Protein 2WOO (pdb70)

Foldseek 3Di:
DQFPVVVLVLLLAAEEEEAAQDPFCRQLQLLLVQVVNLVRFQAEEEEEQAPVQVNCQFAVHHAEQDWDARPPGDHYIYHYDHQVVLLVVLPVVFPCVVVVVVCVVQPCLSSLLSLLLSVVVVVVVDGSHYYYRFYNDDPRCVNLCSLVSVVVSLVVCLPPDPVCQRVLCSSLVSNPHDDCVSSVVVVVSSVVSLVQQLDVSYYAYEYEFAQADVRVVRRVVVVVVCVVSNGHYAEYEHEAAADPPDDDDPVNVVSNVSSVVSVVVVVVVRVRHNYFYYHRDPDDNHHPVSSNVRSVSNHPPDD/DAFPVVVLVLLLAAEEEEAFQDPFCRQLQLLLVQVVNLVRFQAEEEEEQAPVQVNCQFAVHHAEQDWDARPPHDHYIYHYDHQVVLLVVLPVVFPCVVVVVVCVVQPCLSSLLSLLLSVVVVVVVDGSHYYYRFYNDDPRCVNLCSLVSVVVSLVVCLPPDPVCQRVLCSSLVSNPHDDCVSSVVVVVSSVVSLVQQLDVSYYAYEYEFAQADVRVVVRVVVVVVCVVSNGHYAEYEHEAAADDPDDDDPVNVVSNVSSVVSVVVVVVVRVRHNYFYYHRDPDDNHHPVSSNVRSVSNHPPDD/DAFPVVVLVLLLAAEEEEAFQDPFCRQLQLLLVQVVNLVRFQAEEEEEQAPVQVNCQFAVHHAEQDWDARPPGDHYIYHYDHQVVLLVVLPVVFPCVVVVVVCVVQPCLSSLLSLLLSVVVVVVVDGSHYYYRFYNDDPRCVNLCSLVSVVVSLVVCLPDDPVCQRVLCSSLVSNPHDDCVSSVVVVVSSVVSLVQQLDPSYYAYEYEFAQADVRVVRRVVVVVVCVVSNGHYAEYEYEAAADDPDDDPPVNVVSNVSSVVSVVVVVVVRVRHNYFYYHRDPDDNHHPVSSNVRSVSNHPPDD/DAFPVVVLVLLLAAEEEEAFQDPFCRQLQLLLVQVVNLVRFQAEEEEEQAPVQVNCQFAVHHAEQDWDARPPGDHYIYHYDHQVVLLVVLPVVFPCVVVVVVCVVQPCLSSLLSLLLSVVVVVVVDGSHYYYRFYNDDPRCVNLCSLVSVVVSLVVCLPDDPVCQRVLCSSLVSNPHDDCVSSVVVVVSSVVSLCQQLDPSYYAYEYEFAQADVRVVRRVVVVVVCVVSNGHYAEYEHEAAADPPDDDPPVNVVSNVSSVVSVVVVVVVRVRHNYHYDHRDPDDNHHPVSSNVRSVSNHPPDD/DQFPVVVLVLLLAAEEEEAFQDPFCRLLQLLLVQVVNLVRFQAEEEEEQAPVQVNCQFAVHHAEQDWDARPPGDHYIYHYDHQVVLLVVLPVVFPCVVVVVVCVVQPCLSSLLSLLLSVVVVVVVDGSHYYYRFYNDDPSCVNLCSLVSVVVSLVVCLPPDPVCQRVLCSSLVSNPHDDCVSSVVVVVSSVVSLCQQLDVSYYAYEYEFAQADVRVVRRVVVVVVCVVSNGHYAEYEHEAAADPPDDDPPVNVVSNVSSVVSVVVVVVVRVRHNYHYYHRDPDDNHHPVSSNVRSVSNHPPDD/DQFPVVVLVLLLAAEEEEAFQDPFCRQLQLLLVQVVNLVRFQAEEEEEQAPVQVNCQFAVHHAEQDWDARPPGDHYIYHYDHQVVLLVVLPVVFPCVVVVVVCVVQPCLSSLLSLLLSVVVVVVVDGSHYYYRFYNDDPRCVNLCSLVSVVVSLVVCLPPDPVCQRVLCSSLVSNPHDDCVSSVVVVVSSVVSLVQQLDVSYYAYEYEFAQADVRVVRRVVVVVVCVVSNGHYAEYEHEAAADPPDDDPPVNVVSNVSSVVSVVVVVVVRVRHNYFYYHRDPDDNHHPVSSNVRSVSNHPPDD

Organism: Schizosaccharomyces pombe (strain 972 / ATCC 24843) (NCBI:txid284812)

Nearest PDB structures (foldseek):
  2woo-assembly1_A  TM=1.003E+00  e=1.350E-62  Schizosaccharomyces pombe
  8hac-assembly1_A  TM=8.360E-01  e=7.751E-36  Phaeodactylum tricornutum CCAP 1055/1
  4xwo-assembly3_N  TM=8.757E-01  e=7.308E-34  Saccharomyces cerevisiae S288C
  4xwo-assembly4_T  TM=8.605E-01  e=8.491E-33  Saccharomyces cerevisiae S288C
  2woj-assembly1_D  TM=8.559E-01  e=5.586E-33  Saccharomyces cerevisiae

GO terms:
  GO:0140597 protein carrier activity (F, TAS)
  GO:0005634 nucleus (C, HDA)
  GO:0005829 cytosol (C, HDA)
  GO:0042802 identical protein binding (F, IPI)

CATH classification: 3.40.50.300

B-factor: mean 120.52, std 38.82, range [39.13, 295.69]

InterPro domains:
  IPR016300 Arsenical pump ATPase, ArsA/GET3 [PTHR10803] (15-321)
  IPR016300 Arsenical pump ATPase, ArsA/GET3 [TIGR00345] (23-317)
  IPR025723 ArsA/GET3, Anion-transporting ATPase-like domain [PF02374] (20-318)
  IPR027417 P-loop containing nucleoside triphosphate hydrolase [G3DSA:3.40.50.300] (1-329)
  IPR027417 P-loop containing nucleoside triphosphate hydrolase [SSF52540] (16-315)
  IPR027542 Arsenical pump ATPase, ArsA/GET3, eukaryotic [MF_03112] (6-325)

Structure (mmCIF, N/CA/C/O backbone):
data_2WOO
#
_entry.id   2WOO
#
_cell.length_a   73.795
_cell.length_b   92.922
_cell.length_c   286.468
_cell.angle_alpha   90.00
_cell.angle_beta   90.00
_cell.angle_gamma   90.00
#
_symmetry.space_group_name_H-M   'P 21 21 21'
#
loop_
_entity.id
_entity.type
_entity.pdbx_description
1 polymer 'ATPASE GET3'
2 non-polymer 'ZINC ION'
#
loop_
_atom_site.group_PDB
_atom_site.id
_atom_site.type_symbol
_atom_site.label_atom_id
_atom_site.label_alt_id
_atom_site.label_comp_id
_atom_site.label_asym_id
_atom_site.label_entity_id
_atom_site.label_seq_id
_atom_site.pdbx_PDB_ins_code
_atom_site.Cartn_x
_atom_site.Cartn_y
_atom_site.Cartn_z
_atom_site.occupancy
_atom_site.B_iso_or_equiv
_atom_site.auth_seq_id
_atom_site.auth_comp_id
_atom_site.auth_asym_id
_atom_site.auth_atom_id
_atom_site.pdbx_PDB_model_num
ATOM 1 N N . PRO A 1 7 ? 47.683 29.422 32.342 1.00 88.65 7 PRO A N 1
ATOM 2 C CA . PRO A 1 7 ? 47.295 30.843 32.378 1.00 90.55 7 PRO A CA 1
ATOM 3 C C . PRO A 1 7 ? 46.301 31.107 33.516 1.00 92.57 7 PRO A C 1
ATOM 4 O O . PRO A 1 7 ? 45.128 31.350 33.265 1.00 98.50 7 PRO A O 1
ATOM 8 N N . GLY A 1 8 ? 46.779 31.076 34.756 1.00 90.46 8 GLY A N 1
ATOM 9 C CA . GLY A 1 8 ? 45.918 30.930 35.927 1.00 81.54 8 GLY A CA 1
ATOM 10 C C . GLY A 1 8 ? 44.991 32.062 36.325 1.00 80.90 8 GLY A C 1
ATOM 11 O O . GLY A 1 8 ? 45.081 32.617 37.416 1.00 76.01 8 GLY A O 1
ATOM 12 N N . THR A 1 9 ? 44.055 32.382 35.456 1.00 79.79 9 THR A N 1
ATOM 13 C CA . THR A 1 9 ? 43.186 33.499 35.725 1.00 84.36 9 THR A CA 1
ATOM 14 C C . THR A 1 9 ? 41.924 33.403 34.892 1.00 88.89 9 THR A C 1
ATOM 15 O O . THR A 1 9 ? 41.960 32.940 33.756 1.00 94.73 9 THR A O 1
ATOM 19 N N . LEU A 1 10 ? 40.807 33.842 35.456 1.00 78.53 10 LEU A N 1
ATOM 20 C CA . LEU A 1 10 ? 39.528 33.751 34.770 1.00 77.69 10 LEU A CA 1
ATOM 21 C C . LEU A 1 10 ? 39.344 34.804 33.688 1.00 87.66 10 LEU A C 1
ATOM 22 O O . LEU A 1 10 ? 38.218 35.167 33.368 1.00 84.92 10 LEU A O 1
ATOM 27 N N . GLU A 1 11 ? 40.436 35.304 33.122 1.00 102.07 11 GLU A N 1
ATOM 28 C CA . GLU A 1 11 ? 40.332 36.349 32.110 1.00 99.13 11 GLU A CA 1
ATOM 29 C C . GLU A 1 11 ? 39.540 35.837 30.911 1.00 94.42 11 GLU A C 1
ATOM 30 O O . GLU A 1 11 ? 38.725 36.554 30.333 1.00 98.46 11 GLU A O 1
ATOM 36 N N . ASN A 1 12 ? 39.783 34.579 30.559 1.00 89.04 12 ASN A N 1
ATOM 37 C CA . ASN A 1 12 ? 39.202 33.956 29.374 1.00 91.48 12 ASN A CA 1
ATOM 38 C C . ASN A 1 12 ? 37.672 33.882 29.365 1.00 92.47 12 ASN A C 1
ATOM 39 O O . ASN A 1 12 ? 37.066 33.506 28.366 1.00 95.42 12 ASN A O 1
ATOM 44 N N . LEU A 1 13 ? 37.048 34.223 30.482 1.00 88.16 13 LEU A N 1
ATOM 45 C CA . LEU A 1 13 ? 35.597 34.274 30.549 1.00 83.09 13 LEU A CA 1
ATOM 46 C C . LEU A 1 13 ? 35.107 35.673 30.229 1.00 90.65 13 LEU A C 1
ATOM 47 O O . LEU A 1 13 ? 34.066 35.846 29.608 1.00 92.05 13 LEU A O 1
ATOM 52 N N . LEU A 1 14 ? 35.860 36.679 30.655 1.00 87.09 14 LEU A N 1
ATOM 53 C CA . LEU A 1 14 ? 35.488 38.053 30.363 1.00 86.87 14 LEU A CA 1
ATOM 54 C C . LEU A 1 14 ? 35.718 38.341 28.889 1.00 95.88 14 LEU A C 1
ATOM 55 O O . LEU A 1 14 ? 35.016 39.162 28.285 1.00 97.42 14 LEU A O 1
ATOM 60 N N . GLU A 1 15 ? 36.692 37.640 28.311 1.00 95.28 15 GLU A N 1
ATOM 61 C CA . GLU A 1 15 ? 37.020 37.787 26.894 1.00 99.38 15 GLU A CA 1
ATOM 62 C C . GLU A 1 15 ? 35.983 37.157 25.955 1.00 100.69 15 GLU A C 1
ATOM 63 O O . GLU A 1 15 ? 35.545 37.794 24.998 1.00 106.71 15 GLU A O 1
ATOM 69 N N . GLN A 1 16 ? 35.599 35.911 26.225 1.00 91.43 16 GLN A N 1
ATOM 70 C CA . GLN A 1 16 ? 34.632 35.202 25.394 1.00 85.78 16 GLN A CA 1
ATOM 71 C C . GLN A 1 16 ? 33.241 35.831 25.542 1.00 88.54 16 GLN A C 1
ATOM 72 O O . GLN A 1 16 ? 32.477 35.488 26.433 1.00 92.11 16 GLN A O 1
ATOM 78 N N . THR A 1 17 ? 32.913 36.762 24.661 1.00 81.20 17 THR A N 1
ATOM 79 C CA . THR A 1 17 ? 31.687 37.524 24.795 1.00 78.67 17 THR A CA 1
ATOM 80 C C . THR A 1 17 ? 30.484 36.790 24.225 1.00 78.55 17 THR A C 1
ATOM 81 O O . THR A 1 17 ? 29.357 37.257 24.334 1.00 80.41 17 THR A O 1
ATOM 85 N N . SER A 1 18 ? 30.717 35.641 23.613 1.00 87.29 18 SER A N 1
ATOM 86 C CA . SER A 1 18 ? 29.624 34.830 23.091 1.00 82.65 18 SER A CA 1
ATOM 87 C C . SER A 1 18 ? 28.894 34.113 24.223 1.00 86.74 18 SER A C 1
ATOM 88 O O . SER A 1 18 ? 27.747 33.717 24.084 1.00 83.65 18 SER A O 1
ATOM 91 N N . LEU A 1 19 ? 29.583 33.949 25.345 1.00 93.40 19 LEU A N 1
ATOM 92 C CA . LEU A 1 19 ? 29.040 33.260 26.503 1.00 84.03 19 LEU A CA 1
ATOM 93 C C . LEU A 1 19 ? 27.747 33.885 26.999 1.00 83.90 19 LEU A C 1
ATOM 94 O O . LEU A 1 19 ? 27.688 35.081 27.229 1.00 91.06 19 LEU A O 1
ATOM 99 N N . LYS A 1 20 ? 26.720 33.061 27.179 1.00 76.70 20 LYS A N 1
ATOM 100 C CA . LYS A 1 20 ? 25.425 33.512 27.695 1.00 81.30 20 LYS A CA 1
ATOM 101 C C . LYS A 1 20 ? 25.081 32.920 29.066 1.00 77.77 20 LYS A C 1
ATOM 102 O O . LYS A 1 20 ? 24.409 33.556 29.866 1.00 75.88 20 LYS A O 1
ATOM 108 N N . TRP A 1 21 ? 25.524 31.696 29.325 1.00 80.96 21 TRP A N 1
ATOM 109 C CA . TRP A 1 21 ? 25.328 31.067 30.623 1.00 69.65 21 TRP A CA 1
ATOM 110 C C . TRP A 1 21 ? 26.626 30.577 31.222 1.00 72.58 21 TRP A C 1
ATOM 111 O O . TRP A 1 21 ? 27.375 29.845 30.585 1.00 82.32 21 TRP A O 1
ATOM 122 N N . ILE A 1 22 ? 26.897 30.957 32.458 1.00 57.13 22 ILE A N 1
ATOM 123 C CA . ILE A 1 22 ? 28.077 30.441 33.118 1.00 60.68 22 ILE A CA 1
ATOM 124 C C . ILE A 1 22 ? 27.675 29.847 34.444 1.00 64.07 22 ILE A C 1
ATOM 125 O O . ILE A 1 22 ? 27.191 30.552 35.308 1.00 68.31 22 ILE A O 1
ATOM 130 N N . PHE A 1 23 ? 27.858 28.540 34.590 1.00 72.74 23 PHE A N 1
ATOM 131 C CA . PHE A 1 23 ? 27.516 27.838 35.819 1.00 69.15 23 PHE A CA 1
ATOM 132 C C . PHE A 1 23 ? 28.739 27.729 36.701 1.00 68.30 23 PHE A C 1
ATOM 133 O O . PHE A 1 23 ? 29.809 27.392 36.227 1.00 72.76 23 PHE A O 1
ATOM 141 N N . VAL A 1 24 ? 28.587 28.019 37.983 1.00 55.49 24 VAL A N 1
ATOM 142 C CA . VAL A 1 24 ? 29.662 27.762 38.929 1.00 59.98 24 VAL A CA 1
ATOM 143 C C . VAL A 1 24 ? 29.195 26.868 40.076 1.00 64.77 24 VAL A C 1
ATOM 144 O O . VAL A 1 24 ? 28.134 27.083 40.659 1.00 62.67 24 VAL A O 1
ATOM 148 N N . GLY A 1 25 ? 29.990 25.846 40.377 1.00 69.86 25 GLY A N 1
ATOM 149 C CA . GLY A 1 25 ? 29.590 24.824 41.323 1.00 71.85 25 GLY A CA 1
ATOM 150 C C . GLY A 1 25 ? 30.784 24.141 41.962 1.00 77.75 25 GLY A C 1
ATOM 151 O O . GLY A 1 25 ? 31.902 24.203 41.475 1.00 71.71 25 GLY A O 1
ATOM 152 N N . GLY A 1 26 ? 30.530 23.487 43.082 1.00 75.13 26 GLY A N 1
ATOM 153 C CA . GLY A 1 26 ? 31.565 22.816 43.827 1.00 68.04 26 GLY A CA 1
ATOM 154 C C . GLY A 1 26 ? 30.935 22.325 45.107 1.00 81.61 26 GLY A C 1
ATOM 155 O O . GLY A 1 26 ? 30.115 23.025 45.702 1.00 86.89 26 GLY A O 1
ATOM 156 N N . LYS A 1 27 ? 31.311 21.124 45.526 1.00 96.25 27 LYS A N 1
ATOM 157 C CA . LYS A 1 27 ? 30.705 20.497 46.690 1.00 97.67 27 LYS A CA 1
ATOM 158 C C . LYS A 1 27 ? 30.987 21.286 47.970 1.00 102.19 27 LYS A C 1
ATOM 159 O O . LYS A 1 27 ? 32.030 21.126 48.605 1.00 91.98 27 LYS A O 1
ATOM 165 N N . GLY A 1 28 ? 30.009 22.132 48.314 1.00 115.18 28 GLY A N 1
ATOM 166 C CA . GLY A 1 28 ? 30.060 23.148 49.363 1.00 106.01 28 GLY A CA 1
ATOM 167 C C . GLY A 1 28 ? 31.146 23.155 50.420 1.00 99.77 28 GLY A C 1
ATOM 168 O O . GLY A 1 28 ? 31.671 22.116 50.804 1.00 98.34 28 GLY A O 1
ATOM 169 N N . GLY A 1 29 ? 31.458 24.354 50.905 1.00 87.70 29 GLY A N 1
ATOM 170 C CA . GLY A 1 29 ? 32.423 24.529 51.971 1.00 79.51 29 GLY A CA 1
ATOM 171 C C . GLY A 1 29 ? 33.728 25.037 51.422 1.00 77.93 29 GLY A C 1
ATOM 172 O O . GLY A 1 29 ? 34.764 24.941 52.067 1.00 79.63 29 GLY A O 1
ATOM 173 N N . VAL A 1 30 ? 33.673 25.589 50.219 1.00 93.48 30 VAL A N 1
ATOM 174 C CA . VAL A 1 30 ? 34.891 25.901 49.477 1.00 87.44 30 VAL A CA 1
ATOM 175 C C . VAL A 1 30 ? 34.879 27.313 48.914 1.00 83.78 30 VAL A C 1
ATOM 176 O O . VAL A 1 30 ? 35.578 27.609 47.955 1.00 80.67 30 VAL A O 1
ATOM 180 N N . GLY A 1 31 ? 34.085 28.186 49.520 1.00 91.21 31 GLY A N 1
ATOM 181 C CA . GLY A 1 31 ? 34.001 29.567 49.081 1.00 87.99 31 GLY A CA 1
ATOM 182 C C . GLY A 1 31 ? 33.387 29.669 47.704 1.00 82.42 31 GLY A C 1
ATOM 183 O O . GLY A 1 31 ? 33.722 30.550 46.917 1.00 79.98 31 GLY A O 1
ATOM 184 N N . LYS A 1 32 ? 32.476 28.751 47.417 1.00 88.74 32 LYS A N 1
ATOM 185 C CA . LYS A 1 32 ? 31.779 28.737 46.143 1.00 84.18 32 LYS A CA 1
ATOM 186 C C . LYS A 1 32 ? 30.991 30.020 45.937 1.00 85.83 32 LYS A C 1
ATOM 187 O O . LYS A 1 32 ? 31.086 30.633 44.879 1.00 87.72 32 LYS A O 1
ATOM 193 N N . THR A 1 33 ? 30.230 30.439 46.947 1.00 81.60 33 THR A N 1
ATOM 194 C CA . THR A 1 33 ? 29.395 31.637 46.807 1.00 87.21 33 THR A CA 1
ATOM 195 C C . THR A 1 33 ? 30.192 32.911 46.554 1.00 80.91 33 THR A C 1
ATOM 196 O O . THR A 1 33 ? 29.849 33.718 45.707 1.00 80.69 33 THR A O 1
ATOM 200 N N . THR A 1 34 ? 31.253 33.095 47.314 1.00 84.11 34 THR A N 1
ATOM 201 C CA . THR A 1 34 ? 32.151 34.214 47.098 1.00 83.85 34 THR A CA 1
ATOM 202 C C . THR A 1 34 ? 32.652 34.234 45.664 1.00 86.15 34 THR A C 1
ATOM 203 O O . THR A 1 34 ? 32.700 35.290 45.038 1.00 88.74 34 THR A O 1
ATOM 207 N N . THR A 1 35 ? 33.013 33.064 45.144 1.00 91.93 35 THR A N 1
ATOM 208 C CA . THR A 1 35 ? 33.493 32.958 43.767 1.00 86.28 35 THR A CA 1
ATOM 209 C C . THR A 1 35 ? 32.425 33.348 42.729 1.00 87.91 35 THR A C 1
ATOM 210 O O . THR A 1 35 ? 32.717 34.069 41.770 1.00 89.08 35 THR A O 1
ATOM 214 N N . SER A 1 36 ? 31.193 32.883 42.920 1.00 81.18 36 SER A N 1
ATOM 215 C CA . SER A 1 36 ? 30.112 33.228 42.004 1.00 76.67 36 SER A CA 1
ATOM 216 C C . SER A 1 36 ? 29.941 34.734 41.918 1.00 83.39 36 SER A C 1
ATOM 217 O O . SER A 1 36 ? 29.839 35.293 40.830 1.00 82.31 36 SER A O 1
ATOM 220 N N . CYS A 1 37 ? 29.908 35.380 43.081 1.00 89.37 37 CYS A N 1
ATOM 221 C CA . CYS A 1 37 ? 29.746 36.829 43.183 1.00 85.72 37 CYS A CA 1
ATOM 222 C C . CYS A 1 37 ? 30.911 37.568 42.534 1.00 87.73 37 CYS A C 1
ATOM 223 O O . CYS A 1 37 ? 30.720 38.399 41.656 1.00 88.80 37 CYS A O 1
ATOM 226 N N . SER A 1 38 ? 32.121 37.262 42.973 1.00 89.75 38 SER A N 1
ATOM 227 C CA . SER A 1 38 ? 33.297 37.898 42.418 1.00 88.31 38 SER A CA 1
ATOM 228 C C . SER A 1 38 ? 33.301 37.802 40.898 1.00 92.06 38 SER A C 1
ATOM 229 O O . SER A 1 38 ? 33.723 38.725 40.208 1.00 98.90 38 SER A O 1
ATOM 232 N N . LEU A 1 39 ? 32.826 36.686 40.367 1.00 83.98 39 LEU A N 1
ATOM 233 C CA . LEU A 1 39 ? 32.815 36.516 38.923 1.00 81.75 39 LEU A CA 1
ATOM 234 C C . LEU A 1 39 ? 31.724 37.347 38.284 1.00 84.32 39 LEU A C 1
ATOM 235 O O . LEU A 1 39 ? 31.860 37.775 37.141 1.00 89.75 39 LEU A O 1
ATOM 240 N N . ALA A 1 40 ? 30.633 37.561 39.012 1.00 73.53 40 ALA A N 1
ATOM 241 C CA . ALA A 1 40 ? 29.503 38.313 38.470 1.00 75.54 40 ALA A CA 1
ATOM 242 C C . ALA A 1 40 ? 29.829 39.793 38.417 1.00 80.31 40 ALA A C 1
ATOM 243 O O . ALA A 1 40 ? 29.506 40.474 37.451 1.00 84.01 40 ALA A O 1
ATOM 245 N N . ILE A 1 41 ? 30.471 40.283 39.471 1.00 76.73 41 ILE A N 1
ATOM 246 C CA . ILE A 1 41 ? 30.958 41.654 39.516 1.00 76.31 41 ILE A CA 1
ATOM 247 C C . ILE A 1 41 ? 31.903 41.938 38.332 1.00 85.57 41 ILE A C 1
ATOM 248 O O . ILE A 1 41 ? 31.653 42.848 37.534 1.00 86.84 41 ILE A O 1
ATOM 253 N N . GLN A 1 42 ? 32.972 41.149 38.209 1.00 85.49 42 GLN A N 1
ATOM 254 C CA . GLN A 1 42 ? 33.924 41.296 37.103 1.00 80.98 42 GLN A CA 1
ATOM 255 C C . GLN A 1 42 ? 33.274 41.230 35.724 1.00 81.30 42 GLN A C 1
ATOM 256 O O . GLN A 1 42 ? 33.696 41.916 34.804 1.00 85.60 42 GLN A O 1
ATOM 262 N N . MET A 1 43 ? 32.257 40.391 35.585 1.00 94.75 43 MET A N 1
ATOM 263 C CA . MET A 1 43 ? 31.558 40.253 34.325 1.00 97.78 43 MET A CA 1
ATOM 264 C C . MET A 1 43 ? 30.718 41.498 34.055 1.00 104.17 43 MET A C 1
ATOM 265 O O . MET A 1 43 ? 30.516 41.877 32.904 1.00 110.64 43 MET A O 1
ATOM 270 N N . SER A 1 44 ? 30.221 42.130 35.113 1.00 78.63 44 SER A N 1
ATOM 271 C CA . SER A 1 44 ? 29.353 43.279 34.945 1.00 80.62 44 SER A CA 1
ATOM 272 C C . SER A 1 44 ? 30.145 44.474 34.430 1.00 87.48 44 SER A C 1
ATOM 273 O O . SER A 1 44 ? 29.580 45.394 33.854 1.00 94.73 44 SER A O 1
ATOM 276 N N . LYS A 1 45 ? 31.460 44.450 34.625 1.00 105.19 45 LYS A N 1
ATOM 277 C CA . LYS A 1 45 ? 32.327 45.533 34.144 1.00 107.07 45 LYS A CA 1
ATOM 278 C C . LYS A 1 45 ? 32.524 45.510 32.630 1.00 110.32 45 LYS A C 1
ATOM 279 O O . LYS A 1 45 ? 32.939 46.502 32.032 1.00 118.03 45 LYS A O 1
ATOM 285 N N . VAL A 1 46 ? 32.224 44.378 32.010 1.00 84.74 46 VAL A N 1
ATOM 286 C CA . VAL A 1 46 ? 32.549 44.192 30.608 1.00 78.80 46 VAL A CA 1
ATOM 287 C C . VAL A 1 46 ? 31.353 43.703 29.783 1.00 79.35 46 VAL A C 1
ATOM 288 O O . VAL A 1 46 ? 31.509 43.278 28.643 1.00 73.21 46 VAL A O 1
ATOM 292 N N . ARG A 1 47 ? 30.156 43.793 30.360 1.00 86.46 47 ARG A N 1
ATOM 293 C CA . ARG A 1 47 ? 28.929 43.393 29.676 1.00 82.89 47 ARG A CA 1
ATOM 294 C C . ARG A 1 47 ? 27.815 44.387 29.933 1.00 89.17 47 ARG A C 1
ATOM 295 O O . ARG A 1 47 ? 27.883 45.184 30.859 1.00 94.86 47 ARG A O 1
ATOM 303 N N . SER A 1 48 ? 26.775 44.332 29.118 1.00 85.95 48 SER A N 1
ATOM 304 C CA . SER A 1 48 ? 25.673 45.269 29.259 1.00 91.65 48 SER A CA 1
ATOM 305 C C . SER A 1 48 ? 24.782 44.933 30.455 1.00 89.74 48 SER A C 1
ATOM 306 O O . SER A 1 48 ? 24.442 45.799 31.256 1.00 90.69 48 SER A O 1
ATOM 309 N N . SER A 1 49 ? 24.410 43.668 30.572 1.00 97.12 49 SER A N 1
ATOM 310 C CA . SER A 1 49 ? 23.442 43.257 31.573 1.00 96.17 49 SER A CA 1
ATOM 311 C C . SER A 1 49 ? 23.833 41.891 32.125 1.00 93.36 49 SER A C 1
ATOM 312 O O . SER A 1 49 ? 23.890 40.920 31.384 1.00 97.25 49 SER A O 1
ATOM 315 N N . VAL A 1 50 ? 24.107 41.813 33.423 1.00 92.08 50 VAL A N 1
ATOM 316 C CA . VAL A 1 50 ? 24.506 40.553 34.046 1.00 82.32 50 VAL A CA 1
ATOM 317 C C . VAL A 1 50 ? 23.525 40.142 35.143 1.00 89.47 50 VAL A C 1
ATOM 318 O O . VAL A 1 50 ? 23.090 40.982 35.922 1.00 99.50 50 VAL A O 1
ATOM 322 N N . LEU A 1 51 ? 23.172 38.858 35.195 1.00 89.35 51 LEU A N 1
ATOM 323 C CA . LEU A 1 51 ? 22.291 38.325 36.240 1.00 82.97 51 LEU A CA 1
ATOM 324 C C . LEU A 1 51 ? 22.980 37.237 37.050 1.00 81.66 51 LEU A C 1
ATOM 325 O O . LEU A 1 51 ? 23.600 36.347 36.480 1.00 85.18 51 LEU A O 1
ATOM 330 N N . LEU A 1 52 ? 22.860 37.307 38.376 1.00 75.92 52 LEU A N 1
ATOM 331 C CA . LEU A 1 52 ? 23.458 36.320 39.274 1.00 69.53 52 LEU A CA 1
ATOM 332 C C . LEU A 1 52 ? 22.366 35.595 40.054 1.00 73.95 52 LEU A C 1
ATOM 333 O O . LEU A 1 52 ? 21.800 36.153 40.988 1.00 81.58 52 LEU A O 1
ATOM 338 N N . ILE A 1 53 ? 22.060 34.359 39.664 1.00 77.84 53 ILE A N 1
ATOM 339 C CA . ILE A 1 53 ? 20.988 33.587 40.304 1.00 78.50 53 ILE A CA 1
ATOM 340 C C . ILE A 1 53 ? 21.532 32.437 41.140 1.00 79.24 53 ILE A C 1
ATOM 341 O O . ILE A 1 53 ? 22.519 31.819 40.763 1.00 81.46 53 ILE A O 1
ATOM 346 N N . SER A 1 54 ? 20.901 32.155 42.276 1.00 67.24 54 SER A N 1
ATOM 347 C CA . SER A 1 54 ? 21.369 31.074 43.131 1.00 73.41 54 SER A CA 1
ATOM 348 C C . SER A 1 54 ? 20.237 30.178 43.586 1.00 84.12 54 SER A C 1
ATOM 349 O O . SER A 1 54 ? 19.176 30.662 43.955 1.00 89.69 54 SER A O 1
ATOM 352 N N . THR A 1 55 ? 20.472 28.868 43.560 1.00 87.83 55 THR A N 1
ATOM 353 C CA . THR A 1 55 ? 19.481 27.897 44.003 1.00 94.46 55 THR A CA 1
ATOM 354 C C . THR A 1 55 ? 19.852 27.295 45.350 1.00 101.34 55 THR A C 1
ATOM 355 O O . THR A 1 55 ? 19.205 26.356 45.818 1.00 103.28 55 THR A O 1
ATOM 359 N N . ASP A 1 56 ? 20.898 27.843 45.966 1.00 132.28 56 ASP A N 1
ATOM 360 C CA . ASP A 1 56 ? 21.251 27.504 47.340 1.00 137.47 56 ASP A CA 1
ATOM 361 C C . ASP A 1 56 ? 20.183 28.084 48.267 1.00 148.83 56 ASP A C 1
ATOM 362 O O . ASP A 1 56 ? 20.047 29.307 48.377 1.00 147.45 56 ASP A O 1
ATOM 367 N N . PRO A 1 57 ? 19.415 27.204 48.931 1.00 122.79 57 PRO A N 1
ATOM 368 C CA . PRO A 1 57 ? 18.276 27.615 49.756 1.00 121.11 57 PRO A CA 1
ATOM 369 C C . PRO A 1 57 ? 18.740 28.460 50.926 1.00 123.20 57 PRO A C 1
ATOM 370 O O . PRO A 1 57 ? 17.969 29.251 51.459 1.00 126.61 57 PRO A O 1
ATOM 374 N N . ALA A 1 58 ? 20.003 28.299 51.303 1.00 119.50 58 ALA A N 1
ATOM 375 C CA . ALA A 1 58 ? 20.566 28.991 52.458 1.00 123.24 58 ALA A CA 1
ATOM 376 C C . ALA A 1 58 ? 20.686 30.506 52.266 1.00 126.02 58 ALA A C 1
ATOM 377 O O . ALA A 1 58 ? 21.409 31.175 53.006 1.00 125.36 58 ALA A O 1
ATOM 379 N N . HIS A 1 59 ? 19.975 31.042 51.279 1.00 124.13 59 HIS A N 1
ATOM 380 C CA . HIS A 1 59 ? 20.019 32.473 50.985 1.00 117.78 59 HIS A CA 1
ATOM 381 C C . HIS A 1 59 ? 21.422 33.056 51.143 1.00 112.53 59 HIS A C 1
ATOM 382 O O . HIS A 1 59 ? 21.606 34.155 51.661 1.00 111.61 59 HIS A O 1
ATOM 389 N N . ASN A 1 60 ? 22.398 32.288 50.667 1.00 113.92 60 ASN A N 1
ATOM 390 C CA . ASN A 1 60 ? 23.819 32.621 50.705 1.00 111.05 60 ASN A CA 1
ATOM 391 C C . ASN A 1 60 ? 24.167 33.910 49.973 1.00 102.78 60 ASN A C 1
ATOM 392 O O . ASN A 1 60 ? 25.182 34.551 50.253 1.00 96.18 60 ASN A O 1
ATOM 397 N N . LEU A 1 61 ? 23.326 34.260 49.009 1.00 104.74 61 LEU A N 1
ATOM 398 C CA . LEU A 1 61 ? 23.555 35.413 48.152 1.00 102.17 61 LEU A CA 1
ATOM 399 C C . LEU A 1 61 ? 23.235 36.692 48.917 1.00 106.43 61 LEU A C 1
ATOM 400 O O . LEU A 1 61 ? 23.969 37.682 48.838 1.00 98.33 61 LEU A O 1
ATOM 405 N N . SER A 1 62 ? 22.135 36.653 49.665 1.00 97.27 62 SER A N 1
ATOM 406 C CA . SER A 1 62 ? 21.769 37.739 50.558 1.00 93.09 62 SER A CA 1
ATOM 407 C C . SER A 1 62 ? 22.870 37.958 51.581 1.00 96.75 62 SER A C 1
ATOM 408 O O . SER A 1 62 ? 23.442 39.041 51.658 1.00 96.86 62 SER A O 1
ATOM 411 N N . ASP A 1 63 ? 23.169 36.918 52.358 1.00 138.43 63 ASP A N 1
ATOM 412 C CA . ASP A 1 63 ? 24.204 36.989 53.397 1.00 143.45 63 ASP A CA 1
ATOM 413 C C . ASP A 1 63 ? 25.528 37.573 52.911 1.00 138.72 63 ASP A C 1
ATOM 414 O O . ASP A 1 63 ? 26.334 38.038 53.712 1.00 147.15 63 ASP A O 1
ATOM 419 N N . ALA A 1 64 ? 25.757 37.541 51.604 1.00 105.55 64 ALA A N 1
ATOM 420 C CA . ALA A 1 64 ? 27.032 37.993 51.059 1.00 105.72 64 ALA A CA 1
ATOM 421 C C . ALA A 1 64 ? 27.027 39.483 50.705 1.00 107.65 64 ALA A C 1
ATOM 422 O O . ALA A 1 64 ? 28.013 40.190 50.905 1.00 104.18 64 ALA A O 1
ATOM 424 N N . PHE A 1 65 ? 25.906 39.961 50.185 1.00 104.22 65 PHE A N 1
ATOM 425 C CA . PHE A 1 65 ? 25.823 41.348 49.763 1.00 107.70 65 PHE A CA 1
ATOM 426 C C . PHE A 1 65 ? 25.252 42.269 50.844 1.00 116.63 65 PHE A C 1
ATOM 427 O O . PHE A 1 65 ? 25.374 43.498 50.758 1.00 119.57 65 PHE A O 1
ATOM 435 N N . GLY A 1 66 ? 24.631 41.669 51.855 1.00 103.00 66 GLY A N 1
ATOM 436 C CA . GLY A 1 66 ? 23.963 42.431 52.892 1.00 105.53 66 GLY A CA 1
ATOM 437 C C . GLY A 1 66 ? 22.487 42.596 52.586 1.00 108.31 66 GLY A C 1
ATOM 438 O O . GLY A 1 66 ? 21.641 42.509 53.479 1.00 112.56 66 GLY A O 1
ATOM 439 N N . THR A 1 67 ? 22.177 42.828 51.316 1.00 113.31 67 THR A N 1
ATOM 440 C CA . THR A 1 67 ? 20.797 42.987 50.881 1.00 116.84 67 THR A CA 1
ATOM 441 C C . THR A 1 67 ? 20.018 41.680 50.981 1.00 119.26 67 THR A C 1
ATOM 442 O O . THR A 1 67 ? 20.604 40.604 51.130 1.00 116.16 67 THR A O 1
ATOM 446 N N . LYS A 1 68 ? 18.694 41.785 50.904 1.00 127.04 68 LYS A N 1
ATOM 447 C CA . LYS A 1 68 ? 17.837 40.614 50.806 1.00 128.21 68 LYS A CA 1
ATOM 448 C C . LYS A 1 68 ? 17.377 40.447 49.366 1.00 123.04 68 LYS A C 1
ATOM 449 O O . LYS A 1 68 ? 16.887 41.391 48.746 1.00 122.17 68 LYS A O 1
ATOM 455 N N . PHE A 1 69 ? 17.561 39.245 48.835 1.00 110.49 69 PHE A N 1
ATOM 456 C CA . PHE A 1 69 ? 17.110 38.935 47.492 1.00 107.26 69 PHE A CA 1
ATOM 457 C C . PHE A 1 69 ? 16.038 37.865 47.545 1.00 108.18 69 PHE A C 1
ATOM 458 O O . PHE A 1 69 ? 15.898 37.164 48.547 1.00 112.49 69 PHE A O 1
ATOM 466 N N . GLY A 1 70 ? 15.287 37.732 46.460 1.00 98.88 70 GLY A N 1
ATOM 467 C CA . GLY A 1 70 ? 14.170 36.813 46.443 1.00 104.96 70 GLY A CA 1
ATOM 468 C C . GLY A 1 70 ? 13.881 36.241 45.077 1.00 105.38 70 GLY A C 1
ATOM 469 O O . GLY A 1 70 ? 14.715 36.312 44.178 1.00 101.79 70 GLY A O 1
ATOM 470 N N . LYS A 1 71 ? 12.684 35.682 44.928 1.00 115.04 71 LYS A N 1
ATOM 471 C CA . LYS A 1 71 ? 12.317 34.940 43.731 1.00 110.84 71 LYS A CA 1
ATOM 472 C C . LYS A 1 71 ? 12.100 35.834 42.520 1.00 110.15 71 LYS A C 1
ATOM 473 O O . LYS A 1 71 ? 11.531 35.399 41.521 1.00 117.26 71 LYS A O 1
ATOM 479 N N . ASP A 1 72 ? 12.548 37.080 42.602 1.00 112.68 72 ASP A N 1
ATOM 480 C CA . ASP A 1 72 ? 12.543 37.934 41.418 1.00 120.50 72 ASP A CA 1
ATOM 481 C C . ASP A 1 72 ? 13.655 38.987 41.377 1.00 122.00 72 ASP A C 1
ATOM 482 O O . ASP A 1 72 ? 14.105 39.495 42.410 1.00 121.50 72 ASP A O 1
ATOM 487 N N . ALA A 1 73 ? 14.084 39.293 40.153 1.00 128.51 73 ALA A N 1
ATOM 488 C CA . ALA A 1 73 ? 15.309 40.043 39.889 1.00 122.00 73 ALA A CA 1
ATOM 489 C C . ALA A 1 73 ? 15.310 41.426 40.509 1.00 130.06 73 ALA A C 1
ATOM 490 O O . ALA A 1 73 ? 14.447 42.248 40.199 1.00 144.04 73 ALA A O 1
ATOM 492 N N . ARG A 1 74 ? 16.287 41.682 41.374 1.00 100.02 74 ARG A N 1
ATOM 493 C CA . ARG A 1 74 ? 16.456 43.002 41.955 1.00 108.18 74 ARG A CA 1
ATOM 494 C C . ARG A 1 74 ? 17.848 43.534 41.676 1.00 105.59 74 ARG A C 1
ATOM 495 O O . ARG A 1 74 ? 18.826 42.892 42.017 1.00 109.12 74 ARG A O 1
ATOM 503 N N . LYS A 1 75 ? 17.942 44.701 41.051 1.00 102.80 75 LYS A N 1
ATOM 504 C CA . LYS A 1 75 ? 19.239 45.342 40.857 1.00 107.41 75 LYS A CA 1
ATOM 505 C C . LYS A 1 75 ? 20.049 45.276 42.150 1.00 104.64 75 LYS A C 1
ATOM 506 O O . LYS A 1 75 ? 19.515 45.470 43.230 1.00 104.84 75 LYS A O 1
ATOM 512 N N . VAL A 1 76 ? 21.337 44.985 42.040 1.00 104.03 76 VAL A N 1
ATOM 513 C CA . VAL A 1 76 ? 22.193 44.874 43.214 1.00 104.42 76 VAL A CA 1
ATOM 514 C C . VAL A 1 76 ? 22.732 46.235 43.610 1.00 114.86 76 VAL A C 1
ATOM 515 O O . VAL A 1 76 ? 23.356 46.922 42.804 1.00 119.24 76 VAL A O 1
ATOM 519 N N . PRO A 1 77 ? 22.482 46.634 44.860 1.00 124.47 77 PRO A N 1
ATOM 520 C CA . PRO A 1 77 ? 22.963 47.891 45.439 1.00 123.71 77 PRO A CA 1
ATOM 521 C C . PRO A 1 77 ? 24.474 48.071 45.281 1.00 128.65 77 PRO A C 1
ATOM 522 O O . PRO A 1 77 ? 25.272 47.383 45.925 1.00 124.42 77 PRO A O 1
ATOM 526 N N . GLY A 1 78 ? 24.863 49.003 44.420 1.00 116.82 78 GLY A N 1
ATOM 527 C CA . GLY A 1 78 ? 26.266 49.326 44.246 1.00 111.79 78 GLY A CA 1
ATOM 528 C C . GLY A 1 78 ? 26.733 49.179 42.812 1.00 116.28 78 GLY A C 1
ATOM 529 O O . GLY A 1 78 ? 27.884 49.485 42.494 1.00 109.46 78 GLY A O 1
ATOM 530 N N . PHE A 1 79 ? 25.836 48.709 41.946 1.00 123.61 79 PHE A N 1
ATOM 531 C CA . PHE A 1 79 ? 26.177 48.432 40.552 1.00 121.36 79 PHE A CA 1
ATOM 532 C C . PHE A 1 79 ? 25.076 48.893 39.603 1.00 120.27 79 PHE A C 1
ATOM 533 O O . PHE A 1 79 ? 23.897 48.940 39.964 1.00 113.71 79 PHE A O 1
ATOM 541 N N . ASP A 1 80 ? 25.468 49.224 38.379 1.00 139.06 80 ASP A N 1
ATOM 542 C CA . ASP A 1 80 ? 24.516 49.680 37.374 1.00 151.93 80 ASP A CA 1
ATOM 543 C C . ASP A 1 80 ? 23.716 48.519 36.787 1.00 144.26 80 ASP A C 1
ATOM 544 O O . ASP A 1 80 ? 22.490 48.503 36.847 1.00 135.96 80 ASP A O 1
ATOM 549 N N . ASN A 1 81 ? 24.431 47.542 36.240 1.00 122.28 81 ASN A N 1
ATOM 550 C CA . ASN A 1 81 ? 23.831 46.528 35.386 1.00 114.12 81 ASN A CA 1
ATOM 551 C C . ASN A 1 81 ? 23.747 45.133 35.980 1.00 104.92 81 ASN A C 1
ATOM 552 O O . ASN A 1 81 ? 23.316 44.203 35.306 1.00 99.90 81 ASN A O 1
ATOM 557 N N . LEU A 1 82 ? 24.159 44.984 37.232 1.00 105.37 82 LEU A N 1
ATOM 558 C CA . LEU A 1 82 ? 24.126 43.685 37.891 1.00 97.14 82 LEU A CA 1
ATOM 559 C C . LEU A 1 82 ? 22.839 43.486 38.685 1.00 94.80 82 LEU A C 1
ATOM 560 O O . LEU A 1 82 ? 22.555 44.241 39.598 1.00 100.27 82 LEU A O 1
ATOM 565 N N . SER A 1 83 ? 22.058 42.475 38.321 1.00 91.94 83 SER A N 1
ATOM 566 C CA . SER A 1 83 ? 20.843 42.120 39.050 1.00 90.73 83 SER A CA 1
ATOM 567 C C . SER A 1 83 ? 21.031 40.742 39.685 1.00 84.04 83 SER A C 1
ATOM 568 O O . SER A 1 83 ? 21.824 39.950 39.205 1.00 84.94 83 SER A O 1
ATOM 571 N N . ALA A 1 84 ? 20.312 40.450 40.763 1.00 87.31 84 ALA A N 1
ATOM 572 C CA . ALA A 1 84 ? 20.469 39.167 41.446 1.00 77.68 84 ALA A CA 1
ATOM 573 C C . ALA A 1 84 ? 19.146 38.597 41.933 1.00 80.74 84 ALA A C 1
ATOM 574 O O . ALA A 1 84 ? 18.300 39.324 42.442 1.00 94.03 84 ALA A O 1
ATOM 576 N N . MET A 1 85 ? 18.959 37.293 41.770 1.00 95.86 85 MET A N 1
ATOM 577 C CA . MET A 1 85 ? 17.757 36.638 42.289 1.00 103.98 85 MET A CA 1
ATOM 578 C C . MET A 1 85 ? 18.098 35.335 43.003 1.00 95.34 85 MET A C 1
ATOM 579 O O . MET A 1 85 ? 19.090 34.687 42.698 1.00 95.93 85 MET A O 1
ATOM 584 N N . GLU A 1 86 ? 17.275 34.960 43.964 1.00 79.49 86 GLU A N 1
ATOM 585 C CA . GLU A 1 86 ? 17.613 33.848 44.812 1.00 84.81 86 GLU A CA 1
ATOM 586 C C . GLU A 1 86 ? 16.417 32.921 44.937 1.00 91.56 86 GLU A C 1
ATOM 587 O O . GLU A 1 86 ? 15.481 33.199 45.668 1.00 100.92 86 GLU A O 1
ATOM 593 N N . ILE A 1 87 ? 16.454 31.811 44.216 1.00 89.42 87 ILE A N 1
ATOM 594 C CA . ILE A 1 87 ? 15.283 30.971 44.082 1.00 91.79 87 ILE A CA 1
ATOM 595 C C . ILE A 1 87 ? 15.507 29.602 44.711 1.00 97.78 87 ILE A C 1
ATOM 596 O O . ILE A 1 87 ? 16.598 29.040 44.635 1.00 95.40 87 ILE A O 1
ATOM 601 N N . ASP A 1 88 ? 14.462 29.087 45.357 1.00 117.97 88 ASP A N 1
ATOM 602 C CA . ASP A 1 88 ? 14.451 27.731 45.900 1.00 121.26 88 ASP A CA 1
ATOM 603 C C . ASP A 1 88 ? 13.449 26.895 45.112 1.00 124.34 88 ASP A C 1
ATOM 604 O O . ASP A 1 88 ? 12.282 27.268 44.994 1.00 127.49 88 ASP A O 1
ATOM 609 N N . PRO A 1 89 ? 13.909 25.769 44.553 1.00 121.41 89 PRO A N 1
ATOM 610 C CA . PRO A 1 89 ? 13.076 24.895 43.721 1.00 116.90 89 PRO A CA 1
ATOM 611 C C . PRO A 1 89 ? 11.909 24.290 44.482 1.00 127.54 89 PRO A C 1
ATOM 612 O O . PRO A 1 89 ? 10.791 24.343 43.980 1.00 134.12 89 PRO A O 1
ATOM 616 N N . ASN A 1 90 ? 12.160 23.728 45.663 1.00 117.86 90 ASN A N 1
ATOM 617 C CA . ASN A 1 90 ? 11.108 23.099 46.466 1.00 115.01 90 ASN A CA 1
ATOM 618 C C . ASN A 1 90 ? 9.892 23.986 46.662 1.00 118.68 90 ASN A C 1
ATOM 619 O O . ASN A 1 90 ? 8.778 23.495 46.825 1.00 123.30 90 ASN A O 1
ATOM 624 N N . LEU A 1 91 ? 10.114 25.295 46.652 1.00 134.24 91 LEU A N 1
ATOM 625 C CA . LEU A 1 91 ? 9.021 26.253 46.713 1.00 132.57 91 LEU A CA 1
ATOM 626 C C . LEU A 1 91 ? 8.390 26.400 45.335 1.00 134.59 91 LEU A C 1
ATOM 627 O O . LEU A 1 91 ? 7.183 26.237 45.181 1.00 143.10 91 LEU A O 1
ATOM 632 N N . SER A 1 92 ? 9.211 26.699 44.333 1.00 135.90 92 SER A N 1
ATOM 633 C CA . SER A 1 92 ? 8.729 26.835 42.961 1.00 136.48 92 SER A CA 1
ATOM 634 C C . SER A 1 92 ? 7.924 25.612 42.508 1.00 138.41 92 SER A C 1
ATOM 635 O O . SER A 1 92 ? 7.090 25.712 41.604 1.00 137.37 92 SER A O 1
ATOM 638 N N . ILE A 1 93 ? 8.173 24.465 43.139 1.00 125.22 93 ILE A N 1
ATOM 639 C CA . ILE A 1 93 ? 7.441 23.238 42.823 1.00 129.88 93 ILE A CA 1
ATOM 640 C C . ILE A 1 93 ? 6.004 23.308 43.335 1.00 136.69 93 ILE A C 1
ATOM 641 O O . ILE A 1 93 ? 5.053 23.189 42.560 1.00 135.51 93 ILE A O 1
ATOM 646 N N . GLN A 1 94 ? 5.850 23.505 44.642 1.00 132.10 94 GLN A N 1
ATOM 647 C CA . GLN A 1 94 ? 4.524 23.576 45.248 1.00 137.94 94 GLN A CA 1
ATOM 648 C C . GLN A 1 94 ? 3.751 24.814 44.783 1.00 140.31 94 GLN A C 1
ATOM 649 O O . GLN A 1 94 ? 2.519 24.828 44.813 1.00 142.46 94 GLN A O 1
ATOM 655 N N . GLU A 1 95 ? 4.476 25.846 44.354 1.00 157.86 95 GLU A N 1
ATOM 656 C CA . GLU A 1 95 ? 3.854 27.056 43.810 1.00 160.03 95 GLU A CA 1
ATOM 657 C C . GLU A 1 95 ? 3.174 26.747 42.483 1.00 161.65 95 GLU A C 1
ATOM 658 O O . GLU A 1 95 ? 2.033 27.144 42.248 1.00 166.97 95 GLU A O 1
ATOM 664 N N . MET A 1 96 ? 3.890 26.034 41.619 1.00 157.80 96 MET A N 1
ATOM 665 C CA . MET A 1 96 ? 3.419 25.755 40.266 1.00 163.09 96 MET A CA 1
ATOM 666 C C . MET A 1 96 ? 2.373 24.631 40.191 1.00 164.78 96 MET A C 1
ATOM 667 O O . MET A 1 96 ? 1.530 24.628 39.293 1.00 164.69 96 MET A O 1
ATOM 672 N N . THR A 1 97 ? 2.429 23.681 41.123 1.00 171.03 97 THR A N 1
ATOM 673 C CA . THR A 1 97 ? 1.518 22.530 41.100 1.00 174.93 97 THR A CA 1
ATOM 674 C C . THR A 1 97 ? 0.095 22.876 41.563 1.00 182.68 97 THR A C 1
ATOM 675 O O . THR A 1 97 ? -0.884 22.561 40.878 1.00 181.78 97 THR A O 1
ATOM 679 N N . GLU A 1 98 ? -0.013 23.509 42.730 1.00 185.04 98 GLU A N 1
ATOM 680 C CA . GLU A 1 98 ? -1.299 23.983 43.242 1.00 189.98 98 GLU A CA 1
ATOM 681 C C . GLU A 1 98 ? -1.916 24.988 42.263 1.00 187.84 98 GLU A C 1
ATOM 682 O O . GLU A 1 98 ? -3.141 25.108 42.148 1.00 181.72 98 GLU A O 1
ATOM 688 N N . GLN A 1 99 ? -1.035 25.697 41.562 1.00 184.43 99 GLN A N 1
ATOM 689 C CA . GLN A 1 99 ? -1.392 26.697 40.560 1.00 181.38 99 GLN A CA 1
ATOM 690 C C . GLN A 1 99 ? -2.186 26.076 39.410 1.00 180.44 99 GLN A C 1
ATOM 691 O O . GLN A 1 99 ? -2.781 26.787 38.599 1.00 175.32 99 GLN A O 1
ATOM 697 N N . ALA A 1 100 ? -2.191 24.745 39.354 1.00 173.22 100 ALA A N 1
ATOM 698 C CA . ALA A 1 100 ? -2.945 24.005 38.343 1.00 172.44 100 ALA A CA 1
ATOM 699 C C . ALA A 1 100 ? -4.419 23.881 38.724 1.00 170.57 100 ALA A C 1
ATOM 700 O O . ALA A 1 100 ? -4.862 22.827 39.181 1.00 162.51 100 ALA A O 1
ATOM 702 N N . LEU A 1 109 ? -2.375 19.063 35.463 1.00 143.33 109 LEU A N 1
ATOM 703 C CA . LEU A 1 109 ? -2.607 18.375 36.730 1.00 151.98 109 LEU A CA 1
ATOM 704 C C . LEU A 1 109 ? -1.303 17.740 37.252 1.00 157.42 109 LEU A C 1
ATOM 705 O O . LEU A 1 109 ? -0.380 17.439 36.481 1.00 142.62 109 LEU A O 1
ATOM 710 N N . SER A 1 110 ? -1.226 17.561 38.568 1.00 192.98 110 SER A N 1
ATOM 711 C CA . SER A 1 110 ? -0.050 16.958 39.192 1.00 187.03 110 SER A CA 1
ATOM 712 C C . SER A 1 110 ? -0.315 15.513 39.600 1.00 187.01 110 SER A C 1
ATOM 713 O O . SER A 1 110 ? 0.615 14.718 39.705 1.00 181.68 110 SER A O 1
ATOM 716 N N . GLY A 1 111 ? -1.581 15.179 39.840 1.00 193.65 111 GLY A N 1
ATOM 717 C CA . GLY A 1 111 ? -1.949 13.808 40.140 1.00 190.53 111 GLY A CA 1
ATOM 718 C C . GLY A 1 111 ? -1.273 12.910 39.129 1.00 188.27 111 GLY A C 1
ATOM 719 O O . GLY A 1 111 ? -0.435 12.077 39.476 1.00 186.28 111 GLY A O 1
ATOM 720 N N . MET A 1 112 ? -1.631 13.106 37.865 1.00 167.65 112 MET A N 1
ATOM 721 C CA . MET A 1 112 ? -0.976 12.435 36.755 1.00 161.80 112 MET A CA 1
ATOM 722 C C . MET A 1 112 ? 0.545 12.560 36.876 1.00 161.25 112 MET A C 1
ATOM 723 O O . MET A 1 112 ? 1.264 11.563 36.812 1.00 160.13 112 MET A O 1
ATOM 728 N N . MET A 1 113 ? 1.025 13.788 37.060 1.00 178.70 113 MET A N 1
ATOM 729 C CA . MET A 1 113 ? 2.458 14.056 37.233 1.00 178.88 113 MET A CA 1
ATOM 730 C C . MET A 1 113 ? 3.093 13.216 38.355 1.00 174.07 113 MET A C 1
ATOM 731 O O . MET A 1 113 ? 4.281 12.898 38.308 1.00 162.15 113 MET A O 1
ATOM 736 N N . GLN A 1 114 ? 2.295 12.861 39.360 1.00 193.27 114 GLN A N 1
ATOM 737 C CA . GLN A 1 114 ? 2.758 12.005 40.450 1.00 193.55 114 GLN A CA 1
ATOM 738 C C . GLN A 1 114 ? 2.986 10.587 39.965 1.00 193.94 114 GLN A C 1
ATOM 739 O O . GLN A 1 114 ? 4.018 9.972 40.246 1.00 188.40 114 GLN A O 1
ATOM 745 N N . ASP A 1 115 ? 1.997 10.067 39.245 1.00 184.03 115 ASP A N 1
ATOM 746 C CA . ASP A 1 115 ? 2.090 8.743 38.653 1.00 184.41 115 ASP A CA 1
ATOM 747 C C . ASP A 1 115 ? 3.287 8.758 37.721 1.00 176.54 115 ASP A C 1
ATOM 748 O O . ASP A 1 115 ? 3.837 7.721 37.360 1.00 179.12 115 ASP A O 1
ATOM 753 N N . LEU A 1 116 ? 3.685 9.967 37.350 1.00 115.52 116 LEU A N 1
ATOM 754 C CA . LEU A 1 116 ? 4.853 10.187 36.532 1.00 107.86 116 LEU A CA 1
ATOM 755 C C . LEU A 1 116 ? 6.032 10.277 37.478 1.00 106.49 116 LEU A C 1
ATOM 756 O O . LEU A 1 116 ? 7.138 9.840 37.160 1.00 103.36 116 LEU A O 1
ATOM 761 N N . ALA A 1 117 ? 5.762 10.829 38.658 1.00 154.24 117 ALA A N 1
ATOM 762 C CA . ALA A 1 117 ? 6.796 11.222 39.612 1.00 154.22 117 ALA A CA 1
ATOM 763 C C . ALA A 1 117 ? 7.616 10.064 40.166 1.00 155.50 117 ALA A C 1
ATOM 764 O O . ALA A 1 117 ? 8.787 10.233 40.515 1.00 152.90 117 ALA A O 1
ATOM 766 N N . PHE A 1 118 ? 7.006 8.889 40.249 1.00 176.67 118 PHE A N 1
ATOM 767 C CA . PHE A 1 118 ? 7.703 7.744 40.817 1.00 185.21 118 PHE A CA 1
ATOM 768 C C . PHE A 1 118 ? 8.445 6.958 39.734 1.00 185.84 118 PHE A C 1
ATOM 769 O O . PHE A 1 118 ? 9.508 6.385 39.995 1.00 188.41 118 PHE A O 1
ATOM 777 N N . THR A 1 119 ? 7.881 6.918 38.527 1.00 134.95 119 THR A N 1
ATOM 778 C CA . THR A 1 119 ? 8.560 6.278 37.404 1.00 129.79 119 THR A CA 1
ATOM 779 C C . THR A 1 119 ? 9.734 7.150 36.994 1.00 123.71 119 THR A C 1
ATOM 780 O O . THR A 1 119 ? 10.836 6.662 36.750 1.00 123.79 119 THR A O 1
ATOM 784 N N . ILE A 1 120 ? 9.488 8.451 36.935 1.00 143.50 120 ILE A N 1
ATOM 785 C CA . ILE A 1 120 ? 10.530 9.414 36.624 1.00 133.53 120 ILE A CA 1
ATOM 786 C C . ILE A 1 120 ? 10.855 10.218 37.871 1.00 133.57 120 ILE A C 1
ATOM 787 O O . ILE A 1 120 ? 10.092 11.090 38.277 1.00 128.54 120 ILE A O 1
ATOM 792 N N . PRO A 1 121 ? 11.987 9.909 38.504 1.00 157.89 121 PRO A N 1
ATOM 793 C CA . PRO A 1 121 ? 12.348 10.639 39.726 1.00 157.17 121 PRO A CA 1
ATOM 794 C C . PRO A 1 121 ? 12.808 12.065 39.420 1.00 150.41 121 PRO A C 1
ATOM 795 O O . PRO A 1 121 ? 13.783 12.244 38.681 1.00 139.59 121 PRO A O 1
ATOM 799 N N . GLY A 1 122 ? 12.106 13.058 39.966 1.00 111.08 122 GLY A N 1
ATOM 800 C CA . GLY A 1 122 ? 12.544 14.439 39.872 1.00 102.49 122 GLY A CA 1
ATOM 801 C C . GLY A 1 122 ? 12.114 15.186 38.624 1.00 94.43 122 GLY A C 1
ATOM 802 O O . GLY A 1 122 ? 12.856 16.030 38.118 1.00 88.72 122 GLY A O 1
ATOM 803 N N . ILE A 1 123 ? 10.920 14.877 38.130 1.00 84.57 123 ILE A N 1
ATOM 804 C CA . ILE A 1 123 ? 10.326 15.623 37.036 1.00 87.62 123 ILE A CA 1
ATOM 805 C C . ILE A 1 123 ? 9.826 16.944 37.576 1.00 91.64 123 ILE A C 1
ATOM 806 O O . ILE A 1 123 ? 9.804 17.952 36.869 1.00 97.54 123 ILE A O 1
ATOM 811 N N . ASP A 1 124 ? 9.398 16.931 38.831 1.00 95.22 124 ASP A N 1
ATOM 812 C CA . ASP A 1 124 ? 8.902 18.140 39.465 1.00 101.49 124 ASP A CA 1
ATOM 813 C C . ASP A 1 124 ? 10.027 19.149 39.620 1.00 96.34 124 ASP A C 1
ATOM 814 O O . ASP A 1 124 ? 9.870 20.330 39.320 1.00 98.56 124 ASP A O 1
ATOM 819 N N . GLU A 1 125 ? 11.171 18.670 40.078 1.00 100.02 125 GLU A N 1
ATOM 820 C CA . GLU A 1 125 ? 12.350 19.505 40.194 1.00 93.81 125 GLU A CA 1
ATOM 821 C C . GLU A 1 125 ? 12.795 19.981 38.816 1.00 90.60 125 GLU A C 1
ATOM 822 O O . GLU A 1 125 ? 13.347 21.071 38.682 1.00 95.16 125 GLU A O 1
ATOM 828 N N . ALA A 1 126 ? 12.550 19.166 37.792 1.00 90.31 126 ALA A N 1
ATOM 829 C CA . ALA A 1 126 ? 12.968 19.497 36.431 1.00 85.37 126 ALA A CA 1
ATOM 830 C C . ALA A 1 126 ? 11.983 20.417 35.721 1.00 87.36 126 ALA A C 1
ATOM 831 O O . ALA A 1 126 ? 12.378 21.278 34.933 1.00 86.80 126 ALA A O 1
ATOM 833 N N . LEU A 1 127 ? 10.698 20.233 35.988 1.00 79.96 127 LEU A N 1
ATOM 834 C CA . LEU A 1 127 ? 9.686 21.118 35.429 1.00 81.18 127 LEU A CA 1
ATOM 835 C C . LEU A 1 127 ? 9.833 22.508 36.011 1.00 83.60 127 LEU A C 1
ATOM 836 O O . LEU A 1 127 ? 9.556 23.513 35.350 1.00 79.91 127 LEU A O 1
ATOM 841 N N . ALA A 1 128 ? 10.257 22.553 37.266 1.00 92.96 128 ALA A N 1
ATOM 842 C CA . ALA A 1 128 ? 10.561 23.815 37.905 1.00 89.95 128 ALA A CA 1
ATOM 843 C C . ALA A 1 128 ? 11.656 24.488 37.107 1.00 87.38 128 ALA A C 1
ATOM 844 O O . ALA A 1 128 ? 11.448 25.548 36.525 1.00 95.95 128 ALA A O 1
ATOM 846 N N . PHE A 1 129 ? 12.817 23.849 37.054 1.00 80.56 129 PHE A N 1
ATOM 847 C CA . PHE A 1 129 ? 13.941 24.396 36.308 1.00 82.05 129 PHE A CA 1
ATOM 848 C C . PHE A 1 129 ? 13.564 24.833 34.896 1.00 81.81 129 PHE A C 1
ATOM 849 O O . PHE A 1 129 ? 14.117 25.793 34.362 1.00 81.76 129 PHE A O 1
ATOM 857 N N . ALA A 1 130 ? 12.625 24.124 34.289 1.00 81.69 130 ALA A N 1
ATOM 858 C CA . ALA A 1 130 ? 12.212 24.475 32.945 1.00 81.20 130 ALA A CA 1
ATOM 859 C C . ALA A 1 130 ? 11.590 25.870 32.920 1.00 89.11 130 ALA A C 1
ATOM 860 O O . ALA A 1 130 ? 11.857 26.661 32.017 1.00 92.22 130 ALA A O 1
ATOM 862 N N . GLU A 1 131 ? 10.768 26.184 33.916 1.00 94.11 131 GLU A N 1
ATOM 863 C CA . GLU A 1 131 ? 10.124 27.489 33.926 1.00 99.45 131 GLU A CA 1
ATOM 864 C C . GLU A 1 131 ? 11.084 28.566 34.415 1.00 95.47 131 GLU A C 1
ATOM 865 O O . GLU A 1 131 ? 11.120 29.665 33.856 1.00 97.02 131 GLU A O 1
ATOM 871 N N . ILE A 1 132 ? 11.881 28.249 35.432 1.00 87.24 132 ILE A N 1
ATOM 872 C CA . ILE A 1 132 ? 12.906 29.186 35.867 1.00 88.13 132 ILE A CA 1
ATOM 873 C C . ILE A 1 132 ? 13.672 29.676 34.628 1.00 91.71 132 ILE A C 1
ATOM 874 O O . ILE A 1 132 ? 13.853 30.879 34.416 1.00 95.02 132 ILE A O 1
ATOM 879 N N . LEU A 1 133 ? 14.105 28.747 33.788 1.00 89.01 133 LEU A N 1
ATOM 880 C CA . LEU A 1 133 ? 14.866 29.135 32.610 1.00 79.32 133 LEU A CA 1
ATOM 881 C C . LEU A 1 133 ? 14.048 30.010 31.662 1.00 90.21 133 LEU A C 1
ATOM 882 O O . LEU A 1 133 ? 14.547 31.034 31.213 1.00 94.29 133 LEU A O 1
ATOM 887 N N . LYS A 1 134 ? 12.802 29.634 31.362 1.00 88.77 134 LYS A N 1
ATOM 888 C CA . LYS A 1 134 ? 12.022 30.427 30.419 1.00 89.27 134 LYS A CA 1
ATOM 889 C C . LYS A 1 134 ? 11.905 31.863 30.913 1.00 95.12 134 LYS A C 1
ATOM 890 O O . LYS A 1 134 ? 11.962 32.793 30.105 1.00 98.94 134 LYS A O 1
ATOM 896 N N . GLN A 1 135 ? 11.768 32.047 32.230 1.00 94.70 135 GLN A N 1
ATOM 897 C CA . GLN A 1 135 ? 11.771 33.394 32.803 1.00 97.16 135 GLN A CA 1
ATOM 898 C C . GLN A 1 135 ? 13.091 34.123 32.540 1.00 103.41 135 GLN A C 1
ATOM 899 O O . GLN A 1 135 ? 13.080 35.206 31.949 1.00 112.06 135 GLN A O 1
ATOM 905 N N . ILE A 1 136 ? 14.216 33.544 32.975 1.00 83.23 136 ILE A N 1
ATOM 906 C CA . ILE A 1 136 ? 15.527 34.131 32.693 1.00 84.21 136 ILE A CA 1
ATOM 907 C C . ILE A 1 136 ? 15.675 34.542 31.218 1.00 89.79 136 ILE A C 1
ATOM 908 O O . ILE A 1 136 ? 16.115 35.652 30.915 1.00 91.15 136 ILE A O 1
ATOM 913 N N . LYS A 1 137 ? 15.302 33.652 30.303 1.00 85.01 137 LYS A N 1
ATOM 914 C CA . LYS A 1 137 ? 15.415 33.947 28.881 1.00 84.33 137 LYS A CA 1
ATOM 915 C C . LYS A 1 137 ? 14.627 35.196 28.517 1.00 92.35 137 LYS A C 1
ATOM 916 O O . LYS A 1 137 ? 15.092 36.005 27.723 1.00 102.39 137 LYS A O 1
ATOM 922 N N . SER A 1 138 ? 13.442 35.356 29.099 1.00 94.91 138 SER A N 1
ATOM 923 C CA . SER A 1 138 ? 12.559 36.460 28.742 1.00 98.57 138 SER A CA 1
ATOM 924 C C . SER A 1 138 ? 13.090 37.817 29.206 1.00 105.51 138 SER A C 1
ATOM 925 O O . SER A 1 138 ? 12.830 38.842 28.572 1.00 112.05 138 SER A O 1
ATOM 928 N N . MET A 1 139 ? 13.835 37.819 30.307 1.00 84.43 139 MET A N 1
ATOM 929 C CA . MET A 1 139 ? 14.391 39.051 30.855 1.00 85.63 139 MET A CA 1
ATOM 930 C C . MET A 1 139 ? 15.602 39.520 30.057 1.00 85.36 139 MET A C 1
ATOM 931 O O . MET A 1 139 ? 16.130 40.604 30.298 1.00 88.73 139 MET A O 1
ATOM 936 N N . GLU A 1 140 ? 16.034 38.690 29.110 1.00 92.30 140 GLU A N 1
ATOM 937 C CA . GLU A 1 140 ? 17.145 39.012 28.209 1.00 95.46 140 GLU A CA 1
ATOM 938 C C . GLU A 1 140 ? 18.329 39.713 28.866 1.00 97.81 140 GLU A C 1
ATOM 939 O O . GLU A 1 140 ? 18.541 40.909 28.650 1.00 99.21 140 GLU A O 1
ATOM 945 N N . PHE A 1 141 ? 19.097 38.972 29.663 1.00 81.34 141 PHE A N 1
ATOM 946 C CA . PHE A 1 141 ? 20.343 39.486 30.197 1.00 75.03 141 PHE A CA 1
ATOM 947 C C . PHE A 1 141 ? 21.437 39.061 29.245 1.00 78.47 141 PHE A C 1
ATOM 948 O O . PHE A 1 141 ? 21.381 37.980 28.681 1.00 79.41 141 PHE A O 1
ATOM 956 N N . ASP A 1 142 ? 22.436 39.913 29.068 1.00 99.30 142 ASP A N 1
ATOM 957 C CA . ASP A 1 142 ? 23.532 39.622 28.158 1.00 95.09 142 ASP A CA 1
ATOM 958 C C . ASP A 1 142 ? 24.259 38.365 28.616 1.00 93.17 142 ASP A C 1
ATOM 959 O O . ASP A 1 142 ? 24.646 37.539 27.800 1.00 97.81 142 ASP A O 1
ATOM 964 N N . CYS A 1 143 ? 24.437 38.228 29.925 1.00 90.80 143 CYS A N 1
ATOM 965 C CA . CYS A 1 143 ? 25.118 37.074 30.515 1.00 88.67 143 CYS A CA 1
ATOM 966 C C . CYS A 1 143 ? 24.572 36.746 31.909 1.00 85.59 143 CYS A C 1
ATOM 967 O O . CYS A 1 143 ? 24.427 37.633 32.742 1.00 88.91 143 CYS A O 1
ATOM 970 N N . VAL A 1 144 ? 24.271 35.478 32.164 1.00 81.61 144 VAL A N 1
ATOM 971 C CA . VAL A 1 144 ? 23.779 35.067 33.476 1.00 83.07 144 VAL A CA 1
ATOM 972 C C . VAL A 1 144 ? 24.679 34.024 34.172 1.00 82.84 144 VAL A C 1
ATOM 973 O O . VAL A 1 144 ? 25.069 33.026 33.558 1.00 86.64 144 VAL A O 1
ATOM 977 N N . ILE A 1 145 ? 25.017 34.279 35.443 1.00 68.89 145 ILE A N 1
ATOM 978 C CA . ILE A 1 145 ? 25.874 33.402 36.247 1.00 63.81 145 ILE A CA 1
ATOM 979 C C . ILE A 1 145 ? 25.061 32.551 37.231 1.00 68.81 145 ILE A C 1
ATOM 980 O O . ILE A 1 145 ? 24.398 33.093 38.099 1.00 70.30 145 ILE A O 1
ATOM 985 N N . PHE A 1 146 ? 25.110 31.226 37.098 1.00 83.01 146 PHE A N 1
ATOM 986 C CA . PHE A 1 146 ? 24.313 30.327 37.936 1.00 76.63 146 PHE A CA 1
ATOM 987 C C . PHE A 1 146 ? 25.139 29.819 39.073 1.00 77.58 146 PHE A C 1
ATOM 988 O O . PHE A 1 146 ? 26.181 29.228 38.854 1.00 80.98 146 PHE A O 1
ATOM 996 N N . ASP A 1 147 ? 24.635 30.005 40.283 1.00 89.48 147 ASP A N 1
ATOM 997 C CA . ASP A 1 147 ? 25.292 29.557 41.503 1.00 94.58 147 ASP A CA 1
ATOM 998 C C . ASP A 1 147 ? 24.579 28.295 41.995 1.00 99.17 147 ASP A C 1
ATOM 999 O O . ASP A 1 147 ? 23.505 28.371 42.569 1.00 101.91 147 ASP A O 1
ATOM 1004 N N . THR A 1 148 ? 25.180 27.136 41.752 1.00 68.40 148 THR A N 1
ATOM 1005 C CA . THR A 1 148 ? 24.562 25.849 42.055 1.00 61.75 148 THR A CA 1
ATOM 1006 C C . THR A 1 148 ? 24.524 25.538 43.549 1.00 67.51 148 THR A C 1
ATOM 1007 O O . THR A 1 148 ? 25.222 26.163 44.337 1.00 72.53 148 THR A O 1
ATOM 1011 N N . ALA A 1 149 ? 23.704 24.568 43.935 1.00 67.83 149 ALA A N 1
ATOM 1012 C CA . ALA A 1 149 ? 23.610 24.167 45.327 1.00 67.42 149 ALA A CA 1
ATOM 1013 C C . ALA A 1 149 ? 24.907 23.501 45.766 1.00 76.17 149 ALA A C 1
ATOM 1014 O O . ALA A 1 149 ? 25.652 22.984 44.938 1.00 81.25 149 ALA A O 1
ATOM 1016 N N . PRO A 1 150 ? 25.187 23.512 47.076 1.00 88.18 150 PRO A N 1
ATOM 1017 C CA . PRO A 1 150 ? 26.452 23.019 47.623 1.00 85.46 150 PRO A CA 1
ATOM 1018 C C . PRO A 1 150 ? 26.411 21.533 47.947 1.00 98.33 150 PRO A C 1
ATOM 1019 O O . PRO A 1 150 ? 27.440 20.948 48.267 1.00 93.85 150 PRO A O 1
ATOM 1023 N N . THR A 1 151 ? 25.234 20.924 47.867 1.00 105.90 151 THR A N 1
ATOM 1024 C CA . THR A 1 151 ? 25.084 19.533 48.275 1.00 100.61 151 THR A CA 1
ATOM 1025 C C . THR A 1 151 ? 24.136 18.755 47.379 1.00 97.52 151 THR A C 1
ATOM 1026 O O . THR A 1 151 ? 23.274 19.328 46.716 1.00 91.83 151 THR A O 1
ATOM 1030 N N . GLY A 1 152 ? 24.294 17.437 47.388 1.00 105.02 152 GLY A N 1
ATOM 1031 C CA . GLY A 1 152 ? 23.458 16.565 46.593 1.00 105.81 152 GLY A CA 1
ATOM 1032 C C . GLY A 1 152 ? 23.937 16.633 45.169 1.00 103.68 152 GLY A C 1
ATOM 1033 O O . GLY A 1 152 ? 25.138 16.741 44.926 1.00 105.44 152 GLY A O 1
ATOM 1034 N N . HIS A 1 153 ? 23.006 16.586 44.225 1.00 119.21 153 HIS A N 1
ATOM 1035 C CA . HIS A 1 153 ? 23.372 16.642 42.816 1.00 121.37 153 HIS A CA 1
ATOM 1036 C C . HIS A 1 153 ? 23.569 18.098 42.403 1.00 111.92 153 HIS A C 1
ATOM 1037 O O . HIS A 1 153 ? 22.611 18.835 42.196 1.00 103.17 153 HIS A O 1
ATOM 1044 N N . THR A 1 154 ? 24.826 18.519 42.320 1.00 99.10 154 THR A N 1
ATOM 1045 C CA . THR A 1 154 ? 25.123 19.916 42.036 1.00 90.89 154 THR A CA 1
ATOM 1046 C C . THR A 1 154 ? 24.754 20.281 40.601 1.00 87.51 154 THR A C 1
ATOM 1047 O O . THR A 1 154 ? 24.710 21.458 40.245 1.00 84.23 154 THR A O 1
ATOM 1051 N N . LEU A 1 155 ? 24.455 19.272 39.788 1.00 91.98 155 LEU A N 1
ATOM 1052 C CA . LEU A 1 155 ? 24.207 19.493 38.370 1.00 79.04 155 LEU A CA 1
ATOM 1053 C C . LEU A 1 155 ? 22.752 19.261 37.934 1.00 82.14 155 LEU A C 1
ATOM 1054 O O . LEU A 1 155 ? 22.492 19.097 36.744 1.00 82.86 155 LEU A O 1
ATOM 1059 N N . ARG A 1 156 ? 21.808 19.244 38.876 1.00 75.97 156 ARG A N 1
ATOM 1060 C CA . ARG A 1 156 ? 20.434 18.927 38.525 1.00 67.66 156 ARG A CA 1
ATOM 1061 C C . ARG A 1 156 ? 19.988 19.821 37.397 1.00 72.84 156 ARG A C 1
ATOM 1062 O O . ARG A 1 156 ? 19.260 19.393 36.512 1.00 80.51 156 ARG A O 1
ATOM 1070 N N . PHE A 1 157 ? 20.416 21.075 37.431 1.00 71.99 157 PHE A N 1
ATOM 1071 C CA . PHE A 1 157 ? 19.891 22.047 36.488 1.00 74.08 157 PHE A CA 1
ATOM 1072 C C . PHE A 1 157 ? 20.247 21.691 35.064 1.00 72.57 157 PHE A C 1
ATOM 1073 O O . PHE A 1 157 ? 19.395 21.713 34.188 1.00 73.29 157 PHE A O 1
ATOM 1081 N N . LEU A 1 158 ? 21.512 21.372 34.833 1.00 83.13 158 LEU A N 1
ATOM 1082 C CA . LEU A 1 158 ? 21.977 21.037 33.495 1.00 84.20 158 LEU A CA 1
ATOM 1083 C C . LEU A 1 158 ? 21.376 19.732 33.011 1.00 85.39 158 LEU A C 1
ATOM 1084 O O . LEU A 1 158 ? 21.419 19.418 31.824 1.00 91.39 158 LEU A O 1
ATOM 1089 N N . ASN A 1 159 ? 20.809 18.975 33.935 1.00 74.79 159 ASN A N 1
ATOM 1090 C CA . ASN A 1 159 ? 20.232 17.688 33.594 1.00 82.95 159 ASN A CA 1
ATOM 1091 C C . ASN A 1 159 ? 18.718 17.732 33.343 1.00 87.56 159 ASN A C 1
ATOM 1092 O O . ASN A 1 159 ? 18.110 16.711 33.034 1.00 89.27 159 ASN A O 1
ATOM 1097 N N . PHE A 1 160 ? 18.104 18.906 33.467 1.00 86.45 160 PHE A N 1
ATOM 1098 C CA . PHE A 1 160 ? 16.643 18.977 33.401 1.00 85.74 160 PHE A CA 1
ATOM 1099 C C . PHE A 1 160 ? 16.047 18.609 32.040 1.00 86.65 160 PHE A C 1
ATOM 1100 O O . PHE A 1 160 ? 14.965 18.045 31.981 1.00 90.09 160 PHE A O 1
ATOM 1108 N N . PRO A 1 161 ? 16.751 18.910 30.943 1.00 78.90 161 PRO A N 1
ATOM 1109 C CA . PRO A 1 161 ? 16.222 18.472 29.654 1.00 75.26 161 PRO A CA 1
ATOM 1110 C C . PRO A 1 161 ? 16.207 16.959 29.572 1.00 83.60 161 PRO A C 1
ATOM 1111 O O . PRO A 1 161 ? 15.273 16.378 29.046 1.00 95.34 161 PRO A O 1
ATOM 1115 N N . THR A 1 162 ? 17.236 16.319 30.095 1.00 84.88 162 THR A N 1
ATOM 1116 C CA . THR A 1 162 ? 17.266 14.865 30.107 1.00 86.31 162 THR A CA 1
ATOM 1117 C C . THR A 1 162 ? 16.045 14.292 30.805 1.00 86.65 162 THR A C 1
ATOM 1118 O O . THR A 1 162 ? 15.360 13.443 30.249 1.00 95.34 162 THR A O 1
ATOM 1122 N N . VAL A 1 163 ? 15.776 14.751 32.025 1.00 70.43 163 VAL A N 1
ATOM 1123 C CA . VAL A 1 163 ? 14.621 14.260 32.777 1.00 69.47 163 VAL A CA 1
ATOM 1124 C C . VAL A 1 163 ? 13.308 14.514 32.039 1.00 72.37 163 VAL A C 1
ATOM 1125 O O . VAL A 1 163 ? 12.452 13.651 32.005 1.00 79.58 163 VAL A O 1
ATOM 1129 N N . LEU A 1 164 ? 13.147 15.690 31.449 1.00 69.35 164 LEU A N 1
ATOM 1130 C CA . LEU A 1 164 ? 11.941 15.968 30.686 1.00 70.59 164 LEU A CA 1
ATOM 1131 C C . LEU A 1 164 ? 11.806 15.005 29.507 1.00 79.06 164 LEU A C 1
ATOM 1132 O O . LEU A 1 164 ? 10.755 14.412 29.297 1.00 86.34 164 LEU A O 1
ATOM 1137 N N . GLU A 1 165 ? 12.875 14.843 28.740 1.00 88.64 165 GLU A N 1
ATOM 1138 C CA . GLU A 1 165 ? 12.826 13.997 27.558 1.00 92.18 165 GLU A CA 1
ATOM 1139 C C . GLU A 1 165 ? 12.413 12.563 27.879 1.00 98.06 165 GLU A C 1
ATOM 1140 O O . GLU A 1 165 ? 11.753 11.919 27.066 1.00 105.01 165 GLU A O 1
ATOM 1146 N N . LYS A 1 166 ? 12.792 12.059 29.052 1.00 95.04 166 LYS A N 1
ATOM 1147 C CA . LYS A 1 166 ? 12.357 10.725 29.459 1.00 98.58 166 LYS A CA 1
ATOM 1148 C C . LYS A 1 166 ? 10.844 10.714 29.615 1.00 106.85 166 LYS A C 1
ATOM 1149 O O . LYS A 1 166 ? 10.149 9.873 29.052 1.00 115.49 166 LYS A O 1
ATOM 1155 N N . ALA A 1 167 ? 10.345 11.656 30.404 1.00 82.06 167 ALA A N 1
ATOM 1156 C CA . ALA A 1 167 ? 8.927 11.785 30.652 1.00 77.75 167 ALA A CA 1
ATOM 1157 C C . ALA A 1 167 ? 8.153 11.895 29.344 1.00 87.30 167 ALA A C 1
ATOM 1158 O O . ALA A 1 167 ? 7.049 11.373 29.238 1.00 96.13 167 ALA A O 1
ATOM 1160 N N . LEU A 1 168 ? 8.728 12.560 28.344 1.00 82.65 168 LEU A N 1
ATOM 1161 C CA . LEU A 1 168 ? 8.046 12.715 27.060 1.00 83.97 168 LEU A CA 1
ATOM 1162 C C . LEU A 1 168 ? 8.006 11.405 26.289 1.00 91.72 168 LEU A C 1
ATOM 1163 O O . LEU A 1 168 ? 7.143 11.188 25.447 1.00 96.09 168 LEU A O 1
ATOM 1168 N N . GLY A 1 169 ? 8.949 10.527 26.584 1.00 104.38 169 GLY A N 1
ATOM 1169 C CA . GLY A 1 169 ? 8.966 9.223 25.957 1.00 109.26 169 GLY A CA 1
ATOM 1170 C C . GLY A 1 169 ? 7.908 8.329 26.566 1.00 111.90 169 GLY A C 1
ATOM 1171 O O . GLY A 1 169 ? 7.337 7.476 25.892 1.00 113.87 169 GLY A O 1
ATOM 1172 N N . LYS A 1 170 ? 7.645 8.532 27.852 1.00 98.69 170 LYS A N 1
ATOM 1173 C CA . LYS A 1 170 ? 6.647 7.750 28.556 1.00 99.91 170 LYS A CA 1
ATOM 1174 C C . LYS A 1 170 ? 5.250 8.232 28.187 1.00 104.16 170 LYS A C 1
ATOM 1175 O O . LYS A 1 170 ? 4.297 7.470 28.250 1.00 111.70 170 LYS A O 1
ATOM 1181 N N . LEU A 1 171 ? 5.138 9.498 27.795 1.00 79.60 171 LEU A N 1
ATOM 1182 C CA . LEU A 1 171 ? 3.847 10.094 27.466 1.00 81.92 171 LEU A CA 1
ATOM 1183 C C . LEU A 1 171 ? 3.431 9.856 26.016 1.00 93.95 171 LEU A C 1
ATOM 1184 O O . LEU A 1 171 ? 2.243 9.876 25.689 1.00 103.02 171 LEU A O 1
ATOM 1189 N N . GLY A 1 172 ? 4.407 9.638 25.145 1.00 102.58 172 GLY A N 1
ATOM 1190 C CA . GLY A 1 172 ? 4.128 9.425 23.736 1.00 106.14 172 GLY A CA 1
ATOM 1191 C C . GLY A 1 172 ? 3.283 8.192 23.490 1.00 112.29 172 GLY A C 1
ATOM 1192 O O . GLY A 1 172 ? 2.413 8.190 22.626 1.00 114.32 172 GLY A O 1
ATOM 1193 N N . GLY A 1 173 ? 3.545 7.142 24.263 1.00 115.97 173 GLY A N 1
ATOM 1194 C CA . GLY A 1 173 ? 2.823 5.889 24.151 1.00 115.18 173 GLY A CA 1
ATOM 1195 C C . GLY A 1 173 ? 1.454 5.928 24.799 1.00 118.49 173 GLY A C 1
ATOM 1196 O O . GLY A 1 173 ? 0.648 5.018 24.604 1.00 121.50 173 GLY A O 1
ATOM 1197 N N . LEU A 1 174 ? 1.192 6.985 25.567 1.00 108.13 174 LEU A N 1
ATOM 1198 C CA . LEU A 1 174 ? -0.103 7.174 26.226 1.00 106.58 174 LEU A CA 1
ATOM 1199 C C . LEU A 1 174 ? -1.161 7.723 25.280 1.00 108.39 174 LEU A C 1
ATOM 1200 O O . LEU A 1 174 ? -0.887 8.618 24.477 1.00 104.24 174 LEU A O 1
ATOM 1205 N N . SER A 1 175 ? -2.373 7.187 25.398 1.00 147.67 175 SER A N 1
ATOM 1206 C CA . SER A 1 175 ? -3.506 7.598 24.571 1.00 154.76 175 SER A CA 1
ATOM 1207 C C . SER A 1 175 ? -3.906 9.038 24.875 1.00 151.09 175 SER A C 1
ATOM 1208 O O . SER A 1 175 ? -3.155 9.771 25.520 1.00 152.36 175 SER A O 1
ATOM 1211 N N . SER A 1 176 ? -5.089 9.440 24.415 1.00 119.00 176 SER A N 1
ATOM 1212 C CA . SER A 1 176 ? -5.626 10.747 24.766 1.00 120.48 176 SER A CA 1
ATOM 1213 C C . SER A 1 176 ? -5.889 10.781 26.270 1.00 128.69 176 SER A C 1
ATOM 1214 O O . SER A 1 176 ? -5.183 10.128 27.033 1.00 130.59 176 SER A O 1
ATOM 1217 N N . ARG A 1 177 ? -6.900 11.533 26.695 1.00 124.12 177 ARG A N 1
ATOM 1218 C CA . ARG A 1 177 ? -7.281 11.610 28.111 1.00 127.36 177 ARG A CA 1
ATOM 1219 C C . ARG A 1 177 ? -6.164 12.122 29.018 1.00 125.83 177 ARG A C 1
ATOM 1220 O O . ARG A 1 177 ? -6.417 12.515 30.158 1.00 129.95 177 ARG A O 1
ATOM 1228 N N . PHE A 1 178 ? -4.935 12.108 28.511 1.00 126.02 178 PHE A N 1
ATOM 1229 C CA . PHE A 1 178 ? -3.815 12.755 29.178 1.00 118.74 178 PHE A CA 1
ATOM 1230 C C . PHE A 1 178 ? -3.608 14.122 28.541 1.00 115.63 178 PHE A C 1
ATOM 1231 O O . PHE A 1 178 ? -2.662 14.838 28.865 1.00 110.41 178 PHE A O 1
ATOM 1239 N N . GLY A 1 179 ? -4.507 14.466 27.622 1.00 138.48 179 GLY A N 1
ATOM 1240 C CA . GLY A 1 179 ? -4.543 15.783 27.019 1.00 131.81 179 GLY A CA 1
ATOM 1241 C C . GLY A 1 179 ? -4.364 16.888 28.043 1.00 135.71 179 GLY A C 1
ATOM 1242 O O . GLY A 1 179 ? -3.581 17.804 27.824 1.00 140.36 179 GLY A O 1
ATOM 1243 N N . PRO A 1 180 ? -5.098 16.816 29.165 1.00 145.43 180 PRO A N 1
ATOM 1244 C CA . PRO A 1 180 ? -4.920 17.763 30.272 1.00 145.50 180 PRO A CA 1
ATOM 1245 C C . PRO A 1 180 ? -3.462 17.958 30.713 1.00 140.00 180 PRO A C 1
ATOM 1246 O O . PRO A 1 180 ? -2.987 19.095 30.741 1.00 137.15 180 PRO A O 1
ATOM 1250 N N . MET A 1 181 ? -2.762 16.880 31.049 1.00 153.87 181 MET A N 1
ATOM 1251 C CA . MET A 1 181 ? -1.413 17.019 31.589 1.00 152.98 181 MET A CA 1
ATOM 1252 C C . MET A 1 181 ? -0.355 17.340 30.525 1.00 150.51 181 MET A C 1
ATOM 1253 O O . MET A 1 181 ? 0.595 18.071 30.792 1.00 150.54 181 MET A O 1
ATOM 1258 N N . ILE A 1 182 ? -0.513 16.792 29.326 1.00 106.97 182 ILE A N 1
ATOM 1259 C CA . ILE A 1 182 ? 0.373 17.141 28.220 1.00 101.10 182 ILE A CA 1
ATOM 1260 C C . ILE A 1 182 ? 0.280 18.642 27.912 1.00 106.14 182 ILE A C 1
ATOM 1261 O O . ILE A 1 182 ? 1.295 19.321 27.764 1.00 103.63 182 ILE A O 1
ATOM 1266 N N . ASN A 1 183 ? -0.946 19.154 27.823 1.00 122.79 183 ASN A N 1
ATOM 1267 C CA . ASN A 1 183 ? -1.180 20.577 27.597 1.00 117.13 183 ASN A CA 1
ATOM 1268 C C . ASN A 1 183 ? -0.744 21.396 28.801 1.00 112.58 183 ASN A C 1
ATOM 1269 O O . ASN A 1 183 ? -0.349 22.550 28.663 1.00 111.77 183 ASN A O 1
ATOM 1274 N N . GLN A 1 184 ? -0.815 20.784 29.979 1.00 123.80 184 GLN A N 1
ATOM 1275 C CA . GLN A 1 184 ? -0.436 21.447 31.224 1.00 126.85 184 GLN A CA 1
ATOM 1276 C C . GLN A 1 184 ? 1.085 21.610 31.323 1.00 120.58 184 GLN A C 1
ATOM 1277 O O . GLN A 1 184 ? 1.578 22.640 31.775 1.00 117.93 184 GLN A O 1
ATOM 1283 N N . MET A 1 185 ? 1.822 20.586 30.898 1.00 134.95 185 MET A N 1
ATOM 1284 C CA . MET A 1 185 ? 3.279 20.650 30.846 1.00 126.33 185 MET A CA 1
ATOM 1285 C C . MET A 1 185 ? 3.711 21.657 29.798 1.00 127.40 185 MET A C 1
ATOM 1286 O O . MET A 1 185 ? 4.632 22.435 30.011 1.00 129.64 185 MET A O 1
ATOM 1291 N N . GLY A 1 186 ? 3.035 21.633 28.659 1.00 112.08 186 GLY A N 1
ATOM 1292 C CA . GLY A 1 186 ? 3.394 22.479 27.541 1.00 109.15 186 GLY A CA 1
ATOM 1293 C C . GLY A 1 186 ? 3.418 23.961 27.845 1.00 107.48 186 GLY A C 1
ATOM 1294 O O . GLY A 1 186 ? 4.217 24.698 27.270 1.00 106.91 186 GLY A O 1
ATOM 1295 N N . SER A 1 187 ? 2.547 24.408 28.743 1.00 113.64 187 SER A N 1
ATOM 1296 C CA . SER A 1 187 ? 2.450 25.835 29.029 1.00 117.73 187 SER A CA 1
ATOM 1297 C C . SER A 1 187 ? 3.557 26.312 29.964 1.00 115.77 187 SER A C 1
ATOM 1298 O O . SER A 1 187 ? 4.079 27.416 29.803 1.00 114.30 187 SER A O 1
ATOM 1301 N N . ILE A 1 188 ? 3.924 25.479 30.932 1.00 113.20 188 ILE A N 1
ATOM 1302 C CA . ILE A 1 188 ? 4.959 25.863 31.884 1.00 112.43 188 ILE A CA 1
ATOM 1303 C C . ILE A 1 188 ? 6.336 25.923 31.220 1.00 112.09 188 ILE A C 1
ATOM 1304 O O . ILE A 1 188 ? 7.269 26.493 31.777 1.00 113.82 188 ILE A O 1
ATOM 1309 N N . MET A 1 189 ? 6.453 25.340 30.030 1.00 116.62 189 MET A N 1
ATOM 1310 C CA . MET A 1 189 ? 7.681 25.422 29.240 1.00 106.39 189 MET A CA 1
ATOM 1311 C C . MET A 1 189 ? 7.597 26.543 28.196 1.00 114.76 189 MET A C 1
ATOM 1312 O O . MET A 1 189 ? 8.485 27.390 28.125 1.00 112.61 189 MET A O 1
ATOM 1317 N N . GLY A 1 190 ? 6.535 26.546 27.388 1.00 113.65 190 GLY A N 1
ATOM 1318 C CA . GLY A 1 190 ? 6.377 27.529 26.326 1.00 98.26 190 GLY A CA 1
ATOM 1319 C C . GLY A 1 190 ? 5.197 27.253 25.412 1.00 103.90 190 GLY A C 1
ATOM 1320 O O . GLY A 1 190 ? 5.310 26.513 24.435 1.00 98.08 190 GLY A O 1
ATOM 1321 N N . GLN A 1 196 ? -1.413 25.075 18.891 1.00 150.97 196 GLN A N 1
ATOM 1322 C CA . GLN A 1 196 ? -2.193 24.751 20.079 1.00 160.45 196 GLN A CA 1
ATOM 1323 C C . GLN A 1 196 ? -2.837 23.382 19.902 1.00 167.48 196 GLN A C 1
ATOM 1324 O O . GLN A 1 196 ? -3.466 23.121 18.878 1.00 167.74 196 GLN A O 1
ATOM 1330 N N . ASP A 1 197 ? -2.662 22.507 20.890 1.00 178.66 197 ASP A N 1
ATOM 1331 C CA . ASP A 1 197 ? -3.251 21.162 20.863 1.00 180.85 197 ASP A CA 1
ATOM 1332 C C . ASP A 1 197 ? -2.572 20.222 19.849 1.00 180.64 197 ASP A C 1
ATOM 1333 O O . ASP A 1 197 ? -1.486 20.520 19.342 1.00 176.15 197 ASP A O 1
ATOM 1338 N N . LEU A 1 198 ? -3.228 19.093 19.566 1.00 145.67 198 LEU A N 1
ATOM 1339 C CA . LEU A 1 198 ? -2.736 18.073 18.630 1.00 139.69 198 LEU A CA 1
ATOM 1340 C C . LEU A 1 198 ? -1.668 17.164 19.260 1.00 140.37 198 LEU A C 1
ATOM 1341 O O . LEU A 1 198 ? -1.373 17.275 20.449 1.00 135.76 198 LEU A O 1
ATOM 1346 N N . PHE A 1 199 ? -1.110 16.250 18.468 1.00 184.75 199 PHE A N 1
ATOM 1347 C CA . PHE A 1 199 ? 0.043 15.466 18.909 1.00 184.54 199 PHE A CA 1
ATOM 1348 C C . PHE A 1 199 ? 1.309 16.291 18.659 1.00 181.48 199 PHE A C 1
ATOM 1349 O O . PHE A 1 199 ? 2.350 16.066 19.280 1.00 183.01 199 PHE A O 1
ATOM 1357 N N . GLY A 1 200 ? 1.206 17.263 17.758 1.00 171.29 200 GLY A N 1
ATOM 1358 C CA . GLY A 1 200 ? 2.320 18.146 17.459 1.00 165.46 200 GLY A CA 1
ATOM 1359 C C . GLY A 1 200 ? 2.858 18.899 18.666 1.00 164.47 200 GLY A C 1
ATOM 1360 O O . GLY A 1 200 ? 4.074 19.040 18.823 1.00 164.13 200 GLY A O 1
ATOM 1361 N N . LYS A 1 201 ? 1.954 19.384 19.515 1.00 143.41 201 LYS A N 1
ATOM 1362 C CA . LYS A 1 201 ? 2.333 20.111 20.724 1.00 136.11 201 LYS A CA 1
ATOM 1363 C C . LYS A 1 201 ? 3.143 19.209 21.647 1.00 132.09 201 LYS A C 1
ATOM 1364 O O . LYS A 1 201 ? 3.914 19.675 22.480 1.00 127.10 201 LYS A O 1
ATOM 1370 N N . MET A 1 202 ? 2.944 17.908 21.478 1.00 145.43 202 MET A N 1
ATOM 1371 C CA . MET A 1 202 ? 3.693 16.874 22.180 1.00 144.50 202 MET A CA 1
ATOM 1372 C C . MET A 1 202 ? 5.092 16.743 21.578 1.00 134.70 202 MET A C 1
ATOM 1373 O O . MET A 1 202 ? 6.038 16.338 22.246 1.00 134.44 202 MET A O 1
ATOM 1378 N N . GLU A 1 203 ? 5.203 17.105 20.305 1.00 135.46 203 GLU A N 1
ATOM 1379 C CA . GLU A 1 203 ? 6.454 17.048 19.558 1.00 137.82 203 GLU A CA 1
ATOM 1380 C C . GLU A 1 203 ? 7.106 18.422 19.466 1.00 129.32 203 GLU A C 1
ATOM 1381 O O . GLU A 1 203 ? 8.211 18.570 18.939 1.00 126.50 203 GLU A O 1
ATOM 1387 N N . SER A 1 204 ? 6.411 19.437 19.953 1.00 127.43 204 SER A N 1
ATOM 1388 C CA . SER A 1 204 ? 6.940 20.787 19.865 1.00 123.47 204 SER A CA 1
ATOM 1389 C C . SER A 1 204 ? 7.671 21.124 21.163 1.00 118.06 204 SER A C 1
ATOM 1390 O O . SER A 1 204 ? 8.536 21.998 21.203 1.00 113.11 204 SER A O 1
ATOM 1393 N N . MET A 1 205 ? 7.319 20.409 22.225 1.00 114.07 205 MET A N 1
ATOM 1394 C CA . MET A 1 205 ? 8.084 20.462 23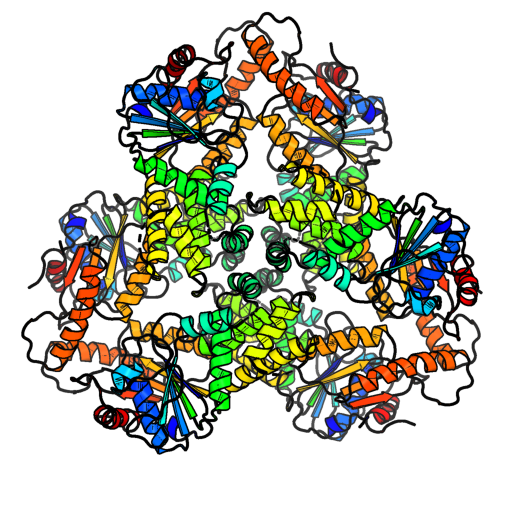.451 1.00 105.26 205 MET A CA 1
ATOM 1395 C C . MET A 1 205 ? 9.423 19.810 23.183 1.00 105.73 205 MET A C 1
ATOM 1396 O O . MET A 1 205 ? 10.461 20.326 23.584 1.00 104.85 205 MET A O 1
ATOM 1401 N N . ARG A 1 206 ? 9.390 18.661 22.513 1.00 102.08 206 ARG A N 1
ATOM 1402 C CA . ARG A 1 206 ? 10.612 17.951 22.157 1.00 98.29 206 ARG A CA 1
ATOM 1403 C C . ARG A 1 206 ? 11.553 18.895 21.458 1.00 94.69 206 ARG A C 1
ATOM 1404 O O . ARG A 1 206 ? 12.770 18.754 21.562 1.00 99.78 206 ARG A O 1
ATOM 1412 N N . ALA A 1 207 ? 10.988 19.861 20.745 1.00 90.20 207 ALA A N 1
ATOM 1413 C CA . ALA A 1 207 ? 11.793 20.827 20.006 1.00 95.44 207 ALA A CA 1
ATOM 1414 C C . ALA A 1 207 ? 12.298 21.925 20.924 1.00 90.27 207 ALA A C 1
ATOM 1415 O O . ALA A 1 207 ? 13.374 22.481 20.712 1.00 91.24 207 ALA A O 1
ATOM 1417 N N . ASN A 1 208 ? 11.504 22.237 21.942 1.00 93.48 208 ASN A N 1
ATOM 1418 C CA . ASN A 1 208 ? 11.917 23.176 22.967 1.00 93.73 208 ASN A CA 1
ATOM 1419 C C . ASN A 1 208 ? 13.071 22.596 23.783 1.00 93.07 208 ASN A C 1
ATOM 1420 O O . ASN A 1 208 ? 14.089 23.255 23.985 1.00 93.36 208 ASN A O 1
ATOM 1425 N N . ILE A 1 209 ? 12.905 21.358 24.238 1.00 103.76 209 ILE A N 1
ATOM 1426 C CA . ILE A 1 209 ? 13.955 20.646 24.953 1.00 89.87 209 ILE A CA 1
ATOM 1427 C C . ILE A 1 209 ? 15.208 20.583 24.116 1.00 91.21 209 ILE A C 1
ATOM 1428 O O . ILE A 1 209 ? 16.269 20.993 24.557 1.00 95.58 209 ILE A O 1
ATOM 1433 N N . SER A 1 210 ? 15.090 20.072 22.901 1.00 81.02 210 SER A N 1
ATOM 1434 C CA . SER A 1 210 ? 16.247 19.989 22.023 1.00 87.91 210 SER A CA 1
ATOM 1435 C C . SER A 1 210 ? 16.974 21.317 21.937 1.00 86.15 210 SER A C 1
ATOM 1436 O O . SER A 1 210 ? 18.188 21.346 21.766 1.00 87.91 210 SER A O 1
ATOM 1439 N N . GLU A 1 211 ? 16.233 22.417 22.045 1.00 95.90 211 GLU A N 1
ATOM 1440 C CA . GLU A 1 211 ? 16.832 23.749 21.986 1.00 95.67 211 GLU A CA 1
ATOM 1441 C C . GLU A 1 211 ? 17.729 24.043 23.184 1.00 92.81 211 GLU A C 1
ATOM 1442 O O . GLU A 1 211 ? 18.876 24.462 23.033 1.00 93.53 211 GLU A O 1
ATOM 1448 N N . VAL A 1 212 ? 17.200 23.821 24.377 1.00 81.57 212 VAL A N 1
ATOM 1449 C CA . VAL A 1 212 ? 17.975 24.014 25.583 1.00 72.49 212 VAL A CA 1
ATOM 1450 C C . VAL A 1 212 ? 19.253 23.181 25.513 1.00 72.87 212 VAL A C 1
ATOM 1451 O O . VAL A 1 212 ? 20.346 23.709 25.651 1.00 75.87 212 VAL A O 1
ATOM 1455 N N . ASN A 1 213 ? 19.108 21.883 25.275 1.00 74.26 213 ASN A N 1
ATOM 1456 C CA . ASN A 1 213 ? 20.248 20.979 25.151 1.00 71.64 213 ASN A CA 1
ATOM 1457 C C . ASN A 1 213 ? 21.340 21.502 24.219 1.00 77.79 213 ASN A C 1
ATOM 1458 O O . ASN A 1 213 ? 22.519 21.513 24.581 1.00 79.82 213 ASN A O 1
ATOM 1463 N N . LYS A 1 214 ? 20.949 21.922 23.019 1.00 98.66 214 LYS A N 1
ATOM 1464 C CA . LYS A 1 214 ? 21.876 22.510 22.051 1.00 99.62 214 LYS A CA 1
ATOM 1465 C C . LYS A 1 214 ? 22.711 23.614 22.679 1.00 94.09 214 LYS A C 1
ATOM 1466 O O . LYS A 1 214 ? 23.932 23.608 22.579 1.00 94.68 214 LYS A O 1
ATOM 1472 N N . GLN A 1 215 ? 22.042 24.568 23.318 1.00 86.48 215 GLN A N 1
ATOM 1473 C CA . GLN A 1 215 ? 22.731 25.680 23.964 1.00 86.89 215 GLN A CA 1
ATOM 1474 C C . GLN A 1 215 ? 23.640 25.235 25.095 1.00 81.93 215 GLN A C 1
ATOM 1475 O O . GLN A 1 215 ? 24.791 25.613 25.140 1.00 88.47 215 GLN A O 1
ATOM 1481 N N . PHE A 1 216 ? 23.129 24.426 26.004 1.00 71.67 216 PHE A N 1
ATOM 1482 C CA . PHE A 1 216 ? 23.949 23.919 27.083 1.00 70.02 216 PHE A CA 1
ATOM 1483 C C . PHE A 1 216 ? 25.221 23.262 26.571 1.00 72.20 216 PHE A C 1
ATOM 1484 O O . PHE A 1 216 ? 26.293 23.450 27.137 1.00 76.77 216 PHE A O 1
ATOM 1492 N N . LYS A 1 217 ? 25.103 22.501 25.491 1.00 58.21 217 LYS A N 1
ATOM 1493 C CA . LYS A 1 217 ? 26.211 21.682 25.016 1.00 57.13 217 LYS A CA 1
ATOM 1494 C C . LYS A 1 217 ? 27.134 22.414 24.043 1.00 67.44 217 LYS A C 1
ATOM 1495 O O . LYS A 1 217 ? 28.066 21.826 23.513 1.00 69.02 217 LYS A O 1
ATOM 1501 N N . ASN A 1 218 ? 26.886 23.702 23.828 1.00 67.39 218 ASN A N 1
ATOM 1502 C CA . ASN A 1 218 ? 27.632 24.497 22.850 1.00 65.05 218 ASN A CA 1
ATOM 1503 C C . ASN A 1 218 ? 28.657 25.439 23.494 1.00 69.37 218 ASN A C 1
ATOM 1504 O O . ASN A 1 218 ? 28.318 26.525 23.934 1.00 73.55 218 ASN A O 1
ATOM 1509 N N . PRO A 1 219 ? 29.924 25.026 23.539 1.00 67.57 219 PRO A N 1
ATOM 1510 C CA . PRO A 1 219 ? 31.001 25.741 24.224 1.00 68.22 219 PRO A CA 1
ATOM 1511 C C . PRO A 1 219 ? 31.059 27.240 23.970 1.00 75.64 219 PRO A C 1
ATOM 1512 O O . PRO A 1 219 ? 31.629 27.959 24.788 1.00 78.95 219 PRO A O 1
ATOM 1516 N N . ASP A 1 220 ? 30.505 27.704 22.857 1.00 88.51 220 ASP A N 1
ATOM 1517 C CA . ASP A 1 220 ? 30.534 29.126 22.534 1.00 92.87 220 ASP A CA 1
ATOM 1518 C C . ASP A 1 220 ? 29.521 29.861 23.402 1.00 94.80 220 ASP A C 1
ATOM 1519 O O . ASP A 1 220 ? 29.634 31.062 23.629 1.00 97.29 220 ASP A O 1
ATOM 1524 N N . LEU A 1 221 ? 28.524 29.127 23.885 1.00 78.41 221 LEU A N 1
ATOM 1525 C CA . LEU A 1 221 ? 27.385 29.728 24.567 1.00 71.89 221 LEU A CA 1
ATOM 1526 C C . LEU A 1 221 ? 27.371 29.468 26.066 1.00 72.39 221 LEU A C 1
ATOM 1527 O O . LEU A 1 221 ? 27.095 30.371 26.834 1.00 78.14 221 LEU A O 1
ATOM 1532 N N . THR A 1 222 ? 27.658 28.243 26.489 1.00 79.66 222 THR A N 1
ATOM 1533 C CA . THR A 1 222 ? 27.666 27.935 27.915 1.00 75.77 222 THR A CA 1
ATOM 1534 C C . THR A 1 222 ? 28.795 27.038 28.398 1.00 68.27 222 THR A C 1
ATOM 1535 O O . THR A 1 222 ? 29.014 25.948 27.875 1.00 73.28 222 THR A O 1
ATOM 1539 N N . THR A 1 223 ? 29.491 27.522 29.421 1.00 58.54 223 THR A N 1
ATOM 1540 C CA . THR A 1 223 ? 30.589 26.809 30.061 1.00 64.76 223 THR A CA 1
ATOM 1541 C C . THR A 1 223 ? 30.358 26.729 31.574 1.00 61.98 223 THR A C 1
ATOM 1542 O O . THR A 1 223 ? 29.487 27.391 32.099 1.00 60.79 223 THR A O 1
ATOM 1546 N N . PHE A 1 224 ? 31.158 25.921 32.257 1.00 61.22 224 PHE A N 1
ATOM 1547 C CA . PHE A 1 224 ? 31.036 25.662 33.689 1.00 57.25 224 PHE A CA 1
ATOM 1548 C C . PHE A 1 224 ? 32.377 25.945 34.369 1.00 70.50 224 PHE A C 1
ATOM 1549 O O . PHE A 1 224 ? 33.438 25.687 33.790 1.00 74.49 224 PHE A O 1
ATOM 1557 N N . VAL A 1 225 ? 32.339 26.486 35.586 1.00 62.72 225 VAL A N 1
ATOM 1558 C CA . VAL A 1 225 ? 33.558 26.704 36.354 1.00 60.89 225 VAL A CA 1
ATOM 1559 C C . VAL A 1 225 ? 33.503 26.029 37.715 1.00 60.39 225 VAL A C 1
ATOM 1560 O O . VAL A 1 225 ? 32.664 26.338 38.533 1.00 60.67 225 VAL A O 1
ATOM 1564 N N . CYS A 1 226 ? 34.405 25.085 37.935 1.00 66.22 226 CYS A N 1
ATOM 1565 C CA . CYS A 1 226 ? 34.444 24.328 39.171 1.00 65.47 226 CYS A CA 1
ATOM 1566 C C . CYS A 1 226 ? 35.244 25.075 40.214 1.00 72.93 226 CYS A C 1
ATOM 1567 O O . CYS A 1 226 ? 36.284 25.656 39.898 1.00 75.07 226 CYS A O 1
ATOM 1570 N N . VAL A 1 227 ? 34.783 25.034 41.461 1.00 61.95 227 VAL A N 1
ATOM 1571 C CA . VAL A 1 227 ? 35.568 25.562 42.561 1.00 63.60 227 VAL A CA 1
ATOM 1572 C C . VAL A 1 227 ? 35.785 24.502 43.621 1.00 65.44 227 VAL A C 1
ATOM 1573 O O . VAL A 1 227 ? 34.935 23.647 43.828 1.00 67.17 227 VAL A O 1
ATOM 1577 N N . CYS A 1 228 ? 36.949 24.544 44.260 1.00 67.21 228 CYS A N 1
ATOM 1578 C CA . CYS A 1 228 ? 37.306 23.563 45.271 1.00 73.83 228 CYS A CA 1
ATOM 1579 C C . CYS A 1 228 ? 38.344 24.128 46.211 1.00 77.66 228 CYS A C 1
ATOM 1580 O O . CYS A 1 228 ? 38.753 25.269 46.073 1.00 84.56 228 CYS A O 1
ATOM 1583 N N . ILE A 1 229 ? 38.782 23.313 47.160 1.00 67.60 229 ILE A N 1
ATOM 1584 C CA . ILE A 1 229 ? 39.880 23.693 48.032 1.00 69.60 229 ILE A CA 1
ATOM 1585 C C . ILE A 1 229 ? 40.915 22.604 47.938 1.00 77.26 229 ILE A C 1
ATOM 1586 O O . ILE A 1 229 ? 40.607 21.509 47.484 1.00 86.19 229 ILE A O 1
ATOM 1591 N N . SER A 1 230 ? 42.135 22.892 48.368 1.00 72.46 230 SER A N 1
ATOM 1592 C CA . SER A 1 230 ? 43.232 21.969 48.135 1.00 72.90 230 SER A CA 1
ATOM 1593 C C . SER A 1 230 ? 43.318 20.883 49.189 1.00 79.56 230 SER A C 1
ATOM 1594 O O . SER A 1 230 ? 44.312 20.756 49.886 1.00 85.91 230 SER A O 1
ATOM 1597 N N . GLU A 1 231 ? 42.267 20.088 49.295 1.00 80.55 231 GLU A N 1
ATOM 1598 C CA . GLU A 1 231 ? 42.281 18.965 50.213 1.00 88.93 231 GLU A CA 1
ATOM 1599 C C . GLU A 1 231 ? 41.899 17.683 49.488 1.00 90.03 231 GLU A C 1
ATOM 1600 O O . GLU A 1 231 ? 41.444 17.725 48.356 1.00 90.60 231 GLU A O 1
ATOM 1606 N N . PHE A 1 232 ? 42.086 16.547 50.146 1.00 85.44 232 PHE A N 1
ATOM 1607 C CA . PHE A 1 232 ? 41.845 15.253 49.527 1.00 85.59 232 PHE A CA 1
ATOM 1608 C C . PHE A 1 232 ? 40.397 15.072 49.109 1.00 80.95 232 PHE A C 1
ATOM 1609 O O . PHE A 1 232 ? 40.102 14.830 47.942 1.00 81.70 232 PHE A O 1
ATOM 1617 N N . LEU A 1 233 ? 39.495 15.188 50.075 1.00 77.56 233 LEU A N 1
ATOM 1618 C CA . LEU A 1 233 ? 38.075 14.981 49.830 1.00 72.44 233 LEU A CA 1
ATOM 1619 C C . LEU A 1 233 ? 37.552 15.911 48.751 1.00 71.38 233 LEU A C 1
ATOM 1620 O O . LEU A 1 233 ? 36.788 15.499 47.900 1.00 74.88 233 LEU A O 1
ATOM 1625 N N . SER A 1 234 ? 37.973 17.165 48.786 1.00 79.44 234 SER A N 1
ATOM 1626 C CA . SER A 1 234 ? 37.526 18.131 47.802 1.00 73.50 234 SER A CA 1
ATOM 1627 C C . SER A 1 234 ? 38.063 17.842 46.407 1.00 80.28 234 SER A C 1
ATOM 1628 O O . SER A 1 234 ? 37.429 18.205 45.424 1.00 88.27 234 SER A O 1
ATOM 1631 N N . LEU A 1 235 ? 39.228 17.206 46.309 1.00 75.35 235 LEU A N 1
ATOM 1632 C CA . LEU A 1 235 ? 39.754 16.802 45.006 1.00 77.48 235 LEU A CA 1
ATOM 1633 C C . LEU A 1 235 ? 38.943 15.653 44.473 1.00 83.99 235 LEU A C 1
ATOM 1634 O O . LEU A 1 235 ? 38.585 15.624 43.299 1.00 88.12 235 LEU A O 1
ATOM 1639 N N . TYR A 1 236 ? 38.661 14.694 45.343 1.00 73.59 236 TYR A N 1
ATOM 1640 C CA . TYR A 1 236 ? 37.903 13.527 44.943 1.00 74.59 236 TYR A CA 1
ATOM 1641 C C . TYR A 1 236 ? 36.521 13.917 44.409 1.00 78.76 236 TYR A C 1
ATOM 1642 O O . TYR A 1 236 ? 36.180 13.591 43.274 1.00 81.23 236 TYR A O 1
ATOM 1651 N N . GLU A 1 237 ? 35.735 14.625 45.215 1.00 83.23 237 GLU A N 1
ATOM 1652 C CA . GLU A 1 237 ? 34.392 15.016 44.806 1.00 79.15 237 GLU A CA 1
ATOM 1653 C C . GLU A 1 237 ? 34.396 15.903 43.577 1.00 73.90 237 GLU A C 1
ATOM 1654 O O . GLU A 1 237 ? 33.424 15.933 42.835 1.00 81.06 237 GLU A O 1
ATOM 1660 N N . THR A 1 238 ? 35.482 16.629 43.370 1.00 66.03 238 THR A N 1
ATOM 1661 C CA . THR A 1 238 ? 35.609 17.507 42.213 1.00 66.76 238 THR A CA 1
ATOM 1662 C C . THR A 1 238 ? 35.860 16.725 40.923 1.00 73.89 238 THR A C 1
ATOM 1663 O O . THR A 1 238 ? 35.331 17.080 39.876 1.00 75.38 238 THR A O 1
ATOM 1667 N N . GLU A 1 239 ? 36.669 15.668 40.994 1.00 93.27 239 GLU A N 1
ATOM 1668 C CA . GLU A 1 239 ? 36.903 14.807 39.835 1.00 92.55 239 GLU A CA 1
ATOM 1669 C C . GLU A 1 239 ? 35.618 14.120 39.403 1.00 89.52 239 GLU A C 1
ATOM 1670 O O . GLU A 1 239 ? 35.311 14.053 38.214 1.00 90.91 239 GLU A O 1
ATOM 1676 N N . ARG A 1 240 ? 34.871 13.599 40.372 1.00 90.94 240 ARG A N 1
ATOM 1677 C CA . ARG A 1 240 ? 33.609 12.948 40.070 1.00 97.52 240 ARG A CA 1
ATOM 1678 C C . ARG A 1 240 ? 32.665 13.927 39.374 1.00 95.26 240 ARG A C 1
ATOM 1679 O O . ARG A 1 240 ? 31.819 13.534 38.579 1.00 98.64 240 ARG A O 1
ATOM 1687 N N . MET A 1 241 ? 32.833 15.209 39.656 1.00 91.33 241 MET A N 1
ATOM 1688 C CA . MET A 1 241 ? 31.985 16.232 39.073 1.00 82.64 241 MET A CA 1
ATOM 1689 C C . MET A 1 241 ? 32.432 16.574 37.664 1.00 80.52 241 MET A C 1
ATOM 1690 O O . MET A 1 241 ? 31.624 16.882 36.797 1.00 82.55 241 MET A O 1
ATOM 1695 N N . ILE A 1 242 ? 33.726 16.527 37.424 1.00 72.70 242 ILE A N 1
ATOM 1696 C CA . ILE A 1 242 ? 34.199 16.802 36.087 1.00 74.95 242 ILE A CA 1
ATOM 1697 C C . ILE A 1 242 ? 33.906 15.635 35.154 1.00 82.47 242 ILE A C 1
ATOM 1698 O O . ILE A 1 242 ? 33.637 15.834 33.971 1.00 87.13 242 ILE A O 1
ATOM 1703 N N . GLN A 1 243 ? 33.951 14.416 35.678 1.00 86.34 243 GLN A N 1
ATOM 1704 C CA . GLN A 1 243 ? 33.575 13.259 34.877 1.00 89.01 243 GLN A CA 1
ATOM 1705 C C . GLN A 1 243 ? 32.095 13.345 34.524 1.00 86.97 243 GLN A C 1
ATOM 1706 O O . GLN A 1 243 ? 31.725 13.243 33.358 1.00 93.51 243 GLN A O 1
ATOM 1712 N N . GLU A 1 244 ? 31.252 13.541 35.532 1.00 84.55 244 GLU A N 1
ATOM 1713 C CA . GLU A 1 244 ? 29.824 13.734 35.316 1.00 80.54 244 GLU A CA 1
ATOM 1714 C C . GLU A 1 244 ? 29.547 14.854 34.298 1.00 82.60 244 GLU A C 1
ATOM 1715 O O . GLU A 1 244 ? 28.583 14.797 33.541 1.00 80.02 244 GLU A O 1
ATOM 1721 N N . LEU A 1 245 ? 30.396 15.870 34.268 1.00 72.72 245 LEU A N 1
ATOM 1722 C CA . LEU A 1 245 ? 30.198 16.961 33.334 1.00 69.60 245 LEU A CA 1
ATOM 1723 C C . LEU A 1 245 ? 30.451 16.527 31.908 1.00 73.82 245 LEU A C 1
ATOM 1724 O O . LEU A 1 245 ? 29.563 16.625 31.085 1.00 85.34 245 LEU A O 1
ATOM 1729 N N . THR A 1 246 ? 31.657 16.058 31.603 1.00 82.61 246 THR A N 1
ATOM 1730 C CA . THR A 1 246 ? 31.960 15.608 30.244 1.00 89.74 246 THR A CA 1
ATOM 1731 C C . THR A 1 246 ? 30.911 14.604 29.787 1.00 82.61 246 THR A C 1
ATOM 1732 O O . THR A 1 246 ? 30.598 14.520 28.602 1.00 86.87 246 THR A O 1
ATOM 1736 N N . SER A 1 247 ? 30.360 13.863 30.741 1.00 72.56 247 SER A N 1
ATOM 1737 C CA . SER A 1 247 ? 29.272 12.937 30.475 1.00 72.83 247 SER A CA 1
ATOM 1738 C C . SER A 1 247 ? 27.992 13.663 30.054 1.00 78.70 247 SER A C 1
ATOM 1739 O O . SER A 1 247 ? 27.306 13.234 29.130 1.00 79.06 247 SER A O 1
ATOM 1742 N N . TYR A 1 248 ? 27.672 14.754 30.741 1.00 73.95 248 TYR A N 1
ATOM 1743 C CA . TYR A 1 248 ? 26.561 15.618 30.366 1.00 66.23 248 TYR A CA 1
ATOM 1744 C C . TYR A 1 248 ? 26.882 16.475 29.155 1.00 69.23 248 TYR A C 1
ATOM 1745 O O . TYR A 1 248 ? 26.053 17.235 28.691 1.00 74.52 248 TYR A O 1
ATOM 1754 N N . GLU A 1 249 ? 28.103 16.366 28.664 1.00 77.21 249 GLU A N 1
ATOM 1755 C CA . GLU A 1 249 ? 28.538 17.083 27.473 1.00 77.89 249 GLU A CA 1
ATOM 1756 C C . GLU A 1 249 ? 28.587 18.592 27.653 1.00 76.88 249 GLU A C 1
ATOM 1757 O O . GLU A 1 249 ? 28.522 19.333 26.674 1.00 77.32 249 GLU A O 1
ATOM 1763 N N . ILE A 1 250 ? 28.719 19.041 28.897 1.00 70.78 250 ILE A N 1
ATOM 1764 C CA . ILE A 1 250 ? 28.867 20.466 29.193 1.00 72.40 250 ILE A CA 1
ATOM 1765 C C . ILE A 1 250 ? 30.333 20.889 29.269 1.00 74.72 250 ILE A C 1
ATOM 1766 O O . ILE A 1 250 ? 31.136 20.222 29.915 1.00 79.47 250 ILE A O 1
ATOM 1771 N N . ASP A 1 251 ? 30.692 21.993 28.620 1.00 71.46 251 ASP A N 1
ATOM 1772 C CA . ASP A 1 251 ? 32.100 22.355 28.544 1.00 73.23 251 ASP A CA 1
ATOM 1773 C C . ASP A 1 251 ? 32.606 22.842 29.875 1.00 73.38 251 ASP A C 1
ATOM 1774 O O . ASP A 1 251 ? 31.870 23.455 30.612 1.00 75.43 251 ASP A O 1
ATOM 1779 N N . THR A 1 252 ? 33.873 22.579 30.173 1.00 72.99 252 THR A N 1
ATOM 1780 C CA . THR A 1 252 ? 34.493 23.126 31.372 1.00 70.86 252 THR A CA 1
ATOM 1781 C C . THR A 1 252 ? 36.001 23.289 31.226 1.00 73.33 252 THR A C 1
ATOM 1782 O O . THR A 1 252 ? 36.696 22.359 30.839 1.00 76.15 252 THR A O 1
ATOM 1786 N N . HIS A 1 253 ? 36.496 24.481 31.536 1.00 71.30 253 HIS A N 1
ATOM 1787 C CA . HIS A 1 253 ? 37.917 24.777 31.393 1.00 69.95 253 HIS A CA 1
ATOM 1788 C C . HIS A 1 253 ? 38.452 25.783 32.413 1.00 74.50 253 HIS A C 1
ATOM 1789 O O . HIS A 1 253 ? 39.484 26.406 32.186 1.00 77.17 253 HIS A O 1
ATOM 1796 N N . ASN A 1 254 ? 37.745 25.939 33.531 1.00 81.18 254 ASN A N 1
ATOM 1797 C CA . ASN A 1 254 ? 38.224 26.760 34.639 1.00 73.87 254 ASN A CA 1
ATOM 1798 C C . ASN A 1 254 ? 38.009 26.088 35.971 1.00 75.94 254 ASN A C 1
ATOM 1799 O O . ASN A 1 254 ? 36.998 25.427 36.185 1.00 75.42 254 ASN A O 1
ATOM 1804 N N . ILE A 1 255 ? 38.965 26.266 36.872 1.00 70.97 255 ILE A N 1
ATOM 1805 C CA . ILE A 1 255 ? 38.835 25.698 38.194 1.00 72.59 255 ILE A CA 1
ATOM 1806 C C . ILE A 1 255 ? 39.568 26.567 39.195 1.00 73.58 255 ILE A C 1
ATOM 1807 O O . ILE A 1 255 ? 40.767 26.698 39.115 1.00 83.58 255 ILE A O 1
ATOM 1812 N N . VAL A 1 256 ? 38.837 27.189 40.115 1.00 64.19 256 VAL A N 1
ATOM 1813 C CA . VAL A 1 256 ? 39.446 28.049 41.124 1.00 72.64 256 VAL A CA 1
ATOM 1814 C C . VAL A 1 256 ? 39.609 27.334 42.472 1.00 80.57 256 VAL A C 1
ATOM 1815 O O . VAL A 1 256 ? 38.662 26.721 42.971 1.00 79.74 256 VAL A O 1
ATOM 1819 N N . VAL A 1 257 ? 40.813 27.401 43.050 1.00 68.87 257 VAL A N 1
ATOM 1820 C CA . VAL A 1 257 ? 41.065 26.747 44.327 1.00 72.67 257 VAL A CA 1
ATOM 1821 C C . VAL A 1 257 ? 41.190 27.779 45.447 1.00 73.64 257 VAL A C 1
ATOM 1822 O O . VAL A 1 257 ? 42.066 28.632 45.430 1.00 83.96 257 VAL A O 1
ATOM 1826 N N . ASN A 1 258 ? 40.288 27.712 46.417 1.00 73.28 258 ASN A N 1
ATOM 1827 C CA . ASN A 1 258 ? 40.189 28.760 47.422 1.00 74.99 258 ASN A CA 1
ATOM 1828 C C . ASN A 1 258 ? 40.861 28.439 48.737 1.00 85.15 258 ASN A C 1
ATOM 1829 O O . ASN A 1 258 ? 41.486 27.387 48.916 1.00 86.54 258 ASN A O 1
ATOM 1834 N N . GLN A 1 259 ? 40.711 29.383 49.655 1.00 87.96 259 GLN A N 1
ATOM 1835 C CA . GLN A 1 259 ? 41.256 29.286 51.005 1.00 96.68 259 GLN A CA 1
ATOM 1836 C C . GLN A 1 259 ? 42.570 28.520 51.138 1.00 93.09 259 GLN A C 1
ATOM 1837 O O . GLN A 1 259 ? 42.818 27.882 52.160 1.00 95.52 259 GLN A O 1
ATOM 1843 N N . LEU A 1 260 ? 43.422 28.588 50.124 1.00 82.44 260 LEU A N 1
ATOM 1844 C CA . LEU A 1 260 ? 44.766 28.067 50.312 1.00 90.41 260 LEU A CA 1
ATOM 1845 C C . LEU A 1 260 ? 45.673 29.194 50.754 1.00 85.81 260 LEU A C 1
ATOM 1846 O O . LEU A 1 260 ? 45.512 30.336 50.335 1.00 88.23 260 LEU A O 1
ATOM 1851 N N . LEU A 1 261 ? 46.612 28.872 51.631 1.00 88.58 261 LEU A N 1
ATOM 1852 C CA . LEU A 1 261 ? 47.489 29.890 52.188 1.00 97.62 261 LEU A CA 1
ATOM 1853 C C . LEU A 1 261 ? 48.879 29.816 51.585 1.00 98.54 261 LEU A C 1
ATOM 1854 O O . LEU A 1 261 ? 49.596 28.826 51.739 1.00 93.37 261 LEU A O 1
ATOM 1859 N N . LEU A 1 262 ? 49.238 30.876 50.874 1.00 105.68 262 LEU A N 1
ATOM 1860 C CA . LEU A 1 262 ? 50.494 30.901 50.154 1.00 120.32 262 LEU A CA 1
ATOM 1861 C C . LEU A 1 262 ? 51.382 32.081 50.536 1.00 131.59 262 LEU A C 1
ATOM 1862 O O . LEU A 1 262 ? 51.582 33.009 49.749 1.00 128.20 262 LEU A O 1
ATOM 1867 N N . ASP A 1 263 ? 51.890 32.032 51.767 1.00 160.26 263 ASP A N 1
ATOM 1868 C CA . ASP A 1 263 ? 53.023 32.847 52.192 1.00 163.20 263 ASP A CA 1
ATOM 1869 C C . ASP A 1 263 ? 54.206 31.893 52.354 1.00 162.89 263 ASP A C 1
ATOM 1870 O O . ASP A 1 263 ? 54.289 31.169 53.348 1.00 165.08 263 ASP A O 1
ATOM 1875 N N . PRO A 1 264 ? 55.125 31.897 51.376 1.00 133.31 264 PRO A N 1
ATOM 1876 C CA . PRO A 1 264 ? 56.185 30.892 51.222 1.00 134.30 264 PRO A CA 1
ATOM 1877 C C . PRO A 1 264 ? 56.934 30.631 52.520 1.00 138.18 264 PRO A C 1
ATOM 1878 O O . PRO A 1 264 ? 57.223 29.484 52.867 1.00 133.40 264 PRO A O 1
ATOM 1882 N N . ASN A 1 265 ? 57.249 31.708 53.223 1.00 136.98 265 ASN A N 1
ATOM 1883 C CA . ASN A 1 265 ? 57.948 31.621 54.492 1.00 144.37 265 ASN A CA 1
ATOM 1884 C C . ASN A 1 265 ? 57.038 32.022 55.642 1.00 145.81 265 ASN A C 1
ATOM 1885 O O . ASN A 1 265 ? 57.013 33.186 56.051 1.00 144.86 265 ASN A O 1
ATOM 1890 N N . THR A 1 266 ? 56.279 31.054 56.148 1.00 137.78 266 THR A N 1
ATOM 1891 C CA . THR A 1 266 ? 55.375 31.294 57.265 1.00 137.31 266 THR A CA 1
ATOM 1892 C C . THR A 1 266 ? 55.932 30.644 58.527 1.00 136.11 266 THR A C 1
ATOM 1893 O O . THR A 1 266 ? 56.612 29.619 58.455 1.00 133.35 266 THR A O 1
ATOM 1897 N N . THR A 1 267 ? 55.644 31.246 59.679 1.00 123.86 267 THR A N 1
ATOM 1898 C CA . THR A 1 267 ? 56.298 30.875 60.937 1.00 127.25 267 THR A CA 1
ATOM 1899 C C . THR A 1 267 ? 55.427 30.008 61.845 1.00 123.71 267 THR A C 1
ATOM 1900 O O . THR A 1 267 ? 55.926 29.280 62.699 1.00 117.48 267 THR A O 1
ATOM 1904 N N . CYS A 1 268 ? 54.120 30.095 61.657 1.00 147.30 268 CYS A N 1
ATOM 1905 C CA . CYS A 1 268 ? 53.181 29.292 62.423 1.00 140.39 268 CYS A CA 1
ATOM 1906 C C . CYS A 1 268 ? 53.349 27.810 62.105 1.00 135.82 268 CYS A C 1
ATOM 1907 O O . CYS A 1 268 ? 53.220 27.402 60.955 1.00 138.71 268 CYS A O 1
ATOM 1910 N N . PRO A 1 269 ? 53.641 26.995 63.123 1.00 130.92 269 PRO A N 1
ATOM 1911 C CA . PRO A 1 269 ? 53.903 25.567 62.908 1.00 137.97 269 PRO A CA 1
ATOM 1912 C C . PRO A 1 269 ? 52.707 24.858 62.278 1.00 134.68 269 PRO A C 1
ATOM 1913 O O . PRO A 1 269 ? 52.890 23.946 61.463 1.00 129.49 269 PRO A O 1
ATOM 1917 N N . GLN A 1 270 ? 51.503 25.277 62.663 1.00 114.24 270 GLN A N 1
ATOM 1918 C CA . GLN A 1 270 ? 50.272 24.701 62.136 1.00 108.55 270 GLN A CA 1
ATOM 1919 C C . GLN A 1 270 ? 50.094 25.083 60.670 1.00 106.35 270 GLN A C 1
ATOM 1920 O O . GLN A 1 270 ? 49.953 24.221 59.808 1.00 103.23 270 GLN A O 1
ATOM 1926 N N . CYS A 1 271 ? 50.096 26.388 60.404 1.00 123.94 271 CYS A N 1
ATOM 1927 C CA . CYS A 1 271 ? 49.971 26.920 59.048 1.00 112.28 271 CYS A CA 1
ATOM 1928 C C . CYS A 1 271 ? 50.993 26.315 58.108 1.00 113.69 271 CYS A C 1
ATOM 1929 O O . CYS A 1 271 ? 50.750 26.202 56.908 1.00 109.65 271 CYS A O 1
ATOM 1932 N N . MET A 1 272 ? 52.145 25.942 58.656 1.00 126.25 272 MET A N 1
ATOM 1933 C CA . MET A 1 272 ? 53.183 25.292 57.868 1.00 125.83 272 MET A CA 1
ATOM 1934 C C . MET A 1 272 ? 52.733 23.892 57.481 1.00 122.19 272 MET A C 1
ATOM 1935 O O . MET A 1 272 ? 52.881 23.481 56.336 1.00 121.73 272 MET A O 1
ATOM 1940 N N . ALA A 1 273 ? 52.183 23.165 58.445 1.00 110.91 273 ALA A N 1
ATOM 1941 C CA . ALA A 1 273 ? 51.639 21.840 58.188 1.00 110.65 273 ALA A CA 1
ATOM 1942 C C . ALA A 1 273 ? 50.540 21.898 57.122 1.00 114.65 273 ALA A C 1
ATOM 1943 O O . ALA A 1 273 ? 50.609 21.191 56.116 1.00 109.46 273 ALA A O 1
ATOM 1945 N N . ARG A 1 274 ? 49.530 22.737 57.362 1.00 131.55 274 ARG A N 1
ATOM 1946 C CA . ARG A 1 274 ? 48.482 23.023 56.387 1.00 119.69 274 ARG A CA 1
ATOM 1947 C C . ARG A 1 274 ? 49.076 23.267 55.013 1.00 120.39 274 ARG A C 1
ATOM 1948 O O . ARG A 1 274 ? 48.782 22.550 54.060 1.00 123.61 274 ARG A O 1
ATOM 1956 N N . ARG A 1 275 ? 49.917 24.287 54.914 1.00 105.46 275 ARG A N 1
ATOM 1957 C CA . ARG A 1 275 ? 50.527 24.638 53.641 1.00 100.42 275 ARG A CA 1
ATOM 1958 C C . ARG A 1 275 ? 51.224 23.454 52.970 1.00 101.60 275 ARG A C 1
ATOM 1959 O O . ARG A 1 275 ? 51.206 23.334 51.746 1.00 102.01 275 ARG A O 1
ATOM 1967 N N . LYS A 1 276 ? 51.829 22.576 53.764 1.00 98.62 276 LYS A N 1
ATOM 1968 C CA . LYS A 1 276 ? 52.524 21.416 53.203 1.00 105.40 276 LYS A CA 1
ATOM 1969 C C . LYS A 1 276 ? 51.512 20.532 52.478 1.00 95.40 276 LYS A C 1
ATOM 1970 O O . LYS A 1 276 ? 51.647 20.275 51.280 1.00 94.15 276 LYS A O 1
ATOM 1976 N N . MET A 1 277 ? 50.498 20.080 53.212 1.00 85.68 277 MET A N 1
ATOM 1977 C CA . MET A 1 277 ? 49.431 19.266 52.642 1.00 84.80 277 MET A CA 1
ATOM 1978 C C . MET A 1 277 ? 48.832 19.939 51.423 1.00 83.03 277 MET A C 1
ATOM 1979 O O . MET A 1 277 ? 48.746 19.347 50.356 1.00 82.14 277 MET A O 1
ATOM 1984 N N . GLN A 1 278 ? 48.413 21.184 51.583 1.00 96.57 278 GLN A N 1
ATOM 1985 C CA . GLN A 1 278 ? 47.841 21.924 50.471 1.00 89.81 278 GLN A CA 1
ATOM 1986 C C . GLN A 1 278 ? 48.731 21.865 49.243 1.00 92.25 278 GLN A C 1
ATOM 1987 O O . GLN A 1 278 ? 48.275 21.552 48.152 1.00 95.39 278 GLN A O 1
ATOM 1993 N N . GLN A 1 279 ? 50.009 22.169 49.418 1.00 106.78 279 GLN A N 1
ATOM 1994 C CA . GLN A 1 279 ? 50.895 22.315 48.275 1.00 104.95 279 GLN A CA 1
ATOM 1995 C C . GLN A 1 279 ? 51.096 21.018 47.492 1.00 107.33 279 GLN A C 1
ATOM 1996 O O . GLN A 1 279 ? 51.372 21.067 46.294 1.00 108.62 279 GLN A O 1
ATOM 2002 N N . LYS A 1 280 ? 50.949 19.869 48.152 1.00 94.98 280 LYS A N 1
ATOM 2003 C CA . LYS A 1 280 ? 51.078 18.580 47.466 1.00 96.10 280 LYS A CA 1
ATOM 2004 C C . LYS A 1 280 ? 49.825 18.211 46.674 1.00 99.56 280 LYS A C 1
ATOM 2005 O O . LYS A 1 280 ? 49.910 17.500 45.674 1.00 104.29 280 LYS A O 1
ATOM 2011 N N . TYR A 1 281 ? 48.662 18.676 47.127 1.00 106.86 281 TYR A N 1
ATOM 2012 C CA . TYR A 1 281 ? 47.427 18.463 46.381 1.00 97.16 281 TYR A CA 1
ATOM 2013 C C . TYR A 1 281 ? 47.305 19.483 45.251 1.00 95.21 281 TYR A C 1
ATOM 2014 O O . TYR A 1 281 ? 46.859 19.147 44.167 1.00 98.49 281 TYR A O 1
ATOM 2023 N N . LEU A 1 282 ? 47.727 20.718 45.499 1.00 82.34 282 LEU A N 1
ATOM 2024 C CA . LEU A 1 282 ? 47.768 21.724 44.445 1.00 81.40 282 LEU A CA 1
ATOM 2025 C C . LEU A 1 282 ? 48.709 21.282 43.330 1.00 86.38 282 LEU A C 1
ATOM 2026 O O . LEU A 1 282 ? 48.539 21.654 42.174 1.00 86.36 282 LEU A O 1
ATOM 2031 N N . ALA A 1 283 ? 49.710 20.485 43.684 1.00 106.93 283 ALA A N 1
ATOM 2032 C CA . ALA A 1 283 ? 50.620 19.915 42.695 1.00 104.76 283 ALA A CA 1
ATOM 2033 C C . ALA A 1 283 ? 49.888 18.879 41.842 1.00 103.37 283 ALA A C 1
ATOM 2034 O O . ALA A 1 283 ? 50.069 18.824 40.631 1.00 101.28 283 ALA A O 1
ATOM 2036 N N . GLN A 1 284 ? 49.058 18.061 42.482 1.00 88.57 284 GLN A N 1
ATOM 2037 C CA . GLN A 1 284 ? 48.269 17.076 41.764 1.00 89.14 284 GLN A CA 1
ATOM 2038 C C . GLN A 1 284 ? 47.311 17.764 40.789 1.00 89.99 284 GLN A C 1
ATOM 2039 O O . GLN A 1 284 ? 47.194 17.375 39.631 1.00 91.99 284 GLN A O 1
ATOM 2045 N N . ILE A 1 285 ? 46.623 18.792 41.268 1.00 83.73 285 ILE A N 1
ATOM 2046 C CA . ILE A 1 285 ? 45.684 19.523 40.435 1.00 77.91 285 ILE A CA 1
ATOM 2047 C C . ILE A 1 285 ? 46.387 20.073 39.215 1.00 79.46 285 ILE A C 1
ATOM 2048 O O . ILE A 1 285 ? 45.979 19.825 38.097 1.00 88.25 285 ILE A O 1
ATOM 2053 N N . GLU A 1 286 ? 47.454 20.822 39.435 1.00 93.53 286 GLU A N 1
ATOM 2054 C CA . GLU A 1 286 ? 48.171 21.456 38.340 1.00 94.83 286 GLU A CA 1
ATOM 2055 C C . GLU A 1 286 ? 48.484 20.464 37.228 1.00 92.63 286 GLU A C 1
ATOM 2056 O O . GLU A 1 286 ? 48.508 20.817 36.061 1.00 94.63 286 GLU A O 1
ATOM 2062 N N . GLU A 1 287 ? 48.704 19.215 37.608 1.00 111.45 287 GLU A N 1
ATOM 2063 C CA . GLU A 1 287 ? 49.127 18.183 36.675 1.00 118.11 287 GLU A CA 1
ATOM 2064 C C . GLU A 1 287 ? 47.945 17.535 35.954 1.00 117.59 287 GLU A C 1
ATOM 2065 O O . GLU A 1 287 ? 47.990 17.359 34.743 1.00 124.28 287 GLU A O 1
ATOM 2071 N N . LEU A 1 288 ? 46.895 17.178 36.693 1.00 112.32 288 LEU A N 1
ATOM 2072 C CA . LEU A 1 288 ? 45.687 16.572 36.104 1.00 106.76 288 LEU A CA 1
ATOM 2073 C C . LEU A 1 288 ? 44.955 17.470 35.118 1.00 106.92 288 LEU A C 1
ATOM 2074 O O . LEU A 1 288 ? 44.278 16.987 34.210 1.00 105.84 288 LEU A O 1
ATOM 2079 N N . TYR A 1 289 ? 45.082 18.777 35.306 1.00 100.36 289 TYR A N 1
ATOM 2080 C CA . TYR A 1 289 ? 44.341 19.730 34.498 1.00 92.13 289 TYR A CA 1
ATOM 2081 C C . TYR A 1 289 ? 45.251 20.735 33.779 1.00 100.10 289 TYR A C 1
ATOM 2082 O O . TYR A 1 289 ? 45.261 21.926 34.087 1.00 95.15 289 TYR A O 1
ATOM 2091 N N . GLU A 1 290 ? 46.020 20.232 32.816 1.00 109.91 290 GLU A N 1
ATOM 2092 C CA . GLU A 1 290 ? 46.854 21.076 31.973 1.00 113.12 290 GLU A CA 1
ATOM 2093 C C . GLU A 1 290 ? 45.935 21.902 31.091 1.00 107.44 290 GLU A C 1
ATOM 2094 O O . GLU A 1 290 ? 46.282 23.007 30.681 1.00 103.29 290 GLU A O 1
ATOM 2100 N N . ASP A 1 291 ? 44.754 21.353 30.814 1.00 96.90 291 ASP A N 1
ATOM 2101 C CA . ASP A 1 291 ? 43.794 21.952 29.883 1.00 94.02 291 ASP A CA 1
ATOM 2102 C C . ASP A 1 291 ? 42.765 22.876 30.541 1.00 92.77 291 ASP A C 1
ATOM 2103 O O . ASP A 1 291 ? 41.801 23.306 29.906 1.00 85.90 291 ASP A O 1
ATOM 2108 N N . PHE A 1 292 ? 42.992 23.186 31.812 1.00 87.43 292 PHE A N 1
ATOM 2109 C CA . PHE A 1 292 ? 42.120 24.062 32.583 1.00 79.06 292 PHE A CA 1
ATOM 2110 C C . PHE A 1 292 ? 42.899 25.284 33.058 1.00 81.24 292 PHE A C 1
ATOM 2111 O O . PHE A 1 292 ? 44.049 25.164 33.490 1.00 90.82 292 PHE A O 1
ATOM 2119 N N . HIS A 1 293 ? 42.279 26.456 33.011 1.00 71.08 293 HIS A N 1
ATOM 2120 C CA . HIS A 1 293 ? 42.823 27.592 33.729 1.00 70.05 293 HIS A CA 1
ATOM 2121 C C . HIS A 1 293 ? 42.672 27.323 35.210 1.00 70.32 293 HIS A C 1
ATOM 2122 O O . HIS A 1 293 ? 41.573 27.406 35.738 1.00 74.72 293 HIS A O 1
ATOM 2129 N N . VAL A 1 294 ? 43.758 27.004 35.897 1.00 76.56 294 VAL A N 1
ATOM 2130 C CA . VAL A 1 294 ? 43.655 26.792 37.334 1.00 76.06 294 VAL A CA 1
ATOM 2131 C C . VAL A 1 294 ? 44.086 28.048 38.078 1.00 73.88 294 VAL A C 1
ATOM 2132 O O . VAL A 1 294 ? 45.254 28.413 38.057 1.00 88.35 294 VAL A O 1
ATOM 2136 N N . VAL A 1 295 ? 43.122 28.723 38.695 1.00 61.54 295 VAL A N 1
ATOM 2137 C CA . VAL A 1 295 ? 43.363 29.983 39.389 1.00 71.63 295 VAL A CA 1
ATOM 2138 C C . VAL A 1 295 ? 43.483 29.806 40.904 1.00 68.20 295 VAL A C 1
ATOM 2139 O O . VAL A 1 295 ? 42.620 29.207 41.531 1.00 72.24 295 VAL A O 1
ATOM 2143 N N . LYS A 1 296 ? 44.554 30.329 41.493 1.00 75.68 296 LYS A N 1
ATOM 2144 C CA . LYS A 1 296 ? 44.775 30.151 42.923 1.00 80.41 296 LYS A CA 1
ATOM 2145 C C . LYS A 1 296 ? 44.529 31.438 43.696 1.00 83.37 296 LYS A C 1
ATOM 2146 O O . LYS A 1 296 ? 45.078 32.487 43.349 1.00 85.35 296 LYS A O 1
ATOM 2152 N N . VAL A 1 297 ? 43.685 31.343 44.729 1.00 67.14 297 VAL A N 1
ATOM 2153 C CA . VAL A 1 297 ? 43.308 32.483 45.562 1.00 71.97 297 VAL A CA 1
ATOM 2154 C C . VAL A 1 297 ? 43.447 32.137 47.035 1.00 74.98 297 VAL A C 1
ATOM 2155 O O . VAL A 1 297 ? 43.157 31.012 47.430 1.00 75.58 297 VAL A O 1
ATOM 2159 N N . PRO A 1 298 ? 43.896 33.113 47.849 1.00 98.08 298 PRO A N 1
ATOM 2160 C CA . PRO A 1 298 ? 44.288 32.903 49.249 1.00 96.63 298 PRO A CA 1
ATOM 2161 C C . PRO A 1 298 ? 43.126 32.811 50.245 1.00 102.14 298 PRO A C 1
ATOM 2162 O O . PRO A 1 298 ? 41.960 33.086 49.936 1.00 100.91 298 PRO A O 1
ATOM 2166 N N . GLN A 1 299 ? 43.469 32.406 51.460 1.00 119.11 299 GLN A N 1
ATOM 2167 C CA . GLN A 1 299 ? 42.523 32.380 52.561 1.00 118.97 299 GLN A CA 1
ATOM 2168 C C . GLN A 1 299 ? 42.452 33.774 53.151 1.00 126.66 299 GLN A C 1
ATOM 2169 O O . GLN A 1 299 ? 43.455 34.307 53.620 1.00 136.45 299 GLN A O 1
ATOM 2175 N N . VAL A 1 300 ? 41.274 34.377 53.113 1.00 103.84 300 VAL A N 1
ATOM 2176 C CA . VAL A 1 300 ? 41.083 35.666 53.756 1.00 109.83 300 VAL A CA 1
ATOM 2177 C C . VAL A 1 300 ? 40.708 35.466 55.225 1.00 119.99 300 VAL A C 1
ATOM 2178 O O . VAL A 1 300 ? 39.824 34.662 55.542 1.00 117.62 300 VAL A O 1
ATOM 2182 N N . PRO A 1 301 ? 41.399 36.186 56.129 1.00 123.43 301 PRO A N 1
ATOM 2183 C CA . PRO A 1 301 ? 41.168 36.087 57.574 1.00 122.44 301 PRO A CA 1
ATOM 2184 C C . PRO A 1 301 ? 39.749 36.490 57.969 1.00 120.55 301 PRO A C 1
ATOM 2185 O O . PRO A 1 301 ? 39.132 35.827 58.804 1.00 121.26 301 PRO A O 1
ATOM 2189 N N . ALA A 1 302 ? 39.244 37.565 57.375 1.00 130.25 302 ALA A N 1
ATOM 2190 C CA . ALA A 1 302 ? 37.882 38.020 57.646 1.00 139.89 302 ALA A CA 1
ATOM 2191 C C . ALA A 1 302 ? 36.918 37.403 56.649 1.00 133.93 302 ALA A C 1
ATOM 2192 O O . ALA A 1 302 ? 37.297 37.136 55.514 1.00 133.86 302 ALA A O 1
ATOM 2194 N N . GLU A 1 303 ? 35.677 37.170 57.069 1.00 132.16 303 GLU A N 1
ATOM 2195 C CA . GLU A 1 303 ? 34.655 36.686 56.148 1.00 134.10 303 GLU A CA 1
ATOM 2196 C C . GLU A 1 303 ? 34.363 37.776 55.122 1.00 136.30 303 GLU A C 1
ATOM 2197 O O . GLU A 1 303 ? 34.269 38.954 55.465 1.00 135.10 303 GLU A O 1
ATOM 2203 N N . VAL A 1 304 ? 34.243 37.384 53.858 1.00 123.56 304 VAL A N 1
ATOM 2204 C CA . VAL A 1 304 ? 34.018 38.347 52.792 1.00 115.02 304 VAL A CA 1
ATOM 2205 C C . VAL A 1 304 ? 32.564 38.764 52.757 1.00 114.70 304 VAL A C 1
ATOM 2206 O O . VAL A 1 304 ? 31.682 37.966 52.451 1.00 107.79 304 VAL A O 1
ATOM 2210 N N . ARG A 1 305 ? 32.327 40.029 53.075 1.00 131.01 305 ARG A N 1
ATOM 2211 C CA . ARG A 1 305 ? 30.975 40.549 53.184 1.00 130.72 305 ARG A CA 1
ATOM 2212 C C . ARG A 1 305 ? 30.952 42.037 52.833 1.00 131.67 305 ARG A C 1
ATOM 2213 O O . ARG A 1 305 ? 31.884 42.777 53.157 1.00 131.77 305 ARG A O 1
ATOM 2221 N N . GLY A 1 306 ? 29.894 42.465 52.153 1.00 137.39 306 GLY A N 1
ATOM 2222 C CA . GLY A 1 306 ? 29.753 43.855 51.755 1.00 143.01 306 GLY A CA 1
ATOM 2223 C C . GLY A 1 306 ? 30.173 44.082 50.321 1.00 140.63 306 GLY A C 1
ATOM 2224 O O . GLY A 1 306 ? 31.090 43.429 49.834 1.00 142.60 306 GLY A O 1
ATOM 2225 N N . THR A 1 307 ? 29.510 45.015 49.646 1.00 139.95 307 THR A N 1
ATOM 2226 C CA . THR A 1 307 ? 29.783 45.267 48.233 1.00 139.87 307 THR A CA 1
ATOM 2227 C C . THR A 1 307 ? 31.161 45.907 47.961 1.00 141.10 307 THR A C 1
ATOM 2228 O O . THR A 1 307 ? 31.521 46.156 46.812 1.00 139.26 307 THR A O 1
ATOM 2232 N N . GLU A 1 308 ? 31.927 46.162 49.017 1.00 140.77 308 GLU A N 1
ATOM 2233 C CA . GLU A 1 308 ? 33.267 46.730 48.870 1.00 145.52 308 GLU A CA 1
ATOM 2234 C C . GLU A 1 308 ? 34.353 45.685 49.108 1.00 139.88 308 GLU A C 1
ATOM 2235 O O . GLU A 1 308 ? 35.393 45.685 48.443 1.00 134.22 308 GLU A O 1
ATOM 2241 N N . ALA A 1 309 ? 34.108 44.807 50.073 1.00 139.37 309 ALA A N 1
ATOM 2242 C CA . ALA A 1 309 ? 34.998 43.688 50.333 1.00 135.41 309 ALA A CA 1
ATOM 2243 C C . ALA A 1 309 ? 34.958 42.739 49.146 1.00 125.87 309 ALA A C 1
ATOM 2244 O O . ALA A 1 309 ? 35.977 42.162 48.771 1.00 125.33 309 ALA A O 1
ATOM 2246 N N . LEU A 1 310 ? 33.776 42.592 48.553 1.00 109.28 310 LEU A N 1
ATOM 2247 C CA . LEU A 1 310 ? 33.601 41.724 47.395 1.00 102.08 310 LEU A CA 1
ATOM 2248 C C . LEU A 1 310 ? 34.326 42.283 46.180 1.00 107.38 310 LEU A C 1
ATOM 2249 O O . LEU A 1 310 ? 35.050 41.561 45.501 1.00 107.01 310 LEU A O 1
ATOM 2254 N N . LYS A 1 311 ? 34.137 43.568 45.902 1.00 108.82 311 LYS A N 1
ATOM 2255 C CA . LYS A 1 311 ? 34.830 44.181 44.776 1.00 108.61 311 LYS A CA 1
ATOM 2256 C C . LYS A 1 311 ? 36.333 43.911 44.861 1.00 111.06 311 LYS A C 1
ATOM 2257 O O . LYS A 1 311 ? 36.956 43.468 43.896 1.00 106.52 311 LYS A O 1
ATOM 2263 N N . SER A 1 312 ? 36.906 44.169 46.030 1.00 132.84 312 SER A N 1
ATOM 2264 C CA . SER A 1 312 ? 38.340 44.025 46.221 1.00 137.71 312 SER A CA 1
ATOM 2265 C C . SER A 1 312 ? 38.789 42.576 46.104 1.00 132.57 312 SER A C 1
ATOM 2266 O O . SER A 1 312 ? 39.904 42.304 45.667 1.00 135.28 312 SER A O 1
ATOM 2269 N N . PHE A 1 313 ? 37.924 41.649 46.498 1.00 118.16 313 PHE A N 1
ATOM 2270 C CA . PHE A 1 313 ? 38.252 40.229 46.423 1.00 113.82 313 PHE A CA 1
ATOM 2271 C C . PHE A 1 313 ? 38.240 39.743 44.977 1.00 114.44 313 PHE A C 1
ATOM 2272 O O . PHE A 1 313 ? 39.140 39.016 44.559 1.00 114.31 313 PHE A O 1
ATOM 2280 N N . SER A 1 314 ? 37.227 40.159 44.215 1.00 96.72 314 SER A N 1
ATOM 2281 C CA . SER A 1 314 ? 37.065 39.716 42.831 1.00 90.56 314 SER A CA 1
ATOM 2282 C C . SER A 1 314 ? 38.339 39.956 42.044 1.00 92.48 314 SER A C 1
ATOM 2283 O O . SER A 1 314 ? 38.553 39.384 40.983 1.00 90.26 314 SER A O 1
ATOM 2286 N N . GLU A 1 315 ? 39.184 40.816 42.586 1.00 112.91 315 GLU A N 1
ATOM 2287 C CA . GLU A 1 315 ? 40.439 41.169 41.963 1.00 116.46 315 GLU A CA 1
ATOM 2288 C C . GLU A 1 315 ? 41.273 39.930 41.672 1.00 115.46 315 GLU A C 1
ATOM 2289 O O . GLU A 1 315 ? 41.897 39.837 40.619 1.00 117.43 315 GLU A O 1
ATOM 2295 N N . MET A 1 316 ? 41.287 38.983 42.606 1.00 99.71 316 MET A N 1
ATOM 2296 C CA . MET A 1 316 ? 42.244 37.883 42.550 1.00 97.71 316 MET A CA 1
ATOM 2297 C C . MET A 1 316 ? 41.807 36.824 41.571 1.00 97.54 316 MET A C 1
ATOM 2298 O O . MET A 1 316 ? 42.537 35.875 41.297 1.00 98.09 316 MET A O 1
ATOM 2303 N N . LEU A 1 317 ? 40.606 36.996 41.046 1.00 83.04 317 LEU A N 1
ATOM 2304 C CA . LEU A 1 317 ? 40.086 36.102 40.032 1.00 81.87 317 LEU A CA 1
ATOM 2305 C C . LEU A 1 317 ? 40.541 36.507 38.631 1.00 83.00 317 LEU A C 1
ATOM 2306 O O . LEU A 1 317 ? 40.549 35.691 37.713 1.00 81.98 317 LEU A O 1
ATOM 2311 N N . VAL A 1 318 ? 40.907 37.773 38.465 1.00 92.49 318 VAL A N 1
ATOM 2312 C CA . VAL A 1 318 ? 41.391 38.265 37.175 1.00 101.00 318 VAL A CA 1
ATOM 2313 C C . VAL A 1 318 ? 42.879 38.668 37.184 1.00 102.19 318 VAL A C 1
ATOM 2314 O O . VAL A 1 318 ? 43.470 38.902 36.129 1.00 101.08 318 VAL A O 1
ATOM 2318 N N . LYS A 1 319 ? 43.477 38.731 38.372 1.00 115.26 319 LYS A N 1
ATOM 2319 C CA . LYS A 1 319 ? 44.893 39.054 38.513 1.00 114.53 319 LYS A CA 1
ATOM 2320 C C . LYS A 1 319 ? 45.575 38.120 39.511 1.00 112.29 319 LYS A C 1
ATOM 2321 O O . LYS A 1 319 ? 45.371 38.237 40.718 1.00 109.73 319 LYS A O 1
ATOM 2327 N N . PRO A 1 320 ? 46.398 37.190 39.005 1.00 127.06 320 PRO A N 1
ATOM 2328 C CA . PRO A 1 320 ? 47.105 36.225 39.856 1.00 126.14 320 PRO A CA 1
ATOM 2329 C C . PRO A 1 320 ? 47.637 36.894 41.119 1.00 136.01 320 PRO A C 1
ATOM 2330 O O . PRO A 1 320 ? 48.196 37.984 41.043 1.00 144.52 320 PRO A O 1
ATOM 2334 N N . TYR A 1 321 ? 47.474 36.246 42.265 1.00 148.48 321 TYR A N 1
ATOM 2335 C CA . TYR A 1 321 ? 47.861 36.843 43.538 1.00 150.67 321 TYR A CA 1
ATOM 2336 C C . TYR A 1 321 ? 49.243 36.382 44.014 1.00 157.12 321 TYR A C 1
ATOM 2337 O O . TYR A 1 321 ? 49.548 35.189 43.971 1.00 155.87 321 TYR A O 1
ATOM 2346 N N . VAL A 1 322 ? 50.069 37.330 44.466 1.00 153.06 322 VAL A N 1
ATOM 2347 C CA . VAL A 1 322 ? 51.345 37.008 45.120 1.00 157.75 322 VAL A CA 1
ATOM 2348 C C . VAL A 1 322 ? 51.594 37.874 46.366 1.00 156.74 322 VAL A C 1
ATOM 2349 O O . VAL A 1 322 ? 51.993 37.374 47.428 1.00 152.37 322 VAL A O 1
ATOM 2353 N N . PRO B 1 7 ? 29.800 12.525 76.879 1.00 108.43 7 PRO B N 1
ATOM 2354 C CA . PRO B 1 7 ? 30.946 11.836 77.510 1.00 107.49 7 PRO B CA 1
ATOM 2355 C C . PRO B 1 7 ? 32.086 11.591 76.509 1.00 107.34 7 PRO B C 1
ATOM 2356 O O . PRO B 1 7 ? 32.335 10.455 76.103 1.00 111.44 7 PRO B O 1
ATOM 2360 N N . GLY B 1 8 ? 32.784 12.659 76.138 1.00 114.18 8 GLY B N 1
ATOM 2361 C CA . GLY B 1 8 ? 33.593 12.696 74.923 1.00 109.30 8 GLY B CA 1
ATOM 2362 C C . GLY B 1 8 ? 34.856 11.861 74.832 1.00 108.68 8 GLY B C 1
ATOM 2363 O O . GLY B 1 8 ? 35.959 12.380 74.644 1.00 99.98 8 GLY B O 1
ATOM 2364 N N . THR B 1 9 ? 34.700 10.550 74.909 1.00 96.57 9 THR B N 1
ATOM 2365 C CA . THR B 1 9 ? 35.863 9.694 74.914 1.00 92.27 9 THR B CA 1
ATOM 2366 C C . THR B 1 9 ? 35.467 8.274 74.558 1.00 96.78 9 THR B C 1
ATOM 2367 O O . THR B 1 9 ? 34.372 7.825 74.890 1.00 106.83 9 THR B O 1
ATOM 2371 N N . LEU B 1 10 ? 36.358 7.571 73.874 1.00 78.77 10 LEU B N 1
ATOM 2372 C CA . LEU B 1 10 ? 36.091 6.207 73.427 1.00 84.02 10 LEU B CA 1
ATOM 2373 C C . LEU B 1 10 ? 36.181 5.163 74.530 1.00 90.42 10 LEU B C 1
ATOM 2374 O O . LEU B 1 10 ? 36.449 3.995 74.251 1.00 87.58 10 LEU B O 1
ATOM 2379 N N . GLU B 1 11 ? 35.965 5.571 75.775 1.00 104.42 11 GLU B N 1
ATOM 2380 C CA . GLU B 1 11 ? 36.105 4.646 76.891 1.00 104.73 11 GLU B CA 1
ATOM 2381 C C . GLU B 1 11 ? 35.096 3.520 76.734 1.00 99.33 11 GLU B C 1
ATOM 2382 O O . GLU B 1 11 ? 35.393 2.359 77.003 1.00 105.37 11 GLU B O 1
ATOM 2388 N N . ASN B 1 12 ? 33.905 3.875 76.274 1.00 94.13 12 ASN B N 1
ATOM 2389 C CA . ASN B 1 12 ? 32.792 2.939 76.207 1.00 100.83 12 ASN B CA 1
ATOM 2390 C C . ASN B 1 12 ? 33.014 1.744 75.294 1.00 106.40 12 ASN B C 1
ATOM 2391 O O . ASN B 1 12 ? 32.197 0.820 75.263 1.00 109.09 12 ASN B O 1
ATOM 2396 N N . LEU B 1 13 ? 34.103 1.779 74.532 1.00 119.72 13 LEU B N 1
ATOM 2397 C CA . LEU B 1 13 ? 34.467 0.666 73.660 1.00 116.98 13 LEU B CA 1
ATOM 2398 C C . LEU B 1 13 ? 35.399 -0.306 74.385 1.00 124.91 13 LEU B C 1
ATOM 2399 O O . LEU B 1 13 ? 35.317 -1.525 74.206 1.00 131.56 13 LEU B O 1
ATOM 2404 N N . LEU B 1 14 ? 36.290 0.234 75.205 1.00 101.22 14 LEU B N 1
ATOM 2405 C CA . LEU B 1 14 ? 37.177 -0.606 75.984 1.00 101.23 14 LEU B CA 1
ATOM 2406 C C . LEU B 1 14 ? 36.363 -1.327 77.052 1.00 111.25 14 LEU B C 1
ATOM 2407 O O . LEU B 1 14 ? 36.674 -2.454 77.421 1.00 115.34 14 LEU B O 1
ATOM 2412 N N . GLU B 1 15 ? 35.299 -0.677 77.517 1.00 97.19 15 GLU B N 1
ATOM 2413 C CA . GLU B 1 15 ? 34.437 -1.243 78.547 1.00 103.89 15 GLU B CA 1
ATOM 2414 C C . GLU B 1 15 ? 33.560 -2.382 78.031 1.00 105.08 15 GLU B C 1
ATOM 2415 O O . GLU B 1 15 ? 33.468 -3.429 78.658 1.00 114.46 15 GLU B O 1
ATOM 2421 N N . GLN B 1 16 ? 32.901 -2.171 76.900 1.00 106.45 16 GLN B N 1
ATOM 2422 C CA . GLN B 1 16 ? 32.014 -3.186 76.342 1.00 106.21 16 GLN B CA 1
ATOM 2423 C C . GLN B 1 16 ? 32.830 -4.368 75.851 1.00 108.09 16 GLN B C 1
ATOM 2424 O O . GLN B 1 16 ? 33.342 -4.356 74.740 1.00 113.39 16 GLN B O 1
ATOM 2430 N N . THR B 1 17 ? 32.953 -5.393 76.680 1.00 98.41 17 THR B N 1
ATOM 2431 C CA . THR B 1 17 ? 33.846 -6.497 76.365 1.00 101.92 17 THR B CA 1
ATOM 2432 C C . THR B 1 17 ? 33.167 -7.536 75.483 1.00 98.72 17 THR B C 1
ATOM 2433 O O . THR B 1 17 ? 33.804 -8.475 75.013 1.00 100.58 17 THR B O 1
ATOM 2437 N N . SER B 1 18 ? 31.871 -7.374 75.266 1.00 103.80 18 SER B N 1
ATOM 2438 C CA . SER B 1 18 ? 31.149 -8.288 74.400 1.00 100.36 18 SER B CA 1
ATOM 2439 C C . SER B 1 18 ? 31.504 -8.040 72.939 1.00 107.59 18 SER B C 1
ATOM 2440 O O . SER B 1 18 ? 31.357 -8.925 72.094 1.00 108.17 18 SER B O 1
ATOM 2443 N N . LEU B 1 19 ? 31.970 -6.828 72.650 1.00 105.08 19 LEU B N 1
ATOM 2444 C CA . LEU B 1 19 ? 32.339 -6.426 71.294 1.00 96.54 19 LEU B CA 1
ATOM 2445 C C . LEU B 1 19 ? 33.384 -7.337 70.656 1.00 96.46 19 LEU B C 1
ATOM 2446 O O . LEU B 1 19 ? 34.440 -7.571 71.229 1.00 100.26 19 LEU B O 1
ATOM 2451 N N . LYS B 1 20 ? 33.087 -7.828 69.456 1.00 103.02 20 LYS B N 1
ATOM 2452 C CA . LYS B 1 20 ? 34.001 -8.692 68.709 1.00 105.19 20 LYS B CA 1
ATOM 2453 C C . LYS B 1 20 ? 34.529 -8.028 67.430 1.00 103.23 20 LYS B C 1
ATOM 2454 O O . LYS B 1 20 ? 35.671 -8.271 67.025 1.00 96.05 20 LYS B O 1
ATOM 2460 N N . TRP B 1 21 ? 33.684 -7.209 66.796 1.00 104.36 21 TRP B N 1
ATOM 2461 C CA . TRP B 1 21 ? 34.062 -6.457 65.602 1.00 92.65 21 TRP B CA 1
ATOM 2462 C C . TRP B 1 21 ? 33.824 -4.972 65.767 1.00 87.67 21 TRP B C 1
ATOM 2463 O O . TRP B 1 21 ? 32.725 -4.545 66.107 1.00 95.02 21 TRP B O 1
ATOM 2474 N N . ILE B 1 22 ? 34.850 -4.181 65.505 1.00 68.78 22 ILE B N 1
ATOM 2475 C CA . ILE B 1 22 ? 34.686 -2.744 65.518 1.00 73.01 22 ILE B CA 1
ATOM 2476 C C . ILE B 1 22 ? 35.185 -2.184 64.205 1.00 74.48 22 ILE B C 1
ATOM 2477 O O . ILE B 1 22 ? 36.360 -2.301 63.897 1.00 83.27 22 ILE B O 1
ATOM 2482 N N . PHE B 1 23 ? 34.285 -1.599 63.423 1.00 75.17 23 PHE B N 1
ATOM 2483 C CA . PHE B 1 23 ? 34.650 -0.972 62.158 1.00 73.78 23 PHE B CA 1
ATOM 2484 C C . PHE B 1 23 ? 34.904 0.517 62.343 1.00 74.45 23 PHE B C 1
ATOM 2485 O O . PHE B 1 23 ? 34.150 1.208 63.023 1.00 78.06 23 PHE B O 1
ATOM 2493 N N . VAL B 1 24 ? 35.977 1.020 61.753 1.00 64.18 24 VAL B N 1
ATOM 2494 C CA . VAL B 1 24 ? 36.197 2.458 61.753 1.00 69.66 24 VAL B CA 1
ATOM 2495 C C . VAL B 1 24 ? 36.351 2.970 60.327 1.00 71.37 24 VAL B C 1
ATOM 2496 O O . VAL B 1 24 ? 37.099 2.403 59.533 1.00 73.22 24 VAL B O 1
ATOM 2500 N N . GLY B 1 25 ? 35.608 4.020 59.995 1.00 60.99 25 GLY B N 1
ATOM 2501 C CA . GLY B 1 25 ? 35.596 4.524 58.641 1.00 64.88 25 GLY B CA 1
ATOM 2502 C C . GLY B 1 25 ? 35.306 6.000 58.577 1.00 71.31 25 GLY B C 1
ATOM 2503 O O . GLY B 1 25 ? 34.792 6.588 59.518 1.00 67.93 25 GLY B O 1
ATOM 2504 N N . GLY B 1 26 ? 35.640 6.599 57.448 1.00 69.22 26 GLY B N 1
ATOM 2505 C CA . GLY B 1 26 ? 35.428 8.014 57.250 1.00 70.47 26 GLY B CA 1
ATOM 2506 C C . GLY B 1 26 ? 36.002 8.369 55.898 1.00 81.68 26 GLY B C 1
ATOM 2507 O O . GLY B 1 26 ? 37.059 7.860 55.525 1.00 82.41 26 GLY B O 1
ATOM 2508 N N . LYS B 1 27 ? 35.302 9.231 55.164 1.00 98.87 27 LYS B N 1
ATOM 2509 C CA . LYS B 1 27 ? 35.700 9.582 53.811 1.00 95.62 27 LYS B CA 1
ATOM 2510 C C . LYS B 1 27 ? 37.062 10.293 53.765 1.00 99.53 27 LYS B C 1
ATOM 2511 O O . LYS B 1 27 ? 37.158 11.517 53.928 1.00 87.63 27 LYS B O 1
ATOM 2517 N N . GLY B 1 28 ? 38.090 9.474 53.523 1.00 126.50 28 GLY B N 1
ATOM 2518 C CA . GLY B 1 28 ? 39.513 9.791 53.605 1.00 116.25 28 GLY B CA 1
ATOM 2519 C C . GLY B 1 28 ? 40.007 11.220 53.685 1.00 115.84 28 GLY B C 1
ATOM 2520 O O . GLY B 1 28 ? 39.372 12.141 53.165 1.00 116.00 28 GLY B O 1
ATOM 2521 N N . GLY B 1 29 ? 41.166 11.385 54.328 1.00 108.39 29 GLY B N 1
ATOM 2522 C CA . GLY B 1 29 ? 41.802 12.682 54.511 1.00 101.79 29 GLY B CA 1
ATOM 2523 C C . GLY B 1 29 ? 41.517 13.273 55.885 1.00 101.84 29 GLY B C 1
ATOM 2524 O O . GLY B 1 29 ? 41.613 14.483 56.103 1.00 102.11 29 GLY B O 1
ATOM 2525 N N . VAL B 1 30 ? 41.164 12.409 56.824 1.00 84.80 30 VAL B N 1
ATOM 2526 C CA . VAL B 1 30 ? 40.684 12.868 58.110 1.00 81.88 30 VAL B CA 1
ATOM 2527 C C . VAL B 1 30 ? 41.348 12.134 59.256 1.00 82.05 30 VAL B C 1
ATOM 2528 O O . VAL B 1 30 ? 40.774 12.011 60.333 1.00 78.96 30 VAL B O 1
ATOM 2532 N N . GLY B 1 31 ? 42.560 11.651 59.023 1.00 88.27 31 GLY B N 1
ATOM 2533 C CA . GLY B 1 31 ? 43.298 10.941 60.049 1.00 85.11 31 GLY B CA 1
ATOM 2534 C C . GLY B 1 31 ? 42.599 9.662 60.454 1.00 79.20 31 GLY B C 1
ATOM 2535 O O . GLY B 1 31 ? 42.686 9.242 61.602 1.00 79.26 31 GLY B O 1
ATOM 2536 N N . LYS B 1 32 ? 41.906 9.044 59.504 1.00 81.58 32 LYS B N 1
ATOM 2537 C CA . LYS B 1 32 ? 41.202 7.804 59.766 1.00 79.32 32 LYS B CA 1
ATOM 2538 C C . LYS B 1 32 ? 42.144 6.691 60.198 1.00 83.29 32 LYS B C 1
ATOM 2539 O O . LYS B 1 32 ? 41.867 5.980 61.155 1.00 89.65 32 LYS B O 1
ATOM 2545 N N . THR B 1 33 ? 43.268 6.548 59.511 1.00 78.82 33 THR B N 1
ATOM 2546 C CA . THR B 1 33 ? 44.208 5.469 59.819 1.00 83.08 33 THR B CA 1
ATOM 2547 C C . THR B 1 33 ? 44.821 5.591 61.208 1.00 79.26 33 THR B C 1
ATOM 2548 O O . THR B 1 33 ? 44.878 4.623 61.954 1.00 76.47 33 THR B O 1
ATOM 2552 N N . THR B 1 34 ? 45.292 6.787 61.537 1.00 87.42 34 THR B N 1
ATOM 2553 C CA . THR B 1 34 ? 45.799 7.070 62.864 1.00 81.86 34 THR B CA 1
ATOM 2554 C C . THR B 1 34 ? 44.778 6.672 63.918 1.00 86.76 34 THR B C 1
ATOM 2555 O O . THR B 1 34 ? 45.125 6.055 64.913 1.00 94.86 34 THR B O 1
ATOM 2559 N N . THR B 1 35 ? 43.515 7.011 63.698 1.00 83.46 35 THR B N 1
ATOM 2560 C CA . THR B 1 35 ? 42.465 6.651 64.642 1.00 77.97 35 THR B CA 1
ATOM 2561 C C . THR B 1 35 ? 42.302 5.139 64.791 1.00 80.49 35 THR B C 1
ATOM 2562 O O . THR B 1 35 ? 42.159 4.635 65.895 1.00 82.91 35 THR B O 1
ATOM 2566 N N . SER B 1 36 ? 42.329 4.411 63.683 1.00 82.00 36 SER B N 1
ATOM 2567 C CA . SER B 1 36 ? 42.167 2.965 63.740 1.00 79.29 36 SER B CA 1
ATOM 2568 C C . SER B 1 36 ? 43.246 2.349 64.595 1.00 86.89 36 SER B C 1
ATOM 2569 O O . SER B 1 36 ? 42.965 1.517 65.451 1.00 89.57 36 SER B O 1
ATOM 2572 N N . CYS B 1 37 ? 44.484 2.759 64.343 1.00 81.50 37 CYS B N 1
ATOM 2573 C CA . CYS B 1 37 ? 45.635 2.289 65.097 1.00 77.01 37 CYS B CA 1
ATOM 2574 C C . CYS B 1 37 ? 45.528 2.648 66.581 1.00 84.90 37 CYS B C 1
ATOM 2575 O O . CYS B 1 37 ? 45.579 1.775 67.446 1.00 88.68 37 CYS B O 1
ATOM 2578 N N . SER B 1 38 ? 45.391 3.934 66.876 1.00 85.32 38 SER B N 1
ATOM 2579 C CA . SER B 1 38 ? 45.264 4.377 68.253 1.00 81.75 38 SER B CA 1
ATOM 2580 C C . SER B 1 38 ? 44.215 3.582 68.985 1.00 83.41 38 SER B C 1
ATOM 2581 O O . SER B 1 38 ? 44.388 3.272 70.146 1.00 96.15 38 SER B O 1
ATOM 2584 N N . LEU B 1 39 ? 43.131 3.233 68.310 1.00 82.59 39 LEU B N 1
ATOM 2585 C CA . LEU B 1 39 ? 42.085 2.454 68.954 1.00 84.36 39 LEU B CA 1
ATOM 2586 C C . LEU B 1 39 ? 42.494 1.009 69.164 1.00 88.77 39 LEU B C 1
ATOM 2587 O O . LEU B 1 39 ? 42.066 0.374 70.130 1.00 94.22 39 LEU B O 1
ATOM 2592 N N . ALA B 1 40 ? 43.307 0.486 68.251 1.00 91.85 40 ALA B N 1
ATOM 2593 C CA . ALA B 1 40 ? 43.738 -0.907 68.331 1.00 93.45 40 ALA B CA 1
ATOM 2594 C C . ALA B 1 40 ? 44.730 -1.098 69.466 1.00 102.01 40 ALA B C 1
ATOM 2595 O O . ALA B 1 40 ? 44.643 -2.064 70.223 1.00 109.90 40 ALA B O 1
ATOM 2597 N N . ILE B 1 41 ? 45.673 -0.168 69.580 1.00 88.32 41 ILE B N 1
ATOM 2598 C CA . ILE B 1 41 ? 46.598 -0.136 70.706 1.00 87.07 41 ILE B CA 1
ATOM 2599 C C . ILE B 1 41 ? 45.845 -0.129 72.048 1.00 92.36 41 ILE B C 1
ATOM 2600 O O . ILE B 1 41 ? 46.034 -1.022 72.869 1.00 99.62 41 ILE B O 1
ATOM 2605 N N . GLN B 1 42 ? 44.973 0.854 72.254 1.00 96.79 42 GLN B N 1
ATOM 2606 C CA . GLN B 1 42 ? 44.207 0.959 73.493 1.00 95.90 42 GLN B CA 1
ATOM 2607 C C . GLN B 1 42 ? 43.397 -0.288 73.780 1.00 95.57 42 GLN B C 1
ATOM 2608 O O . GLN B 1 42 ? 43.179 -0.639 74.928 1.00 102.19 42 GLN B O 1
ATOM 2614 N N . MET B 1 43 ? 42.933 -0.948 72.734 1.00 100.21 43 MET B N 1
ATOM 2615 C CA . MET B 1 43 ? 42.114 -2.135 72.911 1.00 107.68 43 MET B CA 1
ATOM 2616 C C . MET B 1 43 ? 42.995 -3.293 73.331 1.00 111.02 43 MET B C 1
ATOM 2617 O O . MET B 1 43 ? 42.561 -4.200 74.041 1.00 119.07 43 MET B O 1
ATOM 2622 N N . SER B 1 44 ? 44.241 -3.263 72.886 1.00 102.83 44 SER B N 1
ATOM 2623 C CA . SER B 1 44 ? 45.152 -4.355 73.176 1.00 108.16 44 SER B CA 1
ATOM 2624 C C . SER B 1 44 ? 45.532 -4.376 74.658 1.00 117.30 44 SER B C 1
ATOM 2625 O O . SER B 1 44 ? 45.929 -5.410 75.202 1.00 126.54 44 SER B O 1
ATOM 2628 N N . LYS B 1 45 ? 45.399 -3.233 75.316 1.00 111.21 45 LYS B N 1
ATOM 2629 C CA . LYS B 1 45 ? 45.745 -3.136 76.728 1.00 108.91 45 LYS B CA 1
ATOM 2630 C C . LYS B 1 45 ? 44.708 -3.798 77.611 1.00 116.06 45 LYS B C 1
ATOM 2631 O O . LYS B 1 45 ? 44.976 -4.061 78.769 1.00 128.53 45 LYS B O 1
ATOM 2637 N N . VAL B 1 46 ? 43.524 -4.064 77.072 1.00 96.87 46 VAL B N 1
ATOM 2638 C CA . VAL B 1 46 ? 42.416 -4.512 77.898 1.00 89.92 46 VAL B CA 1
ATOM 2639 C C . VAL B 1 46 ? 41.757 -5.769 77.333 1.00 98.61 46 VAL B C 1
ATOM 2640 O O . VAL B 1 46 ? 40.680 -6.173 77.778 1.00 97.62 46 VAL B O 1
ATOM 2644 N N . ARG B 1 47 ? 42.415 -6.395 76.359 1.00 108.55 47 ARG B N 1
ATOM 2645 C CA . ARG B 1 47 ? 41.904 -7.623 75.751 1.00 108.94 47 ARG B CA 1
ATOM 2646 C C . ARG B 1 47 ? 43.019 -8.640 75.557 1.00 117.16 47 ARG B C 1
ATOM 2647 O O . ARG B 1 47 ? 44.202 -8.288 75.575 1.00 112.56 47 ARG B O 1
ATOM 2655 N N . SER B 1 48 ? 42.639 -9.900 75.364 1.00 105.83 48 SER B N 1
ATOM 2656 C CA . SER B 1 48 ? 43.619 -10.967 75.215 1.00 105.87 48 SER B CA 1
ATOM 2657 C C . SER B 1 48 ? 44.314 -10.907 73.863 1.00 107.02 48 SER B C 1
ATOM 2658 O O . SER B 1 48 ? 45.538 -10.937 73.778 1.00 109.27 48 SER B O 1
ATOM 2661 N N . SER B 1 49 ? 43.520 -10.810 72.804 1.00 122.55 49 SER B N 1
ATOM 2662 C CA . SER B 1 49 ? 44.039 -10.880 71.447 1.00 118.71 49 SER B CA 1
ATOM 2663 C C . SER B 1 49 ? 43.312 -9.880 70.539 1.00 116.03 49 SER B C 1
ATOM 2664 O O . SER B 1 49 ? 42.102 -9.974 70.352 1.00 116.15 49 SER B O 1
ATOM 2667 N N . VAL B 1 50 ? 44.052 -8.926 69.980 1.00 93.09 50 VAL B N 1
ATOM 2668 C CA . VAL B 1 50 ? 43.470 -7.912 69.108 1.00 80.53 50 VAL B CA 1
ATOM 2669 C C . VAL B 1 50 ? 44.091 -7.957 67.698 1.00 86.87 50 VAL B C 1
ATOM 2670 O O . VAL B 1 50 ? 45.307 -8.080 67.544 1.00 90.12 50 VAL B O 1
ATOM 2674 N N . LEU B 1 51 ? 43.243 -7.866 66.674 1.00 105.67 51 LEU B N 1
ATOM 2675 C CA . LEU B 1 51 ? 43.686 -7.817 65.276 1.00 93.33 51 LEU B CA 1
ATOM 2676 C C . LEU B 1 51 ? 43.261 -6.512 64.596 1.00 86.99 51 LEU B C 1
ATOM 2677 O O . LEU B 1 51 ? 42.117 -6.076 64.728 1.00 92.02 51 LEU B O 1
ATOM 2682 N N . LEU B 1 52 ? 44.189 -5.896 63.872 1.00 82.79 52 LEU B N 1
ATOM 2683 C CA . LEU B 1 52 ? 43.921 -4.660 63.153 1.00 79.68 52 LEU B CA 1
ATOM 2684 C C . LEU B 1 52 ? 44.084 -4.887 61.656 1.00 84.11 52 LEU B C 1
ATOM 2685 O O . LEU B 1 52 ? 45.202 -4.965 61.163 1.00 92.48 52 LEU B O 1
ATOM 2690 N N . ILE B 1 53 ? 42.973 -4.998 60.932 1.00 76.10 53 ILE B N 1
ATOM 2691 C CA . ILE B 1 53 ? 43.018 -5.258 59.495 1.00 79.34 53 ILE B CA 1
ATOM 2692 C C . ILE B 1 53 ? 42.604 -4.037 58.672 1.00 78.04 53 ILE B C 1
ATOM 2693 O O . ILE B 1 53 ? 41.703 -3.299 59.069 1.00 78.89 53 ILE B O 1
ATOM 2698 N N . SER B 1 54 ? 43.265 -3.820 57.537 1.00 65.21 54 SER B N 1
ATOM 2699 C CA . SER B 1 54 ? 42.933 -2.693 56.676 1.00 70.39 54 SER B CA 1
ATOM 2700 C C . SER B 1 54 ? 42.793 -3.072 55.209 1.00 83.43 54 SER B C 1
ATOM 2701 O O . SER B 1 54 ? 43.597 -3.825 54.683 1.00 88.63 54 SER B O 1
ATOM 2704 N N . THR B 1 55 ? 41.771 -2.534 54.550 1.00 102.99 55 THR B N 1
ATOM 2705 C CA . THR B 1 55 ? 41.536 -2.816 53.138 1.00 107.34 55 THR B CA 1
ATOM 2706 C C . THR B 1 55 ? 41.886 -1.607 52.283 1.00 114.74 55 THR B C 1
ATOM 2707 O O . THR B 1 55 ? 41.606 -1.580 51.083 1.00 116.50 55 THR B O 1
ATOM 2711 N N . ASP B 1 56 ? 42.488 -0.602 52.913 1.00 118.95 56 ASP B N 1
ATOM 2712 C CA . ASP B 1 56 ? 43.045 0.532 52.186 1.00 122.51 56 ASP B CA 1
ATOM 2713 C C . ASP B 1 56 ? 44.276 0.036 51.439 1.00 128.58 56 ASP B C 1
ATOM 2714 O O . ASP B 1 56 ? 45.268 -0.360 52.055 1.00 126.45 56 ASP B O 1
ATOM 2719 N N . PRO B 1 57 ? 44.205 0.046 50.101 1.00 140.81 57 PRO B N 1
ATOM 2720 C CA . PRO B 1 57 ? 45.256 -0.508 49.242 1.00 140.77 57 PRO B CA 1
ATOM 2721 C C . PRO B 1 57 ? 46.550 0.263 49.409 1.00 141.49 57 PRO B C 1
ATOM 2722 O O . PRO B 1 57 ? 47.619 -0.286 49.153 1.00 143.50 57 PRO B O 1
ATOM 2726 N N . ALA B 1 58 ? 46.442 1.515 49.847 1.00 148.03 58 ALA B N 1
ATOM 2727 C CA . ALA B 1 58 ? 47.597 2.400 50.003 1.00 149.80 58 ALA B CA 1
ATOM 2728 C C . ALA B 1 58 ? 48.556 1.962 51.113 1.00 151.39 58 ALA B C 1
ATOM 2729 O O . ALA B 1 58 ? 49.388 2.755 51.561 1.00 155.31 58 ALA B O 1
ATOM 2731 N N . HIS B 1 59 ? 48.449 0.708 51.545 1.00 141.32 59 HIS B N 1
ATOM 2732 C CA . HIS B 1 59 ? 49.315 0.177 52.598 1.00 136.87 59 HIS B CA 1
ATOM 2733 C C . HIS B 1 59 ? 49.582 1.214 53.696 1.00 132.49 59 HIS B C 1
ATOM 2734 O O . HIS B 1 59 ? 50.697 1.360 54.188 1.00 134.49 59 HIS B O 1
ATOM 2741 N N . ASN B 1 60 ? 48.518 1.918 54.064 1.00 128.01 60 ASN B N 1
ATOM 2742 C CA . ASN B 1 60 ? 48.526 2.959 55.082 1.00 121.00 60 ASN B CA 1
ATOM 2743 C C . ASN B 1 60 ? 48.930 2.450 56.452 1.00 113.48 60 ASN B C 1
ATOM 2744 O O . ASN B 1 60 ? 49.386 3.215 57.297 1.00 110.82 60 ASN B O 1
ATOM 2749 N N . LEU B 1 61 ? 48.724 1.158 56.673 1.00 96.48 61 LEU B N 1
ATOM 2750 C CA . LEU B 1 61 ? 48.973 0.537 57.964 1.00 94.16 61 LEU B CA 1
ATOM 2751 C C . LEU B 1 61 ? 50.468 0.346 58.152 1.00 98.73 61 LEU B C 1
ATOM 2752 O O . LEU B 1 61 ? 51.001 0.589 59.225 1.00 96.69 61 LEU B O 1
ATOM 2757 N N . SER B 1 62 ? 51.138 -0.086 57.089 1.00 101.35 62 SER B N 1
ATOM 2758 C CA . SER B 1 62 ? 52.590 -0.167 57.064 1.00 95.08 62 SER B CA 1
ATOM 2759 C C . SER B 1 62 ? 53.212 1.199 57.296 1.00 98.27 62 SER B C 1
ATOM 2760 O O . SER B 1 62 ? 53.965 1.386 58.242 1.00 108.02 62 SER B O 1
ATOM 2763 N N . ASP B 1 63 ? 52.891 2.154 56.432 1.00 95.75 63 ASP B N 1
ATOM 2764 C CA . ASP B 1 63 ? 53.424 3.508 56.552 1.00 101.56 63 ASP B CA 1
ATOM 2765 C C . ASP B 1 63 ? 53.291 4.098 57.954 1.00 100.56 63 ASP B C 1
ATOM 2766 O O . ASP B 1 63 ? 54.008 5.031 58.305 1.00 113.36 63 ASP B O 1
ATOM 2771 N N . ALA B 1 64 ? 52.378 3.563 58.755 1.00 102.42 64 ALA B N 1
ATOM 2772 C CA . ALA B 1 64 ? 52.128 4.138 60.071 1.00 104.63 64 ALA B CA 1
ATOM 2773 C C . ALA B 1 64 ? 53.010 3.526 61.152 1.00 107.68 64 ALA B C 1
ATOM 2774 O O . ALA B 1 64 ? 53.484 4.223 62.049 1.00 113.87 64 ALA B O 1
ATOM 2776 N N . PHE B 1 65 ? 53.231 2.223 61.065 1.00 86.80 65 PHE B N 1
ATOM 2777 C CA . PHE B 1 65 ? 53.988 1.530 62.088 1.00 93.10 65 PHE B CA 1
ATOM 2778 C C . PHE B 1 65 ? 55.471 1.433 61.741 1.00 107.27 65 PHE B C 1
ATOM 2779 O O . PHE B 1 65 ? 56.303 1.130 62.602 1.00 109.49 65 PHE B O 1
ATOM 2787 N N . GLY B 1 66 ? 55.801 1.698 60.481 1.00 124.38 66 GLY B N 1
ATOM 2788 C CA . GLY B 1 66 ? 57.161 1.525 60.007 1.00 124.62 66 GLY B CA 1
ATOM 2789 C C . GLY B 1 66 ? 57.375 0.148 59.406 1.00 129.22 66 GLY B C 1
ATOM 2790 O O . GLY B 1 66 ? 58.064 0.016 58.398 1.00 134.54 66 GLY B O 1
ATOM 2791 N N . THR B 1 67 ? 56.782 -0.872 60.025 1.00 104.67 67 THR B N 1
ATOM 2792 C CA . THR B 1 67 ? 56.874 -2.247 59.542 1.00 105.57 67 THR B CA 1
ATOM 2793 C C . THR B 1 67 ? 56.127 -2.432 58.233 1.00 103.00 67 THR B C 1
ATOM 2794 O O . THR B 1 67 ? 55.345 -1.579 57.829 1.00 100.62 67 THR B O 1
ATOM 2798 N N . LYS B 1 68 ? 56.382 -3.553 57.571 1.00 103.65 68 LYS B N 1
ATOM 2799 C CA . LYS B 1 68 ? 55.616 -3.946 56.402 1.00 103.84 68 LYS B CA 1
ATOM 2800 C C . LYS B 1 68 ? 54.652 -5.062 56.773 1.00 98.48 68 LYS B C 1
ATOM 2801 O O . LYS B 1 68 ? 55.044 -6.071 57.358 1.00 96.06 68 LYS B O 1
ATOM 2807 N N . PHE B 1 69 ? 53.382 -4.861 56.444 1.00 108.72 69 PHE B N 1
ATOM 2808 C CA . PHE B 1 69 ? 52.354 -5.864 56.687 1.00 106.05 69 PHE B CA 1
ATOM 2809 C C . PHE B 1 69 ? 51.811 -6.373 55.366 1.00 106.38 69 PHE B C 1
ATOM 2810 O O . PHE B 1 69 ? 51.999 -5.749 54.320 1.00 106.52 69 PHE B O 1
ATOM 2818 N N . GLY B 1 70 ? 51.129 -7.509 55.418 1.00 107.53 70 GLY B N 1
ATOM 2819 C CA . GLY B 1 70 ? 50.659 -8.141 54.204 1.00 111.19 70 GLY B CA 1
ATOM 2820 C C . GLY B 1 70 ? 49.421 -8.976 54.413 1.00 109.48 70 GLY B C 1
ATOM 2821 O O . GLY B 1 70 ? 48.746 -8.854 55.433 1.00 105.08 70 GLY B O 1
ATOM 2822 N N . LYS B 1 71 ? 49.144 -9.839 53.440 1.00 110.34 71 LYS B N 1
ATOM 2823 C CA . LYS B 1 71 ? 47.890 -10.580 53.394 1.00 110.72 71 LYS B CA 1
ATOM 2824 C C . LYS B 1 71 ? 47.800 -11.660 54.459 1.00 106.16 71 LYS B C 1
ATOM 2825 O O . LYS B 1 71 ? 46.934 -12.532 54.396 1.00 111.14 71 LYS B O 1
ATOM 2831 N N . ASP B 1 72 ? 48.691 -11.609 55.438 1.00 98.45 72 ASP B N 1
ATOM 2832 C CA . ASP B 1 72 ? 48.564 -12.508 56.580 1.00 110.83 72 ASP B CA 1
ATOM 2833 C C . ASP B 1 72 ? 49.093 -11.944 57.903 1.00 111.38 72 ASP B C 1
ATOM 2834 O O . ASP B 1 72 ? 50.033 -11.146 57.935 1.00 107.04 72 ASP B O 1
ATOM 2839 N N . ALA B 1 73 ? 48.455 -12.380 58.986 1.00 108.27 73 ALA B N 1
ATOM 2840 C CA . ALA B 1 73 ? 48.617 -11.785 60.301 1.00 98.47 73 ALA B CA 1
ATOM 2841 C C . ALA B 1 73 ? 50.041 -11.851 60.813 1.00 107.06 73 ALA B C 1
ATOM 2842 O O . ALA B 1 73 ? 50.608 -12.928 60.966 1.00 116.98 73 ALA B O 1
ATOM 2844 N N . ARG B 1 74 ? 50.605 -10.683 61.091 1.00 93.15 74 ARG B N 1
ATOM 2845 C CA . ARG B 1 74 ? 51.923 -10.587 61.696 1.00 96.97 74 ARG B CA 1
ATOM 2846 C C . ARG B 1 74 ? 51.860 -9.781 62.979 1.00 97.11 74 ARG B C 1
ATOM 2847 O O . ARG B 1 74 ? 51.412 -8.642 62.979 1.00 97.78 74 ARG B O 1
ATOM 2855 N N . LYS B 1 75 ? 52.310 -10.374 64.078 1.00 133.40 75 LYS B N 1
ATOM 2856 C CA . LYS B 1 75 ? 52.392 -9.644 65.336 1.00 136.63 75 LYS B CA 1
ATOM 2857 C C . LYS B 1 75 ? 53.054 -8.286 65.107 1.00 130.12 75 LYS B C 1
ATOM 2858 O O . LYS B 1 75 ? 54.030 -8.173 64.368 1.00 119.22 75 LYS B O 1
ATOM 2864 N N . VAL B 1 76 ? 52.507 -7.256 65.737 1.00 116.39 76 VAL B N 1
ATOM 2865 C CA . VAL B 1 76 ? 53.015 -5.905 65.558 1.00 115.97 76 VAL B CA 1
ATOM 2866 C C . VAL B 1 76 ? 54.168 -5.643 66.498 1.00 126.87 76 VAL B C 1
ATOM 2867 O O . VAL B 1 76 ? 54.045 -5.801 67.715 1.00 131.10 76 VAL B O 1
ATOM 2871 N N . PRO B 1 77 ? 55.303 -5.243 65.929 1.00 161.41 77 PRO B N 1
ATOM 2872 C CA . PRO B 1 77 ? 56.508 -4.900 66.678 1.00 159.31 77 PRO B CA 1
ATOM 2873 C C . PRO B 1 77 ? 56.244 -3.856 67.765 1.00 161.73 77 PRO B C 1
ATOM 2874 O O . PRO B 1 77 ? 55.979 -2.695 67.451 1.00 156.06 77 PRO B O 1
ATOM 2878 N N . GLY B 1 78 ? 56.317 -4.276 69.028 1.00 125.58 78 GLY B N 1
ATOM 2879 C CA . GLY B 1 78 ? 56.166 -3.367 70.149 1.00 117.53 78 GLY B CA 1
ATOM 2880 C C . GLY B 1 78 ? 55.030 -3.750 71.074 1.00 116.17 78 GLY B C 1
ATOM 2881 O O . GLY B 1 78 ? 54.787 -3.096 72.081 1.00 110.63 78 GLY B O 1
ATOM 2882 N N . PHE B 1 79 ? 54.329 -4.820 70.730 1.00 114.26 79 PHE B N 1
ATOM 2883 C CA . PHE B 1 79 ? 53.175 -5.246 71.505 1.00 118.45 79 PHE B CA 1
ATOM 2884 C C . PHE B 1 79 ? 53.120 -6.765 71.639 1.00 117.23 79 PHE B C 1
ATOM 2885 O O . PHE B 1 79 ? 53.639 -7.503 70.806 1.00 111.73 79 PHE B O 1
ATOM 2893 N N . ASP B 1 80 ? 52.482 -7.224 72.704 1.00 140.87 80 ASP B N 1
ATOM 2894 C CA . ASP B 1 80 ? 52.356 -8.650 72.956 1.00 154.97 80 ASP B CA 1
ATOM 2895 C C . ASP B 1 80 ? 51.269 -9.265 72.089 1.00 151.30 80 ASP B C 1
ATOM 2896 O O . ASP B 1 80 ? 51.531 -10.194 71.323 1.00 145.53 80 ASP B O 1
ATOM 2901 N N . ASN B 1 81 ? 50.055 -8.727 72.209 1.00 141.89 81 ASN B N 1
ATOM 2902 C CA . ASN B 1 81 ? 48.854 -9.377 71.684 1.00 137.18 81 ASN B CA 1
ATOM 2903 C C . ASN B 1 81 ? 48.214 -8.717 70.466 1.00 125.29 81 ASN B C 1
ATOM 2904 O O . ASN B 1 81 ? 47.161 -9.154 70.001 1.00 120.24 81 ASN B O 1
ATOM 2909 N N . LEU B 1 82 ? 48.849 -7.672 69.950 1.00 118.15 82 LEU B N 1
ATOM 2910 C CA . LEU B 1 82 ? 48.334 -6.972 68.778 1.00 112.56 82 LEU B CA 1
ATOM 2911 C C . LEU B 1 82 ? 48.952 -7.495 67.474 1.00 110.04 82 LEU B C 1
ATOM 2912 O O . LEU B 1 82 ? 50.168 -7.413 67.277 1.00 107.81 82 LEU B O 1
ATOM 2917 N N . SER B 1 83 ? 48.109 -8.038 66.594 1.00 106.88 83 SER B N 1
ATOM 2918 C CA . SER B 1 83 ? 48.549 -8.492 65.275 1.00 106.87 83 SER B CA 1
ATOM 2919 C C . SER B 1 83 ? 47.908 -7.609 64.208 1.00 99.39 83 SER B C 1
ATOM 2920 O O . SER B 1 83 ? 46.859 -7.024 64.451 1.00 100.28 83 SER B O 1
ATOM 2923 N N . ALA B 1 84 ? 48.525 -7.515 63.031 1.00 85.41 84 ALA B N 1
ATOM 2924 C CA . ALA B 1 84 ? 48.010 -6.649 61.968 1.00 74.56 84 ALA B CA 1
ATOM 2925 C C . ALA B 1 84 ? 48.144 -7.263 60.581 1.00 73.95 84 ALA B C 1
ATOM 2926 O O . ALA B 1 84 ? 49.160 -7.853 60.248 1.00 79.77 84 ALA B O 1
ATOM 2928 N N . MET B 1 85 ? 47.104 -7.124 59.769 1.00 100.47 85 MET B N 1
ATOM 2929 C CA . MET B 1 85 ? 47.171 -7.583 58.387 1.00 106.50 85 MET B CA 1
ATOM 2930 C C . MET B 1 85 ? 46.589 -6.551 57.438 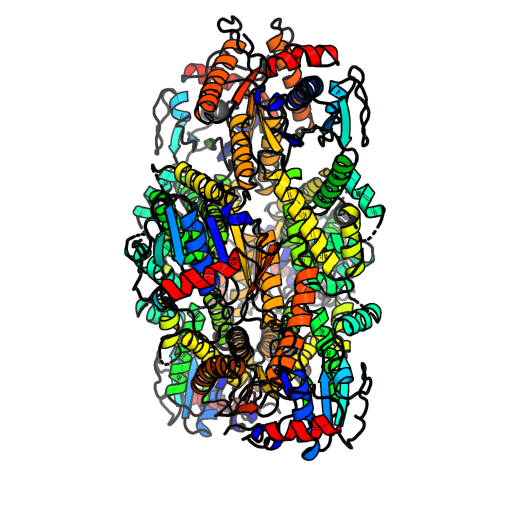1.00 95.54 85 MET B C 1
ATOM 2931 O O . MET B 1 85 ? 45.735 -5.759 57.809 1.00 91.69 85 MET B O 1
ATOM 2936 N N . GLU B 1 86 ? 47.070 -6.558 56.209 1.00 83.42 86 GLU B N 1
ATOM 2937 C CA . GLU B 1 86 ? 46.745 -5.496 55.282 1.00 87.49 86 GLU B CA 1
ATOM 2938 C C . GLU B 1 86 ? 46.388 -6.118 53.951 1.00 93.04 86 GLU B C 1
ATOM 2939 O O . GLU B 1 86 ? 47.254 -6.524 53.193 1.00 103.81 86 GLU B O 1
ATOM 2945 N N . ILE B 1 87 ? 45.099 -6.197 53.673 1.00 105.04 87 ILE B N 1
ATOM 2946 C CA . ILE B 1 87 ? 44.612 -6.949 52.529 1.00 106.03 87 ILE B CA 1
ATOM 2947 C C . ILE B 1 87 ? 43.949 -6.047 51.478 1.00 111.06 87 ILE B C 1
ATOM 2948 O O . ILE B 1 87 ? 43.252 -5.078 51.804 1.00 113.09 87 ILE B O 1
ATOM 2953 N N . ASP B 1 88 ? 44.197 -6.361 50.212 1.00 123.26 88 ASP B N 1
ATOM 2954 C CA . ASP B 1 88 ? 43.563 -5.667 49.098 1.00 131.61 88 ASP B CA 1
ATOM 2955 C C . ASP B 1 88 ? 42.620 -6.653 48.413 1.00 134.94 88 ASP B C 1
ATOM 2956 O O . ASP B 1 88 ? 43.044 -7.729 47.999 1.00 137.02 88 ASP B O 1
ATOM 2961 N N . PRO B 1 89 ? 41.332 -6.294 48.309 1.00 106.54 89 PRO B N 1
ATOM 2962 C CA . PRO B 1 89 ? 40.309 -7.155 47.704 1.00 101.20 89 PRO B CA 1
ATOM 2963 C C . PRO B 1 89 ? 40.585 -7.479 46.234 1.00 112.53 89 PRO B C 1
ATOM 2964 O O . PRO B 1 89 ? 40.519 -8.647 45.863 1.00 114.19 89 PRO B O 1
ATOM 2968 N N . ASN B 1 90 ? 40.885 -6.469 45.418 1.00 154.01 90 ASN B N 1
ATOM 2969 C CA . ASN B 1 90 ? 41.139 -6.674 43.988 1.00 150.40 90 ASN B CA 1
ATOM 2970 C C . ASN B 1 90 ? 42.149 -7.775 43.717 1.00 154.30 90 ASN B C 1
ATOM 2971 O O . ASN B 1 90 ? 42.098 -8.422 42.674 1.00 159.18 90 ASN B O 1
ATOM 2976 N N . LEU B 1 91 ? 43.072 -7.973 44.654 1.00 144.75 91 LEU B N 1
ATOM 2977 C CA . LEU B 1 91 ? 44.036 -9.066 44.564 1.00 143.86 91 LEU B CA 1
ATOM 2978 C C . LEU B 1 91 ? 43.373 -10.371 45.006 1.00 144.94 91 LEU B C 1
ATOM 2979 O O . LEU B 1 91 ? 43.390 -11.364 44.279 1.00 149.98 91 LEU B O 1
ATOM 2984 N N . SER B 1 92 ? 42.773 -10.357 46.194 1.00 137.45 92 SER B N 1
ATOM 2985 C CA . SER B 1 92 ? 42.080 -11.532 46.719 1.00 136.77 92 SER B CA 1
ATOM 2986 C C . SER B 1 92 ? 41.036 -12.062 45.741 1.00 140.12 92 SER B C 1
ATOM 2987 O O . SER B 1 92 ? 40.674 -13.236 45.800 1.00 141.45 92 SER B O 1
ATOM 2990 N N . ILE B 1 93 ? 40.550 -11.194 44.851 1.00 145.81 93 ILE B N 1
ATOM 2991 C CA . ILE B 1 93 ? 39.579 -11.595 43.827 1.00 147.57 93 ILE B CA 1
ATOM 2992 C C . ILE B 1 93 ? 40.235 -12.457 42.748 1.00 151.50 93 ILE B C 1
ATOM 2993 O O . ILE B 1 93 ? 39.824 -13.592 42.526 1.00 153.40 93 ILE B O 1
ATOM 2998 N N . GLN B 1 94 ? 41.256 -11.917 42.087 1.00 174.22 94 GLN B N 1
ATOM 2999 C CA . GLN B 1 94 ? 41.961 -12.647 41.032 1.00 178.07 94 GLN B CA 1
ATOM 3000 C C . GLN B 1 94 ? 42.723 -13.855 41.581 1.00 179.03 94 GLN B C 1
ATOM 3001 O O . GLN B 1 94 ? 42.989 -14.804 40.849 1.00 181.79 94 GLN B O 1
ATOM 3007 N N . GLU B 1 95 ? 43.072 -13.817 42.865 1.00 158.58 95 GLU B N 1
ATOM 3008 C CA . GLU B 1 95 ? 43.725 -14.951 43.524 1.00 161.10 95 GLU B CA 1
ATOM 3009 C C . GLU B 1 95 ? 42.764 -16.138 43.631 1.00 163.07 95 GLU B C 1
ATOM 3010 O O . GLU B 1 95 ? 43.122 -17.275 43.330 1.00 164.42 95 GLU B O 1
ATOM 3016 N N . MET B 1 96 ? 41.539 -15.856 44.065 1.00 160.80 96 MET B N 1
ATOM 3017 C CA . MET B 1 96 ? 40.548 -16.892 44.342 1.00 162.86 96 MET B CA 1
ATOM 3018 C C . MET B 1 96 ? 39.873 -17.434 43.080 1.00 165.32 96 MET B C 1
ATOM 3019 O O . MET B 1 96 ? 39.447 -18.588 43.055 1.00 165.29 96 MET B O 1
ATOM 3024 N N . THR B 1 97 ? 39.766 -16.604 42.041 1.00 169.00 97 THR B N 1
ATOM 3025 C CA . THR B 1 97 ? 39.069 -17.000 40.811 1.00 172.15 97 THR B CA 1
ATOM 3026 C C . THR B 1 97 ? 39.890 -17.956 39.946 1.00 177.98 97 THR B C 1
ATOM 3027 O O . THR B 1 97 ? 39.393 -19.010 39.541 1.00 177.06 97 THR B O 1
ATOM 3031 N N . GLU B 1 98 ? 41.137 -17.579 39.658 1.00 176.31 98 GLU B N 1
ATOM 3032 C CA . GLU B 1 98 ? 42.066 -18.437 38.918 1.00 179.23 98 GLU B CA 1
ATOM 3033 C C . GLU B 1 98 ? 42.296 -19.736 39.690 1.00 179.26 98 GLU B C 1
ATOM 3034 O O . GLU B 1 98 ? 42.549 -20.792 39.109 1.00 177.15 98 GLU B O 1
ATOM 3040 N N . GLN B 1 99 ? 42.197 -19.630 41.011 1.00 207.74 99 GLN B N 1
ATOM 3041 C CA . GLN B 1 99 ? 42.341 -20.752 41.932 1.00 207.41 99 GLN B CA 1
ATOM 3042 C C . GLN B 1 99 ? 41.278 -21.837 41.689 1.00 209.96 99 GLN B C 1
ATOM 3043 O O . GLN B 1 99 ? 41.385 -22.956 42.201 1.00 206.79 99 GLN B O 1
ATOM 3049 N N . ALA B 1 100 ? 40.256 -21.496 40.904 1.00 190.57 100 ALA B N 1
ATOM 3050 C CA . ALA B 1 100 ? 39.199 -22.439 40.539 1.00 188.65 100 ALA B CA 1
ATOM 3051 C C . ALA B 1 100 ? 39.633 -23.353 39.391 1.00 187.28 100 ALA B C 1
ATOM 3052 O O . ALA B 1 100 ? 39.224 -23.166 38.241 1.00 180.71 100 ALA B O 1
ATOM 3054 N N . LEU B 1 109 ? 33.578 -22.175 39.344 1.00 156.30 109 LEU B N 1
ATOM 3055 C CA . LEU B 1 109 ? 33.939 -21.467 38.119 1.00 161.83 109 LEU B CA 1
ATOM 3056 C C . LEU B 1 109 ? 33.561 -19.984 38.222 1.00 167.27 109 LEU B C 1
ATOM 3057 O O . LEU B 1 109 ? 32.654 -19.604 38.977 1.00 157.43 109 LEU B O 1
ATOM 3062 N N . SER B 1 110 ? 34.272 -19.148 37.469 1.00 252.75 110 SER B N 1
ATOM 3063 C CA . SER B 1 110 ? 34.011 -17.709 37.461 1.00 250.83 110 SER B CA 1
ATOM 3064 C C . SER B 1 110 ? 33.253 -17.277 36.204 1.00 249.78 110 SER B C 1
ATOM 3065 O O . SER B 1 110 ? 32.551 -16.261 36.215 1.00 243.48 110 SER B O 1
ATOM 3068 N N . GLY B 1 111 ? 33.407 -18.039 35.121 1.00 193.00 111 GLY B N 1
ATOM 3069 C CA . GLY B 1 111 ? 32.656 -17.782 33.906 1.00 188.24 111 GLY B CA 1
ATOM 3070 C C . GLY B 1 111 ? 31.209 -17.559 34.284 1.00 183.93 111 GLY B C 1
ATOM 3071 O O . GLY B 1 111 ? 30.659 -16.478 34.085 1.00 182.25 111 GLY B O 1
ATOM 3072 N N . MET B 1 112 ? 30.604 -18.592 34.858 1.00 165.39 112 MET B N 1
ATOM 3073 C CA . MET B 1 112 ? 29.271 -18.489 35.429 1.00 164.90 112 MET B CA 1
ATOM 3074 C C . MET B 1 112 ? 29.152 -17.253 36.336 1.00 165.52 112 MET B C 1
ATOM 3075 O O . MET B 1 112 ? 28.241 -16.435 36.178 1.00 161.49 112 MET B O 1
ATOM 3080 N N . MET B 1 113 ? 30.083 -17.124 37.281 1.00 185.44 113 MET B N 1
ATOM 3081 C CA . MET B 1 113 ? 30.122 -15.986 38.206 1.00 183.45 113 MET B CA 1
ATOM 3082 C C . MET B 1 113 ? 30.105 -14.636 37.472 1.00 175.85 113 MET B C 1
ATOM 3083 O O . MET B 1 113 ? 29.591 -13.642 37.988 1.00 166.20 113 MET B O 1
ATOM 3088 N N . GLN B 1 114 ? 30.664 -14.612 36.265 1.00 180.79 114 GLN B N 1
ATOM 3089 C CA . GLN B 1 114 ? 30.655 -13.409 35.438 1.00 184.11 114 GLN B CA 1
ATOM 3090 C C . GLN B 1 114 ? 29.247 -13.097 34.965 1.00 185.43 114 GLN B C 1
ATOM 3091 O O . GLN B 1 114 ? 28.781 -11.956 35.055 1.00 184.68 114 GLN B O 1
ATOM 3097 N N . ASP B 1 115 ? 28.581 -14.122 34.441 1.00 194.76 115 ASP B N 1
ATOM 3098 C CA . ASP B 1 115 ? 27.207 -13.990 33.988 1.00 198.78 115 ASP B CA 1
ATOM 3099 C C . ASP B 1 115 ? 26.383 -13.579 35.199 1.00 190.42 115 ASP B C 1
ATOM 3100 O O . ASP B 1 115 ? 25.267 -13.070 35.081 1.00 193.19 115 ASP B O 1
ATOM 3105 N N . LEU B 1 116 ? 26.973 -13.798 36.368 1.00 122.91 116 LEU B N 1
ATOM 3106 C CA . LEU B 1 116 ? 26.393 -13.391 37.624 1.00 117.33 116 LEU B CA 1
ATOM 3107 C C . LEU B 1 116 ? 26.844 -11.964 37.875 1.00 112.13 116 LEU B C 1
ATOM 3108 O O . LEU B 1 116 ? 26.104 -11.138 38.412 1.00 107.10 116 LEU B O 1
ATOM 3113 N N . ALA B 1 117 ? 28.067 -11.685 37.443 1.00 118.06 117 ALA B N 1
ATOM 3114 C CA . ALA B 1 117 ? 28.772 -10.453 37.772 1.00 116.42 117 ALA B CA 1
ATOM 3115 C C . ALA B 1 117 ? 28.120 -9.186 37.243 1.00 117.85 117 ALA B C 1
ATOM 3116 O O . ALA B 1 117 ? 28.263 -8.113 37.827 1.00 114.54 117 ALA B O 1
ATOM 3118 N N . PHE B 1 118 ? 27.412 -9.297 36.134 1.00 196.02 118 PHE B N 1
ATOM 3119 C CA . PHE B 1 118 ? 26.815 -8.113 35.549 1.00 205.09 118 PHE B CA 1
ATOM 3120 C C . PHE B 1 118 ? 25.388 -7.906 36.071 1.00 207.80 118 PHE B C 1
ATOM 3121 O O . PHE B 1 118 ? 24.926 -6.772 36.212 1.00 212.24 118 PHE B O 1
ATOM 3129 N N . THR B 1 119 ? 24.682 -8.998 36.347 1.00 141.69 119 THR B N 1
ATOM 3130 C CA . THR B 1 119 ? 23.348 -8.888 36.931 1.00 138.93 119 THR B CA 1
ATOM 3131 C C . THR B 1 119 ? 23.501 -8.433 38.370 1.00 131.49 119 THR B C 1
ATOM 3132 O O . THR B 1 119 ? 22.771 -7.560 38.841 1.00 128.81 119 THR B O 1
ATOM 3136 N N . ILE B 1 120 ? 24.469 -9.033 39.055 1.00 121.14 120 ILE B N 1
ATOM 3137 C CA . ILE B 1 120 ? 24.783 -8.672 40.424 1.00 112.31 120 ILE B CA 1
ATOM 3138 C C . ILE B 1 120 ? 26.119 -7.948 40.452 1.00 111.18 120 ILE B C 1
ATOM 3139 O O . ILE B 1 120 ? 27.168 -8.563 40.303 1.00 110.13 120 ILE B O 1
ATOM 3144 N N . PRO B 1 121 ? 26.087 -6.624 40.615 1.00 120.15 121 PRO B N 1
ATOM 3145 C CA . PRO B 1 121 ? 27.349 -5.875 40.638 1.00 118.16 121 PRO B CA 1
ATOM 3146 C C . PRO B 1 121 ? 28.119 -6.079 41.944 1.00 109.36 121 PRO B C 1
ATOM 3147 O O . PRO B 1 121 ? 27.616 -5.760 43.021 1.00 99.19 121 PRO B O 1
ATOM 3151 N N . GLY B 1 122 ? 29.327 -6.620 41.845 1.00 105.15 122 GLY B N 1
ATOM 3152 C CA . GLY B 1 122 ? 30.207 -6.705 42.995 1.00 98.66 122 GLY B CA 1
ATOM 3153 C C . GLY B 1 122 ? 30.080 -7.954 43.841 1.00 92.46 122 GLY B C 1
ATOM 3154 O O . GLY B 1 122 ? 30.293 -7.896 45.045 1.00 89.15 122 GLY B O 1
ATOM 3155 N N . ILE B 1 123 ? 29.743 -9.079 43.216 1.00 91.09 123 ILE B N 1
ATOM 3156 C CA . ILE B 1 123 ? 29.678 -10.368 43.904 1.00 88.03 123 ILE B CA 1
ATOM 3157 C C . ILE B 1 123 ? 31.080 -10.847 44.134 1.00 89.06 123 ILE B C 1
ATOM 3158 O O . ILE B 1 123 ? 31.348 -11.557 45.099 1.00 95.58 123 ILE B O 1
ATOM 3163 N N . ASP B 1 124 ? 31.974 -10.480 43.222 1.00 115.31 124 ASP B N 1
ATOM 3164 C CA . ASP B 1 124 ? 33.381 -10.866 43.328 1.00 117.25 124 ASP B CA 1
ATOM 3165 C C . ASP B 1 124 ? 34.026 -10.186 44.521 1.00 108.99 124 ASP B C 1
ATOM 3166 O O . ASP B 1 124 ? 34.735 -10.820 45.293 1.00 109.31 124 ASP B O 1
ATOM 3171 N N . GLU B 1 125 ? 33.744 -8.897 44.674 1.00 106.23 125 GLU B N 1
ATOM 3172 C CA . GLU B 1 125 ? 34.219 -8.129 45.810 1.00 98.98 125 GLU B CA 1
ATOM 3173 C C . GLU B 1 125 ? 33.590 -8.649 47.095 1.00 95.44 125 GLU B C 1
ATOM 3174 O O . GLU B 1 125 ? 34.200 -8.570 48.149 1.00 101.90 125 GLU B O 1
ATOM 3180 N N . ALA B 1 126 ? 32.376 -9.184 47.007 1.00 79.66 126 ALA B N 1
ATOM 3181 C CA . ALA B 1 126 ? 31.675 -9.688 48.188 1.00 76.26 126 ALA B CA 1
ATOM 3182 C C . ALA B 1 126 ? 32.059 -11.115 48.535 1.00 70.94 126 ALA B C 1
ATOM 3183 O O . ALA B 1 126 ? 32.095 -11.480 49.696 1.00 72.39 126 ALA B O 1
ATOM 3185 N N . LEU B 1 127 ? 32.339 -11.922 47.523 1.00 75.37 127 LEU B N 1
ATOM 3186 C CA . LEU B 1 127 ? 32.805 -13.283 47.751 1.00 81.97 127 LEU B CA 1
ATOM 3187 C C . LEU B 1 127 ? 34.167 -13.240 48.400 1.00 80.85 127 LEU B C 1
ATOM 3188 O O . LEU B 1 127 ? 34.513 -14.095 49.218 1.00 76.12 127 LEU B O 1
ATOM 3193 N N . ALA B 1 128 ? 34.944 -12.240 48.006 1.00 88.58 128 ALA B N 1
ATOM 3194 C CA . ALA B 1 128 ? 36.233 -12.004 48.615 1.00 80.84 128 ALA B CA 1
ATOM 3195 C C . ALA B 1 128 ? 36.001 -11.771 50.092 1.00 83.17 128 ALA B C 1
ATOM 3196 O O . ALA B 1 128 ? 36.452 -12.546 50.924 1.00 95.92 128 ALA B O 1
ATOM 3198 N N . PHE B 1 129 ? 35.268 -10.717 50.420 1.00 88.75 129 PHE B N 1
ATOM 3199 C CA . PHE B 1 129 ? 34.991 -10.402 51.813 1.00 89.51 129 PHE B CA 1
ATOM 3200 C C . PHE B 1 129 ? 34.480 -11.608 52.581 1.00 92.80 129 PHE B C 1
ATOM 3201 O O . PHE B 1 129 ? 34.760 -11.766 53.762 1.00 96.21 129 PHE B O 1
ATOM 3209 N N . ALA B 1 130 ? 33.732 -12.470 51.915 1.00 92.73 130 ALA B N 1
ATOM 3210 C CA . ALA B 1 130 ? 33.194 -13.636 52.596 1.00 92.25 130 ALA B CA 1
ATOM 3211 C C . ALA B 1 130 ? 34.301 -14.530 53.094 1.00 98.13 130 ALA B C 1
ATOM 3212 O O . ALA B 1 130 ? 34.221 -15.031 54.206 1.00 104.50 130 ALA B O 1
ATOM 3214 N N . GLU B 1 131 ? 35.330 -14.740 52.277 1.00 99.57 131 GLU B N 1
ATOM 3215 C CA . GLU B 1 131 ? 36.447 -15.588 52.699 1.00 104.81 131 GLU B CA 1
ATOM 3216 C C . GLU B 1 131 ? 37.407 -14.868 53.653 1.00 99.20 131 GLU B C 1
ATOM 3217 O O . GLU B 1 131 ? 37.876 -15.459 54.620 1.00 102.32 131 GLU B O 1
ATOM 3223 N N . ILE B 1 132 ? 37.681 -13.592 53.405 1.00 84.93 132 ILE B N 1
ATOM 3224 C CA . ILE B 1 132 ? 38.472 -12.829 54.360 1.00 84.15 132 ILE B CA 1
ATOM 3225 C C . ILE B 1 132 ? 37.887 -13.053 55.745 1.00 84.33 132 ILE B C 1
ATOM 3226 O O . ILE B 1 132 ? 38.614 -13.380 56.676 1.00 88.22 132 ILE B O 1
ATOM 3231 N N . LEU B 1 133 ? 36.572 -12.907 55.879 1.00 85.66 133 LEU B N 1
ATOM 3232 C CA . LEU B 1 133 ? 35.932 -13.072 57.187 1.00 83.39 133 LEU B CA 1
ATOM 3233 C C . LEU B 1 133 ? 36.089 -14.476 57.751 1.00 93.42 133 LEU B C 1
ATOM 3234 O O . LEU B 1 133 ? 36.430 -14.620 58.913 1.00 99.27 133 LEU B O 1
ATOM 3239 N N . LYS B 1 134 ? 35.846 -15.513 56.951 1.00 105.30 134 LYS B N 1
ATOM 3240 C CA . LYS B 1 134 ? 35.996 -16.874 57.470 1.00 107.53 134 LYS B CA 1
ATOM 3241 C C . LYS B 1 134 ? 37.411 -17.104 58.013 1.00 108.09 134 LYS B C 1
ATOM 3242 O O . LYS B 1 134 ? 37.577 -17.779 59.025 1.00 113.19 134 LYS B O 1
ATOM 3248 N N . GLN B 1 135 ? 38.420 -16.522 57.367 1.00 95.67 135 GLN B N 1
ATOM 3249 C CA . GLN B 1 135 ? 39.784 -16.577 57.891 1.00 98.09 135 GLN B CA 1
ATOM 3250 C C . GLN B 1 135 ? 39.904 -15.891 59.242 1.00 103.45 135 GLN B C 1
ATOM 3251 O O . GLN B 1 135 ? 40.333 -16.511 60.208 1.00 113.52 135 GLN B O 1
ATOM 3257 N N . ILE B 1 136 ? 39.536 -14.615 59.317 1.00 88.40 136 ILE B N 1
ATOM 3258 C CA . ILE B 1 136 ? 39.543 -13.913 60.602 1.00 92.78 136 ILE B CA 1
ATOM 3259 C C . ILE B 1 136 ? 38.855 -14.724 61.714 1.00 95.05 136 ILE B C 1
ATOM 3260 O O . ILE B 1 136 ? 39.385 -14.860 62.814 1.00 96.93 136 ILE B O 1
ATOM 3265 N N . LYS B 1 137 ? 37.680 -15.264 61.425 1.00 87.44 137 LYS B N 1
ATOM 3266 C CA . LYS B 1 137 ? 36.943 -16.043 62.411 1.00 94.21 137 LYS B CA 1
ATOM 3267 C C . LYS B 1 137 ? 37.763 -17.222 62.908 1.00 100.66 137 LYS B C 1
ATOM 3268 O O . LYS B 1 137 ? 37.741 -17.545 64.091 1.00 111.84 137 LYS B O 1
ATOM 3274 N N . SER B 1 138 ? 38.488 -17.863 62.003 1.00 100.36 138 SER B N 1
ATOM 3275 C CA . SER B 1 138 ? 39.253 -19.057 62.352 1.00 108.74 138 SER B CA 1
ATOM 3276 C C . SER B 1 138 ? 40.447 -18.775 63.273 1.00 111.09 138 SER B C 1
ATOM 3277 O O . SER B 1 138 ? 40.805 -19.614 64.101 1.00 116.04 138 SER B O 1
ATOM 3280 N N . MET B 1 139 ? 41.056 -17.597 63.124 1.00 100.85 139 MET B N 1
ATOM 3281 C CA . MET B 1 139 ? 42.226 -17.215 63.919 1.00 99.08 139 MET B CA 1
ATOM 3282 C C . MET B 1 139 ? 41.820 -16.819 65.339 1.00 101.58 139 MET B C 1
ATOM 3283 O O . MET B 1 139 ? 42.672 -16.553 66.189 1.00 98.51 139 MET B O 1
ATOM 3288 N N . GLU B 1 140 ? 40.510 -16.773 65.578 1.00 133.19 140 GLU B N 1
ATOM 3289 C CA . GLU B 1 140 ? 39.951 -16.471 66.902 1.00 139.30 140 GLU B CA 1
ATOM 3290 C C . GLU B 1 140 ? 40.680 -15.357 67.668 1.00 135.38 140 GLU B C 1
ATOM 3291 O O . GLU B 1 140 ? 41.403 -15.625 68.626 1.00 137.82 140 GLU B O 1
ATOM 3297 N N . PHE B 1 141 ? 40.492 -14.112 67.247 1.00 100.31 141 PHE B N 1
ATOM 3298 C CA . PHE B 1 141 ? 40.979 -12.995 68.032 1.00 95.65 141 PHE B CA 1
ATOM 3299 C C . PHE B 1 141 ? 39.847 -12.562 68.944 1.00 99.55 141 PHE B C 1
ATOM 3300 O O . PHE B 1 141 ? 38.683 -12.657 68.577 1.00 102.85 141 PHE B O 1
ATOM 3308 N N . ASP B 1 142 ? 40.179 -12.087 70.136 1.00 107.96 142 ASP B N 1
ATOM 3309 C CA . ASP B 1 142 ? 39.154 -11.641 71.072 1.00 108.91 142 ASP B CA 1
ATOM 3310 C C . ASP B 1 142 ? 38.357 -10.465 70.484 1.00 106.83 142 ASP B C 1
ATOM 3311 O O . ASP B 1 142 ? 37.134 -10.391 70.626 1.00 106.56 142 ASP B O 1
ATOM 3316 N N . CYS B 1 143 ? 39.068 -9.559 69.814 1.00 102.72 143 CYS B N 1
ATOM 3317 C CA . CYS B 1 143 ? 38.475 -8.378 69.189 1.00 94.79 143 CYS B CA 1
ATOM 3318 C C . CYS B 1 143 ? 39.261 -7.952 67.940 1.00 93.39 143 CYS B C 1
ATOM 3319 O O . CYS B 1 143 ? 40.489 -7.876 67.962 1.00 90.07 143 CYS B O 1
ATOM 3322 N N . VAL B 1 144 ? 38.550 -7.670 66.851 1.00 82.01 144 VAL B N 1
ATOM 3323 C CA . VAL B 1 144 ? 39.200 -7.239 65.617 1.00 73.78 144 VAL B CA 1
ATOM 3324 C C . VAL B 1 144 ? 38.705 -5.865 65.161 1.00 67.16 144 VAL B C 1
ATOM 3325 O O . VAL B 1 144 ? 37.512 -5.618 65.125 1.00 74.49 144 VAL B O 1
ATOM 3329 N N . ILE B 1 145 ? 39.638 -4.973 64.844 1.00 68.00 145 ILE B N 1
ATOM 3330 C CA . ILE B 1 145 ? 39.329 -3.622 64.387 1.00 69.82 145 ILE B CA 1
ATOM 3331 C C . ILE B 1 145 ? 39.498 -3.506 62.859 1.00 77.76 145 ILE B C 1
ATOM 3332 O O . ILE B 1 145 ? 40.608 -3.689 62.350 1.00 73.05 145 ILE B O 1
ATOM 3337 N N . PHE B 1 146 ? 38.409 -3.203 62.134 1.00 85.33 146 PHE B N 1
ATOM 3338 C CA . PHE B 1 146 ? 38.448 -3.039 60.675 1.00 77.56 146 PHE B CA 1
ATOM 3339 C C . PHE B 1 146 ? 38.690 -1.600 60.270 1.00 78.49 146 PHE B C 1
ATOM 3340 O O . PHE B 1 146 ? 37.947 -0.708 60.667 1.00 77.05 146 PHE B O 1
ATOM 3348 N N . ASP B 1 147 ? 39.711 -1.392 59.448 1.00 74.20 147 ASP B N 1
ATOM 3349 C CA . ASP B 1 147 ? 40.046 -0.079 58.923 1.00 77.09 147 ASP B CA 1
ATOM 3350 C C . ASP B 1 147 ? 39.555 -0.009 57.472 1.00 82.35 147 ASP B C 1
ATOM 3351 O O . ASP B 1 147 ? 40.182 -0.561 56.573 1.00 85.45 147 ASP B O 1
ATOM 3356 N N . THR B 1 148 ? 38.420 0.653 57.253 1.00 71.72 148 THR B N 1
ATOM 3357 C CA . THR B 1 148 ? 37.780 0.696 55.936 1.00 71.41 148 THR B CA 1
ATOM 3358 C C . THR B 1 148 ? 38.525 1.579 54.939 1.00 76.68 148 THR B C 1
ATOM 3359 O O . THR B 1 148 ? 39.354 2.400 55.332 1.00 77.34 148 THR B O 1
ATOM 3363 N N . ALA B 1 149 ? 38.226 1.410 53.653 1.00 75.42 149 ALA B N 1
ATOM 3364 C CA . ALA B 1 149 ? 38.852 2.227 52.612 1.00 75.38 149 ALA B CA 1
ATOM 3365 C C . ALA B 1 149 ? 38.396 3.681 52.720 1.00 78.68 149 ALA B C 1
ATOM 3366 O O . ALA B 1 149 ? 37.332 3.967 53.254 1.00 83.89 149 ALA B O 1
ATOM 3368 N N . PRO B 1 150 ? 39.204 4.611 52.208 1.00 89.15 150 PRO B N 1
ATOM 3369 C CA . PRO B 1 150 ? 38.946 6.047 52.364 1.00 85.63 150 PRO B CA 1
ATOM 3370 C C . PRO B 1 150 ? 38.056 6.617 51.261 1.00 98.12 150 PRO B C 1
ATOM 3371 O O . PRO B 1 150 ? 37.626 7.765 51.348 1.00 96.49 150 PRO B O 1
ATOM 3375 N N . THR B 1 151 ? 37.786 5.827 50.229 1.00 116.27 151 THR B N 1
ATOM 3376 C CA . THR B 1 151 ? 37.050 6.324 49.072 1.00 110.12 151 THR B CA 1
ATOM 3377 C C . THR B 1 151 ? 36.077 5.299 48.516 1.00 109.34 151 THR B C 1
ATOM 3378 O O . THR B 1 151 ? 36.230 4.087 48.722 1.00 103.50 151 THR B O 1
ATOM 3382 N N . GLY B 1 152 ? 35.086 5.798 47.789 1.00 99.75 152 GLY B N 1
ATOM 3383 C CA . GLY B 1 152 ? 34.092 4.933 47.196 1.00 102.33 152 GLY B CA 1
ATOM 3384 C C . GLY B 1 152 ? 33.126 4.504 48.266 1.00 101.40 152 GLY B C 1
ATOM 3385 O O . GLY B 1 152 ? 32.811 5.280 49.166 1.00 106.34 152 GLY B O 1
ATOM 3386 N N . HIS B 1 153 ? 32.664 3.265 48.189 1.00 89.50 153 HIS B N 1
ATOM 3387 C CA . HIS B 1 153 ? 31.704 2.785 49.169 1.00 94.49 153 HIS B CA 1
ATOM 3388 C C . HIS B 1 153 ? 32.446 2.296 50.394 1.00 86.93 153 HIS B C 1
ATOM 3389 O O . HIS B 1 153 ? 33.002 1.204 50.389 1.00 80.95 153 HIS B O 1
ATOM 3396 N N . THR B 1 154 ? 32.475 3.118 51.438 1.00 105.39 154 THR B N 1
ATOM 3397 C CA . THR B 1 154 ? 33.272 2.805 52.627 1.00 99.11 154 THR B CA 1
ATOM 3398 C C . THR B 1 154 ? 32.684 1.629 53.407 1.00 93.38 154 THR B C 1
ATOM 3399 O O . THR B 1 154 ? 33.311 1.093 54.327 1.00 84.03 154 THR B O 1
ATOM 3403 N N . LEU B 1 155 ? 31.484 1.215 53.012 1.00 95.74 155 LEU B N 1
ATOM 3404 C CA . LEU B 1 155 ? 30.776 0.178 53.747 1.00 86.66 155 LEU B CA 1
ATOM 3405 C C . LEU B 1 155 ? 30.600 -1.127 52.988 1.00 84.47 155 LEU B C 1
ATOM 3406 O O . LEU B 1 155 ? 29.775 -1.943 53.390 1.00 83.54 155 LEU B O 1
ATOM 3411 N N . ARG B 1 156 ? 31.372 -1.337 51.919 1.00 83.75 156 ARG B N 1
ATOM 3412 C CA . ARG B 1 156 ? 31.184 -2.532 51.103 1.00 80.59 156 ARG B CA 1
ATOM 3413 C C . ARG B 1 156 ? 31.187 -3.757 51.984 1.00 84.83 156 ARG B C 1
ATOM 3414 O O . ARG B 1 156 ? 30.413 -4.683 51.768 1.00 94.98 156 ARG B O 1
ATOM 3422 N N . PHE B 1 157 ? 32.062 -3.767 52.977 1.00 76.52 157 PHE B N 1
ATOM 3423 C CA . PHE B 1 157 ? 32.264 -4.973 53.760 1.00 79.48 157 PHE B CA 1
ATOM 3424 C C . PHE B 1 157 ? 31.008 -5.385 54.507 1.00 79.25 157 PHE B C 1
ATOM 3425 O O . PHE B 1 157 ? 30.615 -6.544 54.471 1.00 80.21 157 PHE B O 1
ATOM 3433 N N . LEU B 1 158 ? 30.390 -4.433 55.196 1.00 95.40 158 LEU B N 1
ATOM 3434 C CA . LEU B 1 158 ? 29.186 -4.709 55.966 1.00 95.68 158 LEU B CA 1
ATOM 3435 C C . LEU B 1 158 ? 28.027 -5.084 55.051 1.00 99.23 158 LEU B C 1
ATOM 3436 O O . LEU B 1 158 ? 27.024 -5.623 55.504 1.00 107.13 158 LEU B O 1
ATOM 3441 N N . ASN B 1 159 ? 28.172 -4.799 53.763 1.00 78.08 159 ASN B N 1
ATOM 3442 C CA . ASN B 1 159 ? 27.117 -5.058 52.802 1.00 83.06 159 ASN B CA 1
ATOM 3443 C C . ASN B 1 159 ? 27.263 -6.396 52.077 1.00 87.88 159 ASN B C 1
ATOM 3444 O O . ASN B 1 159 ? 26.411 -6.773 51.266 1.00 89.56 159 ASN B O 1
ATOM 3449 N N . PHE B 1 160 ? 28.328 -7.130 52.370 1.00 97.35 160 PHE B N 1
ATOM 3450 C CA . PHE B 1 160 ? 28.610 -8.336 51.587 1.00 97.74 160 PHE B CA 1
ATOM 3451 C C . PHE B 1 160 ? 27.562 -9.455 51.717 1.00 99.84 160 PHE B C 1
ATOM 3452 O O . PHE B 1 160 ? 27.309 -10.172 50.751 1.00 101.65 160 PHE B O 1
ATOM 3460 N N . PRO B 1 161 ? 26.940 -9.600 52.897 1.00 88.30 161 PRO B N 1
ATOM 3461 C CA . PRO B 1 161 ? 25.883 -10.606 53.006 1.00 88.20 161 PRO B CA 1
ATOM 3462 C C . PRO B 1 161 ? 24.725 -10.246 52.102 1.00 95.36 161 PRO B C 1
ATOM 3463 O O . PRO B 1 161 ? 24.153 -11.121 51.456 1.00 101.65 161 PRO B O 1
ATOM 3467 N N . THR B 1 162 ? 24.387 -8.965 52.054 1.00 94.02 162 THR B N 1
ATOM 3468 C CA . THR B 1 162 ? 23.319 -8.516 51.178 1.00 93.71 162 THR B CA 1
ATOM 3469 C C . THR B 1 162 ? 23.597 -8.934 49.742 1.00 97.80 162 THR B C 1
ATOM 3470 O O . THR B 1 162 ? 22.749 -9.552 49.100 1.00 104.64 162 THR B O 1
ATOM 3474 N N . VAL B 1 163 ? 24.783 -8.604 49.237 1.00 87.82 163 VAL B N 1
ATOM 3475 C CA . VAL B 1 163 ? 25.117 -8.934 47.856 1.00 84.74 163 VAL B CA 1
ATOM 3476 C C . VAL B 1 163 ? 25.055 -10.437 47.627 1.00 91.01 163 VAL B C 1
ATOM 3477 O O . VAL B 1 163 ? 24.573 -10.889 46.597 1.00 98.26 163 VAL B O 1
ATOM 3481 N N . LEU B 1 164 ? 25.543 -11.219 48.582 1.00 92.48 164 LEU B N 1
ATOM 3482 C CA . LEU B 1 164 ? 25.511 -12.663 48.418 1.00 93.82 164 LEU B CA 1
ATOM 3483 C C . LEU B 1 164 ? 24.069 -13.149 48.345 1.00 102.12 164 LEU B C 1
ATOM 3484 O O . LEU B 1 164 ? 23.702 -13.906 47.446 1.00 106.88 164 LEU B O 1
ATOM 3489 N N . GLU B 1 165 ? 23.249 -12.694 49.287 1.00 100.88 165 GLU B N 1
ATOM 3490 C CA . GLU B 1 165 ? 21.860 -13.141 49.367 1.00 109.09 165 GLU B CA 1
ATOM 3491 C C . GLU B 1 165 ? 21.062 -12.888 48.082 1.00 114.11 165 GLU B C 1
ATOM 3492 O O . GLU B 1 165 ? 20.168 -13.666 47.754 1.00 120.31 165 GLU B O 1
ATOM 3498 N N . LYS B 1 166 ? 21.376 -11.806 47.365 1.00 114.74 166 LYS B N 1
ATOM 3499 C CA . LYS B 1 166 ? 20.749 -11.545 46.067 1.00 111.26 166 LYS B CA 1
ATOM 3500 C C . LYS B 1 166 ? 21.148 -12.639 45.098 1.00 117.34 166 LYS B C 1
ATOM 3501 O O . LYS B 1 166 ? 20.297 -13.258 44.468 1.00 128.75 166 LYS B O 1
ATOM 3507 N N . ALA B 1 167 ? 22.451 -12.864 44.979 1.00 107.72 167 ALA B N 1
ATOM 3508 C CA . ALA B 1 167 ? 22.979 -13.890 44.094 1.00 107.93 167 ALA B CA 1
ATOM 3509 C C . ALA B 1 167 ? 22.367 -15.257 44.384 1.00 117.00 167 ALA B C 1
ATOM 3510 O O . ALA B 1 167 ? 22.137 -16.044 43.469 1.00 124.88 167 ALA B O 1
ATOM 3512 N N . LEU B 1 168 ? 22.104 -15.544 45.655 1.00 129.48 168 LEU B N 1
ATOM 3513 C CA . LEU B 1 168 ? 21.506 -16.825 46.018 1.00 133.15 168 LEU B CA 1
ATOM 3514 C C . LEU B 1 168 ? 20.039 -16.901 45.608 1.00 145.64 168 LEU B C 1
ATOM 3515 O O . LEU B 1 168 ? 19.494 -17.986 45.413 1.00 153.67 168 LEU B O 1
ATOM 3520 N N . GLY B 1 169 ? 19.401 -15.743 45.483 1.00 110.68 169 GLY B N 1
ATOM 3521 C CA . GLY B 1 169 ? 18.032 -15.688 45.008 1.00 115.38 169 GLY B CA 1
ATOM 3522 C C . GLY B 1 169 ? 17.959 -15.941 43.513 1.00 116.65 169 GLY B C 1
ATOM 3523 O O . GLY B 1 169 ? 16.999 -16.528 43.019 1.00 121.80 169 GLY B O 1
ATOM 3524 N N . LYS B 1 170 ? 18.985 -15.498 42.795 1.00 90.75 170 LYS B N 1
ATOM 3525 C CA . LYS B 1 170 ? 19.057 -15.689 41.359 1.00 91.36 170 LYS B CA 1
ATOM 3526 C C . LYS B 1 170 ? 19.456 -17.125 41.021 1.00 98.00 170 LYS B C 1
ATOM 3527 O O . LYS B 1 170 ? 19.126 -17.634 39.957 1.00 107.00 170 LYS B O 1
ATOM 3533 N N . LEU B 1 171 ? 20.164 -17.780 41.932 1.00 119.23 171 LEU B N 1
ATOM 3534 C CA . LEU B 1 171 ? 20.621 -19.149 41.704 1.00 122.34 171 LEU B CA 1
ATOM 3535 C C . LEU B 1 171 ? 19.579 -20.205 42.072 1.00 136.89 171 LEU B C 1
ATOM 3536 O O . LEU B 1 171 ? 19.612 -21.320 41.544 1.00 144.97 171 LEU B O 1
ATOM 3541 N N . GLY B 1 172 ? 18.673 -19.860 42.986 1.00 162.78 172 GLY B N 1
ATOM 3542 C CA . GLY B 1 172 ? 17.650 -20.784 43.453 1.00 167.21 172 GLY B CA 1
ATOM 3543 C C . GLY B 1 172 ? 16.742 -21.244 42.330 1.00 176.52 172 GLY B C 1
ATOM 3544 O O . GLY B 1 172 ? 16.354 -22.415 42.271 1.00 179.96 172 GLY B O 1
ATOM 3545 N N . GLY B 1 173 ? 16.413 -20.316 41.433 1.00 179.57 173 GLY B N 1
ATOM 3546 C CA . GLY B 1 173 ? 15.550 -20.598 40.296 1.00 180.94 173 GLY B CA 1
ATOM 3547 C C . GLY B 1 173 ? 16.256 -21.326 39.166 1.00 182.85 173 GLY B C 1
ATOM 3548 O O . GLY B 1 173 ? 15.603 -21.813 38.237 1.00 183.54 173 GLY B O 1
ATOM 3549 N N . LEU B 1 174 ? 17.586 -21.396 39.247 1.00 198.88 174 LEU B N 1
ATOM 3550 C CA . LEU B 1 174 ? 18.399 -22.109 38.259 1.00 196.29 174 LEU B CA 1
ATOM 3551 C C . LEU B 1 174 ? 18.392 -23.622 38.480 1.00 204.40 174 LEU B C 1
ATOM 3552 O O . LEU B 1 174 ? 18.474 -24.103 39.621 1.00 200.20 174 LEU B O 1
ATOM 3557 N N . SER B 1 175 ? 18.309 -24.358 37.372 1.00 210.41 175 SER B N 1
ATOM 3558 C CA . SER B 1 175 ? 18.288 -25.816 37.390 1.00 215.87 175 SER B CA 1
ATOM 3559 C C . SER B 1 175 ? 19.620 -26.366 37.884 1.00 211.36 175 SER B C 1
ATOM 3560 O O . SER B 1 175 ? 20.443 -25.627 38.433 1.00 208.66 175 SER B O 1
ATOM 3563 N N . SER B 1 176 ? 19.832 -27.665 37.684 1.00 232.93 176 SER B N 1
ATOM 3564 C CA . SER B 1 176 ? 21.130 -28.272 37.971 1.00 234.96 176 SER B CA 1
ATOM 3565 C C . SER B 1 176 ? 22.173 -27.653 37.038 1.00 236.25 176 SER B C 1
ATOM 3566 O O . SER B 1 176 ? 22.041 -26.490 36.652 1.00 234.38 176 SER B O 1
ATOM 3569 N N . ARG B 1 177 ? 23.199 -28.425 36.679 1.00 214.42 177 ARG B N 1
ATOM 3570 C CA . ARG B 1 177 ? 24.251 -27.969 35.759 1.00 214.34 177 ARG B CA 1
ATOM 3571 C C . ARG B 1 177 ? 25.008 -26.732 36.252 1.00 210.48 177 ARG B C 1
ATOM 3572 O O . ARG B 1 177 ? 26.074 -26.399 35.733 1.00 211.48 177 ARG B O 1
ATOM 3580 N N . PHE B 1 178 ? 24.447 -26.048 37.242 1.00 206.98 178 PHE B N 1
ATOM 3581 C CA . PHE B 1 178 ? 25.150 -24.978 37.940 1.00 200.05 178 PHE B CA 1
ATOM 3582 C C . PHE B 1 178 ? 25.697 -25.554 39.238 1.00 196.18 178 PHE B C 1
ATOM 3583 O O . PHE B 1 178 ? 26.234 -24.828 40.076 1.00 190.68 178 PHE B O 1
ATOM 3591 N N . GLY B 1 179 ? 25.532 -26.865 39.397 1.00 160.44 179 GLY B N 1
ATOM 3592 C CA . GLY B 1 179 ? 26.103 -27.591 40.515 1.00 157.19 179 GLY B CA 1
ATOM 3593 C C . GLY B 1 179 ? 27.550 -27.207 40.765 1.00 157.33 179 GLY B C 1
ATOM 3594 O O . GLY B 1 179 ? 27.941 -26.978 41.908 1.00 159.83 179 GLY B O 1
ATOM 3595 N N . PRO B 1 180 ? 28.361 -27.146 39.696 1.00 200.38 180 PRO B N 1
ATOM 3596 C CA . PRO B 1 180 ? 29.745 -26.661 39.798 1.00 199.44 180 PRO B CA 1
ATOM 3597 C C . PRO B 1 180 ? 29.909 -25.327 40.550 1.00 195.94 180 PRO B C 1
ATOM 3598 O O . PRO B 1 180 ? 30.687 -25.269 41.510 1.00 191.48 180 PRO B O 1
ATOM 3602 N N . MET B 1 181 ? 29.199 -24.279 40.130 1.00 161.98 181 MET B N 1
ATOM 3603 C CA . MET B 1 181 ? 29.401 -22.953 40.717 1.00 155.71 181 MET B CA 1
ATOM 3604 C C . MET B 1 181 ? 28.750 -22.795 42.095 1.00 154.22 181 MET B C 1
ATOM 3605 O O . MET B 1 181 ? 29.284 -22.098 42.956 1.00 151.26 181 MET B O 1
ATOM 3610 N N . ILE B 1 182 ? 27.602 -23.437 42.300 1.00 182.67 182 ILE B N 1
ATOM 3611 C CA . ILE B 1 182 ? 26.962 -23.450 43.614 1.00 179.03 182 ILE B CA 1
ATOM 3612 C C . ILE B 1 182 ? 27.873 -24.119 44.646 1.00 183.82 182 ILE B C 1
ATOM 3613 O O . ILE B 1 182 ? 28.069 -23.590 45.743 1.00 182.42 182 ILE B O 1
ATOM 3618 N N . ASN B 1 183 ? 28.424 -25.280 44.284 1.00 190.76 183 ASN B N 1
ATOM 3619 C CA . ASN B 1 183 ? 29.389 -25.992 45.128 1.00 187.64 183 ASN B CA 1
ATOM 3620 C C . ASN B 1 183 ? 30.700 -25.223 45.250 1.00 181.92 183 ASN B C 1
ATOM 3621 O O . ASN B 1 183 ? 31.402 -25.333 46.257 1.00 180.15 183 ASN B O 1
ATOM 3626 N N . GLN B 1 184 ? 31.017 -24.445 44.217 1.00 152.04 184 GLN B N 1
ATOM 3627 C CA . GLN B 1 184 ? 32.239 -23.654 44.186 1.00 150.52 184 GLN B CA 1
ATOM 3628 C C . GLN B 1 184 ? 32.144 -22.444 45.120 1.00 147.54 184 GLN B C 1
ATOM 3629 O O . GLN B 1 184 ? 33.110 -22.101 45.807 1.00 142.48 184 GLN B O 1
ATOM 3635 N N . MET B 1 185 ? 30.978 -21.799 45.137 1.00 166.68 185 MET B N 1
ATOM 3636 C CA . MET B 1 185 ? 30.699 -20.712 46.077 1.00 159.26 185 MET B CA 1
ATOM 3637 C C . MET B 1 185 ? 30.681 -21.226 47.517 1.00 164.44 185 MET B C 1
ATOM 3638 O O . MET B 1 185 ? 31.227 -20.590 48.426 1.00 161.44 185 MET B O 1
ATOM 3643 N N . GLY B 1 186 ? 30.037 -22.378 47.711 1.00 185.05 186 GLY B N 1
ATOM 3644 C CA . GLY B 1 186 ? 29.872 -22.976 49.025 1.00 180.68 186 GLY B CA 1
ATOM 3645 C C . GLY B 1 186 ? 31.164 -23.211 49.790 1.00 181.55 186 GLY B C 1
ATOM 3646 O O . GLY B 1 186 ? 31.178 -23.104 51.020 1.00 180.83 186 GLY B O 1
ATOM 3647 N N . SER B 1 187 ? 32.245 -23.527 49.076 1.00 141.27 187 SER B N 1
ATOM 3648 C CA . SER B 1 187 ? 33.514 -23.843 49.727 1.00 140.13 187 SER B CA 1
ATOM 3649 C C . SER B 1 187 ? 34.272 -22.591 50.172 1.00 139.64 187 SER B C 1
ATOM 3650 O O . SER B 1 187 ? 34.904 -22.586 51.232 1.00 142.11 187 SER B O 1
ATOM 3653 N N . ILE B 1 188 ? 34.202 -21.528 49.378 1.00 144.43 188 ILE B N 1
ATOM 3654 C CA . ILE B 1 188 ? 34.902 -20.295 49.730 1.00 143.17 188 ILE B CA 1
ATOM 3655 C C . ILE B 1 188 ? 34.260 -19.595 50.936 1.00 142.77 188 ILE B C 1
ATOM 3656 O O . ILE B 1 188 ? 34.873 -18.717 51.549 1.00 140.66 188 ILE B O 1
ATOM 3661 N N . MET B 1 189 ? 33.032 -19.995 51.270 1.00 159.74 189 MET B N 1
ATOM 3662 C CA . MET B 1 189 ? 32.338 -19.498 52.463 1.00 153.57 189 MET B CA 1
ATOM 3663 C C . MET B 1 189 ? 32.513 -20.450 53.647 1.00 158.28 189 MET B C 1
ATOM 3664 O O . MET B 1 189 ? 32.928 -20.030 54.724 1.00 154.62 189 MET B O 1
ATOM 3669 N N . GLY B 1 190 ? 32.187 -21.727 53.440 1.00 142.47 190 GLY B N 1
ATOM 3670 C CA . GLY B 1 190 ? 32.260 -22.733 54.490 1.00 133.33 190 GLY B CA 1
ATOM 3671 C C . GLY B 1 190 ? 31.677 -24.085 54.101 1.00 135.51 190 GLY B C 1
ATOM 3672 O O . GLY B 1 190 ? 30.476 -24.336 54.252 1.00 130.26 190 GLY B O 1
ATOM 3673 N N . GLN B 1 196 ? 27.096 -32.249 52.327 1.00 184.11 196 GLN B N 1
ATOM 3674 C CA . GLN B 1 196 ? 27.777 -32.106 51.047 1.00 188.16 196 GLN B CA 1
ATOM 3675 C C . GLN B 1 196 ? 26.772 -32.313 49.924 1.00 195.66 196 GLN B C 1
ATOM 3676 O O . GLN B 1 196 ? 26.026 -33.293 49.932 1.00 197.20 196 GLN B O 1
ATOM 3682 N N . ASP B 1 197 ? 26.737 -31.380 48.975 1.00 244.58 197 ASP B N 1
ATOM 3683 C CA . ASP B 1 197 ? 25.842 -31.479 47.817 1.00 248.83 197 ASP B CA 1
ATOM 3684 C C . ASP B 1 197 ? 24.366 -31.233 48.173 1.00 249.26 197 ASP B C 1
ATOM 3685 O O . ASP B 1 197 ? 24.058 -30.734 49.262 1.00 244.22 197 ASP B O 1
ATOM 3690 N N . LEU B 1 198 ? 23.474 -31.593 47.244 1.00 189.60 198 LEU B N 1
ATOM 3691 C CA . LEU B 1 198 ? 22.019 -31.442 47.391 1.00 184.08 198 LEU B CA 1
ATOM 3692 C C . LEU B 1 198 ? 21.560 -30.002 47.121 1.00 184.67 198 LEU B C 1
ATOM 3693 O O . LEU B 1 198 ? 22.361 -29.151 46.726 1.00 177.75 198 LEU B O 1
ATOM 3698 N N . PHE B 1 199 ? 20.268 -29.738 47.315 1.00 237.39 199 PHE B N 1
ATOM 3699 C CA . PHE B 1 199 ? 19.755 -28.367 47.289 1.00 236.10 199 PHE B CA 1
ATOM 3700 C C . PHE B 1 199 ? 19.958 -27.743 48.675 1.00 232.56 199 PHE B C 1
ATOM 3701 O O . PHE B 1 199 ? 19.988 -26.517 48.823 1.00 229.43 199 PHE B O 1
ATOM 3709 N N . GLY B 1 200 ? 20.112 -28.598 49.684 1.00 205.42 200 GLY B N 1
ATOM 3710 C CA . GLY B 1 200 ? 20.351 -28.147 51.044 1.00 200.27 200 GLY B CA 1
ATOM 3711 C C . GLY B 1 200 ? 21.594 -27.280 51.189 1.00 198.82 200 GLY B C 1
ATOM 3712 O O . GLY B 1 200 ? 21.583 -26.293 51.932 1.00 197.67 200 GLY B O 1
ATOM 3713 N N . LYS B 1 201 ? 22.666 -27.649 50.485 1.00 169.20 201 LYS B N 1
ATOM 3714 C CA . LYS B 1 201 ? 23.918 -26.891 50.513 1.00 161.35 201 LYS B CA 1
ATOM 3715 C C . LYS B 1 201 ? 23.712 -25.490 49.945 1.00 152.59 201 LYS B C 1
ATOM 3716 O O . LYS B 1 201 ? 24.450 -24.559 50.253 1.00 145.11 201 LYS B O 1
ATOM 3722 N N . MET B 1 202 ? 22.694 -25.368 49.106 1.00 168.16 202 MET B N 1
ATOM 3723 C CA . MET B 1 202 ? 22.239 -24.099 48.560 1.00 167.84 202 MET B CA 1
ATOM 3724 C C . MET B 1 202 ? 21.489 -23.283 49.629 1.00 163.42 202 MET B C 1
ATOM 3725 O O . MET B 1 202 ? 21.460 -22.052 49.587 1.00 157.35 202 MET B O 1
ATOM 3730 N N . GLU B 1 203 ? 20.892 -23.992 50.587 1.00 174.52 203 GLU B N 1
ATOM 3731 C CA . GLU B 1 203 ? 20.128 -23.405 51.692 1.00 175.43 203 GLU B CA 1
ATOM 3732 C C . GLU B 1 203 ? 20.955 -23.326 52.969 1.00 163.71 203 GLU B C 1
ATOM 3733 O O . GLU B 1 203 ? 20.498 -22.795 53.985 1.00 157.39 203 GLU B O 1
ATOM 3739 N N . SER B 1 204 ? 22.156 -23.890 52.926 1.00 127.49 204 SER B N 1
ATOM 3740 C CA . SER B 1 204 ? 23.001 -23.926 54.107 1.00 122.87 204 SER B CA 1
ATOM 3741 C C . SER B 1 204 ? 23.953 -22.740 54.063 1.00 113.37 204 SER B C 1
ATOM 3742 O O . SER B 1 204 ? 24.457 -22.301 55.093 1.00 109.70 204 SER B O 1
ATOM 3745 N N . MET B 1 205 ? 24.176 -22.214 52.862 1.00 142.31 205 MET B N 1
ATOM 3746 C CA . MET B 1 205 ? 24.862 -20.935 52.700 1.00 132.35 205 MET B CA 1
ATOM 3747 C C . MET B 1 205 ? 23.953 -19.843 53.224 1.00 130.28 205 MET B C 1
ATOM 3748 O O . MET B 1 205 ? 24.392 -18.955 53.949 1.00 128.15 205 MET B O 1
ATOM 3753 N N . ARG B 1 206 ? 22.680 -19.908 52.846 1.00 116.04 206 ARG B N 1
ATOM 3754 C CA . ARG B 1 206 ? 21.698 -18.948 53.336 1.00 114.70 206 ARG B CA 1
ATOM 3755 C C . ARG B 1 206 ? 21.782 -18.852 54.844 1.00 110.82 206 ARG B C 1
ATOM 3756 O O . ARG B 1 206 ? 21.529 -17.800 55.421 1.00 107.72 206 ARG B O 1
ATOM 3764 N N . ALA B 1 207 ? 22.132 -19.964 55.479 1.00 128.65 207 ALA B N 1
ATOM 3765 C CA . ALA B 1 207 ? 22.195 -20.019 56.934 1.00 130.46 207 ALA B CA 1
ATOM 3766 C C . ALA B 1 207 ? 23.497 -19.416 57.404 1.00 122.55 207 ALA B C 1
ATOM 3767 O O . ALA B 1 207 ? 23.563 -18.837 58.484 1.00 122.83 207 ALA B O 1
ATOM 3769 N N . ASN B 1 208 ? 24.532 -19.558 56.583 1.00 131.94 208 ASN B N 1
ATOM 3770 C CA . ASN B 1 208 ? 25.823 -18.960 56.878 1.00 132.28 208 ASN B CA 1
ATOM 3771 C C . ASN B 1 208 ? 25.733 -17.446 56.755 1.00 130.56 208 ASN B C 1
ATOM 3772 O O . ASN B 1 208 ? 26.212 -16.709 57.617 1.00 131.51 208 ASN B O 1
ATOM 3777 N N . ILE B 1 209 ? 25.113 -16.986 55.676 1.00 116.68 209 ILE B N 1
ATOM 3778 C CA . ILE B 1 209 ? 24.887 -15.563 55.482 1.00 106.48 209 ILE B CA 1
ATOM 3779 C C . ILE B 1 209 ? 24.064 -15.001 56.626 1.00 109.53 209 ILE B C 1
ATOM 3780 O O . ILE B 1 209 ? 24.451 -14.018 57.255 1.00 110.71 209 ILE B O 1
ATOM 3785 N N . SER B 1 210 ? 22.919 -15.623 56.889 1.00 111.74 210 SER B N 1
ATOM 3786 C CA . SER B 1 210 ? 22.046 -15.173 57.968 1.00 112.68 210 SER B CA 1
ATOM 3787 C C . SER B 1 210 ? 22.835 -15.012 59.265 1.00 110.43 210 SER B C 1
ATOM 3788 O O . SER B 1 210 ? 22.543 -14.136 60.069 1.00 106.80 210 SER B O 1
ATOM 3791 N N . GLU B 1 211 ? 23.842 -15.861 59.456 1.00 100.02 211 GLU B N 1
ATOM 3792 C CA . GLU B 1 211 ? 24.670 -15.810 60.654 1.00 99.89 211 GLU B CA 1
ATOM 3793 C C . GLU B 1 211 ? 25.476 -14.526 60.719 1.00 91.64 211 GLU B C 1
ATOM 3794 O O . GLU B 1 211 ? 25.456 -13.825 61.729 1.00 91.39 211 GLU B O 1
ATOM 3800 N N . VAL B 1 212 ? 26.195 -14.228 59.645 1.00 99.52 212 VAL B N 1
ATOM 3801 C CA . VAL B 1 212 ? 26.999 -13.021 59.591 1.00 89.04 212 VAL B CA 1
ATOM 3802 C C . VAL B 1 212 ? 26.119 -11.801 59.846 1.00 91.86 212 VAL B C 1
ATOM 3803 O O . VAL B 1 212 ? 26.402 -11.000 60.738 1.00 93.02 212 VAL B O 1
ATOM 3807 N N . ASN B 1 213 ? 25.041 -11.673 59.076 1.00 90.51 213 ASN B N 1
ATOM 3808 C CA . ASN B 1 213 ? 24.078 -10.591 59.282 1.00 92.61 213 ASN B CA 1
ATOM 3809 C C . ASN B 1 213 ? 23.634 -10.386 60.744 1.00 98.11 213 ASN B C 1
ATOM 3810 O O . ASN B 1 213 ? 23.658 -9.263 61.248 1.00 93.55 213 ASN B O 1
ATOM 3815 N N . LYS B 1 214 ? 23.208 -11.468 61.401 1.00 124.33 214 LYS B N 1
ATOM 3816 C CA . LYS B 1 214 ? 22.834 -11.435 62.815 1.00 122.03 214 LYS B CA 1
ATOM 3817 C C . LYS B 1 214 ? 23.919 -10.757 63.651 1.00 122.23 214 LYS B C 1
ATOM 3818 O O . LYS B 1 214 ? 23.629 -9.860 64.448 1.00 123.84 214 LYS B O 1
ATOM 3824 N N . GLN B 1 215 ? 25.166 -11.193 63.478 1.00 109.03 215 GLN B N 1
ATOM 3825 C CA . GLN B 1 215 ? 26.262 -10.639 64.254 1.00 108.43 215 GLN B CA 1
ATOM 3826 C C . GLN B 1 215 ? 26.470 -9.174 63.928 1.00 103.26 215 GLN B C 1
ATOM 3827 O O . GLN B 1 215 ? 26.516 -8.350 64.826 1.00 108.67 215 GLN B O 1
ATOM 3833 N N . PHE B 1 216 ? 26.572 -8.844 62.648 1.00 86.88 216 PHE B N 1
ATOM 3834 C CA . PHE B 1 216 ? 26.783 -7.455 62.257 1.00 85.84 216 PHE B CA 1
ATOM 3835 C C . PHE B 1 216 ? 25.747 -6.537 62.884 1.00 90.50 216 PHE B C 1
ATOM 3836 O O . PHE B 1 216 ? 26.067 -5.438 63.349 1.00 87.37 216 PHE B O 1
ATOM 3844 N N . LYS B 1 217 ? 24.503 -7.003 62.897 1.00 96.33 217 LYS B N 1
ATOM 3845 C CA . LYS B 1 217 ? 23.372 -6.177 63.303 1.00 92.27 217 LYS B CA 1
ATOM 3846 C C . LYS B 1 217 ? 23.108 -6.207 64.811 1.00 105.24 217 LYS B C 1
ATOM 3847 O O . LYS B 1 217 ? 22.133 -5.614 65.281 1.00 107.05 217 LYS B O 1
ATOM 3853 N N . ASN B 1 218 ? 23.978 -6.883 65.562 1.00 84.38 218 ASN B N 1
ATOM 3854 C CA . ASN B 1 218 ? 23.780 -7.068 66.996 1.00 83.09 218 ASN B CA 1
ATOM 3855 C C . ASN B 1 218 ? 24.688 -6.187 67.843 1.00 82.40 218 ASN B C 1
ATOM 3856 O O . ASN B 1 218 ? 25.826 -6.538 68.090 1.00 91.48 218 ASN B O 1
ATOM 3861 N N . PRO B 1 219 ? 24.176 -5.048 68.317 1.00 81.10 219 PRO B N 1
ATOM 3862 C CA . PRO B 1 219 ? 24.946 -4.017 69.032 1.00 81.63 219 PRO B CA 1
ATOM 3863 C C . PRO B 1 219 ? 25.866 -4.523 70.136 1.00 88.87 219 PRO B C 1
ATOM 3864 O O . PRO B 1 219 ? 26.787 -3.805 70.518 1.00 84.52 219 PRO B O 1
ATOM 3868 N N . ASP B 1 220 ? 25.605 -5.714 70.663 1.00 104.74 220 ASP B N 1
ATOM 3869 C CA . ASP B 1 220 ? 26.431 -6.272 71.727 1.00 105.83 220 ASP B CA 1
ATOM 3870 C C . ASP B 1 220 ? 27.713 -6.818 71.126 1.00 106.28 220 ASP B C 1
ATOM 3871 O O . ASP B 1 220 ? 28.735 -6.928 71.810 1.00 109.25 220 ASP B O 1
ATOM 3876 N N . LEU B 1 221 ? 27.650 -7.160 69.840 1.00 104.52 221 LEU B N 1
ATOM 3877 C CA . LEU B 1 221 ? 28.761 -7.819 69.160 1.00 100.07 221 LEU B CA 1
ATOM 3878 C C . LEU B 1 221 ? 29.553 -6.913 68.220 1.00 100.44 221 LEU B C 1
ATOM 3879 O O . LEU B 1 221 ? 30.782 -6.949 68.224 1.00 105.57 221 LEU B O 1
ATOM 3884 N N . THR B 1 222 ? 28.866 -6.105 67.413 1.00 109.08 222 THR B N 1
ATOM 3885 C CA . THR B 1 222 ? 29.565 -5.215 66.467 1.00 107.17 222 THR B CA 1
ATOM 3886 C C . THR B 1 222 ? 29.000 -3.798 66.335 1.00 95.16 222 THR B C 1
ATOM 3887 O O . THR B 1 222 ? 27.817 -3.603 66.069 1.00 99.83 222 THR B O 1
ATOM 3891 N N . THR B 1 223 ? 29.879 -2.823 66.512 1.00 78.20 223 THR B N 1
ATOM 3892 C CA . THR B 1 223 ? 29.537 -1.420 66.376 1.00 80.58 223 THR B CA 1
ATOM 3893 C C . THR B 1 223 ? 30.498 -0.754 65.382 1.00 87.78 223 THR B C 1
ATOM 3894 O O . THR B 1 223 ? 31.469 -1.372 64.938 1.00 88.48 223 THR B O 1
ATOM 3898 N N . PHE B 1 224 ? 30.228 0.509 65.053 1.00 79.22 224 PHE B N 1
ATOM 3899 C CA . PHE B 1 224 ? 30.974 1.257 64.044 1.00 71.80 224 PHE B CA 1
ATOM 3900 C C . PHE B 1 224 ? 31.397 2.591 64.647 1.00 76.96 224 PHE B C 1
ATOM 3901 O O . PHE B 1 224 ? 30.654 3.183 65.428 1.00 80.86 224 PHE B O 1
ATOM 3909 N N . VAL B 1 225 ? 32.588 3.066 64.298 1.00 77.59 225 VAL B N 1
ATOM 3910 C CA . VAL B 1 225 ? 33.024 4.388 64.747 1.00 80.31 225 VAL B CA 1
ATOM 3911 C C . VAL B 1 225 ? 33.429 5.290 63.590 1.00 77.60 225 VAL B C 1
ATOM 3912 O O . VAL B 1 225 ? 34.317 4.964 62.822 1.00 77.33 225 VAL B O 1
ATOM 3916 N N . CYS B 1 226 ? 32.751 6.424 63.476 1.00 72.84 226 CYS B N 1
ATOM 3917 C CA . CYS B 1 226 ? 32.938 7.338 62.364 1.00 70.92 226 CYS B CA 1
ATOM 3918 C C . CYS B 1 226 ? 33.996 8.327 62.730 1.00 74.45 226 CYS B C 1
ATOM 3919 O O . CYS B 1 226 ? 34.023 8.806 63.846 1.00 79.72 226 CYS B O 1
ATOM 3922 N N . VAL B 1 227 ? 34.852 8.655 61.778 1.00 72.17 227 VAL B N 1
ATOM 3923 C CA . VAL B 1 227 ? 35.810 9.722 61.972 1.00 74.79 227 VAL B CA 1
ATOM 3924 C C . VAL B 1 227 ? 35.678 10.771 60.876 1.00 71.97 227 VAL B C 1
ATOM 3925 O O . VAL B 1 227 ? 35.379 10.462 59.736 1.00 71.49 227 VAL B O 1
ATOM 3929 N N . CYS B 1 228 ? 35.890 12.021 61.250 1.00 71.70 228 CYS B N 1
ATOM 3930 C CA . CYS B 1 228 ? 35.784 13.123 60.325 1.00 75.64 228 CYS B CA 1
ATOM 3931 C C . CYS B 1 228 ? 36.621 14.302 60.798 1.00 80.08 228 CYS B C 1
ATOM 3932 O O . CYS B 1 228 ? 37.299 14.223 61.814 1.00 85.15 228 CYS B O 1
ATOM 3935 N N . ILE B 1 229 ? 36.567 15.396 60.051 1.00 60.36 229 ILE B N 1
ATOM 3936 C CA . ILE B 1 229 ? 37.185 16.639 60.465 1.00 64.03 229 ILE B CA 1
ATOM 3937 C C . ILE B 1 229 ? 36.105 17.694 60.463 1.00 67.65 229 ILE B C 1
ATOM 3938 O O . ILE B 1 229 ? 35.047 17.490 59.893 1.00 73.40 229 ILE B O 1
ATOM 3943 N N . SER B 1 230 ? 36.358 18.815 61.118 1.00 78.64 230 SER B N 1
ATOM 3944 C CA . SER B 1 230 ? 35.314 19.805 61.335 1.00 75.07 230 SER B CA 1
ATOM 3945 C C . SER B 1 230 ? 35.213 20.775 60.164 1.00 86.34 230 SER B C 1
ATOM 3946 O O . SER B 1 230 ? 35.414 21.982 60.314 1.00 90.68 230 SER B O 1
ATOM 3949 N N . GLU B 1 231 ? 34.889 20.243 58.993 1.00 86.98 231 GLU B N 1
ATOM 3950 C CA . GLU B 1 231 ? 34.658 21.075 57.825 1.00 86.70 231 GLU B CA 1
ATOM 3951 C C . GLU B 1 231 ? 33.316 20.728 57.214 1.00 91.45 231 GLU B C 1
ATOM 3952 O O . GLU B 1 231 ? 32.683 19.741 57.589 1.00 94.47 231 GLU B O 1
ATOM 3958 N N . PHE B 1 232 ? 32.875 21.542 56.271 1.00 89.42 232 PHE B N 1
ATOM 3959 C CA . PHE B 1 232 ? 31.554 21.370 55.681 1.00 89.59 232 PHE B CA 1
ATOM 3960 C C . PHE B 1 232 ? 31.421 20.053 54.925 1.00 85.86 232 PHE B C 1
ATOM 3961 O O . PHE B 1 232 ? 30.531 19.249 55.200 1.00 83.07 232 PHE B O 1
ATOM 3969 N N . LEU B 1 233 ? 32.316 19.843 53.967 1.00 91.89 233 LEU B N 1
ATOM 3970 C CA . LEU B 1 233 ? 32.252 18.669 53.116 1.00 85.13 233 LEU B CA 1
ATOM 3971 C C . LEU B 1 233 ? 32.338 17.400 53.952 1.00 92.10 233 LEU B C 1
ATOM 3972 O O . LEU B 1 233 ? 31.636 16.432 53.679 1.00 93.25 233 LEU B O 1
ATOM 3977 N N . SER B 1 234 ? 33.191 17.401 54.973 1.00 89.21 234 SER B N 1
ATOM 3978 C CA . SER B 1 234 ? 33.368 16.211 55.790 1.00 76.71 234 SER B CA 1
ATOM 3979 C C . SER B 1 234 ? 32.160 15.935 56.660 1.00 81.79 234 SER B C 1
ATOM 3980 O O . SER B 1 234 ? 31.899 14.789 57.004 1.00 86.90 234 SER B O 1
ATOM 3983 N N . LEU B 1 235 ? 31.425 16.980 57.027 1.00 88.36 235 LEU B N 1
ATOM 3984 C CA . LEU B 1 235 ? 30.189 16.787 57.779 1.00 92.98 235 LEU B CA 1
ATOM 3985 C C . LEU B 1 235 ? 29.149 16.161 56.885 1.00 95.95 235 LEU B C 1
ATOM 3986 O O . LEU B 1 235 ? 28.466 15.221 57.277 1.00 97.75 235 LEU B O 1
ATOM 3991 N N . TYR B 1 236 ? 29.030 16.705 55.679 1.00 80.40 236 TYR B N 1
ATOM 3992 C CA . TYR B 1 236 ? 28.039 16.232 54.730 1.00 82.32 236 TYR B CA 1
ATOM 3993 C C . TYR B 1 236 ? 28.244 14.753 54.434 1.00 80.95 236 TYR B C 1
ATOM 3994 O O . TYR B 1 236 ? 27.346 13.958 54.648 1.00 84.79 236 TYR B O 1
ATOM 4003 N N . GLU B 1 237 ? 29.427 14.378 53.965 1.00 93.49 237 GLU B N 1
ATOM 4004 C CA . GLU B 1 237 ? 29.690 12.981 53.629 1.00 90.06 237 GLU B CA 1
ATOM 4005 C C . GLU B 1 237 ? 29.529 12.065 54.835 1.00 83.26 237 GLU B C 1
ATOM 4006 O O . GLU B 1 237 ? 29.237 10.883 54.689 1.00 87.30 237 GLU B O 1
ATOM 4012 N N . THR B 1 238 ? 29.718 12.619 56.024 1.00 70.25 238 THR B N 1
ATOM 4013 C CA . THR B 1 238 ? 29.632 11.837 57.246 1.00 71.98 238 THR B CA 1
ATOM 4014 C C . THR B 1 238 ? 28.185 11.552 57.609 1.00 80.12 238 THR B C 1
ATOM 4015 O O . THR B 1 238 ? 27.870 10.468 58.078 1.00 83.01 238 THR B O 1
ATOM 4019 N N . GLU B 1 239 ? 27.301 12.520 57.391 1.00 102.13 239 GLU B N 1
ATOM 4020 C CA . GLU B 1 239 ? 25.869 12.296 57.599 1.00 102.52 239 GLU B CA 1
ATOM 4021 C C . GLU B 1 239 ? 25.327 11.248 56.647 1.00 94.14 239 GLU B C 1
ATOM 4022 O O . GLU B 1 239 ? 24.558 10.389 57.046 1.00 95.62 239 GLU B O 1
ATOM 4028 N N . ARG B 1 240 ? 25.718 11.335 55.383 1.00 94.46 240 ARG B N 1
ATOM 4029 C CA . ARG B 1 240 ? 25.277 10.361 54.392 1.00 105.66 240 ARG B CA 1
ATOM 4030 C C . ARG B 1 240 ? 25.719 8.965 54.801 1.00 100.83 240 ARG B C 1
ATOM 4031 O O . ARG B 1 240 ? 25.065 7.970 54.488 1.00 103.10 240 ARG B O 1
ATOM 4039 N N . MET B 1 241 ? 26.827 8.902 55.526 1.00 94.05 241 MET B N 1
ATOM 4040 C CA . MET B 1 241 ? 27.368 7.627 55.954 1.00 86.10 241 MET B CA 1
ATOM 4041 C C . MET B 1 241 ? 26.608 7.092 57.154 1.00 86.57 241 MET B C 1
ATOM 4042 O O . MET B 1 241 ? 26.424 5.893 57.292 1.00 91.48 241 MET B O 1
ATOM 4047 N N . ILE B 1 242 ? 26.166 7.976 58.031 1.00 79.46 242 ILE B N 1
ATOM 4048 C CA . ILE B 1 242 ? 25.428 7.523 59.196 1.00 79.22 242 ILE B CA 1
ATOM 4049 C C . ILE B 1 242 ? 24.018 7.097 58.805 1.00 88.64 242 ILE B C 1
ATOM 4050 O O . ILE B 1 242 ? 23.455 6.169 59.388 1.00 89.66 242 ILE B O 1
ATOM 4055 N N . GLN B 1 243 ? 23.448 7.770 57.811 1.00 96.25 243 GLN B N 1
ATOM 4056 C CA . GLN B 1 243 ? 22.145 7.376 57.314 1.00 99.02 243 GLN B CA 1
ATOM 4057 C C . GLN B 1 243 ? 22.276 6.006 56.676 1.00 95.90 243 GLN B C 1
ATOM 4058 O O . GLN B 1 243 ? 21.519 5.092 57.003 1.00 105.30 243 GLN B O 1
ATOM 4064 N N . GLU B 1 244 ? 23.241 5.863 55.774 1.00 86.02 244 GLU B N 1
ATOM 4065 C CA . GLU B 1 244 ? 23.500 4.578 55.135 1.00 88.62 244 GLU B CA 1
ATOM 4066 C C . GLU B 1 244 ? 23.706 3.468 56.179 1.00 91.65 244 GLU B C 1
ATOM 4067 O O . GLU B 1 244 ? 23.371 2.304 55.943 1.00 92.16 244 GLU B O 1
ATOM 4073 N N . LEU B 1 245 ? 24.246 3.828 57.340 1.00 89.75 245 LEU B N 1
ATOM 4074 C CA . LEU B 1 245 ? 24.495 2.838 58.386 1.00 89.71 245 LEU B CA 1
ATOM 4075 C C . LEU B 1 245 ? 23.193 2.364 59.014 1.00 92.91 245 LEU B C 1
ATOM 4076 O O . LEU B 1 245 ? 22.880 1.176 58.962 1.00 97.59 245 LEU B O 1
ATOM 4081 N N . THR B 1 246 ? 22.436 3.286 59.602 1.00 87.97 246 THR B N 1
ATOM 4082 C CA . THR B 1 246 ? 21.166 2.918 60.213 1.00 96.97 246 THR B CA 1
ATOM 4083 C C . THR B 1 246 ? 20.330 2.118 59.208 1.00 89.61 246 THR B C 1
ATOM 4084 O O . THR B 1 246 ? 19.588 1.214 59.572 1.00 92.48 246 THR B O 1
ATOM 4088 N N . SER B 1 247 ? 20.480 2.446 57.936 1.00 87.41 247 SER B N 1
ATOM 4089 C CA . SER B 1 247 ? 19.842 1.691 56.872 1.00 89.47 247 SER B CA 1
ATOM 4090 C C . SER B 1 247 ? 20.352 0.244 56.811 1.00 94.55 247 SER B C 1
ATOM 4091 O O . SER B 1 247 ? 19.570 -0.689 56.641 1.00 93.81 247 SER B O 1
ATOM 4094 N N . TYR B 1 248 ? 21.664 0.065 56.949 1.00 91.10 248 TYR B N 1
ATOM 4095 C CA . TYR B 1 248 ? 22.266 -1.268 56.988 1.00 87.97 248 TYR B CA 1
ATOM 4096 C C . TYR B 1 248 ? 22.005 -1.949 58.346 1.00 90.89 248 TYR B C 1
ATOM 4097 O O . TYR B 1 248 ? 22.334 -3.125 58.565 1.00 89.93 248 TYR B O 1
ATOM 4106 N N . GLU B 1 249 ? 21.418 -1.188 59.259 1.00 97.71 249 GLU B N 1
ATOM 4107 C CA . GLU B 1 249 ? 21.099 -1.692 60.587 1.00 103.12 249 GLU B CA 1
ATOM 4108 C C . GLU B 1 249 ? 22.336 -1.968 61.442 1.00 102.22 249 GLU B C 1
ATOM 4109 O O . GLU B 1 249 ? 22.281 -2.758 62.375 1.00 107.88 249 GLU B O 1
ATOM 4115 N N . ILE B 1 250 ? 23.449 -1.322 61.125 1.00 82.97 250 ILE B N 1
ATOM 4116 C CA . ILE B 1 250 ? 24.662 -1.458 61.920 1.00 82.73 250 ILE B CA 1
ATOM 4117 C C . ILE B 1 250 ? 24.708 -0.390 63.010 1.00 82.83 250 ILE B C 1
ATOM 4118 O O . ILE B 1 250 ? 24.475 0.785 62.737 1.00 87.32 250 ILE B O 1
ATOM 4123 N N . ASP B 1 251 ? 25.007 -0.782 64.244 1.00 83.73 251 ASP B N 1
ATOM 4124 C CA . ASP B 1 251 ? 24.997 0.190 65.327 1.00 87.99 251 ASP B CA 1
ATOM 4125 C C . ASP B 1 251 ? 26.146 1.179 65.231 1.00 89.88 251 ASP B C 1
ATOM 4126 O O . ASP B 1 251 ? 27.242 0.828 64.792 1.00 91.56 251 ASP B O 1
ATOM 4131 N N . THR B 1 252 ? 25.909 2.412 65.667 1.00 89.03 252 THR B N 1
ATOM 4132 C CA . THR B 1 252 ? 26.989 3.390 65.734 1.00 86.47 252 THR B CA 1
ATOM 4133 C C . THR B 1 252 ? 26.740 4.451 66.793 1.00 92.04 252 THR B C 1
ATOM 4134 O O . THR B 1 252 ? 25.662 5.047 66.839 1.00 97.37 252 THR B O 1
ATOM 4138 N N . HIS B 1 253 ? 27.738 4.685 67.640 1.00 93.50 253 HIS B N 1
ATOM 4139 C CA . HIS B 1 253 ? 27.580 5.634 68.731 1.00 90.16 253 HIS B CA 1
ATOM 4140 C C . HIS B 1 253 ? 28.884 6.299 69.130 1.00 92.04 253 HIS B C 1
ATOM 4141 O O . HIS B 1 253 ? 29.013 6.789 70.248 1.00 96.66 253 HIS B O 1
ATOM 4148 N N . ASN B 1 254 ? 29.845 6.322 68.216 1.00 72.32 254 ASN B N 1
ATOM 4149 C CA . ASN B 1 254 ? 31.051 7.105 68.427 1.00 69.64 254 ASN B CA 1
ATOM 4150 C C . ASN B 1 254 ? 31.467 7.865 67.193 1.00 71.67 254 ASN B C 1
ATOM 4151 O O . ASN B 1 254 ? 31.308 7.385 66.080 1.00 74.49 254 ASN B O 1
ATOM 4156 N N . ILE B 1 255 ? 32.034 9.043 67.392 1.00 77.93 255 ILE B N 1
ATOM 4157 C CA . ILE B 1 255 ? 32.492 9.836 66.271 1.00 78.65 255 ILE B CA 1
ATOM 4158 C C . ILE B 1 255 ? 33.634 10.728 66.721 1.00 80.81 255 ILE B C 1
ATOM 4159 O O . ILE B 1 255 ? 33.455 11.576 67.577 1.00 87.59 255 ILE B O 1
ATOM 4164 N N . VAL B 1 256 ? 34.817 10.508 66.157 1.00 70.45 256 VAL B N 1
ATOM 4165 C CA . VAL B 1 256 ? 36.004 11.281 66.525 1.00 79.32 256 VAL B CA 1
ATOM 4166 C C . VAL B 1 256 ? 36.330 12.339 65.490 1.00 85.47 256 VAL B C 1
ATOM 4167 O O . VAL B 1 256 ? 36.383 12.053 64.293 1.00 89.49 256 VAL B O 1
ATOM 4171 N N . VAL B 1 257 ? 36.551 13.567 65.948 1.00 82.64 257 VAL B N 1
ATOM 4172 C CA . VAL B 1 257 ? 36.834 14.652 65.017 1.00 88.02 257 VAL B CA 1
ATOM 4173 C C . VAL B 1 257 ? 38.294 15.079 65.113 1.00 82.75 257 VAL B C 1
ATOM 4174 O O . VAL B 1 257 ? 38.750 15.535 66.150 1.00 92.80 257 VAL B O 1
ATOM 4178 N N . ASN B 1 258 ? 39.030 14.920 64.025 1.00 70.13 258 ASN B N 1
ATOM 4179 C CA . ASN B 1 258 ? 40.470 15.111 64.072 1.00 78.28 258 ASN B CA 1
ATOM 4180 C C . ASN B 1 258 ? 40.958 16.454 63.572 1.00 83.70 258 ASN B C 1
ATOM 4181 O O . ASN B 1 258 ? 40.189 17.331 63.204 1.00 87.43 258 ASN B O 1
ATOM 4186 N N . GLN B 1 259 ? 42.273 16.577 63.559 1.00 89.94 259 GLN B N 1
ATOM 4187 C CA . GLN B 1 259 ? 42.964 17.778 63.124 1.00 99.00 259 GLN B CA 1
ATOM 4188 C C . GLN B 1 259 ? 42.244 19.101 63.369 1.00 95.18 259 GLN B C 1
ATOM 4189 O O . GLN B 1 259 ? 42.403 20.046 62.602 1.00 96.77 259 GLN B O 1
ATOM 4195 N N . LEU B 1 260 ? 41.477 19.190 64.448 1.00 93.07 260 LEU B N 1
ATOM 4196 C CA . LEU B 1 260 ? 40.955 20.497 64.835 1.00 102.77 260 LEU B CA 1
ATOM 4197 C C . LEU B 1 260 ? 41.887 21.153 65.831 1.00 96.86 260 LEU B C 1
ATOM 4198 O O . LEU B 1 260 ? 42.463 20.483 66.677 1.00 104.41 260 LEU B O 1
ATOM 4203 N N . LEU B 1 261 ? 42.062 22.460 65.708 1.00 69.57 261 LEU B N 1
ATOM 4204 C CA . LEU B 1 261 ? 43.025 23.142 66.552 1.00 80.81 261 LEU B CA 1
ATOM 4205 C C . LEU B 1 261 ? 42.341 23.927 67.646 1.00 85.84 261 LEU B C 1
ATOM 4206 O O . LEU B 1 261 ? 41.586 24.856 67.374 1.00 83.72 261 LEU B O 1
ATOM 4211 N N . LEU B 1 262 ? 42.602 23.527 68.887 1.00 102.72 262 LEU B N 1
ATOM 4212 C CA . LEU B 1 262 ? 41.909 24.103 70.026 1.00 114.61 262 LEU B CA 1
ATOM 4213 C C . LEU B 1 262 ? 42.846 24.685 71.079 1.00 120.28 262 LEU B C 1
ATOM 4214 O O . LEU B 1 262 ? 42.961 24.165 72.182 1.00 115.12 262 LEU B O 1
ATOM 4219 N N . ASP B 1 263 ? 43.516 25.769 70.705 1.00 98.34 263 ASP B N 1
ATOM 4220 C CA . ASP B 1 263 ? 44.164 26.663 71.651 1.00 100.01 263 ASP B CA 1
ATOM 4221 C C . ASP B 1 263 ? 43.340 27.949 71.664 1.00 102.73 263 ASP B C 1
ATOM 4222 O O . ASP B 1 263 ? 43.436 28.760 70.744 1.00 105.42 263 ASP B O 1
ATOM 4227 N N . PRO B 1 264 ? 42.528 28.137 72.716 1.00 121.51 264 PRO B N 1
ATOM 4228 C CA . PRO B 1 264 ? 41.487 29.168 72.810 1.00 122.10 264 PRO B CA 1
ATOM 4229 C C . PRO B 1 264 ? 41.996 30.534 72.400 1.00 126.16 264 PRO B C 1
ATOM 4230 O O . PRO B 1 264 ? 41.326 31.266 71.670 1.00 124.59 264 PRO B O 1
ATOM 4234 N N . ASN B 1 265 ? 43.183 30.868 72.884 1.00 123.28 265 ASN B N 1
ATOM 4235 C CA . ASN B 1 265 ? 43.813 32.138 72.573 1.00 131.40 265 ASN B CA 1
ATOM 4236 C C . ASN B 1 265 ? 45.026 31.954 71.667 1.00 128.84 265 ASN B C 1
ATOM 4237 O O . ASN B 1 265 ? 46.164 31.853 72.132 1.00 125.84 265 ASN B O 1
ATOM 4242 N N . THR B 1 266 ? 44.770 31.901 70.366 1.00 114.70 266 THR B N 1
ATOM 4243 C CA . THR B 1 266 ? 45.838 31.743 69.394 1.00 116.10 266 THR B CA 1
ATOM 4244 C C . THR B 1 266 ? 46.078 33.067 68.674 1.00 114.35 266 THR B C 1
ATOM 4245 O O . THR B 1 266 ? 45.156 33.858 68.498 1.00 109.63 266 THR B O 1
ATOM 4249 N N . THR B 1 267 ? 47.321 33.305 68.268 1.00 136.73 267 THR B N 1
ATOM 4250 C CA . THR B 1 267 ? 47.725 34.616 67.768 1.00 138.17 267 THR B CA 1
ATOM 4251 C C . THR B 1 267 ? 47.855 34.673 66.252 1.00 139.64 267 THR B C 1
ATOM 4252 O O . THR B 1 267 ? 47.770 35.747 65.662 1.00 138.28 267 THR B O 1
ATOM 4256 N N . CYS B 1 268 ? 48.070 33.519 65.628 1.00 128.73 268 CYS B N 1
ATOM 4257 C CA . CYS B 1 268 ? 48.135 33.431 64.172 1.00 122.07 268 CYS B CA 1
ATOM 4258 C C . CYS B 1 268 ? 46.805 33.809 63.532 1.00 115.29 268 CYS B C 1
ATOM 4259 O O . CYS B 1 268 ? 45.778 33.194 63.814 1.00 116.64 268 CYS B O 1
ATOM 4262 N N . PRO B 1 269 ? 46.815 34.826 62.664 1.00 99.98 269 PRO B N 1
ATOM 4263 C CA . PRO B 1 269 ? 45.569 35.320 62.067 1.00 106.80 269 PRO B CA 1
ATOM 4264 C C . PRO B 1 269 ? 44.846 34.232 61.264 1.00 106.69 269 PRO B C 1
ATOM 4265 O O . PRO B 1 269 ? 43.611 34.179 61.269 1.00 96.06 269 PRO B O 1
ATOM 4269 N N . GLN B 1 270 ? 45.621 33.377 60.592 1.00 129.71 270 GLN B N 1
ATOM 4270 C CA . GLN B 1 270 ? 45.087 32.275 59.794 1.00 119.63 270 GLN B CA 1
ATOM 4271 C C . GLN B 1 270 ? 44.473 31.212 60.701 1.00 114.12 270 GLN B C 1
ATOM 4272 O O . GLN B 1 270 ? 43.313 30.846 60.540 1.00 114.34 270 GLN B O 1
ATOM 4278 N N . CYS B 1 271 ? 45.261 30.711 61.647 1.00 106.46 271 CYS B N 1
ATOM 4279 C CA . CYS B 1 271 ? 44.785 29.708 62.594 1.00 100.45 271 CYS B CA 1
ATOM 4280 C C . CYS B 1 271 ? 43.534 30.179 63.326 1.00 102.12 271 CYS B C 1
ATOM 4281 O O . CYS B 1 271 ? 42.701 29.374 63.742 1.00 94.46 271 CYS B O 1
ATOM 4284 N N . MET B 1 272 ? 43.410 31.489 63.492 1.00 109.24 272 MET B N 1
ATOM 4285 C CA . MET B 1 272 ? 42.229 32.049 64.123 1.00 110.89 272 MET B CA 1
ATOM 4286 C C . MET B 1 272 ? 41.019 31.871 63.217 1.00 110.11 272 MET B C 1
ATOM 4287 O O . MET B 1 272 ? 39.938 31.495 63.670 1.00 107.58 272 MET B O 1
ATOM 4292 N N . ALA B 1 273 ? 41.209 32.161 61.934 1.00 110.76 273 ALA B N 1
ATOM 4293 C CA . ALA B 1 273 ? 40.162 31.976 60.934 1.00 105.05 273 ALA B CA 1
ATOM 4294 C C . ALA B 1 273 ? 39.720 30.511 60.891 1.00 106.21 273 ALA B C 1
ATOM 4295 O O . ALA B 1 273 ? 38.531 30.212 61.042 1.00 97.34 273 ALA B O 1
ATOM 4297 N N . ARG B 1 274 ? 40.687 29.613 60.682 1.00 111.85 274 ARG B N 1
ATOM 4298 C CA . ARG B 1 274 ? 40.468 28.168 60.720 1.00 98.04 274 ARG B CA 1
ATOM 4299 C C . ARG B 1 274 ? 39.642 27.783 61.936 1.00 94.95 274 ARG B C 1
ATOM 4300 O O . ARG B 1 274 ? 38.579 27.194 61.814 1.00 89.46 274 ARG B O 1
ATOM 4308 N N . ARG B 1 275 ? 40.152 28.121 63.114 1.00 95.61 275 ARG B N 1
ATOM 4309 C CA . ARG B 1 275 ? 39.482 27.795 64.361 1.00 87.49 275 ARG B CA 1
ATOM 4310 C C . ARG B 1 275 ? 38.051 28.326 64.409 1.00 89.98 275 ARG B C 1
ATOM 4311 O O . ARG B 1 275 ? 37.168 27.682 64.970 1.00 90.99 275 ARG B O 1
ATOM 4319 N N . LYS B 1 276 ? 37.812 29.494 63.822 1.00 108.26 276 LYS B N 1
ATOM 4320 C CA . LYS B 1 276 ? 36.463 30.060 63.818 1.00 114.48 276 LYS B CA 1
ATOM 4321 C C . LYS B 1 276 ? 35.526 29.120 63.062 1.00 108.32 276 LYS B C 1
ATOM 4322 O O . LYS B 1 276 ? 34.541 28.626 63.615 1.00 105.42 276 LYS B O 1
ATOM 4328 N N . MET B 1 277 ? 35.849 28.873 61.794 1.00 105.13 277 MET B N 1
ATOM 4329 C CA . MET B 1 277 ? 35.098 27.930 60.967 1.00 101.43 277 MET B CA 1
ATOM 4330 C C . MET B 1 277 ? 34.921 26.610 61.689 1.00 94.90 277 MET B C 1
ATOM 4331 O O . MET B 1 277 ? 33.811 26.139 61.872 1.00 94.02 277 MET B O 1
ATOM 4336 N N . GLN B 1 278 ? 36.026 26.017 62.110 1.00 97.85 278 GLN B N 1
ATOM 4337 C CA . GLN B 1 278 ? 35.967 24.741 62.794 1.00 91.34 278 GLN B CA 1
ATOM 4338 C C . GLN B 1 278 ? 34.970 24.770 63.925 1.00 92.71 278 GLN B C 1
ATOM 4339 O O . GLN B 1 278 ? 34.127 23.885 64.035 1.00 99.04 278 GLN B O 1
ATOM 4345 N N . GLN B 1 279 ? 35.060 25.789 64.765 1.00 93.32 279 GLN B N 1
ATOM 4346 C CA . GLN B 1 279 ? 34.271 25.798 65.983 1.00 95.91 279 GLN B CA 1
ATOM 4347 C C . GLN B 1 279 ? 32.767 25.894 65.726 1.00 102.52 279 GLN B C 1
ATOM 4348 O O . GLN B 1 279 ? 31.975 25.465 66.568 1.00 101.30 279 GLN B O 1
ATOM 4354 N N . LYS B 1 280 ? 32.371 26.440 64.571 1.00 103.56 280 LYS B N 1
ATOM 4355 C CA . LYS B 1 280 ? 30.945 26.545 64.237 1.00 106.38 280 LYS B CA 1
ATOM 4356 C C . LYS B 1 280 ? 30.392 25.224 63.705 1.00 104.57 280 LYS B C 1
ATOM 4357 O O . LYS B 1 280 ? 29.204 24.945 63.843 1.00 108.31 280 LYS B O 1
ATOM 4363 N N . TYR B 1 281 ? 31.251 24.420 63.087 1.00 97.58 281 TYR B N 1
ATOM 4364 C CA . TYR B 1 281 ? 30.830 23.117 62.592 1.00 91.69 281 TYR B CA 1
ATOM 4365 C C . TYR B 1 281 ? 30.884 22.108 63.724 1.00 91.74 281 TYR B C 1
ATOM 4366 O O . TYR B 1 281 ? 30.041 21.223 63.817 1.00 93.47 281 TYR B O 1
ATOM 4375 N N . LEU B 1 282 ? 31.868 22.255 64.602 1.00 92.10 282 LEU B N 1
ATOM 4376 C CA . LEU B 1 282 ? 31.929 21.414 65.789 1.00 91.64 282 LEU B CA 1
ATOM 4377 C C . LEU B 1 282 ? 30.692 21.643 66.646 1.00 95.79 282 LEU B C 1
ATOM 4378 O O . LEU B 1 282 ? 30.243 20.741 67.351 1.00 99.43 282 LEU B O 1
ATOM 4383 N N . ALA B 1 283 ? 30.144 22.854 66.577 1.00 110.27 283 ALA B N 1
ATOM 4384 C CA . ALA B 1 283 ? 28.915 23.183 67.291 1.00 108.50 283 ALA B CA 1
ATOM 4385 C C . ALA B 1 283 ? 27.730 22.432 66.680 1.00 109.90 283 ALA B C 1
ATOM 4386 O O . ALA B 1 283 ? 26.875 21.914 67.395 1.00 109.30 283 ALA B O 1
ATOM 4388 N N . GLN B 1 284 ? 27.687 22.374 65.352 1.00 110.16 284 GLN B N 1
ATOM 4389 C CA . GLN B 1 284 ? 26.635 21.641 64.663 1.00 106.77 284 GLN B CA 1
ATOM 4390 C C . GLN B 1 284 ? 26.708 20.172 65.037 1.00 109.04 284 GLN B C 1
ATOM 4391 O O . GLN B 1 284 ? 25.690 19.556 65.336 1.00 114.27 284 GLN B O 1
ATOM 4397 N N . ILE B 1 285 ? 27.915 19.614 65.022 1.00 93.84 285 ILE B N 1
ATOM 4398 C CA . ILE B 1 285 ? 28.091 18.204 65.339 1.00 90.22 285 ILE B CA 1
ATOM 4399 C C . ILE B 1 285 ? 27.584 17.909 66.735 1.00 96.98 285 ILE B C 1
ATOM 4400 O O . ILE B 1 285 ? 26.769 17.006 66.940 1.00 103.01 285 ILE B O 1
ATOM 4405 N N . GLU B 1 286 ? 28.083 18.666 67.702 1.00 107.60 286 GLU B N 1
ATOM 4406 C CA . GLU B 1 286 ? 27.704 18.455 69.089 1.00 111.92 286 GLU B CA 1
ATOM 4407 C C . GLU B 1 286 ? 26.182 18.378 69.253 1.00 115.31 286 GLU B C 1
ATOM 4408 O O . GLU B 1 286 ? 25.673 17.635 70.095 1.00 117.87 286 GLU B O 1
ATOM 4414 N N . GLU B 1 287 ? 25.465 19.137 68.427 1.00 140.30 287 GLU B N 1
ATOM 4415 C CA . GLU B 1 287 ? 24.010 19.230 68.512 1.00 144.37 287 GLU B CA 1
ATOM 4416 C C . GLU B 1 287 ? 23.273 18.087 67.795 1.00 144.34 287 GLU B C 1
ATOM 4417 O O . GLU B 1 287 ? 22.354 17.495 68.357 1.00 151.37 287 GLU B O 1
ATOM 4423 N N . LEU B 1 288 ? 23.672 17.782 66.563 1.00 109.45 288 LEU B N 1
ATOM 4424 C CA . LEU B 1 288 ? 23.078 16.675 65.812 1.00 107.35 288 LEU B CA 1
ATOM 4425 C C . LEU B 1 288 ? 23.253 15.302 66.474 1.00 110.95 288 LEU B C 1
ATOM 4426 O O . LEU B 1 288 ? 22.443 14.395 66.259 1.00 110.16 288 LEU B O 1
ATOM 4431 N N . TYR B 1 289 ? 24.318 15.147 67.259 1.00 104.62 289 TYR B N 1
ATOM 4432 C CA . TYR B 1 289 ? 24.666 13.848 67.818 1.00 98.19 289 TYR B CA 1
ATOM 4433 C C . TYR B 1 289 ? 24.781 13.890 69.340 1.00 103.49 289 TYR B C 1
ATOM 4434 O O . TYR B 1 289 ? 25.863 13.741 69.906 1.00 96.47 289 TYR B O 1
ATOM 4443 N N . GLU B 1 290 ? 23.642 14.102 69.991 1.00 129.86 290 GLU B N 1
ATOM 4444 C CA . GLU B 1 290 ? 23.542 14.029 71.445 1.00 133.13 290 GLU B CA 1
ATOM 4445 C C . GLU B 1 290 ? 23.748 12.584 71.880 1.00 127.45 290 GLU B C 1
ATOM 4446 O O . GLU B 1 290 ? 24.244 12.323 72.972 1.00 124.72 290 GLU B O 1
ATOM 4452 N N . ASP B 1 291 ? 23.357 11.655 71.008 1.00 119.69 291 ASP B N 1
ATOM 4453 C CA . ASP B 1 291 ? 23.390 10.221 71.291 1.00 114.47 291 ASP B CA 1
ATOM 4454 C C . ASP B 1 291 ? 24.712 9.531 70.906 1.00 114.52 291 ASP B C 1
ATOM 4455 O O . ASP B 1 291 ? 24.801 8.303 70.922 1.00 115.14 291 ASP B O 1
ATOM 4460 N N . PHE B 1 292 ? 25.726 10.326 70.571 1.00 101.11 292 PHE B N 1
ATOM 4461 C CA . PHE B 1 292 ? 27.027 9.820 70.157 1.00 92.13 292 PHE B CA 1
ATOM 4462 C C . PHE B 1 292 ? 28.083 10.352 71.102 1.00 93.95 292 PHE B C 1
ATOM 4463 O O . PHE B 1 292 ? 28.049 11.526 71.452 1.00 101.21 292 PHE B O 1
ATOM 4471 N N . HIS B 1 293 ? 29.041 9.511 71.486 1.00 96.12 293 HIS B N 1
ATOM 4472 C CA . HIS B 1 293 ? 30.255 10.001 72.137 1.00 92.03 293 HIS B CA 1
ATOM 4473 C C . HIS B 1 293 ? 31.060 10.764 71.119 1.00 90.72 293 HIS B C 1
ATOM 4474 O O . HIS B 1 293 ? 31.682 10.166 70.247 1.00 95.24 293 HIS B O 1
ATOM 4481 N N . VAL B 1 294 ? 31.060 12.082 71.205 1.00 93.79 294 VAL B N 1
ATOM 4482 C CA . VAL B 1 294 ? 31.847 12.843 70.248 1.00 92.28 294 VAL B CA 1
ATOM 4483 C C . VAL B 1 294 ? 33.188 13.251 70.868 1.00 92.94 294 VAL B C 1
ATOM 4484 O O . VAL B 1 294 ? 33.247 14.081 71.773 1.00 103.93 294 VAL B O 1
ATOM 4488 N N . VAL B 1 295 ? 34.262 12.638 70.384 1.00 83.41 295 VAL B N 1
ATOM 4489 C CA . VAL B 1 295 ? 35.588 12.848 70.940 1.00 84.46 295 VAL B CA 1
ATOM 4490 C C . VAL B 1 295 ? 36.404 13.812 70.082 1.00 83.89 295 VAL B C 1
ATOM 4491 O O . VAL B 1 295 ? 36.512 13.637 68.869 1.00 83.77 295 VAL B O 1
ATOM 4495 N N . LYS B 1 296 ? 36.979 14.833 70.712 1.00 95.88 296 LYS B N 1
ATOM 4496 C CA . LYS B 1 296 ? 37.730 15.848 69.977 1.00 95.95 296 LYS B CA 1
ATOM 4497 C C . LYS B 1 296 ? 39.218 15.708 70.212 1.00 97.72 296 LYS B C 1
ATOM 4498 O O . LYS B 1 296 ? 39.654 15.643 71.352 1.00 106.73 296 LYS B O 1
ATOM 4504 N N . VAL B 1 297 ? 39.984 15.649 69.123 1.00 81.10 297 VAL B N 1
ATOM 4505 C CA . VAL B 1 297 ? 41.441 15.494 69.170 1.00 86.95 297 VAL B CA 1
ATOM 4506 C C . VAL B 1 297 ? 42.135 16.502 68.265 1.00 88.78 297 VAL B C 1
ATOM 4507 O O . VAL B 1 297 ? 41.627 16.824 67.197 1.00 91.27 297 VAL B O 1
ATOM 4511 N N . PRO B 1 298 ? 43.306 16.994 68.690 1.00 85.87 298 PRO B N 1
ATOM 4512 C CA . PRO B 1 298 ? 43.968 18.150 68.076 1.00 88.48 298 PRO B CA 1
ATOM 4513 C C . PRO B 1 298 ? 44.746 17.837 66.818 1.00 90.70 298 PRO B C 1
ATOM 4514 O O . PRO B 1 298 ? 44.958 16.684 66.479 1.00 91.84 298 PRO B O 1
ATOM 4518 N N . GLN B 1 299 ? 45.166 18.890 66.133 1.00 84.74 299 GLN B N 1
ATOM 4519 C CA . GLN B 1 299 ? 46.024 18.767 64.976 1.00 88.10 299 GLN B CA 1
ATOM 4520 C C . GLN B 1 299 ? 47.449 18.636 65.465 1.00 98.26 299 GLN B C 1
ATOM 4521 O O . GLN B 1 299 ? 47.958 19.530 66.127 1.00 107.52 299 GLN B O 1
ATOM 4527 N N . VAL B 1 300 ? 48.094 17.520 65.155 1.00 110.13 300 VAL B N 1
ATOM 4528 C CA . VAL B 1 300 ? 49.500 17.349 65.501 1.00 112.90 300 VAL B CA 1
ATOM 4529 C C . VAL B 1 300 ? 50.376 17.911 64.395 1.00 120.30 300 VAL B C 1
ATOM 4530 O O . VAL B 1 300 ? 50.165 17.600 63.226 1.00 120.03 300 VAL B O 1
ATOM 4534 N N . PRO B 1 301 ? 51.356 18.754 64.761 1.00 150.31 301 PRO B N 1
ATOM 4535 C CA . PRO B 1 301 ? 52.267 19.397 63.798 1.00 151.45 301 PRO B CA 1
ATOM 4536 C C . PRO B 1 301 ? 53.088 18.383 62.997 1.00 147.01 301 PRO B C 1
ATOM 4537 O O . PRO B 1 301 ? 53.254 18.540 61.785 1.00 144.17 301 PRO B O 1
ATOM 4541 N N . ALA B 1 302 ? 53.598 17.359 63.674 1.00 147.35 302 ALA B N 1
ATOM 4542 C CA . ALA B 1 302 ? 54.360 16.312 63.009 1.00 156.09 302 ALA B CA 1
ATOM 4543 C C . ALA B 1 302 ? 53.431 15.183 62.584 1.00 152.70 302 ALA B C 1
ATOM 4544 O O . ALA B 1 302 ? 52.420 14.941 63.237 1.00 151.17 302 ALA B O 1
ATOM 4546 N N . GLU B 1 303 ? 53.763 14.501 61.488 1.00 136.39 303 GLU B N 1
ATOM 4547 C CA . GLU B 1 303 ? 53.008 13.320 61.082 1.00 136.68 303 GLU B CA 1
ATOM 4548 C C . GLU B 1 303 ? 53.206 12.214 62.113 1.00 139.37 303 GLU B C 1
ATOM 4549 O O . GLU B 1 303 ? 54.325 11.977 62.567 1.00 138.14 303 GLU B O 1
ATOM 4555 N N . VAL B 1 304 ? 52.115 11.552 62.492 1.00 130.19 304 VAL B N 1
ATOM 4556 C CA . VAL B 1 304 ? 52.174 10.502 63.503 1.00 121.24 304 VAL B CA 1
ATOM 4557 C C . VAL B 1 304 ? 52.728 9.210 62.928 1.00 125.07 304 VAL B C 1
ATOM 4558 O O . VAL B 1 304 ? 52.089 8.557 62.107 1.00 118.28 304 VAL B O 1
ATOM 4562 N N . ARG B 1 305 ? 53.922 8.844 63.380 1.00 156.57 305 ARG B N 1
ATOM 4563 C CA . ARG B 1 305 ? 54.634 7.699 62.836 1.00 152.13 305 ARG B CA 1
ATOM 4564 C C . ARG B 1 305 ? 55.515 7.065 63.905 1.00 150.27 305 ARG B C 1
ATOM 4565 O O . ARG B 1 305 ? 56.129 7.763 64.711 1.00 152.26 305 ARG B O 1
ATOM 4573 N N . GLY B 1 306 ? 55.573 5.740 63.911 1.00 100.78 306 GLY B N 1
ATOM 4574 C CA . GLY B 1 306 ? 56.356 5.023 64.899 1.00 111.93 306 GLY B CA 1
ATOM 4575 C C . GLY B 1 306 ? 55.501 4.504 66.040 1.00 109.39 306 GLY B C 1
ATOM 4576 O O . GLY B 1 306 ? 54.518 5.134 66.418 1.00 104.63 306 GLY B O 1
ATOM 4577 N N . THR B 1 307 ? 55.883 3.357 66.597 1.00 140.39 307 THR B N 1
ATOM 4578 C CA . THR B 1 307 ? 55.101 2.707 67.649 1.00 135.33 307 THR B CA 1
ATOM 4579 C C . THR B 1 307 ? 55.147 3.460 68.986 1.00 141.43 307 THR B C 1
ATOM 4580 O O . THR B 1 307 ? 54.508 3.052 69.957 1.00 139.92 307 THR B O 1
ATOM 4584 N N . GLU B 1 308 ? 55.898 4.558 69.034 1.00 177.66 308 GLU B N 1
ATOM 4585 C CA . GLU B 1 308 ? 55.976 5.370 70.244 1.00 180.16 308 GLU B CA 1
ATOM 4586 C C . GLU B 1 308 ? 55.152 6.641 70.112 1.00 175.65 308 GLU B C 1
ATOM 4587 O O . GLU B 1 308 ? 54.515 7.080 71.070 1.00 177.18 308 GLU B O 1
ATOM 4593 N N . ALA B 1 309 ? 55.178 7.233 68.922 1.00 173.33 309 ALA B N 1
ATOM 4594 C CA . ALA B 1 309 ? 54.353 8.398 68.631 1.00 171.57 309 ALA B CA 1
ATOM 4595 C C . ALA B 1 309 ? 52.897 7.987 68.646 1.00 158.57 309 ALA B C 1
ATOM 4596 O O . ALA B 1 309 ? 52.044 8.747 69.085 1.00 161.45 309 ALA B O 1
ATOM 4598 N N . LEU B 1 310 ? 52.625 6.776 68.171 1.00 102.51 310 LEU B N 1
ATOM 4599 C CA . LEU B 1 310 ? 51.264 6.246 68.160 1.00 99.18 310 LEU B CA 1
ATOM 4600 C C . LEU B 1 310 ? 50.744 5.979 69.571 1.00 102.02 310 LEU B C 1
ATOM 4601 O O . LEU B 1 310 ? 49.606 6.332 69.902 1.00 101.91 310 LEU B O 1
ATOM 4606 N N . LYS B 1 311 ? 51.566 5.346 70.400 1.00 121.51 311 LYS B N 1
ATOM 4607 C CA . LYS B 1 311 ? 51.157 5.075 71.769 1.00 123.97 311 LYS B CA 1
ATOM 4608 C C . LYS B 1 311 ? 50.710 6.365 72.446 1.00 124.41 311 LYS B C 1
ATOM 4609 O O . LYS B 1 311 ? 49.623 6.421 73.034 1.00 115.79 311 LYS B O 1
ATOM 4615 N N . SER B 1 312 ? 51.544 7.400 72.331 1.00 134.10 312 SER B N 1
ATOM 4616 C CA . SER B 1 312 ? 51.293 8.689 72.979 1.00 140.44 312 SER B CA 1
ATOM 4617 C C . SER B 1 312 ? 50.059 9.406 72.427 1.00 134.84 312 SER B C 1
ATOM 4618 O O . SER B 1 312 ? 49.370 10.123 73.152 1.00 135.71 312 SER B O 1
ATOM 4621 N N . PHE B 1 313 ? 49.788 9.209 71.143 1.00 112.78 313 PHE B N 1
ATOM 4622 C CA . PHE B 1 313 ? 48.630 9.813 70.497 1.00 104.31 313 PHE B CA 1
ATOM 4623 C C . PHE B 1 313 ? 47.353 9.128 70.950 1.00 103.64 313 PHE B C 1
ATOM 4624 O O . PHE B 1 313 ? 46.370 9.797 71.250 1.00 105.29 313 PHE B O 1
ATOM 4632 N N . SER B 1 314 ? 47.370 7.798 71.015 1.00 89.53 314 SER B N 1
ATOM 4633 C CA . SER B 1 314 ? 46.178 7.033 71.381 1.00 88.17 314 SER B CA 1
ATOM 4634 C C . SER B 1 314 ? 45.607 7.522 72.695 1.00 85.55 314 SER B C 1
ATOM 4635 O O . SER B 1 314 ? 44.466 7.242 73.036 1.00 82.28 314 SER B O 1
ATOM 4638 N N . GLU B 1 315 ? 46.426 8.261 73.424 1.00 89.06 315 GLU B N 1
ATOM 4639 C CA . GLU B 1 315 ? 46.051 8.815 74.709 1.00 94.65 315 GLU B CA 1
ATOM 4640 C C . GLU B 1 315 ? 44.777 9.654 74.614 1.00 94.17 315 GLU B C 1
ATOM 4641 O O . GLU B 1 315 ? 43.886 9.559 75.466 1.00 91.89 315 GLU B O 1
ATOM 4647 N N . MET B 1 316 ? 44.693 10.467 73.567 1.00 107.43 316 MET B N 1
ATOM 4648 C CA . MET B 1 316 ? 43.655 11.483 73.475 1.00 102.21 316 MET B CA 1
ATOM 4649 C C . MET B 1 316 ? 42.319 10.888 73.085 1.00 106.73 316 MET B C 1
ATOM 4650 O O . MET B 1 316 ? 41.300 11.578 73.073 1.00 104.75 316 MET B O 1
ATOM 4655 N N . LEU B 1 317 ? 42.332 9.602 72.759 1.00 98.95 317 LEU B N 1
ATOM 4656 C CA . LEU B 1 317 ? 41.114 8.886 72.420 1.00 93.08 317 LEU B CA 1
ATOM 4657 C C . LEU B 1 317 ? 40.431 8.354 73.666 1.00 94.01 317 LEU B C 1
ATOM 4658 O O . LEU B 1 317 ? 39.243 8.061 73.637 1.00 96.38 317 LEU B O 1
ATOM 4663 N N . VAL B 1 318 ? 41.182 8.224 74.759 1.00 98.84 318 VAL B N 1
ATOM 4664 C CA . VAL B 1 318 ? 40.614 7.737 76.020 1.00 106.99 318 VAL B CA 1
ATOM 4665 C C . VAL B 1 318 ? 40.624 8.793 77.140 1.00 105.06 318 VAL B C 1
ATOM 4666 O O . VAL B 1 318 ? 39.987 8.616 78.178 1.00 101.04 318 VAL B O 1
ATOM 4670 N N . LYS B 1 319 ? 41.341 9.891 76.911 1.00 112.10 319 LYS B N 1
ATOM 4671 C CA . LYS B 1 319 ? 41.404 10.996 77.866 1.00 110.66 319 LYS B CA 1
ATOM 4672 C C . LYS B 1 319 ? 41.242 12.354 77.184 1.00 106.10 319 LYS B C 1
ATOM 4673 O O . LYS B 1 319 ? 42.159 12.834 76.522 1.00 102.44 319 LYS B O 1
ATOM 4679 N N . PRO B 1 320 ? 40.072 12.983 77.359 1.00 103.93 320 PRO B N 1
ATOM 4680 C CA . PRO B 1 320 ? 39.773 14.269 76.726 1.00 100.82 320 PRO B CA 1
ATOM 4681 C C . PRO B 1 320 ? 40.981 15.189 76.776 1.00 108.67 320 PRO B C 1
ATOM 4682 O O . PRO B 1 320 ? 41.628 15.275 77.807 1.00 117.45 320 PRO B O 1
ATOM 4686 N N . TYR B 1 321 ? 41.277 15.874 75.682 1.00 121.76 321 TYR B N 1
ATOM 4687 C CA . TYR B 1 321 ? 42.473 16.707 75.609 1.00 127.71 321 TYR B CA 1
ATOM 4688 C C . TYR B 1 321 ? 42.187 18.188 75.888 1.00 137.39 321 TYR B C 1
ATOM 4689 O O . TYR B 1 321 ? 41.211 18.737 75.379 1.00 137.39 321 TYR B O 1
ATOM 4698 N N . VAL B 1 322 ? 43.036 18.828 76.697 1.00 141.77 322 VAL B N 1
ATOM 4699 C CA . VAL B 1 322 ? 42.974 20.280 76.894 1.00 139.81 322 VAL B CA 1
ATOM 4700 C C . VAL B 1 322 ? 44.370 20.903 76.939 1.00 135.45 322 VAL B C 1
ATOM 4701 O O . VAL B 1 322 ? 44.630 21.926 76.300 1.00 132.26 322 VAL B O 1
ATOM 4705 N N . PRO C 1 7 ? 15.602 27.976 -0.576 1.00 71.81 7 PRO C N 1
ATOM 4706 C CA . PRO C 1 7 ? 16.797 28.023 -1.449 1.00 74.57 7 PRO C CA 1
ATOM 4707 C C . PRO C 1 7 ? 17.187 26.625 -1.919 1.00 71.57 7 PRO C C 1
ATOM 4708 O O . PRO C 1 7 ? 18.168 26.081 -1.445 1.00 74.64 7 PRO C O 1
ATOM 4712 N N . GLY C 1 8 ? 16.425 26.072 -2.855 1.00 68.70 8 GLY C N 1
ATOM 4713 C CA . GLY C 1 8 ? 16.374 24.638 -3.094 1.00 61.43 8 GLY C CA 1
ATOM 4714 C C . GLY C 1 8 ? 17.545 23.967 -3.758 1.00 58.07 8 GLY C C 1
ATOM 4715 O O . GLY C 1 8 ? 17.433 23.383 -4.822 1.00 56.23 8 GLY C O 1
ATOM 4716 N N . THR C 1 9 ? 18.677 23.997 -3.094 1.00 63.06 9 THR C N 1
ATOM 4717 C CA . THR C 1 9 ? 19.880 23.487 -3.701 1.00 60.04 9 THR C CA 1
ATOM 4718 C C . THR C 1 9 ? 20.934 23.225 -2.644 1.00 61.77 9 THR C C 1
ATOM 4719 O O . THR C 1 9 ? 21.028 23.944 -1.668 1.00 69.53 9 THR C O 1
ATOM 4723 N N . LEU C 1 10 ? 21.720 22.176 -2.831 1.00 68.82 10 LEU C N 1
ATOM 4724 C CA . LEU C 1 10 ? 22.743 21.790 -1.857 1.00 71.94 10 LEU C CA 1
ATOM 4725 C C . LEU C 1 10 ? 23.987 22.676 -1.890 1.00 75.75 10 LEU C C 1
ATOM 4726 O O . LEU C 1 10 ? 25.060 22.237 -1.516 1.00 69.89 10 LEU C O 1
ATOM 4731 N N . GLU C 1 11 ? 23.851 23.914 -2.339 1.00 88.89 11 GLU C N 1
ATOM 4732 C CA . GLU C 1 11 ? 24.997 24.799 -2.433 1.00 83.99 11 GLU C CA 1
ATOM 4733 C C . GLU C 1 11 ? 25.599 24.995 -1.052 1.00 80.16 11 GLU C C 1
ATOM 4734 O O . GLU C 1 11 ? 26.804 25.038 -0.892 1.00 88.33 11 GLU C O 1
ATOM 4740 N N . ASN C 1 12 ? 24.744 25.097 -0.049 1.00 63.80 12 ASN C N 1
ATOM 4741 C CA . ASN C 1 12 ? 25.166 25.440 1.295 1.00 64.95 12 ASN C CA 1
ATOM 4742 C C . ASN C 1 12 ? 26.093 24.430 1.935 1.00 68.66 12 ASN C C 1
ATOM 4743 O O . ASN C 1 12 ? 26.617 24.669 3.011 1.00 76.12 12 ASN C O 1
ATOM 4748 N N . LEU C 1 13 ? 26.275 23.287 1.291 1.00 71.32 13 LEU C N 1
ATOM 4749 C CA . LEU C 1 13 ? 27.199 22.272 1.786 1.00 67.60 13 LEU C CA 1
ATOM 4750 C C . LEU C 1 13 ? 28.581 22.477 1.187 1.00 75.14 13 LEU C C 1
ATOM 4751 O O . LEU C 1 13 ? 29.593 22.266 1.845 1.00 84.14 13 LEU C O 1
ATOM 4756 N N . LEU C 1 14 ? 28.625 22.890 -0.069 1.00 70.17 14 LEU C N 1
ATOM 4757 C CA . LEU C 1 14 ? 29.886 23.163 -0.713 1.00 69.50 14 LEU C CA 1
ATOM 4758 C C . LEU C 1 14 ? 30.483 24.426 -0.120 1.00 80.53 14 LEU C C 1
ATOM 4759 O O . LEU C 1 14 ? 31.697 24.573 -0.066 1.00 88.31 14 LEU C O 1
ATOM 4764 N N . GLU C 1 15 ? 29.625 25.327 0.345 1.00 73.55 15 GLU C N 1
ATOM 4765 C CA . GLU C 1 15 ? 30.064 26.590 0.926 1.00 75.59 15 GLU C CA 1
ATOM 4766 C C . GLU C 1 15 ? 30.646 26.429 2.329 1.00 82.87 15 GLU C C 1
ATOM 4767 O O . GLU C 1 15 ? 31.697 26.984 2.632 1.00 92.92 15 GLU C O 1
ATOM 4773 N N . GLN C 1 16 ? 29.959 25.683 3.188 1.00 84.57 16 GLN C N 1
ATOM 4774 C CA . GLN C 1 16 ? 30.407 25.469 4.566 1.00 78.42 16 GLN C CA 1
ATOM 4775 C C . GLN C 1 16 ? 31.645 24.589 4.565 1.00 76.87 16 GLN C C 1
ATOM 4776 O O . GLN C 1 16 ? 31.552 23.372 4.513 1.00 81.04 16 GLN C O 1
ATOM 4782 N N . THR C 1 17 ? 32.812 25.213 4.610 1.00 70.26 17 THR C N 1
ATOM 4783 C CA . THR C 1 17 ? 34.060 24.482 4.444 1.00 72.79 17 THR C CA 1
ATOM 4784 C C . THR C 1 17 ? 34.540 23.882 5.750 1.00 66.48 17 THR C C 1
ATOM 4785 O O . THR C 1 17 ? 35.496 23.116 5.765 1.00 66.73 17 THR C O 1
ATOM 4789 N N . SER C 1 18 ? 33.873 24.227 6.842 1.00 69.65 18 SER C N 1
ATOM 4790 C CA . SER C 1 18 ? 34.213 23.675 8.142 1.00 63.68 18 SER C CA 1
ATOM 4791 C C . SER C 1 18 ? 33.757 22.228 8.265 1.00 72.24 18 SER C C 1
ATOM 4792 O O . SER C 1 18 ? 34.286 21.482 9.078 1.00 72.50 18 SER C O 1
ATOM 4795 N N . LEU C 1 19 ? 32.782 21.841 7.444 1.00 71.12 19 LEU C N 1
ATOM 4796 C CA . LEU C 1 19 ? 32.219 20.495 7.459 1.00 59.97 19 LEU C CA 1
ATOM 4797 C C . LEU C 1 19 ? 33.257 19.426 7.215 1.00 63.51 19 LEU C C 1
ATOM 4798 O O . LEU C 1 19 ? 33.999 19.502 6.252 1.00 71.84 19 LEU C O 1
ATOM 4803 N N . LYS C 1 20 ? 33.291 18.421 8.083 1.00 70.58 20 LYS C N 1
ATOM 4804 C CA . LYS C 1 20 ? 34.222 17.297 7.966 1.00 76.30 20 LYS C CA 1
ATOM 4805 C C . LYS C 1 20 ? 33.505 15.972 7.684 1.00 71.40 20 LYS C C 1
ATOM 4806 O O . LYS C 1 20 ? 34.024 15.113 6.994 1.00 70.73 20 LYS C O 1
ATOM 4812 N N . TRP C 1 21 ? 32.317 15.805 8.242 1.00 70.16 21 TRP C N 1
ATOM 4813 C CA . TRP C 1 21 ? 31.510 14.623 7.989 1.00 66.97 21 TRP C CA 1
ATOM 4814 C C . TRP C 1 21 ? 30.11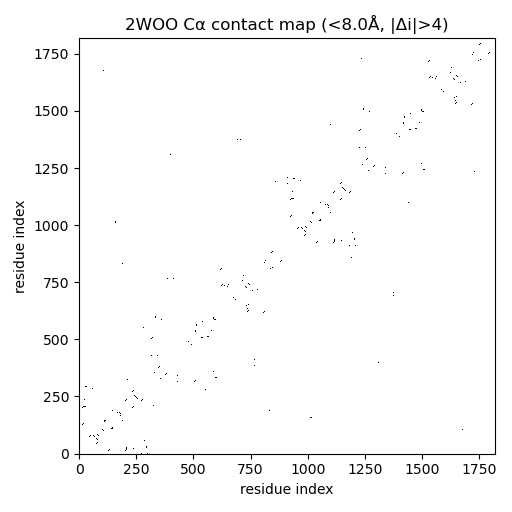8 14.972 7.483 1.00 63.20 21 TRP C C 1
ATOM 4815 O O . TRP C 1 21 ? 29.412 15.765 8.075 1.00 67.49 21 TRP C O 1
ATOM 4826 N N . ILE C 1 22 ? 29.713 14.363 6.386 1.00 47.95 22 ILE C N 1
ATOM 4827 C CA . ILE C 1 22 ? 28.367 14.563 5.894 1.00 50.65 22 ILE C CA 1
ATOM 4828 C C . ILE C 1 22 ? 27.703 13.217 5.689 1.00 51.59 22 ILE C C 1
ATOM 4829 O O . ILE C 1 22 ? 28.126 12.436 4.862 1.00 60.14 22 ILE C O 1
ATOM 4834 N N . PHE C 1 23 ? 26.681 12.930 6.479 1.00 66.18 23 PHE C N 1
ATOM 4835 C CA . PHE C 1 23 ? 25.947 11.675 6.351 1.00 70.21 23 PHE C CA 1
ATOM 4836 C C . PHE C 1 23 ? 24.747 11.828 5.429 1.00 64.62 23 PHE C C 1
ATOM 4837 O O . PHE C 1 23 ? 24.005 12.792 5.519 1.00 69.47 23 PHE C O 1
ATOM 4845 N N . VAL C 1 24 ? 24.557 10.886 4.529 1.00 45.20 24 VAL C N 1
ATOM 4846 C CA . VAL C 1 24 ? 23.343 10.886 3.722 1.00 55.92 24 VAL C CA 1
ATOM 4847 C C . VAL C 1 24 ? 22.572 9.572 3.865 1.00 56.16 24 VAL C C 1
ATOM 4848 O O . VAL C 1 24 ? 23.138 8.495 3.810 1.00 56.55 24 VAL C O 1
ATOM 4852 N N . GLY C 1 25 ? 21.278 9.672 4.105 1.00 54.68 25 GLY C N 1
ATOM 4853 C CA . GLY C 1 25 ? 20.509 8.493 4.408 1.00 61.86 25 GLY C CA 1
ATOM 4854 C C . GLY C 1 25 ? 19.060 8.664 4.043 1.00 69.97 25 GLY C C 1
ATOM 4855 O O . GLY C 1 25 ? 18.565 9.764 3.882 1.00 63.54 25 GLY C O 1
ATOM 4856 N N . GLY C 1 26 ? 18.375 7.545 3.908 1.00 75.16 26 GLY C N 1
ATOM 4857 C CA . GLY C 1 26 ? 16.978 7.545 3.535 1.00 69.75 26 GLY C CA 1
ATOM 4858 C C . GLY C 1 26 ? 16.534 6.114 3.351 1.00 78.64 26 GLY C C 1
ATOM 4859 O O . GLY C 1 26 ? 17.254 5.319 2.760 1.00 87.57 26 GLY C O 1
ATOM 4860 N N . LYS C 1 27 ? 15.359 5.782 3.866 1.00 77.89 27 LYS C N 1
ATOM 4861 C CA . LYS C 1 27 ? 14.864 4.410 3.817 1.00 79.52 27 LYS C CA 1
ATOM 4862 C C . LYS C 1 27 ? 14.715 3.874 2.385 1.00 80.28 27 LYS C C 1
ATOM 4863 O O . LYS C 1 27 ? 13.712 4.074 1.715 1.00 69.05 27 LYS C O 1
ATOM 4869 N N . GLY C 1 28 ? 15.762 3.170 1.968 1.00 107.93 28 GLY C N 1
ATOM 4870 C CA . GLY C 1 28 ? 16.015 2.715 0.610 1.00 100.87 28 GLY C CA 1
ATOM 4871 C C . GLY C 1 28 ? 14.922 2.669 -0.425 1.00 95.80 28 GLY C C 1
ATOM 4872 O O . GLY C 1 28 ? 13.754 2.524 -0.093 1.00 96.73 28 GLY C O 1
ATOM 4873 N N . GLY C 1 29 ? 15.337 2.769 -1.688 1.00 80.70 29 GLY C N 1
ATOM 4874 C CA . GLY C 1 29 ? 14.438 2.747 -2.829 1.00 70.56 29 GLY C CA 1
ATOM 4875 C C . GLY C 1 29 ? 14.162 4.139 -3.351 1.00 63.26 29 GLY C C 1
ATOM 4876 O O . GLY C 1 29 ? 13.190 4.369 -4.048 1.00 64.48 29 GLY C O 1
ATOM 4877 N N . VAL C 1 30 ? 15.033 5.074 -3.011 1.00 80.76 30 VAL C N 1
ATOM 4878 C CA . VAL C 1 30 ? 14.759 6.479 -3.256 1.00 76.96 30 VAL C CA 1
ATOM 4879 C C . VAL C 1 30 ? 15.944 7.186 -3.885 1.00 73.74 30 VAL C C 1
ATOM 4880 O O . VAL C 1 30 ? 16.086 8.399 -3.772 1.00 67.28 30 VAL C O 1
ATOM 4884 N N . GLY C 1 31 ? 16.788 6.420 -4.560 1.00 72.26 31 GLY C N 1
ATOM 4885 C CA . GLY C 1 31 ? 17.920 6.994 -5.252 1.00 68.86 31 GLY C CA 1
ATOM 4886 C C . GLY C 1 31 ? 18.890 7.603 -4.279 1.00 65.22 31 GLY C C 1
ATOM 4887 O O . GLY C 1 31 ? 19.542 8.597 -4.581 1.00 61.81 31 GLY C O 1
ATOM 4888 N N . LYS C 1 32 ? 18.978 6.995 -3.102 1.00 77.68 32 LYS C N 1
ATOM 4889 C CA . LYS C 1 32 ? 19.907 7.445 -2.074 1.00 70.07 32 LYS C CA 1
ATOM 4890 C C . LYS C 1 32 ? 21.345 7.352 -2.556 1.00 69.79 32 LYS C C 1
ATOM 4891 O O . LYS C 1 32 ? 22.101 8.291 -2.402 1.00 68.95 32 LYS C O 1
ATOM 4897 N N . THR C 1 33 ? 21.712 6.233 -3.174 1.00 76.06 33 THR C N 1
ATOM 4898 C CA . THR C 1 33 ? 23.099 6.029 -3.598 1.00 83.21 33 THR C CA 1
ATOM 4899 C C . THR C 1 33 ? 23.552 7.028 -4.646 1.00 75.46 33 THR C C 1
ATOM 4900 O O . THR C 1 33 ? 24.631 7.591 -4.561 1.00 73.87 33 THR C O 1
ATOM 4904 N N . THR C 1 34 ? 22.730 7.221 -5.658 1.00 90.85 34 THR C N 1
ATOM 4905 C CA . THR C 1 34 ? 23.004 8.234 -6.659 1.00 88.18 34 THR C CA 1
ATOM 4906 C C . THR C 1 34 ? 23.234 9.600 -6.004 1.00 90.32 34 THR C C 1
ATOM 4907 O O . THR C 1 34 ? 24.113 10.351 -6.423 1.00 89.69 34 THR C O 1
ATOM 4911 N N . THR C 1 35 ? 22.450 9.917 -4.973 1.00 70.65 35 THR C N 1
ATOM 4912 C CA . THR C 1 35 ? 22.574 11.207 -4.295 1.00 61.48 35 THR C CA 1
ATOM 4913 C C . THR C 1 35 ? 23.895 11.319 -3.552 1.00 62.90 35 THR C C 1
ATOM 4914 O O . THR C 1 35 ? 24.552 12.353 -3.609 1.00 63.69 35 THR C O 1
ATOM 4918 N N . SER C 1 36 ? 24.294 10.252 -2.866 1.00 65.46 36 SER C N 1
ATOM 4919 C CA . SER C 1 36 ? 25.563 10.243 -2.152 1.00 56.20 36 SER C CA 1
ATOM 4920 C C . SER C 1 36 ? 26.721 10.532 -3.100 1.00 63.02 36 SER C C 1
ATOM 4921 O O . SER C 1 36 ? 27.566 11.373 -2.823 1.00 63.13 36 SER C O 1
ATOM 4924 N N . CYS C 1 37 ? 26.744 9.822 -4.223 1.00 66.79 37 CYS C N 1
ATOM 4925 C CA . CYS C 1 37 ? 27.766 9.985 -5.251 1.00 64.24 37 CYS C CA 1
ATOM 4926 C C . CYS C 1 37 ? 27.776 11.382 -5.845 1.00 66.20 37 CYS C C 1
ATOM 4927 O O . CYS C 1 37 ? 28.798 12.040 -5.870 1.00 75.28 37 CYS C O 1
ATOM 4930 N N . SER C 1 38 ? 26.637 11.836 -6.338 1.00 80.12 38 SER C N 1
ATOM 4931 C CA . SER C 1 38 ? 26.546 13.171 -6.909 1.00 75.69 38 SER C CA 1
ATOM 4932 C C . SER C 1 38 ? 27.069 14.224 -5.941 1.00 73.09 38 SER C C 1
ATOM 4933 O O . SER C 1 38 ? 27.690 15.195 -6.331 1.00 74.03 38 SER C O 1
ATOM 4936 N N . LEU C 1 39 ? 26.827 14.024 -4.661 1.00 66.12 39 LEU C N 1
ATOM 4937 C CA . LEU C 1 39 ? 27.258 15.000 -3.681 1.00 64.18 39 LEU C CA 1
ATOM 4938 C C . LEU C 1 39 ? 28.743 14.907 -3.465 1.00 68.51 39 LEU C C 1
ATOM 4939 O O . LEU C 1 39 ? 29.375 15.897 -3.157 1.00 75.11 39 LEU C O 1
ATOM 4944 N N . ALA C 1 40 ? 29.296 13.706 -3.591 1.00 66.60 40 ALA C N 1
ATOM 4945 C CA . ALA C 1 40 ? 30.729 13.486 -3.400 1.00 63.90 40 ALA C CA 1
ATOM 4946 C C . ALA C 1 40 ? 31.540 14.085 -4.544 1.00 68.85 40 ALA C C 1
ATOM 4947 O O . ALA C 1 40 ? 32.571 14.726 -4.327 1.00 73.98 40 ALA C O 1
ATOM 4949 N N . ILE C 1 41 ? 31.068 13.862 -5.763 1.00 69.20 41 ILE C N 1
ATOM 4950 C CA . ILE C 1 41 ? 31.636 14.492 -6.938 1.00 71.46 41 ILE C CA 1
ATOM 4951 C C . ILE C 1 41 ? 31.678 16.019 -6.800 1.00 76.09 41 ILE C C 1
ATOM 4952 O O . ILE C 1 41 ? 32.734 16.620 -6.912 1.00 86.63 41 ILE C O 1
ATOM 4957 N N . GLN C 1 42 ? 30.537 16.642 -6.542 1.00 71.69 42 GLN C N 1
ATOM 4958 C CA . GLN C 1 42 ? 30.472 18.089 -6.400 1.00 68.26 42 GLN C CA 1
ATOM 4959 C C . GLN C 1 42 ? 31.374 18.607 -5.296 1.00 69.52 42 GLN C C 1
ATOM 4960 O O . GLN C 1 42 ? 31.912 19.699 -5.393 1.00 71.50 42 GLN C O 1
ATOM 4966 N N . MET C 1 43 ? 31.522 17.828 -4.233 1.00 84.51 43 MET C N 1
ATOM 4967 C CA . MET C 1 43 ? 32.334 18.242 -3.101 1.00 86.74 43 MET C CA 1
ATOM 4968 C C . MET C 1 43 ? 33.786 18.167 -3.500 1.00 89.21 43 MET C C 1
ATOM 4969 O O . MET C 1 43 ? 34.593 18.958 -3.053 1.00 96.79 43 MET C O 1
ATOM 4974 N N . SER C 1 44 ? 34.116 17.206 -4.349 1.00 78.99 44 SER C N 1
ATOM 4975 C CA . SER C 1 44 ? 35.492 17.015 -4.749 1.00 82.78 44 SER C CA 1
ATOM 4976 C C . SER C 1 44 ? 35.995 18.188 -5.591 1.00 90.00 44 SER C C 1
ATOM 4977 O O . SER C 1 44 ? 37.193 18.431 -5.674 1.00 103.25 44 SER C O 1
ATOM 4980 N N . LYS C 1 45 ? 35.082 18.924 -6.204 1.00 77.58 45 LYS C N 1
ATOM 4981 C CA . LYS C 1 45 ? 35.469 20.053 -7.030 1.00 75.99 45 LYS C CA 1
ATOM 4982 C C . LYS C 1 45 ? 35.894 21.244 -6.197 1.00 84.00 45 LYS C C 1
ATOM 4983 O O . LYS C 1 45 ? 36.500 22.174 -6.720 1.00 95.78 45 LYS C O 1
ATOM 4989 N N . VAL C 1 46 ? 35.577 21.225 -4.906 1.00 83.54 46 VAL C N 1
ATOM 4990 C CA . VAL C 1 46 ? 35.767 22.407 -4.069 1.00 80.54 46 VAL C CA 1
ATOM 4991 C C . VAL C 1 46 ? 36.548 22.092 -2.780 1.00 79.48 46 VAL C C 1
ATOM 4992 O O . VAL C 1 46 ? 36.650 22.920 -1.881 1.00 76.33 46 VAL C O 1
ATOM 4996 N N . ARG C 1 47 ? 37.116 20.895 -2.713 1.00 73.13 47 ARG C N 1
ATOM 4997 C CA . ARG C 1 47 ? 37.885 20.481 -1.550 1.00 77.73 47 ARG C CA 1
ATOM 4998 C C . ARG C 1 47 ? 39.144 19.760 -1.973 1.00 86.72 47 ARG C C 1
ATOM 4999 O O . ARG C 1 47 ? 39.249 19.294 -3.096 1.00 87.08 47 ARG C O 1
ATOM 5007 N N . SER C 1 48 ? 40.096 19.650 -1.057 1.00 87.40 48 SER C N 1
ATOM 5008 C CA . SER C 1 48 ? 41.371 19.018 -1.363 1.00 90.87 48 SER C CA 1
ATOM 5009 C C . SER C 1 48 ? 41.243 17.506 -1.489 1.00 89.67 48 SER C C 1
ATOM 5010 O O . SER C 1 48 ? 41.739 16.912 -2.432 1.00 90.16 48 SER C O 1
ATOM 5013 N N . SER C 1 49 ? 40.575 16.887 -0.531 1.00 97.98 49 SER C N 1
ATOM 5014 C CA . SER C 1 49 ? 40.531 15.444 -0.471 1.00 94.21 49 SER C CA 1
ATOM 5015 C C . SER C 1 49 ? 39.167 15.007 0.032 1.00 96.53 49 SER C C 1
ATOM 5016 O O . SER C 1 49 ? 38.778 15.350 1.141 1.00 101.54 49 SER C O 1
ATOM 5019 N N . VAL C 1 50 ? 38.442 14.247 -0.779 1.00 85.89 50 VAL C N 1
ATOM 5020 C CA . VAL C 1 50 ? 37.109 13.789 -0.410 1.00 73.33 50 VAL C CA 1
ATOM 5021 C C . VAL C 1 50 ? 37.023 12.268 -0.403 1.00 77.90 50 VAL C C 1
ATOM 5022 O O . VAL C 1 50 ? 37.538 11.620 -1.300 1.00 91.45 50 VAL C O 1
ATOM 5026 N N . LEU C 1 51 ? 36.380 11.703 0.613 1.00 72.41 51 LEU C N 1
ATOM 5027 C CA . LEU C 1 51 ? 36.163 10.259 0.701 1.00 72.05 51 LEU C CA 1
ATOM 5028 C C . LEU C 1 51 ? 34.669 9.898 0.708 1.00 74.83 51 LEU C C 1
ATOM 5029 O O . LEU C 1 51 ? 33.875 10.524 1.401 1.00 75.94 51 LEU C O 1
ATOM 5034 N N . LEU C 1 52 ? 34.291 8.883 -0.064 1.00 79.39 52 LEU C N 1
ATOM 5035 C CA . LEU C 1 52 ? 32.909 8.426 -0.133 1.00 70.71 52 LEU C CA 1
ATOM 5036 C C . LEU C 1 52 ? 32.797 6.988 0.355 1.00 74.92 52 LEU C C 1
ATOM 5037 O O . LEU C 1 52 ? 33.155 6.067 -0.360 1.00 86.35 52 LEU C O 1
ATOM 5042 N N . ILE C 1 53 ? 32.307 6.791 1.571 1.00 64.75 53 ILE C N 1
ATOM 5043 C CA . ILE C 1 53 ? 32.240 5.450 2.142 1.00 72.80 53 ILE C CA 1
ATOM 5044 C C . ILE C 1 53 ? 30.801 4.969 2.240 1.00 71.95 53 ILE C C 1
ATOM 5045 O O . ILE C 1 53 ? 29.923 5.756 2.534 1.00 69.29 53 ILE C O 1
ATOM 5050 N N . SER C 1 54 ? 30.559 3.685 1.988 1.00 68.72 54 SER C N 1
ATOM 5051 C CA . SER C 1 54 ? 29.212 3.131 2.098 1.00 73.94 54 SER C CA 1
ATOM 5052 C C . SER C 1 54 ? 29.143 1.838 2.907 1.00 85.69 54 SER C C 1
ATOM 5053 O O . SER C 1 54 ? 29.983 0.962 2.757 1.00 93.11 54 SER C O 1
ATOM 5056 N N . THR C 1 55 ? 28.127 1.718 3.753 1.00 73.82 55 THR C N 1
ATOM 5057 C CA . THR C 1 55 ? 27.944 0.513 4.544 1.00 86.60 55 THR C CA 1
ATOM 5058 C C . THR C 1 55 ? 26.775 -0.317 4.021 1.00 95.80 55 THR C C 1
ATOM 5059 O O . THR C 1 55 ? 26.329 -1.273 4.655 1.00 99.40 55 THR C O 1
ATOM 5063 N N . ASP C 1 56 ? 26.281 0.059 2.853 1.00 91.08 56 ASP C N 1
ATOM 5064 C CA . ASP C 1 56 ? 25.299 -0.753 2.162 1.00 101.35 56 ASP C CA 1
ATOM 5065 C C . ASP C 1 56 ? 26.007 -1.983 1.621 1.00 109.63 56 ASP C C 1
ATOM 5066 O O . ASP C 1 56 ? 26.883 -1.865 0.759 1.00 105.14 56 ASP C O 1
ATOM 5071 N N . PRO C 1 57 ? 25.631 -3.168 2.133 1.00 140.74 57 PRO C N 1
ATOM 5072 C CA . PRO C 1 57 ? 26.308 -4.426 1.800 1.00 146.20 57 PRO C CA 1
ATOM 5073 C C . PRO C 1 57 ? 26.144 -4.750 0.325 1.00 149.76 57 PRO C C 1
ATOM 5074 O O . PRO C 1 57 ? 26.994 -5.445 -0.252 1.00 151.82 57 PRO C O 1
ATOM 5078 N N . ALA C 1 58 ? 25.070 -4.231 -0.271 1.00 98.51 58 ALA C N 1
ATOM 5079 C CA . ALA C 1 58 ? 24.735 -4.500 -1.670 1.00 98.47 58 ALA C CA 1
ATOM 5080 C C . ALA C 1 58 ? 25.750 -3.932 -2.671 1.00 101.12 58 ALA C C 1
ATOM 5081 O O . ALA C 1 58 ? 25.440 -3.793 -3.855 1.00 96.97 58 ALA C O 1
ATOM 5083 N N . HIS C 1 59 ? 26.954 -3.617 -2.197 1.00 134.75 59 HIS C N 1
ATOM 5084 C CA . HIS C 1 59 ? 28.000 -3.041 -3.041 1.00 127.56 59 HIS C CA 1
ATOM 5085 C C . HIS C 1 59 ? 27.429 -2.077 -4.090 1.00 123.09 59 HIS C C 1
ATOM 5086 O O . HIS C 1 59 ? 27.840 -2.071 -5.244 1.00 125.12 59 HIS C O 1
ATOM 5093 N N . ASN C 1 60 ? 26.481 -1.259 -3.645 1.00 125.34 60 ASN C N 1
ATOM 5094 C CA . ASN C 1 60 ? 25.801 -0.248 -4.447 1.00 115.33 60 ASN C CA 1
ATOM 5095 C C . ASN C 1 60 ? 26.737 0.785 -5.040 1.00 106.39 60 ASN C C 1
ATOM 5096 O O . ASN C 1 60 ? 26.435 1.400 -6.050 1.00 104.89 60 ASN C O 1
ATOM 5101 N N . LEU C 1 61 ? 27.861 1.000 -4.377 1.00 97.15 61 LEU C N 1
ATOM 5102 C CA . LEU C 1 61 ? 28.810 2.019 -4.779 1.00 94.48 61 LEU C CA 1
ATOM 5103 C C . LEU C 1 61 ? 29.577 1.547 -6.006 1.00 98.36 61 LEU C C 1
ATOM 5104 O O . LEU C 1 61 ? 29.852 2.328 -6.911 1.00 90.20 61 LEU C O 1
ATOM 5109 N N . SER C 1 62 ? 29.926 0.261 -6.015 1.00 109.41 62 SER C N 1
ATOM 5110 C CA . SER C 1 62 ? 30.563 -0.375 -7.164 1.00 107.39 62 SER C CA 1
ATOM 5111 C C . SER C 1 62 ? 29.637 -0.336 -8.376 1.00 108.70 62 SER C C 1
ATOM 5112 O O . SER C 1 62 ? 29.996 0.193 -9.425 1.00 112.83 62 SER C O 1
ATOM 5115 N N . ASP C 1 63 ? 28.440 -0.892 -8.223 1.00 95.41 63 ASP C N 1
ATOM 5116 C CA . ASP C 1 63 ? 27.457 -0.920 -9.304 1.00 94.53 63 ASP C CA 1
ATOM 5117 C C . ASP C 1 63 ? 27.209 0.447 -9.930 1.00 88.24 63 ASP C C 1
ATOM 5118 O O . ASP C 1 63 ? 26.735 0.536 -11.043 1.00 101.86 63 ASP C O 1
ATOM 5123 N N . ALA C 1 64 ? 27.524 1.517 -9.220 1.00 88.07 64 ALA C N 1
ATOM 5124 C CA . ALA C 1 64 ? 27.237 2.856 -9.720 1.00 81.74 64 ALA C CA 1
ATOM 5125 C C . ALA C 1 64 ? 28.378 3.437 -10.544 1.00 88.42 64 ALA C C 1
ATOM 5126 O O . ALA C 1 64 ? 28.143 4.116 -11.532 1.00 90.01 64 ALA C O 1
ATOM 5128 N N . PHE C 1 65 ? 29.615 3.177 -10.133 1.00 93.15 65 PHE C N 1
ATOM 5129 C CA . PHE C 1 65 ? 30.772 3.734 -10.817 1.00 94.00 65 PHE C CA 1
ATOM 5130 C C . PHE C 1 65 ? 31.336 2.801 -11.879 1.00 103.29 65 PHE C C 1
ATOM 5131 O O . PHE C 1 65 ? 32.118 3.222 -12.730 1.00 104.41 65 PHE C O 1
ATOM 5139 N N . GLY C 1 66 ? 30.933 1.537 -11.826 1.00 96.45 66 GLY C N 1
ATOM 5140 C CA . GLY C 1 66 ? 31.464 0.532 -12.724 1.00 99.84 66 GLY C CA 1
ATOM 5141 C C . GLY C 1 66 ? 32.612 -0.212 -12.076 1.00 106.10 66 GLY C C 1
ATOM 5142 O O . GLY C 1 66 ? 32.711 -1.427 -12.191 1.00 113.84 66 GLY C O 1
ATOM 5143 N N . THR C 1 67 ? 33.471 0.519 -11.375 1.00 120.29 67 THR C N 1
ATOM 5144 C CA . THR C 1 67 ? 34.621 -0.071 -10.694 1.00 121.34 67 THR C CA 1
ATOM 5145 C C . THR C 1 67 ? 34.197 -0.974 -9.547 1.00 119.91 67 THR C C 1
ATOM 5146 O O . THR C 1 67 ? 33.045 -0.974 -9.128 1.00 117.57 67 THR C O 1
ATOM 5150 N N . LYS C 1 68 ? 35.142 -1.757 -9.046 1.00 134.59 68 LYS C N 1
ATOM 5151 C CA . LYS C 1 68 ? 34.929 -2.522 -7.824 1.00 138.11 68 LYS C CA 1
ATOM 5152 C C . LYS C 1 68 ? 35.670 -1.862 -6.665 1.00 132.91 68 LYS C C 1
ATOM 5153 O O . LYS C 1 68 ? 36.868 -1.552 -6.773 1.00 127.14 68 LYS C O 1
ATOM 5159 N N . PHE C 1 69 ? 34.943 -1.631 -5.572 1.00 117.20 69 PHE C N 1
ATOM 5160 C CA . PHE C 1 69 ? 35.525 -1.044 -4.373 1.00 114.44 69 PHE C CA 1
ATOM 5161 C C . PHE C 1 69 ? 35.454 -2.037 -3.232 1.00 113.74 69 PHE C C 1
ATOM 5162 O O . PHE C 1 69 ? 34.676 -2.990 -3.278 1.00 115.63 69 PHE C O 1
ATOM 5170 N N . GLY C 1 70 ? 36.261 -1.808 -2.203 1.00 97.56 70 GLY C N 1
ATOM 5171 C CA . GLY C 1 70 ? 36.347 -2.755 -1.113 1.00 103.39 70 GLY C CA 1
ATOM 5172 C C . GLY C 1 70 ? 36.692 -2.110 0.202 1.00 100.81 70 GLY C C 1
ATOM 5173 O O . GLY C 1 70 ? 36.613 -0.898 0.343 1.00 92.98 70 GLY C O 1
ATOM 5174 N N . LYS C 1 71 ? 37.099 -2.935 1.158 1.00 122.24 71 LYS C N 1
ATOM 5175 C CA . LYS C 1 71 ? 37.309 -2.494 2.529 1.00 117.19 71 LYS C CA 1
ATOM 5176 C C . LYS C 1 71 ? 38.502 -1.551 2.699 1.00 115.57 71 LYS C C 1
ATOM 5177 O O . LYS C 1 71 ? 38.947 -1.301 3.817 1.00 121.78 71 LYS C O 1
ATOM 5183 N N . ASP C 1 72 ? 39.018 -1.021 1.597 1.00 152.53 72 ASP C N 1
ATOM 5184 C CA . ASP C 1 72 ? 40.066 -0.006 1.697 1.00 161.56 72 ASP C CA 1
ATOM 5185 C C . ASP C 1 72 ? 40.084 1.013 0.554 1.00 157.11 72 ASP C C 1
ATOM 5186 O O . ASP C 1 72 ? 39.739 0.715 -0.595 1.00 154.69 72 ASP C O 1
ATOM 5191 N N . ALA C 1 73 ? 40.494 2.223 0.905 1.00 103.74 73 ALA C N 1
ATOM 5192 C CA . ALA C 1 73 ? 40.333 3.382 0.051 1.00 98.97 73 ALA C CA 1
ATOM 5193 C C . ALA C 1 73 ? 41.034 3.239 -1.293 1.00 110.34 73 ALA C C 1
ATOM 5194 O O . ALA C 1 73 ? 42.248 3.057 -1.358 1.00 125.29 73 ALA C O 1
ATOM 5196 N N . ARG C 1 74 ? 40.257 3.336 -2.365 1.00 127.53 74 ARG C N 1
ATOM 5197 C CA . ARG C 1 74 ? 40.810 3.357 -3.714 1.00 135.67 74 ARG C CA 1
ATOM 5198 C C . ARG C 1 74 ? 40.389 4.621 -4.449 1.00 128.01 74 ARG C C 1
ATOM 5199 O O . ARG C 1 74 ? 39.205 4.904 -4.555 1.00 131.93 74 ARG C O 1
ATOM 5207 N N . LYS C 1 75 ? 41.354 5.385 -4.946 1.00 119.97 75 LYS C N 1
ATOM 5208 C CA . LYS C 1 75 ? 41.041 6.536 -5.783 1.00 126.24 75 LYS C CA 1
ATOM 5209 C C . LYS C 1 75 ? 39.989 6.139 -6.818 1.00 123.85 75 LYS C C 1
ATOM 5210 O O . LYS C 1 75 ? 40.045 5.047 -7.385 1.00 120.82 75 LYS C O 1
ATOM 5216 N N . VAL C 1 76 ? 39.023 7.022 -7.047 1.00 103.09 76 VAL C N 1
ATOM 5217 C CA . VAL C 1 76 ? 37.956 6.757 -8.005 1.00 104.35 76 VAL C CA 1
ATOM 5218 C C . VAL C 1 76 ? 38.401 7.133 -9.420 1.00 111.62 76 VAL C C 1
ATOM 5219 O O . VAL C 1 76 ? 38.798 8.270 -9.681 1.00 109.16 76 VAL C O 1
ATOM 5223 N N . PRO C 1 77 ? 38.353 6.161 -10.339 1.00 122.32 77 PRO C N 1
ATOM 5224 C CA . PRO C 1 77 ? 38.678 6.359 -11.754 1.00 118.85 77 PRO C CA 1
ATOM 5225 C C . PRO C 1 77 ? 37.905 7.521 -12.372 1.00 124.39 77 PRO C C 1
ATOM 5226 O O . PRO C 1 77 ? 36.689 7.418 -12.577 1.00 124.13 77 PRO C O 1
ATOM 5230 N N . GLY C 1 78 ? 38.603 8.612 -12.666 1.00 114.35 78 GLY C N 1
ATOM 5231 C CA . GLY C 1 78 ? 37.990 9.742 -13.342 1.00 110.87 78 GLY C CA 1
ATOM 5232 C C . GLY C 1 78 ? 38.116 11.038 -12.570 1.00 113.84 78 GLY C C 1
ATOM 5233 O O . GLY C 1 78 ? 37.687 12.097 -13.037 1.00 104.36 78 GLY C O 1
ATOM 5234 N N . PHE C 1 79 ? 38.710 10.951 -11.382 1.00 127.13 79 PHE C N 1
ATOM 5235 C CA . PHE C 1 79 ? 38.828 12.106 -10.494 1.00 124.94 79 PHE C CA 1
ATOM 5236 C C . PHE C 1 79 ? 40.198 12.152 -9.829 1.00 124.62 79 PHE C C 1
ATOM 5237 O O . PHE C 1 79 ? 40.847 11.118 -9.643 1.00 125.24 79 PHE C O 1
ATOM 5245 N N . ASP C 1 80 ? 40.633 13.354 -9.473 1.00 158.68 80 ASP C N 1
ATOM 5246 C CA . ASP C 1 80 ? 41.930 13.524 -8.832 1.00 176.52 80 ASP C CA 1
ATOM 5247 C C . ASP C 1 80 ? 41.880 13.137 -7.357 1.00 172.54 80 ASP C C 1
ATOM 5248 O O . ASP C 1 80 ? 42.623 12.263 -6.896 1.00 165.81 80 ASP C O 1
ATOM 5253 N N . ASN C 1 81 ? 40.981 13.788 -6.628 1.00 159.03 81 ASN C N 1
ATOM 5254 C CA . ASN C 1 81 ? 41.004 13.763 -5.171 1.00 154.35 81 ASN C CA 1
ATOM 5255 C C . ASN C 1 81 ? 39.886 12.955 -4.507 1.00 142.44 81 ASN C C 1
ATOM 5256 O O . ASN C 1 81 ? 39.783 12.919 -3.281 1.00 142.50 81 ASN C O 1
ATOM 5261 N N . LEU C 1 82 ? 39.058 12.299 -5.308 1.00 91.99 82 LEU C N 1
ATOM 5262 C CA . LEU C 1 82 ? 37.965 11.510 -4.758 1.00 87.47 82 LEU C CA 1
ATOM 5263 C C . LEU C 1 82 ? 38.339 10.041 -4.584 1.00 85.90 82 LEU C C 1
ATOM 5264 O O . LEU C 1 82 ? 38.657 9.364 -5.549 1.00 90.50 82 LEU C O 1
ATOM 5269 N N . SER C 1 83 ? 38.289 9.548 -3.354 1.00 82.67 83 SER C N 1
ATOM 5270 C CA . SER C 1 83 ? 38.550 8.144 -3.090 1.00 85.45 83 SER C CA 1
ATOM 5271 C C . SER C 1 83 ? 37.276 7.521 -2.568 1.00 79.33 83 SER C C 1
ATOM 5272 O O . SER C 1 83 ? 36.438 8.224 -2.033 1.00 77.71 83 SER C O 1
ATOM 5275 N N . ALA C 1 84 ? 37.127 6.208 -2.708 1.00 96.72 84 ALA C N 1
ATOM 5276 C CA . ALA C 1 84 ? 35.901 5.540 -2.273 1.00 88.08 84 ALA C CA 1
ATOM 5277 C C . ALA C 1 84 ? 36.153 4.188 -1.640 1.00 92.05 84 ALA C C 1
ATOM 5278 O O . ALA C 1 84 ? 36.970 3.422 -2.128 1.00 106.21 84 ALA C O 1
ATOM 5280 N N . MET C 1 85 ? 35.437 3.887 -0.566 1.00 87.29 85 MET C N 1
ATOM 5281 C CA . MET C 1 85 ? 35.548 2.576 0.056 1.00 100.13 85 MET C CA 1
ATOM 5282 C C . MET C 1 85 ? 34.176 2.020 0.410 1.00 93.24 85 MET C C 1
ATOM 5283 O O . MET C 1 85 ? 33.232 2.760 0.630 1.00 86.87 85 MET C O 1
ATOM 5288 N N . GLU C 1 86 ? 34.078 0.702 0.459 1.00 81.49 86 GLU C N 1
ATOM 5289 C CA . GLU C 1 86 ? 32.801 0.046 0.602 1.00 79.58 86 GLU C CA 1
ATOM 5290 C C . GLU C 1 86 ? 32.904 -1.069 1.630 1.00 89.14 86 GLU C C 1
ATOM 5291 O O . GLU C 1 86 ? 33.398 -2.156 1.341 1.00 97.56 86 GLU C O 1
ATOM 5297 N N . ILE C 1 87 ? 32.420 -0.792 2.833 1.00 91.14 87 ILE C N 1
ATOM 5298 C CA . ILE C 1 87 ? 32.648 -1.665 3.968 1.00 94.31 87 ILE C CA 1
ATOM 5299 C C . ILE C 1 87 ? 31.351 -2.282 4.473 1.00 98.21 87 ILE C C 1
ATOM 5300 O O . ILE C 1 87 ? 30.314 -1.634 4.495 1.00 101.53 87 ILE C O 1
ATOM 5305 N N . ASP C 1 88 ? 31.421 -3.550 4.857 1.00 126.51 88 ASP C N 1
ATOM 5306 C CA . ASP C 1 88 ? 30.306 -4.235 5.490 1.00 132.22 88 ASP C CA 1
ATOM 5307 C C . ASP C 1 88 ? 30.686 -4.536 6.934 1.00 136.71 88 ASP C C 1
ATOM 5308 O O . ASP C 1 88 ? 31.717 -5.150 7.187 1.00 142.67 88 ASP C O 1
ATOM 5313 N N . PRO C 1 89 ? 29.862 -4.083 7.888 1.00 111.48 89 PRO C N 1
ATOM 5314 C CA . PRO C 1 89 ? 30.111 -4.261 9.322 1.00 107.68 89 PRO C CA 1
ATOM 5315 C C . PRO C 1 89 ? 30.141 -5.720 9.754 1.00 119.29 89 PRO C C 1
ATOM 5316 O O . PRO C 1 89 ? 31.070 -6.100 10.462 1.00 127.27 89 PRO C O 1
ATOM 5320 N N . ASN C 1 90 ? 29.153 -6.515 9.343 1.00 136.89 90 ASN C N 1
ATOM 5321 C CA . ASN C 1 90 ? 29.095 -7.932 9.715 1.00 137.55 90 ASN C CA 1
ATOM 5322 C C . ASN C 1 90 ? 30.387 -8.685 9.439 1.00 144.77 90 ASN C C 1
ATOM 5323 O O . ASN C 1 90 ? 30.701 -9.658 10.123 1.00 151.94 90 ASN C O 1
ATOM 5328 N N . LEU C 1 91 ? 31.127 -8.237 8.429 1.00 117.26 91 LEU C N 1
ATOM 5329 C CA . LEU C 1 91 ? 32.446 -8.782 8.146 1.00 115.65 91 LEU C CA 1
ATOM 5330 C C . LEU C 1 91 ? 33.469 -8.191 9.113 1.00 117.52 91 LEU C C 1
ATOM 5331 O O . LEU C 1 91 ? 34.171 -8.922 9.807 1.00 126.85 91 LEU C O 1
ATOM 5336 N N . SER C 1 92 ? 33.539 -6.867 9.169 1.00 144.96 92 SER C N 1
ATOM 5337 C CA . SER C 1 92 ? 34.452 -6.196 10.085 1.00 146.07 92 SER C CA 1
ATOM 5338 C C . SER C 1 92 ? 34.303 -6.697 11.523 1.00 148.61 92 SER C C 1
ATOM 5339 O O . SER C 1 92 ? 35.236 -6.577 12.323 1.00 151.90 92 SER C O 1
ATOM 5342 N N . ILE C 1 93 ? 33.138 -7.258 11.846 1.00 100.17 93 ILE C N 1
ATOM 5343 C CA . ILE C 1 93 ? 32.893 -7.792 13.183 1.00 106.48 93 ILE C CA 1
ATOM 5344 C C . ILE C 1 93 ? 33.656 -9.092 13.381 1.00 116.16 93 ILE C C 1
ATOM 5345 O O . ILE C 1 93 ? 34.490 -9.201 14.279 1.00 123.62 93 ILE C O 1
ATOM 5350 N N . GLN C 1 94 ? 33.380 -10.079 12.538 1.00 119.98 94 GLN C N 1
ATOM 5351 C CA . GLN C 1 94 ? 34.048 -11.374 12.656 1.00 131.40 94 GLN C CA 1
ATOM 5352 C C . GLN C 1 94 ? 35.554 -11.284 12.362 1.00 131.45 94 GLN C C 1
ATOM 5353 O O . GLN C 1 94 ? 36.334 -12.117 12.821 1.00 133.63 94 GLN C O 1
ATOM 5359 N N . GLU C 1 95 ? 35.953 -10.271 11.598 1.00 192.34 95 GLU C N 1
ATOM 5360 C CA . GLU C 1 95 ? 37.365 -10.027 11.314 1.00 197.01 95 GLU C CA 1
ATOM 5361 C C . GLU C 1 95 ? 38.092 -9.612 12.591 1.00 201.64 95 GLU C C 1
ATOM 5362 O O . GLU C 1 95 ? 39.179 -10.113 12.889 1.00 210.32 95 GLU C O 1
ATOM 5368 N N . MET C 1 96 ? 37.484 -8.691 13.336 1.00 157.68 96 MET C N 1
ATOM 5369 C CA . MET C 1 96 ? 38.122 -8.096 14.507 1.00 161.09 96 MET C CA 1
ATOM 5370 C C . MET C 1 96 ? 38.063 -8.992 15.747 1.00 163.21 96 MET C C 1
ATOM 5371 O O . MET C 1 96 ? 38.937 -8.907 16.615 1.00 165.65 96 MET C O 1
ATOM 5376 N N . THR C 1 97 ? 37.041 -9.846 15.831 1.00 121.93 97 THR C N 1
ATOM 5377 C CA . THR C 1 97 ? 36.848 -10.699 17.011 1.00 129.06 97 THR C CA 1
ATOM 5378 C C . THR C 1 97 ? 37.786 -11.905 17.047 1.00 140.04 97 THR C C 1
ATOM 5379 O O . THR C 1 97 ? 38.449 -12.154 18.061 1.00 140.82 97 THR C O 1
ATOM 5383 N N . GLU C 1 98 ? 37.825 -12.660 15.951 1.00 166.22 98 GLU C N 1
ATOM 5384 C CA . GLU C 1 98 ? 38.772 -13.765 15.808 1.00 171.98 98 GLU C CA 1
ATOM 5385 C C . GLU C 1 98 ? 40.219 -13.249 15.921 1.00 173.41 98 GLU C C 1
ATOM 5386 O O . GLU C 1 98 ? 41.119 -13.956 16.392 1.00 171.41 98 GLU C O 1
ATOM 5392 N N . GLN C 1 99 ? 40.414 -12.003 15.490 1.00 225.05 99 GLN C N 1
ATOM 5393 C CA . GLN C 1 99 ? 41.697 -11.300 15.534 1.00 222.61 99 GLN C CA 1
ATOM 5394 C C . GLN C 1 99 ? 42.223 -11.149 16.968 1.00 222.89 99 GLN C C 1
ATOM 5395 O O . GLN C 1 99 ? 43.385 -10.796 17.181 1.00 222.57 99 GLN C O 1
ATOM 5401 N N . ALA C 1 100 ? 41.360 -11.423 17.944 1.00 165.50 100 ALA C N 1
ATOM 5402 C CA . ALA C 1 100 ? 41.734 -11.382 19.354 1.00 164.16 100 ALA C CA 1
ATOM 5403 C C . ALA C 1 100 ? 42.448 -12.667 19.777 1.00 164.87 100 ALA C C 1
ATOM 5404 O O . ALA C 1 100 ? 41.857 -13.542 20.410 1.00 160.55 100 ALA C O 1
ATOM 5406 N N . LEU C 1 109 ? 39.155 -10.087 24.357 1.00 164.31 109 LEU C N 1
ATOM 5407 C CA . LEU C 1 109 ? 38.355 -11.294 24.176 1.00 175.76 109 LEU C CA 1
ATOM 5408 C C . LEU C 1 109 ? 36.905 -10.937 23.805 1.00 183.61 109 LEU C C 1
ATOM 5409 O O . LEU C 1 109 ? 36.411 -9.844 24.126 1.00 168.28 109 LEU C O 1
ATOM 5414 N N . SER C 1 110 ? 36.237 -11.861 23.116 1.00 295.69 110 SER C N 1
ATOM 5415 C CA . SER C 1 110 ? 34.845 -11.669 22.708 1.00 288.57 110 SER C CA 1
ATOM 5416 C C . SER C 1 110 ? 33.882 -12.465 23.598 1.00 287.34 110 SER C C 1
ATOM 5417 O O . SER C 1 110 ? 32.726 -12.075 23.769 1.00 281.97 110 SER C O 1
ATOM 5420 N N . GLY C 1 111 ? 34.356 -13.576 24.161 1.00 228.75 111 GLY C N 1
ATOM 5421 C CA . GLY C 1 111 ? 33.555 -14.338 25.102 1.00 223.60 111 GLY C CA 1
ATOM 5422 C C . GLY C 1 111 ? 32.906 -13.371 26.071 1.00 222.29 111 GLY C C 1
ATOM 5423 O O . GLY C 1 111 ? 31.679 -13.244 26.126 1.00 217.25 111 GLY C O 1
ATOM 5424 N N . MET C 1 112 ? 33.748 -12.670 26.823 1.00 208.54 112 MET C N 1
ATOM 5425 C CA . MET C 1 112 ? 33.304 -11.591 27.694 1.00 199.94 112 MET C CA 1
ATOM 5426 C C . MET C 1 112 ? 32.378 -10.632 26.939 1.00 198.25 112 MET C C 1
ATOM 5427 O O . MET C 1 112 ? 31.268 -10.342 27.391 1.00 196.11 112 MET C O 1
ATOM 5432 N N . MET C 1 113 ? 32.840 -10.153 25.785 1.00 194.44 113 MET C N 1
ATOM 5433 C CA . MET C 1 113 ? 32.061 -9.248 24.937 1.00 193.92 113 MET C CA 1
ATOM 5434 C C . MET C 1 113 ? 30.667 -9.808 24.626 1.00 189.54 113 MET C C 1
ATOM 5435 O O . MET C 1 113 ? 29.712 -9.052 24.414 1.00 178.61 113 MET C O 1
ATOM 5440 N N . GLN C 1 114 ? 30.559 -11.134 24.605 1.00 239.18 114 GLN C N 1
ATOM 5441 C CA . GLN C 1 114 ? 29.283 -11.800 24.375 1.00 244.60 114 GLN C CA 1
ATOM 5442 C C . GLN C 1 114 ? 28.379 -11.623 25.570 1.00 244.63 114 GLN C C 1
ATOM 5443 O O . GLN C 1 114 ? 27.199 -11.269 25.436 1.00 247.51 114 GLN C O 1
ATOM 5449 N N . ASP C 1 115 ? 28.939 -11.886 26.744 1.00 150.77 115 ASP C N 1
ATOM 5450 C CA . ASP C 1 115 ? 28.210 -11.702 27.983 1.00 156.12 115 ASP C CA 1
ATOM 5451 C C . ASP C 1 115 ? 27.815 -10.236 28.059 1.00 146.65 115 ASP C C 1
ATOM 5452 O O . ASP C 1 115 ? 26.894 -9.840 28.778 1.00 149.86 115 ASP C O 1
ATOM 5457 N N . LEU C 1 116 ? 28.525 -9.438 27.277 1.00 126.98 116 LEU C N 1
ATOM 5458 C CA . LEU C 1 116 ? 28.233 -8.032 27.135 1.00 122.15 116 LEU C CA 1
ATOM 5459 C C . LEU C 1 116 ? 27.169 -7.889 26.054 1.00 119.75 116 LEU C C 1
ATOM 5460 O O . LEU C 1 116 ? 26.266 -7.052 26.142 1.00 117.31 116 LEU C O 1
ATOM 5465 N N . ALA C 1 117 ? 27.277 -8.751 25.049 1.00 121.83 117 ALA C N 1
ATOM 5466 C CA . ALA C 1 117 ? 26.505 -8.643 23.824 1.00 118.23 117 ALA C CA 1
ATOM 5467 C C . ALA C 1 117 ? 24.995 -8.776 24.005 1.00 121.66 117 ALA C C 1
ATOM 5468 O O . ALA C 1 117 ? 24.225 -8.197 23.230 1.00 119.79 117 ALA C O 1
ATOM 5470 N N . PHE C 1 118 ? 24.568 -9.520 25.020 1.00 176.95 118 PHE C N 1
ATOM 5471 C CA . PHE C 1 118 ? 23.139 -9.721 25.220 1.00 191.26 118 PHE C CA 1
ATOM 5472 C C . PHE C 1 118 ? 22.556 -8.637 26.131 1.00 190.15 118 PHE C C 1
ATOM 5473 O O . PHE C 1 118 ? 21.397 -8.250 25.974 1.00 194.17 118 PHE C O 1
ATOM 5481 N N . THR C 1 119 ? 23.352 -8.158 27.086 1.00 131.04 119 THR C N 1
ATOM 5482 C CA . THR C 1 119 ? 22.915 -7.065 27.945 1.00 125.17 119 THR C CA 1
ATOM 5483 C C . THR C 1 119 ? 22.921 -5.787 27.135 1.00 119.07 119 THR C C 1
ATOM 5484 O O . THR C 1 119 ? 22.003 -4.971 27.223 1.00 123.21 119 THR C O 1
ATOM 5488 N N . ILE C 1 120 ? 23.966 -5.626 26.335 1.00 116.41 120 ILE C N 1
ATOM 5489 C CA . ILE C 1 120 ? 24.071 -4.489 25.441 1.00 110.57 120 ILE C CA 1
ATOM 5490 C C . ILE C 1 120 ? 23.905 -4.964 24.002 1.00 109.60 120 ILE C C 1
ATOM 5491 O O . ILE C 1 120 ? 24.793 -5.580 23.433 1.00 107.88 120 ILE C O 1
ATOM 5496 N N . PRO C 1 121 ? 22.744 -4.705 23.412 1.00 143.87 121 PRO C N 1
ATOM 5497 C CA . PRO C 1 121 ? 22.546 -5.167 22.037 1.00 144.83 121 PRO C CA 1
ATOM 5498 C C . PRO C 1 121 ? 23.333 -4.315 21.041 1.00 137.35 121 PRO C C 1
ATOM 5499 O O . PRO C 1 121 ? 23.135 -3.099 20.986 1.00 128.90 121 PRO C O 1
ATOM 5503 N N . GLY C 1 122 ? 24.223 -4.942 20.278 1.00 117.25 122 GLY C N 1
ATOM 5504 C CA . GLY C 1 122 ? 24.909 -4.264 19.189 1.00 108.53 122 GLY C CA 1
ATOM 5505 C C . GLY C 1 122 ? 26.179 -3.513 19.554 1.00 100.06 122 GLY C C 1
ATOM 5506 O O . GLY C 1 122 ? 26.490 -2.484 18.956 1.00 93.38 122 GLY C O 1
ATOM 5507 N N . ILE C 1 123 ? 26.913 -4.023 20.536 1.00 88.42 123 ILE C N 1
ATOM 5508 C CA . ILE C 1 123 ? 28.209 -3.472 20.891 1.00 87.39 123 ILE C CA 1
ATOM 5509 C C . ILE C 1 123 ? 29.224 -3.892 19.849 1.00 94.82 123 ILE C C 1
ATOM 5510 O O . ILE C 1 123 ? 30.196 -3.185 19.593 1.00 96.75 123 ILE C O 1
ATOM 5515 N N . ASP C 1 124 ? 29.015 -5.070 19.271 1.00 117.20 124 ASP C N 1
ATOM 5516 C CA . ASP C 1 124 ? 29.900 -5.581 18.232 1.00 117.46 124 ASP C CA 1
ATOM 5517 C C . ASP C 1 124 ? 29.790 -4.717 16.980 1.00 114.32 124 ASP C C 1
ATOM 5518 O O . ASP C 1 124 ? 30.800 -4.353 16.372 1.00 112.60 124 ASP C O 1
ATOM 5523 N N . GLU C 1 125 ? 28.557 -4.376 16.612 1.00 109.05 125 GLU C N 1
ATOM 5524 C CA . GLU C 1 125 ? 28.308 -3.477 15.495 1.00 101.45 125 GLU C CA 1
ATOM 5525 C C . GLU C 1 125 ? 28.880 -2.094 15.793 1.00 94.82 125 GLU C C 1
ATOM 5526 O O . GLU C 1 125 ? 29.333 -1.396 14.894 1.00 96.07 125 GLU C O 1
ATOM 5532 N N . ALA C 1 126 ? 28.865 -1.709 17.064 1.00 85.25 126 ALA C N 1
ATOM 5533 C CA . ALA C 1 126 ? 29.357 -0.397 17.473 1.00 80.67 126 ALA C CA 1
ATOM 5534 C C . ALA C 1 126 ? 30.876 -0.343 17.629 1.00 80.12 126 ALA C C 1
ATOM 5535 O O . ALA C 1 126 ? 31.501 0.664 17.321 1.00 77.10 126 ALA C O 1
ATOM 5537 N N . LEU C 1 127 ? 31.468 -1.423 18.120 1.00 81.26 127 LEU C N 1
ATOM 5538 C CA . LEU C 1 127 ? 32.916 -1.509 18.224 1.00 79.31 127 LEU C CA 1
ATOM 5539 C C . LEU C 1 127 ? 33.523 -1.503 16.836 1.00 81.51 127 LEU C C 1
ATOM 5540 O O . LEU C 1 127 ? 34.610 -0.971 16.617 1.00 76.43 127 LEU C O 1
ATOM 5545 N N . ALA C 1 128 ? 32.811 -2.112 15.898 1.00 96.20 128 ALA C N 1
ATOM 5546 C CA . ALA C 1 128 ? 33.227 -2.084 14.515 1.00 90.44 128 ALA C CA 1
ATOM 5547 C C . ALA C 1 128 ? 33.278 -0.631 14.089 1.00 89.17 128 ALA C C 1
ATOM 5548 O O . ALA C 1 128 ? 34.342 -0.123 13.758 1.00 99.00 128 ALA C O 1
ATOM 5550 N N . PHE C 1 129 ? 32.137 0.051 14.135 1.00 76.75 129 PHE C N 1
ATOM 5551 C CA . PHE C 1 129 ? 32.086 1.450 13.726 1.00 76.59 129 PHE C CA 1
ATOM 5552 C C . PHE C 1 129 ? 33.167 2.277 14.406 1.00 72.52 129 PHE C C 1
ATOM 5553 O O . PHE C 1 129 ? 33.697 3.212 13.823 1.00 71.99 129 PHE C O 1
ATOM 5561 N N . ALA C 1 130 ? 33.495 1.937 15.641 1.00 68.00 130 ALA C N 1
ATOM 5562 C CA . ALA C 1 130 ? 34.521 2.680 16.351 1.00 70.41 130 ALA C CA 1
ATOM 5563 C C . ALA C 1 130 ? 35.861 2.606 15.623 1.00 84.33 130 ALA C C 1
ATOM 5564 O O . ALA C 1 130 ? 36.569 3.618 15.497 1.00 85.55 130 ALA C O 1
ATOM 5566 N N . GLU C 1 131 ? 36.217 1.416 15.140 1.00 89.05 131 GLU C N 1
ATOM 5567 C CA . GLU C 1 131 ? 37.488 1.270 14.445 1.00 93.44 131 GLU C CA 1
ATOM 5568 C C . GLU C 1 131 ? 37.436 1.798 13.013 1.00 90.90 131 GLU C C 1
ATOM 5569 O O . GLU C 1 131 ? 38.383 2.442 12.560 1.00 92.81 131 GLU C O 1
ATOM 5575 N N . ILE C 1 132 ? 36.333 1.547 12.308 1.00 86.95 132 ILE C N 1
ATOM 5576 C CA . ILE C 1 132 ? 36.150 2.142 10.985 1.00 82.96 132 ILE C CA 1
ATOM 5577 C C . ILE C 1 132 ? 36.452 3.636 11.080 1.00 84.73 132 ILE C C 1
ATOM 5578 O O . ILE C 1 132 ? 37.203 4.169 10.268 1.00 85.11 132 ILE C O 1
ATOM 5583 N N . LEU C 1 133 ? 35.892 4.305 12.090 1.00 68.94 133 LEU C N 1
ATOM 5584 C CA . LEU C 1 133 ? 36.116 5.737 12.252 1.00 63.52 133 LEU C CA 1
ATOM 5585 C C . LEU C 1 133 ? 37.585 6.067 12.490 1.00 74.30 133 LEU C C 1
ATOM 5586 O O . LEU C 1 133 ? 38.137 6.955 11.835 1.00 71.45 133 LEU C O 1
ATOM 5591 N N . LYS C 1 134 ? 38.228 5.359 13.417 1.00 84.38 134 LYS C N 1
ATOM 5592 C CA . LYS C 1 134 ? 39.623 5.673 13.700 1.00 87.42 134 LYS C CA 1
ATOM 5593 C C . LYS C 1 134 ? 40.477 5.581 12.435 1.00 88.57 134 LYS C C 1
ATOM 5594 O O . LYS C 1 134 ? 41.389 6.386 12.233 1.00 91.04 134 LYS C O 1
ATOM 5600 N N . GLN C 1 135 ? 40.161 4.622 11.570 1.00 81.31 135 GLN C N 1
ATOM 5601 C CA . GLN C 1 135 ? 40.849 4.517 10.286 1.00 81.56 135 GLN C CA 1
ATOM 5602 C C . GLN C 1 135 ? 40.615 5.746 9.429 1.00 87.34 135 GLN C C 1
ATOM 5603 O O . GLN C 1 135 ? 41.576 6.402 9.042 1.00 96.22 135 GLN C O 1
ATOM 5609 N N . ILE C 1 136 ? 39.350 6.064 9.141 1.00 84.53 136 ILE C N 1
ATOM 5610 C CA . ILE C 1 136 ? 39.022 7.273 8.383 1.00 78.57 136 ILE C CA 1
ATOM 5611 C C . ILE C 1 136 ? 39.753 8.509 8.926 1.00 84.51 136 ILE C C 1
ATOM 5612 O O . ILE C 1 136 ? 40.323 9.282 8.160 1.00 85.07 136 ILE C O 1
ATOM 5617 N N . LYS C 1 137 ? 39.734 8.695 10.244 1.00 85.18 137 LYS C N 1
ATOM 5618 C CA . LYS C 1 137 ? 40.396 9.842 10.846 1.00 86.32 137 LYS C CA 1
ATOM 5619 C C . LYS C 1 137 ? 41.879 9.869 10.480 1.00 94.82 137 LYS C C 1
ATOM 5620 O O . LYS C 1 137 ? 42.440 10.939 10.225 1.00 101.95 137 LYS C O 1
ATOM 5626 N N . SER C 1 138 ? 42.505 8.693 10.444 1.00 97.86 138 SER C N 1
ATOM 5627 C CA . SER C 1 138 ? 43.953 8.597 10.228 1.00 107.55 138 SER C CA 1
ATOM 5628 C C . SER C 1 138 ? 44.382 8.927 8.790 1.00 113.46 138 SER C C 1
ATOM 5629 O O . SER C 1 138 ? 45.487 9.437 8.563 1.00 114.62 138 SER C O 1
ATOM 5632 N N . MET C 1 139 ? 43.508 8.637 7.828 1.00 107.14 139 MET C N 1
ATOM 5633 C CA . MET C 1 139 ? 43.785 8.925 6.425 1.00 99.35 139 MET C CA 1
ATOM 5634 C C . MET C 1 139 ? 43.600 10.409 6.116 1.00 100.41 139 MET C C 1
ATOM 5635 O O . MET C 1 139 ? 43.850 10.851 5.004 1.00 99.61 139 MET C O 1
ATOM 5640 N N . GLU C 1 140 ? 43.147 11.167 7.108 1.00 98.42 140 GLU C N 1
ATOM 5641 C CA . GLU C 1 140 ? 42.985 12.614 6.985 1.00 102.81 140 GLU C CA 1
ATOM 5642 C C . GLU C 1 140 ? 42.434 13.098 5.642 1.00 99.88 140 GLU C C 1
ATOM 5643 O O . GLU C 1 140 ? 43.170 13.662 4.841 1.00 100.43 140 GLU C O 1
ATOM 5649 N N . PHE C 1 141 ? 41.144 12.883 5.402 1.00 89.97 141 PHE C N 1
ATOM 5650 C CA . PHE C 1 141 ? 40.499 13.472 4.241 1.00 86.34 141 PHE C CA 1
ATOM 5651 C C . PHE C 1 141 ? 39.918 14.804 4.665 1.00 87.04 141 PHE C C 1
ATOM 5652 O O . PHE C 1 141 ? 39.484 14.954 5.798 1.00 89.59 141 PHE C O 1
ATOM 5660 N N . ASP C 1 142 ? 39.902 15.773 3.763 1.00 97.25 142 ASP C N 1
ATOM 5661 C CA . ASP C 1 142 ? 39.360 17.079 4.086 1.00 94.87 142 ASP C CA 1
ATOM 5662 C C . ASP C 1 142 ? 37.874 16.968 4.431 1.00 96.56 142 ASP C C 1
ATOM 5663 O O . ASP C 1 142 ? 37.394 17.627 5.349 1.00 99.60 142 ASP C O 1
ATOM 5668 N N . CYS C 1 143 ? 37.155 16.123 3.694 1.00 92.53 143 CYS C N 1
ATOM 5669 C CA . CYS C 1 143 ? 35.721 15.903 3.903 1.00 82.91 143 CYS C CA 1
ATOM 5670 C C . CYS C 1 143 ? 35.323 14.480 3.526 1.00 78.28 143 CYS C C 1
ATOM 5671 O O . CYS C 1 143 ? 35.689 14.000 2.468 1.00 87.50 143 CYS C O 1
ATOM 5674 N N . VAL C 1 144 ? 34.576 13.805 4.386 1.00 68.43 144 VAL C N 1
ATOM 5675 C CA . VAL C 1 144 ? 34.097 12.455 4.080 1.00 71.60 144 VAL C CA 1
ATOM 5676 C C . VAL C 1 144 ? 32.552 12.318 4.056 1.00 67.93 144 VAL C C 1
ATOM 5677 O O . VAL C 1 144 ? 31.868 12.784 4.959 1.00 69.08 144 VAL C O 1
ATOM 5681 N N . ILE C 1 145 ? 32.024 11.689 3.005 1.00 63.91 145 ILE C N 1
ATOM 5682 C CA . ILE C 1 145 ? 30.587 11.500 2.804 1.00 60.35 145 ILE C CA 1
ATOM 5683 C C . ILE C 1 145 ? 30.156 10.068 3.140 1.00 61.79 145 ILE C C 1
ATOM 5684 O O . ILE C 1 145 ? 30.584 9.133 2.493 1.00 59.78 145 ILE C O 1
ATOM 5689 N N . PHE C 1 146 ? 29.310 9.897 4.152 1.00 68.49 146 PHE C N 1
ATOM 5690 C CA . PHE C 1 146 ? 28.859 8.569 4.568 1.00 68.78 146 PHE C CA 1
ATOM 5691 C C . PHE C 1 146 ? 27.559 8.222 3.903 1.00 66.29 146 PHE C C 1
ATOM 5692 O O . PHE C 1 146 ? 26.620 8.966 3.988 1.00 68.28 146 PHE C O 1
ATOM 5700 N N . ASP C 1 147 ? 27.506 7.063 3.278 1.00 67.30 147 ASP C N 1
ATOM 5701 C CA . ASP C 1 147 ? 26.320 6.583 2.594 1.00 70.77 147 ASP C CA 1
ATOM 5702 C C . ASP C 1 147 ? 25.743 5.482 3.472 1.00 78.60 147 ASP C C 1
ATOM 5703 O O . ASP C 1 147 ? 26.284 4.383 3.512 1.00 91.60 147 ASP C O 1
ATOM 5708 N N . THR C 1 148 ? 24.660 5.779 4.186 1.00 55.40 148 THR C N 1
ATOM 5709 C CA . THR C 1 148 ? 24.090 4.850 5.166 1.00 60.57 148 THR C CA 1
ATOM 5710 C C . THR C 1 148 ? 23.325 3.694 4.529 1.00 66.02 148 THR C C 1
ATOM 5711 O O . THR C 1 148 ? 22.999 3.740 3.352 1.00 66.61 148 THR C O 1
ATOM 5715 N N . ALA C 1 149 ? 23.043 2.655 5.311 1.00 72.04 149 ALA C N 1
ATOM 5716 C CA . ALA C 1 149 ? 22.315 1.493 4.805 1.00 73.41 149 ALA C CA 1
ATOM 5717 C C . ALA C 1 149 ? 20.883 1.883 4.501 1.00 80.05 149 ALA C C 1
ATOM 5718 O O . ALA C 1 149 ? 20.375 2.840 5.067 1.00 85.32 149 ALA C O 1
ATOM 5720 N N . PRO C 1 150 ? 20.219 1.140 3.605 1.00 77.68 150 PRO C N 1
ATOM 5721 C CA . PRO C 1 150 ? 18.878 1.494 3.140 1.00 67.39 150 PRO C CA 1
ATOM 5722 C C . PRO C 1 150 ? 17.793 0.907 4.015 1.00 79.64 150 PRO C C 1
ATOM 5723 O O . PRO C 1 150 ? 16.634 1.260 3.855 1.00 80.21 150 PRO C O 1
ATOM 5727 N N . THR C 1 151 ? 18.158 0.026 4.935 1.00 105.21 151 THR C N 1
ATOM 5728 C CA . THR C 1 151 ? 17.162 -0.678 5.737 1.00 105.06 151 THR C CA 1
ATOM 5729 C C . THR C 1 151 ? 17.566 -0.855 7.193 1.00 102.93 151 THR C C 1
ATOM 5730 O O . THR C 1 151 ? 18.738 -0.820 7.535 1.00 97.55 151 THR C O 1
ATOM 5734 N N . GLY C 1 152 ? 16.580 -1.075 8.048 1.00 111.49 152 GLY C N 1
ATOM 5735 C CA . GLY C 1 152 ? 16.854 -1.235 9.459 1.00 110.49 152 GLY C CA 1
ATOM 5736 C C . GLY C 1 152 ? 17.147 0.111 10.073 1.00 105.75 152 GLY C C 1
ATOM 5737 O O . GLY C 1 152 ? 16.540 1.112 9.699 1.00 108.99 152 GLY C O 1
ATOM 5738 N N . HIS C 1 153 ? 18.078 0.146 11.018 1.00 91.22 153 HIS C N 1
ATOM 5739 C CA . HIS C 1 153 ? 18.399 1.393 11.690 1.00 88.41 153 HIS C CA 1
ATOM 5740 C C . HIS C 1 153 ? 19.392 2.151 10.842 1.00 79.31 153 HIS C C 1
ATOM 5741 O O . HIS C 1 153 ? 20.560 1.824 10.816 1.00 68.08 153 HIS C O 1
ATOM 5748 N N . THR C 1 154 ? 18.913 3.150 10.114 1.00 91.38 154 THR C N 1
ATOM 5749 C CA . THR C 1 154 ? 19.769 3.855 9.177 1.00 81.38 154 THR C CA 1
ATOM 5750 C C . THR C 1 154 ? 20.797 4.718 9.899 1.00 73.56 154 THR C C 1
ATOM 5751 O O . THR C 1 154 ? 21.709 5.255 9.284 1.00 71.84 154 THR C O 1
ATOM 5755 N N . LEU C 1 155 ? 20.655 4.835 11.211 1.00 73.08 155 LEU C N 1
ATOM 5756 C CA . LEU C 1 155 ? 21.494 5.736 11.986 1.00 63.08 155 LEU C CA 1
ATOM 5757 C C . LEU C 1 155 ? 22.395 5.021 12.986 1.00 63.48 155 LEU C C 1
ATOM 5758 O O . LEU C 1 155 ? 22.873 5.647 13.920 1.00 61.93 155 LEU C O 1
ATOM 5763 N N . ARG C 1 156 ? 22.637 3.725 12.798 1.00 64.88 156 ARG C N 1
ATOM 5764 C CA . ARG C 1 156 ? 23.440 2.976 13.758 1.00 59.92 156 ARG C CA 1
ATOM 5765 C C . ARG C 1 156 ? 24.755 3.680 13.983 1.00 64.53 156 ARG C C 1
ATOM 5766 O O . ARG C 1 156 ? 25.237 3.735 15.102 1.00 71.26 156 ARG C O 1
ATOM 5774 N N . PHE C 1 157 ? 25.337 4.211 12.916 1.00 68.39 157 PHE C N 1
ATOM 5775 C CA . PHE C 1 157 ? 26.676 4.769 12.997 1.00 68.37 157 PHE C CA 1
ATOM 5776 C C . PHE C 1 157 ? 26.738 5.952 13.945 1.00 68.23 157 PHE C C 1
ATOM 5777 O O . PHE C 1 157 ? 27.602 6.036 14.794 1.00 69.64 157 PHE C O 1
ATOM 5785 N N . LEU C 1 158 ? 25.816 6.881 13.801 1.00 73.04 158 LEU C N 1
ATOM 5786 C CA . LEU C 1 158 ? 25.823 8.049 14.654 1.00 75.32 158 LEU C CA 1
ATOM 5787 C C . LEU C 1 158 ? 25.557 7.670 16.105 1.00 74.51 158 LEU C C 1
ATOM 5788 O O . LEU C 1 158 ? 25.811 8.451 17.021 1.00 77.68 158 LEU C O 1
ATOM 5793 N N . ASN C 1 159 ? 25.053 6.464 16.312 1.00 51.14 159 ASN C N 1
ATOM 5794 C CA . ASN C 1 159 ? 24.659 6.047 17.640 1.00 57.08 159 ASN C CA 1
ATOM 5795 C C . ASN C 1 159 ? 25.733 5.252 18.347 1.00 65.09 159 ASN C C 1
ATOM 5796 O O . ASN C 1 159 ? 25.556 4.865 19.494 1.00 67.87 159 ASN C O 1
ATOM 5801 N N . PHE C 1 160 ? 26.851 5.000 17.676 1.00 75.73 160 PHE C N 1
ATOM 5802 C CA . PHE C 1 160 ? 27.847 4.080 18.225 1.00 72.98 160 PHE C CA 1
ATOM 5803 C C . PHE C 1 160 ? 28.512 4.539 19.529 1.00 79.57 160 PHE C C 1
ATOM 5804 O O . PHE C 1 160 ? 28.841 3.711 20.380 1.00 80.93 160 PHE C O 1
ATOM 5812 N N . PRO C 1 161 ? 28.708 5.853 19.702 1.00 75.28 161 PRO C N 1
ATOM 5813 C CA . PRO C 1 161 ? 29.240 6.311 20.985 1.00 65.68 161 PRO C CA 1
ATOM 5814 C C . PRO C 1 161 ? 28.263 6.020 22.106 1.00 75.76 161 PRO C C 1
ATOM 5815 O O . PRO C 1 161 ? 28.682 5.614 23.181 1.00 84.89 161 PRO C O 1
ATOM 5819 N N . THR C 1 162 ? 26.974 6.220 21.864 1.00 77.79 162 THR C N 1
ATOM 5820 C CA . THR C 1 162 ? 25.974 5.899 22.873 1.00 75.67 162 THR C CA 1
ATOM 5821 C C . THR C 1 162 ? 26.111 4.447 23.322 1.00 80.32 162 THR C C 1
ATOM 5822 O O . THR C 1 162 ? 26.230 4.175 24.508 1.00 83.70 162 THR C O 1
ATOM 5826 N N . VAL C 1 163 ? 26.110 3.513 22.374 1.00 66.30 163 VAL C N 1
ATOM 5827 C CA . VAL C 1 163 ? 26.206 2.101 22.720 1.00 60.92 163 VAL C CA 1
ATOM 5828 C C . VAL C 1 163 ? 27.491 1.805 23.484 1.00 68.06 163 VAL C C 1
ATOM 5829 O O . VAL C 1 163 ? 27.478 1.030 24.434 1.00 75.51 163 VAL C O 1
ATOM 5833 N N . LEU C 1 164 ? 28.604 2.408 23.078 1.00 76.26 164 LEU C N 1
ATOM 5834 C CA . LEU C 1 164 ? 29.857 2.180 23.798 1.00 77.49 164 LEU C CA 1
ATOM 5835 C C . LEU C 1 164 ? 29.736 2.684 25.221 1.00 84.51 164 LEU C C 1
ATOM 5836 O O . LEU C 1 164 ? 30.031 1.964 26.160 1.00 93.36 164 LEU C O 1
ATOM 5841 N N . GLU C 1 165 ? 29.284 3.918 25.383 1.00 79.87 165 GLU C N 1
ATOM 5842 C CA . GLU C 1 165 ? 29.179 4.515 26.708 1.00 82.54 165 GLU C CA 1
ATOM 5843 C C . GLU C 1 165 ? 28.340 3.695 27.699 1.00 85.71 165 GLU C C 1
ATOM 5844 O O . GLU C 1 165 ? 28.621 3.700 28.882 1.00 91.53 165 GLU C O 1
ATOM 5850 N N . LYS C 1 166 ? 27.313 3.001 27.223 1.00 86.00 166 LYS C N 1
ATOM 5851 C CA . LYS C 1 166 ? 26.527 2.124 28.090 1.00 85.38 166 LYS C CA 1
ATOM 5852 C C . LYS C 1 166 ? 27.418 0.993 28.562 1.00 89.87 166 LYS C C 1
ATOM 5853 O O . LYS C 1 166 ? 27.494 0.702 29.742 1.00 100.19 166 LYS C O 1
ATOM 5859 N N . ALA C 1 167 ? 28.084 0.344 27.619 1.00 96.66 167 ALA C N 1
ATOM 5860 C CA . ALA C 1 167 ? 28.980 -0.760 27.931 1.00 101.85 167 ALA C CA 1
ATOM 5861 C C . ALA C 1 167 ? 30.067 -0.354 28.929 1.00 106.52 167 ALA C C 1
ATOM 5862 O O . ALA C 1 167 ? 30.478 -1.153 29.768 1.00 112.74 167 ALA C O 1
ATOM 5864 N N . LEU C 1 168 ? 30.534 0.886 28.837 1.00 85.24 168 LEU C N 1
ATOM 5865 C CA . LEU C 1 168 ? 31.552 1.371 29.762 1.00 86.31 168 LEU C CA 1
ATOM 5866 C C . LEU C 1 168 ? 30.981 1.603 31.149 1.00 95.61 168 LEU C C 1
ATOM 5867 O O . LEU C 1 168 ? 31.704 1.584 32.133 1.00 100.77 168 LEU C O 1
ATOM 5872 N N . GLY C 1 169 ? 29.678 1.825 31.223 1.00 87.70 169 GLY C N 1
ATOM 5873 C CA . GLY C 1 169 ? 29.016 1.972 32.502 1.00 91.93 169 GLY C CA 1
ATOM 5874 C C . GLY C 1 169 ? 28.857 0.632 33.186 1.00 93.21 169 GLY C C 1
ATOM 5875 O O . GLY C 1 169 ? 28.913 0.530 34.406 1.00 99.17 169 GLY C O 1
ATOM 5876 N N . LYS C 1 170 ? 28.665 -0.407 32.388 1.00 91.86 170 LYS C N 1
ATOM 5877 C CA . LYS C 1 170 ? 28.493 -1.747 32.917 1.00 96.24 170 LYS C CA 1
ATOM 5878 C C . LYS C 1 170 ? 29.842 -2.320 33.336 1.00 99.16 170 LYS C C 1
ATOM 5879 O O . LYS C 1 170 ? 29.907 -3.174 34.216 1.00 102.21 170 LYS C O 1
ATOM 5885 N N . LEU C 1 171 ? 30.913 -1.841 32.705 1.00 95.24 171 LEU C N 1
ATOM 5886 C CA . LEU C 1 171 ? 32.266 -2.326 32.986 1.00 98.22 171 LEU C CA 1
ATOM 5887 C C . LEU C 1 171 ? 32.922 -1.631 34.174 1.00 108.49 171 LEU C C 1
ATOM 5888 O O . LEU C 1 171 ? 33.797 -2.195 34.823 1.00 115.29 171 LEU C O 1
ATOM 5893 N N . GLY C 1 172 ? 32.503 -0.403 34.452 1.00 133.57 172 GLY C N 1
ATOM 5894 C CA . GLY C 1 172 ? 33.064 0.363 35.551 1.00 135.00 172 GLY C CA 1
ATOM 5895 C C . GLY C 1 172 ? 32.852 -0.304 36.894 1.00 143.09 172 GLY C C 1
ATOM 5896 O O . GLY C 1 172 ? 33.737 -0.270 37.750 1.00 147.15 172 GLY C O 1
ATOM 5897 N N . GLY C 1 173 ? 31.677 -0.909 37.073 1.00 127.81 173 GLY C N 1
ATOM 5898 C CA . GLY C 1 173 ? 31.338 -1.617 38.296 1.00 127.18 173 GLY C CA 1
ATOM 5899 C C . GLY C 1 173 ? 31.987 -2.987 38.420 1.00 131.74 173 GLY C C 1
ATOM 5900 O O . GLY C 1 173 ? 31.967 -3.594 39.490 1.00 133.43 173 GLY C O 1
ATOM 5901 N N . LEU C 1 174 ? 32.567 -3.475 37.324 1.00 120.23 174 LEU C N 1
ATOM 5902 C CA . LEU C 1 174 ? 33.266 -4.759 37.319 1.00 116.46 174 LEU C CA 1
ATOM 5903 C C . LEU C 1 174 ? 34.669 -4.661 37.915 1.00 122.13 174 LEU C C 1
ATOM 5904 O O . LEU C 1 174 ? 35.397 -3.696 37.669 1.00 119.44 174 LEU C O 1
ATOM 5909 N N . SER C 1 175 ? 35.042 -5.677 38.687 1.00 120.21 175 SER C N 1
ATOM 5910 C CA . SER C 1 175 ? 36.359 -5.752 39.316 1.00 128.20 175 SER C CA 1
ATOM 5911 C C . SER C 1 175 ? 37.469 -5.902 38.283 1.00 125.42 175 SER C C 1
ATOM 5912 O O . SER C 1 175 ? 37.253 -5.685 37.095 1.00 128.65 175 SER C O 1
ATOM 5915 N N . SER C 1 176 ? 38.658 -6.284 38.735 1.00 139.71 176 SER C N 1
ATOM 5916 C CA . SER C 1 176 ? 39.742 -6.595 37.812 1.00 146.77 176 SER C CA 1
ATOM 5917 C C . SER C 1 176 ? 39.349 -7.828 37.005 1.00 152.19 176 SER C C 1
ATOM 5918 O O . SER C 1 176 ? 38.170 -8.038 36.745 1.00 153.25 176 SER C O 1
ATOM 5921 N N . ARG C 1 177 ? 40.329 -8.638 36.614 1.00 161.57 177 ARG C N 1
ATOM 5922 C CA . ARG C 1 177 ? 40.084 -9.873 35.859 1.00 164.12 177 ARG C CA 1
ATOM 5923 C C . ARG C 1 177 ? 39.381 -9.650 34.514 1.00 163.68 177 ARG C C 1
ATOM 5924 O O . ARG C 1 177 ? 39.385 -10.529 33.651 1.00 166.67 177 ARG C O 1
ATOM 5932 N N . PHE C 1 178 ? 38.776 -8.476 34.346 1.00 130.68 178 PHE C N 1
ATOM 5933 C CA . PHE C 1 178 ? 38.239 -8.054 33.059 1.00 121.34 178 PHE C CA 1
ATOM 5934 C C . PHE C 1 178 ? 39.272 -7.157 32.389 1.00 118.45 178 PHE C C 1
ATOM 5935 O O . PHE C 1 178 ? 39.026 -6.588 31.326 1.00 115.43 178 PHE C O 1
ATOM 5943 N N . GLY C 1 179 ? 40.428 -7.035 33.036 1.00 151.19 179 GLY C N 1
ATOM 5944 C CA . GLY C 1 179 ? 41.562 -6.319 32.484 1.00 146.47 179 GLY C CA 1
ATOM 5945 C C . GLY C 1 179 ? 41.803 -6.671 31.032 1.00 148.72 179 GLY C C 1
ATOM 5946 O O . GLY C 1 179 ? 42.012 -5.788 30.204 1.00 152.40 179 GLY C O 1
ATOM 5947 N N . PRO C 1 180 ? 41.783 -7.971 30.714 1.00 127.27 180 PRO C N 1
ATOM 5948 C CA . PRO C 1 180 ? 41.880 -8.419 29.322 1.00 130.85 180 PRO C CA 1
ATOM 5949 C C . PRO C 1 180 ? 40.923 -7.704 28.355 1.00 124.36 180 PRO C C 1
ATOM 5950 O O . PRO C 1 180 ? 41.389 -7.155 27.354 1.00 122.95 180 PRO C O 1
ATOM 5954 N N . MET C 1 181 ? 39.623 -7.699 28.643 1.00 135.13 181 MET C N 1
ATOM 5955 C CA . MET C 1 181 ? 38.650 -7.157 27.693 1.00 130.03 181 MET C CA 1
ATOM 5956 C C . MET C 1 181 ? 38.603 -5.632 27.678 1.00 124.83 181 MET C C 1
ATOM 5957 O O . MET C 1 181 ? 38.397 -5.026 26.628 1.00 124.63 181 MET C O 1
ATOM 5962 N N . ILE C 1 182 ? 38.795 -5.014 28.837 1.00 106.63 182 ILE C N 1
ATOM 5963 C CA . ILE C 1 182 ? 38.898 -3.560 28.908 1.00 100.11 182 ILE C CA 1
ATOM 5964 C C . ILE C 1 182 ? 40.082 -3.069 28.074 1.00 107.02 182 ILE C C 1
ATOM 5965 O O . ILE C 1 182 ? 39.941 -2.140 27.283 1.00 105.51 182 ILE C O 1
ATOM 5970 N N . ASN C 1 183 ? 41.242 -3.702 28.252 1.00 136.94 183 ASN C N 1
ATOM 5971 C CA . ASN C 1 183 ? 42.439 -3.392 27.462 1.00 133.99 183 ASN C CA 1
ATOM 5972 C C . ASN C 1 183 ? 42.247 -3.769 25.991 1.00 131.04 183 ASN C C 1
ATOM 5973 O O . ASN C 1 183 ? 42.845 -3.166 25.099 1.00 128.76 183 ASN C O 1
ATOM 5978 N N . GLN C 1 184 ? 41.404 -4.770 25.750 1.00 139.45 184 GLN C N 1
ATOM 5979 C CA . GLN C 1 184 ? 41.136 -5.252 24.399 1.00 139.99 184 GLN C CA 1
ATOM 5980 C C . GLN C 1 184 ? 40.242 -4.274 23.643 1.00 132.68 184 GLN C C 1
ATOM 5981 O O . GLN C 1 184 ? 40.437 -4.030 22.455 1.00 129.99 184 GLN C O 1
ATOM 5987 N N . MET C 1 185 ? 39.256 -3.719 24.339 1.00 132.63 185 MET C N 1
ATOM 5988 C CA . MET C 1 185 ? 38.403 -2.683 23.766 1.00 125.41 185 MET C CA 1
ATOM 5989 C C . MET C 1 185 ? 39.201 -1.418 23.495 1.00 126.69 185 MET C C 1
ATOM 5990 O O . MET C 1 185 ? 39.056 -0.787 22.451 1.00 124.98 185 MET C O 1
ATOM 5995 N N . GLY C 1 186 ? 40.039 -1.051 24.456 1.00 148.91 186 GLY C N 1
ATOM 5996 C CA . GLY C 1 186 ? 40.821 0.168 24.379 1.00 144.47 186 GLY C CA 1
ATOM 5997 C C . GLY C 1 186 ? 41.695 0.297 23.146 1.00 146.62 186 GLY C C 1
ATOM 5998 O O . GLY C 1 186 ? 41.911 1.406 22.655 1.00 145.73 186 GLY C O 1
ATOM 5999 N N . SER C 1 187 ? 42.204 -0.823 22.641 1.00 132.64 187 SER C N 1
ATOM 6000 C CA . SER C 1 187 ? 43.112 -0.771 21.506 1.00 135.31 187 SER C CA 1
ATOM 6001 C C . SER C 1 187 ? 42.365 -0.595 20.182 1.00 136.68 187 SER C C 1
ATOM 6002 O O . SER C 1 187 ? 42.837 0.107 19.286 1.00 140.47 187 SER C O 1
ATOM 6005 N N . ILE C 1 188 ? 41.197 -1.216 20.058 1.00 120.89 188 ILE C N 1
ATOM 6006 C CA . ILE C 1 188 ? 40.440 -1.112 18.816 1.00 117.88 188 ILE C CA 1
ATOM 6007 C C . ILE C 1 188 ? 39.881 0.298 18.632 1.00 115.18 188 ILE C C 1
ATOM 6008 O O . ILE C 1 188 ? 39.480 0.670 17.533 1.00 116.07 188 ILE C O 1
ATOM 6013 N N . MET C 1 189 ? 39.871 1.081 19.709 1.00 120.55 189 MET C N 1
ATOM 6014 C CA . MET C 1 189 ? 39.453 2.480 19.651 1.00 111.78 189 MET C CA 1
ATOM 6015 C C . MET C 1 189 ? 40.652 3.411 19.496 1.00 118.83 189 MET C C 1
ATOM 6016 O O . MET C 1 189 ? 40.669 4.252 18.601 1.00 115.21 189 MET C O 1
ATOM 6021 N N . GLY C 1 190 ? 41.643 3.263 20.377 1.00 117.94 190 GLY C N 1
ATOM 6022 C CA . GLY C 1 190 ? 42.812 4.128 20.382 1.00 105.58 190 GLY C CA 1
ATOM 6023 C C . GLY C 1 190 ? 43.730 3.920 21.578 1.00 115.84 190 GLY C C 1
ATOM 6024 O O . GLY C 1 190 ? 43.576 4.542 22.636 1.00 110.82 190 GLY C O 1
ATOM 6025 N N . GLN C 1 196 ? 48.964 3.627 29.548 1.00 201.85 196 GLN C N 1
ATOM 6026 C CA . GLN C 1 196 ? 48.779 2.191 29.380 1.00 210.69 196 GLN C CA 1
ATOM 6027 C C . GLN C 1 196 ? 48.336 1.576 30.706 1.00 219.74 196 GLN C C 1
ATOM 6028 O O . GLN C 1 196 ? 48.958 1.814 31.744 1.00 214.99 196 GLN C O 1
ATOM 6034 N N . ASP C 1 197 ? 47.248 0.804 30.666 1.00 243.27 197 ASP C N 1
ATOM 6035 C CA . ASP C 1 197 ? 46.729 0.116 31.853 1.00 242.12 197 ASP C CA 1
ATOM 6036 C C . ASP C 1 197 ? 46.052 1.073 32.847 1.00 241.23 197 ASP C C 1
ATOM 6037 O O . ASP C 1 197 ? 45.749 2.225 32.508 1.00 238.10 197 ASP C O 1
ATOM 6042 N N . LEU C 1 198 ? 45.827 0.583 34.069 1.00 165.88 198 LEU C N 1
ATOM 6043 C CA . LEU C 1 198 ? 45.181 1.342 35.152 1.00 159.56 198 LEU C CA 1
ATOM 6044 C C . LEU C 1 198 ? 43.647 1.400 35.003 1.00 158.02 198 LEU C C 1
ATOM 6045 O O . LEU C 1 198 ? 43.074 0.776 34.107 1.00 148.46 198 LEU C O 1
ATOM 6050 N N . PHE C 1 199 ? 42.985 2.129 35.900 1.00 182.66 199 PHE C N 1
ATOM 6051 C CA . PHE C 1 199 ? 41.561 2.418 35.740 1.00 177.49 199 PHE C CA 1
ATOM 6052 C C . PHE C 1 199 ? 41.421 3.629 34.814 1.00 173.81 199 PHE C C 1
ATOM 6053 O O . PHE C 1 199 ? 40.378 3.835 34.196 1.00 175.05 199 PHE C O 1
ATOM 6061 N N . GLY C 1 200 ? 42.488 4.418 34.708 1.00 137.35 200 GLY C N 1
ATOM 6062 C CA . GLY C 1 200 ? 42.496 5.580 33.840 1.00 129.78 200 GLY C CA 1
ATOM 6063 C C . GLY C 1 200 ? 42.194 5.251 32.387 1.00 132.84 200 GLY C C 1
ATOM 6064 O O . GLY C 1 200 ? 41.461 5.985 31.717 1.00 130.14 200 GLY C O 1
ATOM 6065 N N . LYS C 1 201 ? 42.760 4.149 31.898 1.00 151.63 201 LYS C N 1
ATOM 6066 C CA . LYS C 1 201 ? 42.545 3.720 30.519 1.00 146.60 201 LYS C CA 1
ATOM 6067 C C . LYS C 1 201 ? 41.076 3.394 30.289 1.00 142.45 201 LYS C C 1
ATOM 6068 O O . LYS C 1 201 ? 40.584 3.418 29.162 1.00 138.47 201 LYS C O 1
ATOM 6074 N N . MET C 1 202 ? 40.391 3.084 31.382 1.00 164.42 202 MET C N 1
ATOM 6075 C CA . MET C 1 202 ? 38.952 2.860 31.396 1.00 165.16 202 MET C CA 1
ATOM 6076 C C . MET C 1 202 ? 38.203 4.193 31.309 1.00 158.53 202 MET C C 1
ATOM 6077 O O . MET C 1 202 ? 37.067 4.254 30.844 1.00 156.43 202 MET C O 1
ATOM 6082 N N . GLU C 1 203 ? 38.862 5.256 31.761 1.00 137.06 203 GLU C N 1
ATOM 6083 C CA . GLU C 1 203 ? 38.309 6.606 31.767 1.00 134.61 203 GLU C CA 1
ATOM 6084 C C . GLU C 1 203 ? 38.864 7.415 30.609 1.00 127.15 203 GLU C C 1
ATOM 6085 O O . GLU C 1 203 ? 38.471 8.564 30.395 1.00 124.57 203 GLU C O 1
ATOM 6091 N N . SER C 1 204 ? 39.800 6.828 29.874 1.00 124.54 204 SER C N 1
ATOM 6092 C CA . SER C 1 204 ? 40.412 7.543 28.763 1.00 121.51 204 SER C CA 1
ATOM 6093 C C . SER C 1 204 ? 39.689 7.193 27.468 1.00 112.32 204 SER C C 1
ATOM 6094 O O . SER C 1 204 ? 39.728 7.953 26.505 1.00 107.72 204 SER C O 1
ATOM 6097 N N . MET C 1 205 ? 39.022 6.042 27.463 1.00 102.80 205 MET C N 1
ATOM 6098 C CA . MET C 1 205 ? 38.079 5.713 26.407 1.00 95.50 205 MET C CA 1
ATOM 6099 C C . MET C 1 205 ? 36.890 6.652 26.511 1.00 93.19 205 MET C C 1
ATOM 6100 O O . MET C 1 205 ? 36.432 7.183 25.511 1.00 93.72 205 MET C O 1
ATOM 6105 N N . ARG C 1 206 ? 36.389 6.844 27.728 1.00 92.28 206 ARG C N 1
ATOM 6106 C CA . ARG C 1 206 ? 35.293 7.773 27.969 1.00 88.70 206 ARG C CA 1
ATOM 6107 C C . ARG C 1 206 ? 35.598 9.119 27.333 1.00 85.53 206 ARG C C 1
ATOM 6108 O O . ARG C 1 206 ? 34.698 9.840 26.890 1.00 81.73 206 ARG C O 1
ATOM 6116 N N . ALA C 1 207 ? 36.879 9.454 27.290 1.00 85.78 207 ALA C N 1
ATOM 6117 C CA . ALA C 1 207 ? 37.306 10.734 26.749 1.00 90.03 207 ALA C CA 1
ATOM 6118 C C . ALA C 1 207 ? 37.381 10.674 25.235 1.00 81.82 207 ALA C C 1
ATOM 6119 O O . ALA C 1 207 ? 37.186 11.671 24.551 1.00 81.94 207 ALA C O 1
ATOM 6121 N N . ASN C 1 208 ? 37.679 9.492 24.718 1.00 89.27 208 ASN C N 1
ATOM 6122 C CA . ASN C 1 208 ? 37.648 9.261 23.285 1.00 90.86 208 ASN C CA 1
ATOM 6123 C C . ASN C 1 208 ? 36.214 9.310 22.761 1.00 90.80 208 ASN C C 1
ATOM 6124 O O . ASN C 1 208 ? 35.925 9.996 21.787 1.00 89.25 208 ASN C O 1
ATOM 6129 N N . ILE C 1 209 ? 35.320 8.578 23.419 1.00 89.82 209 ILE C N 1
ATOM 6130 C CA . ILE C 1 209 ? 33.910 8.617 23.093 1.00 76.90 209 ILE C CA 1
ATOM 6131 C C . ILE C 1 209 ? 33.399 10.034 23.155 1.00 78.08 209 ILE C C 1
ATOM 6132 O O . ILE C 1 209 ? 32.808 10.514 22.206 1.00 83.60 209 ILE C O 1
ATOM 6137 N N . SER C 1 210 ? 33.618 10.705 24.276 1.00 82.22 210 SER C N 1
ATOM 6138 C CA . SER C 1 210 ? 33.157 12.080 24.420 1.00 89.13 210 SER C CA 1
ATOM 6139 C C . SER C 1 210 ? 33.612 12.935 23.248 1.00 80.17 210 SER C C 1
ATOM 6140 O O . SER C 1 210 ? 32.925 13.864 22.844 1.00 78.72 210 SER C O 1
ATOM 6143 N N . GLU C 1 211 ? 34.775 12.615 22.702 1.00 80.84 211 GLU C N 1
ATOM 6144 C CA . GLU C 1 211 ? 35.309 13.362 21.571 1.00 83.79 211 GLU C CA 1
ATOM 6145 C C . GLU C 1 211 ? 34.493 13.191 20.305 1.00 78.31 211 GLU C C 1
ATOM 6146 O O . GLU C 1 211 ? 34.123 14.162 19.662 1.00 77.04 211 GLU C O 1
ATOM 6152 N N . VAL C 1 212 ? 34.228 11.944 19.944 1.00 76.61 212 VAL C N 1
ATOM 6153 C CA . VAL C 1 212 ? 33.389 11.650 18.803 1.00 64.57 212 VAL C CA 1
ATOM 6154 C C . VAL C 1 212 ? 32.049 12.359 18.937 1.00 66.61 212 VAL C C 1
ATOM 6155 O O . VAL C 1 212 ? 31.671 13.130 18.065 1.00 69.04 212 VAL C O 1
ATOM 6159 N N . ASN C 1 213 ? 31.347 12.118 20.040 1.00 71.94 213 ASN C N 1
ATOM 6160 C CA . ASN C 1 213 ? 30.073 12.771 20.308 1.00 67.63 213 ASN C CA 1
ATOM 6161 C C . ASN C 1 213 ? 30.099 14.272 20.070 1.00 68.70 213 ASN C C 1
ATOM 6162 O O . ASN C 1 213 ? 29.235 14.799 19.395 1.00 71.40 213 ASN C O 1
ATOM 6167 N N . LYS C 1 214 ? 31.091 14.954 20.631 1.00 77.79 214 LYS C N 1
ATOM 6168 C CA . LYS C 1 214 ? 31.268 16.394 20.442 1.00 77.77 214 LYS C CA 1
ATOM 6169 C C . LYS C 1 214 ? 31.254 16.777 18.976 1.00 69.55 214 LYS C C 1
ATOM 6170 O O . LYS C 1 214 ? 30.570 17.711 18.577 1.00 72.73 214 LYS C O 1
ATOM 6176 N N . GLN C 1 215 ? 32.029 16.061 18.175 1.00 73.36 215 GLN C N 1
ATOM 6177 C CA . GLN C 1 215 ? 32.100 16.332 16.748 1.00 74.20 215 GLN C CA 1
ATOM 6178 C C . GLN C 1 215 ? 30.799 16.037 16.011 1.00 70.65 215 GLN C C 1
ATOM 6179 O O . GLN C 1 215 ? 30.325 16.854 15.235 1.00 70.99 215 GLN C O 1
ATOM 6185 N N . PHE C 1 216 ? 30.221 14.869 16.249 1.00 66.55 216 PHE C N 1
ATOM 6186 C CA . PHE C 1 216 ? 28.934 14.541 15.653 1.00 63.35 216 PHE C CA 1
ATOM 6187 C C . PHE C 1 216 ? 27.868 15.596 15.947 1.00 68.54 216 PHE C C 1
ATOM 6188 O O . PHE C 1 216 ? 27.067 15.939 15.072 1.00 72.06 216 PHE C O 1
ATOM 6196 N N . LYS C 1 217 ? 27.856 16.111 17.172 1.00 50.99 217 LYS C N 1
ATOM 6197 C CA . LYS C 1 217 ? 26.818 17.030 17.608 1.00 49.31 217 LYS C CA 1
ATOM 6198 C C . LYS C 1 217 ? 27.098 18.504 17.305 1.00 59.33 217 LYS C C 1
ATOM 6199 O O . LYS C 1 217 ? 26.312 19.370 17.657 1.00 65.33 217 LYS C O 1
ATOM 6205 N N . ASN C 1 218 ? 28.200 18.784 16.622 1.00 66.07 218 ASN C N 1
ATOM 6206 C CA . ASN C 1 218 ? 28.626 20.155 16.335 1.00 64.36 218 ASN C CA 1
ATOM 6207 C C . ASN C 1 218 ? 28.363 20.591 14.892 1.00 63.26 218 ASN C C 1
ATOM 6208 O O . ASN C 1 218 ? 29.116 20.279 13.996 1.00 66.19 218 ASN C O 1
ATOM 6213 N N . PRO C 1 219 ? 27.284 21.330 14.673 1.00 54.35 219 PRO C N 1
ATOM 6214 C CA . PRO C 1 219 ? 26.814 21.727 13.346 1.00 57.70 219 PRO C CA 1
ATOM 6215 C C . PRO C 1 219 ? 27.880 22.279 12.411 1.00 64.39 219 PRO C C 1
ATOM 6216 O O . PRO C 1 219 ? 27.693 22.252 11.197 1.00 63.49 219 PRO C O 1
ATOM 6220 N N . ASP C 1 220 ? 28.968 22.799 12.963 1.00 76.29 220 ASP C N 1
ATOM 6221 C CA . ASP C 1 220 ? 30.027 23.375 12.147 1.00 75.10 220 ASP C CA 1
ATOM 6222 C C . ASP C 1 220 ? 30.822 22.247 11.519 1.00 74.61 220 ASP C C 1
ATOM 6223 O O . ASP C 1 220 ? 31.458 22.425 10.492 1.00 80.51 220 ASP C O 1
ATOM 6228 N N . LEU C 1 221 ? 30.784 21.080 12.146 1.00 61.21 221 LEU C N 1
ATOM 6229 C CA . LEU C 1 221 ? 31.634 19.970 11.744 1.00 57.67 221 LEU C CA 1
ATOM 6230 C C . LEU C 1 221 ? 30.902 18.850 11.022 1.00 58.11 221 LEU C C 1
ATOM 6231 O O . LEU C 1 221 ? 31.397 18.349 10.031 1.00 62.05 221 LEU C O 1
ATOM 6236 N N . THR C 1 222 ? 29.734 18.450 11.521 1.00 86.18 222 THR C N 1
ATOM 6237 C CA . THR C 1 222 ? 28.961 17.369 10.891 1.00 78.88 222 THR C CA 1
ATOM 6238 C C . THR C 1 222 ? 27.451 17.580 10.789 1.00 70.48 222 THR C C 1
ATOM 6239 O O . THR C 1 222 ? 26.769 17.852 11.777 1.00 79.08 222 THR C O 1
ATOM 6243 N N . THR C 1 223 ? 26.947 17.440 9.569 1.00 52.44 223 THR C N 1
ATOM 6244 C CA . THR C 1 223 ? 25.528 17.575 9.268 1.00 55.31 223 THR C CA 1
ATOM 6245 C C . THR C 1 223 ? 25.031 16.344 8.517 1.00 58.71 223 THR C C 1
ATOM 6246 O O . THR C 1 223 ? 25.819 15.519 8.084 1.00 59.51 223 THR C O 1
ATOM 6250 N N . PHE C 1 224 ? 23.715 16.227 8.370 1.00 59.70 224 PHE C N 1
ATOM 6251 C CA . PHE C 1 224 ? 23.075 15.056 7.776 1.00 56.17 224 PHE C CA 1
ATOM 6252 C C . PHE C 1 224 ? 22.191 15.521 6.646 1.00 61.38 224 PHE C C 1
ATOM 6253 O O . PHE C 1 224 ? 21.606 16.595 6.737 1.00 65.83 224 PHE C O 1
ATOM 6261 N N . VAL C 1 225 ? 22.112 14.740 5.573 1.00 51.63 225 VAL C N 1
ATOM 6262 C CA . VAL C 1 225 ? 21.191 15.053 4.487 1.00 55.44 225 VAL C CA 1
ATOM 6263 C C . VAL C 1 225 ? 20.258 13.895 4.184 1.00 56.08 225 VAL C C 1
ATOM 6264 O O . VAL C 1 225 ? 20.703 12.810 3.848 1.00 52.52 225 VAL C O 1
ATOM 6268 N N . CYS C 1 226 ? 18.957 14.146 4.338 1.00 60.47 226 CYS C N 1
ATOM 6269 C CA . CYS C 1 226 ? 17.921 13.143 4.135 1.00 55.32 226 CYS C CA 1
ATOM 6270 C C . CYS C 1 226 ? 17.526 13.112 2.684 1.00 59.86 226 CYS C C 1
ATOM 6271 O O . CYS C 1 226 ? 17.375 14.157 2.069 1.00 62.79 226 CYS C O 1
ATOM 6274 N N . VAL C 1 227 ? 17.343 11.916 2.141 1.00 60.25 227 VAL C N 1
ATOM 6275 C CA . VAL C 1 227 ? 16.765 11.780 0.817 1.00 66.47 227 VAL C CA 1
ATOM 6276 C C . VAL C 1 227 ? 15.496 10.921 0.831 1.00 67.63 227 VAL C C 1
ATOM 6277 O O . VAL C 1 227 ? 15.374 9.981 1.611 1.00 68.96 227 VAL C O 1
ATOM 6281 N N . CYS C 1 228 ? 14.537 11.284 -0.014 1.00 66.61 228 CYS C N 1
ATOM 6282 C CA . CYS C 1 228 ? 13.268 10.578 -0.070 1.00 71.68 228 CYS C CA 1
ATOM 6283 C C . CYS C 1 228 ? 12.637 10.739 -1.427 1.00 72.05 228 CYS C C 1
ATOM 6284 O O . CYS C 1 228 ? 13.185 11.403 -2.298 1.00 72.48 228 CYS C O 1
ATOM 6287 N N . ILE C 1 229 ? 11.475 10.123 -1.599 1.00 59.15 229 ILE C N 1
ATOM 6288 C CA . ILE C 1 229 ? 10.665 10.333 -2.790 1.00 60.11 229 ILE C CA 1
ATOM 6289 C C . ILE C 1 229 ? 9.310 10.870 -2.362 1.00 63.06 229 ILE C C 1
ATOM 6290 O O . ILE C 1 229 ? 8.939 10.760 -1.202 1.00 68.68 229 ILE C O 1
ATOM 6295 N N . SER C 1 230 ? 8.578 11.464 -3.292 1.00 51.99 230 SER C N 1
ATOM 6296 C CA . SER C 1 230 ? 7.335 12.140 -2.939 1.00 55.51 230 SER C CA 1
ATOM 6297 C C . SER C 1 230 ? 6.134 11.187 -2.848 1.00 61.23 230 SER C C 1
ATOM 6298 O O . SER C 1 230 ? 5.178 11.305 -3.592 1.00 66.05 230 SER C O 1
ATOM 6301 N N . GLU C 1 231 ? 6.198 10.245 -1.922 1.00 71.75 231 GLU C N 1
ATOM 6302 C CA . GLU C 1 231 ? 5.106 9.332 -1.688 1.00 74.56 231 GLU C CA 1
ATOM 6303 C C . GLU C 1 231 ? 4.786 9.289 -0.201 1.00 80.66 231 GLU C C 1
ATOM 6304 O O . GLU C 1 231 ? 5.541 9.798 0.618 1.00 83.30 231 GLU C O 1
ATOM 6310 N N . PHE C 1 232 ? 3.662 8.678 0.145 1.00 82.30 232 PHE C N 1
ATOM 6311 C CA . PHE C 1 232 ? 3.176 8.679 1.514 1.00 80.80 232 PHE C CA 1
ATOM 6312 C C . PHE C 1 232 ? 4.128 7.960 2.446 1.00 77.41 232 PHE C C 1
ATOM 6313 O O . PHE C 1 232 ? 4.576 8.515 3.434 1.00 77.76 232 PHE C O 1
ATOM 6321 N N . LEU C 1 233 ? 4.430 6.714 2.126 1.00 77.62 233 LEU C N 1
ATOM 6322 C CA . LEU C 1 233 ? 5.265 5.895 2.983 1.00 71.58 233 LEU C CA 1
ATOM 6323 C C . LEU C 1 233 ? 6.642 6.524 3.178 1.00 73.98 233 LEU C C 1
ATOM 6324 O O . LEU C 1 233 ? 7.189 6.510 4.277 1.00 74.66 233 LEU C O 1
ATOM 6329 N N . SER C 1 234 ? 7.197 7.089 2.112 1.00 69.52 234 SER C N 1
ATOM 6330 C CA . SER C 1 234 ? 8.513 7.694 2.188 1.00 57.15 234 SER C CA 1
ATOM 6331 C C . SER C 1 234 ? 8.515 8.964 3.025 1.00 65.33 234 SER C C 1
ATOM 6332 O O . SER C 1 234 ? 9.519 9.301 3.642 1.00 69.95 234 SER C O 1
ATOM 6335 N N . LEU C 1 235 ? 7.402 9.685 3.048 1.00 72.71 235 LEU C N 1
ATOM 6336 C CA . LEU C 1 235 ? 7.307 10.854 3.908 1.00 70.14 235 LEU C CA 1
ATOM 6337 C C . LEU C 1 235 ? 7.272 10.409 5.345 1.00 73.35 235 LEU C C 1
ATOM 6338 O O . LEU C 1 235 ? 7.934 10.982 6.192 1.00 78.94 235 LEU C O 1
ATOM 6343 N N . TYR C 1 236 ? 6.487 9.376 5.612 1.00 73.46 236 TYR C N 1
ATOM 6344 C CA . TYR C 1 236 ? 6.306 8.889 6.964 1.00 80.85 236 TYR C CA 1
ATOM 6345 C C . TYR C 1 236 ? 7.642 8.437 7.545 1.00 79.17 236 TYR C C 1
ATOM 6346 O O . TYR C 1 236 ? 8.081 8.941 8.582 1.00 83.56 236 TYR C O 1
ATOM 6355 N N . GLU C 1 237 ? 8.302 7.504 6.873 1.00 87.17 237 GLU C N 1
ATOM 6356 C CA . GLU C 1 237 ? 9.575 6.992 7.374 1.00 84.78 237 GLU C CA 1
ATOM 6357 C C . GLU C 1 237 ? 10.625 8.080 7.470 1.00 76.06 237 GLU C C 1
ATOM 6358 O O . GLU C 1 237 ? 11.551 7.990 8.267 1.00 80.41 237 GLU C O 1
ATOM 6364 N N . THR C 1 238 ? 10.475 9.112 6.655 1.00 66.23 238 THR C N 1
ATOM 6365 C CA . THR C 1 238 ? 11.398 10.234 6.673 1.00 66.11 238 THR C CA 1
ATOM 6366 C C . THR C 1 238 ? 11.217 11.118 7.904 1.00 73.00 238 THR C C 1
ATOM 6367 O O . THR C 1 238 ? 12.197 11.576 8.486 1.00 78.33 238 THR C O 1
ATOM 6371 N N . GLU C 1 239 ? 9.973 11.357 8.308 1.00 71.98 239 GLU C N 1
ATOM 6372 C CA . GLU C 1 239 ? 9.712 12.138 9.508 1.00 69.53 239 GLU C CA 1
ATOM 6373 C C . GLU C 1 239 ? 10.225 11.423 10.736 1.00 63.05 239 GLU C C 1
ATOM 6374 O O . GLU C 1 239 ? 10.803 12.032 11.618 1.00 66.64 239 GLU C O 1
ATOM 6380 N N . ARG C 1 240 ? 10.000 10.125 10.801 1.00 62.89 240 ARG C N 1
ATOM 6381 C CA . ARG C 1 240 ? 10.478 9.352 11.935 1.00 77.91 240 ARG C CA 1
ATOM 6382 C C . ARG C 1 240 ? 11.997 9.439 12.039 1.00 70.75 240 ARG C C 1
ATOM 6383 O O . ARG C 1 240 ? 12.563 9.365 13.123 1.00 72.15 240 ARG C O 1
ATOM 6391 N N . MET C 1 241 ? 12.645 9.614 10.899 1.00 77.82 241 MET C N 1
ATOM 6392 C CA . MET C 1 241 ? 14.088 9.690 10.848 1.00 67.76 241 MET C CA 1
ATOM 6393 C C . MET C 1 241 ? 14.570 11.052 11.284 1.00 67.72 241 MET C C 1
ATOM 6394 O O . MET C 1 241 ? 15.615 11.174 11.903 1.00 73.42 241 MET C O 1
ATOM 6399 N N . ILE C 1 242 ? 13.821 12.090 10.955 1.00 69.33 242 ILE C N 1
ATOM 6400 C CA . ILE C 1 242 ? 14.215 13.428 11.371 1.00 68.82 242 ILE C CA 1
ATOM 6401 C C . ILE C 1 242 ? 13.982 13.623 12.868 1.00 74.06 242 ILE C C 1
ATOM 6402 O O . ILE C 1 242 ? 14.724 14.339 13.535 1.00 75.87 242 ILE C O 1
ATOM 6407 N N . GLN C 1 243 ? 12.952 12.980 13.401 1.00 67.65 243 GLN C N 1
ATOM 6408 C CA . GLN C 1 243 ? 12.712 13.042 14.831 1.00 71.37 243 GLN C CA 1
ATOM 6409 C C . GLN C 1 243 ? 13.844 12.327 15.543 1.00 63.65 243 GLN C C 1
ATOM 6410 O O . GLN C 1 243 ? 14.459 12.871 16.444 1.00 68.87 243 GLN C O 1
ATOM 6416 N N . GLU C 1 244 ? 14.122 11.106 15.122 1.00 69.53 244 GLU C N 1
ATOM 6417 C CA . GLU C 1 244 ? 15.227 10.343 15.674 1.00 69.59 244 GLU C CA 1
ATOM 6418 C C . GLU C 1 244 ? 16.542 11.124 15.614 1.00 68.41 244 GLU C C 1
ATOM 6419 O O . GLU C 1 244 ? 17.391 10.976 16.476 1.00 65.44 244 GLU C O 1
ATOM 6425 N N . LEU C 1 245 ? 16.704 11.958 14.597 1.00 67.66 245 LEU C N 1
ATOM 6426 C CA . LEU C 1 245 ? 17.922 12.740 14.449 1.00 61.78 245 LEU C CA 1
ATOM 6427 C C . LEU C 1 245 ? 18.015 13.829 15.498 1.00 66.74 245 LEU C C 1
ATOM 6428 O O . LEU C 1 245 ? 18.959 13.855 16.269 1.00 79.39 245 LEU C O 1
ATOM 6433 N N . THR C 1 246 ? 17.049 14.738 15.533 1.00 74.14 246 THR C N 1
ATOM 6434 C CA . THR C 1 246 ? 17.061 15.786 16.551 1.00 81.86 246 THR C CA 1
ATOM 6435 C C . THR C 1 246 ? 17.230 15.178 17.949 1.00 73.39 246 THR C C 1
ATOM 6436 O O . THR C 1 246 ? 17.812 15.788 18.843 1.00 77.55 246 THR C O 1
ATOM 6440 N N . SER C 1 247 ? 16.733 13.962 18.117 1.00 62.65 247 SER C N 1
ATOM 6441 C CA . SER C 1 247 ? 16.912 13.213 19.349 1.00 61.61 247 SER C CA 1
ATOM 6442 C C . SER C 1 247 ? 18.376 12.847 19.591 1.00 69.41 247 SER C C 1
ATOM 6443 O O . SER C 1 247 ? 18.874 12.957 20.707 1.00 69.00 247 SER C O 1
ATOM 6446 N N . TYR C 1 248 ? 19.056 12.398 18.542 1.00 65.22 248 TYR C N 1
ATOM 6447 C CA . TYR C 1 248 ? 20.476 12.090 18.598 1.00 56.29 248 TYR C CA 1
ATOM 6448 C C . TYR C 1 248 ? 21.309 13.364 18.581 1.00 60.62 248 TYR C C 1
ATOM 6449 O O . TYR C 1 248 ? 22.528 13.308 18.656 1.00 61.10 248 TYR C O 1
ATOM 6458 N N . GLU C 1 249 ? 20.640 14.502 18.450 1.00 60.40 249 GLU C N 1
ATOM 6459 C CA . GLU C 1 249 ? 21.279 15.806 18.470 1.00 59.27 249 GLU C CA 1
ATOM 6460 C C . GLU C 1 249 ? 22.201 16.052 17.281 1.00 64.17 249 GLU C C 1
ATOM 6461 O O . GLU C 1 249 ? 23.122 16.870 17.363 1.00 60.61 249 GLU C O 1
ATOM 6467 N N . ILE C 1 250 ? 21.944 15.358 16.176 1.00 60.76 250 ILE C N 1
ATOM 6468 C CA . ILE C 1 250 ? 22.687 15.569 14.947 1.00 56.28 250 ILE C CA 1
ATOM 6469 C C . ILE C 1 250 ? 22.005 16.610 14.074 1.00 55.68 250 ILE C C 1
ATOM 6470 O O . ILE C 1 250 ? 20.814 16.543 13.862 1.00 64.87 250 ILE C O 1
ATOM 6475 N N . ASP C 1 251 ? 22.755 17.572 13.557 1.00 66.37 251 ASP C N 1
ATOM 6476 C CA . ASP C 1 251 ? 22.148 18.630 12.751 1.00 70.00 251 ASP C CA 1
ATOM 6477 C C . ASP C 1 251 ? 21.636 18.131 11.408 1.00 64.37 251 ASP C C 1
ATOM 6478 O O . ASP C 1 251 ? 22.221 17.251 10.812 1.00 71.11 251 ASP C O 1
ATOM 6483 N N . THR C 1 252 ? 20.553 18.711 10.917 1.00 58.00 252 THR C N 1
ATOM 6484 C CA . THR C 1 252 ? 20.088 18.400 9.574 1.00 56.47 252 THR C CA 1
ATOM 6485 C C . THR C 1 252 ? 19.300 19.545 8.973 1.00 57.16 252 THR C C 1
ATOM 6486 O O . THR C 1 252 ? 18.424 20.095 9.613 1.00 62.50 252 THR C O 1
ATOM 6490 N N . HIS C 1 253 ? 19.630 19.912 7.743 1.00 69.29 253 HIS C N 1
ATOM 6491 C CA . HIS C 1 253 ? 18.998 21.047 7.086 1.00 59.84 253 HIS C CA 1
ATOM 6492 C C . HIS C 1 253 ? 18.988 20.918 5.577 1.00 65.46 253 HIS C C 1
ATOM 6493 O O . HIS C 1 253 ? 18.905 21.905 4.876 1.00 70.52 253 HIS C O 1
ATOM 6500 N N . ASN C 1 254 ? 19.074 19.693 5.077 1.00 67.21 254 ASN C N 1
ATOM 6501 C CA . ASN C 1 254 ? 18.876 19.433 3.658 1.00 62.85 254 ASN C CA 1
ATOM 6502 C C . ASN C 1 254 ? 18.063 18.191 3.428 1.00 62.82 254 ASN C C 1
ATOM 6503 O O . ASN C 1 254 ? 18.199 17.225 4.151 1.00 64.56 254 ASN C O 1
ATOM 6508 N N . ILE C 1 255 ? 17.235 18.216 2.395 1.00 53.64 255 ILE C N 1
ATOM 6509 C CA . ILE C 1 255 ? 16.436 17.065 2.044 1.00 53.38 255 ILE C CA 1
ATOM 6510 C C . ILE C 1 255 ? 16.170 17.064 0.558 1.00 55.93 255 ILE C C 1
ATOM 6511 O O . ILE C 1 255 ? 15.549 17.967 0.050 1.00 62.52 255 ILE C O 1
ATOM 6516 N N . VAL C 1 256 ? 16.679 16.057 -0.141 1.00 54.93 256 VAL C N 1
ATOM 6517 C CA . VAL C 1 256 ? 16.504 15.954 -1.580 1.00 59.64 256 VAL C CA 1
ATOM 6518 C C . VAL C 1 256 ? 15.410 14.953 -1.938 1.00 65.40 256 VAL C C 1
ATOM 6519 O O . VAL C 1 256 ? 15.367 13.850 -1.404 1.00 67.76 256 VAL C O 1
ATOM 6523 N N . VAL C 1 257 ? 14.511 15.347 -2.831 1.00 54.59 257 VAL C N 1
ATOM 6524 C CA . VAL C 1 257 ? 13.425 14.465 -3.201 1.00 63.22 257 VAL C CA 1
ATOM 6525 C C . VAL C 1 257 ? 13.597 14.011 -4.638 1.00 62.54 257 VAL C C 1
ATOM 6526 O O . VAL C 1 257 ? 13.609 14.820 -5.559 1.00 66.67 257 VAL C O 1
ATOM 6530 N N . ASN C 1 258 ? 13.733 12.703 -4.818 1.00 61.03 258 ASN C N 1
ATOM 6531 C CA . ASN C 1 258 ? 14.095 12.147 -6.112 1.00 67.37 258 ASN C CA 1
ATOM 6532 C C . ASN C 1 258 ? 12.939 11.581 -6.937 1.00 74.90 258 ASN C C 1
ATOM 6533 O O . ASN C 1 258 ? 11.774 11.620 -6.555 1.00 71.87 258 ASN C O 1
ATOM 6538 N N . GLN C 1 259 ? 13.319 11.032 -8.080 1.00 81.83 259 GLN C N 1
ATOM 6539 C CA . GLN C 1 259 ? 12.410 10.425 -9.030 1.00 84.44 259 GLN C CA 1
ATOM 6540 C C . GLN C 1 259 ? 11.030 11.051 -9.099 1.00 82.83 259 GLN C C 1
ATOM 6541 O O . GLN C 1 259 ? 10.057 10.357 -9.379 1.00 89.52 259 GLN C O 1
ATOM 6547 N N . LEU C 1 260 ? 10.932 12.355 -8.865 1.00 68.82 260 LEU C N 1
ATOM 6548 C CA . LEU C 1 260 ? 9.658 13.013 -9.123 1.00 80.88 260 LEU C CA 1
ATOM 6549 C C . LEU C 1 260 ? 9.650 13.572 -10.524 1.00 74.82 260 LEU C C 1
ATOM 6550 O O . LEU C 1 260 ? 10.669 14.035 -11.006 1.00 79.02 260 LEU C O 1
ATOM 6555 N N . LEU C 1 261 ? 8.503 13.494 -11.188 1.00 63.69 261 LEU C N 1
ATOM 6556 C CA . LEU C 1 261 ? 8.422 13.914 -12.576 1.00 74.00 261 LEU C CA 1
ATOM 6557 C C . LEU C 1 261 ? 7.734 15.253 -12.702 1.00 70.48 261 LEU C C 1
ATOM 6558 O O . LEU C 1 261 ? 6.596 15.403 -12.318 1.00 66.64 261 LEU C O 1
ATOM 6563 N N . LEU C 1 262 ? 8.462 16.235 -13.216 1.00 72.16 262 LEU C N 1
ATOM 6564 C CA . LEU C 1 262 ? 7.961 17.592 -13.261 1.00 83.22 262 LEU C CA 1
ATOM 6565 C C . LEU C 1 262 ? 8.028 18.191 -14.646 1.00 91.78 262 LEU C C 1
ATOM 6566 O O . LEU C 1 262 ? 8.810 19.101 -14.901 1.00 88.79 262 LEU C O 1
ATOM 6571 N N . ASP C 1 263 ? 7.201 17.652 -15.537 1.00 99.50 263 ASP C N 1
ATOM 6572 C CA . ASP C 1 263 ? 6.869 18.301 -16.799 1.00 101.00 263 ASP C CA 1
ATOM 6573 C C . ASP C 1 263 ? 5.424 18.754 -16.682 1.00 98.52 263 ASP C C 1
ATOM 6574 O O . ASP C 1 263 ? 4.516 17.944 -16.770 1.00 105.43 263 ASP C O 1
ATOM 6579 N N . PRO C 1 264 ? 5.213 20.058 -16.479 1.00 100.78 264 PRO C N 1
ATOM 6580 C CA . PRO C 1 264 ? 3.927 20.645 -16.083 1.00 102.60 264 PRO C CA 1
ATOM 6581 C C . PRO C 1 264 ? 2.784 20.155 -16.954 1.00 110.92 264 PRO C C 1
ATOM 6582 O O . PRO C 1 264 ? 1.704 19.814 -16.464 1.00 106.24 264 PRO C O 1
ATOM 6586 N N . ASN C 1 265 ? 3.035 20.131 -18.253 1.00 121.90 265 ASN C N 1
ATOM 6587 C CA . ASN C 1 265 ? 2.049 19.675 -19.212 1.00 126.99 265 ASN C CA 1
ATOM 6588 C C . ASN C 1 265 ? 2.458 18.347 -19.832 1.00 127.32 265 ASN C C 1
ATOM 6589 O O . ASN C 1 265 ? 3.086 18.300 -20.888 1.00 124.93 265 ASN C O 1
ATOM 6594 N N . THR C 1 266 ? 2.104 17.264 -19.155 1.00 125.11 266 THR C N 1
ATOM 6595 C CA . THR C 1 266 ? 2.418 15.934 -19.642 1.00 123.70 266 THR C CA 1
ATOM 6596 C C . THR C 1 266 ? 1.153 15.272 -20.165 1.00 128.81 266 THR C C 1
ATOM 6597 O O . THR C 1 266 ? 0.053 15.544 -19.674 1.00 131.71 266 THR C O 1
ATOM 6601 N N . THR C 1 267 ? 1.312 14.404 -21.159 1.00 144.27 267 THR C N 1
ATOM 6602 C CA . THR C 1 267 ? 0.169 13.854 -21.882 1.00 149.88 267 THR C CA 1
ATOM 6603 C C . THR C 1 267 ? -0.210 12.422 -21.479 1.00 154.11 267 THR C C 1
ATOM 6604 O O . THR C 1 267 ? -1.350 11.999 -21.672 1.00 157.69 267 THR C O 1
ATOM 6608 N N . CYS C 1 268 ? 0.748 11.681 -20.935 1.00 127.39 268 CYS C N 1
ATOM 6609 C CA . CYS C 1 268 ? 0.512 10.326 -20.440 1.00 124.34 268 CYS C CA 1
ATOM 6610 C C . CYS C 1 268 ? -0.486 10.325 -19.279 1.00 117.79 268 CYS C C 1
ATOM 6611 O O . CYS C 1 268 ? -0.262 10.967 -18.261 1.00 119.67 268 CYS C O 1
ATOM 6614 N N . PRO C 1 269 ? -1.599 9.601 -19.427 1.00 115.69 269 PRO C N 1
ATOM 6615 C CA . PRO C 1 269 ? -2.646 9.635 -18.401 1.00 126.81 269 PRO C CA 1
ATOM 6616 C C . PRO C 1 269 ? -2.128 9.137 -17.059 1.00 121.40 269 PRO C C 1
ATOM 6617 O O . PRO C 1 269 ? -2.543 9.646 -16.013 1.00 117.66 269 PRO C O 1
ATOM 6621 N N . GLN C 1 270 ? -1.232 8.153 -17.106 1.00 129.80 270 GLN C N 1
ATOM 6622 C CA . GLN C 1 270 ? -0.650 7.564 -15.904 1.00 128.67 270 GLN C CA 1
ATOM 6623 C C . GLN C 1 270 ? 0.292 8.554 -15.227 1.00 126.82 270 GLN C C 1
ATOM 6624 O O . GLN C 1 270 ? 0.139 8.868 -14.047 1.00 124.76 270 GLN C O 1
ATOM 6630 N N . CYS C 1 271 ? 1.273 9.032 -15.988 1.00 118.89 271 CYS C N 1
ATOM 6631 C CA . CYS C 1 271 ? 2.232 10.029 -15.517 1.00 104.09 271 CYS C CA 1
ATOM 6632 C C . CYS C 1 271 ? 1.528 11.259 -14.939 1.00 104.32 271 CYS C C 1
ATOM 6633 O O . CYS C 1 271 ? 2.063 11.921 -14.059 1.00 102.24 271 CYS C O 1
ATOM 6636 N N . MET C 1 272 ? 0.334 11.564 -15.440 1.00 111.93 272 MET C N 1
ATOM 6637 C CA . MET C 1 272 ? -0.457 12.671 -14.911 1.00 111.49 272 MET C CA 1
ATOM 6638 C C . MET C 1 272 ? -0.967 12.327 -13.520 1.00 111.06 272 MET C C 1
ATOM 6639 O O . MET C 1 272 ? -0.943 13.162 -12.614 1.00 108.52 272 MET C O 1
ATOM 6644 N N . ALA C 1 273 ? -1.443 11.095 -13.364 1.00 122.25 273 ALA C N 1
ATOM 6645 C CA . ALA C 1 273 ? -1.909 10.605 -12.071 1.00 122.96 273 ALA C CA 1
ATOM 6646 C C . ALA C 1 273 ? -0.779 10.656 -11.052 1.00 122.00 273 ALA C C 1
ATOM 6647 O O . ALA C 1 273 ? -0.936 11.253 -9.983 1.00 119.05 273 ALA C O 1
ATOM 6649 N N . ARG C 1 274 ? 0.345 10.022 -11.396 1.00 109.36 274 ARG C N 1
ATOM 6650 C CA . ARG C 1 274 ? 1.573 10.064 -10.603 1.00 99.00 274 ARG C CA 1
ATOM 6651 C C . ARG C 1 274 ? 1.902 11.486 -10.169 1.00 93.19 274 ARG C C 1
ATOM 6652 O O . ARG C 1 274 ? 1.966 11.803 -8.980 1.00 86.51 274 ARG C O 1
ATOM 6660 N N . ARG C 1 275 ? 2.110 12.346 -11.151 1.00 79.89 275 ARG C N 1
ATOM 6661 C CA . ARG C 1 275 ? 2.424 13.729 -10.877 1.00 71.19 275 ARG C CA 1
ATOM 6662 C C . ARG C 1 275 ? 1.421 14.397 -9.930 1.00 78.97 275 ARG C C 1
ATOM 6663 O O . ARG C 1 275 ? 1.807 15.215 -9.109 1.00 77.47 275 ARG C O 1
ATOM 6671 N N . LYS C 1 276 ? 0.139 14.055 -10.036 1.00 94.88 276 LYS C N 1
ATOM 6672 C CA . LYS C 1 276 ? -0.877 14.646 -9.168 1.00 97.00 276 LYS C CA 1
ATOM 6673 C C . LYS C 1 276 ? -0.572 14.282 -7.728 1.00 89.68 276 LYS C C 1
ATOM 6674 O O . LYS C 1 276 ? -0.413 15.159 -6.888 1.00 88.92 276 LYS C O 1
ATOM 6680 N N . MET C 1 277 ? -0.497 12.983 -7.452 1.00 97.78 277 MET C N 1
ATOM 6681 C CA . MET C 1 277 ? -0.147 12.487 -6.122 1.00 96.25 277 MET C CA 1
ATOM 6682 C C . MET C 1 277 ? 1.157 13.095 -5.638 1.00 92.43 277 MET C C 1
ATOM 6683 O O . MET C 1 277 ? 1.231 13.653 -4.546 1.00 91.67 277 MET C O 1
ATOM 6688 N N . GLN C 1 278 ? 2.195 12.991 -6.457 1.00 82.64 278 GLN C N 1
ATOM 6689 C CA . GLN C 1 278 ? 3.482 13.551 -6.077 1.00 77.50 278 GLN C CA 1
ATOM 6690 C C . GLN C 1 278 ? 3.344 14.998 -5.642 1.00 76.00 278 GLN C C 1
ATOM 6691 O O . GLN C 1 278 ? 3.809 15.373 -4.572 1.00 81.87 278 GLN C O 1
ATOM 6697 N N . GLN C 1 279 ? 2.694 15.807 -6.468 1.00 82.43 279 GLN C N 1
ATOM 6698 C CA . GLN C 1 279 ? 2.676 17.240 -6.238 1.00 80.34 279 GLN C CA 1
ATOM 6699 C C . GLN C 1 279 ? 1.976 17.633 -4.935 1.00 84.62 279 GLN C C 1
ATOM 6700 O O . GLN C 1 279 ? 2.248 18.702 -4.401 1.00 84.95 279 GLN C O 1
ATOM 6706 N N . LYS C 1 280 ? 1.100 16.771 -4.419 1.00 88.93 280 LYS C N 1
ATOM 6707 C CA . LYS C 1 280 ? 0.375 17.075 -3.188 1.00 92.61 280 LYS C CA 1
ATOM 6708 C C . LYS C 1 280 ? 1.207 16.710 -1.985 1.00 90.99 280 LYS C C 1
ATOM 6709 O O . LYS C 1 280 ? 1.035 17.291 -0.919 1.00 100.00 280 LYS C O 1
ATOM 6715 N N . TYR C 1 281 ? 2.098 15.737 -2.147 1.00 78.88 281 TYR C N 1
ATOM 6716 C CA . TYR C 1 281 ? 3.007 15.375 -1.069 1.00 72.90 281 TYR C CA 1
ATOM 6717 C C . TYR C 1 281 ? 4.201 16.322 -1.057 1.00 70.99 281 TYR C C 1
ATOM 6718 O O . TYR C 1 281 ? 4.682 16.712 0.002 1.00 74.34 281 TYR C O 1
ATOM 6727 N N . LEU C 1 282 ? 4.658 16.718 -2.239 1.00 67.71 282 LEU C N 1
ATOM 6728 C CA . LEU C 1 282 ? 5.703 17.723 -2.339 1.00 66.62 282 LEU C CA 1
ATOM 6729 C C . LEU C 1 282 ? 5.240 19.034 -1.723 1.00 71.06 282 LEU C C 1
ATOM 6730 O O . LEU C 1 282 ? 6.045 19.818 -1.239 1.00 78.96 282 LEU C O 1
ATOM 6735 N N . ALA C 1 283 ? 3.937 19.268 -1.731 1.00 72.54 283 ALA C N 1
ATOM 6736 C CA . ALA C 1 283 ? 3.372 20.450 -1.103 1.00 70.58 283 ALA C CA 1
ATOM 6737 C C . ALA C 1 283 ? 3.450 20.324 0.405 1.00 66.79 283 ALA C C 1
ATOM 6738 O O . ALA C 1 283 ? 3.729 21.291 1.094 1.00 70.16 283 ALA C O 1
ATOM 6740 N N . GLN C 1 284 ? 3.203 19.128 0.915 1.00 64.91 284 GLN C N 1
ATOM 6741 C CA . GLN C 1 284 ? 3.320 18.879 2.342 1.00 69.32 284 GLN C CA 1
ATOM 6742 C C . GLN C 1 284 ? 4.757 19.073 2.811 1.00 74.93 284 GLN C C 1
ATOM 6743 O O . GLN C 1 284 ? 5.008 19.720 3.826 1.00 79.68 284 GLN C O 1
ATOM 6749 N N . ILE C 1 285 ? 5.700 18.501 2.073 1.00 76.47 285 ILE C N 1
ATOM 6750 C CA . ILE C 1 285 ? 7.100 18.638 2.411 1.00 68.40 285 ILE C CA 1
ATOM 6751 C C . ILE C 1 285 ? 7.492 20.098 2.462 1.00 74.85 285 ILE C C 1
ATOM 6752 O O . ILE C 1 285 ? 8.039 20.556 3.451 1.00 85.26 285 ILE C O 1
ATOM 6757 N N . GLU C 1 286 ? 7.225 20.830 1.391 1.00 75.30 286 GLU C N 1
ATOM 6758 C CA . GLU C 1 286 ? 7.615 22.231 1.324 1.00 81.12 286 GLU C CA 1
ATOM 6759 C C . GLU C 1 286 ? 7.169 23.018 2.557 1.00 82.05 286 GLU C C 1
ATOM 6760 O O . GLU C 1 286 ? 7.839 23.958 2.977 1.00 87.00 286 GLU C O 1
ATOM 6766 N N . GLU C 1 287 ? 6.043 22.614 3.137 1.00 63.54 287 GLU C N 1
ATOM 6767 C CA . GLU C 1 287 ? 5.447 23.317 4.263 1.00 69.97 287 GLU C CA 1
ATOM 6768 C C . GLU C 1 287 ? 6.025 22.880 5.608 1.00 69.89 287 GLU C C 1
ATOM 6769 O O . GLU C 1 287 ? 6.333 23.719 6.444 1.00 75.90 287 GLU C O 1
ATOM 6775 N N . LEU C 1 288 ? 6.170 21.576 5.820 1.00 77.97 288 LEU C N 1
ATOM 6776 C CA . LEU C 1 288 ? 6.766 21.048 7.050 1.00 73.37 288 LEU C CA 1
ATOM 6777 C C . LEU C 1 288 ? 8.219 21.452 7.293 1.00 78.38 288 LEU C C 1
ATOM 6778 O O . LEU C 1 288 ? 8.679 21.510 8.429 1.00 78.47 288 LEU C O 1
ATOM 6783 N N . TYR C 1 289 ? 8.947 21.714 6.220 1.00 89.32 289 TYR C N 1
ATOM 6784 C CA . TYR C 1 289 ? 10.359 22.006 6.320 1.00 73.37 289 TYR C CA 1
ATOM 6785 C C . TYR C 1 289 ? 10.728 23.348 5.684 1.00 78.86 289 TYR C C 1
ATOM 6786 O O . TYR C 1 289 ? 11.388 23.405 4.654 1.00 75.64 289 TYR C O 1
ATOM 6795 N N . GLU C 1 290 ? 10.284 24.429 6.319 1.00 99.19 290 GLU C N 1
ATOM 6796 C CA . GLU C 1 290 ? 10.634 25.780 5.899 1.00 105.96 290 GLU C CA 1
ATOM 6797 C C . GLU C 1 290 ? 12.108 25.989 6.187 1.00 101.16 290 GLU C C 1
ATOM 6798 O O . GLU C 1 290 ? 12.779 26.769 5.510 1.00 96.04 290 GLU C O 1
ATOM 6804 N N . ASP C 1 291 ? 12.598 25.279 7.203 1.00 88.88 291 ASP C N 1
ATOM 6805 C CA . ASP C 1 291 ? 13.970 25.415 7.695 1.00 81.77 291 ASP C CA 1
ATOM 6806 C C . ASP C 1 291 ? 14.998 24.463 7.055 1.00 78.83 291 ASP C C 1
ATOM 6807 O O . ASP C 1 291 ? 16.127 24.355 7.532 1.00 70.88 291 ASP C O 1
ATOM 6812 N N . PHE C 1 292 ? 14.590 23.789 5.980 1.00 68.61 292 PHE C N 1
ATOM 6813 C CA . PHE C 1 292 ? 15.418 22.841 5.246 1.00 53.61 292 PHE C CA 1
ATOM 6814 C C . PHE C 1 292 ? 15.552 23.284 3.807 1.00 53.10 292 PHE C C 1
ATOM 6815 O O . PHE C 1 292 ? 14.583 23.717 3.202 1.00 72.18 292 PHE C O 1
ATOM 6823 N N . HIS C 1 293 ? 16.733 23.148 3.233 1.00 44.84 293 HIS C N 1
ATOM 6824 C CA . HIS C 1 293 ? 16.875 23.327 1.806 1.00 50.00 293 HIS C CA 1
ATOM 6825 C C . HIS C 1 293 ? 16.240 22.138 1.147 1.00 50.55 293 HIS C C 1
ATOM 6826 O O . HIS C 1 293 ? 16.780 21.047 1.210 1.00 53.07 293 HIS C O 1
ATOM 6833 N N . VAL C 1 294 ? 15.095 22.318 0.509 1.00 53.05 294 VAL C N 1
ATOM 6834 C CA . VAL C 1 294 ? 14.470 21.175 -0.124 1.00 51.55 294 VAL C CA 1
ATOM 6835 C C . VAL C 1 294 ? 14.739 21.220 -1.608 1.00 47.47 294 VAL C C 1
ATOM 6836 O O . VAL C 1 294 ? 14.261 22.095 -2.294 1.00 58.09 294 VAL C O 1
ATOM 6840 N N . VAL C 1 295 ? 15.547 20.278 -2.083 1.00 55.39 295 VAL C N 1
ATOM 6841 C CA . VAL C 1 295 ? 16.006 20.232 -3.473 1.00 57.49 295 VAL C CA 1
ATOM 6842 C C . VAL C 1 295 ? 15.260 19.181 -4.280 1.00 53.31 295 VAL C C 1
ATOM 6843 O O . VAL C 1 295 ? 15.177 18.029 -3.888 1.00 56.49 295 VAL C O 1
ATOM 6847 N N . LYS C 1 296 ? 14.716 19.581 -5.417 1.00 59.01 296 LYS C N 1
ATOM 6848 C CA . LYS C 1 296 ? 13.885 18.683 -6.202 1.00 63.74 296 LYS C CA 1
ATOM 6849 C C . LYS C 1 296 ? 14.606 18.275 -7.467 1.00 63.86 296 LYS C C 1
ATOM 6850 O O . LYS C 1 296 ? 15.095 19.122 -8.209 1.00 67.26 296 LYS C O 1
ATOM 6856 N N . VAL C 1 297 ? 14.686 16.965 -7.686 1.00 58.24 297 VAL C N 1
ATOM 6857 C CA . VAL C 1 297 ? 15.350 16.385 -8.858 1.00 63.10 297 VAL C CA 1
ATOM 6858 C C . VAL C 1 297 ? 14.475 15.344 -9.567 1.00 68.29 297 VAL C C 1
ATOM 6859 O O . VAL C 1 297 ? 13.764 14.588 -8.917 1.00 72.49 297 VAL C O 1
ATOM 6863 N N . PRO C 1 298 ? 14.532 15.302 -10.909 1.00 61.51 298 PRO C N 1
ATOM 6864 C CA . PRO C 1 298 ? 13.606 14.538 -11.742 1.00 61.98 298 PRO C CA 1
ATOM 6865 C C . PRO C 1 298 ? 13.887 13.043 -11.807 1.00 68.46 298 PRO C C 1
ATOM 6866 O O . PRO C 1 298 ? 14.922 12.559 -11.371 1.00 65.71 298 PRO C O 1
ATOM 6870 N N . GLN C 1 299 ? 12.930 12.316 -12.361 1.00 88.44 299 GLN C N 1
ATOM 6871 C CA . GLN C 1 299 ? 13.081 10.901 -12.629 1.00 89.82 299 GLN C CA 1
ATOM 6872 C C . GLN C 1 299 ? 13.841 10.763 -13.926 1.00 97.69 299 GLN C C 1
ATOM 6873 O O . GLN C 1 299 ? 13.401 11.249 -14.959 1.00 107.15 299 GLN C O 1
ATOM 6879 N N . VAL C 1 300 ? 14.994 10.118 -13.879 1.00 70.94 300 VAL C N 1
ATOM 6880 C CA . VAL C 1 300 ? 15.733 9.841 -15.098 1.00 75.19 300 VAL C CA 1
ATOM 6881 C C . VAL C 1 300 ? 15.281 8.506 -15.688 1.00 86.66 300 VAL C C 1
ATOM 6882 O O . VAL C 1 300 ? 15.174 7.514 -14.971 1.00 88.40 300 VAL C O 1
ATOM 6886 N N . PRO C 1 301 ? 14.997 8.483 -16.998 1.00 94.49 301 PRO C N 1
ATOM 6887 C CA . PRO C 1 301 ? 14.514 7.285 -17.690 1.00 94.92 301 PRO C CA 1
ATOM 6888 C C . PRO C 1 301 ? 15.531 6.152 -17.673 1.00 96.66 301 PRO C C 1
ATOM 6889 O O . PRO C 1 301 ? 15.161 5.001 -17.463 1.00 99.71 301 PRO C O 1
ATOM 6893 N N . ALA C 1 302 ? 16.797 6.475 -17.895 1.00 93.04 302 ALA C N 1
ATOM 6894 C CA . ALA C 1 302 ? 17.860 5.479 -17.835 1.00 102.69 302 ALA C CA 1
ATOM 6895 C C . ALA C 1 302 ? 18.441 5.392 -16.430 1.00 99.96 302 ALA C C 1
ATOM 6896 O O . ALA C 1 302 ? 18.463 6.384 -15.713 1.00 99.51 302 ALA C O 1
ATOM 6898 N N . GLU C 1 303 ? 18.908 4.212 -16.032 1.00 101.26 303 GLU C N 1
ATOM 6899 C CA . GLU C 1 303 ? 19.576 4.077 -14.744 1.00 104.24 303 GLU C CA 1
ATOM 6900 C C . GLU C 1 303 ? 20.882 4.860 -14.792 1.00 103.08 303 GLU C C 1
ATOM 6901 O O . GLU C 1 303 ? 21.595 4.812 -15.789 1.00 100.82 303 GLU C O 1
ATOM 6907 N N . VAL C 1 304 ? 21.183 5.595 -13.724 1.00 103.37 304 VAL C N 1
ATOM 6908 C CA . VAL C 1 304 ? 22.399 6.406 -13.672 1.00 95.51 304 VAL C CA 1
ATOM 6909 C C . VAL C 1 304 ? 23.632 5.564 -13.375 1.00 99.86 304 VAL C C 1
ATOM 6910 O O . VAL C 1 304 ? 23.796 5.036 -12.276 1.00 94.22 304 VAL C O 1
ATOM 6914 N N . ARG C 1 305 ? 24.501 5.451 -14.370 1.00 117.29 305 ARG C N 1
ATOM 6915 C CA . ARG C 1 305 ? 25.653 4.577 -14.281 1.00 114.69 305 ARG C CA 1
ATOM 6916 C C . ARG C 1 305 ? 26.798 5.149 -15.118 1.00 114.66 305 ARG C C 1
ATOM 6917 O O . ARG C 1 305 ? 26.580 5.701 -16.192 1.00 113.08 305 ARG C O 1
ATOM 6925 N N . GLY C 1 306 ? 28.019 5.035 -14.610 1.00 117.43 306 GLY C N 1
ATOM 6926 C CA . GLY C 1 306 ? 29.184 5.549 -15.308 1.00 121.62 306 GLY C CA 1
ATOM 6927 C C . GLY C 1 306 ? 29.623 6.894 -14.776 1.00 117.77 306 GLY C C 1
ATOM 6928 O O . GLY C 1 306 ? 28.805 7.700 -14.365 1.00 120.51 306 GLY C O 1
ATOM 6929 N N . THR C 1 307 ? 30.922 7.144 -14.787 1.00 122.64 307 THR C N 1
ATOM 6930 C CA . THR C 1 307 ? 31.462 8.369 -14.208 1.00 122.84 307 THR C CA 1
ATOM 6931 C C . THR C 1 307 ? 31.123 9.613 -15.036 1.00 120.96 307 THR C C 1
ATOM 6932 O O . THR C 1 307 ? 31.508 10.721 -14.691 1.00 122.99 307 THR C O 1
ATOM 6936 N N . GLU C 1 308 ? 30.401 9.433 -16.128 1.00 110.23 308 GLU C N 1
ATOM 6937 C CA . GLU C 1 308 ? 30.009 10.570 -16.952 1.00 114.46 308 GLU C CA 1
ATOM 6938 C C . GLU C 1 308 ? 28.539 10.889 -16.774 1.00 107.79 308 GLU C C 1
ATOM 6939 O O . GLU C 1 308 ? 28.151 12.051 -16.764 1.00 101.87 308 GLU C O 1
ATOM 6945 N N . ALA C 1 309 ? 27.723 9.847 -16.652 1.00 111.69 309 ALA C N 1
ATOM 6946 C CA . ALA C 1 309 ? 26.304 10.012 -16.356 1.00 107.38 309 ALA C CA 1
ATOM 6947 C C . ALA C 1 309 ? 26.140 10.602 -14.963 1.00 95.80 309 ALA C C 1
ATOM 6948 O O . ALA C 1 309 ? 25.235 11.394 -14.723 1.00 92.42 309 ALA C O 1
ATOM 6950 N N . LEU C 1 310 ? 27.027 10.210 -14.051 1.00 92.19 310 LEU C N 1
ATOM 6951 C CA . LEU C 1 310 ? 27.000 10.708 -12.685 1.00 80.23 310 LEU C CA 1
ATOM 6952 C C . LEU C 1 310 ? 27.390 12.172 -12.635 1.00 80.87 310 LEU C C 1
ATOM 6953 O O . LEU C 1 310 ? 26.733 12.963 -11.983 1.00 82.40 310 LEU C O 1
ATOM 6958 N N . LYS C 1 311 ? 28.463 12.542 -13.319 1.00 90.89 311 LYS C N 1
ATOM 6959 C CA . LYS C 1 311 ? 28.872 13.943 -13.337 1.00 90.15 311 LYS C CA 1
ATOM 6960 C C . LYS C 1 311 ? 27.714 14.831 -13.769 1.00 90.54 311 LYS C C 1
ATOM 6961 O O . LYS C 1 311 ? 27.406 15.821 -13.115 1.00 82.97 311 LYS C O 1
ATOM 6967 N N . SER C 1 312 ? 27.069 14.459 -14.872 1.00 110.90 312 SER C N 1
ATOM 6968 C CA . SER C 1 312 ? 25.979 15.250 -15.445 1.00 110.66 312 SER C CA 1
ATOM 6969 C C . SER C 1 312 ? 24.763 15.312 -14.528 1.00 103.32 312 SER C C 1
ATOM 6970 O O . SER C 1 312 ? 24.057 16.312 -14.503 1.00 103.41 312 SER C O 1
ATOM 6973 N N . PHE C 1 313 ? 24.520 14.240 -13.781 1.00 92.07 313 PHE C N 1
ATOM 6974 C CA . PHE C 1 313 ? 23.393 14.181 -12.851 1.00 84.07 313 PHE C CA 1
ATOM 6975 C C . PHE C 1 313 ? 23.647 15.071 -11.645 1.00 81.80 313 PHE C C 1
ATOM 6976 O O . PHE C 1 313 ? 22.761 15.786 -11.207 1.00 80.12 313 PHE C O 1
ATOM 6984 N N . SER C 1 314 ? 24.867 15.034 -11.116 1.00 93.47 314 SER C N 1
ATOM 6985 C CA . SER C 1 314 ? 25.207 15.793 -9.914 1.00 86.34 314 SER C CA 1
ATOM 6986 C C . SER C 1 314 ? 24.869 17.256 -10.112 1.00 82.03 314 SER C C 1
ATOM 6987 O O . SER C 1 314 ? 24.777 18.016 -9.165 1.00 77.81 314 SER C O 1
ATOM 6990 N N . GLU C 1 315 ? 24.681 17.636 -11.364 1.00 91.28 315 GLU C N 1
ATOM 6991 C CA . GLU C 1 315 ? 24.377 19.003 -11.728 1.00 93.53 315 GLU C CA 1
ATOM 6992 C C . GLU C 1 315 ? 23.127 19.515 -11.014 1.00 93.38 315 GLU C C 1
ATOM 6993 O O . GLU C 1 315 ? 23.084 20.657 -10.562 1.00 84.88 315 GLU C O 1
ATOM 6999 N N . MET C 1 316 ? 22.110 18.662 -10.917 1.00 86.35 316 MET C N 1
ATOM 7000 C CA . MET C 1 316 ? 20.791 19.090 -10.476 1.00 76.78 316 MET C CA 1
ATOM 7001 C C . MET C 1 316 ? 20.735 19.243 -8.980 1.00 79.69 316 MET C C 1
ATOM 7002 O O . MET C 1 316 ? 19.732 19.702 -8.447 1.00 78.64 316 MET C O 1
ATOM 7007 N N . LEU C 1 317 ? 21.810 18.851 -8.310 1.00 79.94 317 LEU C N 1
ATOM 7008 C CA . LEU C 1 317 ? 21.925 19.000 -6.867 1.00 73.69 317 LEU C CA 1
ATOM 7009 C C . LEU C 1 317 ? 22.463 20.370 -6.502 1.00 74.21 317 LEU C C 1
ATOM 7010 O O . LEU C 1 317 ? 22.293 20.813 -5.380 1.00 73.41 317 LEU C O 1
ATOM 7015 N N . VAL C 1 318 ? 23.122 21.039 -7.443 1.00 73.18 318 VAL C N 1
ATOM 7016 C CA . VAL C 1 318 ? 23.651 22.383 -7.198 1.00 76.91 318 VAL C CA 1
ATOM 7017 C C . VAL C 1 318 ? 22.983 23.463 -8.068 1.00 78.79 318 VAL C C 1
ATOM 7018 O O . VAL C 1 318 ? 23.182 24.655 -7.846 1.00 74.07 318 VAL C O 1
ATOM 7022 N N . LYS C 1 319 ? 22.185 23.040 -9.048 1.00 97.37 319 LYS C N 1
ATOM 7023 C CA . LYS C 1 319 ? 21.446 23.965 -9.903 1.00 93.07 319 LYS C CA 1
ATOM 7024 C C . LYS C 1 319 ? 20.012 23.497 -10.104 1.00 91.20 319 LYS C C 1
ATOM 7025 O O . LYS C 1 319 ? 19.766 22.545 -10.836 1.00 93.95 319 LYS C O 1
ATOM 7031 N N . PRO C 1 320 ? 19.054 24.179 -9.466 1.00 75.85 320 PRO C N 1
ATOM 7032 C CA . PRO C 1 320 ? 17.634 23.832 -9.570 1.00 75.48 320 PRO C CA 1
ATOM 7033 C C . PRO C 1 320 ? 17.241 23.450 -10.996 1.00 82.11 320 PRO C C 1
ATOM 7034 O O . PRO C 1 320 ? 17.613 24.140 -11.929 1.00 92.64 320 PRO C O 1
ATOM 7038 N N . TYR C 1 321 ? 16.490 22.371 -11.163 1.00 66.76 321 TYR C N 1
ATOM 7039 C CA . TYR C 1 321 ? 16.168 21.874 -12.492 1.00 71.39 321 TYR C CA 1
ATOM 7040 C C . TYR C 1 321 ? 14.812 22.366 -12.978 1.00 80.70 321 TYR C C 1
ATOM 7041 O O . TYR C 1 321 ? 13.847 22.353 -12.217 1.00 78.67 321 TYR C O 1
ATOM 7050 N N . VAL C 1 322 ? 14.744 22.806 -14.238 1.00 102.47 322 VAL C N 1
ATOM 7051 C CA . VAL C 1 322 ? 13.466 23.104 -14.898 1.00 103.02 322 VAL C CA 1
ATOM 7052 C C . VAL C 1 322 ? 13.413 22.601 -16.347 1.00 98.71 322 VAL C C 1
ATOM 7053 O O . VAL C 1 322 ? 12.416 22.016 -16.790 1.00 96.05 322 VAL C O 1
ATOM 7057 N N . PRO D 1 7 ? -2.094 -19.273 -8.328 1.00 115.60 7 PRO D N 1
ATOM 7058 C CA . PRO D 1 7 ? -3.506 -19.044 -8.695 1.00 121.48 7 PRO D CA 1
ATOM 7059 C C . PRO D 1 7 ? -3.958 -17.601 -8.394 1.00 120.54 7 PRO D C 1
ATOM 7060 O O . PRO D 1 7 ? -4.738 -17.348 -7.470 1.00 125.28 7 PRO D O 1
ATOM 7064 N N . GLY D 1 8 ? -3.481 -16.664 -9.204 1.00 105.40 8 GLY D N 1
ATOM 7065 C CA . GLY D 1 8 ? -3.479 -15.255 -8.852 1.00 98.50 8 GLY D CA 1
ATOM 7066 C C . GLY D 1 8 ? -4.788 -14.505 -8.778 1.00 99.03 8 GLY D C 1
ATOM 7067 O O . GLY D 1 8 ? -5.021 -13.550 -9.515 1.00 90.66 8 GLY D O 1
ATOM 7068 N N . THR D 1 9 ? -5.636 -14.897 -7.849 1.00 122.09 9 THR D N 1
ATOM 7069 C CA . THR D 1 9 ? -6.929 -14.267 -7.782 1.00 129.69 9 THR D CA 1
ATOM 7070 C C . THR D 1 9 ? -7.566 -14.544 -6.430 1.00 136.21 9 THR D C 1
ATOM 7071 O O . THR D 1 9 ? -7.314 -15.587 -5.819 1.00 142.04 9 THR D O 1
ATOM 7075 N N . LEU D 1 10 ? -8.381 -13.603 -5.963 1.00 100.41 10 LEU D N 1
ATOM 7076 C CA . LEU D 1 10 ? -9.011 -13.722 -4.656 1.00 102.61 10 LEU D CA 1
ATOM 7077 C C . LEU D 1 10 ? -10.218 -14.645 -4.651 1.00 111.53 10 LEU D C 1
ATOM 7078 O O . LEU D 1 10 ? -11.091 -14.506 -3.794 1.00 113.70 10 LEU D O 1
ATOM 7083 N N . GLU D 1 11 ? -10.282 -15.577 -5.597 1.00 123.68 11 GLU D N 1
ATOM 7084 C CA . GLU D 1 11 ? -11.453 -16.442 -5.692 1.00 130.88 11 GLU D CA 1
ATOM 7085 C C . GLU D 1 11 ? -11.618 -17.226 -4.396 1.00 126.92 11 GLU D C 1
ATOM 7086 O O . GLU D 1 11 ? -12.732 -17.395 -3.884 1.00 131.70 11 GLU D O 1
ATOM 7092 N N . ASN D 1 12 ? -10.489 -17.677 -3.862 1.00 107.06 12 ASN D N 1
ATOM 7093 C CA . ASN D 1 12 ? -10.469 -18.562 -2.702 1.00 113.17 12 ASN D CA 1
ATOM 7094 C C . ASN D 1 12 ? -11.094 -17.981 -1.438 1.00 115.35 12 ASN D C 1
ATOM 7095 O O . ASN D 1 12 ? -11.250 -18.681 -0.438 1.00 120.48 12 ASN D O 1
ATOM 7100 N N . LEU D 1 13 ? -11.435 -16.700 -1.475 1.00 123.32 13 LEU D N 1
ATOM 7101 C CA . LEU D 1 13 ? -12.092 -16.059 -0.344 1.00 123.64 13 LEU D CA 1
ATOM 7102 C C . LEU D 1 13 ? -13.605 -16.119 -0.509 1.00 131.49 13 LEU D C 1
ATOM 7103 O O . LEU D 1 13 ? -14.349 -16.285 0.468 1.00 133.67 13 LEU D O 1
ATOM 7108 N N . LEU D 1 14 ? -14.055 -15.978 -1.752 1.00 143.58 14 LEU D N 1
ATOM 7109 C CA . LEU D 1 14 ? -15.478 -16.082 -2.048 1.00 151.22 14 LEU D CA 1
ATOM 7110 C C . LEU D 1 14 ? -15.938 -17.529 -1.863 1.00 160.03 14 LEU D C 1
ATOM 7111 O O . LEU D 1 14 ? -17.088 -17.783 -1.491 1.00 159.89 14 LEU D O 1
ATOM 7116 N N . GLU D 1 15 ? -15.014 -18.463 -2.104 1.00 185.05 15 GLU D N 1
ATOM 7117 C CA . GLU D 1 15 ? -15.277 -19.894 -1.969 1.00 190.56 15 GLU D CA 1
ATOM 7118 C C . GLU D 1 15 ? -15.388 -20.361 -0.523 1.00 193.38 15 GLU D C 1
ATOM 7119 O O . GLU D 1 15 ? -16.331 -21.068 -0.164 1.00 206.46 15 GLU D O 1
ATOM 7125 N N . GLN D 1 16 ? -14.413 -19.992 0.299 1.00 137.61 16 GLN D N 1
ATOM 7126 C CA . GLN D 1 16 ? -14.415 -20.382 1.706 1.00 134.41 16 GLN D CA 1
ATOM 7127 C C . GLN D 1 16 ? -15.550 -19.675 2.443 1.00 133.43 16 GLN D C 1
ATOM 7128 O O . GLN D 1 16 ? -15.408 -18.532 2.869 1.00 134.08 16 GLN D O 1
ATOM 7134 N N . THR D 1 17 ? -16.679 -20.358 2.584 1.00 141.97 17 THR D N 1
ATOM 7135 C CA . THR D 1 17 ? -17.878 -19.735 3.141 1.00 148.86 17 THR D CA 1
ATOM 7136 C C . THR D 1 17 ? -17.889 -19.765 4.668 1.00 145.82 17 THR D C 1
ATOM 7137 O O . THR D 1 17 ? -18.762 -19.165 5.303 1.00 144.00 17 THR D O 1
ATOM 7141 N N . SER D 1 18 ? -16.919 -20.471 5.249 1.00 131.41 18 SER D N 1
ATOM 7142 C CA . SER D 1 18 ? -16.805 -20.559 6.699 1.00 123.33 18 SER D CA 1
ATOM 7143 C C . SER D 1 18 ? -16.272 -19.246 7.258 1.00 128.01 18 SER D C 1
ATOM 7144 O O . SER D 1 18 ? -16.505 -18.923 8.428 1.00 128.14 18 SER D O 1
ATOM 7147 N N . LEU D 1 19 ? -15.562 -18.498 6.410 1.00 117.91 19 LEU D N 1
ATOM 7148 C CA . LEU D 1 19 ? -14.992 -17.202 6.784 1.00 108.92 19 LEU D CA 1
ATOM 7149 C C . LEU D 1 19 ? -16.022 -16.214 7.345 1.00 112.94 19 LEU D C 1
ATOM 7150 O O . LEU D 1 19 ? -17.048 -15.944 6.711 1.00 112.49 19 LEU D O 1
ATOM 7155 N N . LYS D 1 20 ? -15.727 -15.675 8.529 1.00 126.64 20 LYS D N 1
ATOM 7156 C CA . LYS D 1 20 ? -16.588 -14.691 9.173 1.00 129.23 20 LYS D CA 1
ATOM 7157 C C . LYS D 1 20 ? -15.922 -13.319 9.269 1.00 125.02 20 LYS D C 1
ATOM 7158 O O . LYS D 1 20 ? -16.598 -12.289 9.204 1.00 123.78 20 LYS D O 1
ATOM 7164 N N . TRP D 1 21 ? -14.603 -13.306 9.438 1.00 124.27 21 TRP D N 1
ATOM 7165 C CA . TRP D 1 21 ? -13.852 -12.053 9.468 1.00 118.76 21 TRP D CA 1
ATOM 7166 C C . TRP D 1 21 ? -12.728 -12.050 8.438 1.00 112.93 21 TRP D C 1
ATOM 7167 O O . TRP D 1 21 ? -11.915 -12.969 8.389 1.00 117.56 21 TRP D O 1
ATOM 7178 N N . ILE D 1 22 ? -12.676 -11.009 7.623 1.00 85.72 22 ILE D N 1
ATOM 7179 C CA . ILE D 1 22 ? -11.545 -10.835 6.734 1.00 89.32 22 ILE D CA 1
ATOM 7180 C C . ILE D 1 22 ? -10.913 -9.444 6.904 1.00 90.87 22 ILE D C 1
ATOM 7181 O O . ILE D 1 22 ? -11.544 -8.420 6.640 1.00 94.28 22 ILE D O 1
ATOM 7186 N N . PHE D 1 23 ? -9.671 -9.416 7.374 1.00 83.84 23 PHE D N 1
ATOM 7187 C CA . PHE D 1 23 ? -8.966 -8.166 7.570 1.00 79.52 23 PHE D CA 1
ATOM 7188 C C . PHE D 1 23 ? -8.128 -7.840 6.351 1.00 78.54 23 PHE D C 1
ATOM 7189 O O . PHE D 1 23 ? -7.433 -8.698 5.817 1.00 80.47 23 PHE D O 1
ATOM 7197 N N . VAL D 1 24 ? -8.194 -6.600 5.898 1.00 82.07 24 VAL D N 1
ATOM 7198 C CA . VAL D 1 24 ? -7.287 -6.177 4.848 1.00 88.07 24 VAL D CA 1
ATOM 7199 C C . VAL D 1 24 ? -6.478 -4.953 5.287 1.00 92.55 24 VAL D C 1
ATOM 7200 O O . VAL D 1 24 ? -7.023 -3.989 5.832 1.00 92.51 24 VAL D O 1
ATOM 7204 N N . GLY D 1 25 ? -5.167 -5.020 5.077 1.00 93.25 25 GLY D N 1
ATOM 7205 C CA . GLY D 1 25 ? -4.270 -4.000 5.580 1.00 91.28 25 GLY D CA 1
ATOM 7206 C C . GLY D 1 25 ? -3.016 -3.875 4.746 1.00 95.59 25 GLY D C 1
ATOM 7207 O O . GLY D 1 25 ? -2.648 -4.778 3.990 1.00 91.95 25 GLY D O 1
ATOM 7208 N N . GLY D 1 26 ? -2.356 -2.736 4.884 1.00 82.43 26 GLY D N 1
ATOM 7209 C CA . GLY D 1 26 ? -1.157 -2.475 4.124 1.00 81.42 26 GLY D CA 1
ATOM 7210 C C . GLY D 1 26 ? -0.744 -1.069 4.452 1.00 90.61 26 GLY D C 1
ATOM 7211 O O . GLY D 1 26 ? -1.602 -0.190 4.574 1.00 89.02 26 GLY D O 1
ATOM 7212 N N . LYS D 1 27 ? 0.564 -0.865 4.606 1.00 99.16 27 LYS D N 1
ATOM 7213 C CA . LYS D 1 27 ? 1.103 0.430 5.019 1.00 95.11 27 LYS D CA 1
ATOM 7214 C C . LYS D 1 27 ? 0.825 1.520 3.987 1.00 93.34 27 LYS D C 1
ATOM 7215 O O . LYS D 1 27 ? 1.550 1.680 3.006 1.00 83.15 27 LYS D O 1
ATOM 7221 N N . GLY D 1 28 ? -0.252 2.254 4.260 1.00 120.92 28 GLY D N 1
ATOM 7222 C CA . GLY D 1 28 ? -0.889 3.213 3.366 1.00 116.31 28 GLY D CA 1
ATOM 7223 C C . GLY D 1 28 ? -0.191 3.751 2.132 1.00 112.44 28 GLY D C 1
ATOM 7224 O O . GLY D 1 28 ? 1.032 3.851 2.077 1.00 110.73 28 GLY D O 1
ATOM 7225 N N . GLY D 1 29 ? -0.996 4.124 1.142 1.00 94.14 29 GLY D N 1
ATOM 7226 C CA . GLY D 1 29 ? -0.489 4.676 -0.104 1.00 83.22 29 GLY D CA 1
ATOM 7227 C C . GLY D 1 29 ? -0.476 3.657 -1.224 1.00 81.41 29 GLY D C 1
ATOM 7228 O O . GLY D 1 29 ? 0.194 3.836 -2.232 1.00 82.88 29 GLY D O 1
ATOM 7229 N N . VAL D 1 30 ? -1.239 2.586 -1.054 1.00 89.96 30 VAL D N 1
ATOM 7230 C CA . VAL D 1 30 ? -1.125 1.436 -1.933 1.00 84.83 30 VAL D CA 1
ATOM 7231 C C . VAL D 1 30 ? -2.481 0.958 -2.420 1.00 87.58 30 VAL D C 1
ATOM 7232 O O . VAL D 1 30 ? -2.647 -0.196 -2.810 1.00 84.67 30 VAL D O 1
ATOM 7236 N N . GLY D 1 31 ? -3.455 1.854 -2.410 1.00 101.38 31 GLY D N 1
ATOM 7237 C CA . GLY D 1 31 ? -4.776 1.507 -2.892 1.00 97.88 31 GLY D CA 1
ATOM 7238 C C . GLY D 1 31 ? -5.430 0.491 -1.988 1.00 94.03 31 GLY D C 1
ATOM 7239 O O . GLY D 1 31 ? -6.222 -0.329 -2.442 1.00 97.14 31 GLY D O 1
ATOM 7240 N N . LYS D 1 32 ? -5.097 0.552 -0.702 1.00 80.55 32 LYS D N 1
ATOM 7241 C CA . LYS D 1 32 ? -5.681 -0.349 0.281 1.00 77.17 32 LYS D CA 1
ATOM 7242 C C . LYS D 1 32 ? -7.196 -0.194 0.361 1.00 80.95 32 LYS D C 1
ATOM 7243 O O . LYS D 1 32 ? -7.917 -1.178 0.361 1.00 82.33 32 LYS D O 1
ATOM 7249 N N . THR D 1 33 ? -7.681 1.040 0.408 1.00 83.24 33 THR D N 1
ATOM 7250 C CA . THR D 1 33 ? -9.120 1.273 0.532 1.00 93.09 33 THR D CA 1
ATOM 7251 C C . THR D 1 33 ? -9.936 0.750 -0.651 1.00 92.59 33 THR D C 1
ATOM 7252 O O . THR D 1 33 ? -10.972 0.104 -0.482 1.00 90.85 33 THR D O 1
ATOM 7256 N N . THR D 1 34 ? -9.474 1.055 -1.852 1.00 98.55 34 THR D N 1
ATOM 7257 C CA . THR D 1 34 ? -10.079 0.509 -3.054 1.00 95.80 34 THR D CA 1
ATOM 7258 C C . THR D 1 34 ? -10.180 -1.014 -2.958 1.00 103.57 34 THR D C 1
ATOM 7259 O O . THR D 1 34 ? -11.220 -1.600 -3.243 1.00 108.91 34 THR D O 1
ATOM 7263 N N . THR D 1 35 ? -9.100 -1.658 -2.536 1.00 116.17 35 THR D N 1
ATOM 7264 C CA . THR D 1 35 ? -9.093 -3.112 -2.407 1.00 108.94 35 THR D CA 1
ATOM 7265 C C . THR D 1 35 ? -10.139 -3.604 -1.395 1.00 110.48 35 THR D C 1
ATOM 7266 O O . THR D 1 35 ? -10.847 -4.566 -1.656 1.00 115.37 35 THR D O 1
ATOM 7270 N N . SER D 1 36 ? -10.242 -2.944 -0.248 1.00 87.88 36 SER D N 1
ATOM 7271 C CA . SER D 1 36 ? -11.203 -3.360 0.769 1.00 88.03 36 SER D CA 1
ATOM 7272 C C . SER D 1 36 ? -12.607 -3.339 0.205 1.00 95.64 36 SER D C 1
ATOM 7273 O O . SER D 1 36 ? -13.365 -4.292 0.373 1.00 98.71 36 SER D O 1
ATOM 7276 N N . CYS D 1 37 ? -12.937 -2.239 -0.467 1.00 105.04 37 CYS D N 1
ATOM 7277 C CA . CYS D 1 37 ? -14.251 -2.057 -1.098 1.00 106.28 37 CYS D CA 1
ATOM 7278 C C . CYS D 1 37 ? -14.515 -3.107 -2.179 1.00 108.74 37 CYS D C 1
ATOM 7279 O O . CYS D 1 37 ? -15.503 -3.832 -2.122 1.00 109.35 37 CYS D O 1
ATOM 7282 N N . SER D 1 38 ? -13.623 -3.183 -3.161 1.00 112.11 38 SER D N 1
ATOM 7283 C CA . SER D 1 38 ? -13.753 -4.156 -4.235 1.00 108.59 38 SER D CA 1
ATOM 7284 C C . SER D 1 38 ? -13.970 -5.558 -3.688 1.00 114.83 38 SER D C 1
ATOM 7285 O O . SER D 1 38 ? -14.700 -6.347 -4.272 1.00 126.42 38 SER D O 1
ATOM 7288 N N . LEU D 1 39 ? -13.343 -5.872 -2.564 1.00 101.67 39 LEU D N 1
ATOM 7289 C CA . LEU D 1 39 ? -13.502 -7.194 -1.986 1.00 100.01 39 LEU D CA 1
ATOM 7290 C C . LEU D 1 39 ? -14.850 -7.327 -1.299 1.00 105.30 39 LEU D C 1
ATOM 7291 O O . LEU D 1 39 ? -15.412 -8.416 -1.254 1.00 115.26 39 LEU D O 1
ATOM 7296 N N . ALA D 1 40 ? -15.361 -6.226 -0.756 1.00 91.57 40 ALA D N 1
ATOM 7297 C CA . ALA D 1 40 ? -16.640 -6.255 -0.051 1.00 98.17 40 ALA D CA 1
ATOM 7298 C C . ALA D 1 40 ? -17.796 -6.427 -1.037 1.00 109.04 40 ALA D C 1
ATOM 7299 O O . ALA D 1 40 ? -18.748 -7.178 -0.797 1.00 116.19 40 ALA D O 1
ATOM 7301 N N . ILE D 1 41 ? -17.698 -5.718 -2.153 1.00 107.97 41 ILE D N 1
ATOM 7302 C CA . ILE D 1 41 ? -18.670 -5.831 -3.225 1.00 109.53 41 ILE D CA 1
ATOM 7303 C C . ILE D 1 41 ? -18.744 -7.278 -3.722 1.00 114.04 41 ILE D C 1
ATOM 7304 O O . ILE D 1 41 ? -19.803 -7.890 -3.689 1.00 123.90 41 ILE D O 1
ATOM 7309 N N . GLN D 1 42 ? -17.619 -7.829 -4.160 1.00 129.26 42 GLN D N 1
ATOM 7310 C CA . GLN D 1 42 ? -17.566 -9.215 -4.626 1.00 127.79 42 GLN D CA 1
ATOM 7311 C C . GLN D 1 42 ? -18.078 -10.223 -3.607 1.00 134.19 42 GLN D C 1
ATOM 7312 O O . GLN D 1 42 ? -18.642 -11.251 -3.973 1.00 142.76 42 GLN D O 1
ATOM 7318 N N . MET D 1 43 ? -17.861 -9.942 -2.327 1.00 124.38 43 MET D N 1
ATOM 7319 C CA . MET D 1 43 ? -18.304 -10.845 -1.268 1.00 128.39 43 MET D CA 1
ATOM 7320 C C . MET D 1 43 ? -19.811 -10.749 -1.107 1.00 136.65 43 MET D C 1
ATOM 7321 O O . MET D 1 43 ? -20.467 -11.730 -0.760 1.00 143.62 43 MET D O 1
ATOM 7326 N N . SER D 1 44 ? -20.356 -9.559 -1.352 1.00 152.90 44 SER D N 1
ATOM 7327 C CA . SER D 1 44 ? -21.790 -9.338 -1.203 1.00 160.02 44 SER D CA 1
ATOM 7328 C C . SER D 1 44 ? -22.591 -10.122 -2.255 1.00 170.84 44 SER D C 1
ATOM 7329 O O . SER D 1 44 ? -23.767 -10.437 -2.046 1.00 178.38 44 SER D O 1
ATOM 7332 N N . LYS D 1 45 ? -21.942 -10.449 -3.373 1.00 148.03 45 LYS D N 1
ATOM 7333 C CA . LYS D 1 45 ? -22.590 -11.200 -4.446 1.00 152.33 45 LYS D CA 1
ATOM 7334 C C . LYS D 1 45 ? -22.794 -12.663 -4.081 1.00 158.79 45 LYS D C 1
ATOM 7335 O O . LYS D 1 45 ? -23.591 -13.363 -4.707 1.00 172.28 45 LYS D O 1
ATOM 7341 N N . VAL D 1 46 ? -22.076 -13.131 -3.071 1.00 149.16 46 VAL D N 1
ATOM 7342 C CA . VAL D 1 46 ? -22.068 -14.555 -2.784 1.00 149.36 46 VAL D CA 1
ATOM 7343 C C . VAL D 1 46 ? -22.356 -14.846 -1.299 1.00 151.32 46 VAL D C 1
ATOM 7344 O O . VAL D 1 46 ? -22.151 -15.967 -0.819 1.00 148.24 46 VAL D O 1
ATOM 7348 N N . ARG D 1 47 ? -22.854 -13.838 -0.582 1.00 156.39 47 ARG D N 1
ATOM 7349 C CA . ARG D 1 47 ? -23.202 -14.008 0.830 1.00 160.51 47 ARG D CA 1
ATOM 7350 C C . ARG D 1 47 ? -24.502 -13.301 1.152 1.00 167.39 47 ARG D C 1
ATOM 7351 O O . ARG D 1 47 ? -24.951 -12.429 0.407 1.00 166.02 47 ARG D O 1
ATOM 7359 N N . SER D 1 48 ? -25.091 -13.668 2.281 1.00 150.22 48 SER D N 1
ATOM 7360 C CA . SER D 1 48 ? -26.362 -13.090 2.680 1.00 156.94 48 SER D CA 1
ATOM 7361 C C . SER D 1 48 ? -26.208 -11.650 3.156 1.00 157.27 48 SER D C 1
ATOM 7362 O O . SER D 1 48 ? -26.936 -10.755 2.721 1.00 160.57 48 SER D O 1
ATOM 7365 N N . SER D 1 49 ? -25.256 -11.435 4.055 1.00 159.87 49 SER D N 1
ATOM 7366 C CA . SER D 1 49 ? -25.097 -10.138 4.700 1.00 156.00 49 SER D CA 1
ATOM 7367 C C . SER D 1 49 ? -23.610 -9.808 4.891 1.00 152.59 49 SER D C 1
ATOM 7368 O O . SER D 1 49 ? -22.889 -10.524 5.586 1.00 150.63 49 SER D O 1
ATOM 7371 N N . VAL D 1 50 ? -23.156 -8.726 4.263 1.00 129.61 50 VAL D N 1
ATOM 7372 C CA . VAL D 1 50 ? -21.757 -8.318 4.335 1.00 110.42 50 VAL D CA 1
ATOM 7373 C C . VAL D 1 50 ? -21.605 -6.918 4.953 1.00 115.93 50 VAL D C 1
ATOM 7374 O O . VAL D 1 50 ? -22.352 -5.991 4.618 1.00 122.47 50 VAL D O 1
ATOM 7378 N N . LEU D 1 51 ? -20.642 -6.776 5.862 1.00 117.87 51 LEU D N 1
ATOM 7379 C CA . LEU D 1 51 ? -20.350 -5.487 6.482 1.00 109.39 51 LEU D CA 1
ATOM 7380 C C . LEU D 1 51 ? -18.920 -5.055 6.157 1.00 104.43 51 LEU D C 1
ATOM 7381 O O . LEU D 1 51 ? -17.995 -5.856 6.229 1.00 104.67 51 LEU D O 1
ATOM 7386 N N . LEU D 1 52 ? -18.752 -3.786 5.794 1.00 123.14 52 LEU D N 1
ATOM 7387 C CA . LEU D 1 52 ? -17.436 -3.219 5.512 1.00 117.43 52 LEU D CA 1
ATOM 7388 C C . LEU D 1 52 ? -17.120 -2.087 6.508 1.00 118.94 52 LEU D C 1
ATOM 7389 O O . LEU D 1 52 ? -17.669 -0.983 6.402 1.00 124.11 52 LEU D O 1
ATOM 7394 N N . ILE D 1 53 ? -16.249 -2.365 7.480 1.00 93.68 53 ILE D N 1
ATOM 7395 C CA . ILE D 1 53 ? -15.915 -1.375 8.508 1.00 95.66 53 ILE D CA 1
ATOM 7396 C C . ILE D 1 53 ? -14.493 -0.846 8.354 1.00 91.54 53 ILE D C 1
ATOM 7397 O O . ILE D 1 53 ? -13.593 -1.586 7.980 1.00 89.36 53 ILE D O 1
ATOM 7402 N N . SER D 1 54 ? -14.292 0.439 8.626 1.00 92.77 54 SER D N 1
ATOM 7403 C CA . SER D 1 54 ? -12.962 1.020 8.505 1.00 95.98 54 SER D CA 1
ATOM 7404 C C . SER D 1 54 ? -12.604 1.881 9.709 1.00 108.48 54 SER D C 1
ATOM 7405 O O . SER D 1 54 ? -13.424 2.641 10.212 1.00 112.30 54 SER D O 1
ATOM 7408 N N . THR D 1 55 ? -11.366 1.751 10.171 1.00 141.86 55 THR D N 1
ATOM 7409 C CA . THR D 1 55 ? -10.886 2.534 11.309 1.00 146.32 55 THR D CA 1
ATOM 7410 C C . THR D 1 55 ? -9.920 3.629 10.857 1.00 150.27 55 THR D C 1
ATOM 7411 O O . THR D 1 55 ? -9.285 4.295 11.684 1.00 149.87 55 THR D O 1
ATOM 7415 N N . ASP D 1 56 ? -9.814 3.795 9.539 1.00 171.37 56 ASP D N 1
ATOM 7416 C CA . ASP D 1 56 ? -9.052 4.892 8.959 1.00 175.34 56 ASP D CA 1
ATOM 7417 C C . ASP D 1 56 ? -9.842 6.161 9.227 1.00 180.18 56 ASP D C 1
ATOM 7418 O O . ASP D 1 56 ? -10.954 6.320 8.711 1.00 181.06 56 ASP D O 1
ATOM 7423 N N . PRO D 1 57 ? -9.271 7.062 10.049 1.00 141.54 57 PRO D N 1
ATOM 7424 C CA . PRO D 1 57 ? -9.944 8.289 10.487 1.00 145.91 57 PRO D CA 1
ATOM 7425 C C . PRO D 1 57 ? -10.230 9.206 9.308 1.00 148.75 57 PRO D C 1
ATOM 7426 O O . PRO D 1 57 ? -11.169 10.004 9.356 1.00 148.83 57 PRO D O 1
ATOM 7430 N N . ALA D 1 58 ? -9.428 9.070 8.256 1.00 164.36 58 ALA D N 1
ATOM 7431 C CA . ALA D 1 58 ? -9.541 9.904 7.061 1.00 165.51 58 ALA D CA 1
ATOM 7432 C C . ALA D 1 58 ? -10.853 9.707 6.290 1.00 167.75 58 ALA D C 1
ATOM 7433 O O . ALA D 1 58 ? -10.959 10.113 5.132 1.00 168.89 58 ALA D O 1
ATOM 7435 N N . HIS D 1 59 ? -11.844 9.091 6.927 1.00 121.69 59 HIS D N 1
ATOM 7436 C CA . HIS D 1 59 ? -13.130 8.837 6.285 1.00 121.33 59 HIS D CA 1
ATOM 7437 C C . HIS D 1 59 ? -12.991 8.428 4.818 1.00 118.09 59 HIS D C 1
ATOM 7438 O O . HIS D 1 59 ? -13.761 8.855 3.958 1.00 116.76 59 HIS D O 1
ATOM 7445 N N . ASN D 1 60 ? -11.995 7.580 4.570 1.00 151.78 60 ASN D N 1
ATOM 7446 C CA . ASN D 1 60 ? -11.644 7.061 3.248 1.00 144.90 60 ASN D CA 1
ATOM 7447 C C . ASN D 1 60 ? -12.774 6.277 2.597 1.00 137.42 60 ASN D C 1
ATOM 7448 O O . ASN D 1 60 ? -12.842 6.141 1.375 1.00 134.79 60 ASN D O 1
ATOM 7453 N N . LEU D 1 61 ? -13.650 5.740 3.430 1.00 117.06 61 LEU D N 1
ATOM 7454 C CA . LEU D 1 61 ? -14.725 4.888 2.959 1.00 119.95 61 LEU D CA 1
ATOM 7455 C C . LEU D 1 61 ? -15.819 5.749 2.336 1.00 128.95 61 LEU D C 1
ATOM 7456 O O . LEU D 1 61 ? -16.395 5.401 1.299 1.00 125.37 61 LEU D O 1
ATOM 7461 N N . SER D 1 62 ? -16.101 6.880 2.980 1.00 122.62 62 SER D N 1
ATOM 7462 C CA . SER D 1 62 ? -17.013 7.880 2.433 1.00 117.60 62 SER D CA 1
ATOM 7463 C C . SER D 1 62 ? -16.505 8.400 1.084 1.00 120.00 62 SER D C 1
ATOM 7464 O O . SER D 1 62 ? -17.174 8.256 0.058 1.00 124.57 62 SER D O 1
ATOM 7467 N N . ASP D 1 63 ? -15.314 8.994 1.089 1.00 135.33 63 ASP D N 1
ATOM 7468 C CA . ASP D 1 63 ? -14.703 9.518 -0.133 1.00 132.59 63 ASP D CA 1
ATOM 7469 C C . ASP D 1 63 ? -14.729 8.543 -1.304 1.00 129.75 63 ASP D C 1
ATOM 7470 O O . ASP D 1 63 ? -14.617 8.957 -2.448 1.00 142.04 63 ASP D O 1
ATOM 7475 N N . ALA D 1 64 ? -14.867 7.252 -1.026 1.00 125.10 64 ALA D N 1
ATOM 7476 C CA . ALA D 1 64 ? -14.813 6.247 -2.083 1.00 126.36 64 ALA D CA 1
ATOM 7477 C C . ALA D 1 64 ? -16.185 5.963 -2.687 1.00 130.87 64 ALA D C 1
ATOM 7478 O O . ALA D 1 64 ? -16.315 5.746 -3.892 1.00 136.98 64 ALA D O 1
ATOM 7480 N N . PHE D 1 65 ? -17.210 5.965 -1.847 1.00 118.43 65 PHE D N 1
ATOM 7481 C CA . PHE D 1 65 ? -18.556 5.637 -2.310 1.00 128.96 65 PHE D CA 1
ATOM 7482 C C . PHE D 1 65 ? -19.373 6.872 -2.683 1.00 136.55 65 PHE D C 1
ATOM 7483 O O . PHE D 1 65 ? -20.389 6.777 -3.374 1.00 139.11 65 PHE D O 1
ATOM 7491 N N . GLY D 1 66 ? -18.911 8.031 -2.235 1.00 136.07 66 GLY D N 1
ATOM 7492 C CA . GLY D 1 66 ? -19.641 9.262 -2.442 1.00 135.17 66 GLY D CA 1
ATOM 7493 C C . GLY D 1 66 ? -20.494 9.559 -1.230 1.00 144.34 66 GLY D C 1
ATOM 7494 O O . GLY D 1 66 ? -20.599 10.712 -0.814 1.00 151.11 66 GLY D O 1
ATOM 7495 N N . THR D 1 67 ? -21.099 8.518 -0.660 1.00 150.06 67 THR D N 1
ATOM 7496 C CA . THR D 1 67 ? -21.962 8.669 0.512 1.00 153.54 67 THR D CA 1
ATOM 7497 C C . THR D 1 67 ? -21.160 9.060 1.748 1.00 153.94 67 THR D C 1
ATOM 7498 O O . THR D 1 67 ? -19.935 8.968 1.755 1.00 149.64 67 THR D O 1
ATOM 7502 N N . LYS D 1 68 ? -21.854 9.504 2.792 1.00 166.91 68 LYS D N 1
ATOM 7503 C CA . LYS D 1 68 ? -21.223 9.725 4.088 1.00 165.28 68 LYS D CA 1
ATOM 7504 C C . LYS D 1 68 ? -21.576 8.577 5.026 1.00 164.18 68 LYS D C 1
ATOM 7505 O O . LYS D 1 68 ? -22.753 8.229 5.175 1.00 170.44 68 LYS D O 1
ATOM 7511 N N . PHE D 1 69 ? -20.557 7.977 5.634 1.00 147.12 69 PHE D N 1
ATOM 7512 C CA . PHE D 1 69 ? -20.774 6.912 6.599 1.00 144.03 69 PHE D CA 1
ATOM 7513 C C . PHE D 1 69 ? -20.316 7.365 7.970 1.00 144.95 69 PHE D C 1
ATOM 7514 O O . PHE D 1 69 ? -19.573 8.344 8.096 1.00 146.30 69 PHE D O 1
ATOM 7522 N N . GLY D 1 70 ? -20.759 6.649 8.997 1.00 156.39 70 GLY D N 1
ATOM 7523 C CA . GLY D 1 70 ? -20.462 7.044 10.360 1.00 163.09 70 GLY D CA 1
ATOM 7524 C C . GLY D 1 70 ? -20.390 5.890 11.336 1.00 162.27 70 GLY D C 1
ATOM 7525 O O . GLY D 1 70 ? -20.302 4.722 10.940 1.00 155.20 70 GLY D O 1
ATOM 7526 N N . LYS D 1 71 ? -20.446 6.230 12.622 1.00 167.17 71 LYS D N 1
ATOM 7527 C CA . LYS D 1 71 ? -20.235 5.260 13.686 1.00 165.60 71 LYS D CA 1
ATOM 7528 C C . LYS D 1 71 ? -21.367 4.234 13.812 1.00 167.41 71 LYS D C 1
ATOM 7529 O O . LYS D 1 71 ? -21.470 3.534 14.822 1.00 171.41 71 LYS D O 1
ATOM 7535 N N . ASP D 1 72 ? -22.213 4.138 12.792 1.00 154.93 72 ASP D N 1
ATOM 7536 C CA . ASP D 1 72 ? -23.222 3.084 12.784 1.00 163.63 72 ASP D CA 1
ATOM 7537 C C . ASP D 1 72 ? -23.656 2.638 11.388 1.00 164.66 72 ASP D C 1
ATOM 7538 O O . ASP D 1 72 ? -23.684 3.424 10.430 1.00 161.47 72 ASP D O 1
ATOM 7543 N N . ALA D 1 73 ? -23.993 1.354 11.307 1.00 174.28 73 ALA D N 1
ATOM 7544 C CA . ALA D 1 73 ? -24.181 0.656 10.040 1.00 173.17 73 ALA D CA 1
ATOM 7545 C C . ALA D 1 73 ? -25.258 1.262 9.158 1.00 181.07 73 ALA D C 1
ATOM 7546 O O . ALA D 1 73 ? -26.417 1.329 9.551 1.00 194.97 73 ALA D O 1
ATOM 7548 N N . ARG D 1 74 ? -24.865 1.684 7.961 1.00 177.94 74 ARG D N 1
ATOM 7549 C CA . ARG D 1 74 ? -25.806 2.179 6.973 1.00 186.04 74 ARG D CA 1
ATOM 7550 C C . ARG D 1 74 ? -25.688 1.364 5.702 1.00 183.60 74 ARG D C 1
ATOM 7551 O O . ARG D 1 74 ? -24.608 1.264 5.130 1.00 185.00 74 ARG D O 1
ATOM 7559 N N . LYS D 1 75 ? -26.792 0.771 5.264 1.00 173.50 75 LYS D N 1
ATOM 7560 C CA . LYS D 1 75 ? -26.822 0.096 3.967 1.00 178.54 75 LYS D CA 1
ATOM 7561 C C . LYS D 1 75 ? -26.128 0.962 2.917 1.00 173.46 75 LYS D C 1
ATOM 7562 O O . LYS D 1 75 ? -26.302 2.188 2.896 1.00 173.91 75 LYS D O 1
ATOM 7568 N N . VAL D 1 76 ? -25.333 0.329 2.060 1.00 169.91 76 VAL D N 1
ATOM 7569 C CA . VAL D 1 76 ? -24.609 1.063 1.026 1.00 173.56 76 VAL D CA 1
ATOM 7570 C C . VAL D 1 76 ? -25.460 1.268 -0.227 1.00 180.70 76 VAL D C 1
ATOM 7571 O O . VAL D 1 76 ? -25.943 0.303 -0.824 1.00 181.74 76 VAL D O 1
ATOM 7575 N N . PRO D 1 77 ? -25.645 2.540 -0.620 1.00 176.62 77 PRO D N 1
ATOM 7576 C CA . PRO D 1 77 ? -26.403 2.909 -1.818 1.00 179.25 77 PRO D CA 1
ATOM 7577 C C . PRO D 1 77 ? -25.930 2.161 -3.066 1.00 178.46 77 PRO D C 1
ATOM 7578 O O . PRO D 1 77 ? -24.838 2.428 -3.566 1.00 177.09 77 PRO D O 1
ATOM 7582 N N . GLY D 1 78 ? -26.746 1.235 -3.558 1.00 138.62 78 GLY D N 1
ATOM 7583 C CA . GLY D 1 78 ? -26.444 0.551 -4.799 1.00 131.90 78 GLY D CA 1
ATOM 7584 C C . GLY D 1 78 ? -26.391 -0.945 -4.621 1.00 137.58 78 GLY D C 1
ATOM 7585 O O . GLY D 1 78 ? -26.181 -1.682 -5.585 1.00 129.70 78 GLY D O 1
ATOM 7586 N N . PHE D 1 79 ? -26.580 -1.394 -3.381 1.00 164.39 79 PHE D N 1
ATOM 7587 C CA . PHE D 1 79 ? -26.488 -2.819 -3.044 1.00 167.71 79 PHE D CA 1
ATOM 7588 C C . PHE D 1 79 ? -27.588 -3.250 -2.072 1.00 167.25 79 PHE D C 1
ATOM 7589 O O . PHE D 1 79 ? -28.091 -2.448 -1.279 1.00 161.20 79 PHE D O 1
ATOM 7597 N N . ASP D 1 80 ? -27.951 -4.525 -2.136 1.00 201.34 80 ASP D N 1
ATOM 7598 C CA . ASP D 1 80 ? -28.987 -5.063 -1.268 1.00 218.66 80 ASP D CA 1
ATOM 7599 C C . ASP D 1 80 ? -28.449 -5.319 0.137 1.00 211.52 80 ASP D C 1
ATOM 7600 O O . ASP D 1 80 ? -28.951 -4.773 1.124 1.00 208.29 80 ASP D O 1
ATOM 7605 N N . ASN D 1 81 ? -27.412 -6.146 0.213 1.00 189.98 81 ASN D N 1
ATOM 7606 C CA . ASN D 1 81 ? -26.963 -6.715 1.481 1.00 186.12 81 ASN D CA 1
ATOM 7607 C C . ASN D 1 81 ? -25.654 -6.145 2.050 1.00 169.51 81 ASN D C 1
ATOM 7608 O O . ASN D 1 81 ? -25.173 -6.591 3.093 1.00 162.10 81 ASN D O 1
ATOM 7613 N N . LEU D 1 82 ? -25.090 -5.153 1.374 1.00 171.28 82 LEU D N 1
ATOM 7614 C CA . LEU D 1 82 ? -23.842 -4.564 1.823 1.00 162.08 82 LEU D CA 1
ATOM 7615 C C . LEU D 1 82 ? -24.089 -3.329 2.693 1.00 159.58 82 LEU D C 1
ATOM 7616 O O . LEU D 1 82 ? -24.690 -2.352 2.244 1.00 159.80 82 LEU D O 1
ATOM 7621 N N . SER D 1 83 ? -23.628 -3.388 3.940 1.00 167.65 83 SER D N 1
ATOM 7622 C CA . SER D 1 83 ? -23.703 -2.247 4.848 1.00 168.42 83 SER D CA 1
ATOM 7623 C C . SER D 1 83 ? -22.293 -1.788 5.190 1.00 158.15 83 SER D C 1
ATOM 7624 O O . SER D 1 83 ? -21.358 -2.574 5.102 1.00 157.07 83 SER D O 1
ATOM 7627 N N . ALA D 1 84 ? -22.135 -0.527 5.580 1.00 136.96 84 ALA D N 1
ATOM 7628 C CA . ALA D 1 84 ? -20.802 0.018 5.827 1.00 126.64 84 ALA D CA 1
ATOM 7629 C C . ALA D 1 84 ? -20.790 0.967 7.013 1.00 130.54 84 ALA D C 1
ATOM 7630 O O . ALA D 1 84 ? -21.690 1.794 7.161 1.00 143.77 84 ALA D O 1
ATOM 7632 N N . MET D 1 85 ? -19.768 0.857 7.853 1.00 123.91 85 MET D N 1
ATOM 7633 C CA . MET D 1 85 ? -19.607 1.808 8.945 1.00 128.56 85 MET D CA 1
ATOM 7634 C C . MET D 1 85 ? -18.167 2.296 9.065 1.00 120.78 85 MET D C 1
ATOM 7635 O O . MET D 1 85 ? -17.226 1.612 8.661 1.00 114.77 85 MET D O 1
ATOM 7640 N N . GLU D 1 86 ? -18.003 3.486 9.619 1.00 116.07 86 GLU D N 1
ATOM 7641 C CA . GLU D 1 86 ? -16.712 4.128 9.606 1.00 116.79 86 GLU D CA 1
ATOM 7642 C C . GLU D 1 86 ? -16.436 4.686 10.982 1.00 124.74 86 GLU D C 1
ATOM 7643 O O . GLU D 1 86 ? -16.960 5.730 11.351 1.00 133.86 86 GLU D O 1
ATOM 7649 N N . ILE D 1 87 ? -15.601 3.980 11.738 1.00 136.84 87 ILE D N 1
ATOM 7650 C CA . ILE D 1 87 ? -15.385 4.293 13.144 1.00 136.98 87 ILE D CA 1
ATOM 7651 C C . ILE D 1 87 ? -13.954 4.764 13.436 1.00 137.28 87 ILE D C 1
ATOM 7652 O O . ILE D 1 87 ? -12.986 4.256 12.872 1.00 140.84 87 ILE D O 1
ATOM 7657 N N . ASP D 1 88 ? -13.838 5.758 14.306 1.00 132.86 88 ASP D N 1
ATOM 7658 C CA . ASP D 1 88 ? -12.548 6.229 14.782 1.00 137.33 88 ASP D CA 1
ATOM 7659 C C . ASP D 1 88 ? -12.441 5.886 16.270 1.00 147.14 88 ASP D C 1
ATOM 7660 O O . ASP D 1 88 ? -13.310 6.257 17.065 1.00 149.48 88 ASP D O 1
ATOM 7665 N N . PRO D 1 89 ? -11.378 5.156 16.649 1.00 150.32 89 PRO D N 1
ATOM 7666 C CA . PRO D 1 89 ? -11.157 4.707 18.031 1.00 141.37 89 PRO D CA 1
ATOM 7667 C C . PRO D 1 89 ? -10.992 5.857 19.016 1.00 150.58 89 PRO D C 1
ATOM 7668 O O . PRO D 1 89 ? -11.641 5.846 20.058 1.00 155.84 89 PRO D O 1
ATOM 7672 N N . ASN D 1 90 ? -10.139 6.826 18.695 1.00 172.99 90 ASN D N 1
ATOM 7673 C CA . ASN D 1 90 ? -9.896 7.967 19.581 1.00 174.52 90 ASN D CA 1
ATOM 7674 C C . ASN D 1 90 ? -11.177 8.646 20.059 1.00 180.52 90 ASN D C 1
ATOM 7675 O O . ASN D 1 90 ? -11.216 9.227 21.148 1.00 181.27 90 ASN D O 1
ATOM 7680 N N . LEU D 1 91 ? -12.216 8.581 19.232 1.00 168.06 91 LEU D N 1
ATOM 7681 C CA . LEU D 1 91 ? -13.527 9.099 19.612 1.00 170.86 91 LEU D CA 1
ATOM 7682 C C . LEU D 1 91 ? -14.230 8.089 20.510 1.00 171.06 91 LEU D C 1
ATOM 7683 O O . LEU D 1 91 ? -14.668 8.424 21.608 1.00 176.92 91 LEU D O 1
ATOM 7688 N N . SER D 1 92 ? -14.318 6.846 20.042 1.00 174.18 92 SER D N 1
ATOM 7689 C CA . SER D 1 92 ? -14.940 5.775 20.818 1.00 175.65 92 SER D CA 1
ATOM 7690 C C . SER D 1 92 ? -14.328 5.654 22.214 1.00 174.13 92 SER D C 1
ATOM 7691 O O . SER D 1 92 ? -14.970 5.146 23.140 1.00 172.55 92 SER D O 1
ATOM 7694 N N . ILE D 1 93 ? -13.088 6.122 22.356 1.00 162.95 93 ILE D N 1
ATOM 7695 C CA . ILE D 1 93 ? -12.406 6.101 23.648 1.00 166.27 93 ILE D CA 1
ATOM 7696 C C . ILE D 1 93 ? -13.005 7.137 24.595 1.00 174.34 93 ILE D C 1
ATOM 7697 O O . ILE D 1 93 ? -13.507 6.791 25.668 1.00 178.43 93 ILE D O 1
ATOM 7702 N N . GLN D 1 94 ? -12.959 8.405 24.196 1.00 153.27 94 GLN D N 1
ATOM 7703 C CA . GLN D 1 94 ? -13.486 9.479 25.032 1.00 159.63 94 GLN D CA 1
ATOM 7704 C C . GLN D 1 94 ? -15.005 9.390 25.200 1.00 165.02 94 GLN D C 1
ATOM 7705 O O . GLN D 1 94 ? -15.548 9.913 26.173 1.00 168.37 94 GLN D O 1
ATOM 7711 N N . GLU D 1 95 ? -15.681 8.733 24.252 1.00 184.15 95 GLU D N 1
ATOM 7712 C CA . GLU D 1 95 ? -17.129 8.492 24.339 1.00 187.56 95 GLU D CA 1
ATOM 7713 C C . GLU D 1 95 ? -17.458 7.522 25.472 1.00 190.12 95 GLU D C 1
ATOM 7714 O O . GLU D 1 95 ? -18.384 7.753 26.250 1.00 196.36 95 GLU D O 1
ATOM 7720 N N . MET D 1 96 ? -16.692 6.435 25.548 1.00 193.22 96 MET D N 1
ATOM 7721 C CA . MET D 1 96 ? -16.940 5.362 26.513 1.00 197.23 96 MET D CA 1
ATOM 7722 C C . MET D 1 96 ? -16.443 5.669 27.938 1.00 199.44 96 MET D C 1
ATOM 7723 O O . MET D 1 96 ? -16.997 5.158 28.920 1.00 194.12 96 MET D O 1
ATOM 7728 N N . THR D 1 97 ? -15.400 6.493 28.047 1.00 225.48 97 THR D N 1
ATOM 7729 C CA . THR D 1 97 ? -14.804 6.816 29.351 1.00 228.88 97 THR D CA 1
ATOM 7730 C C . THR D 1 97 ? -15.630 7.813 30.163 1.00 236.63 97 THR D C 1
ATOM 7731 O O . THR D 1 97 ? -15.934 7.563 31.331 1.00 237.52 97 THR D O 1
ATOM 7735 N N . GLU D 1 98 ? -15.976 8.944 29.548 1.00 202.21 98 GLU D N 1
ATOM 7736 C CA . GLU D 1 98 ? -16.852 9.933 30.175 1.00 206.83 98 GLU D CA 1
ATOM 7737 C C . GLU D 1 98 ? -18.211 9.300 30.498 1.00 212.05 98 GLU D C 1
ATOM 7738 O O . GLU D 1 98 ? -18.883 9.686 31.462 1.00 212.41 98 GLU D O 1
ATOM 7744 N N . GLN D 1 99 ? -18.590 8.318 29.679 1.00 234.63 99 GLN D N 1
ATOM 7745 C CA . GLN D 1 99 ? -19.833 7.552 29.813 1.00 232.31 99 GLN D CA 1
ATOM 7746 C C . GLN D 1 99 ? -19.895 6.779 31.139 1.00 231.33 99 GLN D C 1
ATOM 7747 O O . GLN D 1 99 ? -20.951 6.270 31.530 1.00 226.16 99 GLN D O 1
ATOM 7753 N N . ALA D 1 100 ? -18.753 6.706 31.822 1.00 197.22 100 ALA D N 1
ATOM 7754 C CA . ALA D 1 100 ? -18.654 6.072 33.136 1.00 194.11 100 ALA D CA 1
ATOM 7755 C C . ALA D 1 100 ? -19.110 7.015 34.248 1.00 193.38 100 ALA D C 1
ATOM 7756 O O . ALA D 1 100 ? -18.289 7.587 34.969 1.00 184.65 100 ALA D O 1
ATOM 7758 N N . LEU D 1 109 ? -14.728 3.091 36.059 1.00 194.18 109 LEU D N 1
ATOM 7759 C CA . LEU D 1 109 ? -13.956 4.327 36.168 1.00 205.74 109 LEU D CA 1
ATOM 7760 C C . LEU D 1 109 ? -12.703 4.282 35.261 1.00 215.40 109 LEU D C 1
ATOM 7761 O O . LEU D 1 109 ? -12.180 3.198 34.936 1.00 200.35 109 LEU D O 1
ATOM 7766 N N . SER D 1 110 ? -12.239 5.462 34.842 1.00 269.59 110 SER D N 1
ATOM 7767 C CA . SER D 1 110 ? -11.053 5.573 33.986 1.00 260.11 110 SER D CA 1
ATOM 7768 C C . SER D 1 110 ? -9.818 6.016 34.774 1.00 257.17 110 SER D C 1
ATOM 7769 O O . SER D 1 110 ? -8.689 5.713 34.380 1.00 249.14 110 SER D O 1
ATOM 7772 N N . GLY D 1 111 ? -10.035 6.740 35.873 1.00 262.99 111 GLY D N 1
ATOM 7773 C CA . GLY D 1 111 ? -8.947 7.111 36.763 1.00 259.32 111 GLY D CA 1
ATOM 7774 C C . GLY D 1 111 ? -8.076 5.892 37.005 1.00 254.24 111 GLY D C 1
ATOM 7775 O O . GLY D 1 111 ? -6.903 5.853 36.621 1.00 248.58 111 GLY D O 1
ATOM 7776 N N . MET D 1 112 ? -8.670 4.882 37.629 1.00 202.16 112 MET D N 1
ATOM 7777 C CA . MET D 1 112 ? -8.033 3.586 37.781 1.00 193.00 112 MET D CA 1
ATOM 7778 C C . MET D 1 112 ? -7.446 3.112 36.445 1.00 191.94 112 MET D C 1
ATOM 7779 O O . MET D 1 112 ? -6.267 2.763 36.364 1.00 188.80 112 MET D O 1
ATOM 7784 N N . MET D 1 113 ? -8.272 3.109 35.401 1.00 233.60 113 MET D N 1
ATOM 7785 C CA . MET D 1 113 ? -7.840 2.707 34.061 1.00 233.79 113 MET D CA 1
ATOM 7786 C C . MET D 1 113 ? -6.585 3.466 33.597 1.00 228.49 113 MET D C 1
ATOM 7787 O O . MET D 1 113 ? -5.782 2.947 32.819 1.00 218.20 113 MET D O 1
ATOM 7792 N N . GLN D 1 114 ? -6.420 4.692 34.085 1.00 171.39 114 GLN D N 1
ATOM 7793 C CA . GLN D 1 114 ? -5.243 5.492 33.769 1.00 173.76 114 GLN D CA 1
ATOM 7794 C C . GLN D 1 114 ? -4.008 4.921 34.435 1.00 171.04 114 GLN D C 1
ATOM 7795 O O . GLN D 1 114 ? -2.957 4.758 33.808 1.00 168.11 114 GLN D O 1
ATOM 7801 N N . ASP D 1 115 ? -4.144 4.637 35.724 1.00 170.00 115 ASP D N 1
ATOM 7802 C CA . ASP D 1 115 ? -3.068 4.036 36.492 1.00 171.63 115 ASP D CA 1
ATOM 7803 C C . ASP D 1 115 ? -2.753 2.704 35.839 1.00 161.98 115 ASP D C 1
ATOM 7804 O O . ASP D 1 115 ? -1.686 2.123 36.032 1.00 163.88 115 ASP D O 1
ATOM 7809 N N . LEU D 1 116 ? -3.707 2.240 35.045 1.00 150.46 116 LEU D N 1
ATOM 7810 C CA . LEU D 1 116 ? -3.553 1.038 34.258 1.00 146.54 116 LEU D CA 1
ATOM 7811 C C . LEU D 1 116 ? -2.901 1.442 32.943 1.00 144.85 116 LEU D C 1
ATOM 7812 O O . LEU D 1 116 ? -2.086 0.704 32.378 1.00 139.72 116 LEU D O 1
ATOM 7817 N N . ALA D 1 117 ? -3.260 2.642 32.487 1.00 147.40 117 ALA D N 1
ATOM 7818 C CA . ALA D 1 117 ? -2.936 3.129 31.151 1.00 142.48 117 ALA D CA 1
ATOM 7819 C C . ALA D 1 117 ? -1.450 3.296 30.890 1.00 143.05 117 ALA D C 1
ATOM 7820 O O . ALA D 1 117 ? -0.999 3.164 29.750 1.00 142.16 117 ALA D O 1
ATOM 7822 N N . PHE D 1 118 ? -0.687 3.586 31.934 1.00 205.45 118 PHE D N 1
ATOM 7823 C CA . PHE D 1 118 ? 0.739 3.792 31.752 1.00 215.10 118 PHE D CA 1
ATOM 7824 C C . PHE D 1 118 ? 1.529 2.485 31.911 1.00 217.14 118 PHE D C 1
ATOM 7825 O O . PHE D 1 118 ? 2.565 2.295 31.262 1.00 223.58 118 PHE D O 1
ATOM 7833 N N . THR D 1 119 ? 1.056 1.592 32.779 1.00 115.48 119 THR D N 1
ATOM 7834 C CA . THR D 1 119 ? 1.681 0.279 32.912 1.00 110.43 119 THR D CA 1
ATOM 7835 C C . THR D 1 119 ? 1.361 -0.551 31.686 1.00 104.83 119 THR D C 1
ATOM 7836 O O . THR D 1 119 ? 2.221 -1.240 31.137 1.00 102.88 119 THR D O 1
ATOM 7840 N N . ILE D 1 120 ? 0.106 -0.472 31.264 1.00 138.75 120 ILE D N 1
ATOM 7841 C CA . ILE D 1 120 ? -0.351 -1.139 30.057 1.00 131.43 120 ILE D CA 1
ATOM 7842 C C . ILE D 1 120 ? -0.632 -0.104 28.969 1.00 130.57 120 ILE D C 1
ATOM 7843 O O . ILE D 1 120 ? -1.650 0.584 29.001 1.00 128.54 120 ILE D O 1
ATOM 7848 N N . PRO D 1 121 ? 0.285 0.027 28.005 1.00 150.71 121 PRO D N 1
ATOM 7849 C CA . PRO D 1 121 ? 0.063 1.014 26.946 1.00 148.58 121 PRO D CA 1
ATOM 7850 C C . PRO D 1 121 ? -1.037 0.572 25.983 1.00 140.20 121 PRO D C 1
ATOM 7851 O O . PRO D 1 121 ? -0.922 -0.485 25.356 1.00 127.45 121 PRO D O 1
ATOM 7855 N N . GLY D 1 122 ? -2.096 1.369 25.885 1.00 113.39 122 GLY D N 1
ATOM 7856 C CA . GLY D 1 122 ? -3.112 1.146 24.876 1.00 110.60 122 GLY D CA 1
ATOM 7857 C C . GLY D 1 122 ? -4.225 0.196 25.268 1.00 105.01 122 GLY D C 1
ATOM 7858 O O . GLY D 1 122 ? -4.749 -0.536 24.428 1.00 100.57 122 GLY D O 1
ATOM 7859 N N . ILE D 1 123 ? -4.583 0.203 26.546 1.00 104.95 123 ILE D N 1
ATOM 7860 C CA . ILE D 1 123 ? -5.743 -0.545 27.023 1.00 108.10 123 ILE D CA 1
ATOM 7861 C C . ILE D 1 123 ? -7.015 0.172 26.601 1.00 112.68 123 ILE D C 1
ATOM 7862 O O . ILE D 1 123 ? -8.055 -0.452 26.383 1.00 116.25 123 ILE D O 1
ATOM 7867 N N . ASP D 1 124 ? -6.936 1.495 26.524 1.00 123.90 124 ASP D N 1
ATOM 7868 C CA . ASP D 1 124 ? -8.073 2.307 26.117 1.00 126.38 124 ASP D CA 1
ATOM 7869 C C . ASP D 1 124 ? -8.414 2.032 24.663 1.00 121.80 124 ASP D C 1
ATOM 7870 O O . ASP D 1 124 ? -9.574 1.844 24.314 1.00 124.30 124 ASP D O 1
ATOM 7875 N N . GLU D 1 125 ? -7.390 1.984 23.823 1.00 114.72 125 GLU D N 1
ATOM 7876 C CA . GLU D 1 125 ? -7.565 1.648 22.419 1.00 108.27 125 GLU D CA 1
ATOM 7877 C C . GLU D 1 125 ? -8.066 0.215 22.270 1.00 99.82 125 GLU D C 1
ATOM 7878 O O . GLU D 1 125 ? -8.774 -0.103 21.326 1.00 101.73 125 GLU D O 1
ATOM 7884 N N . ALA D 1 126 ? -7.689 -0.650 23.204 1.00 101.55 126 ALA D N 1
ATOM 7885 C CA . ALA D 1 126 ? -8.078 -2.058 23.139 1.00 100.19 126 ALA D CA 1
ATOM 7886 C C . ALA D 1 126 ? -9.466 -2.296 23.724 1.00 103.38 126 ALA D C 1
ATOM 7887 O O . ALA D 1 126 ? -10.210 -3.156 23.246 1.00 102.25 126 ALA D O 1
ATOM 7889 N N . LEU D 1 127 ? -9.812 -1.543 24.764 1.00 93.52 127 LEU D N 1
ATOM 7890 C CA . LEU D 1 127 ? -11.136 -1.643 25.349 1.00 96.05 127 LEU D CA 1
ATOM 7891 C C . LEU D 1 127 ? -12.144 -1.151 24.345 1.00 96.42 127 LEU D C 1
ATOM 7892 O O . LEU D 1 127 ? -13.258 -1.661 24.268 1.00 97.27 127 LEU D O 1
ATOM 7897 N N . ALA D 1 128 ? -11.740 -0.150 23.577 1.00 80.53 128 ALA D N 1
ATOM 7898 C CA . ALA D 1 128 ? -12.574 0.352 22.516 1.00 78.30 128 ALA D CA 1
ATOM 7899 C C . ALA D 1 128 ? -12.830 -0.799 21.579 1.00 79.22 128 ALA D C 1
ATOM 7900 O O . ALA D 1 128 ? -13.968 -1.228 21.419 1.00 91.69 128 ALA D O 1
ATOM 7902 N N . PHE D 1 129 ? -11.768 -1.323 20.980 1.00 96.57 129 PHE D N 1
ATOM 7903 C CA . PHE D 1 129 ? -11.912 -2.433 20.042 1.00 99.47 129 PHE D CA 1
ATOM 7904 C C . PHE D 1 129 ? -12.768 -3.565 20.594 1.00 99.95 129 PHE D C 1
ATOM 7905 O O . PHE D 1 129 ? -13.480 -4.232 19.840 1.00 101.54 129 PHE D O 1
ATOM 7913 N N . ALA D 1 130 ? -12.694 -3.785 21.903 1.00 86.21 130 ALA D N 1
ATOM 7914 C CA . ALA D 1 130 ? -13.472 -4.845 22.524 1.00 85.08 130 ALA D CA 1
ATOM 7915 C C . ALA D 1 130 ? -14.963 -4.599 22.343 1.00 98.22 130 ALA D C 1
ATOM 7916 O O . ALA D 1 130 ? -15.715 -5.521 22.031 1.00 106.26 130 ALA D O 1
ATOM 7918 N N . GLU D 1 131 ? -15.399 -3.358 22.527 1.00 113.89 131 GLU D N 1
ATOM 7919 C CA . GLU D 1 131 ? -16.818 -3.061 22.378 1.00 121.17 131 GLU D CA 1
ATOM 7920 C C . GLU D 1 131 ? -17.234 -2.935 20.916 1.00 117.18 131 GLU D C 1
ATOM 7921 O O . GLU D 1 131 ? -18.304 -3.400 20.542 1.00 126.73 131 GLU D O 1
ATOM 7927 N N . ILE D 1 132 ? -16.397 -2.327 20.085 1.00 91.82 132 ILE D N 1
ATOM 7928 C CA . ILE D 1 132 ? -16.677 -2.326 18.653 1.00 94.53 132 ILE D CA 1
ATOM 7929 C C . ILE D 1 132 ? -17.021 -3.751 18.206 1.00 96.71 132 ILE D C 1
ATOM 7930 O O . ILE D 1 132 ? -18.020 -3.972 17.517 1.00 97.27 132 ILE D O 1
ATOM 7935 N N . LEU D 1 133 ? -16.200 -4.716 18.615 1.00 96.55 133 LEU D N 1
ATOM 7936 C CA . LEU D 1 133 ? -16.415 -6.094 18.214 1.00 91.69 133 LEU D CA 1
ATOM 7937 C C . LEU D 1 133 ? -17.742 -6.620 18.729 1.00 105.20 133 LEU D C 1
ATOM 7938 O O . LEU D 1 133 ? -18.505 -7.195 17.958 1.00 110.00 133 LEU D O 1
ATOM 7943 N N . LYS D 1 134 ? -18.032 -6.431 20.018 1.00 109.69 134 LYS D N 1
ATOM 7944 C CA . LYS D 1 134 ? -19.291 -6.956 20.564 1.00 115.61 134 LYS D CA 1
ATOM 7945 C C . LYS D 1 134 ? -20.501 -6.434 19.776 1.00 120.46 134 LYS D C 1
ATOM 7946 O O . LYS D 1 134 ? -21.462 -7.175 19.539 1.00 122.07 134 LYS D O 1
ATOM 7952 N N . GLN D 1 135 ? -20.436 -5.172 19.353 1.00 125.70 135 GLN D N 1
ATOM 7953 C CA . GLN D 1 135 ? -21.476 -4.610 18.502 1.00 130.18 135 GLN D CA 1
ATOM 7954 C C . GLN D 1 135 ? -21.573 -5.359 17.182 1.00 132.73 135 GLN D C 1
ATOM 7955 O O . GLN D 1 135 ? -22.633 -5.869 16.841 1.00 143.87 135 GLN D O 1
ATOM 7961 N N . ILE D 1 136 ? -20.474 -5.426 16.438 1.00 128.53 136 ILE D N 1
ATOM 7962 C CA . ILE D 1 136 ? -20.473 -6.179 15.184 1.00 132.89 136 ILE D CA 1
ATOM 7963 C C . ILE D 1 136 ? -21.078 -7.586 15.355 1.00 135.72 136 ILE D C 1
ATOM 7964 O O . ILE D 1 136 ? -21.919 -8.012 14.558 1.00 138.26 136 ILE D O 1
ATOM 7969 N N . LYS D 1 137 ? -20.653 -8.300 16.395 1.00 114.13 137 LYS D N 1
ATOM 7970 C CA . LYS D 1 137 ? -21.152 -9.654 16.645 1.00 117.90 137 LYS D CA 1
ATOM 7971 C C . LYS D 1 137 ? -22.672 -9.666 16.782 1.00 129.38 137 LYS D C 1
ATOM 7972 O O . LYS D 1 137 ? -23.340 -10.573 16.284 1.00 138.33 137 LYS D O 1
ATOM 7978 N N . SER D 1 138 ? -23.212 -8.651 17.453 1.00 130.79 138 SER D N 1
ATOM 7979 C CA . SER D 1 138 ? -24.642 -8.588 17.727 1.00 133.93 138 SER D CA 1
ATOM 7980 C C . SER D 1 138 ? -25.483 -8.357 16.464 1.00 141.56 138 SER D C 1
ATOM 7981 O O . SER D 1 138 ? -26.593 -8.877 16.352 1.00 153.45 138 SER D O 1
ATOM 7984 N N . MET D 1 139 ? -24.954 -7.589 15.517 1.00 130.26 139 MET D N 1
ATOM 7985 C CA . MET D 1 139 ? -25.667 -7.299 14.273 1.00 132.21 139 MET D CA 1
ATOM 7986 C C . MET D 1 139 ? -25.657 -8.498 13.323 1.00 131.74 139 MET D C 1
ATOM 7987 O O . MET D 1 139 ? -26.264 -8.460 12.257 1.00 133.59 139 MET D O 1
ATOM 7992 N N . GLU D 1 140 ? -24.943 -9.548 13.713 1.00 161.41 140 GLU D N 1
ATOM 7993 C CA . GLU D 1 140 ? -24.910 -10.803 12.964 1.00 168.18 140 GLU D CA 1
ATOM 7994 C C . GLU D 1 140 ? -24.854 -10.643 11.449 1.00 167.50 140 GLU D C 1
ATOM 7995 O O . GLU D 1 140 ? -25.835 -10.907 10.754 1.00 174.84 140 GLU D O 1
ATOM 8001 N N . PHE D 1 141 ? -23.707 -10.218 10.936 1.00 136.85 141 PHE D N 1
ATOM 8002 C CA . PHE D 1 141 ? -23.483 -10.240 9.493 1.00 134.93 141 PHE D CA 1
ATOM 8003 C C . PHE D 1 141 ? -22.843 -11.566 9.128 1.00 134.37 141 PHE D C 1
ATOM 8004 O O . PHE D 1 141 ? -22.062 -12.115 9.893 1.00 132.29 141 PHE D O 1
ATOM 8012 N N . ASP D 1 142 ? -23.171 -12.084 7.956 1.00 159.85 142 ASP D N 1
ATOM 8013 C CA . ASP D 1 142 ? -22.629 -13.365 7.533 1.00 157.83 142 ASP D CA 1
ATOM 8014 C C . ASP D 1 142 ? -21.110 -13.265 7.427 1.00 151.36 142 ASP D C 1
ATOM 8015 O O . ASP D 1 142 ? -20.392 -14.190 7.803 1.00 152.33 142 ASP D O 1
ATOM 8020 N N . CYS D 1 143 ? -20.632 -12.130 6.920 1.00 132.05 143 CYS D N 1
ATOM 8021 C CA . CYS D 1 143 ? -19.200 -11.892 6.734 1.00 124.68 143 CYS D CA 1
ATOM 8022 C C . CYS D 1 143 ? -18.869 -10.406 6.865 1.00 122.11 143 CYS D C 1
ATOM 8023 O O . CYS D 1 143 ? -19.547 -9.561 6.275 1.00 125.17 143 CYS D O 1
ATOM 8026 N N . VAL D 1 144 ? -17.831 -10.087 7.637 1.00 92.26 144 VAL D N 1
ATOM 8027 C CA . VAL D 1 144 ? -17.413 -8.693 7.814 1.00 97.52 144 VAL D CA 1
ATOM 8028 C C . VAL D 1 144 ? -15.957 -8.429 7.387 1.00 91.23 144 VAL D C 1
ATOM 8029 O O . VAL D 1 144 ? -15.053 -9.160 7.765 1.00 85.13 144 VAL D O 1
ATOM 8033 N N . ILE D 1 145 ? -15.757 -7.386 6.580 1.00 105.36 145 ILE D N 1
ATOM 8034 C CA . ILE D 1 145 ? -14.451 -7.017 6.038 1.00 98.90 145 ILE D CA 1
ATOM 8035 C C . ILE D 1 145 ? -13.893 -5.807 6.785 1.00 101.77 145 ILE D C 1
ATOM 8036 O O . ILE D 1 145 ? -14.494 -4.729 6.739 1.00 101.70 145 ILE D O 1
ATOM 8041 N N . PHE D 1 146 ? -12.755 -5.981 7.467 1.00 120.68 146 PHE D N 1
ATOM 8042 C CA . PHE D 1 146 ? -12.123 -4.890 8.229 1.00 114.93 146 PHE D CA 1
ATOM 8043 C C . PHE D 1 146 ? -11.075 -4.188 7.396 1.00 112.97 146 PHE D C 1
ATOM 8044 O O . PHE D 1 146 ? -10.169 -4.821 6.857 1.00 114.94 146 PHE D O 1
ATOM 8052 N N . ASP D 1 147 ? -11.187 -2.871 7.331 1.00 99.04 147 ASP D N 1
ATOM 8053 C CA . ASP D 1 147 ? -10.244 -2.032 6.605 1.00 100.22 147 ASP D CA 1
ATOM 8054 C C . ASP D 1 147 ? -9.360 -1.336 7.644 1.00 103.63 147 ASP D C 1
ATOM 8055 O O . ASP D 1 147 ? -9.792 -0.393 8.307 1.00 111.86 147 ASP D O 1
ATOM 8060 N N . THR D 1 148 ? -8.133 -1.821 7.804 1.00 82.76 148 THR D N 1
ATOM 8061 C CA . THR D 1 148 ? -7.237 -1.324 8.844 1.00 82.06 148 THR D CA 1
ATOM 8062 C C . THR D 1 148 ? -6.671 0.065 8.532 1.00 91.47 148 THR D C 1
ATOM 8063 O O . THR D 1 148 ? -6.708 0.516 7.388 1.00 93.99 148 THR D O 1
ATOM 8067 N N . ALA D 1 149 ? -6.142 0.740 9.551 1.00 111.58 149 ALA D N 1
ATOM 8068 C CA . ALA D 1 149 ? -5.506 2.044 9.369 1.00 108.13 149 ALA D CA 1
ATOM 8069 C C . ALA D 1 149 ? -4.249 1.929 8.524 1.00 110.81 149 ALA D C 1
ATOM 8070 O O . ALA D 1 149 ? -3.623 0.877 8.473 1.00 116.24 149 ALA D O 1
ATOM 8072 N N . PRO D 1 150 ? -3.867 3.020 7.861 1.00 106.50 150 PRO D N 1
ATOM 8073 C CA . PRO D 1 150 ? -2.766 3.005 6.897 1.00 99.53 150 PRO D CA 1
ATOM 8074 C C . PRO D 1 150 ? -1.429 3.256 7.550 1.00 111.99 150 PRO D C 1
ATOM 8075 O O . PRO D 1 150 ? -0.400 3.076 6.891 1.00 112.35 150 PRO D O 1
ATOM 8079 N N . THR D 1 151 ? -1.438 3.669 8.817 1.00 125.32 151 THR D N 1
ATOM 8080 C CA . THR D 1 151 ? -0.202 4.066 9.499 1.00 120.89 151 THR D CA 1
ATOM 8081 C C . THR D 1 151 ? -0.120 3.596 10.944 1.00 119.38 151 THR D C 1
ATOM 8082 O O . THR D 1 151 ? -1.136 3.323 11.585 1.00 118.14 151 THR D O 1
ATOM 8086 N N . GLY D 1 152 ? 1.102 3.533 11.459 1.00 138.88 152 GLY D N 1
ATOM 8087 C CA . GLY D 1 152 ? 1.318 3.082 12.816 1.00 140.41 152 GLY D CA 1
ATOM 8088 C C . GLY D 1 152 ? 1.174 1.581 12.864 1.00 139.63 152 GLY D C 1
ATOM 8089 O O . GLY D 1 152 ? 1.573 0.884 11.933 1.00 143.66 152 GLY D O 1
ATOM 8090 N N . HIS D 1 153 ? 0.597 1.075 13.944 1.00 111.77 153 HIS D N 1
ATOM 8091 C CA . HIS D 1 153 ? 0.419 -0.363 14.083 1.00 113.07 153 HIS D CA 1
ATOM 8092 C C . HIS D 1 153 ? -0.842 -0.800 13.340 1.00 104.89 153 HIS D C 1
ATOM 8093 O O . HIS D 1 153 ? -1.963 -0.602 13.810 1.00 101.92 153 HIS D O 1
ATOM 8100 N N . THR D 1 154 ? -0.660 -1.381 12.163 1.00 96.10 154 THR D N 1
ATOM 8101 C CA . THR D 1 154 ? -1.804 -1.712 11.334 1.00 94.09 154 THR D CA 1
ATOM 8102 C C . THR D 1 154 ? -2.599 -2.872 11.919 1.00 93.72 154 THR D C 1
ATOM 8103 O O . THR D 1 154 ? -3.707 -3.172 11.467 1.00 93.20 154 THR D O 1
ATOM 8107 N N . LEU D 1 155 ? -2.049 -3.513 12.942 1.00 92.55 155 LEU D N 1
ATOM 8108 C CA . LEU D 1 155 ? -2.675 -4.708 13.495 1.00 79.98 155 LEU D CA 1
ATOM 8109 C C . LEU D 1 155 ? -3.170 -4.541 14.914 1.00 77.13 155 LEU D C 1
ATOM 8110 O O . LEU D 1 155 ? -3.365 -5.532 15.592 1.00 76.21 155 LEU D O 1
ATOM 8115 N N . ARG D 1 156 ? -3.365 -3.308 15.370 1.00 84.29 156 ARG D N 1
ATOM 8116 C CA . ARG D 1 156 ? -3.792 -3.093 16.755 1.00 83.84 156 ARG D CA 1
ATOM 8117 C C . ARG D 1 156 ? -5.009 -3.932 17.074 1.00 88.00 156 ARG D C 1
ATOM 8118 O O . ARG D 1 156 ? -5.136 -4.448 18.183 1.00 89.82 156 ARG D O 1
ATOM 8126 N N . PHE D 1 157 ? -5.910 -4.046 16.100 1.00 78.59 157 PHE D N 1
ATOM 8127 C CA . PHE D 1 157 ? -7.193 -4.673 16.348 1.00 80.69 157 PHE D CA 1
ATOM 8128 C C . PHE D 1 157 ? -7.041 -6.129 16.717 1.00 82.50 157 PHE D C 1
ATOM 8129 O O . PHE D 1 157 ? -7.600 -6.587 17.719 1.00 84.60 157 PHE D O 1
ATOM 8137 N N . LEU D 1 158 ? -6.293 -6.856 15.900 1.00 85.05 158 LEU D N 1
ATOM 8138 C CA . LEU D 1 158 ? -6.049 -8.268 16.160 1.00 88.64 158 LEU D CA 1
ATOM 8139 C C . LEU D 1 158 ? -5.303 -8.502 17.484 1.00 87.80 158 LEU D C 1
ATOM 8140 O O . LEU D 1 158 ? -5.299 -9.611 18.025 1.00 89.56 158 LEU D O 1
ATOM 8145 N N . ASN D 1 159 ? -4.691 -7.447 18.008 1.00 73.76 159 ASN D N 1
ATOM 8146 C CA . ASN D 1 159 ? -3.875 -7.555 19.202 1.00 77.05 159 ASN D CA 1
ATOM 8147 C C . ASN D 1 159 ? -4.638 -7.189 20.470 1.00 78.87 159 ASN D C 1
ATOM 8148 O O . ASN D 1 159 ? -4.104 -7.271 21.573 1.00 79.94 159 ASN D O 1
ATOM 8153 N N . PHE D 1 160 ? -5.894 -6.798 20.325 1.00 77.35 160 PHE D N 1
ATOM 8154 C CA . PHE D 1 160 ? -6.620 -6.283 21.482 1.00 80.34 160 PHE D CA 1
ATOM 8155 C C . PHE D 1 160 ? -6.861 -7.294 22.612 1.00 82.13 160 PHE D C 1
ATOM 8156 O O . PHE D 1 160 ? -6.845 -6.924 23.781 1.00 83.36 160 PHE D O 1
ATOM 8164 N N . PRO D 1 161 ? -7.073 -8.572 22.278 1.00 80.89 161 PRO D N 1
ATOM 8165 C CA . PRO D 1 161 ? -7.192 -9.560 23.350 1.00 78.09 161 PRO D CA 1
ATOM 8166 C C . PRO D 1 161 ? -5.897 -9.669 24.150 1.00 89.49 161 PRO D C 1
ATOM 8167 O O . PRO D 1 161 ? -5.946 -9.805 25.372 1.00 91.94 161 PRO D O 1
ATOM 8171 N N . THR D 1 162 ? -4.756 -9.617 23.463 1.00 96.09 162 THR D N 1
ATOM 8172 C CA . THR D 1 162 ? -3.466 -9.656 24.129 1.00 89.05 162 THR D CA 1
ATOM 8173 C C . THR D 1 162 ? -3.380 -8.541 25.157 1.00 90.63 162 THR D C 1
ATOM 8174 O O . THR D 1 162 ? -3.077 -8.785 26.325 1.00 96.13 162 THR D O 1
ATOM 8178 N N . VAL D 1 163 ? -3.654 -7.315 24.731 1.00 74.29 163 VAL D N 1
ATOM 8179 C CA . VAL D 1 163 ? -3.552 -6.186 25.642 1.00 72.54 163 VAL D CA 1
ATOM 8180 C C . VAL D 1 163 ? -4.509 -6.332 26.821 1.00 82.53 163 VAL D C 1
ATOM 8181 O O . VAL D 1 163 ? -4.160 -6.014 27.950 1.00 90.81 163 VAL D O 1
ATOM 8185 N N . LEU D 1 164 ? -5.722 -6.807 26.571 1.00 79.38 164 LEU D N 1
ATOM 8186 C CA . LEU D 1 164 ? -6.659 -6.991 27.663 1.00 78.45 164 LEU D CA 1
ATOM 8187 C C . LEU D 1 164 ? -6.130 -8.028 28.641 1.00 87.18 164 LEU D C 1
ATOM 8188 O O . LEU D 1 164 ? -6.105 -7.793 29.843 1.00 90.55 164 LEU D O 1
ATOM 8193 N N . GLU D 1 165 ? -5.692 -9.170 28.121 1.00 96.74 165 GLU D N 1
ATOM 8194 C CA . GLU D 1 165 ? -5.215 -10.263 28.963 1.00 97.93 165 GLU D CA 1
ATOM 8195 C C . GLU D 1 165 ? -4.070 -9.861 29.893 1.00 101.47 165 GLU D C 1
ATOM 8196 O O . GLU D 1 165 ? -3.976 -10.377 31.005 1.00 106.81 165 GLU D O 1
ATOM 8202 N N . LYS D 1 166 ? -3.199 -8.953 29.448 1.00 94.65 166 LYS D N 1
ATOM 8203 C CA . LYS D 1 166 ? -2.147 -8.422 30.320 1.00 92.45 166 LYS D CA 1
ATOM 8204 C C . LYS D 1 166 ? -2.776 -7.679 31.487 1.00 100.70 166 LYS D C 1
ATOM 8205 O O . LYS D 1 166 ? -2.451 -7.929 32.645 1.00 106.14 166 LYS D O 1
ATOM 8211 N N . ALA D 1 167 ? -3.676 -6.751 31.162 1.00 101.22 167 ALA D N 1
ATOM 8212 C CA . ALA D 1 167 ? -4.391 -5.960 32.162 1.00 100.33 167 ALA D CA 1
ATOM 8213 C C . ALA D 1 167 ? -5.104 -6.841 33.184 1.00 105.89 167 ALA D C 1
ATOM 8214 O O . ALA D 1 167 ? -5.151 -6.516 34.368 1.00 110.53 167 ALA D O 1
ATOM 8216 N N . LEU D 1 168 ? -5.659 -7.958 32.727 1.00 93.68 168 LEU D N 1
ATOM 8217 C CA . LEU D 1 168 ? -6.350 -8.866 33.630 1.00 91.79 168 LEU D CA 1
ATOM 8218 C C . LEU D 1 168 ? -5.370 -9.571 34.557 1.00 101.31 168 LEU D C 1
ATOM 8219 O O . LEU D 1 168 ? -5.725 -9.987 35.654 1.00 105.37 168 LEU D O 1
ATOM 8224 N N . GLY D 1 169 ? -4.127 -9.699 34.113 1.00 114.08 169 GLY D N 1
ATOM 8225 C CA . GLY D 1 169 ? -3.098 -10.321 34.925 1.00 116.97 169 GLY D CA 1
ATOM 8226 C C . GLY D 1 169 ? -2.667 -9.380 36.022 1.00 114.92 169 GLY D C 1
ATOM 8227 O O . GLY D 1 169 ? -2.325 -9.804 37.124 1.00 117.69 169 GLY D O 1
ATOM 8228 N N . LYS D 1 170 ? -2.697 -8.089 35.711 1.00 123.14 170 LYS D N 1
ATOM 8229 C CA . LYS D 1 170 ? -2.316 -7.060 36.665 1.00 127.34 170 LYS D CA 1
ATOM 8230 C C . LYS D 1 170 ? -3.434 -6.839 37.683 1.00 131.02 170 LYS D C 1
ATOM 8231 O O . LYS D 1 170 ? -3.178 -6.435 38.816 1.00 134.12 170 LYS D O 1
ATOM 8237 N N . LEU D 1 171 ? -4.670 -7.117 37.273 1.00 118.20 171 LEU D N 1
ATOM 8238 C CA . LEU D 1 171 ? -5.830 -6.899 38.131 1.00 122.12 171 LEU D CA 1
ATOM 8239 C C . LEU D 1 171 ? -6.102 -8.076 39.062 1.00 133.99 171 LEU D C 1
ATOM 8240 O O . LEU D 1 171 ? -6.724 -7.906 40.116 1.00 142.53 171 LEU D O 1
ATOM 8245 N N . GLY D 1 172 ? -5.653 -9.265 38.666 1.00 179.16 172 GLY D N 1
ATOM 8246 C CA . GLY D 1 172 ? -5.872 -10.467 39.455 1.00 182.46 172 GLY D CA 1
ATOM 8247 C C . GLY D 1 172 ? -5.230 -10.382 40.828 1.00 189.69 172 GLY D C 1
ATOM 8248 O O . GLY D 1 172 ? -5.810 -10.836 41.822 1.00 192.81 172 GLY D O 1
ATOM 8249 N N . GLY D 1 173 ? -4.035 -9.789 40.876 1.00 143.75 173 GLY D N 1
ATOM 8250 C CA . GLY D 1 173 ? -3.286 -9.619 42.111 1.00 140.15 173 GLY D CA 1
ATOM 8251 C C . GLY D 1 173 ? -3.800 -8.495 42.991 1.00 143.39 173 GLY D C 1
ATOM 8252 O O . GLY D 1 173 ? -3.416 -8.384 44.154 1.00 145.15 173 GLY D O 1
ATOM 8253 N N . LEU D 1 174 ? -4.678 -7.666 42.433 1.00 164.70 174 LEU D N 1
ATOM 8254 C CA . LEU D 1 174 ? -5.291 -6.561 43.172 1.00 164.57 174 LEU D CA 1
ATOM 8255 C C . LEU D 1 174 ? -6.441 -7.009 44.077 1.00 169.48 174 LEU D C 1
ATOM 8256 O O . LEU D 1 174 ? -7.262 -7.851 43.693 1.00 168.64 174 LEU D O 1
ATOM 8261 N N . SER D 1 175 ? -6.496 -6.426 45.273 1.00 142.19 175 SER D N 1
ATOM 8262 C CA . SER D 1 175 ? -7.538 -6.725 46.249 1.00 147.74 175 SER D CA 1
ATOM 8263 C C . SER D 1 175 ? -8.905 -6.258 45.764 1.00 147.17 175 SER D C 1
ATOM 8264 O O . SER D 1 175 ? -9.084 -5.949 44.588 1.00 150.78 175 SER D O 1
ATOM 8267 N N . SER D 1 176 ? -9.872 -6.205 46.674 1.00 143.79 176 SER D N 1
ATOM 8268 C CA . SER D 1 176 ? -11.180 -5.649 46.346 1.00 151.01 176 SER D CA 1
ATOM 8269 C C . SER D 1 176 ? -11.002 -4.163 46.037 1.00 157.15 176 SER D C 1
ATOM 8270 O O . SER D 1 176 ? -9.956 -3.763 45.528 1.00 153.14 176 SER D O 1
ATOM 8273 N N . ARG D 1 177 ? -12.013 -3.352 46.348 1.00 185.81 177 ARG D N 1
ATOM 8274 C CA . ARG D 1 177 ? -11.961 -1.900 46.132 1.00 189.39 177 ARG D CA 1
ATOM 8275 C C . ARG D 1 177 ? -11.732 -1.495 44.666 1.00 187.45 177 ARG D C 1
ATOM 8276 O O . ARG D 1 177 ? -11.961 -0.344 44.288 1.00 191.64 177 ARG D O 1
ATOM 8284 N N . PHE D 1 178 ? -11.274 -2.441 43.851 1.00 172.90 178 PHE D N 1
ATOM 8285 C CA . PHE D 1 178 ? -11.195 -2.246 42.411 1.00 167.28 178 PHE D CA 1
ATOM 8286 C C . PHE D 1 178 ? -12.428 -2.878 41.783 1.00 167.04 178 PHE D C 1
ATOM 8287 O O . PHE D 1 178 ? -12.563 -2.931 40.561 1.00 163.31 178 PHE D O 1
ATOM 8295 N N . GLY D 1 179 ? -13.320 -3.369 42.640 1.00 191.67 179 GLY D N 1
ATOM 8296 C CA . GLY D 1 179 ? -14.601 -3.898 42.212 1.00 187.98 179 GLY D CA 1
ATOM 8297 C C . GLY D 1 179 ? -15.264 -2.995 41.187 1.00 193.59 179 GLY D C 1
ATOM 8298 O O . GLY D 1 179 ? -15.765 -3.476 40.169 1.00 194.84 179 GLY D O 1
ATOM 8299 N N . PRO D 1 180 ? -15.283 -1.675 41.453 1.00 184.16 180 PRO D N 1
ATOM 8300 C CA . PRO D 1 180 ? -15.800 -0.707 40.479 1.00 184.51 180 PRO D CA 1
ATOM 8301 C C . PRO D 1 180 ? -15.238 -0.885 39.061 1.00 176.02 180 PRO D C 1
ATOM 8302 O O . PRO D 1 180 ? -16.020 -1.039 38.117 1.00 172.26 180 PRO D O 1
ATOM 8306 N N . MET D 1 181 ? -13.915 -0.873 38.912 1.00 153.69 181 MET D N 1
ATOM 8307 C CA . MET D 1 181 ? -13.318 -0.897 37.576 1.00 151.65 181 MET D CA 1
ATOM 8308 C C . MET D 1 181 ? -13.350 -2.279 36.918 1.00 149.04 181 MET D C 1
ATOM 8309 O O . MET D 1 181 ? -13.497 -2.388 35.698 1.00 149.69 181 MET D O 1
ATOM 8314 N N . ILE D 1 182 ? -13.213 -3.330 37.720 1.00 144.02 182 ILE D N 1
ATOM 8315 C CA . ILE D 1 182 ? -13.353 -4.691 37.207 1.00 139.39 182 ILE D CA 1
ATOM 8316 C C . ILE D 1 182 ? -14.765 -4.907 36.649 1.00 142.57 182 ILE D C 1
ATOM 8317 O O . ILE D 1 182 ? -14.931 -5.429 35.544 1.00 138.60 182 ILE D O 1
ATOM 8322 N N . ASN D 1 183 ? -15.774 -4.496 37.418 1.00 182.13 183 ASN D N 1
ATOM 8323 C CA . ASN D 1 183 ? -17.170 -4.561 36.979 1.00 183.42 183 ASN D CA 1
ATOM 8324 C C . ASN D 1 183 ? -17.440 -3.598 35.824 1.00 182.13 183 ASN D C 1
ATOM 8325 O O . ASN D 1 183 ? -18.320 -3.836 34.989 1.00 181.96 183 ASN D O 1
ATOM 8330 N N . GLN D 1 184 ? -16.671 -2.513 35.782 1.00 134.93 184 GLN D N 1
ATOM 8331 C CA . GLN D 1 184 ? -16.803 -1.509 34.731 1.00 139.02 184 GLN D CA 1
ATOM 8332 C C . GLN D 1 184 ? -16.245 -2.011 33.391 1.00 132.12 184 GLN D C 1
ATOM 8333 O O . GLN D 1 184 ? -16.827 -1.774 32.333 1.00 128.63 184 GLN D O 1
ATOM 8339 N N . MET D 1 185 ? -15.112 -2.702 33.445 1.00 138.40 185 MET D N 1
ATOM 8340 C CA . MET D 1 185 ? -14.547 -3.341 32.264 1.00 130.86 185 MET D CA 1
ATOM 8341 C C . MET D 1 185 ? -15.456 -4.461 31.762 1.00 135.87 185 MET D C 1
ATOM 8342 O O . MET D 1 185 ? -15.681 -4.609 30.559 1.00 134.53 185 MET D O 1
ATOM 8347 N N . GLY D 1 186 ? -15.968 -5.253 32.699 1.00 176.38 186 GLY D N 1
ATOM 8348 C CA . GLY D 1 186 ? -16.792 -6.404 32.380 1.00 174.51 186 GLY D CA 1
ATOM 8349 C C . GLY D 1 186 ? -18.019 -6.102 31.536 1.00 179.58 186 GLY D C 1
ATOM 8350 O O . GLY D 1 186 ? -18.441 -6.933 30.728 1.00 180.15 186 GLY D O 1
ATOM 8351 N N . SER D 1 187 ? -18.601 -4.920 31.717 1.00 188.02 187 SER D N 1
ATOM 8352 C CA . SER D 1 187 ? -19.824 -4.576 30.995 1.00 192.57 187 SER D CA 1
ATOM 8353 C C . SER D 1 187 ? -19.547 -4.135 29.558 1.00 192.04 187 SER D C 1
ATOM 8354 O O . SER D 1 187 ? -20.315 -4.454 28.646 1.00 193.70 187 SER D O 1
ATOM 8357 N N . ILE D 1 188 ? -18.450 -3.410 29.353 1.00 174.20 188 ILE D N 1
ATOM 8358 C CA . ILE D 1 188 ? -18.117 -2.933 28.015 1.00 173.26 188 ILE D CA 1
ATOM 8359 C C . ILE D 1 188 ? -17.695 -4.090 27.102 1.00 173.68 188 ILE D C 1
ATOM 8360 O O . ILE D 1 188 ? -17.651 -3.934 25.879 1.00 176.05 188 ILE D O 1
ATOM 8365 N N . MET D 1 189 ? -17.394 -5.244 27.699 1.00 151.24 189 MET D N 1
ATOM 8366 C CA . MET D 1 189 ? -17.095 -6.460 26.939 1.00 143.74 189 MET D CA 1
ATOM 8367 C C . MET D 1 189 ? -18.332 -7.359 26.794 1.00 149.12 189 MET D C 1
ATOM 8368 O O . MET D 1 189 ? -18.694 -7.758 25.687 1.00 146.09 189 MET D O 1
ATOM 8373 N N . GLY D 1 190 ? -18.972 -7.674 27.919 1.00 134.83 190 GLY D N 1
ATOM 8374 C CA . GLY D 1 190 ? -20.123 -8.562 27.930 1.00 126.44 190 GLY D CA 1
ATOM 8375 C C . GLY D 1 190 ? -20.592 -8.921 29.331 1.00 128.46 190 GLY D C 1
ATOM 8376 O O . GLY D 1 190 ? -20.134 -9.895 29.934 1.00 117.35 190 GLY D O 1
ATOM 8377 N N . GLN D 1 196 ? -23.034 -12.376 37.849 1.00 182.25 196 GLN D N 1
ATOM 8378 C CA . GLN D 1 196 ? -22.847 -10.989 38.248 1.00 188.81 196 GLN D CA 1
ATOM 8379 C C . GLN D 1 196 ? -21.979 -10.931 39.502 1.00 195.73 196 GLN D C 1
ATOM 8380 O O . GLN D 1 196 ? -22.250 -11.633 40.481 1.00 191.83 196 GLN D O 1
ATOM 8386 N N . ASP D 1 197 ? -20.928 -10.112 39.458 1.00 256.30 197 ASP D N 1
ATOM 8387 C CA . ASP D 1 197 ? -20.025 -9.929 40.600 1.00 253.63 197 ASP D CA 1
ATOM 8388 C C . ASP D 1 197 ? -19.118 -11.145 40.852 1.00 252.63 197 ASP D C 1
ATOM 8389 O O . ASP D 1 197 ? -18.994 -12.027 39.993 1.00 251.83 197 ASP D O 1
ATOM 8394 N N . LEU D 1 198 ? -18.493 -11.175 42.032 1.00 191.88 198 LEU D N 1
ATOM 8395 C CA . LEU D 1 198 ? -17.573 -12.247 42.443 1.00 186.72 198 LEU D CA 1
ATOM 8396 C C . LEU D 1 198 ? -16.166 -12.105 41.820 1.00 184.97 198 LEU D C 1
ATOM 8397 O O . LEU D 1 198 ? -15.875 -11.117 41.137 1.00 176.59 198 LEU D O 1
ATOM 8402 N N . PHE D 1 199 ? -15.291 -13.078 42.078 1.00 194.36 199 PHE D N 1
ATOM 8403 C CA . PHE D 1 199 ? -14.005 -13.145 41.385 1.00 188.84 199 PHE D CA 1
ATOM 8404 C C . PHE D 1 199 ? -14.211 -13.861 40.051 1.00 188.28 199 PHE D C 1
ATOM 8405 O O . PHE D 1 199 ? -13.415 -13.713 39.123 1.00 187.64 199 PHE D O 1
ATOM 8413 N N . GLY D 1 200 ? -15.295 -14.627 39.955 1.00 202.45 200 GLY D N 1
ATOM 8414 C CA . GLY D 1 200 ? -15.625 -15.333 38.729 1.00 198.72 200 GLY D CA 1
ATOM 8415 C C . GLY D 1 200 ? -15.793 -14.419 37.525 1.00 199.09 200 GLY D C 1
ATOM 8416 O O . GLY D 1 200 ? -15.352 -14.753 36.419 1.00 195.02 200 GLY D O 1
ATOM 8417 N N . LYS D 1 201 ? -16.432 -13.268 37.738 1.00 160.12 201 LYS D N 1
ATOM 8418 C CA . LYS D 1 201 ? -16.647 -12.288 36.675 1.00 156.04 201 LYS D CA 1
ATOM 8419 C C . LYS D 1 201 ? -15.311 -11.769 36.152 1.00 149.65 201 LYS D C 1
ATOM 8420 O O . LYS D 1 201 ? -15.200 -11.306 35.015 1.00 144.68 201 LYS D O 1
ATOM 8426 N N . MET D 1 202 ? -14.306 -11.856 37.014 1.00 168.02 202 MET D N 1
ATOM 8427 C CA . MET D 1 202 ? -12.925 -11.539 36.684 1.00 165.13 202 MET D CA 1
ATOM 8428 C C . MET D 1 202 ? -12.318 -12.648 35.820 1.00 159.90 202 MET D C 1
ATOM 8429 O O . MET D 1 202 ? -11.400 -12.408 35.035 1.00 156.42 202 MET D O 1
ATOM 8434 N N . GLU D 1 203 ? -12.853 -13.860 35.975 1.00 186.66 203 GLU D N 1
ATOM 8435 C CA . GLU D 1 203 ? -12.410 -15.051 35.241 1.00 187.18 203 GLU D CA 1
ATOM 8436 C C . GLU D 1 203 ? -13.342 -15.368 34.076 1.00 179.42 203 GLU D C 1
ATOM 8437 O O . GLU D 1 203 ? -13.098 -16.295 33.296 1.00 175.85 203 GLU D O 1
ATOM 8443 N N . SER D 1 204 ? -14.431 -14.618 33.975 1.00 130.62 204 SER D N 1
ATOM 8444 C CA . SER D 1 204 ? -15.390 -14.868 32.920 1.00 127.30 204 SER D CA 1
ATOM 8445 C C . SER D 1 204 ? -15.092 -13.950 31.744 1.00 122.43 204 SER D C 1
ATOM 8446 O O . SER D 1 204 ? -15.463 -14.239 30.610 1.00 122.95 204 SER D O 1
ATOM 8449 N N . MET D 1 205 ? -14.407 -12.846 32.018 1.00 122.46 205 MET D N 1
ATOM 8450 C CA . MET D 1 205 ? -13.842 -12.033 30.955 1.00 116.91 205 MET D CA 1
ATOM 8451 C C . MET D 1 205 ? -12.725 -12.816 30.289 1.00 117.75 205 MET D C 1
ATOM 8452 O O . MET D 1 205 ? -12.625 -12.843 29.062 1.00 117.64 205 MET D O 1
ATOM 8457 N N . ARG D 1 206 ? -11.874 -13.437 31.105 1.00 121.53 206 ARG D N 1
ATOM 8458 C CA . ARG D 1 206 ? -10.799 -14.276 30.589 1.00 119.93 206 ARG D CA 1
ATOM 8459 C C . ARG D 1 206 ? -11.360 -15.265 29.571 1.00 119.57 206 ARG D C 1
ATOM 8460 O O . ARG D 1 206 ? -10.698 -15.621 28.588 1.00 119.11 206 ARG D O 1
ATOM 8468 N N . ALA D 1 207 ? -12.592 -15.698 29.809 1.00 108.84 207 ALA D N 1
ATOM 8469 C CA . ALA D 1 207 ? -13.233 -16.670 28.937 1.00 114.28 207 ALA D CA 1
ATOM 8470 C C . ALA D 1 207 ? -13.769 -15.999 27.680 1.00 110.47 207 ALA D C 1
ATOM 8471 O O . ALA D 1 207 ? -13.824 -16.609 26.609 1.00 112.47 207 ALA D O 1
ATOM 8473 N N . ASN D 1 208 ? -14.165 -14.740 27.822 1.00 105.87 208 ASN D N 1
ATOM 8474 C CA . ASN D 1 208 ? -14.576 -13.938 26.683 1.00 108.57 208 ASN D CA 1
ATOM 8475 C C . ASN D 1 208 ? -13.388 -13.637 25.774 1.00 109.72 208 ASN D C 1
ATOM 8476 O O . ASN D 1 208 ? -13.453 -13.816 24.555 1.00 108.18 208 ASN D O 1
ATOM 8481 N N . ILE D 1 209 ? -12.298 -13.175 26.377 1.00 110.81 209 ILE D N 1
ATOM 8482 C CA . ILE D 1 209 ? -11.068 -12.948 25.643 1.00 97.49 209 ILE D CA 1
ATOM 8483 C C . ILE D 1 209 ? -10.649 -14.218 24.936 1.00 98.85 209 ILE D C 1
ATOM 8484 O O . ILE D 1 209 ? -10.435 -14.214 23.727 1.00 101.22 209 ILE D O 1
ATOM 8489 N N . SER D 1 210 ? -10.536 -15.307 25.690 1.00 116.52 210 SER D N 1
ATOM 8490 C CA . SER D 1 210 ? -10.111 -16.577 25.106 1.00 124.31 210 SER D CA 1
ATOM 8491 C C . SER D 1 210 ? -10.944 -16.916 23.888 1.00 120.55 210 SER D C 1
ATOM 8492 O O . SER D 1 210 ? -10.458 -17.544 22.949 1.00 120.54 210 SER D O 1
ATOM 8495 N N . GLU D 1 211 ? -12.205 -16.501 23.910 1.00 120.09 211 GLU D N 1
ATOM 8496 C CA . GLU D 1 211 ? -13.107 -16.764 22.797 1.00 125.03 211 GLU D CA 1
ATOM 8497 C C . GLU D 1 211 ? -12.718 -16.015 21.534 1.00 120.41 211 GLU D C 1
ATOM 8498 O O . GLU D 1 211 ? -12.604 -16.601 20.451 1.00 118.65 211 GLU D O 1
ATOM 8504 N N . VAL D 1 212 ? -12.515 -14.713 21.681 1.00 106.22 212 VAL D N 1
ATOM 8505 C CA . VAL D 1 212 ? -12.081 -13.905 20.560 1.00 99.95 212 VAL D CA 1
ATOM 8506 C C . VAL D 1 212 ? -10.804 -14.480 19.948 1.00 97.11 212 VAL D C 1
ATOM 8507 O O . VAL D 1 212 ? -10.756 -14.756 18.747 1.00 97.40 212 VAL D O 1
ATOM 8511 N N . ASN D 1 213 ? -9.785 -14.675 20.784 1.00 91.25 213 ASN D N 1
ATOM 8512 C CA . ASN D 1 213 ? -8.513 -15.244 20.341 1.00 89.91 213 ASN D CA 1
ATOM 8513 C C . ASN D 1 213 ? -8.683 -16.514 19.500 1.00 93.17 213 ASN D C 1
ATOM 8514 O O . ASN D 1 213 ? -8.122 -16.621 18.408 1.00 91.26 213 ASN D O 1
ATOM 8519 N N . LYS D 1 214 ? -9.458 -17.465 20.017 1.00 108.81 214 LYS D N 1
ATOM 8520 C CA . LYS D 1 214 ? -9.748 -18.712 19.314 1.00 111.88 214 LYS D CA 1
ATOM 8521 C C . LYS D 1 214 ? -10.207 -18.431 17.888 1.00 110.31 214 LYS D C 1
ATOM 8522 O O . LYS D 1 214 ? -9.683 -18.998 16.932 1.00 111.35 214 LYS D O 1
ATOM 8528 N N . GLN D 1 215 ? -11.198 -17.557 17.751 1.00 116.46 215 GLN D N 1
ATOM 8529 C CA . GLN D 1 215 ? -11.736 -17.236 16.438 1.00 116.56 215 GLN D CA 1
ATOM 8530 C C . GLN D 1 215 ? -10.697 -16.578 15.547 1.00 112.66 215 GLN D C 1
ATOM 8531 O O . GLN D 1 215 ? -10.512 -16.991 14.407 1.00 116.51 215 GLN D O 1
ATOM 8537 N N . PHE D 1 216 ? -10.019 -15.558 16.066 1.00 98.18 216 PHE D N 1
ATOM 8538 C CA . PHE D 1 216 ? -8.999 -14.869 15.293 1.00 93.99 216 PHE D CA 1
ATOM 8539 C C . PHE D 1 216 ? -7.968 -15.849 14.753 1.00 97.04 216 PHE D C 1
ATOM 8540 O O . PHE D 1 216 ? -7.561 -15.754 13.594 1.00 98.78 216 PHE D O 1
ATOM 8548 N N . LYS D 1 217 ? -7.562 -16.796 15.593 1.00 87.17 217 LYS D N 1
ATOM 8549 C CA . LYS D 1 217 ? -6.472 -17.708 15.253 1.00 87.05 217 LYS D CA 1
ATOM 8550 C C . LYS D 1 217 ? -6.914 -18.948 14.469 1.00 98.84 217 LYS D C 1
ATOM 8551 O O . LYS D 1 217 ? -6.089 -19.813 14.169 1.00 99.86 217 LYS D O 1
ATOM 8557 N N . ASN D 1 218 ? -8.201 -19.018 14.125 1.00 90.14 218 ASN D N 1
ATOM 8558 C CA . ASN D 1 218 ? -8.766 -20.188 13.458 1.00 92.72 218 ASN D CA 1
ATOM 8559 C C . ASN D 1 218 ? -8.995 -19.987 11.952 1.00 96.58 218 ASN D C 1
ATOM 8560 O O . ASN D 1 218 ? -9.993 -19.402 11.543 1.00 101.54 218 ASN D O 1
ATOM 8565 N N . PRO D 1 219 ? -8.073 -20.497 11.123 1.00 98.39 219 PRO D N 1
ATOM 8566 C CA . PRO D 1 219 ? -8.057 -20.264 9.674 1.00 99.47 219 PRO D CA 1
ATOM 8567 C C . PRO D 1 219 ? -9.386 -20.480 8.973 1.00 107.03 219 PRO D C 1
ATOM 8568 O O . PRO D 1 219 ? -9.588 -19.928 7.882 1.00 109.60 219 PRO D O 1
ATOM 8572 N N . ASP D 1 220 ? -10.265 -21.281 9.569 1.00 137.07 220 ASP D N 1
ATOM 8573 C CA . ASP D 1 220 ? -11.577 -21.550 8.969 1.00 145.05 220 ASP D CA 1
ATOM 8574 C C . ASP D 1 220 ? -12.491 -20.342 9.133 1.00 142.32 220 ASP D C 1
ATOM 8575 O O . ASP D 1 220 ? -13.421 -20.133 8.345 1.00 145.95 220 ASP D O 1
ATOM 8580 N N . LEU D 1 221 ? -12.203 -19.546 10.157 1.00 118.88 221 LEU D N 1
ATOM 8581 C CA . LEU D 1 221 ? -13.060 -18.433 10.530 1.00 117.33 221 LEU D CA 1
ATOM 8582 C C . LEU D 1 221 ? -12.534 -17.039 10.129 1.00 118.64 221 LEU D C 1
ATOM 8583 O O . LEU D 1 221 ? -13.299 -16.203 9.628 1.00 122.88 221 LEU D O 1
ATOM 8588 N N . THR D 1 222 ? -11.244 -16.781 10.356 1.00 115.50 222 THR D N 1
ATOM 8589 C CA . THR D 1 222 ? -10.662 -15.467 10.036 1.00 105.62 222 THR D CA 1
ATOM 8590 C C . THR D 1 222 ? -9.271 -15.502 9.396 1.00 97.30 222 THR D C 1
ATOM 8591 O O . THR D 1 222 ? -8.332 -16.096 9.938 1.00 99.09 222 THR D O 1
ATOM 8595 N N . THR D 1 223 ? -9.171 -14.855 8.235 1.00 87.67 223 THR D N 1
ATOM 8596 C CA . THR D 1 223 ? -7.927 -14.716 7.496 1.00 89.00 223 THR D CA 1
ATOM 8597 C C . THR D 1 223 ? -7.650 -13.230 7.220 1.00 90.95 223 THR D C 1
ATOM 8598 O O . THR D 1 223 ? -8.484 -12.368 7.489 1.00 90.09 223 THR D O 1
ATOM 8602 N N . PHE D 1 224 ? -6.463 -12.950 6.691 1.00 99.76 224 PHE D N 1
ATOM 8603 C CA . PHE D 1 224 ? -5.964 -11.590 6.505 1.00 96.35 224 PHE D CA 1
ATOM 8604 C C . PHE D 1 224 ? -5.474 -11.461 5.070 1.00 105.04 224 PHE D C 1
ATOM 8605 O O . PHE D 1 224 ? -4.883 -12.409 4.523 1.00 110.28 224 PHE D O 1
ATOM 8613 N N . VAL D 1 225 ? -5.715 -10.304 4.454 1.00 77.61 225 VAL D N 1
ATOM 8614 C CA . VAL D 1 225 ? -5.200 -10.068 3.109 1.00 80.10 225 VAL D CA 1
ATOM 8615 C C . VAL D 1 225 ? -4.363 -8.801 3.016 1.00 77.85 225 VAL D C 1
ATOM 8616 O O . VAL D 1 225 ? -4.851 -7.698 3.257 1.00 74.22 225 VAL D O 1
ATOM 8620 N N . CYS D 1 226 ? -3.096 -8.988 2.660 1.00 85.04 226 CYS D N 1
ATOM 8621 C CA . CYS D 1 226 ? -2.117 -7.912 2.580 1.00 80.75 226 CYS D CA 1
ATOM 8622 C C . CYS D 1 226 ? -2.161 -7.248 1.228 1.00 82.90 226 CYS D C 1
ATOM 8623 O O . CYS D 1 226 ? -2.231 -7.924 0.206 1.00 84.71 226 CYS D O 1
ATOM 8626 N N . VAL D 1 227 ? -2.085 -5.925 1.217 1.00 73.71 227 VAL D N 1
ATOM 8627 C CA . VAL D 1 227 ? -1.990 -5.207 -0.040 1.00 76.73 227 VAL D CA 1
ATOM 8628 C C . VAL D 1 227 ? -0.760 -4.321 -0.035 1.00 70.74 227 VAL D C 1
ATOM 8629 O O . VAL D 1 227 ? -0.386 -3.783 0.997 1.00 72.21 227 VAL D O 1
ATOM 8633 N N . CYS D 1 228 ? -0.134 -4.197 -1.197 1.00 66.05 228 CYS D N 1
ATOM 8634 C CA . CYS D 1 228 ? 1.090 -3.440 -1.345 1.00 76.09 228 CYS D CA 1
ATOM 8635 C C . CYS D 1 228 ? 1.269 -2.965 -2.779 1.00 79.83 228 CYS D C 1
ATOM 8636 O O . CYS D 1 228 ? 0.439 -3.230 -3.629 1.00 88.19 228 CYS D O 1
ATOM 8639 N N . ILE D 1 229 ? 2.364 -2.266 -3.047 1.00 72.57 229 ILE D N 1
ATOM 8640 C CA . ILE D 1 229 ? 2.720 -1.895 -4.405 1.00 70.50 229 ILE D CA 1
ATOM 8641 C C . ILE D 1 229 ? 4.100 -2.447 -4.654 1.00 76.76 229 ILE D C 1
ATOM 8642 O O . ILE D 1 229 ? 4.783 -2.816 -3.716 1.00 83.90 229 ILE D O 1
ATOM 8647 N N . SER D 1 230 ? 4.511 -2.519 -5.911 1.00 59.49 230 SER D N 1
ATOM 8648 C CA . SER D 1 230 ? 5.749 -3.195 -6.257 1.00 66.70 230 SER D CA 1
ATOM 8649 C C . SER D 1 230 ? 6.931 -2.260 -6.164 1.00 63.15 230 SER D C 1
ATOM 8650 O O . SER D 1 230 ? 7.585 -1.972 -7.158 1.00 68.99 230 SER D O 1
ATOM 8653 N N . GLU D 1 231 ? 7.204 -1.784 -4.959 1.00 74.94 231 GLU D N 1
ATOM 8654 C CA . GLU D 1 231 ? 8.361 -0.948 -4.712 1.00 76.67 231 GLU D CA 1
ATOM 8655 C C . GLU D 1 231 ? 9.143 -1.487 -3.522 1.00 80.70 231 GLU D C 1
ATOM 8656 O O . GLU D 1 231 ? 8.669 -2.347 -2.796 1.00 82.41 231 GLU D O 1
ATOM 8662 N N . PHE D 1 232 ? 10.346 -0.970 -3.322 1.00 75.82 232 PHE D N 1
ATOM 8663 C CA . PHE D 1 232 ? 11.241 -1.493 -2.301 1.00 75.58 232 PHE D CA 1
ATOM 8664 C C . PHE D 1 232 ? 10.671 -1.316 -0.918 1.00 71.28 232 PHE D C 1
ATOM 8665 O O . PHE D 1 232 ? 10.548 -2.267 -0.168 1.00 74.98 232 PHE D O 1
ATOM 8673 N N . LEU D 1 233 ? 10.333 -0.082 -0.584 1.00 76.68 233 LEU D N 1
ATOM 8674 C CA . LEU D 1 233 ? 9.876 0.241 0.748 1.00 72.74 233 LEU D CA 1
ATOM 8675 C C . LEU D 1 233 ? 8.594 -0.514 1.070 1.00 81.31 233 LEU D C 1
ATOM 8676 O O . LEU D 1 233 ? 8.390 -0.964 2.198 1.00 84.47 233 LEU D O 1
ATOM 8681 N N . SER D 1 234 ? 7.725 -0.662 0.079 1.00 85.59 234 SER D N 1
ATOM 8682 C CA . SER D 1 234 ? 6.458 -1.343 0.315 1.00 81.28 234 SER D CA 1
ATOM 8683 C C . SER D 1 234 ? 6.650 -2.840 0.516 1.00 83.74 234 SER D C 1
ATOM 8684 O O . SER D 1 234 ? 5.880 -3.481 1.220 1.00 88.82 234 SER D O 1
ATOM 8687 N N . LEU D 1 235 ? 7.670 -3.404 -0.112 1.00 82.11 235 LEU D N 1
ATOM 8688 C CA . LEU D 1 235 ? 7.976 -4.808 0.104 1.00 85.07 235 LEU D CA 1
ATOM 8689 C C . LEU D 1 235 ? 8.498 -5.006 1.507 1.00 94.85 235 LEU D C 1
ATOM 8690 O O . LEU D 1 235 ? 8.105 -5.943 2.194 1.00 100.53 235 LEU D O 1
ATOM 8695 N N . TYR D 1 236 ? 9.403 -4.126 1.922 1.00 85.38 236 TYR D N 1
ATOM 8696 C CA . TYR D 1 236 ? 10.011 -4.219 3.237 1.00 82.50 236 TYR D CA 1
ATOM 8697 C C . TYR D 1 236 ? 8.950 -4.146 4.326 1.00 81.54 236 TYR D C 1
ATOM 8698 O O . TYR D 1 236 ? 8.829 -5.062 5.126 1.00 86.42 236 TYR D O 1
ATOM 8707 N N . GLU D 1 237 ? 8.165 -3.074 4.343 1.00 95.80 237 GLU D N 1
ATOM 8708 C CA . GLU D 1 237 ? 7.138 -2.909 5.366 1.00 93.02 237 GLU D CA 1
ATOM 8709 C C . GLU D 1 237 ? 6.108 -4.026 5.321 1.00 85.69 237 GLU D C 1
ATOM 8710 O O . GLU D 1 237 ? 5.477 -4.334 6.323 1.00 93.45 237 GLU D O 1
ATOM 8716 N N . THR D 1 238 ? 5.943 -4.630 4.154 1.00 70.26 238 THR D N 1
ATOM 8717 C CA . THR D 1 238 ? 4.997 -5.728 3.996 1.00 75.41 238 THR D CA 1
ATOM 8718 C C . THR D 1 238 ? 5.504 -7.026 4.627 1.00 78.71 238 THR D C 1
ATOM 8719 O O . THR D 1 238 ? 4.742 -7.758 5.250 1.00 83.18 238 THR D O 1
ATOM 8723 N N . GLU D 1 239 ? 6.790 -7.305 4.476 1.00 93.47 239 GLU D N 1
ATOM 8724 C CA . GLU D 1 239 ? 7.386 -8.474 5.112 1.00 94.82 239 GLU D CA 1
ATOM 8725 C C . GLU D 1 239 ? 7.325 -8.364 6.614 1.00 90.12 239 GLU D C 1
ATOM 8726 O O . GLU D 1 239 ? 7.017 -9.335 7.289 1.00 95.47 239 GLU D O 1
ATOM 8732 N N . ARG D 1 240 ? 7.640 -7.188 7.144 1.00 82.21 240 ARG D N 1
ATOM 8733 C CA . ARG D 1 240 ? 7.594 -6.998 8.582 1.00 89.92 240 ARG D CA 1
ATOM 8734 C C . ARG D 1 240 ? 6.177 -7.277 9.081 1.00 91.04 240 ARG D C 1
ATOM 8735 O O . ARG D 1 240 ? 5.967 -7.729 10.207 1.00 93.68 240 ARG D O 1
ATOM 8743 N N . MET D 1 241 ? 5.202 -7.041 8.216 1.00 95.10 241 MET D N 1
ATOM 8744 C CA . MET D 1 241 ? 3.810 -7.202 8.593 1.00 90.56 241 MET D CA 1
ATOM 8745 C C . MET D 1 241 ? 3.418 -8.655 8.574 1.00 89.11 241 MET D C 1
ATOM 8746 O O . MET D 1 241 ? 2.605 -9.102 9.374 1.00 92.59 241 MET D O 1
ATOM 8751 N N . ILE D 1 242 ? 3.981 -9.400 7.643 1.00 75.97 242 ILE D N 1
ATOM 8752 C CA . ILE D 1 242 ? 3.647 -10.804 7.559 1.00 74.95 242 ILE D CA 1
ATOM 8753 C C . ILE D 1 242 ? 4.322 -11.566 8.686 1.00 81.54 242 ILE D C 1
ATOM 8754 O O . ILE D 1 242 ? 3.788 -12.549 9.185 1.00 83.80 242 ILE D O 1
ATOM 8759 N N . GLN D 1 243 ? 5.494 -11.100 9.100 1.00 92.35 243 GLN D N 1
ATOM 8760 C CA . GLN D 1 243 ? 6.185 -11.732 10.215 1.00 95.86 243 GLN D CA 1
ATOM 8761 C C . GLN D 1 243 ? 5.376 -11.483 11.470 1.00 88.56 243 GLN D C 1
ATOM 8762 O O . GLN D 1 243 ? 5.056 -12.406 12.210 1.00 93.70 243 GLN D O 1
ATOM 8768 N N . GLU D 1 244 ? 5.033 -10.221 11.691 1.00 97.09 244 GLU D N 1
ATOM 8769 C CA . GLU D 1 244 ? 4.206 -9.836 12.830 1.00 96.41 244 GLU D CA 1
ATOM 8770 C C . GLU D 1 244 ? 2.900 -10.624 12.868 1.00 96.49 244 GLU D C 1
ATOM 8771 O O . GLU D 1 244 ? 2.352 -10.861 13.945 1.00 95.32 244 GLU D O 1
ATOM 8777 N N . LEU D 1 245 ? 2.398 -11.017 11.696 1.00 86.93 245 LEU D N 1
ATOM 8778 C CA . LEU D 1 245 ? 1.146 -11.775 11.621 1.00 88.66 245 LEU D CA 1
ATOM 8779 C C . LEU D 1 245 ? 1.315 -13.211 12.104 1.00 93.74 245 LEU D C 1
ATOM 8780 O O . LEU D 1 245 ? 0.652 -13.625 13.053 1.00 99.26 245 LEU D O 1
ATOM 8785 N N . THR D 1 246 ? 2.193 -13.973 11.455 1.00 88.70 246 THR D N 1
ATOM 8786 C CA . THR D 1 246 ? 2.461 -15.346 11.888 1.00 92.39 246 THR D CA 1
ATOM 8787 C C . THR D 1 246 ? 2.785 -15.362 13.379 1.00 80.50 246 THR D C 1
ATOM 8788 O O . THR D 1 246 ? 2.474 -16.317 14.080 1.00 82.43 246 THR D O 1
ATOM 8792 N N . SER D 1 247 ? 3.399 -14.286 13.854 1.00 78.57 247 SER D N 1
ATOM 8793 C CA . SER D 1 247 ? 3.645 -14.093 15.279 1.00 84.17 247 SER D CA 1
ATOM 8794 C C . SER D 1 247 ? 2.343 -13.976 16.101 1.00 86.26 247 SER D C 1
ATOM 8795 O O . SER D 1 247 ? 2.223 -14.550 17.186 1.00 83.70 247 SER D O 1
ATOM 8798 N N . TYR D 1 248 ? 1.381 -13.222 15.579 1.00 82.50 248 TYR D N 1
ATOM 8799 C CA . TYR D 1 248 ? 0.071 -13.084 16.198 1.00 77.60 248 TYR D CA 1
ATOM 8800 C C . TYR D 1 248 ? -0.789 -14.312 15.919 1.00 80.61 248 TYR D C 1
ATOM 8801 O O . TYR D 1 248 ? -1.906 -14.431 16.424 1.00 77.60 248 TYR D O 1
ATOM 8810 N N . GLU D 1 249 ? -0.263 -15.216 15.099 1.00 81.61 249 GLU D N 1
ATOM 8811 C CA . GLU D 1 249 ? -0.925 -16.484 14.805 1.00 85.80 249 GLU D CA 1
ATOM 8812 C C . GLU D 1 249 ? -2.184 -16.315 13.964 1.00 87.02 249 GLU D C 1
ATOM 8813 O O . GLU D 1 249 ? -3.082 -17.163 13.987 1.00 88.59 249 GLU D O 1
ATOM 8819 N N . ILE D 1 250 ? -2.250 -15.217 13.223 1.00 78.73 250 ILE D N 1
ATOM 8820 C CA . ILE D 1 250 ? -3.373 -14.961 12.327 1.00 75.62 250 ILE D CA 1
ATOM 8821 C C . ILE D 1 250 ? -3.053 -15.471 10.927 1.00 75.30 250 ILE D C 1
ATOM 8822 O O . ILE D 1 250 ? -1.975 -15.210 10.395 1.00 80.34 250 ILE D O 1
ATOM 8827 N N . ASP D 1 251 ? -3.985 -16.193 10.319 1.00 82.53 251 ASP D N 1
ATOM 8828 C CA . ASP D 1 251 ? -3.703 -16.791 9.018 1.00 87.91 251 ASP D CA 1
ATOM 8829 C C . ASP D 1 251 ? -3.640 -15.752 7.916 1.00 86.45 251 ASP D C 1
ATOM 8830 O O . ASP D 1 251 ? -4.389 -14.784 7.945 1.00 89.74 251 ASP D O 1
ATOM 8835 N N . THR D 1 252 ? -2.769 -15.967 6.932 1.00 93.84 252 THR D N 1
ATOM 8836 C CA . THR D 1 252 ? -2.721 -15.097 5.760 1.00 91.16 252 THR D CA 1
ATOM 8837 C C . THR D 1 252 ? -2.223 -15.831 4.516 1.00 96.20 252 THR D C 1
ATOM 8838 O O . THR D 1 252 ? -1.190 -16.496 4.546 1.00 95.97 252 THR D O 1
ATOM 8842 N N . HIS D 1 253 ? -2.970 -15.703 3.421 1.00 103.28 253 HIS D N 1
ATOM 8843 C CA . HIS D 1 253 ? -2.626 -16.402 2.180 1.00 100.40 253 HIS D CA 1
ATOM 8844 C C . HIS D 1 253 ? -3.062 -15.653 0.912 1.00 103.78 253 HIS D C 1
ATOM 8845 O O . HIS D 1 253 ? -3.183 -16.243 -0.162 1.00 106.61 253 HIS D O 1
ATOM 8852 N N . ASN D 1 254 ? -3.288 -14.351 1.040 1.00 106.24 254 ASN D N 1
ATOM 8853 C CA . ASN D 1 254 ? -3.512 -13.506 -0.128 1.00 97.96 254 ASN D CA 1
ATOM 8854 C C . ASN D 1 254 ? -2.731 -12.211 -0.064 1.00 99.43 254 ASN D C 1
ATOM 8855 O O . ASN D 1 254 ? -2.557 -11.631 1.003 1.00 105.22 254 ASN D O 1
ATOM 8860 N N . ILE D 1 255 ? -2.275 -11.742 -1.213 1.00 88.40 255 ILE D N 1
ATOM 8861 C CA . ILE D 1 255 ? -1.568 -10.482 -1.269 1.00 83.85 255 ILE D CA 1
ATOM 8862 C C . ILE D 1 255 ? -1.785 -9.837 -2.632 1.00 89.03 255 ILE D C 1
ATOM 8863 O O . ILE D 1 255 ? -1.376 -10.381 -3.653 1.00 92.88 255 ILE D O 1
ATOM 8868 N N . VAL D 1 256 ? -2.461 -8.693 -2.646 1.00 86.88 256 VAL D N 1
ATOM 8869 C CA . VAL D 1 256 ? -2.729 -7.995 -3.895 1.00 92.61 256 VAL D CA 1
ATOM 8870 C C . VAL D 1 256 ? -1.758 -6.837 -4.112 1.00 92.66 256 VAL D C 1
ATOM 8871 O O . VAL D 1 256 ? -1.530 -6.046 -3.210 1.00 95.73 256 VAL D O 1
ATOM 8875 N N . VAL D 1 257 ? -1.182 -6.752 -5.305 1.00 68.53 257 VAL D N 1
ATOM 8876 C CA . VAL D 1 257 ? -0.231 -5.702 -5.607 1.00 71.38 257 VAL D CA 1
ATOM 8877 C C . VAL D 1 257 ? -0.838 -4.709 -6.580 1.00 70.59 257 VAL D C 1
ATOM 8878 O O . VAL D 1 257 ? -1.171 -5.042 -7.703 1.00 79.29 257 VAL D O 1
ATOM 8882 N N . ASN D 1 258 ? -0.980 -3.475 -6.135 1.00 79.63 258 ASN D N 1
ATOM 8883 C CA . ASN D 1 258 ? -1.688 -2.479 -6.909 1.00 84.33 258 ASN D CA 1
ATOM 8884 C C . ASN D 1 258 ? -0.827 -1.542 -7.747 1.00 89.52 258 ASN D C 1
ATOM 8885 O O . ASN D 1 258 ? 0.386 -1.669 -7.834 1.00 88.64 258 ASN D O 1
ATOM 8890 N N . GLN D 1 259 ? -1.508 -0.587 -8.357 1.00 91.47 259 GLN D N 1
ATOM 8891 C CA . GLN D 1 259 ? -0.908 0.416 -9.215 1.00 94.53 259 GLN D CA 1
ATOM 8892 C C . GLN D 1 259 ? 0.348 -0.003 -9.956 1.00 86.80 259 GLN D C 1
ATOM 8893 O O . GLN D 1 259 ? 1.212 0.819 -10.202 1.00 91.68 259 GLN D O 1
ATOM 8899 N N . LEU D 1 260 ? 0.451 -1.264 -10.340 1.00 83.11 260 LEU D N 1
ATOM 8900 C CA . LEU D 1 260 ? 1.545 -1.639 -11.226 1.00 98.61 260 LEU D CA 1
ATOM 8901 C C . LEU D 1 260 ? 1.094 -1.562 -12.668 1.00 93.66 260 LEU D C 1
ATOM 8902 O O . LEU D 1 260 ? -0.051 -1.863 -12.974 1.00 104.56 260 LEU D O 1
ATOM 8907 N N . LEU D 1 261 ? 1.986 -1.139 -13.551 1.00 76.25 261 LEU D N 1
ATOM 8908 C CA . LEU D 1 261 ? 1.598 -0.949 -14.933 1.00 87.92 261 LEU D CA 1
ATOM 8909 C C . LEU D 1 261 ? 2.161 -2.043 -15.816 1.00 92.71 261 LEU D C 1
ATOM 8910 O O . LEU D 1 261 ? 3.376 -2.205 -15.951 1.00 81.80 261 LEU D O 1
ATOM 8915 N N . LEU D 1 262 ? 1.248 -2.810 -16.403 1.00 110.63 262 LEU D N 1
ATOM 8916 C CA . LEU D 1 262 ? 1.622 -3.975 -17.189 1.00 120.26 262 LEU D CA 1
ATOM 8917 C C . LEU D 1 262 ? 1.079 -3.942 -18.620 1.00 125.66 262 LEU D C 1
ATOM 8918 O O . LEU D 1 262 ? 0.204 -4.716 -18.991 1.00 128.96 262 LEU D O 1
ATOM 8923 N N . ASP D 1 263 ? 1.601 -3.011 -19.407 1.00 137.73 263 ASP D N 1
ATOM 8924 C CA . ASP D 1 263 ? 1.477 -3.056 -20.850 1.00 142.59 263 ASP D CA 1
ATOM 8925 C C . ASP D 1 263 ? 2.863 -3.384 -21.390 1.00 141.04 263 ASP D C 1
ATOM 8926 O O . ASP D 1 263 ? 3.729 -2.517 -21.448 1.00 143.89 263 ASP D O 1
ATOM 8931 N N . PRO D 1 264 ? 3.069 -4.641 -21.795 1.00 119.12 264 PRO D N 1
ATOM 8932 C CA . PRO D 1 264 ? 4.380 -5.221 -22.108 1.00 120.47 264 PRO D CA 1
ATOM 8933 C C . PRO D 1 264 ? 5.210 -4.328 -23.008 1.00 120.94 264 PRO D C 1
ATOM 8934 O O . PRO D 1 264 ? 6.404 -4.147 -22.789 1.00 116.84 264 PRO D O 1
ATOM 8938 N N . ASN D 1 265 ? 4.564 -3.783 -24.025 1.00 124.13 265 ASN D N 1
ATOM 8939 C CA . ASN D 1 265 ? 5.224 -2.900 -24.968 1.00 128.01 265 ASN D CA 1
ATOM 8940 C C . ASN D 1 265 ? 4.706 -1.479 -24.813 1.00 126.52 265 ASN D C 1
ATOM 8941 O O . ASN D 1 265 ? 3.766 -1.064 -25.500 1.00 123.71 265 ASN D O 1
ATOM 8946 N N . THR D 1 266 ? 5.315 -0.744 -23.889 1.00 143.80 266 THR D N 1
ATOM 8947 C CA . THR D 1 266 ? 4.945 0.646 -23.655 1.00 143.88 266 THR D CA 1
ATOM 8948 C C . THR D 1 266 ? 6.020 1.576 -24.209 1.00 138.81 266 THR D C 1
ATOM 8949 O O . THR D 1 266 ? 7.199 1.222 -24.238 1.00 135.96 266 THR D O 1
ATOM 8953 N N . THR D 1 267 ? 5.607 2.761 -24.650 1.00 122.18 267 THR D N 1
ATOM 8954 C CA . THR D 1 267 ? 6.491 3.646 -25.408 1.00 122.77 267 THR D CA 1
ATOM 8955 C C . THR D 1 267 ? 7.044 4.815 -24.591 1.00 121.13 267 THR D C 1
ATOM 8956 O O . THR D 1 267 ? 8.076 5.381 -24.937 1.00 117.11 267 THR D O 1
ATOM 8960 N N . CYS D 1 268 ? 6.346 5.180 -23.519 1.00 116.65 268 CYS D N 1
ATOM 8961 C CA . CYS D 1 268 ? 6.783 6.237 -22.598 1.00 106.92 268 CYS D CA 1
ATOM 8962 C C . CYS D 1 268 ? 8.095 5.835 -21.926 1.00 98.95 268 CYS D C 1
ATOM 8963 O O . CYS D 1 268 ? 8.158 4.812 -21.260 1.00 104.36 268 CYS D O 1
ATOM 8966 N N . PRO D 1 269 ? 9.153 6.637 -22.098 1.00 94.40 269 PRO D N 1
ATOM 8967 C CA . PRO D 1 269 ? 10.468 6.292 -21.545 1.00 99.63 269 PRO D CA 1
ATOM 8968 C C . PRO D 1 269 ? 10.428 6.163 -20.027 1.00 95.76 269 PRO D C 1
ATOM 8969 O O . PRO D 1 269 ? 11.113 5.312 -19.462 1.00 91.53 269 PRO D O 1
ATOM 8973 N N . GLN D 1 270 ? 9.623 7.004 -19.385 1.00 97.06 270 GLN D N 1
ATOM 8974 C CA . GLN D 1 270 ? 9.459 6.980 -17.934 1.00 96.00 270 GLN D CA 1
ATOM 8975 C C . GLN D 1 270 ? 8.731 5.718 -17.479 1.00 95.93 270 GLN D C 1
ATOM 8976 O O . GLN D 1 270 ? 9.228 4.960 -16.652 1.00 95.67 270 GLN D O 1
ATOM 8982 N N . CYS D 1 271 ? 7.540 5.512 -18.024 1.00 107.17 271 CYS D N 1
ATOM 8983 C CA . CYS D 1 271 ? 6.728 4.342 -17.732 1.00 97.50 271 CYS D CA 1
ATOM 8984 C C . CYS D 1 271 ? 7.502 3.044 -17.961 1.00 99.09 271 CYS D C 1
ATOM 8985 O O . CYS D 1 271 ? 7.224 2.031 -17.328 1.00 95.51 271 CYS D O 1
ATOM 8988 N N . MET D 1 272 ? 8.465 3.080 -18.878 1.00 103.98 272 MET D N 1
ATOM 8989 C CA . MET D 1 272 ? 9.315 1.927 -19.139 1.00 103.02 272 MET D CA 1
ATOM 8990 C C . MET D 1 272 ? 10.250 1.712 -17.961 1.00 106.87 272 MET D C 1
ATOM 8991 O O . MET D 1 272 ? 10.460 0.582 -17.512 1.00 106.20 272 MET D O 1
ATOM 8996 N N . ALA D 1 273 ? 10.818 2.808 -17.469 1.00 105.77 273 ALA D N 1
ATOM 8997 C CA . ALA D 1 273 ? 11.686 2.763 -16.304 1.00 100.51 273 ALA D CA 1
ATOM 8998 C C . ALA D 1 273 ? 10.924 2.210 -15.107 1.00 100.21 273 ALA D C 1
ATOM 8999 O O . ALA D 1 273 ? 11.342 1.238 -14.492 1.00 100.97 273 ALA D O 1
ATOM 9001 N N . ARG D 1 274 ? 9.806 2.847 -14.782 1.00 93.29 274 ARG D N 1
ATOM 9002 C CA . ARG D 1 274 ? 8.905 2.369 -13.746 1.00 86.48 274 ARG D CA 1
ATOM 9003 C C . ARG D 1 274 ? 8.663 0.875 -13.881 1.00 87.00 274 ARG D C 1
ATOM 9004 O O . ARG D 1 274 ? 8.922 0.102 -12.969 1.00 87.55 274 ARG D O 1
ATOM 9012 N N . ARG D 1 275 ? 8.153 0.474 -15.034 1.00 84.48 275 ARG D N 1
ATOM 9013 C CA . ARG D 1 275 ? 7.839 -0.924 -15.282 1.00 81.88 275 ARG D CA 1
ATOM 9014 C C . ARG D 1 275 ? 9.033 -1.844 -15.029 1.00 85.51 275 ARG D C 1
ATOM 9015 O O . ARG D 1 275 ? 8.874 -2.954 -14.524 1.00 86.18 275 ARG D O 1
ATOM 9023 N N . LYS D 1 276 ? 10.230 -1.385 -15.375 1.00 103.88 276 LYS D N 1
ATOM 9024 C CA . LYS D 1 276 ? 11.428 -2.194 -15.174 1.00 104.64 276 LYS D CA 1
ATOM 9025 C C . LYS D 1 276 ? 11.591 -2.471 -13.689 1.00 99.73 276 LYS D C 1
ATOM 9026 O O . LYS D 1 276 ? 11.610 -3.626 -13.272 1.00 102.01 276 LYS D O 1
ATOM 9032 N N . MET D 1 277 ? 11.707 -1.403 -12.900 1.00 91.67 277 MET D N 1
ATOM 9033 C CA . MET D 1 277 ? 11.806 -1.519 -11.450 1.00 90.73 277 MET D CA 1
ATOM 9034 C C . MET D 1 277 ? 10.689 -2.394 -10.907 1.00 91.92 277 MET D C 1
ATOM 9035 O O . MET D 1 277 ? 10.943 -3.353 -10.186 1.00 93.37 277 MET D O 1
ATOM 9040 N N . GLN D 1 278 ? 9.448 -2.067 -11.255 1.00 86.20 278 GLN D N 1
ATOM 9041 C CA . GLN D 1 278 ? 8.314 -2.826 -10.747 1.00 79.55 278 GLN D CA 1
ATOM 9042 C C . GLN D 1 278 ? 8.479 -4.308 -11.010 1.00 85.45 278 GLN D C 1
ATOM 9043 O O . GLN D 1 278 ? 8.286 -5.127 -10.115 1.00 89.22 278 GLN D O 1
ATOM 9049 N N . GLN D 1 279 ? 8.844 -4.653 -12.240 1.00 87.61 279 GLN D N 1
ATOM 9050 C CA . GLN D 1 279 ? 8.863 -6.052 -12.643 1.00 88.09 279 GLN D CA 1
ATOM 9051 C C . GLN D 1 279 ? 9.913 -6.881 -11.894 1.00 92.36 279 GLN D C 1
ATOM 9052 O O . GLN D 1 279 ? 9.748 -8.087 -11.732 1.00 97.75 279 GLN D O 1
ATOM 9058 N N . LYS D 1 280 ? 10.978 -6.242 -11.421 1.00 92.13 280 LYS D N 1
ATOM 9059 C CA . LYS D 1 280 ? 12.014 -6.960 -10.681 1.00 94.99 280 LYS D CA 1
ATOM 9060 C C . LYS D 1 280 ? 11.609 -7.198 -9.231 1.00 97.10 280 LYS D C 1
ATOM 9061 O O . LYS D 1 280 ? 12.067 -8.153 -8.616 1.00 105.43 280 LYS D O 1
ATOM 9067 N N . TYR D 1 281 ? 10.773 -6.320 -8.677 1.00 91.92 281 TYR D N 1
ATOM 9068 C CA . TYR D 1 281 ? 10.267 -6.505 -7.320 1.00 81.80 281 TYR D CA 1
ATOM 9069 C C . TYR D 1 281 ? 9.099 -7.466 -7.339 1.00 86.61 281 TYR D C 1
ATOM 9070 O O . TYR D 1 281 ? 8.962 -8.284 -6.439 1.00 88.25 281 TYR D O 1
ATOM 9079 N N . LEU D 1 282 ? 8.274 -7.388 -8.383 1.00 88.35 282 LEU D N 1
ATOM 9080 C CA . LEU D 1 282 ? 7.190 -8.353 -8.568 1.00 87.26 282 LEU D CA 1
ATOM 9081 C C . LEU D 1 282 ? 7.760 -9.753 -8.715 1.00 92.92 282 LEU D C 1
ATOM 9082 O O . LEU D 1 282 ? 7.129 -10.730 -8.327 1.00 98.15 282 LEU D O 1
ATOM 9087 N N . ALA D 1 283 ? 8.960 -9.848 -9.279 1.00 109.78 283 ALA D N 1
ATOM 9088 C CA . ALA D 1 283 ? 9.651 -11.130 -9.385 1.00 110.35 283 ALA D CA 1
ATOM 9089 C C . ALA D 1 283 ? 10.038 -11.651 -8.005 1.00 112.24 283 ALA D C 1
ATOM 9090 O O . ALA D 1 283 ? 9.906 -12.842 -7.731 1.00 116.94 283 ALA D O 1
ATOM 9092 N N . GLN D 1 284 ? 10.519 -10.756 -7.144 1.00 99.41 284 GLN D N 1
ATOM 9093 C CA . GLN D 1 284 ? 10.886 -11.123 -5.782 1.00 95.36 284 GLN D CA 1
ATOM 9094 C C . GLN D 1 284 ? 9.660 -11.607 -5.042 1.00 101.82 284 GLN D C 1
ATOM 9095 O O . GLN D 1 284 ? 9.711 -12.631 -4.367 1.00 109.65 284 GLN D O 1
ATOM 9101 N N . ILE D 1 285 ? 8.556 -10.874 -5.170 1.00 99.37 285 ILE D N 1
ATOM 9102 C CA . ILE D 1 285 ? 7.325 -11.253 -4.483 1.00 97.11 285 ILE D CA 1
ATOM 9103 C C . ILE D 1 285 ? 6.899 -12.650 -4.909 1.00 105.16 285 ILE D C 1
ATOM 9104 O O . ILE D 1 285 ? 6.668 -13.524 -4.069 1.00 111.21 285 ILE D O 1
ATOM 9109 N N . GLU D 1 286 ? 6.798 -12.855 -6.220 1.00 104.10 286 GLU D N 1
ATOM 9110 C CA . GLU D 1 286 ? 6.320 -14.121 -6.757 1.00 110.58 286 GLU D CA 1
ATOM 9111 C C . GLU D 1 286 ? 7.079 -15.290 -6.147 1.00 110.47 286 GLU D C 1
ATOM 9112 O O . GLU D 1 286 ? 6.511 -16.358 -5.912 1.00 116.57 286 GLU D O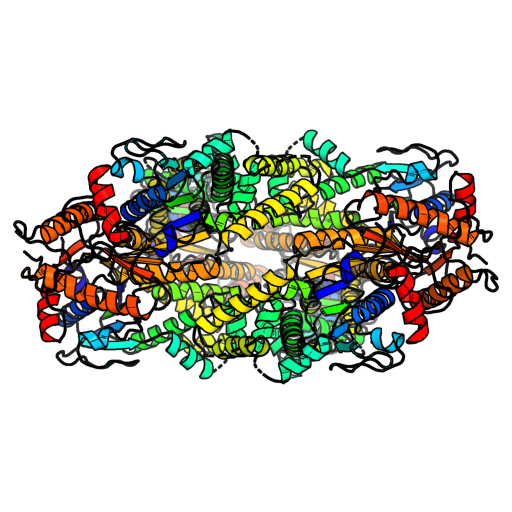 1
ATOM 9118 N N . GLU D 1 287 ? 8.357 -15.063 -5.866 1.00 109.21 287 GLU D N 1
ATOM 9119 C CA . GLU D 1 287 ? 9.245 -16.103 -5.359 1.00 115.42 287 GLU D CA 1
ATOM 9120 C C . GLU D 1 287 ? 9.123 -16.318 -3.843 1.00 113.05 287 GLU D C 1
ATOM 9121 O O . GLU D 1 287 ? 9.021 -17.451 -3.393 1.00 119.73 287 GLU D O 1
ATOM 9127 N N . LEU D 1 288 ? 9.126 -15.237 -3.065 1.00 98.91 288 LEU D N 1
ATOM 9128 C CA . LEU D 1 288 ? 8.991 -15.327 -1.605 1.00 94.96 288 LEU D CA 1
ATOM 9129 C C . LEU D 1 288 ? 7.678 -15.941 -1.155 1.00 95.97 288 LEU D C 1
ATOM 9130 O O . LEU D 1 288 ? 7.614 -16.546 -0.088 1.00 91.86 288 LEU D O 1
ATOM 9135 N N . TYR D 1 289 ? 6.634 -15.770 -1.964 1.00 106.80 289 TYR D N 1
ATOM 9136 C CA . TYR D 1 289 ? 5.288 -16.170 -1.568 1.00 100.30 289 TYR D CA 1
ATOM 9137 C C . TYR D 1 289 ? 4.671 -17.163 -2.553 1.00 111.59 289 TYR D C 1
ATOM 9138 O O . TYR D 1 289 ? 3.705 -16.849 -3.253 1.00 109.42 289 TYR D O 1
ATOM 9147 N N . GLU D 1 290 ? 5.250 -18.364 -2.595 1.00 142.20 290 GLU D N 1
ATOM 9148 C CA . GLU D 1 290 ? 4.703 -19.473 -3.374 1.00 145.68 290 GLU D CA 1
ATOM 9149 C C . GLU D 1 290 ? 3.381 -19.906 -2.751 1.00 138.28 290 GLU D C 1
ATOM 9150 O O . GLU D 1 290 ? 2.490 -20.380 -3.445 1.00 140.21 290 GLU D O 1
ATOM 9156 N N . ASP D 1 291 ? 3.272 -19.729 -1.436 1.00 113.45 291 ASP D N 1
ATOM 9157 C CA . ASP D 1 291 ? 2.122 -20.186 -0.651 1.00 110.66 291 ASP D CA 1
ATOM 9158 C C . ASP D 1 291 ? 1.005 -19.154 -0.507 1.00 108.11 291 ASP D C 1
ATOM 9159 O O . ASP D 1 291 ? 0.079 -19.353 0.285 1.00 106.96 291 ASP D O 1
ATOM 9164 N N . PHE D 1 292 ? 1.103 -18.067 -1.278 1.00 116.69 292 PHE D N 1
ATOM 9165 C CA . PHE D 1 292 ? 0.136 -16.963 -1.259 1.00 108.78 292 PHE D CA 1
ATOM 9166 C C . PHE D 1 292 ? -0.477 -16.786 -2.639 1.00 111.03 292 PHE D C 1
ATOM 9167 O O . PHE D 1 292 ? 0.236 -16.843 -3.647 1.00 117.86 292 PHE D O 1
ATOM 9175 N N . HIS D 1 293 ? -1.783 -16.544 -2.692 1.00 93.84 293 HIS D N 1
ATOM 9176 C CA . HIS D 1 293 ? -2.396 -16.112 -3.933 1.00 93.65 293 HIS D CA 1
ATOM 9177 C C . HIS D 1 293 ? -1.936 -14.702 -4.197 1.00 92.04 293 HIS D C 1
ATOM 9178 O O . HIS D 1 293 ? -2.406 -13.776 -3.551 1.00 97.13 293 HIS D O 1
ATOM 9185 N N . VAL D 1 294 ? -1.028 -14.509 -5.136 1.00 97.87 294 VAL D N 1
ATOM 9186 C CA . VAL D 1 294 ? -0.580 -13.151 -5.407 1.00 94.47 294 VAL D CA 1
ATOM 9187 C C . VAL D 1 294 ? -1.308 -12.598 -6.617 1.00 96.63 294 VAL D C 1
ATOM 9188 O O . VAL D 1 294 ? -1.078 -13.035 -7.737 1.00 106.70 294 VAL D O 1
ATOM 9192 N N . VAL D 1 295 ? -2.197 -11.640 -6.375 1.00 95.14 295 VAL D N 1
ATOM 9193 C CA . VAL D 1 295 ? -3.041 -11.076 -7.420 1.00 96.95 295 VAL D CA 1
ATOM 9194 C C . VAL D 1 295 ? -2.500 -9.754 -7.916 1.00 90.46 295 VAL D C 1
ATOM 9195 O O . VAL D 1 295 ? -2.227 -8.876 -7.129 1.00 95.85 295 VAL D O 1
ATOM 9199 N N . LYS D 1 296 ? -2.347 -9.612 -9.224 1.00 88.37 296 LYS D N 1
ATOM 9200 C CA . LYS D 1 296 ? -1.807 -8.381 -9.799 1.00 89.88 296 LYS D CA 1
ATOM 9201 C C . LYS D 1 296 ? -2.882 -7.528 -10.468 1.00 91.79 296 LYS D C 1
ATOM 9202 O O . LYS D 1 296 ? -3.633 -8.020 -11.303 1.00 103.24 296 LYS D O 1
ATOM 9208 N N . VAL D 1 297 ? -2.955 -6.254 -10.086 1.00 85.14 297 VAL D N 1
ATOM 9209 C CA . VAL D 1 297 ? -3.934 -5.320 -10.646 1.00 92.62 297 VAL D CA 1
ATOM 9210 C C . VAL D 1 297 ? -3.281 -4.018 -11.098 1.00 94.38 297 VAL D C 1
ATOM 9211 O O . VAL D 1 297 ? -2.345 -3.553 -10.467 1.00 100.23 297 VAL D O 1
ATOM 9215 N N . PRO D 1 298 ? -3.785 -3.418 -12.186 1.00 95.71 298 PRO D N 1
ATOM 9216 C CA . PRO D 1 298 ? -3.111 -2.310 -12.863 1.00 93.78 298 PRO D CA 1
ATOM 9217 C C . PRO D 1 298 ? -3.311 -0.953 -12.212 1.00 93.96 298 PRO D C 1
ATOM 9218 O O . PRO D 1 298 ? -4.106 -0.788 -11.292 1.00 91.24 298 PRO D O 1
ATOM 9222 N N . GLN D 1 299 ? -2.560 0.016 -12.716 1.00 107.79 299 GLN D N 1
ATOM 9223 C CA . GLN D 1 299 ? -2.703 1.403 -12.326 1.00 109.55 299 GLN D CA 1
ATOM 9224 C C . GLN D 1 299 ? -3.830 2.000 -13.140 1.00 116.63 299 GLN D C 1
ATOM 9225 O O . GLN D 1 299 ? -3.761 2.040 -14.364 1.00 122.07 299 GLN D O 1
ATOM 9231 N N . VAL D 1 300 ? -4.877 2.452 -12.467 1.00 110.87 300 VAL D N 1
ATOM 9232 C CA . VAL D 1 300 ? -5.955 3.150 -13.154 1.00 118.06 300 VAL D CA 1
ATOM 9233 C C . VAL D 1 300 ? -5.642 4.644 -13.243 1.00 123.01 300 VAL D C 1
ATOM 9234 O O . VAL D 1 300 ? -5.275 5.265 -12.246 1.00 121.31 300 VAL D O 1
ATOM 9238 N N . PRO D 1 301 ? -5.764 5.219 -14.448 1.00 139.27 301 PRO D N 1
ATOM 9239 C CA . PRO D 1 301 ? -5.465 6.636 -14.695 1.00 136.56 301 PRO D CA 1
ATOM 9240 C C . PRO D 1 301 ? -6.372 7.563 -13.894 1.00 139.94 301 PRO D C 1
ATOM 9241 O O . PRO D 1 301 ? -5.895 8.566 -13.363 1.00 137.55 301 PRO D O 1
ATOM 9245 N N . ALA D 1 302 ? -7.660 7.234 -13.813 1.00 104.02 302 ALA D N 1
ATOM 9246 C CA . ALA D 1 302 ? -8.599 8.030 -13.031 1.00 112.05 302 ALA D CA 1
ATOM 9247 C C . ALA D 1 302 ? -8.696 7.476 -11.622 1.00 109.73 302 ALA D C 1
ATOM 9248 O O . ALA D 1 302 ? -8.521 6.282 -11.416 1.00 107.82 302 ALA D O 1
ATOM 9250 N N . GLU D 1 303 ? -8.970 8.341 -10.652 1.00 125.41 303 GLU D N 1
ATOM 9251 C CA . GLU D 1 303 ? -9.197 7.885 -9.283 1.00 129.85 303 GLU D CA 1
ATOM 9252 C C . GLU D 1 303 ? -10.487 7.085 -9.239 1.00 130.83 303 GLU D C 1
ATOM 9253 O O . GLU D 1 303 ? -11.487 7.489 -9.822 1.00 133.74 303 GLU D O 1
ATOM 9259 N N . VAL D 1 304 ? -10.459 5.945 -8.559 1.00 141.19 304 VAL D N 1
ATOM 9260 C CA . VAL D 1 304 ? -11.634 5.084 -8.477 1.00 139.38 304 VAL D CA 1
ATOM 9261 C C . VAL D 1 304 ? -12.663 5.633 -7.494 1.00 145.11 304 VAL D C 1
ATOM 9262 O O . VAL D 1 304 ? -12.438 5.663 -6.284 1.00 141.82 304 VAL D O 1
ATOM 9266 N N . ARG D 1 305 ? -13.798 6.061 -8.031 1.00 159.13 305 ARG D N 1
ATOM 9267 C CA . ARG D 1 305 ? -14.823 6.715 -7.238 1.00 158.98 305 ARG D CA 1
ATOM 9268 C C . ARG D 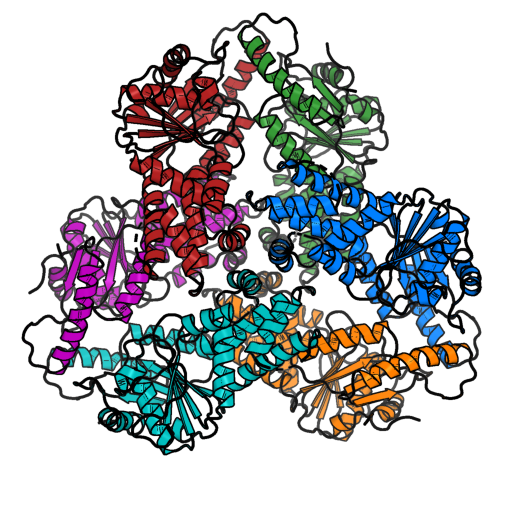1 305 ? -16.201 6.436 -7.837 1.00 161.99 305 ARG D C 1
ATOM 9269 O O . ARG D 1 305 ? -16.367 6.398 -9.059 1.00 160.22 305 ARG D O 1
ATOM 9277 N N . GLY D 1 306 ? -17.185 6.225 -6.969 1.00 193.67 306 GLY D N 1
ATOM 9278 C CA . GLY D 1 306 ? -18.545 5.947 -7.404 1.00 202.98 306 GLY D CA 1
ATOM 9279 C C . GLY D 1 306 ? -18.856 4.462 -7.390 1.00 201.34 306 GLY D C 1
ATOM 9280 O O . GLY D 1 306 ? -17.968 3.639 -7.628 1.00 196.12 306 GLY D O 1
ATOM 9281 N N . THR D 1 307 ? -20.116 4.119 -7.124 1.00 157.56 307 THR D N 1
ATOM 9282 C CA . THR D 1 307 ? -20.511 2.717 -6.967 1.00 156.12 307 THR D CA 1
ATOM 9283 C C . THR D 1 307 ? -20.521 1.942 -8.294 1.00 160.00 307 THR D C 1
ATOM 9284 O O . THR D 1 307 ? -20.839 0.750 -8.332 1.00 157.03 307 THR D O 1
ATOM 9288 N N . GLU D 1 308 ? -20.173 2.623 -9.381 1.00 185.55 308 GLU D N 1
ATOM 9289 C CA . GLU D 1 308 ? -20.100 1.981 -10.693 1.00 188.51 308 GLU D CA 1
ATOM 9290 C C . GLU D 1 308 ? -18.654 1.752 -11.128 1.00 180.56 308 GLU D C 1
ATOM 9291 O O . GLU D 1 308 ? -18.324 0.723 -11.729 1.00 175.95 308 GLU D O 1
ATOM 9297 N N . ALA D 1 309 ? -17.798 2.726 -10.834 1.00 173.61 309 ALA D N 1
ATOM 9298 C CA . ALA D 1 309 ? -16.373 2.581 -11.079 1.00 167.25 309 ALA D CA 1
ATOM 9299 C C . ALA D 1 309 ? -15.814 1.474 -10.183 1.00 158.14 309 ALA D C 1
ATOM 9300 O O . ALA D 1 309 ? -14.948 0.699 -10.598 1.00 153.89 309 ALA D O 1
ATOM 9302 N N . LEU D 1 310 ? -16.328 1.401 -8.956 1.00 152.21 310 LEU D N 1
ATOM 9303 C CA . LEU D 1 310 ? -15.906 0.383 -7.998 1.00 145.39 310 LEU D CA 1
ATOM 9304 C C . LEU D 1 310 ? -16.307 -1.016 -8.459 1.00 151.13 310 LEU D C 1
ATOM 9305 O O . LEU D 1 310 ? -15.487 -1.941 -8.448 1.00 144.49 310 LEU D O 1
ATOM 9310 N N . LYS D 1 311 ? -17.567 -1.170 -8.861 1.00 152.60 311 LYS D N 1
ATOM 9311 C CA . LYS D 1 311 ? -18.047 -2.461 -9.337 1.00 150.67 311 LYS D CA 1
ATOM 9312 C C . LYS D 1 311 ? -17.132 -2.981 -10.438 1.00 149.76 311 LYS D C 1
ATOM 9313 O O . LYS D 1 311 ? -16.678 -4.124 -10.397 1.00 145.61 311 LYS D O 1
ATOM 9319 N N . SER D 1 312 ? -16.852 -2.126 -11.415 1.00 143.41 312 SER D N 1
ATOM 9320 C CA . SER D 1 312 ? -16.049 -2.521 -12.566 1.00 146.03 312 SER D CA 1
ATOM 9321 C C . SER D 1 312 ? -14.613 -2.847 -12.176 1.00 140.86 312 SER D C 1
ATOM 9322 O O . SER D 1 312 ? -13.980 -3.706 -12.793 1.00 139.66 312 SER D O 1
ATOM 9325 N N . PHE D 1 313 ? -14.103 -2.152 -11.158 1.00 164.21 313 PHE D N 1
ATOM 9326 C CA . PHE D 1 313 ? -12.740 -2.371 -10.674 1.00 155.78 313 PHE D CA 1
ATOM 9327 C C . PHE D 1 313 ? -12.621 -3.714 -9.954 1.00 155.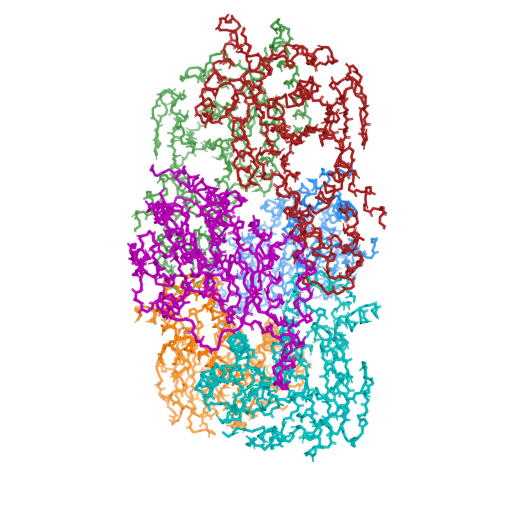62 313 PHE D C 1
ATOM 9328 O O . PHE D 1 313 ? -11.663 -4.471 -10.182 1.00 150.58 313 PHE D O 1
ATOM 9336 N N . SER D 1 314 ? -13.599 -4.007 -9.094 1.00 127.99 314 SER D N 1
ATOM 9337 C CA . SER D 1 314 ? -13.575 -5.223 -8.284 1.00 125.65 314 SER D CA 1
ATOM 9338 C C . SER D 1 314 ? -13.378 -6.445 -9.175 1.00 126.97 314 SER D C 1
ATOM 9339 O O . SER D 1 314 ? -12.995 -7.526 -8.725 1.00 123.54 314 SER D O 1
ATOM 9342 N N . GLU D 1 315 ? -13.636 -6.248 -10.455 1.00 119.46 315 GLU D N 1
ATOM 9343 C CA . GLU D 1 315 ? -13.523 -7.304 -11.430 1.00 125.44 315 GLU D CA 1
ATOM 9344 C C . GLU D 1 315 ? -12.148 -7.949 -11.382 1.00 122.98 315 GLU D C 1
ATOM 9345 O O . GLU D 1 315 ? -12.030 -9.176 -11.443 1.00 122.36 315 GLU D O 1
ATOM 9351 N N . MET D 1 316 ? -11.111 -7.120 -11.268 1.00 129.69 316 MET D N 1
ATOM 9352 C CA . MET D 1 316 ? -9.733 -7.581 -11.475 1.00 122.23 316 MET D CA 1
ATOM 9353 C C . MET D 1 316 ? -9.210 -8.341 -10.271 1.00 122.18 316 MET D C 1
ATOM 9354 O O . MET D 1 316 ? -8.119 -8.920 -10.310 1.00 109.94 316 MET D O 1
ATOM 9359 N N . LEU D 1 317 ? -10.005 -8.328 -9.205 1.00 128.45 317 LEU D N 1
ATOM 9360 C CA . LEU D 1 317 ? -9.684 -9.069 -7.996 1.00 124.81 317 LEU D CA 1
ATOM 9361 C C . LEU D 1 317 ? -10.109 -10.534 -8.109 1.00 130.20 317 LEU D C 1
ATOM 9362 O O . LEU D 1 317 ? -9.559 -11.405 -7.425 1.00 127.57 317 LEU D O 1
ATOM 9367 N N . VAL D 1 318 ? -11.089 -10.803 -8.975 1.00 123.28 318 VAL D N 1
ATOM 9368 C CA . VAL D 1 318 ? -11.594 -12.165 -9.154 1.00 127.42 318 VAL D CA 1
ATOM 9369 C C . VAL D 1 318 ? -11.272 -12.724 -10.540 1.00 128.95 318 VAL D C 1
ATOM 9370 O O . VAL D 1 318 ? -11.420 -13.920 -10.774 1.00 133.13 318 VAL D O 1
ATOM 9374 N N . LYS D 1 319 ? -10.824 -11.861 -11.449 1.00 132.85 319 LYS D N 1
ATOM 9375 C CA . LYS D 1 319 ? -10.439 -12.282 -12.797 1.00 133.73 319 LYS D CA 1
ATOM 9376 C C . LYS D 1 319 ? -9.111 -11.660 -13.239 1.00 127.82 319 LYS D C 1
ATOM 9377 O O . LYS D 1 319 ? -9.054 -10.464 -13.551 1.00 122.01 319 LYS D O 1
ATOM 9383 N N . PRO D 1 320 ? -8.041 -12.477 -13.279 1.00 132.81 320 PRO D N 1
ATOM 9384 C CA . PRO D 1 320 ? -6.707 -12.000 -13.655 1.00 126.70 320 PRO D CA 1
ATOM 9385 C C . PRO D 1 320 ? -6.793 -11.034 -14.830 1.00 134.99 320 PRO D C 1
ATOM 9386 O O . PRO D 1 320 ? -7.511 -11.312 -15.788 1.00 142.26 320 PRO D O 1
ATOM 9390 N N . TYR D 1 321 ? -6.075 -9.919 -14.757 1.00 138.98 321 TYR D N 1
ATOM 9391 C CA . TYR D 1 321 ? -6.150 -8.885 -15.789 1.00 140.29 321 TYR D CA 1
ATOM 9392 C C . TYR D 1 321 ? -5.032 -8.995 -16.836 1.00 145.37 321 TYR D C 1
ATOM 9393 O O . TYR D 1 321 ? -3.865 -9.199 -16.488 1.00 140.12 321 TYR D O 1
ATOM 9402 N N . VAL D 1 322 ? -5.395 -8.861 -18.113 1.00 138.88 322 VAL D N 1
ATOM 9403 C CA . VAL D 1 322 ? -4.401 -8.770 -19.182 1.00 141.27 322 VAL D CA 1
ATOM 9404 C C . VAL D 1 322 ? -4.780 -7.713 -20.222 1.00 135.95 322 VAL D C 1
ATOM 9405 O O . VAL D 1 322 ? -3.936 -6.926 -20.670 1.00 129.86 322 VAL D O 1
ATOM 9409 N N . PRO E 1 7 ? -21.992 -37.424 29.280 1.00 119.09 7 PRO E N 1
ATOM 9410 C CA . PRO E 1 7 ? -21.602 -38.714 28.678 1.00 118.64 7 PRO E CA 1
ATOM 9411 C C . PRO E 1 7 ? -20.314 -39.253 29.316 1.00 118.02 7 PRO E C 1
ATOM 9412 O O . PRO E 1 7 ? -19.270 -39.291 28.664 1.00 119.68 7 PRO E O 1
ATOM 9416 N N . GLY E 1 8 ? -20.413 -39.691 30.573 1.00 125.47 8 GLY E N 1
ATOM 9417 C CA . GLY E 1 8 ? -19.269 -39.886 31.454 1.00 117.10 8 GLY E CA 1
ATOM 9418 C C . GLY E 1 8 ? -18.254 -40.972 31.136 1.00 119.53 8 GLY E C 1
ATOM 9419 O O . GLY E 1 8 ? -18.018 -41.885 31.939 1.00 112.34 8 GLY E O 1
ATOM 9420 N N . THR E 1 9 ? -17.605 -40.857 29.986 1.00 123.11 9 THR E N 1
ATOM 9421 C CA . THR E 1 9 ? -16.699 -41.904 29.566 1.00 122.42 9 THR E CA 1
ATOM 9422 C C . THR E 1 9 ? -15.750 -41.362 28.510 1.00 126.43 9 THR E C 1
ATOM 9423 O O . THR E 1 9 ? -16.132 -40.517 27.698 1.00 133.68 9 THR E O 1
ATOM 9427 N N . LEU E 1 10 ? -14.514 -41.850 28.528 1.00 101.10 10 LEU E N 1
ATOM 9428 C CA . LEU E 1 10 ? -13.493 -41.410 27.583 1.00 101.45 10 LEU E CA 1
ATOM 9429 C C . LEU E 1 10 ? -13.656 -41.994 26.175 1.00 107.79 10 LEU E C 1
ATOM 9430 O O . LEU E 1 10 ? -12.691 -42.072 25.421 1.00 105.88 10 LEU E O 1
ATOM 9435 N N . GLU E 1 11 ? -14.862 -42.408 25.813 1.00 127.63 11 GLU E N 1
ATOM 9436 C CA . GLU E 1 11 ? -15.061 -43.004 24.501 1.00 126.98 11 GLU E CA 1
ATOM 9437 C C . GLU E 1 11 ? -14.656 -42.023 23.415 1.00 123.47 11 GLU E C 1
ATOM 9438 O O . GLU E 1 11 ? -14.076 -42.412 22.408 1.00 127.21 11 GLU E O 1
ATOM 9444 N N . ASN E 1 12 ? -14.964 -40.748 23.637 1.00 124.83 12 ASN E N 1
ATOM 9445 C CA . ASN E 1 12 ? -14.787 -39.703 22.629 1.00 126.27 12 ASN E CA 1
ATOM 9446 C C . ASN E 1 12 ? -13.345 -39.467 22.205 1.00 126.47 12 ASN E C 1
ATOM 9447 O O . ASN E 1 12 ? -13.085 -38.721 21.263 1.00 131.00 12 ASN E O 1
ATOM 9452 N N . LEU E 1 13 ? -12.412 -40.091 22.912 1.00 112.61 13 LEU E N 1
ATOM 9453 C CA . LEU E 1 13 ? -11.000 -40.018 22.547 1.00 109.86 13 LEU E CA 1
ATOM 9454 C C . LEU E 1 13 ? -10.622 -41.157 21.602 1.00 116.07 13 LEU E C 1
ATOM 9455 O O . LEU E 1 13 ? -9.832 -40.978 20.675 1.00 119.16 13 LEU E O 1
ATOM 9460 N N . LEU E 1 14 ? -11.180 -42.335 21.842 1.00 113.85 14 LEU E N 1
ATOM 9461 C CA . LEU E 1 14 ? -10.907 -43.465 20.973 1.00 111.29 14 LEU E CA 1
ATOM 9462 C C . LEU E 1 14 ? -11.581 -43.231 19.627 1.00 126.17 14 LEU E C 1
ATOM 9463 O O . LEU E 1 14 ? -11.094 -43.694 18.598 1.00 130.36 14 LEU E O 1
ATOM 9468 N N . GLU E 1 15 ? -12.687 -42.486 19.643 1.00 148.26 15 GLU E N 1
ATOM 9469 C CA . GLU E 1 15 ? -13.427 -42.155 18.426 1.00 156.62 15 GLU E CA 1
ATOM 9470 C C . GLU E 1 15 ? -12.728 -41.124 17.529 1.00 159.69 15 GLU E C 1
ATOM 9471 O O . GLU E 1 15 ? -12.607 -41.325 16.319 1.00 167.02 15 GLU E O 1
ATOM 9477 N N . GLN E 1 16 ? -12.300 -40.008 18.112 1.00 135.11 16 GLN E N 1
ATOM 9478 C CA . GLN E 1 16 ? -11.619 -38.960 17.348 1.00 128.77 16 GLN E CA 1
ATOM 9479 C C . GLN E 1 16 ? -10.248 -39.454 16.877 1.00 129.60 16 GLN E C 1
ATOM 9480 O O . GLN E 1 16 ? -9.259 -39.393 17.614 1.00 132.16 16 GLN E O 1
ATOM 9486 N N . THR E 1 17 ? -10.192 -39.954 15.648 1.00 113.56 17 THR E N 1
ATOM 9487 C CA . THR E 1 17 ? -8.982 -40.606 15.154 1.00 116.87 17 THR E CA 1
ATOM 9488 C C . THR E 1 17 ? -7.977 -39.603 14.596 1.00 113.48 17 THR E C 1
ATOM 9489 O O . THR E 1 17 ? -6.846 -39.964 14.253 1.00 107.06 17 THR E O 1
ATOM 9493 N N . SER E 1 18 ? -8.399 -38.347 14.495 1.00 120.79 18 SER E N 1
ATOM 9494 C CA . SER E 1 18 ? -7.516 -37.283 14.050 1.00 112.32 18 SER E CA 1
ATOM 9495 C C . SER E 1 18 ? -6.467 -36.943 15.123 1.00 121.48 18 SER E C 1
ATOM 9496 O O . SER E 1 18 ? -5.384 -36.434 14.813 1.00 120.29 18 SER E O 1
ATOM 9499 N N . LEU E 1 19 ? -6.798 -37.233 16.382 1.00 122.59 19 LEU E N 1
ATOM 9500 C CA . LEU E 1 19 ? -5.912 -36.969 17.513 1.00 109.43 19 LEU E CA 1
ATOM 9501 C C . LEU E 1 19 ? -4.532 -37.602 17.356 1.00 107.97 19 LEU E C 1
ATOM 9502 O O . LEU E 1 19 ? -4.407 -38.797 17.100 1.00 107.92 19 LEU E O 1
ATOM 9507 N N . LYS E 1 20 ? -3.501 -36.782 17.527 1.00 104.50 20 LYS E N 1
ATOM 9508 C CA . LYS E 1 20 ? -2.117 -37.237 17.465 1.00 106.93 20 LYS E CA 1
ATOM 9509 C C . LYS E 1 20 ? -1.386 -37.127 18.807 1.00 104.98 20 LYS E C 1
ATOM 9510 O O . LYS E 1 20 ? -0.509 -37.941 19.113 1.00 98.62 20 LYS E O 1
ATOM 9516 N N . TRP E 1 21 ? -1.733 -36.106 19.589 1.00 109.97 21 TRP E N 1
ATOM 9517 C CA . TRP E 1 21 ? -1.189 -35.933 20.930 1.00 100.99 21 TRP E CA 1
ATOM 9518 C C . TRP E 1 21 ? -2.261 -35.827 22.004 1.00 100.65 21 TRP E C 1
ATOM 9519 O O . TRP E 1 21 ? -3.168 -35.000 21.926 1.00 104.17 21 TRP E O 1
ATOM 9530 N N . ILE E 1 22 ? -2.158 -36.663 23.021 1.00 72.98 22 ILE E N 1
ATOM 9531 C CA . ILE E 1 22 ? -3.062 -36.540 24.146 1.00 77.88 22 ILE E CA 1
ATOM 9532 C C . ILE E 1 22 ? -2.256 -36.396 25.441 1.00 84.98 22 ILE E C 1
ATOM 9533 O O . ILE E 1 22 ? -1.500 -37.301 25.819 1.00 88.18 22 ILE E O 1
ATOM 9538 N N . PHE E 1 23 ? -2.393 -35.244 26.098 1.00 81.28 23 PHE E N 1
ATOM 9539 C CA . PHE E 1 23 ? -1.700 -34.988 27.349 1.00 77.20 23 PHE E CA 1
ATOM 9540 C C . PHE E 1 23 ? -2.600 -35.320 28.517 1.00 78.86 23 PHE E C 1
ATOM 9541 O O . PHE E 1 23 ? -3.773 -34.964 28.524 1.00 83.48 23 PHE E O 1
ATOM 9549 N N . VAL E 1 24 ? -2.067 -36.020 29.505 1.00 79.93 24 VAL E N 1
ATOM 9550 C CA . VAL E 1 24 ? -2.834 -36.223 30.723 1.00 88.76 24 VAL E CA 1
ATOM 9551 C C . VAL E 1 24 ? -2.037 -35.725 31.935 1.00 91.38 24 VAL E C 1
ATOM 9552 O O . VAL E 1 24 ? -0.850 -36.017 32.072 1.00 91.08 24 VAL E O 1
ATOM 9556 N N . GLY E 1 25 ? -2.689 -34.935 32.783 1.00 79.81 25 GLY E N 1
ATOM 9557 C CA . GLY E 1 25 ? -2.017 -34.311 33.901 1.00 78.40 25 GLY E CA 1
ATOM 9558 C C . GLY E 1 25 ? -2.969 -34.043 35.046 1.00 91.22 25 GLY E C 1
ATOM 9559 O O . GLY E 1 25 ? -4.195 -34.014 34.873 1.00 88.46 25 GLY E O 1
ATOM 9560 N N . GLY E 1 26 ? -2.398 -33.841 36.226 1.00 103.42 26 GLY E N 1
ATOM 9561 C CA . GLY E 1 26 ? -3.176 -33.558 37.417 1.00 102.05 26 GLY E CA 1
ATOM 9562 C C . GLY E 1 26 ? -2.200 -33.476 38.563 1.00 115.41 26 GLY E C 1
ATOM 9563 O O . GLY E 1 26 ? -1.239 -34.258 38.621 1.00 119.41 26 GLY E O 1
ATOM 9564 N N . LYS E 1 27 ? -2.430 -32.527 39.463 1.00 122.07 27 LYS E N 1
ATOM 9565 C CA . LYS E 1 27 ? -1.496 -32.294 40.564 1.00 127.28 27 LYS E CA 1
ATOM 9566 C C . LYS E 1 27 ? -1.367 -33.502 41.515 1.00 131.36 27 LYS E C 1
ATOM 9567 O O . LYS E 1 27 ? -2.182 -33.692 42.435 1.00 125.39 27 LYS E O 1
ATOM 9573 N N . GLY E 1 28 ? -0.318 -34.291 41.256 1.00 194.72 28 GLY E N 1
ATOM 9574 C CA . GLY E 1 28 ? -0.058 -35.614 41.819 1.00 187.73 28 GLY E CA 1
ATOM 9575 C C . GLY E 1 28 ? -0.778 -36.119 43.055 1.00 190.14 28 GLY E C 1
ATOM 9576 O O . GLY E 1 28 ? -1.174 -35.338 43.927 1.00 191.61 28 GLY E O 1
ATOM 9577 N N . GLY E 1 29 ? -0.920 -37.446 43.131 1.00 172.05 29 GLY E N 1
ATOM 9578 C CA . GLY E 1 29 ? -1.544 -38.110 44.265 1.00 164.29 29 GLY E CA 1
ATOM 9579 C C . GLY E 1 29 ? -2.980 -38.484 43.949 1.00 166.96 29 GLY E C 1
ATOM 9580 O O . GLY E 1 29 ? -3.804 -38.693 44.851 1.00 169.78 29 GLY E O 1
ATOM 9581 N N . VAL E 1 30 ? -3.281 -38.572 42.657 1.00 106.29 30 VAL E N 1
ATOM 9582 C CA . VAL E 1 30 ? -4.662 -38.729 42.222 1.00 104.67 30 VAL E CA 1
ATOM 9583 C C . VAL E 1 30 ? -4.822 -39.863 41.191 1.00 103.41 30 VAL E C 1
ATOM 9584 O O . VAL E 1 30 ? -5.776 -39.892 40.404 1.00 93.72 30 VAL E O 1
ATOM 9588 N N . GLY E 1 31 ? -3.881 -40.803 41.208 1.00 131.35 31 GLY E N 1
ATOM 9589 C CA . GLY E 1 31 ? -3.932 -41.931 40.301 1.00 123.71 31 GLY E CA 1
ATOM 9590 C C . GLY E 1 31 ? -3.759 -41.479 38.874 1.00 117.65 31 GLY E C 1
ATOM 9591 O O . GLY E 1 31 ? -4.291 -42.082 37.941 1.00 117.29 31 GLY E O 1
ATOM 9592 N N . LYS E 1 32 ? -3.002 -40.406 38.705 1.00 99.11 32 LYS E N 1
ATOM 9593 C CA . LYS E 1 32 ? -2.729 -39.881 37.380 1.00 97.07 32 LYS E CA 1
ATOM 9594 C C . LYS E 1 32 ? -2.033 -40.930 36.500 1.00 101.15 32 LYS E C 1
ATOM 9595 O O . LYS E 1 32 ? -2.414 -41.127 35.350 1.00 104.83 32 LYS E O 1
ATOM 9601 N N . THR E 1 33 ? -1.025 -41.611 37.038 1.00 95.30 33 THR E N 1
ATOM 9602 C CA . THR E 1 33 ? -0.249 -42.566 36.247 1.00 98.96 33 THR E CA 1
ATOM 9603 C C . THR E 1 33 ? -1.102 -43.730 35.768 1.00 97.02 33 THR E C 1
ATOM 9604 O O . THR E 1 33 ? -1.033 -44.130 34.609 1.00 93.07 33 THR E O 1
ATOM 9608 N N . THR E 1 34 ? -1.894 -44.283 36.677 1.00 109.45 34 THR E N 1
ATOM 9609 C CA . THR E 1 34 ? -2.820 -45.352 36.337 1.00 108.16 34 THR E CA 1
ATOM 9610 C C . THR E 1 34 ? -3.721 -44.924 35.177 1.00 114.29 34 THR E C 1
ATOM 9611 O O . THR E 1 34 ? -3.947 -45.692 34.224 1.00 114.83 34 THR E O 1
ATOM 9615 N N . THR E 1 35 ? -4.224 -43.692 35.252 1.00 97.21 35 THR E N 1
ATOM 9616 C CA . THR E 1 35 ? -5.085 -43.166 34.197 1.00 88.93 35 THR E CA 1
ATOM 9617 C C . THR E 1 35 ? -4.362 -43.056 32.846 1.00 90.29 35 THR E C 1
ATOM 9618 O O . THR E 1 35 ? -4.898 -43.448 31.822 1.00 94.76 35 THR E O 1
ATOM 9622 N N . SER E 1 36 ? -3.145 -42.532 32.839 1.00 95.15 36 SER E N 1
ATOM 9623 C CA . SER E 1 36 ? -2.365 -42.441 31.608 1.00 92.05 36 SER E CA 1
ATOM 9624 C C . SER E 1 36 ? -2.227 -43.806 30.941 1.00 97.40 36 SER E C 1
ATOM 9625 O O . SER E 1 36 ? -2.423 -43.937 29.739 1.00 97.75 36 SER E O 1
ATOM 9628 N N . CYS E 1 37 ? -1.869 -44.810 31.740 1.00 92.65 37 CYS E N 1
ATOM 9629 C CA . CYS E 1 37 ? -1.664 -46.171 31.263 1.00 88.94 37 CYS E CA 1
ATOM 9630 C C . CYS E 1 37 ? -2.963 -46.745 30.731 1.00 95.98 37 CYS E C 1
ATOM 9631 O O . CYS E 1 37 ? -3.025 -47.184 29.578 1.00 97.51 37 CYS E O 1
ATOM 9634 N N . SER E 1 38 ? -4.000 -46.735 31.571 1.00 94.56 38 SER E N 1
ATOM 9635 C CA . SER E 1 38 ? -5.307 -47.254 31.177 1.00 91.99 38 SER E CA 1
ATOM 9636 C C . SER E 1 38 ? -5.781 -46.648 29.862 1.00 93.06 38 SER E C 1
ATOM 9637 O O . SER E 1 38 ? -6.387 -47.325 29.042 1.00 100.66 38 SER E O 1
ATOM 9640 N N . LEU E 1 39 ? -5.484 -45.373 29.655 1.00 79.90 39 LEU E N 1
ATOM 9641 C CA . LEU E 1 39 ? -5.863 -44.713 28.421 1.00 83.97 39 LEU E CA 1
ATOM 9642 C C . LEU E 1 39 ? -5.009 -45.155 27.248 1.00 79.19 39 LEU E C 1
ATOM 9643 O O . LEU E 1 39 ? -5.472 -45.164 26.119 1.00 86.11 39 LEU E O 1
ATOM 9648 N N . ALA E 1 40 ? -3.756 -45.505 27.512 1.00 99.05 40 ALA E N 1
ATOM 9649 C CA . ALA E 1 40 ? -2.833 -45.899 26.445 1.00 100.10 40 ALA E CA 1
ATOM 9650 C C . ALA E 1 40 ? -3.143 -47.302 25.949 1.00 105.03 40 ALA E C 1
ATOM 9651 O O . ALA E 1 40 ? -3.118 -47.570 24.750 1.00 111.56 40 ALA E O 1
ATOM 9653 N N . ILE E 1 41 ? -3.432 -48.194 26.885 1.00 88.42 41 ILE E N 1
ATOM 9654 C CA . ILE E 1 41 ? -3.913 -49.524 26.558 1.00 90.02 41 ILE E CA 1
ATOM 9655 C C . ILE E 1 41 ? -5.168 -49.459 25.668 1.00 98.99 41 ILE E C 1
ATOM 9656 O O . ILE E 1 41 ? -5.180 -50.008 24.574 1.00 106.27 41 ILE E O 1
ATOM 9661 N N . GLN E 1 42 ? -6.213 -48.772 26.125 1.00 99.70 42 GLN E N 1
ATOM 9662 C CA . GLN E 1 42 ? -7.449 -48.641 25.356 1.00 98.39 42 GLN E CA 1
ATOM 9663 C C . GLN E 1 42 ? -7.227 -48.049 23.965 1.00 96.55 42 GLN E C 1
ATOM 9664 O O . GLN E 1 42 ? -7.908 -48.410 23.010 1.00 102.91 42 GLN E O 1
ATOM 9670 N N . MET E 1 43 ? -6.277 -47.130 23.861 1.00 96.38 43 MET E N 1
ATOM 9671 C CA . MET E 1 43 ? -5.990 -46.470 22.594 1.00 99.82 43 MET E CA 1
ATOM 9672 C C . MET E 1 43 ? -5.280 -47.424 21.667 1.00 101.74 43 MET E C 1
ATOM 9673 O O . MET E 1 43 ? -5.424 -47.346 20.458 1.00 104.36 43 MET E O 1
ATOM 9678 N N . SER E 1 44 ? -4.495 -48.322 22.242 1.00 105.17 44 SER E N 1
ATOM 9679 C CA . SER E 1 44 ? -3.737 -49.271 21.449 1.00 106.84 44 SER E CA 1
ATOM 9680 C C . SER E 1 44 ? -4.651 -50.292 20.776 1.00 118.49 44 SER E C 1
ATOM 9681 O O . SER E 1 44 ? -4.279 -50.892 19.776 1.00 128.33 44 SER E O 1
ATOM 9684 N N . LYS E 1 45 ? -5.851 -50.477 21.315 1.00 107.30 45 LYS E N 1
ATOM 9685 C CA . LYS E 1 45 ? -6.798 -51.426 20.745 1.00 105.80 45 LYS E CA 1
ATOM 9686 C C . LYS E 1 45 ? -7.413 -50.898 19.456 1.00 111.51 45 LYS E C 1
ATOM 9687 O O . LYS E 1 45 ? -7.961 -51.665 18.669 1.00 126.99 45 LYS E O 1
ATOM 9693 N N . VAL E 1 46 ? -7.324 -49.590 19.239 1.00 107.47 46 VAL E N 1
ATOM 9694 C CA . VAL E 1 46 ? -8.076 -48.957 18.161 1.00 106.38 46 VAL E CA 1
ATOM 9695 C C . VAL E 1 46 ? -7.186 -48.098 17.264 1.00 107.78 46 VAL E C 1
ATOM 9696 O O . VAL E 1 46 ? -7.688 -47.335 16.427 1.00 106.10 46 VAL E O 1
ATOM 9700 N N . ARG E 1 47 ? -5.868 -48.235 17.442 1.00 109.63 47 ARG E N 1
ATOM 9701 C CA . ARG E 1 47 ? -4.884 -47.506 16.636 1.00 106.90 47 ARG E CA 1
ATOM 9702 C C . ARG E 1 47 ? -3.740 -48.409 16.211 1.00 115.04 47 ARG E C 1
ATOM 9703 O O . ARG E 1 47 ? -3.515 -49.467 16.792 1.00 112.84 47 ARG E O 1
ATOM 9711 N N . SER E 1 48 ? -3.008 -47.980 15.195 1.00 126.27 48 SER E N 1
ATOM 9712 C CA . SER E 1 48 ? -1.921 -48.785 14.663 1.00 125.91 48 SER E CA 1
ATOM 9713 C C . SER E 1 48 ? -0.727 -48.794 15.588 1.00 123.39 48 SER E C 1
ATOM 9714 O O . SER E 1 48 ? -0.188 -49.848 15.894 1.00 123.60 48 SER E O 1
ATOM 9717 N N . SER E 1 49 ? -0.315 -47.608 16.025 1.00 113.30 49 SER E N 1
ATOM 9718 C CA . SER E 1 49 ? 0.898 -47.455 16.822 1.00 109.50 49 SER E CA 1
ATOM 9719 C C . SER E 1 49 ? 0.718 -46.404 17.923 1.00 105.43 49 SER E C 1
ATOM 9720 O O . SER E 1 49 ? 0.484 -45.229 17.639 1.00 107.12 49 SER E O 1
ATOM 9723 N N . VAL E 1 50 ? 0.834 -46.826 19.179 1.00 92.00 50 VAL E N 1
ATOM 9724 C CA . VAL E 1 50 ? 0.645 -45.917 20.305 1.00 82.30 50 VAL E CA 1
ATOM 9725 C C . VAL E 1 50 ? 1.894 -45.827 21.169 1.00 84.18 50 VAL E C 1
ATOM 9726 O O . VAL E 1 50 ? 2.538 -46.835 21.436 1.00 88.78 50 VAL E O 1
ATOM 9730 N N . LEU E 1 51 ? 2.236 -44.612 21.594 1.00 102.47 51 LEU E N 1
ATOM 9731 C CA . LEU E 1 51 ? 3.389 -44.382 22.470 1.00 94.98 51 LEU E CA 1
ATOM 9732 C C . LEU E 1 51 ? 2.967 -43.719 23.770 1.00 86.79 51 LEU E C 1
ATOM 9733 O O . LEU E 1 51 ? 2.208 -42.774 23.766 1.00 89.52 51 LEU E O 1
ATOM 9738 N N . LEU E 1 52 ? 3.473 -44.226 24.884 1.00 87.63 52 LEU E N 1
ATOM 9739 C CA . LEU E 1 52 ? 3.167 -43.675 26.202 1.00 86.80 52 LEU E CA 1
ATOM 9740 C C . LEU E 1 52 ? 4.445 -43.149 26.866 1.00 86.70 52 LEU E C 1
ATOM 9741 O O . LEU E 1 52 ? 5.253 -43.933 27.350 1.00 92.05 52 LEU E O 1
ATOM 9746 N N . ILE E 1 53 ? 4.622 -41.827 26.877 1.00 88.69 53 ILE E N 1
ATOM 9747 C CA . ILE E 1 53 ? 5.834 -41.211 27.417 1.00 90.23 53 ILE E CA 1
ATOM 9748 C C . ILE E 1 53 ? 5.543 -40.479 28.711 1.00 90.57 53 ILE E C 1
ATOM 9749 O O . ILE E 1 53 ? 4.477 -39.889 28.855 1.00 89.29 53 ILE E O 1
ATOM 9754 N N . SER E 1 54 ? 6.484 -40.536 29.657 1.00 110.21 54 SER E N 1
ATOM 9755 C CA . SER E 1 54 ? 6.309 -39.882 30.957 1.00 114.42 54 SER E CA 1
ATOM 9756 C C . SER E 1 54 ? 7.547 -39.108 31.381 1.00 121.20 54 SER E C 1
ATOM 9757 O O . SER E 1 54 ? 8.674 -39.596 31.254 1.00 125.33 54 SER E O 1
ATOM 9760 N N . THR E 1 55 ? 7.321 -37.903 31.898 1.00 111.83 55 THR E N 1
ATOM 9761 C CA . THR E 1 55 ? 8.406 -37.055 32.372 1.00 117.84 55 THR E CA 1
ATOM 9762 C C . THR E 1 55 ? 8.454 -36.999 33.899 1.00 126.53 55 THR E C 1
ATOM 9763 O O . THR E 1 55 ? 9.222 -36.225 34.478 1.00 126.74 55 THR E O 1
ATOM 9767 N N . ASP E 1 56 ? 7.622 -37.819 34.539 1.00 116.88 56 ASP E N 1
ATOM 9768 C CA . ASP E 1 56 ? 7.706 -38.023 35.976 1.00 121.84 56 ASP E CA 1
ATOM 9769 C C . ASP E 1 56 ? 8.998 -38.783 36.275 1.00 131.76 56 ASP E C 1
ATOM 9770 O O . ASP E 1 56 ? 9.147 -39.944 35.877 1.00 132.14 56 ASP E O 1
ATOM 9775 N N . PRO E 1 57 ? 9.944 -38.123 36.970 1.00 163.56 57 PRO E N 1
ATOM 9776 C CA . PRO E 1 57 ? 11.275 -38.679 37.252 1.00 164.29 57 PRO E CA 1
ATOM 9777 C C . PRO E 1 57 ? 11.178 -39.930 38.117 1.00 166.82 57 PRO E C 1
ATOM 9778 O O . PRO E 1 57 ? 12.076 -40.774 38.074 1.00 167.66 57 PRO E O 1
ATOM 9782 N N . ALA E 1 58 ? 10.085 -40.041 38.874 1.00 150.49 58 ALA E N 1
ATOM 9783 C CA . ALA E 1 58 ? 9.867 -41.151 39.802 1.00 153.09 58 ALA E CA 1
ATOM 9784 C C . ALA E 1 58 ? 9.680 -42.503 39.107 1.00 154.63 58 ALA E C 1
ATOM 9785 O O . ALA E 1 58 ? 9.177 -43.453 39.715 1.00 155.57 58 ALA E O 1
ATOM 9787 N N . HIS E 1 59 ? 10.085 -42.587 37.841 1.00 153.71 59 HIS E N 1
ATOM 9788 C CA . HIS E 1 59 ? 9.951 -43.815 37.064 1.00 147.72 59 HIS E CA 1
ATOM 9789 C C . HIS E 1 59 ? 8.649 -44.554 37.385 1.00 145.35 59 HIS E C 1
ATOM 9790 O O . HIS E 1 59 ? 8.619 -45.776 37.522 1.00 149.43 59 HIS E O 1
ATOM 9797 N N . ASN E 1 60 ? 7.576 -43.775 37.487 1.00 149.93 60 ASN E N 1
ATOM 9798 C CA . ASN E 1 60 ? 6.233 -44.251 37.801 1.00 145.98 60 ASN E CA 1
ATOM 9799 C C . ASN E 1 60 ? 5.687 -45.221 36.767 1.00 138.77 60 ASN E C 1
ATOM 9800 O O . ASN E 1 60 ? 4.793 -46.025 37.055 1.00 136.17 60 ASN E O 1
ATOM 9805 N N . LEU E 1 61 ? 6.211 -45.113 35.553 1.00 107.79 61 LEU E N 1
ATOM 9806 C CA . LEU E 1 61 ? 5.736 -45.912 34.442 1.00 106.78 61 LEU E CA 1
ATOM 9807 C C . LEU E 1 61 ? 6.265 -47.337 34.575 1.00 115.54 61 LEU E C 1
ATOM 9808 O O . LEU E 1 61 ? 5.536 -48.306 34.335 1.00 113.67 61 LEU E O 1
ATOM 9813 N N . SER E 1 62 ? 7.534 -47.452 34.972 1.00 115.44 62 SER E N 1
ATOM 9814 C CA . SER E 1 62 ? 8.147 -48.743 35.275 1.00 111.38 62 SER E CA 1
ATOM 9815 C C . SER E 1 62 ? 7.409 -49.440 36.410 1.00 114.60 62 SER E C 1
ATOM 9816 O O . SER E 1 62 ? 6.905 -50.555 36.250 1.00 120.12 62 SER E O 1
ATOM 9819 N N . ASP E 1 63 ? 7.336 -48.770 37.556 1.00 121.31 63 ASP E N 1
ATOM 9820 C CA . ASP E 1 63 ? 6.654 -49.314 38.730 1.00 127.39 63 ASP E CA 1
ATOM 9821 C C . ASP E 1 63 ? 5.250 -49.821 38.435 1.00 121.19 63 ASP E C 1
ATOM 9822 O O . ASP E 1 63 ? 4.717 -50.630 39.185 1.00 134.19 63 ASP E O 1
ATOM 9827 N N . ALA E 1 64 ? 4.652 -49.350 37.347 1.00 104.02 64 ALA E N 1
ATOM 9828 C CA . ALA E 1 64 ? 3.275 -49.712 37.039 1.00 108.34 64 ALA E CA 1
ATOM 9829 C C . ALA E 1 64 ? 3.181 -50.983 36.202 1.00 112.92 64 ALA E C 1
ATOM 9830 O O . ALA E 1 64 ? 2.293 -51.816 36.411 1.00 116.30 64 ALA E O 1
ATOM 9832 N N . PHE E 1 65 ? 4.103 -51.131 35.258 1.00 109.08 65 PHE E N 1
ATOM 9833 C CA . PHE E 1 65 ? 4.071 -52.262 34.341 1.00 113.15 65 PHE E CA 1
ATOM 9834 C C . PHE E 1 65 ? 4.926 -53.431 34.821 1.00 122.56 65 PHE E C 1
ATOM 9835 O O . PHE E 1 65 ? 4.795 -54.558 34.332 1.00 127.52 65 PHE E O 1
ATOM 9843 N N . GLY E 1 66 ? 5.793 -53.156 35.786 1.00 108.77 66 GLY E N 1
ATOM 9844 C CA . GLY E 1 66 ? 6.734 -54.147 36.257 1.00 112.49 66 GLY E CA 1
ATOM 9845 C C . GLY E 1 66 ? 8.050 -54.024 35.513 1.00 119.20 66 GLY E C 1
ATOM 9846 O O . GLY E 1 66 ? 9.120 -54.145 36.100 1.00 122.47 66 GLY E O 1
ATOM 9847 N N . THR E 1 67 ? 7.971 -53.778 34.210 1.00 131.97 67 THR E N 1
ATOM 9848 C CA . THR E 1 67 ? 9.164 -53.664 33.380 1.00 130.57 67 THR E CA 1
ATOM 9849 C C . THR E 1 67 ? 9.950 -52.424 33.759 1.00 127.92 67 THR E C 1
ATOM 9850 O O . THR E 1 67 ? 9.464 -51.578 34.499 1.00 127.84 67 THR E O 1
ATOM 9854 N N . LYS E 1 68 ? 11.174 -52.326 33.256 1.00 137.40 68 LYS E N 1
ATOM 9855 C CA . LYS E 1 68 ? 11.953 -51.091 33.345 1.00 136.90 68 LYS E CA 1
ATOM 9856 C C . LYS E 1 68 ? 11.988 -50.379 31.993 1.00 133.44 68 LYS E C 1
ATOM 9857 O O . LYS E 1 68 ? 12.291 -50.984 30.960 1.00 133.04 68 LYS E O 1
ATOM 9863 N N . PHE E 1 69 ? 11.651 -49.093 32.002 1.00 131.13 69 PHE E N 1
ATOM 9864 C CA . PHE E 1 69 ? 11.675 -48.290 30.787 1.00 127.21 69 PHE E CA 1
ATOM 9865 C C . PHE E 1 69 ? 12.709 -47.197 30.940 1.00 127.10 69 PHE E C 1
ATOM 9866 O O . PHE E 1 69 ? 13.121 -46.870 32.053 1.00 131.27 69 PHE E O 1
ATOM 9874 N N . GLY E 1 70 ? 13.114 -46.617 29.820 1.00 108.54 70 GLY E N 1
ATOM 9875 C CA . GLY E 1 70 ? 14.172 -45.632 29.836 1.00 111.58 70 GLY E CA 1
ATOM 9876 C C . GLY E 1 70 ? 14.047 -44.604 28.735 1.00 111.77 70 GLY E C 1
ATOM 9877 O O . GLY E 1 70 ? 12.989 -44.458 28.114 1.00 102.54 70 GLY E O 1
ATOM 9878 N N . LYS E 1 71 ? 15.147 -43.900 28.487 1.00 136.05 71 LYS E N 1
ATOM 9879 C CA . LYS E 1 71 ? 15.148 -42.759 27.581 1.00 130.69 71 LYS E CA 1
ATOM 9880 C C . LYS E 1 71 ? 14.977 -43.142 26.115 1.00 128.83 71 LYS E C 1
ATOM 9881 O O . LYS E 1 71 ? 15.225 -42.330 25.230 1.00 130.86 71 LYS E O 1
ATOM 9887 N N . ASP E 1 72 ? 14.558 -44.375 25.853 1.00 129.74 72 ASP E N 1
ATOM 9888 C CA . ASP E 1 72 ? 14.230 -44.772 24.480 1.00 135.90 72 ASP E CA 1
ATOM 9889 C C . ASP E 1 72 ? 13.147 -45.853 24.358 1.00 134.44 72 ASP E C 1
ATOM 9890 O O . ASP E 1 72 ? 13.009 -46.736 25.206 1.00 135.42 72 ASP E O 1
ATOM 9895 N N . ALA E 1 73 ? 12.382 -45.752 23.279 1.00 110.68 73 ALA E N 1
ATOM 9896 C CA . ALA E 1 73 ? 11.143 -46.491 23.125 1.00 108.56 73 ALA E CA 1
ATOM 9897 C C . ALA E 1 73 ? 11.339 -48.001 23.174 1.00 119.38 73 ALA E C 1
ATOM 9898 O O . ALA E 1 73 ? 12.085 -48.563 22.373 1.00 131.37 73 ALA E O 1
ATOM 9900 N N . ARG E 1 74 ? 10.662 -48.648 24.119 1.00 118.42 74 ARG E N 1
ATOM 9901 C CA . ARG E 1 74 ? 10.658 -50.103 24.211 1.00 126.49 74 ARG E CA 1
ATOM 9902 C C . ARG E 1 74 ? 9.233 -50.636 24.154 1.00 128.04 74 ARG E C 1
ATOM 9903 O O . ARG E 1 74 ? 8.398 -50.252 24.961 1.00 129.98 74 ARG E O 1
ATOM 9911 N N . LYS E 1 75 ? 8.949 -51.517 23.199 1.00 119.33 75 LYS E N 1
ATOM 9912 C CA . LYS E 1 75 ? 7.646 -52.177 23.150 1.00 119.39 75 LYS E CA 1
ATOM 9913 C C . LYS E 1 75 ? 7.262 -52.639 24.557 1.00 114.64 75 LYS E C 1
ATOM 9914 O O . LYS E 1 75 ? 8.098 -53.132 25.310 1.00 110.93 75 LYS E O 1
ATOM 9920 N N . VAL E 1 76 ? 5.998 -52.456 24.918 1.00 124.35 76 VAL E N 1
ATOM 9921 C CA . VAL E 1 76 ? 5.532 -52.864 26.237 1.00 128.83 76 VAL E CA 1
ATOM 9922 C C . VAL E 1 76 ? 5.134 -54.340 26.255 1.00 141.73 76 VAL E C 1
ATOM 9923 O O . VAL E 1 76 ? 4.297 -54.783 25.452 1.00 142.55 76 VAL E O 1
ATOM 9927 N N . PRO E 1 77 ? 5.745 -55.108 27.171 1.00 143.66 77 PRO E N 1
ATOM 9928 C CA . PRO E 1 77 ? 5.463 -56.536 27.352 1.00 144.67 77 PRO E CA 1
ATOM 9929 C C . PRO E 1 77 ? 3.973 -56.817 27.555 1.00 147.70 77 PRO E C 1
ATOM 9930 O O . PRO E 1 77 ? 3.411 -56.469 28.601 1.00 144.57 77 PRO E O 1
ATOM 9934 N N . GLY E 1 78 ? 3.348 -57.437 26.558 1.00 147.52 78 GLY E N 1
ATOM 9935 C CA . GLY E 1 78 ? 1.957 -57.828 26.659 1.00 143.61 78 GLY E CA 1
ATOM 9936 C C . GLY E 1 78 ? 1.091 -57.199 25.585 1.00 148.57 78 GLY E C 1
ATOM 9937 O O . GLY E 1 78 ? -0.120 -57.457 25.530 1.00 148.53 78 GLY E O 1
ATOM 9938 N N . PHE E 1 79 ? 1.703 -56.374 24.736 1.00 139.77 79 PHE E N 1
ATOM 9939 C CA . PHE E 1 79 ? 0.968 -55.659 23.695 1.00 142.25 79 PHE E CA 1
ATOM 9940 C C . PHE E 1 79 ? 1.722 -55.654 22.370 1.00 141.04 79 PHE E C 1
ATOM 9941 O O . PHE E 1 79 ? 2.951 -55.716 22.336 1.00 136.06 79 PHE E O 1
ATOM 9949 N N . ASP E 1 80 ? 0.976 -55.583 21.277 1.00 193.12 80 ASP E N 1
ATOM 9950 C CA . ASP E 1 80 ? 1.580 -55.568 19.955 1.00 209.36 80 ASP E CA 1
ATOM 9951 C C . ASP E 1 80 ? 2.163 -54.195 19.645 1.00 201.02 80 ASP E C 1
ATOM 9952 O O . ASP E 1 80 ? 3.356 -54.060 19.370 1.00 193.54 80 ASP E O 1
ATOM 9957 N N . ASN E 1 81 ? 1.309 -53.179 19.706 1.00 147.89 81 ASN E N 1
ATOM 9958 C CA . ASN E 1 81 ? 1.627 -51.877 19.139 1.00 143.10 81 ASN E CA 1
ATOM 9959 C C . ASN E 1 81 ? 1.890 -50.773 20.153 1.00 134.45 81 ASN E C 1
ATOM 9960 O O . ASN E 1 81 ? 2.081 -49.613 19.770 1.00 131.65 81 ASN E O 1
ATOM 9965 N N . LEU E 1 82 ? 1.904 -51.126 21.437 1.00 109.13 82 LEU E N 1
ATOM 9966 C CA . LEU E 1 82 ? 2.136 -50.139 22.494 1.00 100.20 82 LEU E CA 1
ATOM 9967 C C . LEU E 1 82 ? 3.602 -50.092 22.927 1.00 96.77 82 LEU E C 1
ATOM 9968 O O . LEU E 1 82 ? 4.142 -51.075 23.429 1.00 96.06 82 LEU E O 1
ATOM 9973 N N . SER E 1 83 ? 4.246 -48.947 22.715 1.00 142.63 83 SER E N 1
ATOM 9974 C CA . SER E 1 83 ? 5.625 -48.729 23.168 1.00 140.83 83 SER E CA 1
ATOM 9975 C C . SER E 1 83 ? 5.638 -47.666 24.271 1.00 133.32 83 SER E C 1
ATOM 9976 O O . SER E 1 83 ? 4.735 -46.836 24.352 1.00 132.41 83 SER E O 1
ATOM 9979 N N . ALA E 1 84 ? 6.655 -47.683 25.122 1.00 97.42 84 ALA E N 1
ATOM 9980 C CA . ALA E 1 84 ? 6.683 -46.759 26.251 1.00 89.23 84 ALA E CA 1
ATOM 9981 C C . ALA E 1 84 ? 8.088 -46.248 26.532 1.00 91.35 84 ALA E C 1
ATOM 9982 O O . ALA E 1 84 ? 9.050 -47.009 26.514 1.00 108.33 84 ALA E O 1
ATOM 9984 N N . MET E 1 85 ? 8.219 -44.953 26.784 1.00 108.88 85 MET E N 1
ATOM 9985 C CA . MET E 1 85 ? 9.521 -44.405 27.170 1.00 118.95 85 MET E CA 1
ATOM 9986 C C . MET E 1 85 ? 9.406 -43.469 28.370 1.00 111.14 85 MET E C 1
ATOM 9987 O O . MET E 1 85 ? 8.370 -42.850 28.595 1.00 108.07 85 MET E O 1
ATOM 9992 N N . GLU E 1 86 ? 10.472 -43.375 29.148 1.00 110.15 86 GLU E N 1
ATOM 9993 C CA . GLU E 1 86 ? 10.399 -42.668 30.413 1.00 113.53 86 GLU E CA 1
ATOM 9994 C C . GLU E 1 86 ? 11.582 -41.725 30.525 1.00 118.41 86 GLU E C 1
ATOM 9995 O O . GLU E 1 86 ? 12.700 -42.144 30.824 1.00 129.05 86 GLU E O 1
ATOM 10001 N N . ILE E 1 87 ? 11.335 -40.447 30.281 1.00 112.82 87 ILE E N 1
ATOM 10002 C CA . ILE E 1 87 ? 12.418 -39.489 30.148 1.00 118.19 87 ILE E CA 1
ATOM 10003 C C . ILE E 1 87 ? 12.408 -38.456 31.274 1.00 123.79 87 ILE E C 1
ATOM 10004 O O . ILE E 1 87 ? 11.356 -38.007 31.713 1.00 124.39 87 ILE E O 1
ATOM 10009 N N . ASP E 1 88 ? 13.597 -38.106 31.751 1.00 152.76 88 ASP E N 1
ATOM 10010 C CA . ASP E 1 88 ? 13.769 -37.037 32.726 1.00 154.70 88 ASP E CA 1
ATOM 10011 C C . ASP E 1 88 ? 14.501 -35.880 32.051 1.00 158.97 88 ASP E C 1
ATOM 10012 O O . ASP E 1 88 ? 15.593 -36.062 31.502 1.00 161.08 88 ASP E O 1
ATOM 10017 N N . PRO E 1 89 ? 13.892 -34.686 32.075 1.00 134.27 89 PRO E N 1
ATOM 10018 C CA . PRO E 1 89 ? 14.448 -33.491 31.428 1.00 128.87 89 PRO E CA 1
ATOM 10019 C C . PRO E 1 89 ? 15.794 -33.061 32.007 1.00 133.44 89 PRO E C 1
ATOM 10020 O O . PRO E 1 89 ? 16.718 -32.805 31.246 1.00 135.01 89 PRO E O 1
ATOM 10024 N N . ASN E 1 90 ? 15.897 -32.986 33.330 1.00 168.55 90 ASN E N 1
ATOM 10025 C CA . ASN E 1 90 ? 17.144 -32.583 33.986 1.00 171.75 90 ASN E CA 1
ATOM 10026 C C . ASN E 1 90 ? 18.368 -33.348 33.492 1.00 173.70 90 ASN E C 1
ATOM 10027 O O . ASN E 1 90 ? 19.482 -32.823 33.499 1.00 177.22 90 ASN E O 1
ATOM 10032 N N . LEU E 1 91 ? 18.153 -34.592 33.075 1.00 161.77 91 LEU E N 1
ATOM 10033 C CA . LEU E 1 91 ? 19.214 -35.391 32.476 1.00 158.39 91 LEU E CA 1
ATOM 10034 C C . LEU E 1 91 ? 19.403 -34.981 31.019 1.00 159.90 91 LEU E C 1
ATOM 10035 O O . LEU E 1 91 ? 20.511 -34.645 30.601 1.00 165.52 91 LEU E O 1
ATOM 10040 N N . SER E 1 92 ? 18.317 -34.997 30.252 1.00 127.67 92 SER E N 1
ATOM 10041 C CA . SER E 1 92 ? 18.378 -34.591 28.853 1.00 127.18 92 SER E CA 1
ATOM 10042 C C . SER E 1 92 ? 19.018 -33.213 28.677 1.00 129.65 92 SER E C 1
ATOM 10043 O O . SER E 1 92 ? 19.543 -32.908 27.605 1.00 129.08 92 SER E O 1
ATOM 10046 N N . ILE E 1 93 ? 18.972 -32.390 29.727 1.00 139.88 93 ILE E N 1
ATOM 10047 C CA . ILE E 1 93 ? 19.567 -31.053 29.694 1.00 139.89 93 ILE E CA 1
ATOM 10048 C C . ILE E 1 93 ? 21.090 -31.147 29.721 1.00 148.25 93 ILE E C 1
ATOM 10049 O O . ILE E 1 93 ? 21.772 -30.672 28.815 1.00 148.25 93 ILE E O 1
ATOM 10054 N N . GLN E 1 94 ? 21.622 -31.768 30.767 1.00 173.01 94 GLN E N 1
ATOM 10055 C CA . GLN E 1 94 ? 23.067 -31.906 30.909 1.00 180.31 94 GLN E CA 1
ATOM 10056 C C . GLN E 1 94 ? 23.665 -32.815 29.824 1.00 183.11 94 GLN E C 1
ATOM 10057 O O . GLN E 1 94 ? 24.852 -32.705 29.497 1.00 186.67 94 GLN E O 1
ATOM 10063 N N . GLU E 1 95 ? 22.844 -33.709 29.272 1.00 169.65 95 GLU E N 1
ATOM 10064 C CA . GLU E 1 95 ? 23.278 -34.583 28.181 1.00 171.03 95 GLU E CA 1
ATOM 10065 C C . GLU E 1 95 ? 23.538 -33.762 26.923 1.00 171.83 95 GLU E C 1
ATOM 10066 O O . GLU E 1 95 ? 24.563 -33.924 26.257 1.00 174.82 95 GLU E O 1
ATOM 10072 N N . MET E 1 96 ? 22.596 -32.875 26.610 1.00 176.40 96 MET E N 1
ATOM 10073 C CA . MET E 1 96 ? 22.643 -32.090 25.378 1.00 180.69 96 MET E CA 1
ATOM 10074 C C . MET E 1 96 ? 23.630 -30.909 25.429 1.00 182.71 96 MET E C 1
ATOM 10075 O O . MET E 1 96 ? 24.176 -30.510 24.395 1.00 180.00 96 MET E O 1
ATOM 10080 N N . THR E 1 97 ? 23.854 -30.353 26.621 1.00 202.38 97 THR E N 1
ATOM 10081 C CA . THR E 1 97 ? 24.716 -29.175 26.769 1.00 205.26 97 THR E CA 1
ATOM 10082 C C . THR E 1 97 ? 26.208 -29.505 26.669 1.00 212.33 97 THR E C 1
ATOM 10083 O O . THR E 1 97 ? 26.942 -28.854 25.919 1.00 213.19 97 THR E O 1
ATOM 10087 N N . GLU E 1 98 ? 26.650 -30.502 27.436 1.00 160.87 98 GLU E N 1
ATOM 10088 C CA . GLU E 1 98 ? 28.029 -30.980 27.375 1.00 166.31 98 GLU E CA 1
ATOM 10089 C C . GLU E 1 98 ? 28.318 -31.508 25.971 1.00 167.57 98 GLU E C 1
ATOM 10090 O O . GLU E 1 98 ? 29.453 -31.448 25.483 1.00 166.64 98 GLU E O 1
ATOM 10096 N N . GLN E 1 99 ? 27.265 -32.015 25.333 1.00 186.04 99 GLN E N 1
ATOM 10097 C CA . GLN E 1 99 ? 27.307 -32.549 23.973 1.00 184.03 99 GLN E CA 1
ATOM 10098 C C . GLN E 1 99 ? 27.730 -31.485 22.948 1.00 184.48 99 GLN E C 1
ATOM 10099 O O . GLN E 1 99 ? 28.051 -31.801 21.799 1.00 180.88 99 GLN E O 1
ATOM 10105 N N . ALA E 1 100 ? 27.734 -30.225 23.379 1.00 162.90 100 ALA E N 1
ATOM 10106 C CA . ALA E 1 100 ? 28.158 -29.111 22.538 1.00 157.79 100 ALA E CA 1
ATOM 10107 C C . ALA E 1 100 ? 29.682 -28.979 22.516 1.00 157.07 100 ALA E C 1
ATOM 10108 O O . ALA E 1 100 ? 30.256 -28.120 23.188 1.00 150.99 100 ALA E O 1
ATOM 10110 N N . LEU E 1 109 ? 26.788 -23.563 21.950 1.00 155.45 109 LEU E N 1
ATOM 10111 C CA . LEU E 1 109 ? 27.388 -23.343 23.262 1.00 162.72 109 LEU E CA 1
ATOM 10112 C C . LEU E 1 109 ? 26.304 -23.064 24.316 1.00 171.02 109 LEU E C 1
ATOM 10113 O O . LEU E 1 109 ? 25.202 -22.600 23.993 1.00 157.23 109 LEU E O 1
ATOM 10118 N N . SER E 1 110 ? 26.617 -23.369 25.573 1.00 214.78 110 SER E N 1
ATOM 10119 C CA . SER E 1 110 ? 25.683 -23.149 26.674 1.00 209.43 110 SER E CA 1
ATOM 10120 C C . SER E 1 110 ? 26.052 -21.919 27.500 1.00 208.31 110 SER E C 1
ATOM 10121 O O . SER E 1 110 ? 25.193 -21.312 28.135 1.00 204.63 110 SER E O 1
ATOM 10124 N N . GLY E 1 111 ? 27.333 -21.565 27.504 1.00 164.89 111 GLY E N 1
ATOM 10125 C CA . GLY E 1 111 ? 27.766 -20.345 28.159 1.00 162.45 111 GLY E CA 1
ATOM 10126 C C . GLY E 1 111 ? 26.830 -19.224 27.762 1.00 159.13 111 GLY E C 1
ATOM 10127 O O . GLY E 1 111 ? 26.139 -18.649 28.599 1.00 155.61 111 GLY E O 1
ATOM 10128 N N . MET E 1 112 ? 26.799 -18.933 26.468 1.00 178.34 112 MET E N 1
ATOM 10129 C CA . MET E 1 112 ? 25.846 -17.991 25.907 1.00 171.80 112 MET E CA 1
ATOM 10130 C C . MET E 1 112 ? 24.424 -18.305 26.392 1.00 169.70 112 MET E C 1
ATOM 10131 O O . MET E 1 112 ? 23.717 -17.428 26.891 1.00 167.31 112 MET E O 1
ATOM 10136 N N . MET E 1 113 ? 24.019 -19.563 26.249 1.00 168.27 113 MET E N 1
ATOM 10137 C CA . MET E 1 113 ? 22.701 -20.022 26.694 1.00 169.13 113 MET E CA 1
ATOM 10138 C C . MET E 1 113 ? 22.434 -19.703 28.168 1.00 164.30 113 MET E C 1
ATOM 10139 O O . MET E 1 113 ? 21.295 -19.512 28.577 1.00 155.86 113 MET E O 1
ATOM 10144 N N . GLN E 1 114 ? 23.491 -19.650 28.966 1.00 180.08 114 GLN E N 1
ATOM 10145 C CA . GLN E 1 114 ? 23.367 -19.287 30.373 1.00 182.29 114 GLN E CA 1
ATOM 10146 C C . GLN E 1 114 ? 23.009 -17.820 30.524 1.00 182.79 114 GLN E C 1
ATOM 10147 O O . GLN E 1 114 ? 22.117 -17.457 31.298 1.00 178.09 114 GLN E O 1
ATOM 10153 N N . ASP E 1 115 ? 23.736 -16.980 29.790 1.00 202.24 115 ASP E N 1
ATOM 10154 C CA . ASP E 1 115 ? 23.483 -15.546 29.775 1.00 204.34 115 ASP E CA 1
ATOM 10155 C C . ASP E 1 115 ? 22.062 -15.354 29.264 1.00 195.17 115 ASP E C 1
ATOM 10156 O O . ASP E 1 115 ? 21.431 -14.311 29.454 1.00 196.08 115 ASP E O 1
ATOM 10161 N N . LEU E 1 116 ? 21.570 -16.401 28.619 1.00 157.08 116 LEU E N 1
ATOM 10162 C CA . LEU E 1 116 ? 20.208 -16.449 28.142 1.00 152.26 116 LEU E CA 1
ATOM 10163 C C . LEU E 1 116 ? 19.355 -16.995 29.276 1.00 148.88 116 LEU E C 1
ATOM 10164 O O . LEU E 1 116 ? 18.199 -16.608 29.455 1.00 144.23 116 LEU E O 1
ATOM 10169 N N . ALA E 1 117 ? 19.965 -17.888 30.049 1.00 160.07 117 ALA E N 1
ATOM 10170 C CA . ALA E 1 117 ? 19.270 -18.692 31.044 1.00 157.79 117 ALA E CA 1
ATOM 10171 C C . ALA E 1 117 ? 18.655 -17.886 32.179 1.00 161.14 117 ALA E C 1
ATOM 10172 O O . ALA E 1 117 ? 17.636 -18.282 32.749 1.00 157.58 117 ALA E O 1
ATOM 10174 N N . PHE E 1 118 ? 19.266 -16.756 32.510 1.00 218.32 118 PHE E N 1
ATOM 10175 C CA . PHE E 1 118 ? 18.766 -15.961 33.624 1.00 228.23 118 PHE E CA 1
ATOM 10176 C C . PHE E 1 118 ? 17.738 -14.926 33.158 1.00 230.21 118 PHE E C 1
ATOM 10177 O O . PHE E 1 118 ? 16.803 -14.593 33.894 1.00 231.70 118 PHE E O 1
ATOM 10185 N N . THR E 1 119 ? 17.920 -14.406 31.944 1.00 190.05 119 THR E N 1
ATOM 10186 C CA . THR E 1 119 ? 16.946 -13.483 31.368 1.00 183.65 119 THR E CA 1
ATOM 10187 C C . THR E 1 119 ? 15.705 -14.271 31.011 1.00 176.69 119 THR E C 1
ATOM 10188 O O . THR E 1 119 ? 14.583 -13.839 31.268 1.00 181.32 119 THR E O 1
ATOM 10192 N N . ILE E 1 120 ? 15.924 -15.442 30.422 1.00 140.59 120 ILE E N 1
ATOM 10193 C CA . ILE E 1 120 ? 14.842 -16.345 30.074 1.00 132.10 120 ILE E CA 1
ATOM 10194 C C . ILE E 1 120 ? 14.897 -17.558 30.985 1.00 130.10 120 ILE E C 1
ATOM 10195 O O . ILE E 1 120 ? 15.755 -18.420 30.830 1.00 124.04 120 ILE E O 1
ATOM 10200 N N . PRO E 1 121 ? 13.994 -17.613 31.968 1.00 141.59 121 PRO E N 1
ATOM 10201 C CA . PRO E 1 121 ? 13.991 -18.760 32.881 1.00 142.05 121 PRO E CA 1
ATOM 10202 C C . PRO E 1 121 ? 13.443 -20.031 32.219 1.00 135.78 121 PRO E C 1
ATOM 10203 O O . PRO E 1 121 ? 12.286 -20.060 31.777 1.00 119.19 121 PRO E O 1
ATOM 10207 N N . GLY E 1 122 ? 14.278 -21.067 32.149 1.00 119.27 122 GLY E N 1
ATOM 10208 C CA . GLY E 1 122 ? 13.837 -22.370 31.686 1.00 108.19 122 GLY E CA 1
ATOM 10209 C C . GLY E 1 122 ? 13.887 -22.597 30.187 1.00 97.80 122 GLY E C 1
ATOM 10210 O O . GLY E 1 122 ? 13.042 -23.293 29.643 1.00 93.96 122 GLY E O 1
ATOM 10211 N N . ILE E 1 123 ? 14.874 -22.009 29.523 1.00 93.15 123 ILE E N 1
ATOM 10212 C CA . ILE E 1 123 ? 15.113 -22.253 28.110 1.00 90.41 123 ILE E CA 1
ATOM 10213 C C . ILE E 1 123 ? 15.757 -23.608 27.968 1.00 96.44 123 ILE E C 1
ATOM 10214 O O . ILE E 1 123 ? 15.589 -24.278 26.959 1.00 100.87 123 ILE E O 1
ATOM 10219 N N . ASP E 1 124 ? 16.534 -23.997 28.970 1.00 125.33 124 ASP E N 1
ATOM 10220 C CA . ASP E 1 124 ? 17.208 -25.291 28.953 1.00 126.48 124 ASP E CA 1
ATOM 10221 C C . ASP E 1 124 ? 16.180 -26.412 29.037 1.00 121.87 124 ASP E C 1
ATOM 10222 O O . ASP E 1 124 ? 16.261 -27.398 28.307 1.00 120.73 124 ASP E O 1
ATOM 10227 N N . GLU E 1 125 ? 15.205 -26.240 29.923 1.00 112.44 125 GLU E N 1
ATOM 10228 C CA . GLU E 1 125 ? 14.116 -27.194 30.060 1.00 107.12 125 GLU E CA 1
ATOM 10229 C C . GLU E 1 125 ? 13.272 -27.223 28.791 1.00 102.05 125 GLU E C 1
ATOM 10230 O O . GLU E 1 125 ? 12.705 -28.255 28.440 1.00 103.80 125 GLU E O 1
ATOM 10236 N N . ALA E 1 126 ? 13.190 -26.088 28.103 1.00 92.08 126 ALA E N 1
ATOM 10237 C CA . ALA E 1 126 ? 12.368 -25.988 26.895 1.00 85.78 126 ALA E CA 1
ATOM 10238 C C . ALA E 1 126 ? 13.106 -26.483 25.657 1.00 82.46 126 ALA E C 1
ATOM 10239 O O . ALA E 1 126 ? 12.498 -27.039 24.761 1.00 81.36 126 ALA E O 1
ATOM 10241 N N . LEU E 1 127 ? 14.414 -26.272 25.606 1.00 83.84 127 LEU E N 1
ATOM 10242 C CA . LEU E 1 127 ? 15.210 -26.760 24.494 1.00 82.94 127 LEU E CA 1
ATOM 10243 C C . LEU E 1 127 ? 15.240 -28.261 24.568 1.00 85.11 127 LEU E C 1
ATOM 10244 O O . LEU E 1 127 ? 15.322 -28.944 23.555 1.00 84.44 127 LEU E O 1
ATOM 10249 N N . ALA E 1 128 ? 15.199 -28.777 25.786 1.00 98.98 128 ALA E N 1
ATOM 10250 C CA . ALA E 1 128 ? 15.128 -30.207 25.976 1.00 97.52 128 ALA E CA 1
ATOM 10251 C C . ALA E 1 128 ? 13.852 -30.678 25.324 1.00 99.61 128 ALA E C 1
ATOM 10252 O O . ALA E 1 128 ? 13.890 -31.442 24.359 1.00 109.08 128 ALA E O 1
ATOM 10254 N N . PHE E 1 129 ? 12.722 -30.204 25.837 1.00 84.93 129 PHE E N 1
ATOM 10255 C CA . PHE E 1 129 ? 11.425 -30.566 25.278 1.00 83.21 129 PHE E CA 1
ATOM 10256 C C . PHE E 1 129 ? 11.383 -30.444 23.762 1.00 79.86 129 PHE E C 1
ATOM 10257 O O . PHE E 1 129 ? 10.738 -31.231 23.098 1.00 83.09 129 PHE E O 1
ATOM 10265 N N . ALA E 1 130 ? 12.064 -29.452 23.213 1.00 83.78 130 ALA E N 1
ATOM 10266 C CA . ALA E 1 130 ? 12.070 -29.272 21.771 1.00 84.20 130 ALA E CA 1
ATOM 10267 C C . ALA E 1 130 ? 12.659 -30.482 21.067 1.00 94.21 130 ALA E C 1
ATOM 10268 O O . ALA E 1 130 ? 12.131 -30.918 20.048 1.00 100.23 130 ALA E O 1
ATOM 10270 N N . GLU E 1 131 ? 13.745 -31.034 21.600 1.00 107.15 131 GLU E N 1
ATOM 10271 C CA . GLU E 1 131 ? 14.351 -32.192 20.961 1.00 112.07 131 GLU E CA 1
ATOM 10272 C C . GLU E 1 131 ? 13.597 -33.478 21.275 1.00 109.30 131 GLU E C 1
ATOM 10273 O O . GLU E 1 131 ? 13.402 -34.304 20.393 1.00 108.64 131 GLU E O 1
ATOM 10279 N N . ILE E 1 132 ? 13.161 -33.649 22.518 1.00 92.99 132 ILE E N 1
ATOM 10280 C CA . ILE E 1 132 ? 12.273 -34.769 22.834 1.00 92.35 132 ILE E CA 1
ATOM 10281 C C . ILE E 1 132 ? 11.165 -34.877 21.782 1.00 94.78 132 ILE E C 1
ATOM 10282 O O . ILE E 1 132 ? 10.918 -35.948 21.240 1.00 98.01 132 ILE E O 1
ATOM 10287 N N . LEU E 1 133 ? 10.505 -33.765 21.482 1.00 74.24 133 LEU E N 1
ATOM 10288 C CA . LEU E 1 133 ? 9.441 -33.775 20.483 1.00 67.72 133 LEU E CA 1
ATOM 10289 C C . LEU E 1 133 ? 9.933 -34.167 19.097 1.00 74.52 133 LEU E C 1
ATOM 10290 O O . LEU E 1 133 ? 9.326 -35.002 18.457 1.00 78.37 133 LEU E O 1
ATOM 10295 N N . LYS E 1 134 ? 11.025 -33.579 18.618 1.00 93.84 134 LYS E N 1
ATOM 10296 C CA . LYS E 1 134 ? 11.506 -33.937 17.274 1.00 94.15 134 LYS E CA 1
ATOM 10297 C C . LYS E 1 134 ? 11.784 -35.438 17.156 1.00 93.69 134 LYS E C 1
ATOM 10298 O O . LYS E 1 134 ? 11.557 -36.030 16.113 1.00 91.82 134 LYS E O 1
ATOM 10304 N N . GLN E 1 135 ? 12.264 -36.053 18.230 1.00 97.34 135 GLN E N 1
ATOM 10305 C CA . GLN E 1 135 ? 12.440 -37.500 18.246 1.00 97.49 135 GLN E CA 1
ATOM 10306 C C . GLN E 1 135 ? 11.101 -38.204 18.122 1.00 106.23 135 GLN E C 1
ATOM 10307 O O . GLN E 1 135 ? 10.928 -39.005 17.218 1.00 118.25 135 GLN E O 1
ATOM 10313 N N . ILE E 1 136 ? 10.158 -37.922 19.023 1.00 89.59 136 ILE E N 1
ATOM 10314 C CA . ILE E 1 136 ? 8.833 -38.533 18.928 1.00 90.11 136 ILE E CA 1
ATOM 10315 C C . ILE E 1 136 ? 8.268 -38.405 17.512 1.00 93.10 136 ILE E C 1
ATOM 10316 O O . ILE E 1 136 ? 7.774 -39.371 16.949 1.00 100.81 136 ILE E O 1
ATOM 10321 N N . LYS E 1 137 ? 8.345 -37.214 16.932 1.00 80.88 137 LYS E N 1
ATOM 10322 C CA . LYS E 1 137 ? 7.807 -36.994 15.596 1.00 83.83 137 LYS E CA 1
ATOM 10323 C C . LYS E 1 137 ? 8.429 -37.947 14.593 1.00 91.92 137 LYS E C 1
ATOM 10324 O O . LYS E 1 137 ? 7.744 -38.462 13.720 1.00 105.33 137 LYS E O 1
ATOM 10330 N N . SER E 1 138 ? 9.731 -38.180 14.723 1.00 114.40 138 SER E N 1
ATOM 10331 C CA . SER E 1 138 ? 10.473 -38.998 13.764 1.00 117.36 138 SER E CA 1
ATOM 10332 C C . SER E 1 138 ? 10.104 -40.481 13.826 1.00 128.33 138 SER E C 1
ATOM 10333 O O . SER E 1 138 ? 10.147 -41.172 12.802 1.00 134.90 138 SER E O 1
ATOM 10336 N N . MET E 1 139 ? 9.741 -40.965 15.017 1.00 111.38 139 MET E N 1
ATOM 10337 C CA . MET E 1 139 ? 9.367 -42.365 15.196 1.00 107.93 139 MET E CA 1
ATOM 10338 C C . MET E 1 139 ? 7.957 -42.641 14.665 1.00 112.29 139 MET E C 1
ATOM 10339 O O . MET E 1 139 ? 7.507 -43.787 14.637 1.00 115.38 139 MET E O 1
ATOM 10344 N N . GLU E 1 140 ? 7.269 -41.582 14.251 1.00 126.32 140 GLU E N 1
ATOM 10345 C CA . GLU E 1 140 ? 5.941 -41.687 13.642 1.00 133.15 140 GLU E CA 1
ATOM 10346 C C . GLU E 1 140 ? 4.987 -42.682 14.315 1.00 130.75 140 GLU E C 1
ATOM 10347 O O . GLU E 1 140 ? 4.689 -43.734 13.765 1.00 134.61 140 GLU E O 1
ATOM 10353 N N . PHE E 1 141 ? 4.512 -42.352 15.505 1.00 101.36 141 PHE E N 1
ATOM 10354 C CA . PHE E 1 141 ? 3.47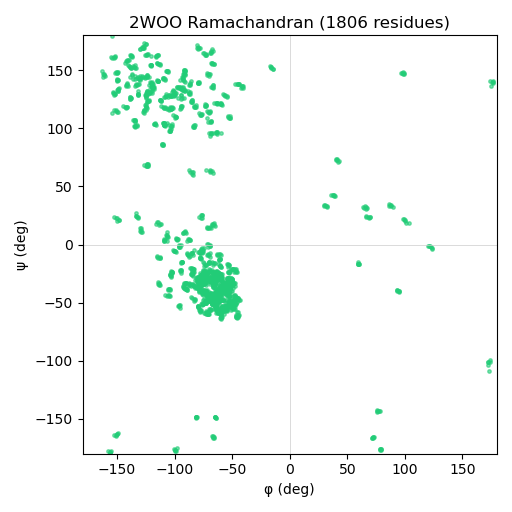2 -43.149 16.120 1.00 99.25 141 PHE E CA 1
ATOM 10355 C C . PHE E 1 141 ? 2.146 -42.546 15.714 1.00 103.91 141 PHE E C 1
ATOM 10356 O O . PHE E 1 141 ? 2.041 -41.339 15.550 1.00 106.26 141 PHE E O 1
ATOM 10364 N N . ASP E 1 142 ? 1.127 -43.380 15.561 1.00 108.27 142 ASP E N 1
ATOM 10365 C CA . ASP E 1 142 ? -0.185 -42.899 15.156 1.00 104.95 142 ASP E CA 1
ATOM 10366 C C . ASP E 1 142 ? -0.751 -41.957 16.227 1.00 100.21 142 ASP E C 1
ATOM 10367 O O . ASP E 1 142 ? -1.331 -40.918 15.918 1.00 100.38 142 ASP E O 1
ATOM 10372 N N . CYS E 1 143 ? -0.549 -42.320 17.488 1.00 97.19 143 CYS E N 1
ATOM 10373 C CA . CYS E 1 143 ? -1.011 -41.513 18.612 1.00 95.43 143 CYS E CA 1
ATOM 10374 C C . CYS E 1 143 ? -0.075 -41.650 19.816 1.00 93.82 143 CYS E C 1
ATOM 10375 O O . CYS E 1 143 ? 0.320 -42.757 20.173 1.00 94.04 143 CYS E O 1
ATOM 10378 N N . VAL E 1 144 ? 0.269 -40.526 20.442 1.00 85.21 144 VAL E N 1
ATOM 10379 C CA . VAL E 1 144 ? 1.147 -40.531 21.608 1.00 77.81 144 VAL E CA 1
ATOM 10380 C C . VAL E 1 144 ? 0.499 -39.878 22.833 1.00 74.55 144 VAL E C 1
ATOM 10381 O O . VAL E 1 144 ? -0.024 -38.773 22.758 1.00 79.76 144 VAL E O 1
ATOM 10385 N N . ILE E 1 145 ? 0.540 -40.587 23.958 1.00 89.30 145 ILE E N 1
ATOM 10386 C CA . ILE E 1 145 ? -0.020 -40.139 25.243 1.00 88.09 145 ILE E CA 1
ATOM 10387 C C . ILE E 1 145 ? 1.068 -39.603 26.200 1.00 90.25 145 ILE E C 1
ATOM 10388 O O . ILE E 1 145 ? 1.962 -40.349 26.616 1.00 85.93 145 ILE E O 1
ATOM 10393 N N . PHE E 1 146 ? 0.984 -38.319 26.552 1.00 100.03 146 PHE E N 1
ATOM 10394 C CA . PHE E 1 146 ? 1.972 -37.695 27.433 1.00 95.48 146 PHE E CA 1
ATOM 10395 C C . PHE E 1 146 ? 1.511 -37.732 28.870 1.00 98.50 146 PHE E C 1
ATOM 10396 O O . PHE E 1 146 ? 0.432 -37.232 29.190 1.00 96.67 146 PHE E O 1
ATOM 10404 N N . ASP E 1 147 ? 2.356 -38.285 29.735 1.00 88.92 147 ASP E N 1
ATOM 10405 C CA . ASP E 1 147 ? 2.099 -38.362 31.169 1.00 89.97 147 ASP E CA 1
ATOM 10406 C C . ASP E 1 147 ? 2.934 -37.273 31.860 1.00 97.53 147 ASP E C 1
ATOM 10407 O O . ASP E 1 147 ? 4.153 -37.423 32.035 1.00 100.78 147 ASP E O 1
ATOM 10412 N N . THR E 1 148 ? 2.280 -36.172 32.232 1.00 93.75 148 THR E N 1
ATOM 10413 C CA . THR E 1 148 ? 2.968 -35.003 32.791 1.00 92.26 148 THR E CA 1
ATOM 10414 C C . THR E 1 148 ? 3.460 -35.222 34.214 1.00 97.86 148 THR E C 1
ATOM 10415 O O . THR E 1 148 ? 3.004 -36.136 34.895 1.00 105.18 148 THR E O 1
ATOM 10419 N N . ALA E 1 149 ? 4.380 -34.376 34.665 1.00 84.18 149 ALA E N 1
ATOM 10420 C CA . ALA E 1 149 ? 4.881 -34.469 36.031 1.00 87.01 149 ALA E CA 1
ATOM 10421 C C . ALA E 1 149 ? 3.768 -34.151 37.029 1.00 88.71 149 ALA E C 1
ATOM 10422 O O . ALA E 1 149 ? 2.812 -33.473 36.689 1.00 97.00 149 ALA E O 1
ATOM 10424 N N . PRO E 1 150 ? 3.887 -34.654 38.265 1.00 112.00 150 PRO E N 1
ATOM 10425 C CA . PRO E 1 150 ? 2.825 -34.512 39.267 1.00 107.72 150 PRO E CA 1
ATOM 10426 C C . PRO E 1 150 ? 2.960 -33.232 40.089 1.00 119.09 150 PRO E C 1
ATOM 10427 O O . PRO E 1 150 ? 2.078 -32.905 40.875 1.00 122.86 150 PRO E O 1
ATOM 10431 N N . THR E 1 151 ? 4.063 -32.516 39.915 1.00 110.47 151 THR E N 1
ATOM 10432 C CA . THR E 1 151 ? 4.341 -31.362 40.751 1.00 107.40 151 THR E CA 1
ATOM 10433 C C . THR E 1 151 ? 5.000 -30.233 39.992 1.00 106.22 151 THR E C 1
ATOM 10434 O O . THR E 1 151 ? 5.655 -30.440 38.971 1.00 102.49 151 THR E O 1
ATOM 10438 N N . GLY E 1 152 ? 4.835 -29.030 40.519 1.00 169.64 152 GLY E N 1
ATOM 10439 C CA . GLY E 1 152 ? 5.395 -27.860 39.882 1.00 173.36 152 GLY E CA 1
ATOM 10440 C C . GLY E 1 152 ? 4.510 -27.472 38.721 1.00 167.85 152 GLY E C 1
ATOM 10441 O O . GLY E 1 152 ? 3.285 -27.605 38.795 1.00 168.26 152 GLY E O 1
ATOM 10442 N N . HIS E 1 153 ? 5.126 -27.000 37.645 1.00 132.61 153 HIS E N 1
ATOM 10443 C CA . HIS E 1 153 ? 4.359 -26.577 36.485 1.00 131.89 153 HIS E CA 1
ATOM 10444 C C . HIS E 1 153 ? 4.043 -27.810 35.650 1.00 121.30 153 HIS E C 1
ATOM 10445 O O . HIS E 1 153 ? 4.892 -28.320 34.927 1.00 115.37 153 HIS E O 1
ATOM 10452 N N . THR E 1 154 ? 2.819 -28.305 35.780 1.00 120.38 154 THR E N 1
ATOM 10453 C CA . THR E 1 154 ? 2.433 -29.534 35.096 1.00 116.03 154 THR E CA 1
ATOM 10454 C C . THR E 1 154 ? 2.336 -29.343 33.582 1.00 107.52 154 THR E C 1
ATOM 10455 O O . THR E 1 154 ? 2.172 -30.307 32.837 1.00 104.79 154 THR E O 1
ATOM 10459 N N . LEU E 1 155 ? 2.456 -28.100 33.132 1.00 97.99 155 LEU E N 1
ATOM 10460 C CA . LEU E 1 155 ? 2.263 -27.788 31.726 1.00 87.25 155 LEU E CA 1
ATOM 10461 C C . LEU E 1 155 ? 3.515 -27.257 31.040 1.00 84.04 155 LEU E C 1
ATOM 10462 O O . LEU E 1 155 ? 3.424 -26.656 29.974 1.00 83.17 155 LEU E O 1
ATOM 10467 N N . ARG E 1 156 ? 4.681 -27.463 31.642 1.00 85.85 156 ARG E N 1
ATOM 10468 C CA . ARG E 1 156 ? 5.897 -26.920 31.050 1.00 84.49 156 ARG E CA 1
ATOM 10469 C C . ARG E 1 156 ? 5.984 -27.300 29.579 1.00 88.79 156 ARG E C 1
ATOM 10470 O O . ARG E 1 156 ? 6.408 -26.503 28.746 1.00 95.53 156 ARG E O 1
ATOM 10478 N N . PHE E 1 157 ? 5.595 -28.529 29.262 1.00 91.93 157 PHE E N 1
ATOM 10479 C CA . PHE E 1 157 ? 5.816 -29.053 27.924 1.00 90.51 157 PHE E CA 1
ATOM 10480 C C . PHE E 1 157 ? 5.046 -28.261 26.877 1.00 89.70 157 PHE E C 1
ATOM 10481 O O . PHE E 1 157 ? 5.598 -27.884 25.836 1.00 85.85 157 PHE E O 1
ATOM 10489 N N . LEU E 1 158 ? 3.769 -28.014 27.158 1.00 91.20 158 LEU E N 1
ATOM 10490 C CA . LEU E 1 158 ? 2.919 -27.276 26.235 1.00 91.39 158 LEU E CA 1
ATOM 10491 C C . LEU E 1 158 ? 3.381 -25.834 26.104 1.00 94.26 158 LEU E C 1
ATOM 10492 O O . LEU E 1 158 ? 3.027 -25.137 25.148 1.00 100.40 158 LEU E O 1
ATOM 10497 N N . ASN E 1 159 ? 4.190 -25.392 27.057 1.00 86.48 159 ASN E N 1
ATOM 10498 C CA . ASN E 1 159 ? 4.650 -24.015 27.061 1.00 90.61 159 ASN E CA 1
ATOM 10499 C C . ASN E 1 159 ? 6.000 -23.807 26.382 1.00 90.99 159 ASN E C 1
ATOM 10500 O O . ASN E 1 159 ? 6.488 -22.681 26.303 1.00 93.78 159 ASN E O 1
ATOM 10505 N N . PHE E 1 160 ? 6.604 -24.881 25.887 1.00 92.13 160 PHE E N 1
ATOM 10506 C CA . PHE E 1 160 ? 7.979 -24.784 25.422 1.00 93.51 160 PHE E CA 1
ATOM 10507 C C . PHE E 1 160 ? 8.169 -23.889 24.190 1.00 95.36 160 PHE E C 1
ATOM 10508 O O . PHE E 1 160 ? 9.201 -23.221 24.063 1.00 94.35 160 PHE E O 1
ATOM 10516 N N . PRO E 1 161 ? 7.173 -23.856 23.286 1.00 105.29 161 PRO E N 1
ATOM 10517 C CA . PRO E 1 161 ? 7.301 -22.938 22.145 1.00 103.12 161 PRO E CA 1
ATOM 10518 C C . PRO E 1 161 ? 7.310 -21.479 22.608 1.00 111.22 161 PRO E C 1
ATOM 10519 O O . PRO E 1 161 ? 8.075 -20.659 22.089 1.00 111.53 161 PRO E O 1
ATOM 10523 N N . THR E 1 162 ? 6.458 -21.161 23.578 1.00 100.37 162 THR E N 1
ATOM 10524 C CA . THR E 1 162 ? 6.443 -19.822 24.143 1.00 97.63 162 THR E CA 1
ATOM 10525 C C . THR E 1 162 ? 7.829 -19.421 24.637 1.00 99.21 162 THR E C 1
ATOM 10526 O O . THR E 1 162 ? 8.338 -18.369 24.264 1.00 103.47 162 THR E O 1
ATOM 10530 N N . VAL E 1 163 ? 8.437 -20.258 25.477 1.00 81.42 163 VAL E N 1
ATOM 10531 C CA . VAL E 1 163 ? 9.763 -19.954 26.007 1.00 78.04 163 VAL E CA 1
ATOM 10532 C C . VAL E 1 163 ? 10.805 -19.778 24.898 1.00 77.83 163 VAL E C 1
ATOM 10533 O O . VAL E 1 163 ? 11.621 -18.865 24.936 1.00 80.20 163 VAL E O 1
ATOM 10537 N N . LEU E 1 164 ? 10.774 -20.651 23.901 1.00 86.10 164 LEU E N 1
ATOM 10538 C CA . LEU E 1 164 ? 11.695 -20.522 22.777 1.00 83.88 164 LEU E CA 1
ATOM 10539 C C . LEU E 1 164 ? 11.483 -19.197 22.048 1.00 87.37 164 LEU E C 1
ATOM 10540 O O . LEU E 1 164 ? 12.426 -18.465 21.794 1.00 90.76 164 LEU E O 1
ATOM 10545 N N . GLU E 1 165 ? 10.235 -18.884 21.726 1.00 87.13 165 GLU E N 1
ATOM 10546 C CA . GLU E 1 165 ? 9.927 -17.673 20.978 1.00 87.96 165 GLU E CA 1
ATOM 10547 C C . GLU E 1 165 ? 10.402 -16.405 21.676 1.00 91.33 165 GLU E C 1
ATOM 10548 O O . GLU E 1 165 ? 10.755 -15.439 21.005 1.00 98.77 165 GLU E O 1
ATOM 10554 N N . LYS E 1 166 ? 10.410 -16.398 23.009 1.00 83.97 166 LYS E N 1
ATOM 10555 C CA . LYS E 1 166 ? 10.957 -15.263 23.749 1.00 89.01 166 LYS E CA 1
ATOM 10556 C C . LYS E 1 166 ? 12.441 -15.151 23.469 1.00 94.05 166 LYS E C 1
ATOM 10557 O O . LYS E 1 166 ? 12.941 -14.100 23.067 1.00 100.63 166 LYS E O 1
ATOM 10563 N N . ALA E 1 167 ? 13.143 -16.253 23.696 1.00 90.12 167 ALA E N 1
ATOM 10564 C CA . ALA E 1 167 ? 14.574 -16.322 23.446 1.00 86.74 167 ALA E CA 1
ATOM 10565 C C . ALA E 1 167 ? 14.949 -15.877 22.021 1.00 93.43 167 ALA E C 1
ATOM 10566 O O . ALA E 1 167 ? 15.984 -15.241 21.810 1.00 101.38 167 ALA E O 1
ATOM 10568 N N . LEU E 1 168 ? 14.113 -16.205 21.046 1.00 71.47 168 LEU E N 1
ATOM 10569 C CA . LEU E 1 168 ? 14.398 -15.823 19.678 1.00 70.72 168 LEU E CA 1
ATOM 10570 C C . LEU E 1 168 ? 14.200 -14.331 19.480 1.00 82.20 168 LEU E C 1
ATOM 10571 O O . LEU E 1 168 ? 14.776 -13.734 18.583 1.00 87.30 168 LEU E O 1
ATOM 10576 N N . GLY E 1 169 ? 13.377 -13.726 20.323 1.00 96.07 169 GLY E N 1
ATOM 10577 C CA . GLY E 1 169 ? 13.152 -12.296 20.243 1.00 104.63 169 GLY E CA 1
ATOM 10578 C C . GLY E 1 169 ? 14.345 -11.553 20.798 1.00 100.89 169 GLY E C 1
ATOM 10579 O O . GLY E 1 169 ? 14.684 -10.461 20.348 1.00 104.21 169 GLY E O 1
ATOM 10580 N N . LYS E 1 170 ? 14.987 -12.164 21.788 1.00 123.03 170 LYS E N 1
ATOM 10581 C CA . LYS E 1 170 ? 16.163 -11.585 22.424 1.00 125.13 170 LYS E CA 1
ATOM 10582 C C . LYS E 1 170 ? 17.394 -11.755 21.530 1.00 126.86 170 LYS E C 1
ATOM 10583 O O . LYS E 1 170 ? 18.316 -10.947 21.572 1.00 133.35 170 LYS E O 1
ATOM 10589 N N . LEU E 1 171 ? 17.397 -12.802 20.712 1.00 104.19 171 LEU E N 1
ATOM 10590 C CA . LEU E 1 171 ? 18.527 -13.085 19.834 1.00 100.23 171 LEU E CA 1
ATOM 10591 C C . LEU E 1 171 ? 18.487 -12.304 18.526 1.00 111.43 171 LEU E C 1
ATOM 10592 O O . LEU E 1 171 ? 19.520 -12.086 17.905 1.00 117.60 171 LEU E O 1
ATOM 10597 N N . GLY E 1 172 ? 17.293 -11.900 18.104 1.00 147.46 172 GLY E N 1
ATOM 10598 C CA . GLY E 1 172 ? 17.123 -11.189 16.847 1.00 150.33 172 GLY E CA 1
ATOM 10599 C C . GLY E 1 172 ? 17.853 -9.862 16.845 1.00 158.95 172 GLY E C 1
ATOM 10600 O O . GLY E 1 172 ? 18.417 -9.458 15.825 1.00 162.07 172 GLY E O 1
ATOM 10601 N N . GLY E 1 173 ? 17.845 -9.190 17.995 1.00 147.50 173 GLY E N 1
ATOM 10602 C CA . GLY E 1 173 ? 18.511 -7.907 18.149 1.00 150.04 173 GLY E CA 1
ATOM 10603 C C . GLY E 1 173 ? 20.016 -8.022 18.322 1.00 149.87 173 GLY E C 1
ATOM 10604 O O . GLY E 1 173 ? 20.742 -7.025 18.246 1.00 148.54 173 GLY E O 1
ATOM 10605 N N . LEU E 1 174 ? 20.486 -9.245 18.557 1.00 116.69 174 LEU E N 1
ATOM 10606 C CA . LEU E 1 174 ? 21.914 -9.512 18.706 1.00 113.37 174 LEU E CA 1
ATOM 10607 C C . LEU E 1 174 ? 22.636 -9.588 17.367 1.00 120.53 174 LEU E C 1
ATOM 10608 O O . LEU E 1 174 ? 22.133 -10.174 16.404 1.00 119.98 174 LEU E O 1
ATOM 10613 N N . SER E 1 175 ? 23.830 -9.009 17.323 1.00 172.84 175 SER E N 1
ATOM 10614 C CA . SER E 1 175 ? 24.645 -8.988 16.114 1.00 176.64 175 SER E CA 1
ATOM 10615 C C . SER E 1 175 ? 25.125 -10.390 15.762 1.00 170.72 175 SER E C 1
ATOM 10616 O O . SER E 1 175 ? 24.611 -11.376 16.288 1.00 167.42 175 SER E O 1
ATOM 10619 N N . SER E 1 176 ? 26.117 -10.474 14.877 1.00 121.17 176 SER E N 1
ATOM 10620 C CA . SER E 1 176 ? 26.726 -11.756 14.540 1.00 122.63 176 SER E CA 1
ATOM 10621 C C . SER E 1 176 ? 27.412 -12.279 15.794 1.00 129.52 176 SER E C 1
ATOM 10622 O O . SER E 1 176 ? 26.948 -12.006 16.900 1.00 129.85 176 SER E O 1
ATOM 10625 N N . ARG E 1 177 ? 28.508 -13.019 15.625 1.00 153.11 177 ARG E N 1
ATOM 10626 C CA . ARG E 1 177 ? 29.299 -13.547 16.753 1.00 156.69 177 ARG E CA 1
ATOM 10627 C C . ARG E 1 177 ? 28.503 -14.468 17.686 1.00 153.40 177 ARG E C 1
ATOM 10628 O O . ARG E 1 177 ? 29.079 -15.206 18.484 1.00 154.33 177 ARG E O 1
ATOM 10636 N N . PHE E 1 178 ? 27.180 -14.412 17.584 1.00 129.44 178 PHE E N 1
ATOM 10637 C CA . PHE E 1 178 ? 26.324 -15.361 18.267 1.00 122.00 178 PHE E CA 1
ATOM 10638 C C . PHE E 1 178 ? 25.932 -16.422 17.251 1.00 120.85 178 PHE E C 1
ATOM 10639 O O . PHE E 1 178 ? 25.128 -17.304 17.537 1.00 117.99 178 PHE E O 1
ATOM 10647 N N . GLY E 1 179 ? 26.503 -16.319 16.053 1.00 108.54 179 GLY E N 1
ATOM 10648 C CA . GLY E 1 179 ? 26.342 -17.336 15.028 1.00 102.99 179 GLY E CA 1
ATOM 10649 C C . GLY E 1 179 ? 26.469 -18.745 15.586 1.00 106.29 179 GLY E C 1
ATOM 10650 O O . GLY E 1 179 ? 25.646 -19.608 15.296 1.00 106.62 179 GLY E O 1
ATOM 10651 N N . PRO E 1 180 ? 27.514 -18.994 16.389 1.00 151.60 180 PRO E N 1
ATOM 10652 C CA . PRO E 1 180 ? 27.666 -20.280 17.077 1.00 150.20 180 PRO E CA 1
ATOM 10653 C C . PRO E 1 180 ? 26.399 -20.768 17.791 1.00 143.68 180 PRO E C 1
ATOM 10654 O O . PRO E 1 180 ? 25.958 -21.880 17.519 1.00 139.30 180 PRO E O 1
ATOM 10658 N N . MET E 1 181 ? 25.826 -19.964 18.680 1.00 141.59 181 MET E N 1
ATOM 10659 C CA . MET E 1 181 ? 24.700 -20.431 19.493 1.00 139.86 181 MET E CA 1
ATOM 10660 C C . MET E 1 181 ? 23.377 -20.464 18.732 1.00 135.29 181 MET E C 1
ATOM 10661 O O . MET E 1 181 ? 22.542 -21.328 18.983 1.00 136.14 181 MET E O 1
ATOM 10666 N N . ILE E 1 182 ? 23.181 -19.525 17.813 1.00 117.74 182 ILE E N 1
ATOM 10667 C CA . ILE E 1 182 ? 21.993 -19.537 16.968 1.00 110.39 182 ILE E CA 1
ATOM 10668 C C . ILE E 1 182 ? 21.989 -20.805 16.119 1.00 119.02 182 ILE E C 1
ATOM 10669 O O . ILE E 1 182 ? 20.972 -21.491 16.032 1.00 119.31 182 ILE E O 1
ATOM 10674 N N . ASN E 1 183 ? 23.131 -21.119 15.504 1.00 135.15 183 ASN E N 1
ATOM 10675 C CA . ASN E 1 183 ? 23.284 -22.352 14.724 1.00 129.88 183 ASN E CA 1
ATOM 10676 C C . ASN E 1 183 ? 23.220 -23.590 15.616 1.00 127.29 183 ASN E C 1
ATOM 10677 O O . ASN E 1 183 ? 22.801 -24.664 15.186 1.00 121.47 183 ASN E O 1
ATOM 10682 N N . GLN E 1 184 ? 23.634 -23.421 16.868 1.00 163.34 184 GLN E N 1
ATOM 10683 C CA . GLN E 1 184 ? 23.646 -24.511 17.839 1.00 164.77 184 GLN E CA 1
ATOM 10684 C C . GLN E 1 184 ? 22.228 -24.858 18.295 1.00 157.09 184 GLN E C 1
ATOM 10685 O O . GLN E 1 184 ? 21.896 -26.028 18.470 1.00 153.86 184 GLN E O 1
ATOM 10691 N N . MET E 1 185 ? 21.402 -23.832 18.489 1.00 132.75 185 MET E N 1
ATOM 10692 C CA . MET E 1 185 ? 19.992 -24.015 18.819 1.00 126.03 185 MET E CA 1
ATOM 10693 C C . MET E 1 185 ? 19.256 -24.630 17.644 1.00 124.93 185 MET E C 1
ATOM 10694 O O . MET E 1 185 ? 18.430 -25.521 17.811 1.00 124.03 185 MET E O 1
ATOM 10699 N N . GLY E 1 186 ? 19.561 -24.137 16.452 1.00 126.94 186 GLY E N 1
ATOM 10700 C CA . GLY E 1 186 ? 18.888 -24.576 15.247 1.00 125.88 186 GLY E CA 1
ATOM 10701 C C . GLY E 1 186 ? 18.949 -26.069 14.983 1.00 129.72 186 GLY E C 1
ATOM 10702 O O . GLY E 1 186 ? 18.012 -26.638 14.424 1.00 127.43 186 GLY E O 1
ATOM 10703 N N . SER E 1 187 ? 20.047 -26.710 15.373 1.00 126.02 187 SER E N 1
ATOM 10704 C CA . SER E 1 187 ? 20.224 -28.131 15.086 1.00 123.56 187 SER E CA 1
ATOM 10705 C C . SER E 1 187 ? 19.445 -29.016 16.053 1.00 124.93 187 SER E C 1
ATOM 10706 O O . SER E 1 187 ? 18.909 -30.041 15.651 1.00 129.71 187 SER E O 1
ATOM 10709 N N . ILE E 1 188 ? 19.369 -28.621 17.322 1.00 121.75 188 ILE E N 1
ATOM 10710 C CA . ILE E 1 188 ? 18.667 -29.432 18.316 1.00 117.91 188 ILE E CA 1
ATOM 10711 C C . ILE E 1 188 ? 17.155 -29.407 18.075 1.00 115.59 188 ILE E C 1
ATOM 10712 O O . ILE E 1 188 ? 16.423 -30.234 18.606 1.00 115.62 188 ILE E O 1
ATOM 10717 N N . MET E 1 189 ? 16.698 -28.461 17.261 1.00 131.85 189 MET E N 1
ATOM 10718 C CA . MET E 1 189 ? 15.291 -28.381 16.878 1.00 123.29 189 MET E CA 1
ATOM 10719 C C . MET E 1 189 ? 15.050 -29.042 15.523 1.00 132.20 189 MET E C 1
ATOM 10720 O O . MET E 1 189 ? 14.173 -29.889 15.394 1.00 131.09 189 MET E O 1
ATOM 10725 N N . GLY E 1 190 ? 15.816 -28.638 14.511 1.00 134.37 190 GLY E N 1
ATOM 10726 C CA . GLY E 1 190 ? 15.662 -29.172 13.165 1.00 120.36 190 GLY E CA 1
ATOM 10727 C C . GLY E 1 190 ? 16.524 -28.473 12.130 1.00 124.44 190 GLY E C 1
ATOM 10728 O O . GLY E 1 190 ? 16.118 -27.469 11.541 1.00 118.12 190 GLY E O 1
ATOM 10729 N N . GLN E 1 196 ? 20.912 -23.466 5.303 1.00 219.22 196 GLN E N 1
ATOM 10730 C CA . GLN E 1 196 ? 22.009 -23.497 6.266 1.00 230.08 196 GLN E CA 1
ATOM 10731 C C . GLN E 1 196 ? 22.588 -22.096 6.431 1.00 237.26 196 GLN E C 1
ATOM 10732 O O . GLN E 1 196 ? 22.894 -21.420 5.446 1.00 235.71 196 GLN E O 1
ATOM 10738 N N . ASP E 1 197 ? 22.723 -21.654 7.678 1.00 204.89 197 ASP E N 1
ATOM 10739 C CA . ASP E 1 197 ? 23.280 -20.329 7.963 1.00 206.64 197 ASP E CA 1
ATOM 10740 C C . ASP E 1 197 ? 22.331 -19.175 7.589 1.00 208.97 197 ASP E C 1
ATOM 10741 O O . ASP E 1 197 ? 21.135 -19.393 7.339 1.00 205.10 197 ASP E O 1
ATOM 10746 N N . LEU E 1 198 ? 22.882 -17.957 7.559 1.00 181.95 198 LEU E N 1
ATOM 10747 C CA . LEU E 1 198 ? 22.137 -16.727 7.247 1.00 176.15 198 LEU E CA 1
ATOM 10748 C C . LEU E 1 198 ? 21.308 -16.209 8.443 1.00 178.12 198 LEU E C 1
ATOM 10749 O O . LEU E 1 198 ? 21.388 -16.749 9.551 1.00 170.30 198 LEU E O 1
ATOM 10754 N N . PHE E 1 199 ? 20.532 -15.148 8.225 1.00 199.38 199 PHE E N 1
ATOM 10755 C CA . PHE E 1 199 ? 19.561 -14.699 9.225 1.00 195.14 199 PHE E CA 1
ATOM 10756 C C . PHE E 1 199 ? 18.273 -15.506 9.049 1.00 191.24 199 PHE E C 1
ATOM 10757 O O . PHE E 1 199 ? 17.456 -15.613 9.968 1.00 189.58 199 PHE E O 1
ATOM 10765 N N . GLY E 1 200 ? 18.108 -16.084 7.861 1.00 176.04 200 GLY E N 1
ATOM 10766 C CA . GLY E 1 200 ? 16.952 -16.908 7.560 1.00 171.64 200 GLY E CA 1
ATOM 10767 C C . GLY E 1 200 ? 16.801 -18.084 8.508 1.00 174.46 200 GLY E C 1
ATOM 10768 O O . GLY E 1 200 ? 15.683 -18.401 8.928 1.00 174.98 200 GLY E O 1
ATOM 10769 N N . LYS E 1 201 ? 17.920 -18.728 8.845 1.00 172.98 201 LYS E N 1
ATOM 10770 C CA . LYS E 1 201 ? 17.914 -19.872 9.759 1.00 168.25 201 LYS E CA 1
ATOM 10771 C C . LYS E 1 201 ? 17.423 -19.445 11.140 1.00 163.81 201 LYS E C 1
ATOM 10772 O O . LYS E 1 201 ? 16.920 -20.251 11.923 1.00 159.71 201 LYS E O 1
ATOM 10778 N N . MET E 1 202 ? 17.579 -18.156 11.416 1.00 146.00 202 MET E N 1
ATOM 10779 C CA . MET E 1 202 ? 17.063 -17.521 12.618 1.00 144.80 202 MET E CA 1
ATOM 10780 C C . MET E 1 202 ? 15.546 -17.337 12.521 1.00 136.21 202 MET E C 1
ATOM 10781 O O . MET E 1 202 ? 14.848 -17.304 13.529 1.00 133.24 202 MET E O 1
ATOM 10786 N N . GLU E 1 203 ? 15.055 -17.227 11.292 1.00 129.96 203 GLU E N 1
ATOM 10787 C CA . GLU E 1 203 ? 13.636 -17.057 10.998 1.00 131.53 203 GLU E CA 1
ATOM 10788 C C . GLU E 1 203 ? 12.977 -18.370 10.597 1.00 124.69 203 GLU E C 1
ATOM 10789 O O . GLU E 1 203 ? 11.761 -18.432 10.393 1.00 122.10 203 GLU E O 1
ATOM 10795 N N . SER E 1 204 ? 13.779 -19.416 10.458 1.00 121.48 204 SER E N 1
ATOM 10796 C CA . SER E 1 204 ? 13.246 -20.699 10.030 1.00 117.33 204 SER E CA 1
ATOM 10797 C C . SER E 1 204 ? 12.931 -21.538 11.256 1.00 111.40 204 SER E C 1
ATOM 10798 O O . SER E 1 204 ? 12.116 -22.454 11.193 1.00 108.12 204 SER E O 1
ATOM 10801 N N . MET E 1 205 ? 13.575 -21.206 12.373 1.00 108.36 205 MET E N 1
ATOM 10802 C CA . MET E 1 205 ? 13.204 -21.768 13.665 1.00 102.85 205 MET E CA 1
ATOM 10803 C C . MET E 1 205 ? 11.860 -21.204 14.070 1.00 100.37 205 MET E C 1
ATOM 10804 O O . MET E 1 205 ? 10.999 -21.920 14.564 1.00 99.69 205 MET E O 1
ATOM 10809 N N . ARG E 1 206 ? 11.693 -19.903 13.876 1.00 94.74 206 ARG E N 1
ATOM 10810 C CA . ARG E 1 206 ? 10.416 -19.259 14.146 1.00 94.07 206 ARG E CA 1
ATOM 10811 C C . ARG E 1 206 ? 9.302 -20.011 13.444 1.00 93.37 206 ARG E C 1
ATOM 10812 O O . ARG E 1 206 ? 8.168 -20.061 13.928 1.00 94.16 206 ARG E O 1
ATOM 10820 N N . ALA E 1 207 ? 9.630 -20.591 12.295 1.00 108.28 207 ALA E N 1
ATOM 10821 C CA . ALA E 1 207 ? 8.646 -21.305 11.499 1.00 111.56 207 ALA E CA 1
ATOM 10822 C C . ALA E 1 207 ? 8.425 -22.692 12.071 1.00 104.78 207 ALA E C 1
ATOM 10823 O O . ALA E 1 207 ? 7.328 -23.233 12.010 1.00 107.69 207 ALA E O 1
ATOM 10825 N N . ASN E 1 208 ? 9.482 -23.262 12.627 1.00 102.69 208 ASN E N 1
ATOM 10826 C CA . ASN E 1 208 ? 9.384 -24.541 13.306 1.00 106.60 208 ASN E CA 1
ATOM 10827 C C . ASN E 1 208 ? 8.534 -24.406 14.559 1.00 105.34 208 ASN E C 1
ATOM 10828 O O . ASN E 1 208 ? 7.635 -25.205 14.803 1.00 104.38 208 ASN E O 1
ATOM 10833 N N . ILE E 1 209 ? 8.832 -23.385 15.354 1.00 104.84 209 ILE E N 1
ATOM 10834 C CA . ILE E 1 209 ? 8.055 -23.092 16.544 1.00 93.19 209 ILE E CA 1
ATOM 10835 C C . ILE E 1 209 ? 6.597 -22.879 16.186 1.00 97.12 209 ILE E C 1
ATOM 10836 O O . ILE E 1 209 ? 5.708 -23.514 16.750 1.00 99.26 209 ILE E O 1
ATOM 10841 N N . SER E 1 210 ? 6.349 -21.975 15.247 1.00 93.79 210 SER E N 1
ATOM 10842 C CA . SER E 1 210 ? 4.984 -21.695 14.827 1.00 98.27 210 SER E CA 1
ATOM 10843 C C . SER E 1 210 ? 4.248 -22.978 14.474 1.00 95.30 210 SER E C 1
ATOM 10844 O O . SER E 1 210 ? 3.046 -23.095 14.687 1.00 90.67 210 SER E O 1
ATOM 10847 N N . GLU E 1 211 ? 4.979 -23.943 13.932 1.00 118.43 211 GLU E N 1
ATOM 10848 C CA . GLU E 1 211 ? 4.389 -25.229 13.570 1.00 120.33 211 GLU E CA 1
ATOM 10849 C C . GLU E 1 211 ? 3.887 -26.003 14.786 1.00 116.19 211 GLU E C 1
ATOM 10850 O O . GLU E 1 211 ? 2.739 -26.436 14.827 1.00 112.94 211 GLU E O 1
ATOM 10856 N N . VAL E 1 212 ? 4.760 -26.178 15.769 1.00 110.08 212 VAL E N 1
ATOM 10857 C CA . VAL E 1 212 ? 4.391 -26.874 16.982 1.00 100.56 212 VAL E CA 1
ATOM 10858 C C . VAL E 1 212 ? 3.177 -26.211 17.596 1.00 99.49 212 VAL E C 1
ATOM 10859 O O . VAL E 1 212 ? 2.199 -26.879 17.884 1.00 104.64 212 VAL E O 1
ATOM 10863 N N . ASN E 1 213 ? 3.240 -24.896 17.785 1.00 88.00 213 ASN E N 1
ATOM 10864 C CA . ASN E 1 213 ? 2.115 -24.138 18.341 1.00 91.25 213 ASN E CA 1
ATOM 10865 C C . ASN E 1 213 ? 0.781 -24.398 17.646 1.00 93.55 213 ASN E C 1
ATOM 10866 O O . ASN E 1 213 ? -0.227 -24.655 18.304 1.00 89.34 213 ASN E O 1
ATOM 10871 N N . LYS E 1 214 ? 0.791 -24.317 16.315 1.00 107.24 214 LYS E N 1
ATOM 10872 C CA . LYS E 1 214 ? -0.383 -24.629 15.497 1.00 107.84 214 LYS E CA 1
ATOM 10873 C C . LYS E 1 214 ? -1.002 -25.964 15.885 1.00 105.65 214 LYS E C 1
ATOM 10874 O O . LYS E 1 214 ? -2.192 -26.039 16.160 1.00 109.68 214 LYS E O 1
ATOM 10880 N N . GLN E 1 215 ? -0.191 -27.018 15.892 1.00 99.27 215 GLN E N 1
ATOM 10881 C CA . GLN E 1 215 ? -0.665 -28.352 16.252 1.00 98.41 215 GLN E CA 1
ATOM 10882 C C . GLN E 1 215 ? -1.201 -28.421 17.681 1.00 94.82 215 GLN E C 1
ATOM 10883 O O . GLN E 1 215 ? -2.303 -28.904 17.902 1.00 97.87 215 GLN E O 1
ATOM 10889 N N . PHE E 1 216 ? -0.430 -27.933 18.646 1.00 86.31 216 PHE E N 1
ATOM 10890 C CA . PHE E 1 216 ? -0.880 -27.935 20.033 1.00 85.86 216 PHE E CA 1
ATOM 10891 C C . PHE E 1 216 ? -2.259 -27.280 20.191 1.00 90.42 216 PHE E C 1
ATOM 10892 O O . PHE E 1 216 ? -3.108 -27.755 20.946 1.00 87.74 216 PHE E O 1
ATOM 10900 N N . LYS E 1 217 ? -2.469 -26.187 19.464 1.00 85.19 217 LYS E N 1
ATOM 10901 C CA . LYS E 1 217 ? -3.646 -25.361 19.647 1.00 81.40 217 LYS E CA 1
ATOM 10902 C C . LYS E 1 217 ? -4.827 -25.809 18.768 1.00 99.32 217 LYS E C 1
ATOM 10903 O O . LYS E 1 217 ? -5.899 -25.183 18.786 1.00 100.31 217 LYS E O 1
ATOM 10909 N N . ASN E 1 218 ? -4.641 -26.900 18.020 1.00 98.27 218 ASN E N 1
ATOM 10910 C CA . ASN E 1 218 ? -5.649 -27.372 17.059 1.00 95.56 218 ASN E CA 1
ATOM 10911 C C . ASN E 1 218 ? -6.442 -28.586 17.538 1.00 100.06 218 ASN E C 1
ATOM 10912 O O . ASN E 1 218 ? -5.976 -29.714 17.396 1.00 102.04 218 ASN E O 1
ATOM 10917 N N . PRO E 1 219 ? -7.659 -28.353 18.080 1.00 94.83 219 PRO E N 1
ATOM 10918 C CA . PRO E 1 219 ? -8.483 -29.378 18.745 1.00 95.12 219 PRO E CA 1
ATOM 10919 C C . PRO E 1 219 ? -8.601 -30.705 17.991 1.00 95.74 219 PRO E C 1
ATOM 10920 O O . PRO E 1 219 ? -8.873 -31.736 18.598 1.00 94.04 219 PRO E O 1
ATOM 10924 N N . ASP E 1 220 ? -8.392 -30.679 16.684 1.00 100.11 220 ASP E N 1
ATOM 10925 C CA . ASP E 1 220 ? -8.521 -31.890 15.885 1.00 105.39 220 ASP E CA 1
ATOM 10926 C C . ASP E 1 220 ? -7.309 -32.760 16.102 1.00 101.83 220 ASP E C 1
ATOM 10927 O O . ASP E 1 220 ? -7.368 -33.972 15.934 1.00 104.47 220 ASP E O 1
ATOM 10932 N N . LEU E 1 221 ? -6.207 -32.126 16.483 1.00 109.93 221 LEU E N 1
ATOM 10933 C CA . LEU E 1 221 ? -4.923 -32.816 16.595 1.00 104.58 221 LEU E CA 1
ATOM 10934 C C . LEU E 1 221 ? -4.466 -33.108 18.027 1.00 105.59 221 LEU E C 1
ATOM 10935 O O . LEU E 1 221 ? -3.974 -34.201 18.298 1.00 113.05 221 LEU E O 1
ATOM 10940 N N . THR E 1 222 ? -4.617 -32.141 18.933 1.00 94.39 222 THR E N 1
ATOM 10941 C CA . THR E 1 222 ? -4.200 -32.331 20.325 1.00 92.98 222 THR E CA 1
ATOM 10942 C C . THR E 1 222 ? -5.160 -31.793 21.401 1.00 86.39 222 THR E C 1
ATOM 10943 O O . THR E 1 222 ? -5.541 -30.615 21.412 1.00 86.69 222 THR E O 1
ATOM 10947 N N . THR E 1 223 ? -5.523 -32.687 22.314 1.00 87.92 223 THR E N 1
ATOM 10948 C CA . THR E 1 223 ? -6.361 -32.351 23.454 1.00 92.58 223 THR E CA 1
ATOM 10949 C C . THR E 1 223 ? -5.694 -32.795 24.766 1.00 95.21 223 THR E C 1
ATOM 10950 O O . THR E 1 223 ? -4.695 -33.511 24.756 1.00 97.16 223 THR E O 1
ATOM 10954 N N . PHE E 1 224 ? -6.267 -32.375 25.888 1.00 87.02 224 PHE E N 1
ATOM 10955 C CA . PHE E 1 224 ? -5.698 -32.598 27.206 1.00 84.00 224 PHE E CA 1
ATOM 10956 C C . PHE E 1 224 ? -6.765 -33.245 28.082 1.00 97.15 224 PHE E C 1
ATOM 10957 O O . PHE E 1 224 ? -7.956 -32.932 27.949 1.00 102.55 224 PHE E O 1
ATOM 10965 N N . VAL E 1 225 ? -6.354 -34.150 28.969 1.00 91.58 225 VAL E N 1
ATOM 10966 C CA . VAL E 1 225 ? -7.297 -34.758 29.908 1.00 93.46 225 VAL E CA 1
ATOM 10967 C C . VAL E 1 225 ? -6.822 -34.604 31.343 1.00 94.30 225 VAL E C 1
ATOM 10968 O O . VAL E 1 225 ? -5.728 -35.078 31.709 1.00 86.80 225 VAL E O 1
ATOM 10972 N N . CYS E 1 226 ? -7.660 -33.928 32.137 1.00 83.83 226 CYS E N 1
ATOM 10973 C CA . CYS E 1 226 ? -7.371 -33.640 33.538 1.00 84.43 226 CYS E CA 1
ATOM 10974 C C . CYS E 1 226 ? -7.828 -34.785 34.416 1.00 89.09 226 CYS E C 1
ATOM 10975 O O . CYS E 1 226 ? -8.916 -35.320 34.221 1.00 87.26 226 CYS E O 1
ATOM 10978 N N . VAL E 1 227 ? -7.003 -35.149 35.390 1.00 82.74 227 VAL E N 1
ATOM 10979 C CA . VAL E 1 227 ? -7.413 -36.111 36.397 1.00 82.35 227 VAL E CA 1
ATOM 10980 C C . VAL E 1 227 ? -7.266 -35.517 37.789 1.00 87.67 227 VAL E C 1
ATOM 10981 O O . VAL E 1 227 ? -6.350 -34.727 38.052 1.00 89.90 227 VAL E O 1
ATOM 10985 N N . CYS E 1 228 ? -8.192 -35.884 38.671 1.00 96.06 228 CYS E N 1
ATOM 10986 C CA . CYS E 1 228 ? -8.215 -35.356 40.031 1.00 100.91 228 CYS E CA 1
ATOM 10987 C C . CYS E 1 228 ? -8.942 -36.331 40.950 1.00 107.78 228 CYS E C 1
ATOM 10988 O O . CYS E 1 228 ? -9.400 -37.390 40.514 1.00 112.69 228 CYS E O 1
ATOM 10991 N N . ILE E 1 229 ? -9.060 -35.960 42.221 1.00 110.95 229 ILE E N 1
ATOM 10992 C CA . ILE E 1 229 ? -9.858 -36.720 43.168 1.00 107.86 229 ILE E CA 1
ATOM 10993 C C . ILE E 1 229 ? -10.858 -35.766 43.754 1.00 116.61 229 ILE E C 1
ATOM 10994 O O . ILE E 1 229 ? -10.691 -34.556 43.645 1.00 93.23 229 ILE E O 1
ATOM 10999 N N . SER E 1 230 ? -11.903 -36.309 44.365 1.00 110.03 230 SER E N 1
ATOM 11000 C CA . SER E 1 230 ? -13.032 -35.493 44.795 1.00 108.92 230 SER E CA 1
ATOM 11001 C C . SER E 1 230 ? -12.792 -34.876 46.169 1.00 115.71 230 SER E C 1
ATOM 11002 O O . SER E 1 230 ? -13.514 -35.137 47.131 1.00 125.17 230 SER E O 1
ATOM 11005 N N . GLU E 1 231 ? -11.767 -34.048 46.248 1.00 157.58 231 GLU E N 1
ATOM 11006 C CA . GLU E 1 231 ? -11.486 -33.322 47.471 1.00 167.85 231 GLU E CA 1
ATOM 11007 C C . GLU E 1 231 ? -11.345 -31.824 47.181 1.00 176.29 231 GLU E C 1
ATOM 11008 O O . GLU E 1 231 ? -11.285 -31.403 46.015 1.00 177.15 231 GLU E O 1
ATOM 11014 N N . PHE E 1 232 ? -11.287 -31.024 48.242 1.00 141.46 232 PHE E N 1
ATOM 11015 C CA . PHE E 1 232 ? -11.260 -29.576 48.100 1.00 139.76 232 PHE E CA 1
ATOM 11016 C C . PHE E 1 232 ? -10.003 -29.103 47.382 1.00 133.10 232 PHE E C 1
ATOM 11017 O O . PHE E 1 232 ? -10.071 -28.450 46.338 1.00 129.84 232 PHE E O 1
ATOM 11025 N N . LEU E 1 233 ? -8.858 -29.438 47.963 1.00 123.07 233 LEU E N 1
ATOM 11026 C CA . LEU E 1 233 ? -7.579 -29.007 47.435 1.00 117.38 233 LEU E CA 1
ATOM 11027 C C . LEU E 1 233 ? -7.389 -29.454 45.987 1.00 121.71 233 LEU E C 1
ATOM 11028 O O . LEU E 1 233 ? -6.821 -28.716 45.174 1.00 121.61 233 LEU E O 1
ATOM 11033 N N . SER E 1 234 ? -7.860 -30.657 45.664 1.00 130.78 234 SER E N 1
ATOM 11034 C CA . SER E 1 234 ? -7.680 -31.185 44.316 1.00 122.98 234 SER E CA 1
ATOM 11035 C C . SER E 1 234 ? -8.603 -30.484 43.330 1.00 123.05 234 SER E C 1
ATOM 11036 O O . SER E 1 234 ? -8.280 -30.367 42.160 1.00 130.19 234 SER E O 1
ATOM 11039 N N . LEU E 1 235 ? -9.749 -30.014 43.794 1.00 119.71 235 LEU E N 1
ATOM 11040 C CA . LEU E 1 235 ? -10.621 -29.239 42.920 1.00 128.82 235 LEU E CA 1
ATOM 11041 C C . LEU E 1 235 ? -9.992 -27.891 42.614 1.00 132.56 235 LEU E C 1
ATOM 11042 O O . LEU E 1 235 ? -9.983 -27.422 41.474 1.00 131.91 235 LEU E O 1
ATOM 11047 N N . TYR E 1 236 ? -9.483 -27.259 43.664 1.00 131.39 236 TYR E N 1
ATOM 11048 C CA . TYR E 1 236 ? -8.867 -25.950 43.540 1.00 131.86 236 TYR E CA 1
ATOM 11049 C C . TYR E 1 236 ? -7.710 -25.991 42.531 1.00 129.35 236 TYR E C 1
ATOM 11050 O O . TYR E 1 236 ? -7.753 -25.295 41.510 1.00 132.39 236 TYR E O 1
ATOM 11059 N N . GLU E 1 237 ? -6.700 -26.820 42.797 1.00 119.24 237 GLU E N 1
ATOM 11060 C CA . GLU E 1 237 ? -5.536 -26.899 41.919 1.00 112.95 237 GLU E CA 1
ATOM 11061 C C . GLU E 1 237 ? -5.923 -27.284 40.493 1.00 109.11 237 GLU E C 1
ATOM 11062 O O . GLU E 1 237 ? -5.214 -26.956 39.540 1.00 108.85 237 GLU E O 1
ATOM 11068 N N . THR E 1 238 ? -7.049 -27.979 40.357 1.00 103.54 238 THR E N 1
ATOM 11069 C CA . THR E 1 238 ? -7.500 -28.436 39.053 1.00 103.17 238 THR E CA 1
ATOM 11070 C C . THR E 1 238 ? -8.111 -27.286 38.278 1.00 110.05 238 THR E C 1
ATOM 11071 O O . THR E 1 238 ? -7.909 -27.184 37.069 1.00 114.54 238 THR E O 1
ATOM 11075 N N . GLU E 1 239 ? -8.851 -26.417 38.962 1.00 136.48 239 GLU E N 1
ATOM 11076 C CA . GLU E 1 239 ? -9.423 -25.246 38.295 1.00 143.10 239 GLU E CA 1
ATOM 11077 C C . GLU E 1 239 ? -8.333 -24.304 37.796 1.00 136.35 239 GLU E C 1
ATOM 11078 O O . GLU E 1 239 ? -8.416 -23.771 36.682 1.00 132.57 239 GLU E O 1
ATOM 11084 N N . ARG E 1 240 ? -7.324 -24.086 38.633 1.00 99.72 240 ARG E N 1
ATOM 11085 C CA . ARG E 1 240 ? -6.213 -23.239 38.243 1.00 104.35 240 ARG E CA 1
ATOM 11086 C C . ARG E 1 240 ? -5.529 -23.810 37.001 1.00 100.46 240 ARG E C 1
ATOM 11087 O O . ARG E 1 240 ? -4.970 -23.072 36.194 1.00 101.83 240 ARG E O 1
ATOM 11095 N N . MET E 1 241 ? -5.601 -25.125 36.838 1.00 112.74 241 MET E N 1
ATOM 11096 C CA . MET E 1 241 ? -4.956 -25.787 35.714 1.00 102.78 241 MET E CA 1
ATOM 11097 C C . MET E 1 241 ? -5.792 -25.650 34.451 1.00 101.18 241 MET E C 1
ATOM 11098 O O . MET E 1 241 ? -5.270 -25.559 33.346 1.00 101.60 241 MET E O 1
ATOM 11103 N N . ILE E 1 242 ? -7.103 -25.645 34.609 1.00 116.89 242 ILE E N 1
ATOM 11104 C CA . ILE E 1 242 ? -7.959 -25.521 33.448 1.00 117.13 242 ILE E CA 1
ATOM 11105 C C . ILE E 1 242 ? -7.951 -24.083 32.951 1.00 125.46 242 ILE E C 1
ATOM 11106 O O . ILE E 1 242 ? -8.058 -23.826 31.748 1.00 126.50 242 ILE E O 1
ATOM 11111 N N . GLN E 1 243 ? -7.825 -23.140 33.878 1.00 142.49 243 GLN E N 1
ATOM 11112 C CA . GLN E 1 243 ? -7.694 -21.740 33.493 1.00 146.66 243 GLN E CA 1
ATOM 11113 C C . GLN E 1 243 ? -6.387 -21.536 32.726 1.00 138.97 243 GLN E C 1
ATOM 11114 O O . GLN E 1 243 ? -6.379 -21.003 31.608 1.00 141.41 243 GLN E O 1
ATOM 11120 N N . GLU E 1 244 ? -5.288 -21.971 33.335 1.00 104.22 244 GLU E N 1
ATOM 11121 C CA . GLU E 1 244 ? -3.989 -21.918 32.690 1.00 98.96 244 GLU E CA 1
ATOM 11122 C C . GLU E 1 244 ? -4.026 -22.562 31.305 1.00 101.42 244 GLU E C 1
ATOM 11123 O O . GLU E 1 244 ? -3.296 -22.143 30.404 1.00 99.48 244 GLU E O 1
ATOM 11129 N N . LEU E 1 245 ? -4.869 -23.579 31.132 1.00 116.30 245 LEU E N 1
ATOM 11130 C CA . LEU E 1 245 ? -4.959 -24.273 29.848 1.00 115.34 245 LEU E CA 1
ATOM 11131 C C . LEU E 1 245 ? -5.622 -23.410 28.783 1.00 119.10 245 LEU E C 1
ATOM 11132 O O . LEU E 1 245 ? -5.018 -23.130 27.748 1.00 123.85 245 LEU E O 1
ATOM 11137 N N . THR E 1 246 ? -6.864 -22.997 29.028 1.00 113.69 246 THR E N 1
ATOM 11138 C CA . THR E 1 246 ? -7.568 -22.127 28.082 1.00 120.82 246 THR E CA 1
ATOM 11139 C C . THR E 1 246 ? -6.682 -20.915 27.745 1.00 113.15 246 THR E C 1
ATOM 11140 O O . THR E 1 246 ? -6.727 -20.381 26.630 1.00 112.54 246 THR E O 1
ATOM 11144 N N . SER E 1 247 ? -5.873 -20.502 28.721 1.00 113.69 247 SER E N 1
ATOM 11145 C CA . SER E 1 247 ? -4.896 -19.438 28.534 1.00 112.13 247 SER E CA 1
ATOM 11146 C C . SER E 1 247 ? -3.813 -19.835 27.518 1.00 117.10 247 SER E C 1
ATOM 11147 O O . SER E 1 247 ? -3.421 -19.032 26.662 1.00 117.82 247 SER E O 1
ATOM 11150 N N . TYR E 1 248 ? -3.324 -21.071 27.622 1.00 112.30 248 TYR E N 1
ATOM 11151 C CA . TYR E 1 248 ? -2.345 -21.604 26.671 1.00 103.38 248 TYR E CA 1
ATOM 11152 C C . TYR E 1 248 ? -3.035 -22.003 25.365 1.00 105.77 248 TYR E C 1
ATOM 11153 O O . TYR E 1 248 ? -2.384 -22.428 24.414 1.00 104.83 248 TYR E O 1
ATOM 11162 N N . GLU E 1 249 ? -4.361 -21.893 25.344 1.00 98.41 249 GLU E N 1
ATOM 11163 C CA . GLU E 1 249 ? -5.150 -22.164 24.151 1.00 101.35 249 GLU E CA 1
ATOM 11164 C C . GLU E 1 249 ? -5.172 -23.633 23.774 1.00 101.02 249 GLU E C 1
ATOM 11165 O O . GLU E 1 249 ? -5.407 -23.978 22.610 1.00 103.47 249 GLU E O 1
ATOM 11171 N N . ILE E 1 250 ? -4.931 -24.494 24.759 1.00 95.32 250 ILE E N 1
ATOM 11172 C CA . ILE E 1 250 ? -4.954 -25.941 24.542 1.00 97.27 250 ILE E CA 1
ATOM 11173 C C . ILE E 1 250 ? -6.343 -26.497 24.832 1.00 95.35 250 ILE E C 1
ATOM 11174 O O . ILE E 1 250 ? -6.925 -26.190 25.871 1.00 100.81 250 ILE E O 1
ATOM 11179 N N . ASP E 1 251 ? -6.876 -27.317 23.932 1.00 93.47 251 ASP E N 1
ATOM 11180 C CA . ASP E 1 251 ? -8.230 -27.824 24.140 1.00 101.42 251 ASP E CA 1
ATOM 11181 C C . ASP E 1 251 ? -8.323 -28.817 25.277 1.00 100.83 251 ASP E C 1
ATOM 11182 O O . ASP E 1 251 ? -7.411 -29.608 25.476 1.00 104.34 251 ASP E O 1
ATOM 11187 N N . THR E 1 252 ? -9.439 -28.804 26.002 1.00 95.84 252 THR E N 1
ATOM 11188 C CA . THR E 1 252 ? -9.662 -29.809 27.042 1.00 93.84 252 THR E CA 1
ATOM 11189 C C . THR E 1 252 ? -11.142 -30.057 27.252 1.00 102.28 252 THR E C 1
ATOM 11190 O O . THR E 1 252 ? -11.916 -29.109 27.424 1.00 108.47 252 THR E O 1
ATOM 11194 N N . HIS E 1 253 ? -11.530 -31.332 27.231 1.00 108.82 253 HIS E N 1
ATOM 11195 C CA . HIS E 1 253 ? -12.933 -31.703 27.401 1.00 106.94 253 HIS E CA 1
ATOM 11196 C C . HIS E 1 253 ? -13.147 -33.056 28.096 1.00 110.35 253 HIS E C 1
ATOM 11197 O O . HIS E 1 253 ? -14.215 -33.666 27.972 1.00 113.04 253 HIS E O 1
ATOM 11204 N N . ASN E 1 254 ? -12.132 -33.513 28.826 1.00 96.73 254 ASN E N 1
ATOM 11205 C CA . ASN E 1 254 ? -12.264 -34.706 29.657 1.00 93.57 254 ASN E CA 1
ATOM 11206 C C . ASN E 1 254 ? -11.667 -34.506 31.042 1.00 97.17 254 ASN E C 1
ATOM 11207 O O . ASN E 1 254 ? -10.624 -33.858 31.209 1.00 96.25 254 ASN E O 1
ATOM 11212 N N . ILE E 1 255 ? -12.326 -35.084 32.036 1.00 106.00 255 ILE E N 1
ATOM 11213 C CA . ILE E 1 255 ? -11.818 -35.026 33.386 1.00 105.87 255 ILE E CA 1
ATOM 11214 C C . ILE E 1 255 ? -12.232 -36.278 34.167 1.00 109.12 255 ILE E C 1
ATOM 11215 O O . ILE E 1 255 ? -13.420 -36.505 34.408 1.00 117.18 255 ILE E O 1
ATOM 11220 N N . VAL E 1 256 ? -11.247 -37.093 34.543 1.00 87.12 256 VAL E N 1
ATOM 11221 C CA . VAL E 1 256 ? -11.511 -38.312 35.305 1.00 94.85 256 VAL E CA 1
ATOM 11222 C C . VAL E 1 256 ? -11.264 -38.125 36.804 1.00 101.00 256 VAL E C 1
ATOM 11223 O O . VAL E 1 256 ? -10.209 -37.619 37.213 1.00 102.90 256 VAL E O 1
ATOM 11227 N N . VAL E 1 257 ? -12.238 -38.524 37.623 1.00 103.04 257 VAL E N 1
ATOM 11228 C CA . VAL E 1 257 ? -12.090 -38.388 39.068 1.00 106.96 257 VAL E CA 1
ATOM 11229 C C . VAL E 1 257 ? -11.885 -39.758 39.720 1.00 109.89 257 VAL E C 1
ATOM 11230 O O . VAL E 1 257 ? -12.732 -40.647 39.622 1.00 117.27 257 VAL E O 1
ATOM 11234 N N . ASN E 1 258 ? -10.736 -39.932 40.364 1.00 105.48 258 ASN E N 1
ATOM 11235 C CA . ASN E 1 258 ? -10.341 -41.246 40.835 1.00 105.45 258 ASN E CA 1
ATOM 11236 C C . ASN E 1 258 ? -10.592 -41.474 42.300 1.00 116.61 258 ASN E C 1
ATOM 11237 O O . ASN E 1 258 ? -11.152 -40.622 42.992 1.00 119.90 258 ASN E O 1
ATOM 11242 N N . GLN E 1 259 ? -10.157 -42.649 42.747 1.00 119.50 259 GLN E N 1
ATOM 11243 C CA . GLN E 1 259 ? -10.289 -43.100 44.131 1.00 126.54 259 GLN E CA 1
ATOM 11244 C C . GLN E 1 259 ? -11.523 -42.574 44.894 1.00 126.67 259 GLN E C 1
ATOM 11245 O O . GLN E 1 259 ? -11.462 -42.344 46.116 1.00 126.65 259 GLN E O 1
ATOM 11251 N N . LEU E 1 260 ? -12.641 -42.398 44.194 1.00 115.47 260 LEU E N 1
ATOM 11252 C CA . LEU E 1 260 ? -13.858 -42.097 44.922 1.00 128.17 260 LEU E CA 1
ATOM 11253 C C . LEU E 1 260 ? -14.615 -43.388 45.160 1.00 129.86 260 LEU E C 1
ATOM 11254 O O . LEU E 1 260 ? -14.636 -44.272 44.304 1.00 132.79 260 LEU E O 1
ATOM 11259 N N . LEU E 1 261 ? -15.215 -43.509 46.337 1.00 157.79 261 LEU E N 1
ATOM 11260 C CA . LEU E 1 261 ? -15.903 -44.746 46.687 1.00 164.19 261 LEU E CA 1
ATOM 11261 C C . LEU E 1 261 ? -17.410 -44.603 46.559 1.00 168.16 261 LEU E C 1
ATOM 11262 O O . LEU E 1 261 ? -18.046 -43.797 47.253 1.00 166.20 261 LEU E O 1
ATOM 11267 N N . LEU E 1 262 ? -17.972 -45.383 45.641 1.00 144.55 262 LEU E N 1
ATOM 11268 C CA . LEU E 1 262 ? -19.398 -45.292 45.335 1.00 157.43 262 LEU E CA 1
ATOM 11269 C C . LEU E 1 262 ? -20.145 -46.619 45.486 1.00 164.71 262 LEU E C 1
ATOM 11270 O O . LEU E 1 262 ? -20.577 -47.231 44.505 1.00 156.57 262 LEU E O 1
ATOM 11275 N N . ASP E 1 263 ? -20.257 -47.056 46.738 1.00 228.89 263 ASP E N 1
ATOM 11276 C CA . ASP E 1 263 ? -21.212 -48.077 47.140 1.00 232.86 263 ASP E CA 1
ATOM 11277 C C . ASP E 1 263 ? -22.290 -47.359 47.959 1.00 235.08 263 ASP E C 1
ATOM 11278 O O . ASP E 1 263 ? -22.080 -47.039 49.132 1.00 240.78 263 ASP E O 1
ATOM 11283 N N . PRO E 1 264 ? -23.450 -47.112 47.338 1.00 150.38 264 PRO E N 1
ATOM 11284 C CA . PRO E 1 264 ? -24.500 -46.236 47.871 1.00 152.61 264 PRO E CA 1
ATOM 11285 C C . PRO E 1 264 ? -24.808 -46.520 49.339 1.00 159.74 264 PRO E C 1
ATOM 11286 O O . PRO E 1 264 ? -24.938 -45.600 50.154 1.00 156.98 264 PRO E O 1
ATOM 11290 N N . ASN E 1 265 ? -24.930 -47.802 49.662 1.00 199.36 265 ASN E N 1
ATOM 11291 C CA . ASN E 1 265 ? -25.231 -48.236 51.018 1.00 204.43 265 ASN E CA 1
ATOM 11292 C C . ASN E 1 265 ? -24.024 -48.917 51.647 1.00 202.22 265 ASN E C 1
ATOM 11293 O O . ASN E 1 265 ? -23.871 -50.140 51.587 1.00 200.73 265 ASN E O 1
ATOM 11298 N N . THR E 1 266 ? -23.149 -48.108 52.230 1.00 201.29 266 THR E N 1
ATOM 11299 C CA . THR E 1 266 ? -21.952 -48.628 52.878 1.00 202.25 266 THR E CA 1
ATOM 11300 C C . THR E 1 266 ? -22.118 -48.541 54.398 1.00 203.40 266 THR E C 1
ATOM 11301 O O . THR E 1 266 ? -22.801 -47.647 54.905 1.00 203.43 266 THR E O 1
ATOM 11305 N N . THR E 1 267 ? -21.502 -49.476 55.117 1.00 193.16 267 THR E N 1
ATOM 11306 C CA . THR E 1 267 ? -21.743 -49.630 56.554 1.00 195.01 267 THR E CA 1
ATOM 11307 C C . THR E 1 267 ? -20.632 -49.046 57.434 1.00 196.68 267 THR E C 1
ATOM 11308 O O . THR E 1 267 ? -20.866 -48.707 58.594 1.00 195.29 267 THR E O 1
ATOM 11312 N N . CYS E 1 268 ? -19.426 -48.944 56.880 1.00 190.59 268 CYS E N 1
ATOM 11313 C CA . CYS E 1 268 ? -18.290 -48.364 57.585 1.00 183.35 268 CYS E CA 1
ATOM 11314 C C . CYS E 1 268 ? -18.555 -46.892 57.899 1.00 179.53 268 CYS E C 1
ATOM 11315 O O . CYS E 1 268 ? -18.790 -46.094 56.996 1.00 182.46 268 CYS E O 1
ATOM 11318 N N . PRO E 1 269 ? -18.519 -46.525 59.185 1.00 151.43 269 PRO E N 1
ATOM 11319 C CA . PRO E 1 269 ? -18.841 -45.146 59.578 1.00 160.73 269 PRO E CA 1
ATOM 11320 C C . PRO E 1 269 ? -17.897 -44.134 58.929 1.00 154.88 269 PRO E C 1
ATOM 11321 O O . PRO E 1 269 ? -18.334 -43.043 58.552 1.00 150.21 269 PRO E O 1
ATOM 11325 N N . GLN E 1 270 ? -16.623 -44.508 58.801 1.00 178.07 270 GLN E N 1
ATOM 11326 C CA . GLN E 1 270 ? -15.598 -43.654 58.196 1.00 173.69 270 GLN E CA 1
ATOM 11327 C C . GLN E 1 270 ? -15.850 -43.482 56.700 1.00 168.83 270 GLN E C 1
ATOM 11328 O O . GLN E 1 270 ? -15.950 -42.359 56.204 1.00 165.14 270 GLN E O 1
ATOM 11334 N N . CYS E 1 271 ? -15.938 -44.608 55.992 1.00 173.90 271 CYS E N 1
ATOM 11335 C CA . CYS E 1 271 ? -16.230 -44.627 54.557 1.00 164.40 271 CYS E CA 1
ATOM 11336 C C . CYS E 1 271 ? -17.502 -43.840 54.221 1.00 168.15 271 CYS E C 1
ATOM 11337 O O . CYS E 1 271 ? -17.641 -43.301 53.116 1.00 163.96 271 CYS E O 1
ATOM 11340 N N . MET E 1 272 ? -18.433 -43.791 55.170 1.00 166.86 272 MET E N 1
ATOM 11341 C CA . MET E 1 272 ? -19.665 -43.031 54.987 1.00 167.70 272 MET E CA 1
ATOM 11342 C C . MET E 1 272 ? -19.346 -41.547 55.006 1.00 166.06 272 MET E C 1
ATOM 11343 O O . MET E 1 272 ? -19.857 -40.789 54.179 1.00 160.67 272 MET E O 1
ATOM 11348 N N . ALA E 1 273 ? -18.498 -41.147 55.958 1.00 148.10 273 ALA E N 1
ATOM 11349 C CA . ALA E 1 273 ? -18.046 -39.758 56.084 1.00 146.51 273 ALA E CA 1
ATOM 11350 C C . ALA E 1 273 ? -17.322 -39.318 54.813 1.00 141.26 273 ALA E C 1
ATOM 11351 O O . ALA E 1 273 ? -17.680 -38.319 54.180 1.00 135.79 273 ALA E O 1
ATOM 11353 N N . ARG E 1 274 ? -16.297 -40.079 54.448 1.00 149.19 274 ARG E N 1
ATOM 11354 C CA . ARG E 1 274 ? -15.589 -39.893 53.184 1.00 137.85 274 ARG E CA 1
ATOM 11355 C C . ARG E 1 274 ? -16.562 -39.699 52.032 1.00 133.81 274 ARG E C 1
ATOM 11356 O O . ARG E 1 274 ? -16.570 -38.664 51.372 1.00 132.78 274 ARG E O 1
ATOM 11364 N N . ARG E 1 275 ? -17.386 -40.709 51.798 1.00 121.85 275 ARG E N 1
ATOM 11365 C CA . ARG E 1 275 ? -18.359 -40.658 50.722 1.00 120.83 275 ARG E CA 1
ATOM 11366 C C . ARG E 1 275 ? -19.231 -39.391 50.756 1.00 125.03 275 ARG E C 1
ATOM 11367 O O . ARG E 1 275 ? -19.582 -38.844 49.708 1.00 123.37 275 ARG E O 1
ATOM 11375 N N . LYS E 1 276 ? -19.580 -38.925 51.952 1.00 145.86 276 LYS E N 1
ATOM 11376 C CA . LYS E 1 276 ? -20.412 -37.724 52.073 1.00 153.70 276 LYS E CA 1
ATOM 11377 C C . LYS E 1 276 ? -19.651 -36.547 51.473 1.00 144.90 276 LYS E C 1
ATOM 11378 O O . LYS E 1 276 ? -20.127 -35.910 50.530 1.00 142.60 276 LYS E O 1
ATOM 11384 N N . MET E 1 277 ? -18.465 -36.280 52.024 1.00 140.75 277 MET E N 1
ATOM 11385 C CA . MET E 1 277 ? -17.595 -35.218 51.532 1.00 137.63 277 MET E CA 1
ATOM 11386 C C . MET E 1 277 ? -17.414 -35.358 50.035 1.00 134.76 277 MET E C 1
ATOM 11387 O O . MET E 1 277 ? -17.696 -34.428 49.277 1.00 137.32 277 MET E O 1
ATOM 11392 N N . GLN E 1 278 ? -16.949 -36.527 49.610 1.00 148.97 278 GLN E N 1
ATOM 11393 C CA . GLN E 1 278 ? -16.736 -36.763 48.189 1.00 144.89 278 GLN E CA 1
ATOM 11394 C C . GLN E 1 278 ? -17.954 -36.367 47.367 1.00 147.83 278 GLN E C 1
ATOM 11395 O O . GLN E 1 278 ? -17.831 -35.638 46.377 1.00 154.01 278 GLN E O 1
ATOM 11401 N N . GLN E 1 279 ? -19.127 -36.836 47.776 1.00 127.99 279 GLN E N 1
ATOM 11402 C CA . GLN E 1 279 ? -20.307 -36.677 46.936 1.00 133.83 279 GLN E CA 1
ATOM 11403 C C . GLN E 1 279 ? -20.733 -35.218 46.758 1.00 138.70 279 GLN E C 1
ATOM 11404 O O . GLN E 1 279 ? -21.389 -34.884 45.765 1.00 139.21 279 GLN E O 1
ATOM 11410 N N . LYS E 1 280 ? -20.354 -34.354 47.703 1.00 137.36 280 LYS E N 1
ATOM 11411 C CA . LYS E 1 280 ? -20.693 -32.931 47.600 1.00 143.96 280 LYS E CA 1
ATOM 11412 C C . LYS E 1 280 ? -19.740 -32.180 46.671 1.00 142.75 280 LYS E C 1
ATOM 11413 O O . LYS E 1 280 ? -20.126 -31.181 46.055 1.00 147.32 280 LYS E O 1
ATOM 11419 N N . TYR E 1 281 ? -18.496 -32.650 46.586 1.00 150.13 281 TYR E N 1
ATOM 11420 C CA . TYR E 1 281 ? -17.521 -32.063 45.665 1.00 140.05 281 TYR E CA 1
ATOM 11421 C C . TYR E 1 281 ? -17.722 -32.600 44.260 1.00 139.64 281 TYR E C 1
ATOM 11422 O O . TYR E 1 281 ? -17.560 -31.863 43.286 1.00 142.29 281 TYR E O 1
ATOM 11431 N N . LEU E 1 282 ? -18.086 -33.878 44.159 1.00 143.65 282 LEU E N 1
ATOM 11432 C CA . LEU E 1 282 ? -18.459 -34.463 42.874 1.00 143.70 282 LEU E CA 1
ATOM 11433 C C . LEU E 1 282 ? -19.694 -33.751 42.295 1.00 148.65 282 LEU E C 1
ATOM 11434 O O . LEU E 1 282 ? -19.881 -33.686 41.074 1.00 148.99 282 LEU E O 1
ATOM 11439 N N . ALA E 1 283 ? -20.538 -33.221 43.176 1.00 165.77 283 ALA E N 1
ATOM 11440 C CA . ALA E 1 283 ? -21.702 -32.450 42.740 1.00 169.35 283 ALA E CA 1
ATOM 11441 C C . ALA E 1 283 ? -21.249 -31.104 42.146 1.00 169.76 283 ALA E C 1
ATOM 11442 O O . ALA E 1 283 ? -21.787 -30.645 41.122 1.00 166.52 283 ALA E O 1
ATOM 11444 N N . GLN E 1 284 ? -20.253 -30.486 42.789 1.00 134.43 284 GLN E N 1
ATOM 11445 C CA . GLN E 1 284 ? -19.700 -29.224 42.314 1.00 129.89 284 GLN E CA 1
ATOM 11446 C C . GLN E 1 284 ? -19.084 -29.428 40.953 1.00 129.51 284 GLN E C 1
ATOM 11447 O O . GLN E 1 284 ? -19.340 -28.657 40.033 1.00 138.19 284 GLN E O 1
ATOM 11453 N N . ILE E 1 285 ? -18.273 -30.471 40.823 1.00 134.87 285 ILE E N 1
ATOM 11454 C CA . ILE E 1 285 ? -17.648 -30.778 39.539 1.00 132.94 285 ILE E CA 1
ATOM 11455 C C . ILE E 1 285 ? -18.683 -30.950 38.428 1.00 137.89 285 ILE E C 1
ATOM 11456 O O . ILE E 1 285 ? -18.601 -30.302 37.378 1.00 141.68 285 ILE E O 1
ATOM 11461 N N . GLU E 1 286 ? -19.649 -31.830 38.663 1.00 150.54 286 GLU E N 1
ATOM 11462 C CA . GLU E 1 286 ? -20.662 -32.126 37.665 1.00 154.57 286 GLU E CA 1
ATOM 11463 C C . GLU E 1 286 ? -21.307 -30.857 37.137 1.00 158.69 286 GLU E C 1
ATOM 11464 O O . GLU E 1 286 ? -21.682 -30.788 35.963 1.00 162.36 286 GLU E O 1
ATOM 11470 N N . GLU E 1 287 ? -21.416 -29.855 38.008 1.00 154.16 287 GLU E N 1
ATOM 11471 C CA . GLU E 1 287 ? -22.056 -28.584 37.671 1.00 163.75 287 GLU E CA 1
ATOM 11472 C C . GLU E 1 287 ? -21.141 -27.589 36.911 1.00 163.63 287 GLU E C 1
ATOM 11473 O O . GLU E 1 287 ? -21.548 -27.015 35.885 1.00 165.30 287 GLU E O 1
ATOM 11479 N N . LEU E 1 288 ? -19.917 -27.391 37.413 1.00 165.53 288 LEU E N 1
ATOM 11480 C CA . LEU E 1 288 ? -18.935 -26.514 36.762 1.00 160.64 288 LEU E CA 1
ATOM 11481 C C . LEU E 1 288 ? -18.553 -26.945 35.340 1.00 162.56 288 LEU E C 1
ATOM 11482 O O . LEU E 1 288 ? -18.205 -26.107 34.500 1.00 161.10 288 LEU E O 1
ATOM 11487 N N . TYR E 1 289 ? -18.611 -28.247 35.079 1.00 137.12 289 TYR E N 1
ATOM 11488 C CA . TYR E 1 289 ? -18.142 -28.777 33.810 1.00 127.90 289 TYR E CA 1
ATOM 11489 C C . TYR E 1 289 ? -19.226 -29.560 33.079 1.00 133.72 289 TYR E C 1
ATOM 11490 O O . TYR E 1 289 ? -19.153 -30.788 32.959 1.00 130.72 289 TYR E O 1
ATOM 11499 N N . GLU E 1 290 ? -20.234 -28.831 32.603 1.00 120.45 290 GLU E N 1
ATOM 11500 C CA . GLU E 1 290 ? -21.287 -29.406 31.767 1.00 126.88 290 GLU E CA 1
ATOM 11501 C C . GLU E 1 290 ? -20.696 -29.776 30.413 1.00 118.55 290 GLU E C 1
ATOM 11502 O O . GLU E 1 290 ? -21.174 -30.699 29.741 1.00 112.91 290 GLU E O 1
ATOM 11508 N N . ASP E 1 291 ? -19.647 -29.042 30.032 1.00 163.70 291 ASP E N 1
ATOM 11509 C CA . ASP E 1 291 ? -18.990 -29.174 28.721 1.00 159.52 291 ASP E CA 1
ATOM 11510 C C . ASP E 1 291 ? -17.799 -30.151 28.707 1.00 151.56 291 ASP E C 1
ATOM 11511 O O . ASP E 1 291 ? -17.053 -30.226 27.726 1.00 147.50 291 ASP E O 1
ATOM 11516 N N . PHE E 1 292 ? -17.644 -30.900 29.795 1.00 128.04 292 PHE E N 1
ATOM 11517 C CA . PHE E 1 292 ? -16.593 -31.907 29.931 1.00 120.50 292 PHE E CA 1
ATOM 11518 C C . PHE E 1 292 ? -17.208 -33.293 30.135 1.00 121.88 292 PHE E C 1
ATOM 11519 O O . PHE E 1 292 ? -18.162 -33.451 30.910 1.00 126.06 292 PHE E O 1
ATOM 11527 N N . HIS E 1 293 ? -16.651 -34.300 29.470 1.00 108.44 293 HIS E N 1
ATOM 11528 C CA . HIS E 1 293 ? -16.954 -35.673 29.836 1.00 106.43 293 HIS E CA 1
ATOM 11529 C C . HIS E 1 293 ? -16.343 -35.921 31.211 1.00 106.79 293 HIS E C 1
ATOM 11530 O O . HIS E 1 293 ? -15.120 -36.046 31.345 1.00 106.65 293 HIS E O 1
ATOM 11537 N N . VAL E 1 294 ? -17.169 -35.991 32.241 1.00 110.64 294 VAL E N 1
ATOM 11538 C CA . VAL E 1 294 ? -16.634 -36.277 33.566 1.00 105.83 294 VAL E CA 1
ATOM 11539 C C . VAL E 1 294 ? -16.844 -37.754 33.896 1.00 107.05 294 VAL E C 1
ATOM 11540 O O . VAL E 1 294 ? -17.971 -38.223 34.094 1.00 122.92 294 VAL E O 1
ATOM 11544 N N . VAL E 1 295 ? -15.743 -38.486 33.929 1.00 105.07 295 VAL E N 1
ATOM 11545 C CA . VAL E 1 295 ? -15.773 -39.930 34.125 1.00 109.91 295 VAL E CA 1
ATOM 11546 C C . VAL E 1 295 ? -15.434 -40.274 35.576 1.00 106.75 295 VAL E C 1
ATOM 11547 O O . VAL E 1 295 ? -14.432 -39.798 36.115 1.00 105.06 295 VAL E O 1
ATOM 11551 N N . LYS E 1 296 ? -16.271 -41.099 36.203 1.00 110.94 296 LYS E N 1
ATOM 11552 C CA . LYS E 1 296 ? -16.066 -41.469 37.604 1.00 114.15 296 LYS E CA 1
ATOM 11553 C C . LYS E 1 296 ? -15.601 -42.923 37.743 1.00 113.13 296 LYS E C 1
ATOM 11554 O O . LYS E 1 296 ? -16.233 -43.848 37.204 1.00 115.00 296 LYS E O 1
ATOM 11560 N N . VAL E 1 297 ? -14.488 -43.100 38.463 1.00 116.63 297 VAL E N 1
ATOM 11561 C CA . VAL E 1 297 ? -13.876 -44.409 38.703 1.00 117.72 297 VAL E CA 1
ATOM 11562 C C . VAL E 1 297 ? -13.556 -44.641 40.182 1.00 122.03 297 VAL E C 1
ATOM 11563 O O . VAL E 1 297 ? -13.141 -43.714 40.887 1.00 127.30 297 VAL E O 1
ATOM 11567 N N . PRO E 1 298 ? -13.738 -45.888 40.651 1.00 110.52 298 PRO E N 1
ATOM 11568 C CA . PRO E 1 298 ? -13.725 -46.204 42.082 1.00 112.34 298 PRO E CA 1
ATOM 11569 C C . PRO E 1 298 ? -12.334 -46.317 42.678 1.00 116.86 298 PRO E C 1
ATOM 11570 O O . PRO E 1 298 ? -11.321 -46.324 41.974 1.00 113.66 298 PRO E O 1
ATOM 11574 N N . GLN E 1 299 ? -12.310 -46.397 44.001 1.00 182.74 299 GLN E N 1
ATOM 11575 C CA . GLN E 1 299 ? -11.094 -46.657 44.744 1.00 184.69 299 GLN E CA 1
ATOM 11576 C C . GLN E 1 299 ? -10.853 -48.158 44.727 1.00 194.33 299 GLN E C 1
ATOM 11577 O O . GLN E 1 299 ? -11.680 -48.932 45.231 1.00 200.91 299 GLN E O 1
ATOM 11583 N N . VAL E 1 300 ? -9.734 -48.576 44.143 1.00 163.54 300 VAL E N 1
ATOM 11584 C CA . VAL E 1 300 ? -9.363 -49.981 44.190 1.00 168.00 300 VAL E CA 1
ATOM 11585 C C . VAL E 1 300 ? -8.555 -50.274 45.452 1.00 178.31 300 VAL E C 1
ATOM 11586 O O . VAL E 1 300 ? -7.585 -49.565 45.745 1.00 176.94 300 VAL E O 1
ATOM 11590 N N . PRO E 1 301 ? -8.964 -51.318 46.206 1.00 192.27 301 PRO E N 1
ATOM 11591 C CA . PRO E 1 301 ? -8.311 -51.711 47.466 1.00 189.62 301 PRO E CA 1
ATOM 11592 C C . PRO E 1 301 ? -6.837 -52.087 47.278 1.00 188.92 301 PRO E C 1
ATOM 11593 O O . PRO E 1 301 ? -5.990 -51.704 48.086 1.00 192.91 301 PRO E O 1
ATOM 11597 N N . ALA E 1 302 ? -6.537 -52.832 46.222 1.00 136.09 302 ALA E N 1
ATOM 11598 C CA . ALA E 1 302 ? -5.165 -53.195 45.922 1.00 143.41 302 ALA E CA 1
ATOM 11599 C C . ALA E 1 302 ? -4.546 -52.147 45.005 1.00 139.73 302 ALA E C 1
ATOM 11600 O O . ALA E 1 302 ? -5.252 -51.507 44.224 1.00 136.14 302 ALA E O 1
ATOM 11602 N N . GLU E 1 303 ? -3.231 -51.961 45.111 1.00 200.87 303 GLU E N 1
ATOM 11603 C CA . GLU E 1 303 ? -2.511 -51.096 44.178 1.00 204.66 303 GLU E CA 1
ATOM 11604 C C . GLU E 1 303 ? -2.534 -51.724 42.780 1.00 204.80 303 GLU E C 1
ATOM 11605 O O . GLU E 1 303 ? -2.309 -52.933 42.628 1.00 201.25 303 GLU E O 1
ATOM 11611 N N . VAL E 1 304 ? -2.825 -50.905 41.769 1.00 177.21 304 VAL E N 1
ATOM 11612 C CA . VAL E 1 304 ? -2.916 -51.396 40.400 1.00 168.46 304 VAL E CA 1
ATOM 11613 C C . VAL E 1 304 ? -1.532 -51.610 39.814 1.00 169.86 304 VAL E C 1
ATOM 11614 O O . VAL E 1 304 ? -0.787 -50.655 39.572 1.00 162.50 304 VAL E O 1
ATOM 11618 N N . ARG E 1 305 ? -1.203 -52.878 39.586 1.00 216.58 305 ARG E N 1
ATOM 11619 C CA . ARG E 1 305 ? 0.123 -53.265 39.122 1.00 215.08 305 ARG E CA 1
ATOM 11620 C C . ARG E 1 305 ? 0.050 -54.529 38.257 1.00 214.10 305 ARG E C 1
ATOM 11621 O O . ARG E 1 305 ? -0.734 -55.442 38.540 1.00 212.53 305 ARG E O 1
ATOM 11629 N N . GLY E 1 306 ? 0.862 -54.570 37.202 1.00 160.56 306 GLY E N 1
ATOM 11630 C CA . GLY E 1 306 ? 0.869 -55.700 36.293 1.00 167.53 306 GLY E CA 1
ATOM 11631 C C . GLY E 1 306 ? 0.017 -55.451 35.062 1.00 169.26 306 GLY E C 1
ATOM 11632 O O . GLY E 1 306 ? -1.006 -54.762 35.129 1.00 165.11 306 GLY E O 1
ATOM 11633 N N . THR E 1 307 ? 0.438 -56.020 33.935 1.00 189.08 307 THR E N 1
ATOM 11634 C CA . THR E 1 307 ? -0.235 -55.797 32.655 1.00 182.24 307 THR E CA 1
ATOM 11635 C C . THR E 1 307 ? -1.627 -56.449 32.582 1.00 185.77 307 THR E C 1
ATOM 11636 O O . THR E 1 307 ? -2.322 -56.319 31.574 1.00 188.53 307 THR E O 1
ATOM 11640 N N . GLU E 1 308 ? -2.036 -57.138 33.645 1.00 152.86 308 GLU E N 1
ATOM 11641 C CA . GLU E 1 308 ? -3.358 -57.758 33.678 1.00 157.85 308 GLU E CA 1
ATOM 11642 C C . GLU E 1 308 ? -4.320 -56.987 34.565 1.00 152.20 308 GLU E C 1
ATOM 11643 O O . GLU E 1 308 ? -5.501 -56.862 34.251 1.00 151.41 308 GLU E O 1
ATOM 11649 N N . ALA E 1 309 ? -3.808 -56.482 35.680 1.00 186.96 309 ALA E N 1
ATOM 11650 C CA . ALA E 1 309 ? -4.593 -55.625 36.558 1.00 184.44 309 ALA E CA 1
ATOM 11651 C C . ALA E 1 309 ? -4.893 -54.320 35.838 1.00 175.56 309 ALA E C 1
ATOM 11652 O O . ALA E 1 309 ? -5.971 -53.747 36.007 1.00 174.66 309 ALA E O 1
ATOM 11654 N N . LEU E 1 310 ? -3.936 -53.859 35.033 1.00 145.15 310 LEU E N 1
ATOM 11655 C CA . LEU E 1 310 ? -4.102 -52.628 34.263 1.00 137.68 310 LEU E CA 1
ATOM 11656 C C . LEU E 1 310 ? -5.165 -52.787 33.180 1.00 140.55 310 LEU E C 1
ATOM 11657 O O . LEU E 1 310 ? -6.056 -51.942 33.041 1.00 140.67 310 LEU E O 1
ATOM 11662 N N . LYS E 1 311 ? -5.078 -53.868 32.413 1.00 126.80 311 LYS E N 1
ATOM 11663 C CA . LYS E 1 311 ? -6.069 -54.114 31.375 1.00 127.56 311 LYS E CA 1
ATOM 11664 C C . LYS E 1 311 ? -7.475 -54.045 31.961 1.00 129.83 311 LYS E C 1
ATOM 11665 O O . LYS E 1 311 ? -8.339 -53.345 31.437 1.00 125.79 311 LYS E O 1
ATOM 11671 N N . SER E 1 312 ? -7.689 -54.764 33.060 1.00 159.33 312 SER E N 1
ATOM 11672 C CA . SER E 1 312 ? -9.004 -54.843 33.699 1.00 165.43 312 SER E CA 1
ATOM 11673 C C . SER E 1 312 ? -9.482 -53.502 34.254 1.00 157.01 312 SER E C 1
ATOM 11674 O O . SER E 1 312 ? -10.681 -53.229 34.276 1.00 154.60 312 SER E O 1
ATOM 11677 N N . PHE E 1 313 ? -8.538 -52.681 34.708 1.00 132.04 313 PHE E N 1
ATOM 11678 C CA . PHE E 1 313 ? -8.847 -51.359 35.245 1.00 125.86 313 PHE E CA 1
ATOM 11679 C C . PHE E 1 313 ? -9.262 -50.396 34.128 1.00 127.34 313 PHE E C 1
ATOM 11680 O O . PHE E 1 313 ? -10.242 -49.650 34.271 1.00 125.05 313 PHE E O 1
ATOM 11688 N N . SER E 1 314 ? -8.523 -50.421 33.016 1.00 110.79 314 SER E N 1
ATOM 11689 C CA . SER E 1 314 ? -8.769 -49.507 31.899 1.00 104.50 314 SER E CA 1
ATOM 11690 C C . SER E 1 314 ? -10.213 -49.586 31.461 1.00 101.07 314 SER E C 1
ATOM 11691 O O . SER E 1 314 ? -10.725 -48.694 30.801 1.00 96.63 314 SER E O 1
ATOM 11694 N N . GLU E 1 315 ? -10.855 -50.678 31.843 1.00 138.98 315 GLU E N 1
ATOM 11695 C CA . GLU E 1 315 ? -12.250 -50.923 31.535 1.00 146.57 315 GLU E CA 1
ATOM 11696 C C . GLU E 1 315 ? -13.134 -49.754 31.957 1.00 142.20 315 GLU E C 1
ATOM 11697 O O . GLU E 1 315 ? -14.024 -49.346 31.214 1.00 142.33 315 GLU E O 1
ATOM 11703 N N . MET E 1 316 ? -12.878 -49.214 33.144 1.00 111.96 316 MET E N 1
ATOM 11704 C CA . MET E 1 316 ? -13.801 -48.273 33.755 1.00 111.93 316 MET E CA 1
ATOM 11705 C C . MET E 1 316 ? -13.680 -46.904 33.140 1.00 113.60 316 MET E C 1
ATOM 11706 O O . MET E 1 316 ? -14.463 -45.999 33.441 1.00 112.42 316 MET E O 1
ATOM 11711 N N . LEU E 1 317 ? -12.682 -46.760 32.278 1.00 113.64 317 LEU E N 1
ATOM 11712 C CA . LEU E 1 317 ? -12.465 -45.513 31.557 1.00 109.17 317 LEU E CA 1
ATOM 11713 C C . LEU E 1 317 ? -13.334 -45.435 30.312 1.00 108.89 317 LEU E C 1
ATOM 11714 O O . LEU E 1 317 ? -13.625 -44.345 29.828 1.00 109.72 317 LEU E O 1
ATOM 11719 N N . VAL E 1 318 ? -13.744 -46.593 29.798 1.00 119.94 318 VAL E N 1
ATOM 11720 C CA . VAL E 1 318 ? -14.575 -46.639 28.598 1.00 128.07 318 VAL E CA 1
ATOM 11721 C C . VAL E 1 318 ? -15.992 -47.159 28.868 1.00 130.02 318 VAL E C 1
ATOM 11722 O O . VAL E 1 318 ? -16.866 -47.057 28.007 1.00 129.49 318 VAL E O 1
ATOM 11726 N N . LYS E 1 319 ? -16.209 -47.710 30.063 1.00 150.10 319 LYS E N 1
ATOM 11727 C CA . LYS E 1 319 ? -17.520 -48.220 30.471 1.00 150.93 319 LYS E CA 1
ATOM 11728 C C . LYS E 1 319 ? -17.873 -47.771 31.890 1.00 150.89 319 LYS E C 1
ATOM 11729 O O . LYS E 1 319 ? -17.297 -48.273 32.863 1.00 143.31 319 LYS E O 1
ATOM 11735 N N . PRO E 1 320 ? -18.827 -46.823 32.009 1.00 138.07 320 PRO E N 1
ATOM 11736 C CA . PRO E 1 320 ? -19.244 -46.287 33.311 1.00 132.07 320 PRO E CA 1
ATOM 11737 C C . PRO E 1 320 ? -19.381 -47.405 34.334 1.00 142.61 320 PRO E C 1
ATOM 11738 O O . PRO E 1 320 ? -19.961 -48.444 34.021 1.00 147.89 320 PRO E O 1
ATOM 11742 N N . TYR E 1 321 ? -18.855 -47.196 35.537 1.00 158.60 321 TYR E N 1
ATOM 11743 C CA . TYR E 1 321 ? -18.850 -48.232 36.571 1.00 159.33 321 TYR E CA 1
ATOM 11744 C C . TYR E 1 321 ? -20.032 -48.116 37.553 1.00 167.43 321 TYR E C 1
ATOM 11745 O O . TYR E 1 321 ? -20.350 -47.019 38.025 1.00 166.70 321 TYR E O 1
ATOM 11754 N N . VAL E 1 322 ? -20.681 -49.246 37.853 1.00 145.36 322 VAL E N 1
ATOM 11755 C CA . VAL E 1 322 ? -21.706 -49.297 38.904 1.00 146.47 322 VAL E CA 1
ATOM 11756 C C . VAL E 1 322 ? -21.592 -50.562 39.761 1.00 142.85 322 VAL E C 1
ATOM 11757 O O . VAL E 1 322 ? -21.629 -50.500 40.996 1.00 136.51 322 VAL E O 1
ATOM 11761 N N . PRO F 1 7 ? 9.697 -37.240 69.627 1.00 155.28 7 PRO F N 1
ATOM 11762 C CA . PRO F 1 7 ? 8.862 -36.912 70.802 1.00 154.15 7 PRO F CA 1
ATOM 11763 C C . PRO F 1 7 ? 7.480 -36.374 70.369 1.00 155.08 7 PRO F C 1
ATOM 11764 O O . PRO F 1 7 ? 7.191 -35.183 70.548 1.00 155.29 7 PRO F O 1
ATOM 11768 N N . GLY F 1 8 ? 6.638 -37.261 69.830 1.00 134.20 8 GLY F N 1
ATOM 11769 C CA . GLY F 1 8 ? 5.481 -36.876 69.026 1.00 125.04 8 GLY F CA 1
ATOM 11770 C C . GLY F 1 8 ? 4.308 -36.152 69.678 1.00 127.52 8 GLY F C 1
ATOM 11771 O O . GLY F 1 8 ? 3.164 -36.629 69.685 1.00 117.00 8 GLY F O 1
ATOM 11772 N N . THR F 1 9 ? 4.571 -34.963 70.191 1.00 159.43 9 THR F N 1
ATOM 11773 C CA . THR F 1 9 ? 3.537 -34.257 70.913 1.00 157.57 9 THR F CA 1
ATOM 11774 C C . THR F 1 9 ? 3.904 -32.785 71.024 1.00 165.17 9 THR F C 1
ATOM 11775 O O . THR F 1 9 ? 5.097 -32.425 71.118 1.00 168.31 9 THR F O 1
ATOM 11779 N N . LEU F 1 10 ? 2.879 -31.937 71.004 1.00 137.76 10 LEU F N 1
ATOM 11780 C CA . LEU F 1 10 ? 3.087 -30.490 71.048 1.00 140.67 10 LEU F CA 1
ATOM 11781 C C . LEU F 1 10 ? 3.434 -29.957 72.443 1.00 146.15 10 LEU F C 1
ATOM 11782 O O . LEU F 1 10 ? 3.222 -28.780 72.733 1.00 145.95 10 LEU F O 1
ATOM 11787 N N . GLU F 1 11 ? 3.963 -30.809 73.311 1.00 154.17 11 GLU F N 1
ATOM 11788 C CA . GLU F 1 11 ? 4.261 -30.365 74.661 1.00 154.13 11 GLU F CA 1
ATOM 11789 C C . GLU F 1 11 ? 5.239 -29.198 74.625 1.00 149.95 11 GLU F C 1
ATOM 11790 O O . GLU F 1 11 ? 5.099 -28.231 75.375 1.00 153.90 11 GLU F O 1
ATOM 11796 N N . ASN F 1 12 ? 6.219 -29.296 73.734 1.00 131.37 12 ASN F N 1
ATOM 11797 C CA . ASN F 1 12 ? 7.316 -28.334 73.671 1.00 137.45 12 ASN F CA 1
ATOM 11798 C C . ASN F 1 12 ? 6.890 -26.890 73.407 1.00 138.43 12 ASN F C 1
ATOM 11799 O O . ASN F 1 12 ? 7.703 -25.965 73.476 1.00 142.28 12 ASN F O 1
ATOM 11804 N N . LEU F 1 13 ? 5.619 -26.701 73.082 1.00 136.07 13 LEU F N 1
ATOM 11805 C CA . LEU F 1 13 ? 5.096 -25.361 72.849 1.00 134.66 13 LEU F CA 1
ATOM 11806 C C . LEU F 1 13 ? 4.527 -24.800 74.137 1.00 140.41 13 LEU F C 1
ATOM 11807 O O . LEU F 1 13 ? 4.646 -23.603 74.414 1.00 144.90 13 LEU F O 1
ATOM 11812 N N . LEU F 1 14 ? 3.898 -25.667 74.923 1.00 139.35 14 LEU F N 1
ATOM 11813 C CA . LEU F 1 14 ? 3.350 -25.241 76.199 1.00 140.86 14 LEU F CA 1
ATOM 11814 C C . LEU F 1 14 ? 4.501 -24.947 77.155 1.00 157.37 14 LEU F C 1
ATOM 11815 O O . LEU F 1 14 ? 4.391 -24.076 78.029 1.00 161.34 14 LEU F O 1
ATOM 11820 N N . GLU F 1 15 ? 5.616 -25.659 76.966 1.00 152.36 15 GLU F N 1
ATOM 11821 C CA . GLU F 1 15 ? 6.800 -25.482 77.809 1.00 156.69 15 GLU F CA 1
ATOM 11822 C C . GLU F 1 15 ? 7.553 -24.175 77.528 1.00 158.14 15 GLU F C 1
ATOM 11823 O O . GLU F 1 15 ? 7.873 -23.425 78.451 1.00 163.87 15 GLU F O 1
ATOM 11829 N N . GLN F 1 16 ? 7.846 -23.915 76.255 1.00 145.32 16 GLN F N 1
ATOM 11830 C CA . GLN F 1 16 ? 8.566 -22.707 75.873 1.00 142.24 16 GLN F CA 1
ATOM 11831 C C . GLN F 1 16 ? 7.692 -21.477 76.148 1.00 144.70 16 GLN F C 1
ATOM 11832 O O . GLN F 1 16 ? 6.842 -21.101 75.334 1.00 145.55 16 GLN F O 1
ATOM 11838 N N . THR F 1 17 ? 7.898 -20.855 77.302 1.00 139.03 17 THR F N 1
ATOM 11839 C CA . THR F 1 17 ? 7.032 -19.762 77.726 1.00 145.06 17 THR F CA 1
ATOM 11840 C C . THR F 1 17 ? 7.455 -18.419 77.131 1.00 142.47 17 THR F C 1
ATOM 11841 O O . THR F 1 17 ? 6.744 -17.413 77.265 1.00 142.63 17 THR F O 1
ATOM 11845 N N . SER F 1 18 ? 8.615 -18.403 76.483 1.00 130.21 18 SER F N 1
ATOM 11846 C CA . SER F 1 18 ? 9.104 -17.189 75.844 1.00 128.34 18 SER F CA 1
ATOM 11847 C C . SER F 1 18 ? 8.278 -16.877 74.590 1.00 136.60 18 SER F C 1
ATOM 11848 O O . SER F 1 18 ? 8.195 -15.724 74.142 1.00 135.90 18 SER F O 1
ATOM 11851 N N . LEU F 1 19 ? 7.656 -17.915 74.037 1.00 151.46 19 LEU F N 1
ATOM 11852 C CA . LEU F 1 19 ? 6.865 -17.789 72.819 1.00 140.43 19 LEU F CA 1
ATOM 11853 C C . LEU F 1 19 ? 5.762 -16.755 72.959 1.00 141.95 19 LEU F C 1
ATOM 11854 O O . LEU F 1 19 ? 4.976 -16.802 73.907 1.00 142.39 19 LEU F O 1
ATOM 11859 N N . LYS F 1 20 ? 5.712 -15.831 71.999 1.00 148.68 20 LYS F N 1
ATOM 11860 C CA . LYS F 1 20 ? 4.676 -14.796 71.938 1.00 150.58 20 LYS F CA 1
ATOM 11861 C C . LYS F 1 20 ? 3.733 -14.961 70.732 1.00 147.66 20 LYS F C 1
ATOM 11862 O O . LYS F 1 20 ? 2.535 -14.654 70.819 1.00 143.94 20 LYS F O 1
ATOM 11868 N N . TRP F 1 21 ? 4.286 -15.430 69.610 1.00 129.54 21 TRP F N 1
ATOM 11869 C CA . TRP F 1 21 ? 3.504 -15.696 68.402 1.00 119.06 21 TRP F CA 1
ATOM 11870 C C . TRP F 1 21 ? 3.674 -17.122 67.907 1.00 116.32 21 TRP F C 1
ATOM 11871 O O . TRP F 1 21 ? 4.784 -17.599 67.708 1.00 120.23 21 TRP F O 1
ATOM 11882 N N . ILE F 1 22 ? 2.561 -17.808 67.702 1.00 136.83 22 ILE F N 1
ATOM 11883 C CA . ILE F 1 22 ? 2.619 -19.137 67.119 1.00 135.17 22 ILE F CA 1
ATOM 11884 C C . ILE F 1 22 ? 1.682 -19.195 65.916 1.00 136.39 22 ILE F C 1
ATOM 11885 O O . ILE F 1 22 ? 0.462 -19.056 66.053 1.00 143.02 22 ILE F O 1
ATOM 11890 N N . PHE F 1 23 ? 2.264 -19.366 64.736 1.00 105.54 23 PHE F N 1
ATOM 11891 C CA . PHE F 1 23 ? 1.480 -19.470 63.517 1.00 107.22 23 PHE F CA 1
ATOM 11892 C C . PHE F 1 23 ? 1.168 -20.932 63.203 1.00 108.98 23 PHE F C 1
ATOM 11893 O O . PHE F 1 23 ? 2.037 -21.792 63.289 1.00 112.01 23 PHE F O 1
ATOM 11901 N N . VAL F 1 24 ? -0.072 -21.222 62.835 1.00 97.21 24 VAL F N 1
ATOM 11902 C CA . VAL F 1 24 ? -0.369 -22.557 62.349 1.00 99.27 24 VAL F CA 1
ATOM 11903 C C . VAL F 1 24 ? -1.010 -22.482 60.968 1.00 104.20 24 VAL F C 1
ATOM 11904 O O . VAL F 1 24 ? -1.937 -21.699 60.742 1.00 103.05 24 VAL F O 1
ATOM 11908 N N . GLY F 1 25 ? -0.483 -23.276 60.040 1.00 102.75 25 GLY F N 1
ATOM 11909 C CA . GLY F 1 25 ? -0.926 -23.230 58.664 1.00 100.42 25 GLY F CA 1
ATOM 11910 C C . GLY F 1 25 ? -0.753 -24.557 57.960 1.00 109.04 25 GLY F C 1
ATOM 11911 O O . GLY F 1 25 ? 0.003 -25.423 58.400 1.00 107.32 25 GLY F O 1
ATOM 11912 N N . GLY F 1 26 ? -1.471 -24.708 56.855 1.00 102.97 26 GLY F N 1
ATOM 11913 C CA . GLY F 1 26 ? -1.433 -25.921 56.066 1.00 100.13 26 GLY F CA 1
ATOM 11914 C C . GLY F 1 26 ? -2.437 -25.772 54.945 1.00 110.32 26 GLY F C 1
ATOM 11915 O O . GLY F 1 26 ? -3.531 -25.247 55.157 1.00 114.21 26 GLY F O 1
ATOM 11916 N N . LYS F 1 27 ? -2.065 -26.225 53.754 1.00 120.10 27 LYS F N 1
ATOM 11917 C CA . LYS F 1 27 ? -2.895 -26.040 52.576 1.00 115.71 27 LYS F CA 1
ATOM 11918 C C . LYS F 1 27 ? -4.233 -26.760 52.716 1.00 121.47 27 LYS F C 1
ATOM 11919 O O . LYS F 1 27 ? -4.347 -27.960 52.463 1.00 116.60 27 LYS F O 1
ATOM 11925 N N . GLY F 1 28 ? -5.231 -25.976 53.125 1.00 151.26 28 GLY F N 1
ATOM 11926 C CA . GLY F 1 28 ? -6.568 -26.408 53.528 1.00 144.88 28 GLY F CA 1
ATOM 11927 C C . GLY F 1 28 ? -7.126 -27.783 53.200 1.00 142.35 28 GLY F C 1
ATOM 11928 O O . GLY F 1 28 ? -6.765 -28.404 52.191 1.00 140.08 28 GLY F O 1
ATOM 11929 N N . GLY F 1 29 ? -8.039 -28.240 54.062 1.00 122.70 29 GLY F N 1
ATOM 11930 C CA . GLY F 1 29 ? -8.685 -29.539 53.928 1.00 115.60 29 GLY F CA 1
ATOM 11931 C C . GLY F 1 29 ? -8.060 -30.601 54.817 1.00 115.30 29 GLY F C 1
ATOM 11932 O O . GLY F 1 29 ? -8.196 -31.803 54.572 1.00 113.52 29 GLY F O 1
ATOM 11933 N N . VAL F 1 30 ? -7.376 -30.149 55.862 1.00 147.27 30 VAL F N 1
ATOM 11934 C CA . VAL F 1 30 ? -6.521 -31.028 56.646 1.00 143.11 30 VAL F CA 1
ATOM 11935 C C . VAL F 1 30 ? -6.758 -30.833 58.138 1.00 141.58 30 VAL F C 1
ATOM 11936 O O . VAL F 1 30 ? -5.889 -31.117 58.962 1.00 142.57 30 VAL F O 1
ATOM 11940 N N . GLY F 1 31 ? -7.939 -30.346 58.490 1.00 141.98 31 GLY F N 1
ATOM 11941 C CA . GLY F 1 31 ? -8.254 -30.138 59.890 1.00 140.07 31 GLY F CA 1
ATOM 11942 C C . GLY F 1 31 ? -7.356 -29.089 60.521 1.00 138.52 31 GLY F C 1
ATOM 11943 O O . GLY F 1 31 ? -7.051 -29.153 61.717 1.00 139.04 31 GLY F O 1
ATOM 11944 N N . LYS F 1 32 ? -6.932 -28.119 59.712 1.00 115.39 32 LYS F N 1
ATOM 11945 C CA . LYS F 1 32 ? -6.095 -27.034 60.196 1.00 108.55 32 LYS F CA 1
ATOM 11946 C C . LYS F 1 32 ? -6.796 -26.227 61.286 1.00 112.16 32 LYS F C 1
ATOM 11947 O O . LYS F 1 32 ? -6.190 -25.920 62.308 1.00 116.05 32 LYS F O 1
ATOM 11953 N N . THR F 1 33 ? -8.072 -25.904 61.085 1.00 92.47 33 THR F N 1
ATOM 11954 C CA . THR F 1 33 ? -8.814 -25.069 62.044 1.00 97.59 33 THR F CA 1
ATOM 11955 C C . THR F 1 33 ? -8.970 -25.734 63.396 1.00 95.72 33 THR F C 1
ATOM 11956 O O . THR F 1 33 ? -8.733 -25.114 64.437 1.00 93.55 33 THR F O 1
ATOM 11960 N N . THR F 1 34 ? -9.392 -26.992 63.372 1.00 117.84 34 THR F N 1
ATOM 11961 C CA . THR F 1 34 ? -9.470 -27.792 64.583 1.00 118.96 34 THR F CA 1
ATOM 11962 C C . THR F 1 34 ? -8.137 -27.784 65.349 1.00 122.82 34 THR F C 1
ATOM 11963 O O . THR F 1 34 ? -8.116 -27.637 66.574 1.00 121.90 34 THR F O 1
ATOM 11967 N N . THR F 1 35 ? -7.031 -27.938 64.620 1.00 126.48 35 THR F N 1
ATOM 11968 C CA . THR F 1 35 ? -5.709 -27.907 65.231 1.00 122.05 35 THR F CA 1
ATOM 11969 C C . THR F 1 35 ? -5.387 -26.557 65.879 1.00 125.72 35 THR F C 1
ATOM 11970 O O . THR F 1 35 ? -4.855 -26.523 66.995 1.00 129.55 35 THR F O 1
ATOM 11974 N N . SER F 1 36 ? -5.705 -25.456 65.195 1.00 108.48 36 SER F N 1
ATOM 11975 C CA . SER F 1 36 ? -5.457 -24.125 65.751 1.00 106.67 36 SER F CA 1
ATOM 11976 C C . SER F 1 36 ? -6.170 -23.947 67.081 1.00 114.09 36 SER F C 1
ATOM 11977 O O . SER F 1 36 ? -5.576 -23.479 68.054 1.00 115.34 36 SER F O 1
ATOM 11980 N N . CYS F 1 37 ? -7.448 -24.319 67.104 1.00 122.38 37 CYS F N 1
ATOM 11981 C CA . CYS F 1 37 ? -8.280 -24.227 68.307 1.00 123.59 37 CYS F CA 1
ATOM 11982 C C . CYS F 1 37 ? -7.744 -25.113 69.441 1.00 129.93 37 CYS F C 1
ATOM 11983 O O . CYS F 1 37 ? -7.484 -24.634 70.549 1.00 133.18 37 CYS F O 1
ATOM 11986 N N . SER F 1 38 ? -7.583 -26.404 69.161 1.00 102.64 38 SER F N 1
ATOM 11987 C CA . SER F 1 38 ? -7.076 -27.341 70.155 1.00 100.76 38 SER F CA 1
ATOM 11988 C C . SER F 1 38 ? -5.784 -26.827 70.780 1.00 103.50 38 SER F C 1
ATOM 11989 O O . SER F 1 38 ? -5.550 -26.989 71.972 1.00 109.78 38 SER F O 1
ATOM 11992 N N . LEU F 1 39 ? -4.951 -26.185 69.976 1.00 126.02 39 LEU F N 1
ATOM 11993 C CA . LEU F 1 39 ? -3.696 -25.660 70.485 1.00 126.94 39 LEU F CA 1
ATOM 11994 C C . LEU F 1 39 ? -3.921 -24.428 71.353 1.00 130.19 39 LEU F C 1
ATOM 11995 O O . LEU F 1 39 ? -3.171 -24.180 72.305 1.00 137.29 39 LEU F O 1
ATOM 12000 N N . ALA F 1 40 ? -4.944 -23.652 71.013 1.00 140.37 40 ALA F N 1
ATOM 12001 C CA . ALA F 1 40 ? -5.225 -22.420 71.733 1.00 145.60 40 ALA F CA 1
ATOM 12002 C C . ALA F 1 40 ? -5.791 -22.748 73.113 1.00 155.51 40 ALA F C 1
ATOM 12003 O O . ALA F 1 40 ? -5.406 -22.143 74.127 1.00 160.44 40 ALA F O 1
ATOM 12005 N N . ILE F 1 41 ? -6.704 -23.714 73.143 1.00 134.89 41 ILE F N 1
ATOM 12006 C CA . ILE F 1 41 ? -7.252 -24.199 74.402 1.00 138.28 41 ILE F CA 1
ATOM 12007 C C . ILE F 1 41 ? -6.120 -24.665 75.336 1.00 146.00 41 ILE F C 1
ATOM 12008 O O . ILE F 1 41 ? -5.995 -24.166 76.467 1.00 147.19 41 ILE F O 1
ATOM 12013 N N . GLN F 1 42 ? -5.291 -25.599 74.854 1.00 133.29 42 GLN F N 1
ATOM 12014 C CA . GLN F 1 42 ? -4.169 -26.130 75.646 1.00 132.87 42 GLN F CA 1
ATOM 12015 C C . GLN F 1 42 ? -3.221 -25.037 76.122 1.00 132.71 42 GLN F C 1
ATOM 12016 O O . GLN F 1 42 ? -2.667 -25.117 77.216 1.00 139.00 42 GLN F O 1
ATOM 12022 N N . MET F 1 43 ? -3.036 -24.016 75.296 1.00 109.04 43 MET F N 1
ATOM 12023 C CA . MET F 1 43 ? -2.152 -22.927 75.658 1.00 114.84 43 MET F CA 1
ATOM 12024 C C . MET F 1 43 ? -2.772 -22.080 76.752 1.00 117.15 43 MET F C 1
ATOM 12025 O O . MET F 1 43 ? -2.074 -21.507 77.589 1.00 118.00 43 MET F O 1
ATOM 12030 N N . SER F 1 44 ? -4.096 -22.002 76.734 1.00 176.89 44 SER F N 1
ATOM 12031 C CA . SER F 1 44 ? -4.813 -21.164 77.683 1.00 184.70 44 SER F CA 1
ATOM 12032 C C . SER F 1 44 ? -4.720 -21.730 79.099 1.00 193.46 44 SER F C 1
ATOM 12033 O O . SER F 1 44 ? -4.856 -20.992 80.086 1.00 200.20 44 SER F O 1
ATOM 12036 N N . LYS F 1 45 ? -4.484 -23.038 79.195 1.00 144.17 45 LYS F N 1
ATOM 12037 C CA . LYS F 1 45 ? -4.361 -23.693 80.497 1.00 144.24 45 LYS F CA 1
ATOM 12038 C C . LYS F 1 45 ? -3.050 -23.346 81.201 1.00 149.35 45 LYS F C 1
ATOM 12039 O O . LYS F 1 45 ? -2.929 -23.534 82.409 1.00 159.48 45 LYS F O 1
ATOM 12045 N N . VAL F 1 46 ? -2.077 -22.834 80.454 1.00 131.66 46 VAL F N 1
ATOM 12046 C CA . VAL F 1 46 ? -0.742 -22.667 80.999 1.00 128.13 46 VAL F CA 1
ATOM 12047 C C . VAL F 1 46 ? -0.198 -21.246 80.776 1.00 133.47 46 VAL F C 1
ATOM 12048 O O . VAL F 1 46 ? 0.994 -20.971 80.976 1.00 129.20 46 VAL F O 1
ATOM 12052 N N . ARG F 1 47 ? -1.084 -20.338 80.376 1.00 136.46 47 ARG F N 1
ATOM 12053 C CA . ARG F 1 47 ? -0.699 -18.942 80.166 1.00 136.10 47 ARG F CA 1
ATOM 12054 C C . ARG F 1 47 ? -1.751 -17.999 80.725 1.00 143.70 47 ARG F C 1
ATOM 12055 O O . ARG F 1 47 ? -2.899 -18.399 80.962 1.00 141.06 47 ARG F O 1
ATOM 12063 N N . SER F 1 48 ? -1.361 -16.742 80.918 1.00 130.46 48 SER F N 1
ATOM 12064 C CA . SER F 1 48 ? -2.259 -15.756 81.512 1.00 134.76 48 SER F CA 1
ATOM 12065 C C . SER F 1 48 ? -3.352 -15.320 80.545 1.00 135.09 48 SER F C 1
ATOM 12066 O O . SER F 1 48 ? -4.531 -15.289 80.905 1.00 133.77 48 SER F O 1
ATOM 12069 N N . SER F 1 49 ? -2.947 -14.983 79.321 1.00 150.86 49 SER F N 1
ATOM 12070 C CA . SER F 1 49 ? -3.858 -14.424 78.328 1.00 145.85 49 SER F CA 1
ATOM 12071 C C . SER F 1 49 ? -3.523 -14.957 76.934 1.00 147.01 49 SER F C 1
ATOM 12072 O O . SER F 1 49 ? -2.423 -14.718 76.423 1.00 150.21 49 SER F O 1
ATOM 12075 N N . VAL F 1 50 ? -4.461 -15.684 76.325 1.00 137.08 50 VAL F N 1
ATOM 12076 C CA . VAL F 1 50 ? -4.247 -16.252 74.993 1.00 123.63 50 VAL F CA 1
ATOM 12077 C C . VAL F 1 50 ? -5.247 -15.704 73.966 1.00 130.27 50 VAL F C 1
ATOM 12078 O O . VAL F 1 50 ? -6.443 -15.593 74.252 1.00 136.56 50 VAL F O 1
ATOM 12082 N N . LEU F 1 51 ? -4.754 -15.354 72.777 1.00 108.74 51 LEU F N 1
ATOM 12083 C CA . LEU F 1 51 ? -5.611 -14.883 71.684 1.00 102.34 51 LEU F CA 1
ATOM 12084 C C . LEU F 1 51 ? -5.529 -15.813 70.473 1.00 111.25 51 LEU F C 1
ATOM 12085 O O . LEU F 1 51 ? -4.446 -16.197 70.055 1.00 99.64 51 LEU F O 1
ATOM 12090 N N . LEU F 1 52 ? -6.682 -16.163 69.912 1.00 117.22 52 LEU F N 1
ATOM 12091 C CA . LEU F 1 52 ? -6.751 -16.997 68.715 1.00 110.13 52 LEU F CA 1
ATOM 12092 C C . LEU F 1 52 ? -7.367 -16.208 67.542 1.00 114.87 52 LEU F C 1
ATOM 12093 O O . LEU F 1 52 ? -8.592 -16.004 67.486 1.00 118.25 52 LEU F O 1
ATOM 12098 N N . ILE F 1 53 ? -6.521 -15.757 66.614 1.00 95.90 53 ILE F N 1
ATOM 12099 C CA . ILE F 1 53 ? -6.991 -14.971 65.469 1.00 97.42 53 ILE F CA 1
ATOM 12100 C C . ILE F 1 53 ? -6.934 -15.768 64.162 1.00 96.24 53 ILE F C 1
ATOM 12101 O O . ILE F 1 53 ? -6.006 -16.550 63.944 1.00 93.35 53 ILE F O 1
ATOM 12106 N N . SER F 1 54 ? -7.936 -15.582 63.304 1.00 99.33 54 SER F N 1
ATOM 12107 C CA . SER F 1 54 ? -7.957 -16.268 62.020 1.00 98.28 54 SER F CA 1
ATOM 12108 C C . SER F 1 54 ? -8.266 -15.334 60.859 1.00 98.02 54 SER F C 1
ATOM 12109 O O . SER F 1 54 ? -9.137 -14.475 60.949 1.00 104.35 54 SER F O 1
ATOM 12112 N N . THR F 1 55 ? -7.543 -15.520 59.761 1.00 128.27 55 THR F N 1
ATOM 12113 C CA . THR F 1 55 ? -7.739 -14.721 58.553 1.00 133.80 55 THR F CA 1
ATOM 12114 C C . THR F 1 55 ? -8.449 -15.526 57.461 1.00 136.13 55 THR F C 1
ATOM 12115 O O . THR F 1 55 ? -8.593 -15.067 56.325 1.00 138.36 55 THR F O 1
ATOM 12119 N N . ASP F 1 56 ? -8.885 -16.730 57.818 1.00 122.55 56 ASP F N 1
ATOM 12120 C CA . ASP F 1 56 ? -9.717 -17.523 56.934 1.00 129.68 56 ASP F CA 1
ATOM 12121 C C . ASP F 1 56 ? -11.069 -16.831 56.861 1.00 136.72 56 ASP F C 1
ATOM 12122 O O . ASP F 1 56 ? -11.777 -16.738 57.869 1.00 138.37 56 ASP F O 1
ATOM 12127 N N . PRO F 1 57 ? -11.425 -16.330 55.666 1.00 141.66 57 PRO F N 1
ATOM 12128 C CA . PRO F 1 57 ? -12.662 -15.564 55.457 1.00 146.09 57 PRO F CA 1
ATOM 12129 C C . PRO F 1 57 ? -13.898 -16.416 55.727 1.00 144.05 57 PRO F C 1
ATOM 12130 O O . PRO F 1 57 ? -14.953 -15.879 56.069 1.00 142.83 57 PRO F O 1
ATOM 12134 N N . ALA F 1 58 ? -13.748 -17.732 55.585 1.00 168.02 58 ALA F N 1
ATOM 12135 C CA . ALA F 1 58 ? -14.850 -18.676 55.752 1.00 171.30 58 ALA F CA 1
ATOM 12136 C C . ALA F 1 58 ? -15.386 -18.745 57.188 1.00 174.94 58 ALA F C 1
ATOM 12137 O O . ALA F 1 58 ? -16.092 -19.695 57.540 1.00 177.60 58 ALA F O 1
ATOM 12139 N N . HIS F 1 59 ? -15.063 -17.741 58.005 1.00 136.34 59 HIS F N 1
ATOM 12140 C CA . HIS F 1 59 ? -15.505 -17.703 59.401 1.00 130.92 59 HIS F CA 1
ATOM 12141 C C . HIS F 1 59 ? -15.487 -19.087 60.047 1.00 126.74 59 HIS F C 1
ATOM 12142 O O . HIS F 1 59 ? -16.400 -19.462 60.771 1.00 125.38 59 HIS F O 1
ATOM 12149 N N . ASN F 1 60 ? -14.417 -19.825 59.762 1.00 160.20 60 ASN F N 1
ATOM 12150 C CA . ASN F 1 60 ? -14.182 -21.184 60.246 1.00 154.19 60 ASN F CA 1
ATOM 12151 C C . ASN F 1 60 ? -14.107 -21.271 61.762 1.00 147.80 60 ASN F C 1
ATOM 12152 O O . ASN F 1 60 ? -14.352 -22.326 62.358 1.00 142.55 60 ASN F O 1
ATOM 12157 N N . LEU F 1 61 ? -13.740 -20.153 62.376 1.00 115.43 61 LEU F N 1
ATOM 12158 C CA . LEU F 1 61 ? -13.526 -20.091 63.812 1.00 114.73 61 LEU F CA 1
ATOM 12159 C C . LEU F 1 61 ? -14.873 -20.083 64.524 1.00 117.22 61 LEU F C 1
ATOM 12160 O O . LEU F 1 61 ? -15.063 -20.776 65.527 1.00 111.30 61 LEU F O 1
ATOM 12165 N N . SER F 1 62 ? -15.805 -19.294 63.992 1.00 135.68 62 SER F N 1
ATOM 12166 C CA . SER F 1 62 ? -17.187 -19.290 64.472 1.00 133.53 62 SER F CA 1
ATOM 12167 C C . SER F 1 62 ? -17.830 -20.677 64.356 1.00 136.56 62 SER F C 1
ATOM 12168 O O . SER F 1 62 ? -18.284 -21.240 65.352 1.00 136.63 62 SER F O 1
ATOM 12171 N N . ASP F 1 63 ? -17.864 -21.217 63.136 1.00 143.89 63 ASP F N 1
ATOM 12172 C CA . ASP F 1 63 ? -18.419 -22.545 62.873 1.00 143.80 63 ASP F CA 1
ATOM 12173 C C . ASP F 1 63 ? -17.875 -23.621 63.815 1.00 140.81 63 ASP F C 1
ATOM 12174 O O . ASP F 1 63 ? -18.504 -24.664 63.992 1.00 153.41 63 ASP F O 1
ATOM 12179 N N . ALA F 1 64 ? -16.716 -23.376 64.419 1.00 130.75 64 ALA F N 1
ATOM 12180 C CA . ALA F 1 64 ? -16.095 -24.388 65.268 1.00 133.11 64 ALA F CA 1
ATOM 12181 C C . ALA F 1 64 ? -16.542 -24.290 66.721 1.00 135.15 64 ALA F C 1
ATOM 12182 O O . ALA F 1 64 ? -16.750 -25.298 67.386 1.00 141.30 64 ALA F O 1
ATOM 12184 N N . PHE F 1 65 ? -16.693 -23.070 67.211 1.00 120.12 65 PHE F N 1
ATOM 12185 C CA . PHE F 1 65 ? -17.059 -22.867 68.604 1.00 124.50 65 PHE F CA 1
ATOM 12186 C C . PHE F 1 65 ? -18.560 -22.727 68.811 1.00 134.48 65 PHE F C 1
ATOM 12187 O O . PHE F 1 65 ? -19.049 -22.823 69.941 1.00 139.10 65 PHE F O 1
ATOM 12195 N N . GLY F 1 66 ? -19.285 -22.504 67.721 1.00 160.49 66 GLY F N 1
ATOM 12196 C CA . GLY F 1 66 ? -20.709 -22.246 67.802 1.00 164.29 66 GLY F CA 1
ATOM 12197 C C . GLY F 1 66 ? -20.998 -20.754 67.868 1.00 172.03 66 GLY F C 1
ATOM 12198 O O . GLY F 1 66 ? -21.962 -20.276 67.261 1.00 177.51 66 GLY F O 1
ATOM 12199 N N . THR F 1 67 ? -20.159 -20.019 68.602 1.00 145.04 67 THR F N 1
ATOM 12200 C CA . THR F 1 67 ? -20.313 -18.572 68.753 1.00 144.02 67 THR F CA 1
ATOM 12201 C C . THR F 1 67 ? -20.000 -17.864 67.446 1.00 143.65 67 THR F C 1
ATOM 12202 O O . THR F 1 67 ? -19.408 -18.455 66.537 1.00 141.44 67 THR F O 1
ATOM 12206 N N . LYS F 1 68 ? -20.406 -16.598 67.358 1.00 171.59 68 LYS F N 1
ATOM 12207 C CA . LYS F 1 68 ? -20.017 -15.732 66.248 1.00 172.44 68 LYS F CA 1
ATOM 12208 C C . LYS F 1 68 ? -18.901 -14.789 66.690 1.00 168.03 68 LYS F C 1
ATOM 12209 O O . LYS F 1 68 ? -19.018 -14.118 67.718 1.00 170.07 68 LYS F O 1
ATOM 12215 N N . PHE F 1 69 ? -17.814 -14.760 65.925 1.00 123.33 69 PHE F N 1
ATOM 12216 C CA . PHE F 1 69 ? -16.707 -13.864 66.218 1.00 117.40 69 PHE F CA 1
ATOM 12217 C C . PHE F 1 69 ? -16.569 -12.857 65.095 1.00 116.66 69 PHE F C 1
ATOM 12218 O O . PHE F 1 69 ? -17.097 -13.052 64.001 1.00 121.07 69 PHE F O 1
ATOM 12226 N N . GLY F 1 70 ? -15.845 -11.782 65.366 1.00 108.63 70 GLY F N 1
ATOM 12227 C CA . GLY F 1 70 ? -15.694 -10.724 64.389 1.00 114.07 70 GLY F CA 1
ATOM 12228 C C . GLY F 1 70 ? -14.374 -9.980 64.469 1.00 114.43 70 GLY F C 1
ATOM 12229 O O . GLY F 1 70 ? -13.402 -10.442 65.072 1.00 103.07 70 GLY F O 1
ATOM 12230 N N . LYS F 1 71 ? -14.351 -8.802 63.858 1.00 136.00 71 LYS F N 1
ATOM 12231 C CA . LYS F 1 71 ? -13.121 -8.039 63.710 1.00 130.40 71 LYS F CA 1
ATOM 12232 C C . LYS F 1 71 ? -12.614 -7.450 65.024 1.00 130.32 71 LYS F C 1
ATOM 12233 O O . LYS F 1 71 ? -11.756 -6.573 65.027 1.00 135.26 71 LYS F O 1
ATOM 12239 N N . ASP F 1 72 ? -13.141 -7.925 66.144 1.00 144.65 72 ASP F N 1
ATOM 12240 C CA . ASP F 1 72 ? -12.610 -7.508 67.443 1.00 151.09 72 ASP F CA 1
ATOM 12241 C C . ASP F 1 72 ? -12.757 -8.550 68.554 1.00 153.06 72 ASP F C 1
ATOM 12242 O O . ASP F 1 72 ? -13.710 -9.342 68.587 1.00 150.41 72 ASP F O 1
ATOM 12247 N N . ALA F 1 73 ? -11.783 -8.525 69.458 1.00 125.18 73 ALA F N 1
ATOM 12248 C CA . ALA F 1 73 ? -11.567 -9.595 70.417 1.00 117.87 73 ALA F CA 1
ATOM 12249 C C . ALA F 1 73 ? -12.754 -9.823 71.337 1.00 129.21 73 ALA F C 1
ATOM 12250 O O . ALA F 1 73 ? -13.182 -8.913 72.048 1.00 140.97 73 ALA F O 1
ATOM 12252 N N . ARG F 1 74 ? -13.275 -11.046 71.323 1.00 196.13 74 ARG F N 1
ATOM 12253 C CA . ARG F 1 74 ? -14.357 -11.435 72.224 1.00 202.20 74 ARG F CA 1
ATOM 12254 C C . ARG F 1 74 ? -13.950 -12.655 73.028 1.00 197.74 74 ARG F C 1
ATOM 12255 O O . ARG F 1 74 ? -13.607 -13.686 72.456 1.00 198.55 74 ARG F O 1
ATOM 12263 N N . LYS F 1 75 ? -13.978 -12.539 74.351 1.00 144.15 75 LYS F N 1
ATOM 12264 C CA . LYS F 1 75 ? -13.736 -13.699 75.203 1.00 150.29 75 LYS F CA 1
ATOM 12265 C C . LYS F 1 75 ? -14.508 -14.908 74.668 1.00 147.19 75 LYS F C 1
ATOM 12266 O O . LYS F 1 75 ? -15.662 -14.783 74.246 1.00 144.75 75 LYS F O 1
ATOM 12272 N N . VAL F 1 76 ? -13.869 -16.074 74.677 1.00 155.49 76 VAL F N 1
ATOM 12273 C CA . VAL F 1 76 ? -14.510 -17.286 74.176 1.00 159.32 76 VAL F CA 1
ATOM 12274 C C . VAL F 1 76 ? -15.359 -17.945 75.258 1.00 167.58 76 VAL F C 1
ATOM 12275 O O . VAL F 1 76 ? -14.855 -18.265 76.334 1.00 168.04 76 VAL F O 1
ATOM 12279 N N . PRO F 1 77 ? -16.659 -18.131 74.971 1.00 177.38 77 PRO F N 1
ATOM 12280 C CA . PRO F 1 77 ? -17.599 -18.799 75.876 1.00 175.47 77 PRO F CA 1
ATOM 12281 C C . PRO F 1 77 ? -17.079 -20.166 76.331 1.00 181.63 77 PRO F C 1
ATOM 12282 O O . PRO F 1 77 ? -17.001 -21.103 75.520 1.00 178.35 77 PRO F O 1
ATOM 12286 N N . GLY F 1 78 ? -16.730 -20.268 77.614 1.00 173.78 78 GLY F N 1
ATOM 12287 C CA . GLY F 1 78 ? -16.313 -21.530 78.199 1.00 167.86 78 GLY F CA 1
ATOM 12288 C C . GLY F 1 78 ? -14.912 -21.494 78.771 1.00 171.72 78 GLY F C 1
ATOM 12289 O O . GLY F 1 78 ? -14.439 -22.494 79.317 1.00 166.29 78 GLY F O 1
ATOM 12290 N N . PHE F 1 79 ? -14.251 -20.344 78.643 1.00 157.96 79 PHE F N 1
ATOM 12291 C CA . PHE F 1 79 ? -12.872 -20.180 79.105 1.00 154.94 79 PHE F CA 1
ATOM 12292 C C . PHE F 1 79 ? -12.663 -18.826 79.773 1.00 157.16 79 PHE F C 1
ATOM 12293 O O . PHE F 1 79 ? -13.366 -17.853 79.480 1.00 151.76 79 PHE F O 1
ATOM 12301 N N . ASP F 1 80 ? -11.691 -18.772 80.677 1.00 172.08 80 ASP F N 1
ATOM 12302 C CA . ASP F 1 80 ? -11.409 -17.547 81.407 1.00 184.48 80 ASP F CA 1
ATOM 12303 C C . ASP F 1 80 ? -10.607 -16.576 80.552 1.00 180.88 80 ASP F C 1
ATOM 12304 O O . ASP F 1 80 ? -11.021 -15.436 80.328 1.00 176.16 80 ASP F O 1
ATOM 12309 N N . ASN F 1 81 ? -9.464 -17.050 80.064 1.00 192.54 81 ASN F N 1
ATOM 12310 C CA . ASN F 1 81 ? -8.442 -16.182 79.478 1.00 187.91 81 ASN F CA 1
ATOM 12311 C C . ASN F 1 81 ? -8.271 -16.281 77.956 1.00 174.45 81 ASN F C 1
ATOM 12312 O O . ASN F 1 81 ? -7.401 -15.632 77.378 1.00 170.03 81 ASN F O 1
ATOM 12317 N N . LEU F 1 82 ? -9.103 -17.088 77.313 1.00 142.48 82 LEU F N 1
ATOM 12318 C CA . LEU F 1 82 ? -9.024 -17.257 75.873 1.00 134.22 82 LEU F CA 1
ATOM 12319 C C . LEU F 1 82 ? -9.984 -16.314 75.134 1.00 132.63 82 LEU F C 1
ATOM 12320 O O . LEU F 1 82 ? -11.202 -16.398 75.296 1.00 131.77 82 LEU F O 1
ATOM 12325 N N . SER F 1 83 ? -9.424 -15.415 74.328 1.00 117.02 83 SER F N 1
ATOM 12326 C CA . SER F 1 83 ? -10.213 -14.521 73.482 1.00 115.69 83 SER F CA 1
ATOM 12327 C C . SER F 1 83 ? -9.988 -14.878 72.009 1.00 110.71 83 SER F C 1
ATOM 12328 O O . SER F 1 83 ? -8.942 -15.435 71.665 1.00 108.61 83 SER F O 1
ATOM 12331 N N . ALA F 1 84 ? -10.959 -14.567 71.145 1.00 116.17 84 ALA F N 1
ATOM 12332 C CA . ALA F 1 84 ? -10.873 -14.945 69.734 1.00 105.12 84 ALA F CA 1
ATOM 12333 C C . ALA F 1 84 ? -11.383 -13.856 68.805 1.00 107.50 84 ALA F C 1
ATOM 12334 O O . ALA F 1 84 ? -12.418 -13.246 69.064 1.00 114.96 84 ALA F O 1
ATOM 12336 N N . MET F 1 85 ? -10.654 -13.611 67.720 1.00 108.18 85 MET F N 1
ATOM 12337 C CA . MET F 1 85 ? -11.122 -12.666 66.712 1.00 113.82 85 MET F CA 1
ATOM 12338 C C . MET F 1 85 ? -10.937 -13.218 65.310 1.00 104.93 85 MET F C 1
ATOM 12339 O O . MET F 1 85 ? -10.052 -14.038 65.066 1.00 99.08 85 MET F O 1
ATOM 12344 N N . GLU F 1 86 ? -11.781 -12.765 64.395 1.00 99.43 86 GLU F N 1
ATOM 12345 C CA . GLU F 1 86 ? -11.843 -13.365 63.080 1.00 102.39 86 GLU F CA 1
ATOM 12346 C C . GLU F 1 86 ? -11.867 -12.271 62.037 1.00 108.12 86 GLU F C 1
ATOM 12347 O O . GLU F 1 86 ? -12.894 -11.650 61.794 1.00 121.04 86 GLU F O 1
ATOM 12353 N N . ILE F 1 87 ? -10.721 -12.034 61.419 1.00 118.47 87 ILE F N 1
ATOM 12354 C CA . ILE F 1 87 ? -10.563 -10.875 60.561 1.00 125.35 87 ILE F CA 1
ATOM 12355 C C . ILE F 1 87 ? -10.354 -11.269 59.097 1.00 129.27 87 ILE F C 1
ATOM 12356 O O . ILE F 1 87 ? -9.680 -12.252 58.796 1.00 128.52 87 ILE F O 1
ATOM 12361 N N . ASP F 1 88 ? -10.962 -10.505 58.194 1.00 147.05 88 ASP F N 1
ATOM 12362 C CA . ASP F 1 88 ? -10.747 -10.668 56.764 1.00 149.44 88 ASP F CA 1
ATOM 12363 C C . ASP F 1 88 ? -10.005 -9.437 56.248 1.00 155.09 88 ASP F C 1
ATOM 12364 O O . ASP F 1 88 ? -10.457 -8.311 56.444 1.00 161.05 88 ASP F O 1
ATOM 12369 N N . PRO F 1 89 ? -8.848 -9.650 55.602 1.00 127.49 89 PRO F N 1
ATOM 12370 C CA . PRO F 1 89 ? -8.003 -8.569 55.081 1.00 122.00 89 PRO F CA 1
ATOM 12371 C C . PRO F 1 89 ? -8.688 -7.732 54.011 1.00 130.03 89 PRO F C 1
ATOM 12372 O O . PRO F 1 89 ? -8.646 -6.511 54.110 1.00 136.75 89 PRO F O 1
ATOM 12376 N N . ASN F 1 90 ? -9.300 -8.370 53.016 1.00 138.70 90 ASN F N 1
ATOM 12377 C CA . ASN F 1 90 ? -9.983 -7.647 51.939 1.00 138.30 90 ASN F CA 1
ATOM 12378 C C . ASN F 1 90 ? -10.944 -6.583 52.440 1.00 144.81 90 ASN F C 1
ATOM 12379 O O . ASN F 1 90 ? -11.182 -5.584 51.755 1.00 150.65 90 ASN F O 1
ATOM 12384 N N . LEU F 1 91 ? -11.506 -6.807 53.626 1.00 127.56 91 LEU F N 1
ATOM 12385 C CA . LEU F 1 91 ? -12.367 -5.822 54.265 1.00 125.88 91 LEU F CA 1
ATOM 12386 C C . LEU F 1 91 ? -11.516 -4.751 54.937 1.00 128.04 91 LEU F C 1
ATOM 12387 O O . LEU F 1 91 ? -11.690 -3.560 54.680 1.00 135.74 91 LEU F O 1
ATOM 12392 N N . SER F 1 92 ? -10.585 -5.180 55.784 1.00 130.57 92 SER F N 1
ATOM 12393 C CA . SER F 1 92 ? -9.670 -4.258 56.455 1.00 132.00 92 SER F CA 1
ATOM 12394 C C . SER F 1 92 ? -8.943 -3.330 55.474 1.00 134.73 92 SER F C 1
ATOM 12395 O O . SER F 1 92 ? -8.493 -2.249 55.856 1.00 136.10 92 SER F O 1
ATOM 12398 N N . ILE F 1 93 ? -8.830 -3.755 54.217 1.00 120.42 93 ILE F N 1
ATOM 12399 C CA . ILE F 1 93 ? -8.194 -2.940 53.180 1.00 120.65 93 ILE F CA 1
ATOM 12400 C C . ILE F 1 93 ? -9.093 -1.775 52.780 1.00 126.87 93 ILE F C 1
ATOM 12401 O O . ILE F 1 93 ? -8.686 -0.621 52.879 1.00 129.42 93 ILE F O 1
ATOM 12406 N N . GLN F 1 94 ? -10.312 -2.080 52.334 1.00 131.20 94 GLN F N 1
ATOM 12407 C CA . GLN F 1 94 ? -11.253 -1.045 51.906 1.00 137.65 94 GLN F CA 1
ATOM 12408 C C . GLN F 1 94 ? -11.728 -0.181 53.079 1.00 140.26 94 GLN F C 1
ATOM 12409 O O . GLN F 1 94 ? -12.147 0.959 52.885 1.00 144.50 94 GLN F O 1
ATOM 12415 N N . GLU F 1 95 ? -11.660 -0.726 54.291 1.00 135.42 95 GLU F N 1
ATOM 12416 C CA . GLU F 1 95 ? -11.995 0.031 55.498 1.00 138.22 95 GLU F CA 1
ATOM 12417 C C . GLU F 1 95 ? -10.967 1.138 55.736 1.00 140.84 95 GLU F C 1
ATOM 12418 O O . GLU F 1 95 ? -11.319 2.287 55.998 1.00 145.39 95 GLU F O 1
ATOM 12424 N N . MET F 1 96 ? -9.692 0.776 55.637 1.00 176.10 96 MET F N 1
ATOM 12425 C CA . MET F 1 96 ? -8.588 1.684 55.949 1.00 179.88 96 MET F CA 1
ATOM 12426 C C . MET F 1 96 ? -8.300 2.716 54.850 1.00 182.01 96 MET F C 1
ATOM 12427 O O . MET F 1 96 ? -7.823 3.816 55.141 1.00 179.40 96 MET F O 1
ATOM 12432 N N . THR F 1 97 ? -8.578 2.357 53.596 1.00 205.49 97 THR F N 1
ATOM 12433 C CA . THR F 1 97 ? -8.278 3.234 52.454 1.00 209.51 97 THR F CA 1
ATOM 12434 C C . THR F 1 97 ? -9.264 4.404 52.318 1.00 216.05 97 THR F C 1
ATOM 12435 O O . THR F 1 97 ? -8.851 5.562 52.199 1.00 213.02 97 THR F O 1
ATOM 12439 N N . GLU F 1 98 ? -10.560 4.091 52.323 1.00 212.30 98 GLU F N 1
ATOM 12440 C CA . GLU F 1 98 ? -11.610 5.108 52.298 1.00 215.23 98 GLU F CA 1
ATOM 12441 C C . GLU F 1 98 ? -11.493 5.993 53.539 1.00 216.26 98 GLU F C 1
ATOM 12442 O O . GLU F 1 98 ? -11.832 7.180 53.516 1.00 214.95 98 GLU F O 1
ATOM 12448 N N . GLN F 1 99 ? -10.998 5.390 54.615 1.00 198.71 99 GLN F N 1
ATOM 12449 C CA . GLN F 1 99 ? -10.769 6.057 55.889 1.00 196.36 99 GLN F CA 1
ATOM 12450 C C . GLN F 1 99 ? -9.767 7.206 55.757 1.00 200.37 99 GLN F C 1
ATOM 12451 O O . GLN F 1 99 ? -9.627 8.024 56.667 1.00 200.02 99 GLN F O 1
ATOM 12457 N N . ALA F 1 100 ? -9.075 7.259 54.619 1.00 182.37 100 ALA F N 1
ATOM 12458 C CA . ALA F 1 100 ? -8.124 8.331 54.329 1.00 180.16 100 ALA F CA 1
ATOM 12459 C C . ALA F 1 100 ? -8.835 9.579 53.812 1.00 180.17 100 ALA F C 1
ATOM 12460 O O . ALA F 1 100 ? -8.835 9.856 52.613 1.00 173.87 100 ALA F O 1
ATOM 12462 N N . LEU F 1 109 ? -3.170 8.882 51.424 1.00 192.89 109 LEU F N 1
ATOM 12463 C CA . LEU F 1 109 ? -3.946 8.676 50.206 1.00 198.18 109 LEU F CA 1
ATOM 12464 C C . LEU F 1 109 ? -3.660 7.290 49.607 1.00 201.94 109 LEU F C 1
ATOM 12465 O O . LEU F 1 109 ? -2.592 6.702 49.838 1.00 186.85 109 LEU F O 1
ATOM 12470 N N . SER F 1 110 ? -4.630 6.769 48.856 1.00 275.68 110 SER F N 1
ATOM 12471 C CA . SER F 1 110 ? -4.495 5.459 48.217 1.00 271.08 110 SER F CA 1
ATOM 12472 C C . SER F 1 110 ? -4.210 5.584 46.719 1.00 269.12 110 SER F C 1
ATOM 12473 O O . SER F 1 110 ? -3.624 4.677 46.118 1.00 263.28 110 SER F O 1
ATOM 12476 N N . GLY F 1 111 ? -4.634 6.696 46.119 1.00 197.96 111 GLY F N 1
ATOM 12477 C CA . GLY F 1 111 ? -4.316 6.966 44.729 1.00 193.47 111 GLY F CA 1
ATOM 12478 C C . GLY F 1 111 ? -2.841 6.692 44.509 1.00 192.59 111 GLY F C 1
ATOM 12479 O O . GLY F 1 111 ? -2.465 5.811 43.733 1.00 187.24 111 GLY F O 1
ATOM 12480 N N . MET F 1 112 ? -2.009 7.450 45.217 1.00 256.68 112 MET F N 1
ATOM 12481 C CA . MET F 1 112 ? -0.566 7.216 45.257 1.00 251.73 112 MET F CA 1
ATOM 12482 C C . MET F 1 112 ? -0.255 5.738 45.548 1.00 248.72 112 MET F C 1
ATOM 12483 O O . MET F 1 112 ? 0.503 5.097 44.819 1.00 244.67 112 MET F O 1
ATOM 12488 N N . MET F 1 113 ? -0.846 5.208 46.616 1.00 182.95 113 MET F N 1
ATOM 12489 C CA . MET F 1 113 ? -0.684 3.803 46.994 1.00 179.23 113 MET F CA 1
ATOM 12490 C C . MET F 1 113 ? -1.002 2.844 45.839 1.00 172.90 113 MET F C 1
ATOM 12491 O O . MET F 1 113 ? -0.438 1.757 45.756 1.00 163.83 113 MET F O 1
ATOM 12496 N N . GLN F 1 114 ? -1.904 3.250 44.950 1.00 231.99 114 GLN F N 1
ATOM 12497 C CA . GLN F 1 114 ? -2.236 2.456 43.768 1.00 235.21 114 GLN F CA 1
ATOM 12498 C C . GLN F 1 114 ? -1.079 2.424 42.785 1.00 233.67 114 GLN F C 1
ATOM 12499 O O . GLN F 1 114 ? -0.696 1.367 42.272 1.00 229.72 114 GLN F O 1
ATOM 12505 N N . ASP F 1 115 ? -0.543 3.606 42.509 1.00 213.00 115 ASP F N 1
ATOM 12506 C CA . ASP F 1 115 ? 0.607 3.739 41.636 1.00 214.09 115 ASP F CA 1
ATOM 12507 C C . ASP F 1 115 ? 1.734 2.946 42.275 1.00 205.32 115 ASP F C 1
ATOM 12508 O O . ASP F 1 115 ? 2.717 2.580 41.634 1.00 208.13 115 ASP F O 1
ATOM 12513 N N . LEU F 1 116 ? 1.560 2.678 43.560 1.00 213.62 116 LEU F N 1
ATOM 12514 C CA . LEU F 1 116 ? 2.477 1.852 44.310 1.00 210.07 116 LEU F CA 1
ATOM 12515 C C . LEU F 1 116 ? 2.022 0.409 44.133 1.00 205.93 116 LEU F C 1
ATOM 12516 O O . LEU F 1 116 ? 2.835 -0.519 44.070 1.00 200.49 116 LEU F O 1
ATOM 12521 N N . ALA F 1 117 ? 0.704 0.248 44.026 1.00 136.06 117 ALA F N 1
ATOM 12522 C CA . ALA F 1 117 ? 0.040 -1.054 44.072 1.00 129.86 117 ALA F CA 1
ATOM 12523 C C . ALA F 1 117 ? 0.390 -1.983 42.931 1.00 130.14 117 ALA F C 1
ATOM 12524 O O . ALA F 1 117 ? 0.346 -3.201 43.084 1.00 128.29 117 ALA F O 1
ATOM 12526 N N . PHE F 1 118 ? 0.729 -1.417 41.783 1.00 190.13 118 PHE F N 1
ATOM 12527 C CA . PHE F 1 118 ? 1.049 -2.244 40.632 1.00 197.83 118 PHE F CA 1
ATOM 12528 C C . PHE F 1 118 ? 2.551 -2.562 40.551 1.00 197.47 118 PHE F C 1
ATOM 12529 O O . PHE F 1 118 ? 2.945 -3.639 40.093 1.00 197.92 118 PHE F O 1
ATOM 12537 N N . THR F 1 119 ? 3.388 -1.617 40.974 1.00 181.71 119 THR F N 1
ATOM 12538 C CA . THR F 1 119 ? 4.825 -1.862 41.035 1.00 177.70 119 THR F CA 1
ATOM 12539 C C . THR F 1 119 ? 5.092 -2.838 42.170 1.00 173.59 119 THR F C 1
ATOM 12540 O O . THR F 1 119 ? 5.875 -3.784 42.029 1.00 173.40 119 THR F O 1
ATOM 12544 N N . ILE F 1 120 ? 4.423 -2.602 43.296 1.00 168.98 120 ILE F N 1
ATOM 12545 C CA . ILE F 1 120 ? 4.533 -3.471 44.455 1.00 162.70 120 ILE F CA 1
ATOM 12546 C C . ILE F 1 120 ? 3.230 -4.236 44.628 1.00 160.18 120 ILE F C 1
ATOM 12547 O O . ILE F 1 120 ? 2.236 -3.681 45.083 1.00 157.51 120 ILE F O 1
ATOM 12552 N N . PRO F 1 121 ? 3.222 -5.517 44.240 1.00 127.49 121 PRO F N 1
ATOM 12553 C CA . PRO F 1 121 ? 1.988 -6.291 44.377 1.00 123.16 121 PRO F CA 1
ATOM 12554 C C . PRO F 1 121 ? 1.694 -6.641 45.835 1.00 117.05 121 PRO F C 1
ATOM 12555 O O . PRO F 1 121 ? 2.501 -7.311 46.481 1.00 107.63 121 PRO F O 1
ATOM 12559 N N . GLY F 1 122 ? 0.553 -6.181 46.343 1.00 152.37 122 GLY F N 1
ATOM 12560 C CA . GLY F 1 122 ? 0.074 -6.590 47.653 1.00 145.10 122 GLY F CA 1
ATOM 12561 C C . GLY F 1 122 ? 0.567 -5.759 48.825 1.00 142.67 122 GLY F C 1
ATOM 12562 O O . GLY F 1 122 ? 0.784 -6.286 49.922 1.00 139.23 122 GLY F O 1
ATOM 12563 N N . ILE F 1 123 ? 0.749 -4.461 48.598 1.00 118.14 123 ILE F N 1
ATOM 12564 C CA . ILE F 1 123 ? 1.120 -3.539 49.662 1.00 116.55 123 ILE F CA 1
ATOM 12565 C C . ILE F 1 123 ? -0.123 -3.282 50.480 1.00 118.65 123 ILE F C 1
ATOM 12566 O O . ILE F 1 123 ? -0.044 -3.044 51.680 1.00 127.90 123 ILE F O 1
ATOM 12571 N N . ASP F 1 124 ? -1.274 -3.307 49.823 1.00 125.05 124 ASP F N 1
ATOM 12572 C CA . ASP F 1 124 ? -2.534 -3.072 50.513 1.00 130.87 124 ASP F CA 1
ATOM 12573 C C . ASP F 1 124 ? -2.807 -4.194 51.498 1.00 127.00 124 ASP F C 1
ATOM 12574 O O . ASP F 1 124 ? -3.193 -3.958 52.643 1.00 127.13 124 ASP F O 1
ATOM 12579 N N . GLU F 1 125 ? -2.587 -5.420 51.043 1.00 119.35 125 GLU F N 1
ATOM 12580 C CA . GLU F 1 125 ? -2.730 -6.591 51.892 1.00 111.36 125 GLU F CA 1
ATOM 12581 C C . GLU F 1 125 ? -1.699 -6.557 53.014 1.00 106.49 125 GLU F C 1
ATOM 12582 O O . GLU F 1 125 ? -1.952 -7.060 54.101 1.00 111.02 125 GLU F O 1
ATOM 12588 N N . ALA F 1 126 ? -0.537 -5.963 52.749 1.00 97.97 126 ALA F N 1
ATOM 12589 C CA . ALA F 1 126 ? 0.538 -5.891 53.747 1.00 98.81 126 ALA F CA 1
ATOM 12590 C C . ALA F 1 126 ? 0.365 -4.731 54.743 1.00 97.20 126 ALA F C 1
ATOM 12591 O O . ALA F 1 126 ? 0.704 -4.848 55.916 1.00 93.73 126 ALA F O 1
ATOM 12593 N N . LEU F 1 127 ? -0.156 -3.610 54.265 1.00 100.33 127 LEU F N 1
ATOM 12594 C CA . LEU F 1 127 ? -0.418 -2.476 55.129 1.00 100.31 127 LEU F CA 1
ATOM 12595 C C . LEU F 1 127 ? -1.515 -2.866 56.085 1.00 102.34 127 LEU F C 1
ATOM 12596 O O . LEU F 1 127 ? -1.541 -2.433 57.236 1.00 101.69 127 LEU F O 1
ATOM 12601 N N . ALA F 1 128 ? -2.433 -3.687 55.596 1.00 108.36 128 ALA F N 1
ATOM 12602 C CA . ALA F 1 128 ? -3.488 -4.194 56.446 1.00 106.73 128 ALA F CA 1
ATOM 12603 C C . ALA F 1 128 ? -2.825 -4.958 57.574 1.00 104.45 128 ALA F C 1
ATOM 12604 O O . ALA F 1 128 ? -2.907 -4.564 58.730 1.00 112.48 128 ALA F O 1
ATOM 12606 N N . PHE F 1 129 ? -2.134 -6.034 57.231 1.00 92.93 129 PHE F N 1
ATOM 12607 C CA . PHE F 1 129 ? -1.446 -6.834 58.235 1.00 94.66 129 PHE F CA 1
ATOM 12608 C C . PHE F 1 129 ? -0.620 -5.996 59.197 1.00 96.38 129 PHE F C 1
ATOM 12609 O O . PHE F 1 129 ? -0.473 -6.352 60.357 1.00 98.27 129 PHE F O 1
ATOM 12617 N N . ALA F 1 130 ? -0.068 -4.891 58.715 1.00 107.85 130 ALA F N 1
ATOM 12618 C CA . ALA F 1 130 ? 0.733 -4.031 59.576 1.00 107.18 130 ALA F CA 1
ATOM 12619 C C . ALA F 1 130 ? -0.113 -3.459 60.706 1.00 117.50 130 ALA F C 1
ATOM 12620 O O . ALA F 1 130 ? 0.323 -3.419 61.855 1.00 122.44 130 ALA F O 1
ATOM 12622 N N . GLU F 1 131 ? -1.328 -3.020 60.393 1.00 122.57 131 GLU F N 1
ATOM 12623 C CA . GLU F 1 131 ? -2.179 -2.459 61.438 1.00 126.53 131 GLU F CA 1
ATOM 12624 C C . GLU F 1 131 ? -2.825 -3.546 62.299 1.00 123.12 131 GLU F C 1
ATOM 12625 O O . GLU F 1 131 ? -2.922 -3.392 63.518 1.00 126.68 131 GLU F O 1
ATOM 12631 N N . ILE F 1 132 ? -3.245 -4.647 61.680 1.00 103.80 132 ILE F N 1
ATOM 12632 C CA . ILE F 1 132 ? -3.741 -5.782 62.454 1.00 102.71 132 ILE F CA 1
ATOM 12633 C C . ILE F 1 132 ? -2.739 -6.089 63.566 1.00 102.61 132 ILE F C 1
ATOM 12634 O O . ILE F 1 132 ? -3.103 -6.207 64.733 1.00 105.72 132 ILE F O 1
ATOM 12639 N N . LEU F 1 133 ? -1.468 -6.188 63.210 1.00 95.11 133 LEU F N 1
ATOM 12640 C CA . LEU F 1 133 ? -0.452 -6.485 64.208 1.00 93.70 133 LEU F CA 1
ATOM 12641 C C . LEU F 1 133 ? -0.356 -5.405 65.296 1.00 106.92 133 LEU F C 1
ATOM 12642 O O . LEU F 1 133 ? -0.337 -5.726 66.488 1.00 107.80 133 LEU F O 1
ATOM 12647 N N . LYS F 1 134 ? -0.289 -4.133 64.907 1.00 130.71 134 LYS F N 1
ATOM 12648 C CA . LYS F 1 134 ? -0.174 -3.083 65.920 1.00 131.15 134 LYS F CA 1
ATOM 12649 C C . LYS F 1 134 ? -1.321 -3.175 66.927 1.00 131.55 134 LYS F C 1
ATOM 12650 O O . LYS F 1 134 ? -1.108 -2.964 68.123 1.00 133.93 134 LYS F O 1
ATOM 12656 N N . GLN F 1 135 ? -2.521 -3.519 66.454 1.00 118.34 135 GLN F N 1
ATOM 12657 C CA . GLN F 1 135 ? -3.647 -3.734 67.359 1.00 121.93 135 GLN F CA 1
ATOM 12658 C C . GLN F 1 135 ? -3.380 -4.883 68.325 1.00 127.35 135 GLN F C 1
ATOM 12659 O O . GLN F 1 135 ? -3.418 -4.690 69.539 1.00 135.10 135 GLN F O 1
ATOM 12665 N N . ILE F 1 136 ? -3.107 -6.075 67.796 1.00 117.38 136 ILE F N 1
ATOM 12666 C CA . ILE F 1 136 ? -2.751 -7.217 68.650 1.00 118.08 136 ILE F CA 1
ATOM 12667 C C . ILE F 1 136 ? -1.684 -6.846 69.698 1.00 119.21 136 ILE F C 1
ATOM 12668 O O . ILE F 1 136 ? -1.817 -7.168 70.882 1.00 121.70 136 ILE F O 1
ATOM 12673 N N . LYS F 1 137 ? -0.628 -6.169 69.264 1.00 109.82 137 LYS F N 1
ATOM 12674 C CA . LYS F 1 137 ? 0.429 -5.784 70.190 1.00 118.56 137 LYS F CA 1
ATOM 12675 C C . LYS F 1 137 ? -0.133 -4.942 71.334 1.00 126.64 137 LYS F C 1
ATOM 12676 O O . LYS F 1 137 ? 0.277 -5.097 72.481 1.00 136.43 137 LYS F O 1
ATOM 12682 N N . SER F 1 138 ? -1.073 -4.055 71.024 1.00 122.72 138 SER F N 1
ATOM 12683 C CA . SER F 1 138 ? -1.585 -3.123 72.026 1.00 129.99 138 SER F CA 1
ATOM 12684 C C . SER F 1 138 ? -2.466 -3.800 73.085 1.00 135.79 138 SER F C 1
ATOM 12685 O O . SER F 1 138 ? -2.512 -3.360 74.237 1.00 141.04 138 SER F O 1
ATOM 12688 N N . MET F 1 139 ? -3.156 -4.870 72.697 1.00 132.43 139 MET F N 1
ATOM 12689 C CA . MET F 1 139 ? -4.034 -5.595 73.619 1.00 130.99 139 MET F CA 1
ATOM 12690 C C . MET F 1 139 ? -3.234 -6.468 74.581 1.00 129.55 139 MET F C 1
ATOM 12691 O O . MET F 1 139 ? -3.795 -7.054 75.504 1.00 129.98 139 MET F O 1
ATOM 12696 N N . GLU F 1 140 ? -1.927 -6.558 74.343 1.00 136.12 140 GLU F N 1
ATOM 12697 C CA . GLU F 1 140 ? -1.003 -7.295 75.211 1.00 141.16 140 GLU F CA 1
ATOM 12698 C C . GLU F 1 140 ? -1.524 -8.648 75.696 1.00 137.07 140 GLU F C 1
ATOM 12699 O O . GLU F 1 140 ? -1.864 -8.809 76.865 1.00 139.57 140 GLU F O 1
ATOM 12705 N N . PHE F 1 141 ? -1.587 -9.620 74.798 1.00 149.37 141 PHE F N 1
ATOM 12706 C CA . PHE F 1 141 ? -1.865 -10.987 75.209 1.00 148.55 141 PHE F CA 1
ATOM 12707 C C . PHE F 1 141 ? -0.531 -11.677 75.470 1.00 150.84 141 PHE F C 1
ATOM 12708 O O . PHE F 1 141 ? 0.467 -11.396 74.808 1.00 148.52 141 PHE F O 1
ATOM 12716 N N . ASP F 1 142 ? -0.512 -12.592 76.426 1.00 129.30 142 ASP F N 1
ATOM 12717 C CA . ASP F 1 142 ? 0.715 -13.301 76.747 1.00 129.34 142 ASP F CA 1
ATOM 12718 C C . ASP F 1 142 ? 1.182 -14.109 75.542 1.00 125.19 142 ASP F C 1
ATOM 12719 O O . ASP F 1 142 ? 2.377 -14.159 75.239 1.00 128.43 142 ASP F O 1
ATOM 12724 N N . CYS F 1 143 ? 0.228 -14.732 74.858 1.00 125.30 143 CYS F N 1
ATOM 12725 C CA . CYS F 1 143 ? 0.523 -15.550 73.691 1.00 125.83 143 CYS F CA 1
ATOM 12726 C C . CYS F 1 143 ? -0.636 -15.509 72.685 1.00 126.82 143 CYS F C 1
ATOM 12727 O O . CYS F 1 143 ? -1.802 -15.653 73.071 1.00 124.77 143 CYS F O 1
ATOM 12730 N N . VAL F 1 144 ? -0.312 -15.321 71.402 1.00 108.88 144 VAL F N 1
ATOM 12731 C CA . VAL F 1 144 ? -1.324 -15.286 70.347 1.00 101.95 144 VAL F CA 1
ATOM 12732 C C . VAL F 1 144 ? -1.089 -16.346 69.259 1.00 97.98 144 VAL F C 1
ATOM 12733 O O . VAL F 1 144 ? 0.019 -16.487 68.742 1.00 101.26 144 VAL F O 1
ATOM 12737 N N . ILE F 1 145 ? -2.145 -17.091 68.936 1.00 105.43 145 ILE F N 1
ATOM 12738 C CA . ILE F 1 145 ? -2.107 -18.157 67.931 1.00 104.20 145 ILE F CA 1
ATOM 12739 C C . ILE F 1 145 ? -2.750 -17.682 66.617 1.00 108.21 145 ILE F C 1
ATOM 12740 O O . ILE F 1 145 ? -3.946 -17.364 66.588 1.00 109.22 145 ILE F O 1
ATOM 12745 N N . PHE F 1 146 ? -1.966 -17.641 65.536 1.00 116.28 146 PHE F N 1
ATOM 12746 C CA . PHE F 1 146 ? -2.475 -17.213 64.231 1.00 111.28 146 PHE F CA 1
ATOM 12747 C C . PHE F 1 146 ? -2.928 -18.393 63.398 1.00 115.27 146 PHE F C 1
ATOM 12748 O O . PHE F 1 146 ? -2.142 -19.324 63.154 1.00 115.35 146 PHE F O 1
ATOM 12756 N N . ASP F 1 147 ? -4.170 -18.323 62.923 1.00 88.88 147 ASP F N 1
ATOM 12757 C CA . ASP F 1 147 ? -4.738 -19.352 62.077 1.00 90.66 147 ASP F CA 1
ATOM 12758 C C . ASP F 1 147 ? -4.704 -18.827 60.645 1.00 96.83 147 ASP F C 1
ATOM 12759 O O . ASP F 1 147 ? -5.512 -17.983 60.282 1.00 105.22 147 ASP F O 1
ATOM 12764 N N . THR F 1 148 ? -3.761 -19.311 59.838 1.00 93.67 148 THR F N 1
ATOM 12765 C CA . THR F 1 148 ? -3.571 -18.801 58.476 1.00 94.02 148 THR F CA 1
ATOM 12766 C C . THR F 1 148 ? -4.644 -19.265 57.489 1.00 101.75 148 THR F C 1
ATOM 12767 O O . THR F 1 148 ? -5.377 -20.212 57.771 1.00 105.24 148 THR F O 1
ATOM 12771 N N . ALA F 1 149 ? -4.728 -18.606 56.333 1.00 93.50 149 ALA F N 1
ATOM 12772 C CA . ALA F 1 149 ? -5.702 -18.982 55.312 1.00 92.89 149 ALA F CA 1
ATOM 12773 C C . ALA F 1 149 ? -5.355 -20.345 54.729 1.00 97.49 149 ALA F C 1
ATOM 12774 O O . ALA F 1 149 ? -4.193 -20.744 54.763 1.00 103.39 149 ALA F O 1
ATOM 12776 N N . PRO F 1 150 ? -6.360 -21.064 54.187 1.00 106.23 150 PRO F N 1
ATOM 12777 C CA . PRO F 1 150 ? -6.182 -22.433 53.692 1.00 100.76 150 PRO F CA 1
ATOM 12778 C C . PRO F 1 150 ? -5.707 -22.476 52.246 1.00 113.91 150 PRO F C 1
ATOM 12779 O O . PRO F 1 150 ? -5.334 -23.548 51.762 1.00 115.47 150 PRO F O 1
ATOM 12783 N N . THR F 1 151 ? -5.717 -21.334 51.565 1.00 131.95 151 THR F N 1
ATOM 12784 C CA . THR F 1 151 ? -5.418 -21.311 50.139 1.00 126.69 151 THR F CA 1
ATOM 12785 C C . THR F 1 151 ? -4.601 -20.106 49.736 1.00 125.81 151 THR F C 1
ATOM 12786 O O . THR F 1 151 ? -4.593 -19.088 50.423 1.00 123.09 151 THR F O 1
ATOM 12790 N N . GLY F 1 152 ? -3.935 -20.223 48.593 1.00 152.30 152 GLY F N 1
ATOM 12791 C CA . GLY F 1 152 ? -3.106 -19.148 48.091 1.00 151.73 152 GLY F CA 1
ATOM 12792 C C . GLY F 1 152 ? -1.823 -19.112 48.888 1.00 150.46 152 GLY F C 1
ATOM 12793 O O . GLY F 1 152 ? -1.302 -20.158 49.294 1.00 152.64 152 GLY F O 1
ATOM 12794 N N . HIS F 1 153 ? -1.306 -17.915 49.124 1.00 136.84 153 HIS F N 1
ATOM 12795 C CA . HIS F 1 153 ? -0.065 -17.791 49.871 1.00 139.49 153 HIS F CA 1
ATOM 12796 C C . HIS F 1 153 ? -0.377 -17.864 51.356 1.00 133.20 153 HIS F C 1
ATOM 12797 O O . HIS F 1 153 ? -0.882 -16.904 51.933 1.00 129.17 153 HIS F O 1
ATOM 12804 N N . THR F 1 154 ? -0.106 -19.016 51.969 1.00 117.19 154 THR F N 1
ATOM 12805 C CA . THR F 1 154 ? -0.470 -19.223 53.369 1.00 112.73 154 THR F CA 1
ATOM 12806 C C . THR F 1 154 ? 0.413 -18.405 54.303 1.00 108.86 154 THR F C 1
ATOM 12807 O O . THR F 1 154 ? 0.147 -18.289 55.504 1.00 103.79 154 THR F O 1
ATOM 12811 N N . LEU F 1 155 ? 1.452 -17.810 53.736 1.00 112.67 155 LEU F N 1
ATOM 12812 C CA . LEU F 1 155 ? 2.415 -17.094 54.547 1.00 107.66 155 LEU F CA 1
ATOM 12813 C C . LEU F 1 155 ? 2.438 -15.576 54.333 1.00 110.10 155 LEU F C 1
ATOM 12814 O O . LEU F 1 155 ? 3.409 -14.910 54.718 1.00 108.97 155 LEU F O 1
ATOM 12819 N N . ARG F 1 156 ? 1.386 -15.018 53.741 1.00 100.56 156 ARG F N 1
ATOM 12820 C CA . ARG F 1 156 ? 1.417 -13.597 53.403 1.00 93.73 156 ARG F CA 1
ATOM 12821 C C . ARG F 1 156 ? 1.788 -12.803 54.637 1.00 99.73 156 ARG F C 1
ATOM 12822 O O . ARG F 1 156 ? 2.524 -11.822 54.558 1.00 106.56 156 ARG F O 1
ATOM 12830 N N . PHE F 1 157 ? 1.267 -13.225 55.783 1.00 96.76 157 PHE F N 1
ATOM 12831 C CA . PHE F 1 157 ? 1.380 -12.409 56.978 1.00 95.79 157 PHE F CA 1
ATOM 12832 C C . PHE F 1 157 ? 2.829 -12.259 57.382 1.00 96.71 157 PHE F C 1
ATOM 12833 O O . PHE F 1 157 ? 3.284 -11.156 57.671 1.00 98.55 157 PHE F O 1
ATOM 12841 N N . LEU F 1 158 ? 3.554 -13.372 57.399 1.00 94.76 158 LEU F N 1
ATOM 12842 C CA . LEU F 1 158 ? 4.947 -13.352 57.813 1.00 97.23 158 LEU F CA 1
ATOM 12843 C C . LEU F 1 158 ? 5.784 -12.564 56.817 1.00 97.75 158 LEU F C 1
ATOM 12844 O O . LEU F 1 158 ? 6.914 -12.158 57.105 1.00 103.79 158 LEU F O 1
ATOM 12849 N N . ASN F 1 159 ? 5.215 -12.336 55.643 1.00 113.76 159 ASN F N 1
ATOM 12850 C CA . ASN F 1 159 ? 5.947 -11.671 54.574 1.00 120.01 159 ASN F CA 1
ATOM 12851 C C . ASN F 1 159 ? 5.676 -10.168 54.487 1.00 122.59 159 ASN F C 1
ATOM 12852 O O . ASN F 1 159 ? 6.247 -9.472 53.644 1.00 121.11 159 ASN F O 1
ATOM 12857 N N . PHE F 1 160 ? 4.813 -9.662 55.358 1.00 110.47 160 PHE F N 1
ATOM 12858 C CA . PHE F 1 160 ? 4.378 -8.278 55.226 1.00 111.05 160 PHE F CA 1
ATOM 12859 C C . PHE F 1 160 ? 5.491 -7.242 55.445 1.00 111.65 160 PHE F C 1
ATOM 12860 O O . PHE F 1 160 ? 5.475 -6.191 54.812 1.00 115.82 160 PHE F O 1
ATOM 12868 N N . PRO F 1 161 ? 6.458 -7.528 56.332 1.00 109.67 161 PRO F N 1
ATOM 12869 C CA . PRO F 1 161 ? 7.564 -6.575 56.474 1.00 110.08 161 PRO F CA 1
ATOM 12870 C C . PRO F 1 161 ? 8.377 -6.482 55.188 1.00 119.58 161 PRO F C 1
ATOM 12871 O O . PRO F 1 161 ? 8.802 -5.393 54.778 1.00 125.06 161 PRO F O 1
ATOM 12875 N N . THR F 1 162 ? 8.597 -7.627 54.553 1.00 115.31 162 THR F N 1
ATOM 12876 C CA . THR F 1 162 ? 9.295 -7.638 53.276 1.00 113.54 162 THR F CA 1
ATOM 12877 C C . THR F 1 162 ? 8.616 -6.706 52.275 1.00 113.93 162 THR F C 1
ATOM 12878 O O . THR F 1 162 ? 9.266 -5.837 51.695 1.00 118.14 162 THR F O 1
ATOM 12882 N N . VAL F 1 163 ? 7.308 -6.885 52.080 1.00 109.10 163 VAL F N 1
ATOM 12883 C CA . VAL F 1 163 ? 6.569 -6.077 51.109 1.00 102.91 163 VAL F CA 1
ATOM 12884 C C . VAL F 1 163 ? 6.623 -4.600 51.450 1.00 108.41 163 VAL F C 1
ATOM 12885 O O . VAL F 1 163 ? 6.772 -3.766 50.563 1.00 114.62 163 VAL F O 1
ATOM 12889 N N . LEU F 1 164 ? 6.504 -4.274 52.730 1.00 104.74 164 LEU F N 1
ATOM 12890 C CA . LEU F 1 164 ? 6.619 -2.883 53.150 1.00 105.95 164 LEU F CA 1
ATOM 12891 C C . LEU F 1 164 ? 8.007 -2.340 52.821 1.00 114.26 164 LEU F C 1
ATOM 12892 O O . LEU F 1 164 ? 8.125 -1.266 52.229 1.00 119.21 164 LEU F O 1
ATOM 12897 N N . GLU F 1 165 ? 9.046 -3.091 53.187 1.00 124.24 165 GLU F N 1
ATOM 12898 C CA . GLU F 1 165 ? 10.416 -2.633 52.999 1.00 132.78 165 GLU F CA 1
ATOM 12899 C C . GLU F 1 165 ? 10.743 -2.314 51.533 1.00 135.55 165 GLU F C 1
ATOM 12900 O O . GLU F 1 165 ? 11.523 -1.395 51.252 1.00 139.18 165 GLU F O 1
ATOM 12906 N N . LYS F 1 166 ? 10.150 -3.062 50.604 1.00 110.21 166 LYS F N 1
ATOM 12907 C CA . LYS F 1 166 ? 10.314 -2.760 49.179 1.00 113.48 166 LYS F CA 1
ATOM 12908 C C . LYS F 1 166 ? 9.726 -1.394 48.857 1.00 120.68 166 LYS F C 1
ATOM 12909 O O . LYS F 1 166 ? 10.385 -0.535 48.278 1.00 129.48 166 LYS F O 1
ATOM 12915 N N . ALA F 1 167 ? 8.466 -1.212 49.227 1.00 135.25 167 ALA F N 1
ATOM 12916 C CA . ALA F 1 167 ? 7.775 0.053 49.031 1.00 133.86 167 ALA F CA 1
ATOM 12917 C C . ALA F 1 167 ? 8.552 1.234 49.608 1.00 140.69 167 ALA F C 1
ATOM 12918 O O . ALA F 1 167 ? 8.544 2.319 49.033 1.00 146.19 167 ALA F O 1
ATOM 12920 N N . LEU F 1 168 ? 9.215 1.026 50.743 1.00 155.55 168 LEU F N 1
ATOM 12921 C CA . LEU F 1 168 ? 9.980 2.096 51.372 1.00 158.47 168 LEU F CA 1
ATOM 12922 C C . LEU F 1 168 ? 11.235 2.408 50.576 1.00 171.10 168 LEU F C 1
ATOM 12923 O O . LEU F 1 168 ? 11.759 3.516 50.639 1.00 179.03 168 LEU F O 1
ATOM 12928 N N . GLY F 1 169 ? 11.718 1.424 49.828 1.00 165.14 169 GLY F N 1
ATOM 12929 C CA . GLY F 1 169 ? 12.872 1.627 48.970 1.00 166.55 169 GLY F CA 1
ATOM 12930 C C . GLY F 1 169 ? 12.493 2.443 47.748 1.00 168.13 169 GLY F C 1
ATOM 12931 O O . GLY F 1 169 ? 13.288 3.233 47.230 1.00 173.32 169 GLY F O 1
ATOM 12932 N N . LYS F 1 170 ? 11.259 2.256 47.295 1.00 121.00 170 LYS F N 1
ATOM 12933 C CA . LYS F 1 170 ? 10.748 2.972 46.139 1.00 123.85 170 LYS F CA 1
ATOM 12934 C C . LYS F 1 170 ? 10.367 4.401 46.511 1.00 126.53 170 LYS F C 1
ATOM 12935 O O . LYS F 1 170 ? 10.372 5.294 45.673 1.00 132.83 170 LYS F O 1
ATOM 12941 N N . LEU F 1 171 ? 10.040 4.613 47.778 1.00 142.96 171 LEU F N 1
ATOM 12942 C CA . LEU F 1 171 ? 9.632 5.933 48.246 1.00 150.13 171 LEU F CA 1
ATOM 12943 C C . LEU F 1 171 ? 10.809 6.825 48.640 1.00 160.78 171 LEU F C 1
ATOM 12944 O O . LEU F 1 171 ? 10.697 8.054 48.609 1.00 169.47 171 LEU F O 1
ATOM 12949 N N . GLY F 1 172 ? 11.926 6.208 49.022 1.00 181.00 172 GLY F N 1
ATOM 12950 C CA . GLY F 1 172 ? 13.110 6.944 49.443 1.00 186.39 172 GLY F CA 1
ATOM 12951 C C . GLY F 1 172 ? 13.650 7.849 48.351 1.00 194.42 172 GLY F C 1
ATOM 12952 O O . GLY F 1 172 ? 14.082 8.975 48.617 1.00 196.60 172 GLY F O 1
ATOM 12953 N N . GLY F 1 173 ? 13.616 7.352 47.116 1.00 193.16 173 GLY F N 1
ATOM 12954 C CA . GLY F 1 173 ? 14.081 8.099 45.959 1.00 192.27 173 GLY F CA 1
ATOM 12955 C C . GLY F 1 173 ? 13.098 9.153 45.474 1.00 194.19 173 GLY F C 1
ATOM 12956 O O . GLY F 1 173 ? 13.442 9.984 44.632 1.00 198.46 173 GLY F O 1
ATOM 12957 N N . LEU F 1 174 ? 11.876 9.118 46.002 1.00 200.44 174 LEU F N 1
ATOM 12958 C CA . LEU F 1 174 ? 10.853 10.108 45.666 1.00 200.86 174 LEU F CA 1
ATOM 12959 C C . LEU F 1 174 ? 11.045 11.417 46.423 1.00 210.03 174 LEU F C 1
ATOM 12960 O O . LEU F 1 174 ? 11.361 11.418 47.617 1.00 208.44 174 LEU F O 1
ATOM 12965 N N . SER F 1 175 ? 10.832 12.525 45.716 1.00 215.90 175 SER F N 1
ATOM 12966 C CA . SER F 1 175 ? 10.955 13.867 46.285 1.00 222.69 175 SER F CA 1
ATOM 12967 C C . SER F 1 175 ? 9.882 14.112 47.343 1.00 218.28 175 SER F C 1
ATOM 12968 O O . SER F 1 175 ? 9.217 13.174 47.792 1.00 214.58 175 SER F O 1
ATOM 12971 N N . SER F 1 176 ? 9.711 15.376 47.733 1.00 230.13 176 SER F N 1
ATOM 12972 C CA . SER F 1 176 ? 8.622 15.752 48.630 1.00 233.87 176 SER F CA 1
ATOM 12973 C C . SER F 1 176 ? 7.298 15.480 47.916 1.00 238.04 176 SER F C 1
ATOM 12974 O O . SER F 1 176 ? 7.222 14.560 47.100 1.00 236.83 176 SER F O 1
ATOM 12977 N N . ARG F 1 177 ? 6.268 16.272 48.218 1.00 219.19 177 ARG F N 1
ATOM 12978 C CA . ARG F 1 177 ? 4.949 16.144 47.580 1.00 219.39 177 ARG F CA 1
ATOM 12979 C C . ARG F 1 177 ? 4.286 14.774 47.795 1.00 215.81 177 ARG F C 1
ATOM 12980 O O . ARG F 1 177 ? 3.080 14.618 47.585 1.00 215.49 177 ARG F O 1
ATOM 12988 N N . PHE F 1 178 ? 5.083 13.791 48.204 1.00 227.11 178 PHE F N 1
ATOM 12989 C CA . PHE F 1 178 ? 4.568 12.490 48.615 1.00 219.79 178 PHE F CA 1
ATOM 12990 C C . PHE F 1 178 ? 4.486 12.493 50.129 1.00 216.42 178 PHE F C 1
ATOM 12991 O O . PHE F 1 178 ? 4.182 11.474 50.751 1.00 210.74 178 PHE F O 1
ATOM 12999 N N . GLY F 1 179 ? 4.780 13.652 50.712 1.00 203.32 179 GLY F N 1
ATOM 13000 C CA . GLY F 1 179 ? 4.653 13.857 52.142 1.00 201.08 179 GLY F CA 1
ATOM 13001 C C . GLY F 1 179 ? 3.332 13.323 52.660 1.00 204.12 179 GLY F C 1
ATOM 13002 O O . GLY F 1 179 ? 3.304 12.649 53.690 1.00 207.09 179 GLY F O 1
ATOM 13003 N N . PRO F 1 180 ? 2.224 13.633 51.958 1.00 212.89 180 PRO F N 1
ATOM 13004 C CA . PRO F 1 180 ? 0.910 13.073 52.303 1.00 211.04 180 PRO F CA 1
ATOM 13005 C C . PRO F 1 180 ? 0.896 11.547 52.502 1.00 204.31 180 PRO F C 1
ATOM 13006 O O . PRO F 1 180 ? 0.461 11.087 53.561 1.00 200.82 180 PRO F O 1
ATOM 13010 N N . MET F 1 181 ? 1.359 10.779 51.517 1.00 194.81 181 MET F N 1
ATOM 13011 C CA . MET F 1 181 ? 1.262 9.318 51.594 1.00 190.79 181 MET F CA 1
ATOM 13012 C C . MET F 1 181 ? 2.300 8.678 52.525 1.00 188.21 181 MET F C 1
ATOM 13013 O O . MET F 1 181 ? 2.013 7.675 53.179 1.00 183.84 181 MET F O 1
ATOM 13018 N N . ILE F 1 182 ? 3.501 9.251 52.578 1.00 212.74 182 ILE F N 1
ATOM 13019 C CA . ILE F 1 182 ? 4.515 8.796 53.528 1.00 210.07 182 ILE F CA 1
ATOM 13020 C C . ILE F 1 182 ? 4.007 8.964 54.971 1.00 215.87 182 ILE F C 1
ATOM 13021 O O . ILE F 1 182 ? 4.113 8.042 55.783 1.00 211.06 182 ILE F O 1
ATOM 13026 N N . ASN F 1 183 ? 3.457 10.144 55.276 1.00 196.01 183 ASN F N 1
ATOM 13027 C CA . ASN F 1 183 ? 2.862 10.428 56.587 1.00 190.25 183 ASN F CA 1
ATOM 13028 C C . ASN F 1 183 ? 1.600 9.594 56.815 1.00 184.98 183 ASN F C 1
ATOM 13029 O O . ASN F 1 183 ? 1.252 9.256 57.949 1.00 180.62 183 ASN F O 1
ATOM 13034 N N . GLN F 1 184 ? 0.926 9.258 55.720 1.00 187.41 184 GLN F N 1
ATOM 13035 C CA . GLN F 1 184 ? -0.296 8.461 55.774 1.00 186.79 184 GLN F CA 1
ATOM 13036 C C . GLN F 1 184 ? 0.007 6.991 56.097 1.00 180.58 184 GLN F C 1
ATOM 13037 O O . GLN F 1 184 ? -0.707 6.354 56.875 1.00 176.29 184 GLN F O 1
ATOM 13043 N N . MET F 1 185 ? 1.064 6.456 55.491 1.00 210.84 185 MET F N 1
ATOM 13044 C CA . MET F 1 185 ? 1.542 5.113 55.812 1.00 202.99 185 MET F CA 1
ATOM 13045 C C . MET F 1 185 ? 2.042 5.043 57.257 1.00 208.59 185 MET F C 1
ATOM 13046 O O . MET F 1 185 ? 1.760 4.075 57.974 1.00 205.26 185 MET F O 1
ATOM 13051 N N . GLY F 1 186 ? 2.791 6.070 57.668 1.00 199.37 186 GLY F N 1
ATOM 13052 C CA . GLY F 1 186 ? 3.419 6.121 58.979 1.00 193.83 186 GLY F CA 1
ATOM 13053 C C . GLY F 1 186 ? 2.464 5.977 60.150 1.00 197.00 186 GLY F C 1
ATOM 13054 O O . GLY F 1 186 ? 2.835 5.418 61.187 1.00 192.60 186 GLY F O 1
ATOM 13055 N N . SER F 1 187 ? 1.237 6.477 59.988 1.00 185.45 187 SER F N 1
ATOM 13056 C CA . SER F 1 187 ? 0.250 6.444 61.073 1.00 187.42 187 SER F CA 1
ATOM 13057 C C . SER F 1 187 ? -0.424 5.074 61.231 1.00 185.45 187 SER F C 1
ATOM 13058 O O . SER F 1 187 ? -0.691 4.634 62.356 1.00 183.35 187 SER F O 1
ATOM 13061 N N . ILE F 1 188 ? -0.689 4.402 60.112 1.00 208.44 188 ILE F N 1
ATOM 13062 C CA . ILE F 1 188 ? -1.328 3.089 60.155 1.00 204.32 188 ILE F CA 1
ATOM 13063 C C . ILE F 1 188 ? -0.387 2.021 60.725 1.00 203.47 188 ILE F C 1
ATOM 13064 O O . ILE F 1 188 ? -0.832 0.937 61.112 1.00 201.54 188 ILE F O 1
ATOM 13069 N N . MET F 1 189 ? 0.908 2.337 60.775 1.00 179.08 189 MET F N 1
ATOM 13070 C CA . MET F 1 189 ? 1.903 1.469 61.405 1.00 172.32 189 MET F CA 1
ATOM 13071 C C . MET F 1 189 ? 2.171 1.881 62.861 1.00 179.57 189 MET F C 1
ATOM 13072 O O . MET F 1 189 ? 2.070 1.056 63.779 1.00 174.02 189 MET F O 1
ATOM 13077 N N . GLY F 1 190 ? 2.518 3.154 63.063 1.00 181.24 190 GLY F N 1
ATOM 13078 C CA . GLY F 1 190 ? 2.841 3.668 64.386 1.00 172.18 190 GLY F CA 1
ATOM 13079 C C . GLY F 1 190 ? 3.358 5.097 64.380 1.00 174.84 190 GLY F C 1
ATOM 13080 O O . GLY F 1 190 ? 4.558 5.340 64.228 1.00 169.03 190 GLY F O 1
ATOM 13081 N N . GLN F 1 196 ? 7.761 13.695 64.430 1.00 228.64 196 GLN F N 1
ATOM 13082 C CA . GLN F 1 196 ? 6.658 13.922 63.516 1.00 237.61 196 GLN F CA 1
ATOM 13083 C C . GLN F 1 196 ? 7.267 14.582 62.306 1.00 246.27 196 GLN F C 1
ATOM 13084 O O . GLN F 1 196 ? 8.072 15.497 62.454 1.00 249.28 196 GLN F O 1
ATOM 13090 N N . ASP F 1 197 ? 6.927 14.089 61.118 1.00 251.50 197 ASP F N 1
ATOM 13091 C CA . ASP F 1 197 ? 7.435 14.665 59.870 1.00 255.43 197 ASP F CA 1
ATOM 13092 C C . ASP F 1 197 ? 8.935 14.389 59.625 1.00 258.22 197 ASP F C 1
ATOM 13093 O O . ASP F 1 197 ? 9.542 13.536 60.290 1.00 253.77 197 ASP F O 1
ATOM 13098 N N . LEU F 1 198 ? 9.512 15.122 58.666 1.00 209.44 198 LEU F N 1
ATOM 13099 C CA . LEU F 1 198 ? 10.928 15.010 58.284 1.00 204.09 198 LEU F CA 1
ATOM 13100 C C . LEU F 1 198 ? 11.180 13.799 57.367 1.00 202.44 198 LEU F C 1
ATOM 13101 O O . LEU F 1 198 ? 10.240 13.105 56.961 1.00 192.33 198 LEU F O 1
ATOM 13106 N N . PHE F 1 199 ? 12.446 13.560 57.027 1.00 221.78 199 PHE F N 1
ATOM 13107 C CA . PHE F 1 199 ? 12.830 12.337 56.322 1.00 217.07 199 PHE F CA 1
ATOM 13108 C C . PHE F 1 199 ? 13.023 11.223 57.352 1.00 215.16 199 PHE F C 1
ATOM 13109 O O . PHE F 1 199 ? 12.951 10.037 57.023 1.00 211.46 199 PHE F O 1
ATOM 13117 N N . GLY F 1 200 ? 13.258 11.617 58.603 1.00 238.74 200 GLY F N 1
ATOM 13118 C CA . GLY F 1 200 ? 13.430 10.669 59.693 1.00 232.96 200 GLY F CA 1
ATOM 13119 C C . GLY F 1 200 ? 12.245 9.734 59.877 1.00 230.46 200 GLY F C 1
ATOM 13120 O O . GLY F 1 200 ? 12.432 8.539 60.126 1.00 224.27 200 GLY F O 1
ATOM 13121 N N . LYS F 1 201 ? 11.031 10.279 59.756 1.00 224.40 201 LYS F N 1
ATOM 13122 C CA . LYS F 1 201 ? 9.797 9.497 59.889 1.00 217.22 201 LYS F CA 1
ATOM 13123 C C . LYS F 1 201 ? 9.710 8.434 58.798 1.00 210.12 201 LYS F C 1
ATOM 13124 O O . LYS F 1 201 ? 9.028 7.415 58.943 1.00 199.86 201 LYS F O 1
ATOM 13130 N N . MET F 1 202 ? 10.406 8.706 57.701 1.00 201.18 202 MET F N 1
ATOM 13131 C CA . MET F 1 202 ? 10.578 7.776 56.598 1.00 197.38 202 MET F CA 1
ATOM 13132 C C . MET F 1 202 ? 11.567 6.662 56.985 1.00 191.12 202 MET F C 1
ATOM 13133 O O . MET F 1 202 ? 11.500 5.537 56.481 1.00 182.10 202 MET F O 1
ATOM 13138 N N . GLU F 1 203 ? 12.477 6.998 57.898 1.00 254.43 203 GLU F N 1
ATOM 13139 C CA . GLU F 1 203 ? 13.507 6.085 58.394 1.00 256.56 203 GLU F CA 1
ATOM 13140 C C . GLU F 1 203 ? 13.113 5.470 59.738 1.00 247.79 203 GLU F C 1
ATOM 13141 O O . GLU F 1 203 ? 13.814 4.599 60.275 1.00 244.00 203 GLU F O 1
ATOM 13147 N N . SER F 1 204 ? 12.002 5.940 60.293 1.00 196.10 204 SER F N 1
ATOM 13148 C CA . SER F 1 204 ? 11.558 5.457 61.596 1.00 193.02 204 SER F CA 1
ATOM 13149 C C . SER F 1 204 ? 10.558 4.318 61.411 1.00 179.89 204 SER F C 1
ATOM 13150 O O . SER F 1 204 ? 10.394 3.471 62.289 1.00 172.28 204 SER F O 1
ATOM 13153 N N . MET F 1 205 ? 9.906 4.301 60.251 1.00 169.01 205 MET F N 1
ATOM 13154 C CA . MET F 1 205 ? 9.142 3.138 59.824 1.00 161.42 205 MET F CA 1
ATOM 13155 C C . MET F 1 205 ? 10.085 1.974 59.567 1.00 163.06 205 MET F C 1
ATOM 13156 O O . MET F 1 205 ? 9.816 0.848 59.982 1.00 158.48 205 MET F O 1
ATOM 13161 N N . ARG F 1 206 ? 11.179 2.247 58.856 1.00 145.76 206 ARG F N 1
ATOM 13162 C CA . ARG F 1 206 ? 12.203 1.235 58.616 1.00 140.49 206 ARG F CA 1
ATOM 13163 C C . ARG F 1 206 ? 12.589 0.561 59.925 1.00 137.15 206 ARG F C 1
ATOM 13164 O O . ARG F 1 206 ? 12.909 -0.633 59.959 1.00 133.04 206 ARG F O 1
ATOM 13172 N N . ALA F 1 207 ? 12.558 1.339 61.002 1.00 160.58 207 ALA F N 1
ATOM 13173 C CA . ALA F 1 207 ? 12.949 0.838 62.309 1.00 168.14 207 ALA F CA 1
ATOM 13174 C C . ALA F 1 207 ? 11.814 0.023 62.915 1.00 161.14 207 ALA F C 1
ATOM 13175 O O . ALA F 1 207 ? 12.047 -0.939 63.654 1.00 161.41 207 ALA F O 1
ATOM 13177 N N . ASN F 1 208 ? 10.585 0.420 62.597 1.00 141.31 208 ASN F N 1
ATOM 13178 C CA . ASN F 1 208 ? 9.414 -0.340 63.004 1.00 144.46 208 ASN F CA 1
ATOM 13179 C C . ASN F 1 208 ? 9.363 -1.695 62.287 1.00 142.95 208 ASN F C 1
ATOM 13180 O O . ASN F 1 208 ? 9.187 -2.742 62.912 1.00 141.68 208 ASN F O 1
ATOM 13185 N N . ILE F 1 209 ? 9.522 -1.669 60.969 1.00 117.69 209 ILE F N 1
ATOM 13186 C CA . ILE F 1 209 ? 9.620 -2.898 60.192 1.00 105.12 209 ILE F CA 1
ATOM 13187 C C . ILE F 1 209 ? 10.722 -3.807 60.719 1.00 109.21 209 ILE F C 1
ATOM 13188 O O . ILE F 1 209 ? 10.482 -4.977 61.017 1.00 104.09 209 ILE F O 1
ATOM 13193 N N . SER F 1 210 ? 11.935 -3.264 60.819 1.00 129.44 210 SER F N 1
ATOM 13194 C CA . SER F 1 210 ? 13.065 -4.028 61.324 1.00 130.39 210 SER F CA 1
ATOM 13195 C C . SER F 1 210 ? 12.694 -4.716 62.635 1.00 126.75 210 SER F C 1
ATOM 13196 O O . SER F 1 210 ? 13.142 -5.828 62.912 1.00 124.12 210 SER F O 1
ATOM 13199 N N . GLU F 1 211 ? 11.865 -4.056 63.434 1.00 111.47 211 GLU F N 1
ATOM 13200 C CA . GLU F 1 211 ? 11.467 -4.612 64.717 1.00 119.03 211 GLU F CA 1
ATOM 13201 C C . GLU F 1 211 ? 10.633 -5.876 64.559 1.00 114.07 211 GLU F C 1
ATOM 13202 O O . GLU F 1 211 ? 10.901 -6.908 65.190 1.00 111.37 211 GLU F O 1
ATOM 13208 N N . VAL F 1 212 ? 9.612 -5.788 63.717 1.00 123.14 212 VAL F N 1
ATOM 13209 C CA . VAL F 1 212 ? 8.745 -6.926 63.483 1.00 115.12 212 VAL F CA 1
ATOM 13210 C C . VAL F 1 212 ? 9.582 -8.097 62.966 1.00 115.18 212 VAL F C 1
ATOM 13211 O O . VAL F 1 212 ? 9.544 -9.193 63.535 1.00 115.33 212 VAL F O 1
ATOM 13215 N N . ASN F 1 213 ? 10.347 -7.855 61.901 1.00 121.09 213 ASN F N 1
ATOM 13216 C CA . ASN F 1 213 ? 11.251 -8.871 61.358 1.00 121.94 213 ASN F CA 1
ATOM 13217 C C . ASN F 1 213 ? 12.102 -9.588 62.407 1.00 127.01 213 ASN F C 1
ATOM 13218 O O . ASN F 1 213 ? 12.147 -10.822 62.437 1.00 122.97 213 ASN F O 1
ATOM 13223 N N . LYS F 1 214 ? 12.779 -8.807 63.252 1.00 136.13 214 LYS F N 1
ATOM 13224 C CA . LYS F 1 214 ? 13.564 -9.356 64.359 1.00 139.03 214 LYS F CA 1
ATOM 13225 C C . LYS F 1 214 ? 12.761 -10.383 65.152 1.00 135.42 214 LYS F C 1
ATOM 13226 O O . LYS F 1 214 ? 13.228 -11.506 65.377 1.00 135.31 214 LYS F O 1
ATOM 13232 N N . GLN F 1 215 ? 11.561 -9.990 65.576 1.00 129.54 215 GLN F N 1
ATOM 13233 C CA . GLN F 1 215 ? 10.727 -10.864 66.392 1.00 132.58 215 GLN F CA 1
ATOM 13234 C C . GLN F 1 215 ? 10.310 -12.108 65.625 1.00 126.00 215 GLN F C 1
ATOM 13235 O O . GLN F 1 215 ? 10.438 -13.224 66.127 1.00 127.50 215 GLN F O 1
ATOM 13241 N N . PHE F 1 216 ? 9.822 -11.919 64.405 1.00 123.16 216 PHE F N 1
ATOM 13242 C CA . PHE F 1 216 ? 9.404 -13.058 63.597 1.00 123.85 216 PHE F CA 1
ATOM 13243 C C . PHE F 1 216 ? 10.523 -14.089 63.451 1.00 129.60 216 PHE F C 1
ATOM 13244 O O . PHE F 1 216 ? 10.292 -15.305 63.538 1.00 129.00 216 PHE F O 1
ATOM 13252 N N . LYS F 1 217 ? 11.739 -13.590 63.239 1.00 123.91 217 LYS F N 1
ATOM 13253 C CA . LYS F 1 217 ? 12.881 -14.450 62.938 1.00 117.56 217 LYS F CA 1
ATOM 13254 C C . LYS F 1 217 ? 13.601 -14.990 64.182 1.00 129.73 217 LYS F C 1
ATOM 13255 O O . LYS F 1 217 ? 14.614 -15.684 64.057 1.00 132.29 217 LYS F O 1
ATOM 13261 N N . ASN F 1 218 ? 13.077 -14.684 65.370 1.00 117.99 218 ASN F N 1
ATOM 13262 C CA . ASN F 1 218 ? 13.725 -15.047 66.637 1.00 116.26 218 ASN F CA 1
ATOM 13263 C C . ASN F 1 218 ? 13.062 -16.234 67.348 1.00 119.08 218 ASN F C 1
ATOM 13264 O O . ASN F 1 218 ? 12.074 -16.061 68.061 1.00 123.05 218 ASN F O 1
ATOM 13269 N N . PRO F 1 219 ? 13.619 -17.440 67.168 1.00 112.65 219 PRO F N 1
ATOM 13270 C CA . PRO F 1 219 ? 13.026 -18.710 67.618 1.00 113.30 219 PRO F CA 1
ATOM 13271 C C . PRO F 1 219 ? 12.528 -18.720 69.053 1.00 119.78 219 PRO F C 1
ATOM 13272 O O . PRO F 1 219 ? 11.686 -19.553 69.393 1.00 120.83 219 PRO F O 1
ATOM 13276 N N . ASP F 1 220 ? 13.051 -17.831 69.888 1.00 121.20 220 ASP F N 1
ATOM 13277 C CA . ASP F 1 220 ? 12.608 -17.753 71.282 1.00 127.94 220 ASP F CA 1
ATOM 13278 C C . ASP F 1 220 ? 11.221 -17.111 71.366 1.00 126.61 220 ASP F C 1
ATOM 13279 O O . ASP F 1 220 ? 10.464 -17.344 72.314 1.00 124.04 220 ASP F O 1
ATOM 13284 N N . LEU F 1 221 ? 10.901 -16.305 70.357 1.00 118.94 221 LEU F N 1
ATOM 13285 C CA . LEU F 1 221 ? 9.695 -15.489 70.369 1.00 115.17 221 LEU F CA 1
ATOM 13286 C C . LEU F 1 221 ? 8.577 -16.001 69.452 1.00 116.36 221 LEU F C 1
ATOM 13287 O O . LEU F 1 221 ? 7.410 -16.015 69.850 1.00 119.50 221 LEU F O 1
ATOM 13292 N N . THR F 1 222 ? 8.923 -16.413 68.233 1.00 133.99 222 THR F N 1
ATOM 13293 C CA . THR F 1 222 ? 7.912 -16.905 67.295 1.00 127.11 222 THR F CA 1
ATOM 13294 C C . THR F 1 222 ? 8.309 -18.134 66.471 1.00 119.91 222 THR F C 1
ATOM 13295 O O . THR F 1 222 ? 9.339 -18.145 65.784 1.00 125.94 222 THR F O 1
ATOM 13299 N N . THR F 1 223 ? 7.468 -19.160 66.551 1.00 101.25 223 THR F N 1
ATOM 13300 C CA . THR F 1 223 ? 7.635 -20.381 65.781 1.00 98.94 223 THR F CA 1
ATOM 13301 C C . THR F 1 223 ? 6.372 -20.669 64.964 1.00 103.49 223 THR F C 1
ATOM 13302 O O . THR F 1 223 ? 5.351 -19.999 65.131 1.00 108.80 223 THR F O 1
ATOM 13306 N N . PHE F 1 224 ? 6.447 -21.674 64.096 1.00 96.79 224 PHE F N 1
ATOM 13307 C CA . PHE F 1 224 ? 5.366 -22.018 63.181 1.00 94.44 224 PHE F CA 1
ATOM 13308 C C . PHE F 1 224 ? 5.069 -23.508 63.328 1.00 103.21 224 PHE F C 1
ATOM 13309 O O . PHE F 1 224 ? 5.983 -24.307 63.563 1.00 111.64 224 PHE F O 1
ATOM 13317 N N . VAL F 1 225 ? 3.800 -23.882 63.206 1.00 98.79 225 VAL F N 1
ATOM 13318 C CA . VAL F 1 225 ? 3.420 -25.291 63.219 1.00 101.83 225 VAL F CA 1
ATOM 13319 C C . VAL F 1 225 ? 2.606 -25.693 61.981 1.00 100.63 225 VAL F C 1
ATOM 13320 O O . VAL F 1 225 ? 1.520 -25.175 61.733 1.00 94.69 225 VAL F O 1
ATOM 13324 N N . CYS F 1 226 ? 3.167 -26.619 61.209 1.00 114.57 226 CYS F N 1
ATOM 13325 C CA . CYS F 1 226 ? 2.565 -27.081 59.970 1.00 109.64 226 CYS F CA 1
ATOM 13326 C C . CYS F 1 226 ? 1.608 -28.204 60.272 1.00 119.64 226 CYS F C 1
ATOM 13327 O O . CYS F 1 226 ? 1.915 -29.077 61.092 1.00 123.31 226 CYS F O 1
ATOM 13330 N N . VAL F 1 227 ? 0.457 -28.192 59.604 1.00 104.51 227 VAL F N 1
ATOM 13331 C CA . VAL F 1 227 ? -0.473 -29.314 59.675 1.00 104.37 227 VAL F CA 1
ATOM 13332 C C . VAL F 1 227 ? -0.794 -29.853 58.284 1.00 106.60 227 VAL F C 1
ATOM 13333 O O . VAL F 1 227 ? -0.834 -29.099 57.304 1.00 108.00 227 VAL F O 1
ATOM 13337 N N . CYS F 1 228 ? -0.997 -31.166 58.206 1.00 97.77 228 CYS F N 1
ATOM 13338 C CA . CYS F 1 228 ? -1.227 -31.833 56.935 1.00 101.94 228 CYS F CA 1
ATOM 13339 C C . CYS F 1 228 ? -1.949 -33.138 57.162 1.00 102.09 228 CYS F C 1
ATOM 13340 O O . CYS F 1 228 ? -2.285 -33.489 58.287 1.00 109.30 228 CYS F O 1
ATOM 13343 N N . ILE F 1 229 ? -2.181 -33.860 56.077 1.00 105.70 229 ILE F N 1
ATOM 13344 C CA . ILE F 1 229 ? -2.731 -35.199 56.161 1.00 109.94 229 ILE F CA 1
ATOM 13345 C C . ILE F 1 229 ? -1.780 -36.118 55.424 1.00 100.67 229 ILE F C 1
ATOM 13346 O O . ILE F 1 229 ? -0.933 -35.653 54.649 1.00 106.72 229 ILE F O 1
ATOM 13351 N N . SER F 1 230 ? -1.909 -37.420 55.665 1.00 139.28 230 SER F N 1
ATOM 13352 C CA . SER F 1 230 ? -0.934 -38.372 55.144 1.00 139.06 230 SER F CA 1
ATOM 13353 C C . SER F 1 230 ? -1.234 -38.797 53.702 1.00 146.20 230 SER F C 1
ATOM 13354 O O . SER F 1 230 ? -1.443 -39.982 53.422 1.00 150.56 230 SER F O 1
ATOM 13357 N N . GLU F 1 231 ? -1.251 -37.824 52.792 1.00 120.60 231 GLU F N 1
ATOM 13358 C CA . GLU F 1 231 ? -1.457 -38.103 51.376 1.00 121.56 231 GLU F CA 1
ATOM 13359 C C . GLU F 1 231 ? -0.355 -37.450 50.555 1.00 125.68 231 GLU F C 1
ATOM 13360 O O . GLU F 1 231 ? 0.432 -36.642 51.072 1.00 121.96 231 GLU F O 1
ATOM 13366 N N . PHE F 1 232 ? -0.301 -37.811 49.277 1.00 134.35 232 PHE F N 1
ATOM 13367 C CA . PHE F 1 232 ? 0.792 -37.393 48.406 1.00 133.88 232 PHE F CA 1
ATOM 13368 C C . PHE F 1 232 ? 0.785 -35.889 48.198 1.00 127.46 232 PHE F C 1
ATOM 13369 O O . PHE F 1 232 ? 1.777 -35.210 48.447 1.00 124.27 232 PHE F O 1
ATOM 13377 N N . LEU F 1 233 ? -0.350 -35.378 47.738 1.00 128.48 233 LEU F N 1
ATOM 13378 C CA . LEU F 1 233 ? -0.484 -33.956 47.449 1.00 123.95 233 LEU F CA 1
ATOM 13379 C C . LEU F 1 233 ? -0.204 -33.111 48.688 1.00 125.84 233 LEU F C 1
ATOM 13380 O O . LEU F 1 233 ? 0.452 -32.072 48.609 1.00 124.63 233 LEU F O 1
ATOM 13385 N N . SER F 1 234 ? -0.700 -33.560 49.835 1.00 110.47 234 SER F N 1
ATOM 13386 C CA . SER F 1 234 ? -0.530 -32.798 51.062 1.00 102.34 234 SER F CA 1
ATOM 13387 C C . SER F 1 234 ? 0.908 -32.802 51.542 1.00 106.56 234 SER F C 1
ATOM 13388 O O . SER F 1 234 ? 1.338 -31.860 52.196 1.00 110.25 234 SER F O 1
ATOM 13391 N N . LEU F 1 235 ? 1.645 -33.865 51.236 1.00 121.77 235 LEU F N 1
ATOM 13392 C CA . LEU F 1 235 ? 3.068 -33.904 51.565 1.00 123.00 235 LEU F CA 1
ATOM 13393 C C . LEU F 1 235 ? 3.824 -32.928 50.688 1.00 127.72 235 LEU F C 1
ATOM 13394 O O . LEU F 1 235 ? 4.694 -32.195 51.154 1.00 130.00 235 LEU F O 1
ATOM 13399 N N . TYR F 1 236 ? 3.495 -32.943 49.401 1.00 144.01 236 TYR F N 1
ATOM 13400 C CA . TYR F 1 236 ? 4.173 -32.096 48.437 1.00 142.62 236 TYR F CA 1
ATOM 13401 C C . TYR F 1 236 ? 3.993 -30.630 48.799 1.00 143.27 236 TYR F C 1
ATOM 13402 O O . TYR F 1 236 ? 4.984 -29.920 48.980 1.00 147.83 236 TYR F O 1
ATOM 13411 N N . GLU F 1 237 ? 2.741 -30.181 48.925 1.00 111.04 237 GLU F N 1
ATOM 13412 C CA . GLU F 1 237 ? 2.470 -28.777 49.237 1.00 105.34 237 GLU F CA 1
ATOM 13413 C C . GLU F 1 237 ? 3.041 -28.384 50.590 1.00 102.01 237 GLU F C 1
ATOM 13414 O O . GLU F 1 237 ? 3.343 -27.215 50.828 1.00 108.48 237 GLU F O 1
ATOM 13420 N N . THR F 1 238 ? 3.195 -29.361 51.475 1.00 111.31 238 THR F N 1
ATOM 13421 C CA . THR F 1 238 ? 3.774 -29.109 52.798 1.00 114.36 238 THR F CA 1
ATOM 13422 C C . THR F 1 238 ? 5.295 -28.874 52.757 1.00 118.68 238 THR F C 1
ATOM 13423 O O . THR F 1 238 ? 5.822 -28.024 53.476 1.00 119.00 238 THR F O 1
ATOM 13427 N N . GLU F 1 239 ? 5.998 -29.631 51.920 1.00 131.91 239 GLU F N 1
ATOM 13428 C CA . GLU F 1 239 ? 7.434 -29.433 51.753 1.00 133.56 239 GLU F CA 1
ATOM 13429 C C . GLU F 1 239 ? 7.717 -28.064 51.156 1.00 127.17 239 GLU F C 1
ATOM 13430 O O . GLU F 1 239 ? 8.622 -27.367 51.602 1.00 124.42 239 GLU F O 1
ATOM 13436 N N . ARG F 1 240 ? 6.948 -27.689 50.136 1.00 113.93 240 ARG F N 1
ATOM 13437 C CA . ARG F 1 240 ? 7.125 -26.389 49.504 1.00 120.51 240 ARG F CA 1
ATOM 13438 C C . ARG F 1 240 ? 6.940 -25.289 50.546 1.00 116.66 240 ARG F C 1
ATOM 13439 O O . ARG F 1 240 ? 7.552 -24.223 50.470 1.00 116.75 240 ARG F O 1
ATOM 13447 N N . MET F 1 241 ? 6.105 -25.566 51.538 1.00 112.41 241 MET F N 1
ATOM 13448 C CA . MET F 1 241 ? 5.812 -24.581 52.562 1.00 105.66 241 MET F CA 1
ATOM 13449 C C . MET F 1 241 ? 6.943 -24.499 53.574 1.00 107.35 241 MET F C 1
ATOM 13450 O O . MET F 1 241 ? 7.245 -23.428 54.092 1.00 109.53 241 MET F O 1
ATOM 13455 N N . ILE F 1 242 ? 7.567 -25.630 53.869 1.00 108.35 242 ILE F N 1
ATOM 13456 C CA . ILE F 1 242 ? 8.672 -25.621 54.818 1.00 108.20 242 ILE F CA 1
ATOM 13457 C C . ILE F 1 242 ? 9.916 -24.986 54.199 1.00 114.79 242 ILE F C 1
ATOM 13458 O O . ILE F 1 242 ? 10.693 -24.312 54.882 1.00 111.14 242 ILE F O 1
ATOM 13463 N N . GLN F 1 243 ? 10.096 -25.201 52.901 1.00 134.54 243 GLN F N 1
ATOM 13464 C CA . GLN F 1 243 ? 11.201 -24.582 52.203 1.00 134.31 243 GLN F CA 1
ATOM 13465 C C . GLN F 1 243 ? 10.963 -23.089 52.238 1.00 131.79 243 GLN F C 1
ATOM 13466 O O . GLN F 1 243 ? 11.840 -22.332 52.651 1.00 139.03 243 GLN F O 1
ATOM 13472 N N . GLU F 1 244 ? 9.768 -22.672 51.827 1.00 114.95 244 GLU F N 1
ATOM 13473 C CA . GLU F 1 244 ? 9.420 -21.255 51.818 1.00 114.81 244 GLU F CA 1
ATOM 13474 C C . GLU F 1 244 ? 9.645 -20.643 53.202 1.00 114.68 244 GLU F C 1
ATOM 13475 O O . GLU F 1 244 ? 9.947 -19.449 53.323 1.00 111.92 244 GLU F O 1
ATOM 13481 N N . LEU F 1 245 ? 9.517 -21.469 54.241 1.00 105.76 245 LEU F N 1
ATOM 13482 C CA . LEU F 1 245 ? 9.638 -20.966 55.606 1.00 106.88 245 LEU F CA 1
ATOM 13483 C C . LEU F 1 245 ? 11.076 -20.684 55.950 1.00 109.72 245 LEU F C 1
ATOM 13484 O O . LEU F 1 245 ? 11.422 -19.563 56.296 1.00 115.96 245 LEU F O 1
ATOM 13489 N N . THR F 1 246 ? 11.921 -21.703 55.860 1.00 138.78 246 THR F N 1
ATOM 13490 C CA . THR F 1 246 ? 13.355 -21.510 56.119 1.00 147.17 246 THR F CA 1
ATOM 13491 C C . THR F 1 246 ? 13.893 -20.329 55.297 1.00 136.22 246 THR F C 1
ATOM 13492 O O . THR F 1 246 ? 14.805 -19.614 55.722 1.00 137.78 246 THR F O 1
ATOM 13496 N N . SER F 1 247 ? 13.310 -20.137 54.118 1.00 121.03 247 SER F N 1
ATOM 13497 C CA . SER F 1 247 ? 13.643 -19.014 53.255 1.00 121.02 247 SER F CA 1
ATOM 13498 C C . SER F 1 247 ? 13.240 -17.679 53.892 1.00 126.08 247 SER F C 1
ATOM 13499 O O . SER F 1 247 ? 13.988 -16.700 53.831 1.00 124.74 247 SER F O 1
ATOM 13502 N N . TYR F 1 248 ? 12.053 -17.646 54.497 1.00 126.82 248 TYR F N 1
ATOM 13503 C CA . TYR F 1 248 ? 11.575 -16.469 55.232 1.00 121.06 248 TYR F CA 1
ATOM 13504 C C . TYR F 1 248 ? 12.268 -16.362 56.594 1.00 127.65 248 TYR F C 1
ATOM 13505 O O . TYR F 1 248 ? 12.057 -15.392 57.335 1.00 128.32 248 TYR F O 1
ATOM 13514 N N . GLU F 1 249 ? 13.077 -17.374 56.919 1.00 120.71 249 GLU F N 1
ATOM 13515 C CA . GLU F 1 249 ? 13.853 -17.407 58.158 1.00 120.66 249 GLU F CA 1
ATOM 13516 C C . GLU F 1 249 ? 12.983 -17.545 59.393 1.00 119.84 249 GLU F C 1
ATOM 13517 O O . GLU F 1 249 ? 13.395 -17.154 60.482 1.00 124.65 249 GLU F O 1
ATOM 13523 N N . ILE F 1 250 ? 11.784 -18.096 59.221 1.00 101.64 250 ILE F N 1
ATOM 13524 C CA . ILE F 1 250 ? 10.887 -18.353 60.350 1.00 105.55 250 ILE F CA 1
ATOM 13525 C C . ILE F 1 250 ? 11.091 -19.763 60.909 1.00 103.95 250 ILE F C 1
ATOM 13526 O O . ILE F 1 250 ? 11.146 -20.738 60.156 1.00 106.94 250 ILE F O 1
ATOM 13531 N N . ASP F 1 251 ? 11.198 -19.882 62.225 1.00 127.97 251 ASP F N 1
ATOM 13532 C CA . ASP F 1 251 ? 11.488 -21.189 62.802 1.00 133.66 251 ASP F CA 1
ATOM 13533 C C . ASP F 1 251 ? 10.305 -22.133 62.701 1.00 132.24 251 ASP F C 1
ATOM 13534 O O . ASP F 1 251 ? 9.153 -21.710 62.812 1.00 136.61 251 ASP F O 1
ATOM 13539 N N . THR F 1 252 ? 10.588 -23.417 62.528 1.00 151.84 252 THR F N 1
ATOM 13540 C CA . THR F 1 252 ? 9.523 -24.415 62.572 1.00 153.40 252 THR F CA 1
ATOM 13541 C C . THR F 1 252 ? 10.032 -25.791 63.009 1.00 160.31 252 THR F C 1
ATOM 13542 O O . THR F 1 252 ? 11.027 -26.307 62.477 1.00 161.76 252 THR F O 1
ATOM 13546 N N . HIS F 1 253 ? 9.342 -26.382 63.980 1.00 115.60 253 HIS F N 1
ATOM 13547 C CA . HIS F 1 253 ? 9.758 -27.671 64.508 1.00 109.29 253 HIS F CA 1
ATOM 13548 C C . HIS F 1 253 ? 8.595 -28.518 65.010 1.00 116.58 253 HIS F C 1
ATOM 13549 O O . HIS F 1 253 ? 8.787 -29.410 65.836 1.00 121.22 253 HIS F O 1
ATOM 13556 N N . ASN F 1 254 ? 7.392 -28.242 64.506 1.00 129.30 254 ASN F N 1
ATOM 13557 C CA . ASN F 1 254 ? 6.247 -29.107 64.772 1.00 124.34 254 ASN F CA 1
ATOM 13558 C C . ASN F 1 254 ? 5.408 -29.342 63.537 1.00 126.46 254 ASN F C 1
ATOM 13559 O O . ASN F 1 254 ? 5.270 -28.463 62.689 1.00 125.74 254 ASN F O 1
ATOM 13564 N N . ILE F 1 255 ? 4.832 -30.532 63.451 1.00 111.85 255 ILE F N 1
ATOM 13565 C CA . ILE F 1 255 ? 4.012 -30.876 62.316 1.00 112.61 255 ILE F CA 1
ATOM 13566 C C . ILE F 1 255 ? 3.008 -31.939 62.707 1.00 117.95 255 ILE F C 1
ATOM 13567 O O . ILE F 1 255 ? 3.377 -33.069 63.014 1.00 127.13 255 ILE F O 1
ATOM 13572 N N . VAL F 1 256 ? 1.733 -31.573 62.702 1.00 118.32 256 VAL F N 1
ATOM 13573 C CA . VAL F 1 256 ? 0.675 -32.509 63.087 1.00 125.87 256 VAL F CA 1
ATOM 13574 C C . VAL F 1 256 ? -0.035 -33.088 61.874 1.00 129.37 256 VAL F C 1
ATOM 13575 O O . VAL F 1 256 ? -0.428 -32.356 60.967 1.00 131.11 256 VAL F O 1
ATOM 13579 N N . VAL F 1 257 ? -0.198 -34.407 61.863 1.00 116.67 257 VAL F N 1
ATOM 13580 C CA . VAL F 1 257 ? -0.817 -35.063 60.725 1.00 119.39 257 VAL F CA 1
ATOM 13581 C C . VAL F 1 257 ? -2.185 -35.590 61.127 1.00 121.16 257 VAL F C 1
ATOM 13582 O O . VAL F 1 257 ? -2.305 -36.433 62.026 1.00 131.38 257 VAL F O 1
ATOM 13586 N N . ASN F 1 258 ? -3.217 -35.071 60.467 1.00 105.80 258 ASN F N 1
ATOM 13587 C CA . ASN F 1 258 ? -4.586 -35.346 60.881 1.00 111.34 258 ASN F CA 1
ATOM 13588 C C . ASN F 1 258 ? -5.308 -36.432 60.095 1.00 118.36 258 ASN F C 1
ATOM 13589 O O . ASN F 1 258 ? -4.745 -37.070 59.197 1.00 117.44 258 ASN F O 1
ATOM 13594 N N . GLN F 1 259 ? -6.573 -36.613 60.467 1.00 133.19 259 GLN F N 1
ATOM 13595 C CA . GLN F 1 259 ? -7.466 -37.601 59.877 1.00 139.22 259 GLN F CA 1
ATOM 13596 C C . GLN F 1 259 ? -6.790 -38.870 59.341 1.00 141.90 259 GLN F C 1
ATOM 13597 O O . GLN F 1 259 ? -7.252 -39.445 58.343 1.00 144.17 259 GLN F O 1
ATOM 13603 N N . LEU F 1 260 ? -5.714 -39.320 59.989 1.00 139.67 260 LEU F N 1
ATOM 13604 C CA . LEU F 1 260 ? -5.192 -40.639 59.651 1.00 144.26 260 LEU F CA 1
ATOM 13605 C C . LEU F 1 260 ? -5.817 -41.680 60.569 1.00 147.83 260 LEU F C 1
ATOM 13606 O O . LEU F 1 260 ? -6.044 -41.423 61.760 1.00 155.71 260 LEU F O 1
ATOM 13611 N N . LEU F 1 261 ? -6.131 -42.844 60.012 1.00 126.15 261 LEU F N 1
ATOM 13612 C CA . LEU F 1 261 ? -6.810 -43.859 60.804 1.00 135.63 261 LEU F CA 1
ATOM 13613 C C . LEU F 1 261 ? -5.853 -44.959 61.234 1.00 142.45 261 LEU F C 1
ATOM 13614 O O . LEU F 1 261 ? -5.273 -45.665 60.400 1.00 138.67 261 LEU F O 1
ATOM 13619 N N . LEU F 1 262 ? -5.674 -45.075 62.548 1.00 162.68 262 LEU F N 1
ATOM 13620 C CA . LEU F 1 262 ? -4.699 -46.013 63.094 1.00 173.43 262 LEU F CA 1
ATOM 13621 C C . LEU F 1 262 ? -5.300 -47.009 64.085 1.00 182.90 262 LEU F C 1
ATOM 13622 O O . LEU F 1 262 ? -5.027 -46.955 65.290 1.00 179.66 262 LEU F O 1
ATOM 13627 N N . ASP F 1 263 ? -6.139 -47.898 63.553 1.00 161.06 263 ASP F N 1
ATOM 13628 C CA . ASP F 1 263 ? -6.542 -49.123 64.234 1.00 164.70 263 ASP F CA 1
ATOM 13629 C C . ASP F 1 263 ? -5.850 -50.269 63.502 1.00 165.39 263 ASP F C 1
ATOM 13630 O O . ASP F 1 263 ? -6.303 -50.683 62.429 1.00 163.53 263 ASP F O 1
ATOM 13635 N N . PRO F 1 264 ? -4.753 -50.783 64.090 1.00 171.91 264 PRO F N 1
ATOM 13636 C CA . PRO F 1 264 ? -3.807 -51.714 63.457 1.00 169.92 264 PRO F CA 1
ATOM 13637 C C . PRO F 1 264 ? -4.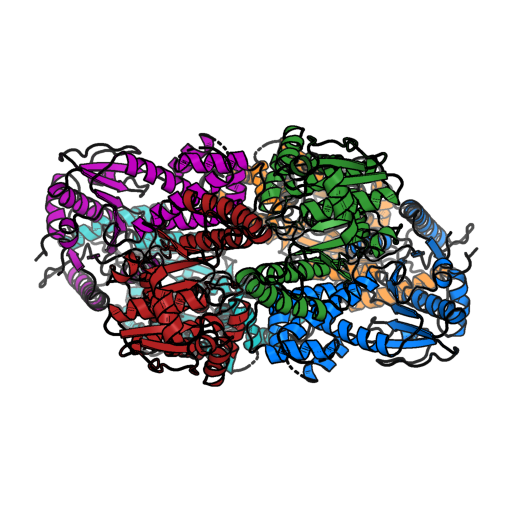521 -52.849 62.739 1.00 176.38 264 PRO F C 1
ATOM 13638 O O . PRO F 1 264 ? -4.169 -53.206 61.616 1.00 173.31 264 PRO F O 1
ATOM 13642 N N . ASN F 1 265 ? -5.520 -53.413 63.408 1.00 189.41 265 ASN F N 1
ATOM 13643 C CA . ASN F 1 265 ? -6.296 -54.515 62.863 1.00 195.00 265 ASN F CA 1
ATOM 13644 C C . ASN F 1 265 ? -7.714 -54.062 62.545 1.00 191.83 265 ASN F C 1
ATOM 13645 O O . ASN F 1 265 ? -8.628 -54.192 63.364 1.00 188.89 265 ASN F O 1
ATOM 13650 N N . THR F 1 266 ? -7.880 -53.503 61.351 1.00 204.09 266 THR F N 1
ATOM 13651 C CA . THR F 1 266 ? -9.185 -53.043 60.896 1.00 204.89 266 THR F CA 1
ATOM 13652 C C . THR F 1 266 ? -9.735 -54.007 59.839 1.00 204.44 266 THR F C 1
ATOM 13653 O O . THR F 1 266 ? -8.969 -54.625 59.089 1.00 201.49 266 THR F O 1
ATOM 13657 N N . THR F 1 267 ? -11.059 -54.137 59.791 1.00 175.16 267 THR F N 1
ATOM 13658 C CA . THR F 1 267 ? -11.704 -55.174 58.980 1.00 179.15 267 THR F CA 1
ATOM 13659 C C . THR F 1 267 ? -12.292 -54.650 57.668 1.00 179.23 267 THR F C 1
ATOM 13660 O O . THR F 1 267 ? -12.479 -55.417 56.719 1.00 175.85 267 THR F O 1
ATOM 13664 N N . CYS F 1 268 ? -12.599 -53.352 57.630 1.00 192.53 268 CYS F N 1
ATOM 13665 C CA . CYS F 1 268 ? -13.118 -52.707 56.420 1.00 186.43 268 CYS F CA 1
ATOM 13666 C C . CYS F 1 268 ? -12.073 -52.750 55.301 1.00 179.11 268 CYS F C 1
ATOM 13667 O O . CYS F 1 268 ? -10.962 -52.248 55.470 1.00 178.38 268 CYS F O 1
ATOM 13670 N N . PRO F 1 269 ? -12.425 -53.355 54.152 1.00 164.97 269 PRO F N 1
ATOM 13671 C CA . PRO F 1 269 ? -11.463 -53.514 53.046 1.00 165.44 269 PRO F CA 1
ATOM 13672 C C . PRO F 1 269 ? -10.964 -52.169 52.521 1.00 160.60 269 PRO F C 1
ATOM 13673 O O . PRO F 1 269 ? -9.806 -52.049 52.125 1.00 151.53 269 PRO F O 1
ATOM 13677 N N . GLN F 1 270 ? -11.845 -51.171 52.529 1.00 204.29 270 GLN F N 1
ATOM 13678 C CA . GLN F 1 270 ? -11.515 -49.820 52.087 1.00 197.44 270 GLN F CA 1
ATOM 13679 C C . GLN F 1 270 ? -10.575 -49.148 53.077 1.00 194.68 270 GLN F C 1
ATOM 13680 O O . GLN F 1 270 ? -9.491 -48.699 52.699 1.00 188.23 270 GLN F O 1
ATOM 13686 N N . CYS F 1 271 ? -11.008 -49.070 54.338 1.00 142.77 271 CYS F N 1
ATOM 13687 C CA . CYS F 1 271 ? -10.189 -48.491 55.399 1.00 134.61 271 CYS F CA 1
ATOM 13688 C C . CYS F 1 271 ? -8.806 -49.124 55.477 1.00 136.94 271 CYS F C 1
ATOM 13689 O O . CYS F 1 271 ? -7.847 -48.475 55.900 1.00 134.66 271 CYS F O 1
ATOM 13692 N N . MET F 1 272 ? -8.712 -50.391 55.075 1.00 156.96 272 MET F N 1
ATOM 13693 C CA . MET F 1 272 ? -7.431 -51.092 55.040 1.00 160.83 272 MET F CA 1
ATOM 13694 C C . MET F 1 272 ? -6.556 -50.515 53.934 1.00 157.35 272 MET F C 1
ATOM 13695 O O . MET F 1 272 ? -5.356 -50.285 54.124 1.00 154.18 272 MET F O 1
ATOM 13700 N N . ALA F 1 273 ? -7.172 -50.288 52.776 1.00 159.12 273 ALA F N 1
ATOM 13701 C CA . ALA F 1 273 ? -6.482 -49.685 51.642 1.00 156.71 273 ALA F CA 1
ATOM 13702 C C . ALA F 1 273 ? -5.964 -48.296 52.022 1.00 156.04 273 ALA F C 1
ATOM 13703 O O . ALA F 1 273 ? -4.766 -48.015 51.897 1.00 148.15 273 ALA F O 1
ATOM 13705 N N . ARG F 1 274 ? -6.882 -47.439 52.477 1.00 163.62 274 ARG F N 1
ATOM 13706 C CA . ARG F 1 274 ? -6.551 -46.119 53.015 1.00 152.41 274 ARG F CA 1
ATOM 13707 C C . ARG F 1 274 ? -5.357 -46.195 53.960 1.00 150.31 274 ARG F C 1
ATOM 13708 O O . ARG F 1 274 ? -4.319 -45.567 53.735 1.00 146.51 274 ARG F O 1
ATOM 13716 N N . ARG F 1 275 ? -5.517 -46.973 55.024 1.00 142.19 275 ARG F N 1
ATOM 13717 C CA . ARG F 1 275 ? -4.472 -47.120 56.020 1.00 139.86 275 ARG F CA 1
ATOM 13718 C C . ARG F 1 275 ? -3.123 -47.533 55.406 1.00 142.61 275 ARG F C 1
ATOM 13719 O O . ARG F 1 275 ? -2.066 -47.076 55.853 1.00 140.92 275 ARG F O 1
ATOM 13727 N N . LYS F 1 276 ? -3.159 -48.387 54.382 1.00 123.99 276 LYS F N 1
ATOM 13728 C CA . LYS F 1 276 ? -1.925 -48.830 53.727 1.00 129.84 276 LYS F CA 1
ATOM 13729 C C . LYS F 1 276 ? -1.202 -47.621 53.148 1.00 121.91 276 LYS F C 1
ATOM 13730 O O . LYS F 1 276 ? -0.063 -47.335 53.523 1.00 115.35 276 LYS F O 1
ATOM 13736 N N . MET F 1 277 ? -1.885 -46.918 52.241 1.00 166.43 277 MET F N 1
ATOM 13737 C CA . MET F 1 277 ? -1.366 -45.690 51.637 1.00 161.23 277 MET F CA 1
ATOM 13738 C C . MET F 1 277 ? -0.891 -44.716 52.703 1.00 156.05 277 MET F C 1
ATOM 13739 O O . MET F 1 277 ? 0.245 -44.248 52.668 1.00 155.61 277 MET F O 1
ATOM 13744 N N . GLN F 1 278 ? -1.764 -44.412 53.653 1.00 129.06 278 GLN F N 1
ATOM 13745 C CA . GLN F 1 278 ? -1.403 -43.478 54.693 1.00 126.20 278 GLN F CA 1
ATOM 13746 C C . GLN F 1 278 ? -0.093 -43.878 55.341 1.00 134.37 278 GLN F C 1
ATOM 13747 O O . GLN F 1 278 ? 0.810 -43.049 55.497 1.00 135.32 278 GLN F O 1
ATOM 13753 N N . GLN F 1 279 ? 0.012 -45.152 55.715 1.00 166.19 279 GLN F N 1
ATOM 13754 C CA . GLN F 1 279 ? 1.143 -45.596 56.525 1.00 166.86 279 GLN F CA 1
ATOM 13755 C C . GLN F 1 279 ? 2.499 -45.492 55.804 1.00 171.37 279 GLN F C 1
ATOM 13756 O O . GLN F 1 279 ? 3.544 -45.368 56.456 1.00 170.90 279 GLN F O 1
ATOM 13762 N N . LYS F 1 280 ? 2.482 -45.526 54.470 1.00 133.24 280 LYS F N 1
ATOM 13763 C CA . LYS F 1 280 ? 3.722 -45.416 53.695 1.00 133.81 280 LYS F CA 1
ATOM 13764 C C . LYS F 1 280 ? 4.157 -43.962 53.557 1.00 132.80 280 LYS F C 1
ATOM 13765 O O . LYS F 1 280 ? 5.351 -43.682 53.425 1.00 132.58 280 LYS F O 1
ATOM 13771 N N . TYR F 1 281 ? 3.190 -43.043 53.570 1.00 146.39 281 TYR F N 1
ATOM 13772 C CA . TYR F 1 281 ? 3.507 -41.616 53.525 1.00 139.39 281 TYR F CA 1
ATOM 13773 C C . TYR F 1 281 ? 3.901 -41.129 54.919 1.00 141.34 281 TYR F C 1
ATOM 13774 O O . TYR F 1 281 ? 4.816 -40.306 55.061 1.00 140.25 281 TYR F O 1
ATOM 13783 N N . LEU F 1 282 ? 3.223 -41.651 55.943 1.00 143.69 282 LEU F N 1
ATOM 13784 C CA . LEU F 1 282 ? 3.598 -41.356 57.324 1.00 143.52 282 LEU F CA 1
ATOM 13785 C C . LEU F 1 282 ? 5.026 -41.834 57.597 1.00 147.44 282 LEU F C 1
ATOM 13786 O O . LEU F 1 282 ? 5.742 -41.268 58.426 1.00 146.91 282 LEU F O 1
ATOM 13791 N N . ALA F 1 283 ? 5.435 -42.877 56.886 1.00 167.63 283 ALA F N 1
ATOM 13792 C CA . ALA F 1 283 ? 6.797 -43.375 56.995 1.00 170.23 283 ALA F CA 1
ATOM 13793 C C . ALA F 1 283 ? 7.776 -42.372 56.381 1.00 170.55 283 ALA F C 1
ATOM 13794 O O . ALA F 1 283 ? 8.843 -42.103 56.949 1.00 170.65 283 ALA F O 1
ATOM 13796 N N . GLN F 1 284 ? 7.410 -41.818 55.224 1.00 150.23 284 GLN F N 1
ATOM 13797 C CA . GLN F 1 284 ? 8.247 -40.818 54.568 1.00 145.99 284 GLN F CA 1
ATOM 13798 C C . GLN F 1 284 ? 8.412 -39.607 55.472 1.00 148.78 284 GLN F C 1
ATOM 13799 O O . GLN F 1 284 ? 9.531 -39.121 55.658 1.00 148.17 284 GLN F O 1
ATOM 13805 N N . ILE F 1 285 ? 7.298 -39.129 56.034 1.00 123.77 285 ILE F N 1
ATOM 13806 C CA . ILE F 1 285 ? 7.328 -37.965 56.912 1.00 116.64 285 ILE F CA 1
ATOM 13807 C C . ILE F 1 285 ? 8.268 -38.214 58.078 1.00 121.49 285 ILE F C 1
ATOM 13808 O O . ILE F 1 285 ? 9.157 -37.413 58.349 1.00 126.94 285 ILE F O 1
ATOM 13813 N N . GLU F 1 286 ? 8.063 -39.328 58.772 1.00 157.44 286 GLU F N 1
ATOM 13814 C CA . GLU F 1 286 ? 8.855 -39.635 59.964 1.00 164.87 286 GLU F CA 1
ATOM 13815 C C . GLU F 1 286 ? 10.343 -39.527 59.674 1.00 165.26 286 GLU F C 1
ATOM 13816 O O . GLU F 1 286 ? 11.128 -39.132 60.541 1.00 165.67 286 GLU F O 1
ATOM 13822 N N . GLU F 1 287 ? 10.709 -39.860 58.438 1.00 155.31 287 GLU F N 1
ATOM 13823 C CA . GLU F 1 287 ? 12.104 -39.907 58.019 1.00 159.73 287 GLU F CA 1
ATOM 13824 C C . GLU F 1 287 ? 12.655 -38.528 57.618 1.00 159.68 287 GLU F C 1
ATOM 13825 O O . GLU F 1 287 ? 13.734 -38.137 58.069 1.00 162.32 287 GLU F O 1
ATOM 13831 N N . LEU F 1 288 ? 11.917 -37.799 56.780 1.00 151.50 288 LEU F N 1
ATOM 13832 C CA . LEU F 1 288 ? 12.328 -36.459 56.347 1.00 143.67 288 LEU F CA 1
ATOM 13833 C C . LEU F 1 288 ? 12.460 -35.460 57.490 1.00 147.17 288 LEU F C 1
ATOM 13834 O O . LEU F 1 288 ? 13.228 -34.500 57.391 1.00 146.70 288 LEU F O 1
ATOM 13839 N N . TYR F 1 289 ? 11.702 -35.677 58.564 1.00 151.49 289 TYR F N 1
ATOM 13840 C CA . TYR F 1 289 ? 11.648 -34.712 59.659 1.00 148.01 289 TYR F CA 1
ATOM 13841 C C . TYR F 1 289 ? 12.021 -35.336 61.014 1.00 155.62 289 TYR F C 1
ATOM 13842 O O . TYR F 1 289 ? 11.188 -35.476 61.924 1.00 149.99 289 TYR F O 1
ATOM 13851 N N . GLU F 1 290 ? 13.293 -35.709 61.132 1.00 151.54 290 GLU F N 1
ATOM 13852 C CA . GLU F 1 290 ? 13.839 -36.199 62.398 1.00 155.99 290 GLU F CA 1
ATOM 13853 C C . GLU F 1 290 ? 13.855 -35.045 63.396 1.00 146.60 290 GLU F C 1
ATOM 13854 O O . GLU F 1 290 ? 13.725 -35.251 64.597 1.00 143.76 290 GLU F O 1
ATOM 13860 N N . ASP F 1 291 ? 14.004 -33.829 62.872 1.00 159.66 291 ASP F N 1
ATOM 13861 C CA . ASP F 1 291 ? 14.178 -32.616 63.676 1.00 153.23 291 ASP F CA 1
ATOM 13862 C C . ASP F 1 291 ? 12.860 -31.905 64.013 1.00 149.69 291 ASP F C 1
ATOM 13863 O O . ASP F 1 291 ? 12.864 -30.773 64.502 1.00 148.04 291 ASP F O 1
ATOM 13868 N N . PHE F 1 292 ? 11.745 -32.586 63.759 1.00 144.36 292 PHE F N 1
ATOM 13869 C CA . PHE F 1 292 ? 10.408 -32.042 63.983 1.00 134.89 292 PHE F CA 1
ATOM 13870 C C . PHE F 1 292 ? 9.658 -32.950 64.937 1.00 136.30 292 PHE F C 1
ATOM 13871 O O . PHE F 1 292 ? 9.692 -34.170 64.789 1.00 144.85 292 PHE F O 1
ATOM 13879 N N . HIS F 1 293 ? 8.951 -32.370 65.894 1.00 121.65 293 HIS F N 1
ATOM 13880 C CA . HIS F 1 293 ? 7.974 -33.136 66.647 1.00 121.76 293 HIS F CA 1
ATOM 13881 C C . HIS F 1 293 ? 6.844 -33.489 65.708 1.00 123.29 293 HIS F C 1
ATOM 13882 O O . HIS F 1 293 ? 6.035 -32.628 65.370 1.00 126.22 293 HIS F O 1
ATOM 13889 N N . VAL F 1 294 ? 6.767 -34.738 65.276 1.00 119.83 294 VAL F N 1
ATOM 13890 C CA . VAL F 1 294 ? 5.661 -35.126 64.409 1.00 116.69 294 VAL F CA 1
ATOM 13891 C C . VAL F 1 294 ? 4.570 -35.831 65.207 1.00 117.61 294 VAL F C 1
ATOM 13892 O O . VAL F 1 294 ? 4.743 -36.959 65.659 1.00 131.13 294 VAL F O 1
ATOM 13896 N N . VAL F 1 295 ? 3.446 -35.142 65.375 1.00 122.98 295 VAL F N 1
ATOM 13897 C CA . VAL F 1 295 ? 2.338 -35.613 66.206 1.00 125.70 295 VAL F CA 1
ATOM 13898 C C . VAL F 1 295 ? 1.224 -36.219 65.369 1.00 121.96 295 VAL F C 1
ATOM 13899 O O . VAL F 1 295 ? 0.740 -35.592 64.431 1.00 124.81 295 VAL F O 1
ATOM 13903 N N . LYS F 1 296 ? 0.811 -37.433 65.712 1.00 131.68 296 LYS F N 1
ATOM 13904 C CA . LYS F 1 296 ? -0.192 -38.128 64.912 1.00 135.57 296 LYS F CA 1
ATOM 13905 C C . LYS F 1 296 ? -1.526 -38.171 65.633 1.00 135.64 296 LYS F C 1
ATOM 13906 O O . LYS F 1 296 ? -1.599 -38.551 66.807 1.00 142.98 296 LYS F O 1
ATOM 13912 N N . VAL F 1 297 ? -2.573 -37.761 64.922 1.00 115.79 297 VAL F N 1
ATOM 13913 C CA . VAL F 1 297 ? -3.931 -37.721 65.471 1.00 122.69 297 VAL F CA 1
ATOM 13914 C C . VAL F 1 297 ? -4.949 -38.345 64.517 1.00 125.69 297 VAL F C 1
ATOM 13915 O O . VAL F 1 297 ? -4.836 -38.195 63.294 1.00 123.39 297 VAL F O 1
ATOM 13919 N N . PRO F 1 298 ? -5.954 -39.044 65.085 1.00 151.15 298 PRO F N 1
ATOM 13920 C CA . PRO F 1 298 ? -6.864 -39.903 64.316 1.00 149.60 298 PRO F CA 1
ATOM 13921 C C . PRO F 1 298 ? -7.971 -39.151 63.588 1.00 149.96 298 PRO F C 1
ATOM 13922 O O . PRO F 1 298 ? -8.203 -37.961 63.807 1.00 146.23 298 PRO F O 1
ATOM 13926 N N . GLN F 1 299 ? -8.646 -39.879 62.709 1.00 143.30 299 GLN F N 1
ATOM 13927 C CA . GLN F 1 299 ? -9.822 -39.384 62.026 1.00 143.49 299 GLN F CA 1
ATOM 13928 C C . GLN F 1 299 ? -11.012 -39.543 62.962 1.00 155.25 299 GLN F C 1
ATOM 13929 O O . GLN F 1 299 ? -11.350 -40.660 63.359 1.00 167.58 299 GLN F O 1
ATOM 13935 N N . VAL F 1 300 ? -11.644 -38.433 63.332 1.00 148.98 300 VAL F N 1
ATOM 13936 C CA . VAL F 1 300 ? -12.865 -38.491 64.138 1.00 151.12 300 VAL F CA 1
ATOM 13937 C C . VAL F 1 300 ? -14.085 -38.642 63.232 1.00 155.52 300 VAL F C 1
ATOM 13938 O O . VAL F 1 300 ? -14.237 -37.902 62.262 1.00 154.27 300 VAL F O 1
ATOM 13942 N N . PRO F 1 301 ? -14.948 -39.621 63.535 1.00 173.23 301 PRO F N 1
ATOM 13943 C CA . PRO F 1 301 ? -16.152 -39.900 62.738 1.00 174.74 301 PRO F CA 1
ATOM 13944 C C . PRO F 1 301 ? -17.131 -38.719 62.698 1.00 174.13 301 PRO F C 1
ATOM 13945 O O . PRO F 1 301 ? -17.711 -38.429 61.646 1.00 170.54 301 PRO F O 1
ATOM 13949 N N . ALA F 1 302 ? -17.318 -38.055 63.836 1.00 171.92 302 ALA F N 1
ATOM 13950 C CA . ALA F 1 302 ? -18.172 -36.875 63.901 1.00 177.03 302 ALA F CA 1
ATOM 13951 C C . ALA F 1 302 ? -17.337 -35.619 63.664 1.00 174.27 302 ALA F C 1
ATOM 13952 O O . ALA F 1 302 ? -16.145 -35.591 63.981 1.00 171.61 302 ALA F O 1
ATOM 13954 N N . GLU F 1 303 ? -17.953 -34.586 63.093 1.00 191.90 303 GLU F N 1
ATOM 13955 C CA . GLU F 1 303 ? -17.271 -33.304 62.933 1.00 193.60 303 GLU F CA 1
ATOM 13956 C C . GLU F 1 303 ? -17.056 -32.687 64.312 1.00 193.19 303 GLU F C 1
ATOM 13957 O O . GLU F 1 303 ? -17.957 -32.707 65.152 1.00 193.58 303 GLU F O 1
ATOM 13963 N N . VAL F 1 304 ? -15.859 -32.158 64.546 1.00 144.85 304 VAL F N 1
ATOM 13964 C CA . VAL F 1 304 ? -15.529 -31.572 65.841 1.00 138.24 304 VAL F CA 1
ATOM 13965 C C . VAL F 1 304 ? -16.149 -30.194 66.007 1.00 139.46 304 VAL F C 1
ATOM 13966 O O . VAL F 1 304 ? -15.756 -29.235 65.343 1.00 132.98 304 VAL F O 1
ATOM 13970 N N . ARG F 1 305 ? -17.118 -30.109 66.910 1.00 163.05 305 ARG F N 1
ATOM 13971 C CA . ARG F 1 305 ? -17.883 -28.889 67.106 1.00 162.87 305 ARG F CA 1
ATOM 13972 C C . ARG F 1 305 ? -18.331 -28.764 68.564 1.00 164.92 305 ARG F C 1
ATOM 13973 O O . ARG F 1 305 ? -18.682 -29.763 69.205 1.00 164.78 305 ARG F O 1
ATOM 13981 N N . GLY F 1 306 ? -18.309 -27.536 69.083 1.00 175.98 306 GLY F N 1
ATOM 13982 C CA . GLY F 1 306 ? -18.690 -27.272 70.459 1.00 182.46 306 GLY F CA 1
ATOM 13983 C C . GLY F 1 306 ? -17.500 -27.203 71.393 1.00 182.24 306 GLY F C 1
ATOM 13984 O O . GLY F 1 306 ? -16.501 -27.901 71.191 1.00 181.16 306 GLY F O 1
ATOM 13985 N N . THR F 1 307 ? -17.607 -26.370 72.424 1.00 153.64 307 THR F N 1
ATOM 13986 C CA . THR F 1 307 ? -16.488 -26.136 73.335 1.00 152.59 307 THR F CA 1
ATOM 13987 C C . THR F 1 307 ? -16.155 -27.354 74.226 1.00 159.02 307 THR F C 1
ATOM 13988 O O . THR F 1 307 ? -15.208 -27.309 75.026 1.00 153.30 307 THR F O 1
ATOM 13992 N N . GLU F 1 308 ? -16.929 -28.434 74.081 1.00 169.69 308 GLU F N 1
ATOM 13993 C CA . GLU F 1 308 ? -16.690 -29.663 74.848 1.00 173.52 308 GLU F CA 1
ATOM 13994 C C . GLU F 1 308 ? -16.041 -30.749 73.997 1.00 165.03 308 GLU F C 1
ATOM 13995 O O . GLU F 1 308 ? -15.172 -31.491 74.469 1.00 162.57 308 GLU F O 1
ATOM 14001 N N . ALA F 1 309 ? -16.477 -30.841 72.745 1.00 187.50 309 ALA F N 1
ATOM 14002 C CA . ALA F 1 309 ? -15.848 -31.741 71.784 1.00 189.89 309 ALA F CA 1
ATOM 14003 C C . ALA F 1 309 ? -14.416 -31.275 71.489 1.00 178.98 309 ALA F C 1
ATOM 14004 O O . ALA F 1 309 ? -13.497 -32.090 71.321 1.00 173.39 309 ALA F O 1
ATOM 14006 N N . LEU F 1 310 ? -14.234 -29.956 71.442 1.00 144.90 310 LEU F N 1
ATOM 14007 C CA . LEU F 1 310 ? -12.915 -29.373 71.222 1.00 141.74 310 LEU F CA 1
ATOM 14008 C C . LEU F 1 310 ? -11.957 -29.654 72.388 1.00 145.23 310 LEU F C 1
ATOM 14009 O O . LEU F 1 310 ? -10.817 -30.088 72.178 1.00 141.21 310 LEU F O 1
ATOM 14014 N N . LYS F 1 311 ? -12.413 -29.403 73.612 1.00 154.38 311 LYS F N 1
ATOM 14015 C CA . LYS F 1 311 ? -11.582 -29.674 74.778 1.00 153.67 311 LYS F CA 1
ATOM 14016 C C . LYS F 1 311 ? -11.061 -31.108 74.735 1.00 154.81 311 LYS F C 1
ATOM 14017 O O . LYS F 1 311 ? -9.863 -31.347 74.892 1.00 152.02 311 LYS F O 1
ATOM 14023 N N . SER F 1 312 ? -11.966 -32.055 74.503 1.00 151.40 312 SER F N 1
ATOM 14024 C CA . SER F 1 312 ? -11.621 -33.474 74.501 1.00 156.82 312 SER F CA 1
ATOM 14025 C C . SER F 1 312 ? -10.686 -33.844 73.357 1.00 150.45 312 SER F C 1
ATOM 14026 O O . SER F 1 312 ? -9.856 -34.742 73.494 1.00 155.23 312 SER F O 1
ATOM 14029 N N . PHE F 1 313 ? -10.827 -33.153 72.230 1.00 151.13 313 PHE F N 1
ATOM 14030 C CA . PHE F 1 313 ? -9.967 -33.391 71.075 1.00 148.72 313 PHE F CA 1
ATOM 14031 C C . PHE F 1 313 ? -8.542 -32.886 71.322 1.00 147.23 313 PHE F C 1
ATOM 14032 O O . PHE F 1 313 ? -7.562 -33.583 71.018 1.00 141.28 313 PHE F O 1
ATOM 14040 N N . SER F 1 314 ? -8.439 -31.682 71.887 1.00 151.60 314 SER F N 1
ATOM 14041 C CA . SER F 1 314 ? -7.143 -31.039 72.122 1.00 151.05 314 SER F CA 1
ATOM 14042 C C . SER F 1 314 ? -6.217 -31.978 72.889 1.00 153.08 314 SER F C 1
ATOM 14043 O O . SER F 1 314 ? -4.988 -31.807 72.922 1.00 148.34 314 SER F O 1
ATOM 14046 N N . GLU F 1 315 ? -6.836 -32.975 73.504 1.00 181.60 315 GLU F N 1
ATOM 14047 C CA . GLU F 1 315 ? -6.131 -33.969 74.280 1.00 188.64 315 GLU F CA 1
ATOM 14048 C C . GLU F 1 315 ? -4.997 -34.608 73.474 1.00 188.41 315 GLU F C 1
ATOM 14049 O O . GLU F 1 315 ? -3.867 -34.759 73.969 1.00 183.69 315 GLU F O 1
ATOM 14055 N N . MET F 1 316 ? -5.301 -34.961 72.225 1.00 165.49 316 MET F N 1
ATOM 14056 C CA . MET F 1 316 ? -4.409 -35.802 71.434 1.00 160.55 316 MET F CA 1
ATOM 14057 C C . MET F 1 316 ? -3.231 -35.023 70.903 1.00 164.98 316 MET F C 1
ATOM 14058 O O . MET F 1 316 ? -2.320 -35.592 70.297 1.00 161.70 316 MET F O 1
ATOM 14063 N N . LEU F 1 317 ? -3.258 -33.714 71.129 1.00 163.70 317 LEU F N 1
ATOM 14064 C CA . LEU F 1 317 ? -2.156 -32.850 70.726 1.00 159.29 317 LEU F CA 1
ATOM 14065 C C . LEU F 1 317 ? -1.067 -32.823 71.787 1.00 159.39 317 LEU F C 1
ATOM 14066 O O . LEU F 1 317 ? 0.087 -32.504 71.493 1.00 160.42 317 LEU F O 1
ATOM 14071 N N . VAL F 1 318 ? -1.435 -33.155 73.021 1.00 184.58 318 VAL F N 1
ATOM 14072 C CA . VAL F 1 318 ? -0.465 -33.144 74.113 1.00 195.99 318 VAL F CA 1
ATOM 14073 C C . VAL F 1 318 ? -0.213 -34.543 74.690 1.00 198.09 318 VAL F C 1
ATOM 14074 O O . VAL F 1 318 ? 0.725 -34.740 75.478 1.00 196.78 318 VAL F O 1
ATOM 14078 N N . LYS F 1 319 ? -1.045 -35.507 74.291 1.00 160.60 319 LYS F N 1
ATOM 14079 C CA . LYS F 1 319 ? -0.892 -36.897 74.735 1.00 161.52 319 LYS F CA 1
ATOM 14080 C C . LYS F 1 319 ? -1.037 -37.888 73.575 1.00 157.48 319 LYS F C 1
ATOM 14081 O O . LYS F 1 319 ? -2.151 -38.138 73.100 1.00 149.80 319 LYS F O 1
ATOM 14087 N N . PRO F 1 320 ? 0.097 -38.463 73.122 1.00 159.30 320 PRO F N 1
ATOM 14088 C CA . PRO F 1 320 ? 0.085 -39.403 71.990 1.00 153.47 320 PRO F CA 1
ATOM 14089 C C . PRO F 1 320 ? -1.115 -40.345 72.090 1.00 161.15 320 PRO F C 1
ATOM 14090 O O . PRO F 1 320 ? -1.426 -40.847 73.170 1.00 164.73 320 PRO F O 1
ATOM 14094 N N . TYR F 1 321 ? -1.787 -40.576 70.970 1.00 175.87 321 TYR F N 1
ATOM 14095 C CA . TYR F 1 321 ? -3.008 -41.375 70.961 1.00 176.03 321 TYR F CA 1
ATOM 14096 C C . TYR F 1 321 ? -2.759 -42.824 70.539 1.00 182.70 321 TYR F C 1
ATOM 14097 O O . TYR F 1 321 ? -2.038 -43.081 69.574 1.00 182.00 321 TYR F O 1
ATOM 14106 N N . VAL F 1 322 ? -3.362 -43.766 71.262 1.00 139.36 322 VAL F N 1
ATOM 14107 C CA . VAL F 1 322 ? -3.334 -45.178 70.869 1.00 143.55 322 VAL F CA 1
ATOM 14108 C C . VAL F 1 322 ? -4.695 -45.853 71.091 1.00 138.28 322 VAL F C 1
ATOM 14109 O O . VAL F 1 322 ? -5.203 -46.576 70.225 1.00 128.87 322 VAL F O 1
#

Sequence (1818 aa):
PGTLENLLEQTSLKWIFVGGKGGVGKTTTSCSLAIQMSKVRSSVLLISTDPAHNLSDAFGTKFGKDARKVPGFDNLSAMEIDPNLSIQEMTEQALSGMMQDLAFTIPGIDEALAFAEILKQIKSMEFDCVIFDTAPTGHTLRFLNFPTVLEKALGKLGGLSSRFGPMINQMGSIMGQDLFGKMESMRANISEVNKQFKNPDLTTFVCVCISEFLSLYETERMIQELTSYEIDTHNIVVNQLLLDPNTTCPQCMARRKMQQKYLAQIEELYEDFHVVKVPQVPAEVRGTEALKSFSEMLVKPYVPGTLENLLEQTSLKWIFVGGKGGVGKTTTSCSLAIQMSKVRSSVLLISTDPAHNLSDAFGTKFGKDARKVPGFDNLSAMEIDPNLSIQEMTEQALSGMMQDLAFTIPGIDEALAFAEILKQIKSMEFDCVIFDTAPTGHTLRFLNFPTVLEKALGKLGGLSSRFGPMINQMGSIMGQDLFGKMESMRANISEVNKQFKNPDLTTFVCVCISEFLSLYETERMIQELTSYEIDTHNIVVNQLLLDPNTTCPQCMARRKMQQKYLAQIEELYEDFHVVKVPQVPAEVRGTEALKSFSEMLVKPYVPGTLENLLEQTSLKWIFVGGKGGVGKTTTSCSLAIQMSKVRSSVLLISTDPAHNLSDAFGTKFGKDARKVPGFDNLSAMEIDPNLSIQEMTEQALSGMMQDLAFTIPGIDEALAFAEILKQIKSMEFDCVIFDTAPTGHTLRFLNFPTVLEKALGKLGGLSSRFGPMINQMGSIMGQDLFGKMESMRANISEVNKQFKNPDLTTFVCVCISEFLSLYETERMIQELTSYEIDTHNIVVNQLLLDPNTTCPQCMARRKMQQKYLAQIEELYEDFHVVKVPQVPAEVRGTEALKSFSEMLVKPYVPGTLENLLEQTSLKWIFVGGKGGVGKTTTSCSLAIQMSKVRSSVLLISTDPAHNLSDAFGTKFGKDARKVPGFDNLSAMEIDPNLSIQEMTEQALSGMMQDLAFTIPGIDEALAFAEILKQIKSMEFDCVIFDTAPTGHTLRFLNFPTVLEKALGKLGGLSSRFGPMINQMGSIMGQDLFGKMESMRANISEVNKQFKNPDLTTFVCVCISEFLSLYETERMIQELTSYEIDTHNIVVNQLLLDPNTTCPQCMARRKMQQKYLAQIEELYEDFHVVKVPQVPAEVRGTEALKSFSEMLVKPYVPGTLENLLEQTSLKWIFVGGKGGVGKTTTSCSLAIQMSKVRSSVLLISTDPAHNLSDAFGTKFGKDARKVPGFDNLSAMEIDPNLSIQEMTEQALSGMMQDLAFTIPGIDEALAFAEILKQIKSMEFDCVIFDTAPTGHTLRFLNFPTVLEKALGKLGGLSSRFGPMINQMGSIMGQDLFGKMESMRANISEVNKQFKNPDLTTFVCVCISEFLSLYETERMIQELTSYEIDTHNIVVNQLLLDPNTTCPQCMARRKMQQKYLAQIEELYEDFHVVKVPQVPAEVRGTEALKSFSEMLVKPYVPGTLENLLEQTSLKWIFVGGKGGVGKTTTSCSLAIQMSKVRSSVLLISTDPAHNLSDAFGTKFGKDARKVPGFDNLSAMEIDPNLSIQEMTEQALSGMMQDLAFTIPGIDEALAFAEILKQIKSMEFDCVIFDTAPTGHTLRFLNFPTVLEKALGKLGGLSSRFGPMINQMGSIMGQDLFGKMESMRANISEVNKQFKNPDLTTFVCVCISEFLSLYETERMIQELTSYEIDTHNIVVNQLLLDPNTTCPQCMARRKMQQKYLAQIEELYEDFHVVKVPQVPAEVRGTEALKSFSEMLVKPYV

Secondary structure (DSSP, 8-state):
--STHHHHH-TT--EEEEE-SSSSSHHHHHHHHHHHHHTSSS-EEEEE--TT-HHHHHHSS---SS-EE-TT-SSEEEEE--HHHHHHHHHHT---HHHHHHHTTSTTHHHHHHHHHHHHHHHHT--SEEEEE--SSS-TTTGGGHHHHHHHHHHHHHTS-SS-HHHHHHHHHHH---TTHHHHHHHHHHHHHHHHHT-TTTEEEEEEEESSHHHHHHHHHHHHHHHHHT-EEEEEEEEEE---SS---HHHHHHHHHHHHHHHHHHHHTTTSEEEEEEPPSS---STTHHHHHHHHHHS---/--STHHHHH-TT--EEEEE-SSSSSHHHHHHHHHHHHHTSSS-EEEEE--TT-HHHHHHSS---SS-EE-TT-SSEEEEE--HHHHHHHHHHT--HHHHHHHHTTSTTHHHHHHHHHHHHHHHHT--SEEEEE--SSS-TTTGGGHHHHHHHHHHHHHTS-SS-HHHHHHHHHHH---TTHHHHHHHHHHHHHHHHHT-TTTEEEEEEEESSHHHHHHHHHHHHHHHHHT-EEEEEEEEEE---SS---HHHHHHHHHHHHHHHHHHHHTTTSEEEEEEPPSS---STTHHHHHTHHHHS---/--STHHHHH-TT--EEEEE-SSSSSHHHHHHHHHHHHHTSSS-EEEEE--TT-HHHHHHSS---SS-EE-TT-SSEEEEE--HHHHHHHHHHT--HHHHHHHHTTSTTHHHHHHHHHHHHHHHHT--SEEEEE--SSS-TTTGGGHHHHHHHHHHHHHTS-TT-HHHHHHHHHHH---TTHHHHHHHHHHHHHHHHHT-TTTEEEEEEEESSHHHHHHHHHHHHHHHHHT-EEEEEEEEEE---SS---HHHHHHHHHHHHHHHHHHHHTTTSEEEEEEPPSS---STTHHHHHTHHHHS---/--STHHHHH-TT--EEEEE-SSSSSHHHHHHHHHHHHHTSSS-EEEEE--TT-HHHHHHSS---SS-EE-TT-SSEEEEE--HHHHHHHHHHT--HHHHHHHHTTSTTHHHHHHHHHHHHHHHHT--SEEEEE--SSS-TTTGGGHHHHHHHHHHHHHTS-SS-HHHHHHHHHHH---TTHHHHHHHHHHHHHHHHHT-TTTEEEEEEEESSHHHHHHHHHHHHHHHHHT-EEEEEEEEEE---SS---HHHHHHHHHHHHHHHHHHHHTTTSEEEEEEPPSS---STTHHHHHHHHHHS---/--STHHHHH-TT--EEEEE-SSSSSHHHHHHHHHHHHHTSSS-EEEEE--TT-HHHHHHSS---SS-EE-TT-SSEEEEE--HHHHHHHHHHT---HHHHHHHTTSTTHHHHHHHHHHHHHHHHT--SEEEEE--SSS-TTTGGGHHHHHHHHHHHHHTS-SS-HHHHHHHHHHH---TTHHHHHHHHHHHHHHHHHT-TTTEEEEEEEESSHHHHHHHHHHHHHHHHHT-EEEEEEEEEE---SS---HHHHHHHHHHHHHHHHHHHHTTTSEEEEEEPPSS---STTHHHHHHHHHHS---/--STHHHHH-TT--EEEEE-SSSSSHHHHHHHHHHHHHTSSS-EEEEE--TT-HHHHHHSS---SS-EE-TT-SSEEEEE--HHHHHHHHHHT--HHHHHHHHTTSTTHHHHHHHHHHHHHHHHH--SEEEEE--SSS-TTTGGGHHHHHHHHHHHHHTS-SS-HHHHHHHHHHH---TTHHHHHHHHHHHHHHHHHT-TTTEEEEEEEESSHHHHHHHHHHHHHHHHHT-EEEEEEEEEE---SS---HHHHHHHHHHHHHHHHHHHHTTTSEEEEEEPPSS---STTHHHHHHHHHHS---

Solvent-accessible surface area: 74270 Å² total; per-residue (Å²): 131,24,19,1,90,24,0,23,136,50,92,50,0,73,4,0,1,0,0,0,34,2,37,2,34,9,25,28,0,0,0,0,2,0,0,16,0,10,150,75,21,82,31,0,0,0,2,0,10,10,71,74,64,20,0,5,101,11,9,54,47,134,4,12,125,70,41,108,124,1,67,55,33,119,27,0,5,0,5,8,16,27,2,94,90,10,18,111,66,19,23,141,145,76,106,24,27,28,7,25,32,10,3,14,49,17,78,21,0,1,53,4,6,0,2,7,26,10,4,80,70,4,76,85,72,148,34,60,0,4,0,7,2,8,8,21,50,30,151,5,8,45,9,8,33,6,0,57,17,5,69,114,1,4,51,78,5,25,52,21,30,59,48,12,25,78,3,21,59,62,10,7,72,26,16,88,192,78,149,127,36,38,3,42,64,9,72,57,60,6,17,80,9,13,114,23,2,44,54,71,80,45,0,0,0,0,0,1,0,7,3,29,71,16,4,17,58,7,6,60,116,8,15,72,76,0,58,54,51,38,6,40,18,40,0,0,0,0,8,52,3,16,41,77,102,122,30,130,17,82,45,5,78,27,27,49,143,116,8,74,108,26,11,59,74,1,62,111,86,22,142,110,18,38,10,1,59,0,15,24,57,82,73,147,22,158,26,38,122,45,1,74,75,14,1,76,29,2,15,132,97,102,169,134,24,19,0,90,25,0,23,135,50,91,52,0,73,5,0,0,0,0,0,38,3,46,2,35,9,26,28,0,0,0,0,2,0,0,16,0,9,150,75,22,82,31,0,0,0,1,0,10,11,72,76,64,20,0,4,100,11,8,53,47,133,4,11,126,70,41,109,125,2,68,54,35,119,27,0,6,0,6,7,15,28,1,77,90,10,0,80,67,19,12,141,145,75,104,15,28,26,8,18,17,11,1,18,48,17,84,17,0,2,53,4,6,0,2,8,27,10,5,76,69,5,77,84,75,146,34,59,0,5,0,7,2,9,6,24,52,30,151,3,9,46,11,8,32,6,0,55,17,5,82,114,1,5,50,68,4,25,76,37,43,63,42,10,26,79,3,20,59,62,9,8,72,26,15,90,191,78,150,116,38,35,2,41,63,8,57,57,60,6,21,80,7,30,120,24,2,66,52,72,85,44,0,0,0,0,0,1,0,11,4,25,60,11,6,15,46,7,5,62,112,8,15,98,77,0,66,52,51,65,6,39,16,41,0,0,0,0,8,51,4,19,42,77,102,122,32,130,19,80,50,6,79,17,24,49,142,112,8,71,109,23,10,58,76,0,63,110,86,22,143,112,18,38,11,1,62,0,15,26,56,82,74,152,22,156,26,38,124,44,0,75,76,12,1,78,30,1,16,133,93,102,169,133,23,18,1,90,24,0,24,136,51,93,52,0,72,4,0,0,0,0,0,39,3,42,2,34,8,25,28,0,0,0,0,2,0,0,17,0,9,150,76,21,82,30,0,0,0,1,0,9,10,72,78,64,20,0,4,102,10,9,52,47,133,3,12,126,70,40,108,124,2,70,55,35,120,28,0,6,0,5,7,16,28,2,87,90,10,1,100,68,20,24,142,144,76,106,26,28,28,8,19,32,11,1,12,44,16,69,13,0,0,49,3,6,0,1,8,26,10,5,77,71,4,78,84,76,147,34,59,0,5,0,6,2,9,8,23,53,32,148,4,9,45,10,9,31,5,0,56,18,4,68,113,0,4,49,62,4,26,54,24,22,44,54,10,26,78,4,21,58,63,11,7,70,25,15,89,190,78,151,127,38,36,2,43,65,8,73,58,61,6,17,79,8,14,110,24,2,44,54,72,79,44,0,0,0,0,0,1,0,8,3,30,65,19,6,16,64,8,6,61,116,8,16,75,76,0,60,55,52,39,6,41,18,40,0,0,0,0,8,48,3,23,43,76,101,120,30,132,26,76,41,9,79,30,33,49,143,117,9,72,109,26,12,59,75,1,66,111,86,22,144,113,18,38,10,0,62,0,14,23,56,65,74,149,21,158,27,38,123,46,0,73,75,12,1,76,30,1,15,132,93,100,172,133,24,17,1,91,23,0,24,136,49,93,51,0,71,5,0,0,0,0,0,38,4,48,3,34,8,26,27,0,0,0,0,2,0,1,16,0,10,151,74,22,82,30,0,0,0,1,0,9,10,72,75,63,20,0,5,102,12,8,53,47,133,4,11,125,71,42,109,124,1,68,55,33,120,28,0,6,0,5,7,15,28,2,90,91,10,5,101,67,18,21,142,144,76,105,19,26,30,8,25,27,11,2,18,40,16,79,19,0,1,53,3,7,0,2,8,26,8,5,77,69,5,76,82,75,148,35,58,0,5,0,6,2,8,7,24,52,31,149,4,10,45,11,9,31,6,0,58,16,5,67,114,0,3,50,57,5,26,59,27,21,48,55,9,26,78,4,20,58,61,10,6,71,26,16,89,192,80,152,127,37,36,2,34,65,8,69,56,60,6,13,80,8,15,104,24,2,46,52,73,85,43,0,0,0,0,0,1,0,11,4,26,63,16,6,16,58,9,5,62,114,8,15,82,76,0,70,55,54,53,6,39,17,41,0,0,0,0,8,50,3,24,43,76,103,124,32,131,27,79,49,10,77,23,31,48,143,114,8,73,109,24,11,59,75,1,62,110,86,22,143,110,16,37,11,1,60,0,14,24,58,67,74,151,21,156,27,37,121,45,0,72,74,12,0,77,30,1,15,133,94,102,168,132,24,18,1,91,25,0,23,138,49,93,52,0,71,5,0,1,0,0,0,37,3,34,1,34,8,26,27,0,0,0,0,2,0,1,16,0,10,150,76,22,82,30,0,0,0,2,0,10,10,72,75,60,20,0,4,104,10,8,53,48,134,3,12,126,70,40,109,124,2,67,56,34,120,27,0,5,0,5,8,15,27,2,77,90,10,5,82,67,19,13,142,145,76,106,21,26,16,7,14,6,11,3,31,55,17,100,27,0,9,55,4,6,0,2,8,27,10,4,76,71,5,78,84,76,147,35,59,0,5,0,6,2,9,8,16,42,29,148,4,8,46,11,9,32,7,0,57,17,4,68,116,0,4,49,79,5,26,55,16,26,45,23,5,26,77,4,22,60,62,10,7,71,28,15,87,191,78,149,129,37,36,2,52,64,9,73,57,61,6,26,80,9,13,121,23,2,48,53,74,86,44,0,0,0,0,0,1,0,5,4,34,91,24,5,15,71,16,5,63,130,8,16,61,77,0,55,52,52,36,6,38,18,41,0,0,0,0,8,50,3,18,43,76,104,123,30,131,18,83,41,6,78,36,40,49,142,117,8,73,109,27,11,59,76,1,62,110,87,22,146,113,18,38,10,1,59,0,14,26,58,80,75,134,22,158,26,36,122,44,0,72,75,12,0,76,30,1,14,131,94,102,169,133,25,19,0,90,23,0,23,138,49,91,51,0,73,4,0,0,0,0,0,46,4,54,3,35,9,26,27,0,0,0,0,2,0,0,16,0,8,150,75,20,83,30,0,0,0,2,0,9,11,73,76,62,21,0,4,103,11,8,54,47,136,4,12,126,69,40,110,126,2,67,55,36,120,28,0,6,0,5,8,15,28,2,69,89,9,1,71,66,20,10,140,144,75,106,18,28,19,9,20,9,10,2,28,52,17,90,16,0,3,55,4,6,0,2,7,28,10,5,77,72,5,76,86,75,145,35,58,0,5,0,6,2,9,7,26,50,30,149,4,10,46,10,9,32,6,0,56,18,5,90,115,1,4,51,78,5,27,60,19,49,86,43,7,26,78,3,21,58,61,11,8,70,27,14,89,191,79,152,114,38,37,2,41,64,9,60,56,59,5,18,80,8,28,116,22,2,68,52,74,84,45,0,1,0,0,0,0,0,10,4,28,69,15,8,15,45,10,6,61,121,8,16,101,77,0,62,53,52,64,6,38,17,40,0,0,0,0,7,52,3,24,42,76,103,124,32,133,23,83,54,8,78,13,29,50,145,99,10,72,110,26,11,59,76,1,64,111,87,22,146,113,17,38,10,1,60,0,14,34,58,84,75,151,21,157,26,38,121,44,0,74,76,12,1,78,30,1,15,131,93,103,170

Radius of gyration: 39.41 Å; Cα contacts (8 Å, |Δi|>4): 3108; chains: 6; bounding box: 87×108×107 Å